Protein 2ZVI (pdb70)

Nearest PDB structures (foldseek):
  2zvi-assembly1_B  TM=1.003E+00  e=1.620E-88  Bacillus subtilis
  2zvi-assembly1_A  TM=9.827E-01  e=4.173E-78  Bacillus subtilis
  2zvi-assembly2_C  TM=9.860E-01  e=4.421E-76  Bacillus subtilis
  2zvi-assembly2_D  TM=9.846E-01  e=9.899E-75  Bacillus subtilis
  4nas-assembly1_A  TM=9.418E-01  e=3.383E-48  Alicyclobacillus acidocaldarius subsp. acidocaldarius DSM 446

Secondary structure (P-SEA, 3-state):
cbbbbbbbbccccaaaaaaaaaccccccccccccaaaaaaacccbbbbccccccccccbbbbbbbbcccccccccaaaaaaacccccccccccccccccccaaaaaacccccccaaaaaaaaccccbbbbbbbbcccccccaaaaaaaaaaaaaacccbbbccccccccccccaaaaaaaaaaaaaaaaaaccbbbbbbbbbbccccaaaaaaaaaaaacccbbbbccccccaaaaaaaaacccccbbbbbbccccccccccccccccccccccaaaaaacccccccccccccccccaaaaaaaaaaacccccccbbbbbbbccccccaaaaaaaccccccccccccccccccccaaaaaaaaaaaaaaaaacccaaaaaaacaaaaaaaaaccc/cbbbbbbbbccccccaaaaaaaaaccccccccccccccccccccccccccccccccccbbbbbbbbbccccccccaaaaaaacccccccccccccccccccaaaaaacccccccaaaaaaaaccccbbbbbbbbcccccccaaaaaaaaaaaaaaccccccccccccccccccaaaaaaaaaaaaaaaaaaccbbbbbbbbbbccccaaaaaaaaaaaacccccccccccccaaaaaaaaacccccbbbbbbccccccccccccccccccccccaaaaaacccccccccccccccccaaaaaaaaaaacccccccccbbbbbccccccaaaaaaaacccccccccccccccccccaaaaaaaaaaaaaaaaacccaaaaaaacaaaaaaaaccccc/cbbbbbbbbcccccaaaaaaaaaaaaaccccccccccccccccccccccbbbbbbbbbccccccccaaaaaaacccccccccccccccccccaaaaaacccccccaaaaaaaaccccbbbbbbbbcccccccaaaaaaaaaaaaaacccbbbccccccccccccaaaaaaaaaaaaaaaaaaccbbbbbbbbbbccccaaaaaaaaaaaacccccccccccccaaaaaaaaacccccccccccccccccccccccccccccccccaaaaaacccbbbcccccccccccaaaaaaaaaaaccccccccccccccccccccaaaaaaaacccccccccaaaaaaccccaaaaaaaaaaaaaaaaacccaaaaaaacaaaaaaaaccc/cbbbbbbbbccccccaaaaaaaaacccaaaaaaaccccccccccccccccbbbbbbbccccccccaaaaaaacccccccccccccccccccaaaaaacccccccaaaaaaaaccccbbbbbbcccccccccaaaaaaaaaaaaaaccccccccccccccccccaaaaaaaaaaaaaaaaaaccbbbbbbbbbbccccaaaaaaaaaaaacccccccccccccaaaaaaaaacccccbbbbbbbcccccccccccccccccccccaaaaaacccbbbcccccccccccaaaaaaaaaaacccccccbbbbbbbccccccaaaaaaaacccccccccccccccccccaaaaaaaaaaaaaaaaacccaaaaaaacaaaaaaaaacccccc

B-factor: mean 26.54, std 12.84, range [1.28, 80.48]

Sequence (1564 aa):
SELLATYLLTEPDTEKKAEQIATGLTVGSWTDLPLVKQEQMQKHKGRVIKVEERAASEKQAVITIAYPEINFSQDIPALLTTVFGKLSLDGKIKLIDLHFSEAFKRALPGPKFGVYGIRKLLGEFERPLLMSIFKGVIGRDLSDIKEQLRQQALGGVDLIKDDEIFFETGLAPFETRIAEGKQILKETYEQTGHKTLYAVNLTGRTADLKDKARRAAELGADALLFNVFAYGLDVMQGLAEDPEIPVPIMAHPAVSGAFTSSPFYGFSHALLLGKLNRYCGADFSLFPSPYGSVALPRADALAIHEECVREDAFNQTFAVPSAGIHPGMVPLLMRDFGIDHIINAGGGVHGHPNGAQGGGRAFRAIIDAVLEAQPIDEKAEQCKDLKLALDKWGKSELLATYLLTEPGADTEKKAEQIATGLTVGSWTDLPLVKQEQMQKHKGRVIKVEERSEKQAVITIAYPEINFSQDIPALLTTVFGKLSLDGKIKLIDLHFSEAFKRALPGPKFGVYGIRKLLGEFERPLLMSIFKGVIGRDLSDIKEQLRQQALGGVDLIKDDEIFFETGLAPFETRIAEGKQILKETYEQTGHKTLYAVNLTGRTADLKDKARRAAELGADALLFNVFAYGLDVMQGLAEDPEIPVPIMAHPAVSGAFTSSPFYGFSHALLLGKLNRYCGADFSLFPSPYGSVALPRADALAIHEECVREDAFNQTFAVPSAGIHPGMVPLLMRDFGIDHIINAGGGVHGHPNGAQGGGRAFRAIIDAVLEAQPIDEKAEQCKDLKLALDKWGKASELLATYLLTEPGADTEKKAEQIATGLTVVKQEQMQKHKGRVIKVEEREKQAVITIAYPEINFSQDIPALLTTVFGKLSLDGKIKLIDLHFSEAFKRALPGPKFGVYGIRKLLGEFERPLLMSIFKGVIGRDLSDIKEQLRQQALGGVDLIKDDEIFFETGLAPFETRIAEGKQILKETYEQTGHKTLYAVNLTGRTADLKDKARRAAELGADALLFNVFAYGLDVMQGLAEDPEIPVPIMAHPAVSGAFTSSPFYGFSHALLLGKLNRYCGADFSLFPSPYGSVALPRADALAIHEECVREDAFNQTFAVPSAGIHPGMVPLLMRDFGIDHIINAGGGVHGHPNGAQGGGRAFRAIIDAVLEAQPIDEKAEQCKDLKLALDKWGSELLATYLLTEPGADTEKKAEQIATGPLVKQEQMQKHKGRVIKVEEREKQAVITIAYPEINFSQDIPALLTTVFGKLSLDGKIKLIDLHFSEAFKRALPGPKFGVYGIRKLLGEFERPLLMSIFKGVIGRDLSDIKEQLRQQALGGVDLIKDDEIFFETGLAPFETRIAEGKQILKETYEQTGHKTLYAVNLTGRTADLKDKARRAAELGADALLFNVFAYGLDVMQGLAEDPEIPVPIMAHPAVSGAFTSSPFYGFSHALLLGKLNRYCGADFSLFPSPYGSVALPRADALAIHEECVREDAFNQTFAVPSAGIHPGMVPLLMRDFGIDHIINAGGGVHGHPNGAQGGGRAFRAIIDAVLEAQPIDEKAEQCKDLKLALDKWGKAEA

Structure (mmCIF, N/CA/C/O backbone):
data_2ZVI
#
_entry.id   2ZVI
#
_cell.length_a   79.334
_cell.length_b   91.466
_cell.length_c   106.967
_cell.angle_alpha   90.00
_cell.angle_beta   90.82
_cell.angle_gamma   90.00
#
_symmetry.space_group_name_H-M   'P 1 21 1'
#
loop_
_entity.id
_entity.type
_entity.pdbx_description
1 polymer '2,3-diketo-5-methylthiopentyl-1-phosphate enolase'
2 water water
#
loop_
_atom_site.group_PDB
_atom_site.id
_atom_site.type_symbol
_atom_site.label_atom_id
_atom_site.label_alt_id
_atom_site.label_comp_id
_atom_site.label_asym_id
_atom_site.label_entity_id
_atom_site.label_seq_id
_atom_site.pdbx_PDB_ins_code
_atom_site.Cartn_x
_atom_site.Cartn_y
_atom_site.Cartn_z
_atom_site.occupancy
_atom_site.B_iso_or_equiv
_atom_site.auth_seq_id
_atom_site.auth_comp_id
_atom_site.auth_asym_id
_atom_site.auth_atom_id
_atom_site.pdbx_PDB_model_num
ATOM 1 N N . SER A 1 22 ? 51.501 -6.947 68.325 1.00 32.00 11 SER A N 1
ATOM 2 C CA . SER A 1 22 ? 50.273 -6.891 69.170 1.00 32.55 11 SER A CA 1
ATOM 3 C C . SER A 1 22 ? 49.106 -7.565 68.466 1.00 32.64 11 SER A C 1
ATOM 4 O O . SER A 1 22 ? 48.991 -7.504 67.246 1.00 32.98 11 SER A O 1
ATOM 7 N N . GLU A 1 23 ? 48.241 -8.212 69.235 1.00 32.60 12 GLU A N 1
ATOM 8 C CA . GLU A 1 23 ? 47.079 -8.858 68.652 1.00 34.53 12 GLU A CA 1
ATOM 9 C C . GLU A 1 23 ? 45.888 -8.833 69.596 1.00 33.90 12 GLU A C 1
ATOM 10 O O . GLU A 1 23 ? 46.042 -8.876 70.818 1.00 35.36 12 GLU A O 1
ATOM 16 N N . LEU A 1 24 ? 44.699 -8.737 69.009 1.00 31.75 13 LEU A N 1
ATOM 17 C CA . LEU A 1 24 ? 43.446 -8.701 69.750 1.00 28.16 13 LEU A CA 1
ATOM 18 C C . LEU A 1 24 ? 42.743 -10.043 69.547 1.00 26.80 13 LEU A C 1
ATOM 19 O O . LEU A 1 24 ? 42.536 -10.472 68.408 1.00 25.94 13 LEU A O 1
ATOM 24 N N . LEU A 1 25 ? 42.385 -10.713 70.640 1.00 23.63 14 LEU A N 1
ATOM 25 C CA . LEU A 1 25 ? 41.699 -11.997 70.529 1.00 21.78 14 LEU A CA 1
ATOM 26 C C . LEU A 1 25 ? 40.191 -11.804 70.613 1.00 20.74 14 LEU A C 1
ATOM 27 O O . LEU A 1 25 ? 39.696 -11.073 71.468 1.00 20.81 14 LEU A O 1
ATOM 32 N N . ALA A 1 26 ? 39.463 -12.447 69.708 1.00 19.30 15 ALA A N 1
ATOM 33 C CA . ALA A 1 26 ? 38.011 -12.346 69.694 1.00 18.73 15 ALA A CA 1
ATOM 34 C C . ALA A 1 26 ? 37.422 -13.734 69.824 1.00 18.83 15 ALA A C 1
ATOM 35 O O . ALA A 1 26 ? 37.785 -14.641 69.079 1.00 19.71 15 ALA A O 1
ATOM 37 N N . THR A 1 27 ? 36.517 -13.902 70.778 1.00 17.93 16 THR A N 1
ATOM 38 C CA . THR A 1 27 ? 35.888 -15.192 70.982 1.00 17.40 16 THR A CA 1
ATOM 39 C C . THR A 1 27 ? 34.436 -15.095 70.550 1.00 17.13 16 THR A C 1
ATOM 40 O O . THR A 1 27 ? 33.744 -14.139 70.892 1.00 16.09 16 THR A O 1
ATOM 44 N N . TYR A 1 28 ? 33.986 -16.087 69.786 1.00 16.55 17 TYR A N 1
ATOM 45 C CA . TYR A 1 28 ? 32.625 -16.103 69.282 1.00 15.39 17 TYR A CA 1
ATOM 46 C C . TYR A 1 28 ? 31.913 -17.409 69.574 1.00 16.65 17 TYR A C 1
ATOM 47 O O . TYR A 1 28 ? 32.549 -18.448 69.743 1.00 15.43 17 TYR A O 1
ATOM 56 N N . LEU A 1 29 ? 30.584 -17.343 69.615 1.00 16.03 18 LEU A N 1
ATOM 57 C CA . LEU A 1 29 ? 29.767 -18.527 69.810 1.00 17.59 18 LEU A CA 1
ATOM 58 C C . LEU A 1 29 ? 28.994 -18.693 68.497 1.00 18.64 18 LEU A C 1
ATOM 59 O O . LEU A 1 29 ? 28.248 -17.794 68.095 1.00 18.59 18 LEU A O 1
ATOM 64 N N . LEU A 1 30 ? 29.196 -19.811 67.811 1.00 20.65 19 LEU A N 1
ATOM 65 C CA . LEU A 1 30 ? 28.469 -20.069 66.564 1.00 23.97 19 LEU A CA 1
ATOM 66 C C . LEU A 1 30 ? 27.491 -21.148 66.969 1.00 25.82 19 LEU A C 1
ATOM 67 O O . LEU A 1 30 ? 27.896 -22.226 67.395 1.00 25.55 19 LEU A O 1
ATOM 72 N N . THR A 1 31 ? 26.205 -20.859 66.835 1.00 29.25 20 THR A N 1
ATOM 73 C CA . THR A 1 31 ? 25.190 -21.792 67.271 1.00 35.23 20 THR A CA 1
ATOM 74 C C . THR A 1 31 ? 24.867 -23.014 66.429 1.00 41.13 20 THR A C 1
ATOM 75 O O . THR A 1 31 ? 24.377 -24.008 66.969 1.00 43.08 20 THR A O 1
ATOM 79 N N . GLU A 1 32 ? 25.115 -22.986 65.127 1.00 46.27 21 GLU A N 1
ATOM 80 C CA . GLU A 1 32 ? 24.808 -24.192 64.373 1.00 51.47 21 GLU A CA 1
ATOM 81 C C . GLU A 1 32 ? 25.780 -24.568 63.249 1.00 53.85 21 GLU A C 1
ATOM 82 O O . GLU A 1 32 ? 26.609 -25.462 63.430 1.00 55.47 21 GLU A O 1
ATOM 88 N N . PRO A 1 33 ? 25.726 -23.874 62.100 1.00 55.80 22 PRO A N 1
ATOM 89 C CA . PRO A 1 33 ? 26.607 -24.162 60.958 1.00 56.74 22 PRO A CA 1
ATOM 90 C C . PRO A 1 33 ? 27.958 -24.781 61.314 1.00 56.96 22 PRO A C 1
ATOM 94 N N . ASP A 1 36 ? 31.555 -28.417 60.297 1.00 50.30 25 ASP A N 1
ATOM 95 C CA . ASP A 1 36 ? 32.585 -27.656 59.531 1.00 50.12 25 ASP A CA 1
ATOM 96 C C . ASP A 1 36 ? 32.887 -26.301 60.173 1.00 49.50 25 ASP A C 1
ATOM 97 O O . ASP A 1 36 ? 33.260 -25.347 59.485 1.00 50.16 25 ASP A O 1
ATOM 102 N N . THR A 1 37 ? 32.717 -26.215 61.488 1.00 47.54 26 THR A N 1
ATOM 103 C CA . THR A 1 37 ? 32.981 -24.975 62.206 1.00 45.27 26 THR A CA 1
ATOM 104 C C . THR A 1 37 ? 34.432 -24.543 62.015 1.00 43.05 26 THR A C 1
ATOM 105 O O . THR A 1 37 ? 34.737 -23.350 62.017 1.00 43.07 26 THR A O 1
ATOM 109 N N . GLU A 1 38 ? 35.321 -25.517 61.852 1.00 40.47 27 GLU A N 1
ATOM 110 C CA . GLU A 1 38 ? 36.734 -25.231 61.637 1.00 40.15 27 GLU A CA 1
ATOM 111 C C . GLU A 1 38 ? 36.881 -24.420 60.359 1.00 39.02 27 GLU A C 1
ATOM 112 O O . GLU A 1 38 ? 37.756 -23.559 60.251 1.00 37.98 27 GLU A O 1
ATOM 118 N N . LYS A 1 39 ? 36.020 -24.719 59.390 1.00 38.39 28 LYS A N 1
ATOM 119 C CA . LYS A 1 39 ? 36.011 -24.031 58.102 1.00 37.30 28 LYS A CA 1
ATOM 120 C C . LYS A 1 39 ? 35.640 -22.572 58.361 1.00 35.31 28 LYS A C 1
ATOM 121 O O . LYS A 1 39 ? 36.335 -21.655 57.930 1.00 33.65 28 LYS A O 1
ATOM 127 N N . LYS A 1 40 ? 34.541 -22.369 59.080 1.00 34.65 29 LYS A N 1
ATOM 128 C CA . LYS A 1 40 ? 34.091 -21.026 59.415 1.00 34.95 29 LYS A CA 1
ATOM 129 C C . LYS A 1 40 ? 35.164 -20.253 60.173 1.00 32.90 29 LYS A C 1
ATOM 130 O O . LYS A 1 40 ? 35.415 -19.083 59.883 1.00 31.59 29 LYS A O 1
ATOM 136 N N . ALA A 1 41 ? 35.792 -20.911 61.143 1.00 31.28 30 ALA A N 1
ATOM 137 C CA . ALA A 1 41 ? 36.839 -20.278 61.933 1.00 31.87 30 ALA A CA 1
ATOM 138 C C . ALA A 1 41 ? 37.910 -19.691 61.019 1.00 32.91 30 ALA A C 1
ATOM 139 O O . ALA A 1 41 ? 38.276 -18.521 61.153 1.00 31.31 30 ALA A O 1
ATOM 141 N N . GLU A 1 42 ? 38.406 -20.506 60.088 1.00 33.67 31 GLU A N 1
ATOM 142 C CA . GLU A 1 42 ? 39.430 -20.062 59.148 1.00 35.90 31 GLU A CA 1
ATOM 143 C C . GLU A 1 42 ? 38.942 -18.900 58.283 1.00 35.25 31 GLU A C 1
ATOM 144 O O . GLU A 1 42 ? 39.636 -17.893 58.134 1.00 32.53 31 GLU A O 1
ATOM 150 N N . GLN A 1 43 ? 37.751 -19.048 57.710 1.00 35.99 32 GLN A N 1
ATOM 151 C CA . GLN A 1 43 ? 37.193 -18.009 56.855 1.00 37.80 32 GLN A CA 1
ATOM 152 C C . GLN A 1 43 ? 37.086 -16.683 57.594 1.00 36.78 32 GLN A C 1
ATOM 153 O O . GLN A 1 43 ? 37.394 -15.636 57.036 1.00 38.07 32 GLN A O 1
ATOM 159 N N . ILE A 1 44 ? 36.656 -16.724 58.850 1.00 35.40 33 ILE A N 1
ATOM 160 C CA . ILE A 1 44 ? 36.544 -15.506 59.640 1.00 33.72 33 ILE A CA 1
ATOM 161 C C . ILE A 1 44 ? 37.943 -14.986 59.939 1.00 33.96 33 ILE A C 1
ATOM 162 O O . ILE A 1 44 ? 38.186 -13.781 59.943 1.00 32.82 33 ILE A O 1
ATOM 167 N N . ALA A 1 45 ? 38.871 -15.900 60.191 1.00 33.99 34 ALA A N 1
ATOM 168 C CA . ALA A 1 45 ? 40.236 -15.494 60.484 1.00 36.10 34 ALA A CA 1
ATOM 169 C C . ALA A 1 45 ? 40.878 -14.810 59.278 1.00 36.28 34 ALA A C 1
ATOM 170 O O . ALA A 1 45 ? 41.478 -13.752 59.411 1.00 35.85 34 ALA A O 1
ATOM 172 N N . THR A 1 46 ? 40.737 -15.410 58.101 1.00 38.83 35 THR A N 1
ATOM 173 C CA . THR A 1 46 ? 41.327 -14.846 56.895 1.00 41.86 35 THR A CA 1
ATOM 174 C C . THR A 1 46 ? 40.368 -13.919 56.152 1.00 44.38 35 THR A C 1
ATOM 175 O O . THR A 1 46 ? 40.660 -12.742 55.962 1.00 45.37 35 THR A O 1
ATOM 179 N N . GLY A 1 47 ? 39.222 -14.447 55.741 1.00 46.47 36 GLY A N 1
ATOM 180 C CA . GLY A 1 47 ? 38.261 -13.639 55.014 1.00 49.66 36 GLY A CA 1
ATOM 181 C C . GLY A 1 47 ? 37.821 -12.371 55.722 1.00 52.65 36 GLY A C 1
ATOM 182 O O . GLY A 1 47 ? 37.537 -11.358 55.076 1.00 53.34 36 GLY A O 1
ATOM 183 N N . LEU A 1 48 ? 37.773 -12.417 57.050 1.00 54.16 37 LEU A N 1
ATOM 184 C CA . LEU A 1 48 ? 37.338 -11.272 57.841 1.00 56.53 37 LEU A CA 1
ATOM 185 C C . LEU A 1 48 ? 38.512 -10.402 58.300 1.00 58.37 37 LEU A C 1
ATOM 186 O O . LEU A 1 48 ? 38.350 -9.498 59.123 1.00 58.70 37 LEU A O 1
ATOM 191 N N . THR A 1 49 ? 39.694 -10.675 57.757 1.00 59.53 38 THR A N 1
ATOM 192 C CA . THR A 1 49 ? 40.884 -9.911 58.105 1.00 60.95 38 THR A CA 1
ATOM 193 C C . THR A 1 49 ? 41.630 -9.538 56.820 1.00 61.64 38 THR A C 1
ATOM 194 O O . THR A 1 49 ? 42.212 -8.456 56.717 1.00 61.39 38 THR A O 1
ATOM 198 N N . VAL A 1 50 ? 41.582 -10.443 55.843 1.00 62.44 39 VAL A N 1
ATOM 199 C CA . VAL A 1 50 ? 42.246 -10.270 54.550 1.00 63.00 39 VAL A CA 1
ATOM 200 C C . VAL A 1 50 ? 41.314 -10.597 53.369 1.00 63.23 39 VAL A C 1
ATOM 201 O O . VAL A 1 50 ? 41.630 -10.299 52.215 1.00 62.13 39 VAL A O 1
ATOM 205 N N . GLY A 1 51 ? 40.164 -11.202 53.661 1.00 63.91 40 GLY A N 1
ATOM 206 C CA . GLY A 1 51 ? 39.235 -11.565 52.603 1.00 64.44 40 GLY A CA 1
ATOM 207 C C . GLY A 1 51 ? 39.683 -12.862 51.953 1.00 64.83 40 GLY A C 1
ATOM 208 O O . GLY A 1 51 ? 40.522 -13.567 52.513 1.00 64.89 40 GLY A O 1
ATOM 209 N N . SER A 1 52 ? 39.135 -13.193 50.785 1.00 65.45 41 SER A N 1
ATOM 210 C CA . SER A 1 52 ? 39.533 -14.421 50.099 1.00 65.86 41 SER A CA 1
ATOM 211 C C . SER A 1 52 ? 41.030 -14.327 49.815 1.00 65.94 41 SER A C 1
ATOM 212 O O . SER A 1 52 ? 41.464 -13.575 48.941 1.00 66.54 41 SER A O 1
ATOM 215 N N . TRP A 1 53 ? 41.805 -15.104 50.567 1.00 65.52 42 TRP A N 1
ATOM 216 C CA . TRP A 1 53 ? 43.262 -15.117 50.477 1.00 64.65 42 TRP A CA 1
ATOM 217 C C . TRP A 1 53 ? 43.880 -15.986 49.381 1.00 63.81 42 TRP A C 1
ATOM 218 O O . TRP A 1 53 ? 44.998 -15.723 48.938 1.00 62.62 42 TRP A O 1
ATOM 229 N N . THR A 1 54 ? 43.159 -17.014 48.947 1.00 63.39 43 THR A N 1
ATOM 230 C CA . THR A 1 54 ? 43.653 -17.907 47.903 1.00 62.66 43 THR A CA 1
ATOM 231 C C . THR A 1 54 ? 43.607 -17.246 46.520 1.00 62.04 43 THR A C 1
ATOM 232 O O . THR A 1 54 ? 44.153 -17.769 45.548 1.00 62.27 43 THR A O 1
ATOM 236 N N . ASP A 1 55 ? 42.974 -16.081 46.439 1.00 60.98 44 ASP A N 1
ATOM 237 C CA . ASP A 1 55 ? 42.875 -15.366 45.173 1.00 59.68 44 ASP A CA 1
ATOM 238 C C . ASP A 1 55 ? 43.862 -14.202 45.107 1.00 58.36 44 ASP A C 1
ATOM 239 O O . ASP A 1 55 ? 43.973 -13.530 44.083 1.00 59.18 44 ASP A O 1
ATOM 241 N N . LEU A 1 56 ? 44.579 -13.970 46.201 1.00 56.31 45 LEU A N 1
ATOM 242 C CA . LEU A 1 56 ? 45.560 -12.891 46.263 1.00 55.39 45 LEU A CA 1
ATOM 243 C C . LEU A 1 56 ? 46.836 -13.230 45.499 1.00 54.77 45 LEU A C 1
ATOM 244 O O . LEU A 1 56 ? 47.341 -14.352 45.590 1.00 54.71 45 LEU A O 1
ATOM 249 N N . PRO A 1 57 ? 47.375 -12.264 44.731 1.00 53.83 46 PRO A N 1
ATOM 250 C CA . PRO A 1 57 ? 48.607 -12.505 43.971 1.00 52.74 46 PRO A CA 1
ATOM 251 C C . PRO A 1 57 ? 49.740 -12.781 44.957 1.00 51.70 46 PRO A C 1
ATOM 252 O O . PRO A 1 57 ? 49.842 -12.106 45.981 1.00 51.78 46 PRO A O 1
ATOM 256 N N . LEU A 1 58 ? 50.575 -13.770 44.654 1.00 50.95 47 LEU A N 1
ATOM 257 C CA . LEU A 1 58 ? 51.696 -14.134 45.523 1.00 50.45 47 LEU A CA 1
ATOM 258 C C . LEU A 1 58 ? 52.354 -12.945 46.220 1.00 49.77 47 LEU A C 1
ATOM 259 O O . LEU A 1 58 ? 52.604 -12.987 47.424 1.00 49.05 47 LEU A O 1
ATOM 264 N N . VAL A 1 59 ? 52.632 -11.889 45.462 1.00 49.10 48 VAL A N 1
ATOM 265 C CA . VAL A 1 59 ? 53.267 -10.697 46.017 1.00 48.54 48 VAL A CA 1
ATOM 266 C C . VAL A 1 59 ? 52.400 -10.073 47.100 1.00 48.06 48 VAL A C 1
ATOM 267 O O . VAL A 1 59 ? 52.872 -9.767 48.192 1.00 46.41 48 VAL A O 1
ATOM 271 N N . LYS A 1 60 ? 51.126 -9.874 46.777 1.00 48.67 49 LYS A N 1
ATOM 272 C CA . LYS A 1 60 ? 50.179 -9.271 47.705 1.00 48.31 49 LYS A CA 1
ATOM 273 C C . LYS A 1 60 ? 49.966 -10.215 48.875 1.00 47.82 49 LYS A C 1
ATOM 274 O O . LYS A 1 60 ? 49.763 -9.796 50.013 1.00 48.15 49 LYS A O 1
ATOM 280 N N . GLN A 1 61 ? 50.037 -11.500 48.573 1.00 46.56 50 GLN A N 1
ATOM 281 C CA . GLN A 1 61 ? 49.850 -12.545 49.558 1.00 46.83 50 GLN A CA 1
ATOM 282 C C . GLN A 1 61 ? 51.034 -12.586 50.527 1.00 47.06 50 GLN A C 1
ATOM 283 O O . GLN A 1 61 ? 50.877 -12.905 51.705 1.00 46.59 50 GLN A O 1
ATOM 289 N N . GLU A 1 62 ? 52.212 -12.226 50.025 1.00 47.25 51 GLU A N 1
ATOM 290 C CA . GLU A 1 62 ? 53.439 -12.246 50.816 1.00 47.76 51 GLU A CA 1
ATOM 291 C C . GLU A 1 62 ? 53.710 -10.986 51.630 1.00 48.46 51 GLU A C 1
ATOM 292 O O . GLU A 1 62 ? 54.742 -10.885 52.285 1.00 50.01 51 GLU A O 1
ATOM 298 N N . GLN A 1 63 ? 52.802 -10.019 51.586 1.00 49.12 52 GLN A N 1
ATOM 299 C CA . GLN A 1 63 ? 52.994 -8.795 52.354 1.00 49.51 52 GLN A CA 1
ATOM 300 C C . GLN A 1 63 ? 51.763 -8.555 53.209 1.00 49.07 52 GLN A C 1
ATOM 301 O O . GLN A 1 63 ? 51.796 -7.815 54.190 1.00 48.46 52 GLN A O 1
ATOM 307 N N . MET A 1 64 ? 50.675 -9.210 52.829 1.00 49.02 53 MET A N 1
ATOM 308 C CA . MET A 1 64 ? 49.420 -9.096 53.547 1.00 49.59 53 MET A CA 1
ATOM 309 C C . MET A 1 64 ? 49.397 -10.167 54.635 1.00 48.89 53 MET A C 1
ATOM 310 O O . MET A 1 64 ? 48.393 -10.354 55.320 1.00 48.73 53 MET A O 1
ATOM 315 N N . GLN A 1 65 ? 50.524 -10.858 54.791 1.00 47.10 54 GLN A N 1
ATOM 316 C CA . GLN A 1 65 ? 50.658 -11.913 55.790 1.00 45.41 54 GLN A CA 1
ATOM 317 C C . GLN A 1 65 ? 50.597 -11.380 57.218 1.00 43.96 54 GLN A C 1
ATOM 318 O O . GLN A 1 65 ? 50.043 -12.032 58.108 1.00 42.86 54 GLN A O 1
ATOM 324 N N . LYS A 1 66 ? 51.167 -10.198 57.434 1.00 41.92 55 LYS A N 1
ATOM 325 C CA . LYS A 1 66 ? 51.178 -9.591 58.759 1.00 40.60 55 LYS A CA 1
ATOM 326 C C . LYS A 1 66 ? 49.781 -9.122 59.167 1.00 39.65 55 LYS A C 1
ATOM 327 O O . LYS A 1 66 ? 49.532 -8.832 60.336 1.00 38.50 55 LYS A O 1
ATOM 333 N N . HIS A 1 67 ? 48.877 -9.052 58.197 1.00 37.68 56 HIS A N 1
ATOM 334 C CA . HIS A 1 67 ? 47.507 -8.623 58.454 1.00 37.57 56 HIS A CA 1
ATOM 335 C C . HIS A 1 67 ? 46.576 -9.824 58.577 1.00 37.09 56 HIS A C 1
ATOM 336 O O . HIS A 1 67 ? 45.416 -9.690 58.957 1.00 36.83 56 HIS A O 1
ATOM 343 N N . LYS A 1 68 ? 47.105 -10.999 58.257 1.00 36.69 57 LYS A N 1
ATOM 344 C CA . LYS A 1 68 ? 46.345 -12.237 58.300 1.00 37.06 57 LYS A CA 1
ATOM 345 C C . LYS A 1 68 ? 46.023 -12.660 59.736 1.00 36.44 57 LYS A C 1
ATOM 346 O O . LYS A 1 68 ? 46.908 -12.734 60.592 1.00 36.28 57 LYS A O 1
ATOM 352 N N . GLY A 1 69 ? 44.751 -12.930 60.001 1.00 35.06 58 GLY A N 1
ATOM 353 C CA . GLY A 1 69 ? 44.370 -13.362 61.330 1.00 33.92 58 GLY A CA 1
ATOM 354 C C . GLY A 1 69 ? 44.641 -14.848 61.449 1.00 32.45 58 GLY A C 1
ATOM 355 O O . GLY A 1 69 ? 45.057 -15.482 60.484 1.00 32.73 58 GLY A O 1
ATOM 356 N N . ARG A 1 70 ? 44.419 -15.415 62.627 1.00 30.97 59 ARG A N 1
ATOM 357 C CA . ARG A 1 70 ? 44.634 -16.839 62.801 1.00 29.30 59 ARG A CA 1
ATOM 358 C C . ARG A 1 70 ? 43.695 -17.430 63.848 1.00 28.31 59 ARG A C 1
ATOM 359 O O . ARG A 1 70 ? 43.353 -16.779 64.837 1.00 26.75 59 ARG A O 1
ATOM 367 N N . VAL A 1 71 ? 43.262 -18.662 63.603 1.00 26.44 60 VAL A N 1
ATOM 368 C CA . VAL A 1 71 ? 42.375 -19.366 64.515 1.00 25.34 60 VAL A CA 1
ATOM 369 C C . VAL A 1 71 ? 43.196 -19.836 65.707 1.00 25.12 60 VAL A C 1
ATOM 370 O O . VAL A 1 71 ? 44.208 -20.505 65.543 1.00 24.92 60 VAL A O 1
ATOM 374 N N . ILE A 1 72 ? 42.755 -19.485 66.908 1.00 26.58 61 ILE A N 1
ATOM 375 C CA . ILE A 1 72 ? 43.468 -19.876 68.113 1.00 28.00 61 ILE A CA 1
ATOM 376 C C . ILE A 1 72 ? 42.864 -21.124 68.721 1.00 29.00 61 ILE A C 1
ATOM 377 O O . ILE A 1 72 ? 43.576 -21.972 69.251 1.00 30.36 61 ILE A O 1
ATOM 382 N N . LYS A 1 73 ? 41.547 -21.249 68.641 1.00 30.31 62 LYS A N 1
ATOM 383 C CA . LYS A 1 73 ? 40.904 -22.410 69.227 1.00 32.55 62 LYS A CA 1
ATOM 384 C C . LYS A 1 73 ? 39.493 -22.583 68.716 1.00 32.78 62 LYS A C 1
ATOM 385 O O . LYS A 1 73 ? 38.819 -21.611 68.372 1.00 31.69 62 LYS A O 1
ATOM 391 N N . VAL A 1 74 ? 39.058 -23.835 68.662 1.00 33.93 63 VAL A N 1
ATOM 392 C CA . VAL A 1 74 ? 37.714 -24.165 68.220 1.00 37.44 63 VAL A CA 1
ATOM 393 C C . VAL A 1 74 ? 37.171 -25.288 69.099 1.00 40.13 63 VAL A C 1
ATOM 394 O O . VAL A 1 74 ? 37.376 -26.470 68.820 1.00 41.78 63 VAL A O 1
ATOM 398 N N . GLU A 1 75 ? 36.503 -24.899 70.179 1.00 42.86 64 GLU A N 1
ATOM 399 C CA . GLU A 1 75 ? 35.914 -25.838 71.126 1.00 47.08 64 GLU A CA 1
ATOM 400 C C . GLU A 1 75 ? 34.443 -25.938 70.776 1.00 49.32 64 GLU A C 1
ATOM 401 O O . GLU A 1 75 ? 33.911 -25.076 70.078 1.00 50.25 64 GLU A O 1
ATOM 407 N N . GLU A 1 76 ? 33.777 -26.977 71.260 1.00 51.68 65 GLU A N 1
ATOM 408 C CA . GLU A 1 76 ? 32.361 -27.113 70.980 1.00 54.92 65 GLU A CA 1
ATOM 409 C C . GLU A 1 76 ? 31.549 -27.253 72.254 1.00 56.07 65 GLU A C 1
ATOM 410 O O . GLU A 1 76 ? 31.664 -28.240 72.984 1.00 56.42 65 GLU A O 1
ATOM 416 N N . ARG A 1 77 ? 30.741 -26.228 72.517 1.00 56.73 66 ARG A N 1
ATOM 417 C CA . ARG A 1 77 ? 29.890 -26.173 73.696 1.00 57.21 66 ARG A CA 1
ATOM 418 C C . ARG A 1 77 ? 28.547 -26.842 73.423 1.00 57.44 66 ARG A C 1
ATOM 420 N N . ALA A 1 81 ? 25.947 -26.651 75.913 1.00 58.15 70 ALA A N 1
ATOM 421 C CA . ALA A 1 81 ? 25.146 -27.533 76.813 1.00 58.15 70 ALA A CA 1
ATOM 422 C C . ALA A 1 81 ? 23.646 -27.454 76.498 1.00 57.59 70 ALA A C 1
ATOM 423 O O . ALA A 1 81 ? 22.812 -27.923 77.279 1.00 58.01 70 ALA A O 1
ATOM 425 N N . ALA A 1 82 ? 23.314 -26.868 75.350 1.00 56.06 71 ALA A N 1
ATOM 426 C CA . ALA A 1 82 ? 21.923 -26.712 74.923 1.00 53.54 71 ALA A CA 1
ATOM 427 C C . ALA A 1 82 ? 21.493 -27.773 73.906 1.00 51.81 71 ALA A C 1
ATOM 428 O O . ALA A 1 82 ? 22.177 -28.777 73.711 1.00 50.97 71 ALA A O 1
ATOM 430 N N . SER A 1 83 ? 20.355 -27.535 73.258 1.00 49.62 72 SER A N 1
ATOM 431 C CA . SER A 1 83 ? 19.819 -28.459 72.263 1.00 47.96 72 SER A CA 1
ATOM 432 C C . SER A 1 83 ? 20.476 -28.299 70.894 1.00 45.53 72 SER A C 1
ATOM 433 O O . SER A 1 83 ? 20.523 -29.246 70.105 1.00 43.84 72 SER A O 1
ATOM 436 N N . GLU A 1 84 ? 20.980 -27.099 70.616 1.00 42.06 73 GLU A N 1
ATOM 437 C CA . GLU A 1 84 ? 21.630 -26.828 69.341 1.00 39.55 73 GLU A CA 1
ATOM 438 C C . GLU A 1 84 ? 23.128 -27.071 69.418 1.00 36.28 73 GLU A C 1
ATOM 439 O O . GLU A 1 84 ? 23.734 -26.939 70.481 1.00 34.19 73 GLU A O 1
ATOM 445 N N . LYS A 1 85 ? 23.717 -27.434 68.282 1.00 34.05 74 LYS A N 1
ATOM 446 C CA . LYS A 1 85 ? 25.155 -27.683 68.200 1.00 32.79 74 LYS A CA 1
ATOM 447 C C . LYS A 1 85 ? 25.891 -26.348 68.151 1.00 31.22 74 LYS A C 1
ATOM 448 O O . LYS A 1 85 ? 25.861 -25.658 67.137 1.00 32.01 74 LYS A O 1
ATOM 454 N N . GLN A 1 86 ? 26.555 -25.988 69.243 1.00 29.73 75 GLN A N 1
ATOM 455 C CA . GLN A 1 86 ? 27.280 -24.724 69.302 1.00 29.17 75 GLN A CA 1
ATOM 456 C C . GLN A 1 86 ? 28.774 -24.940 69.450 1.00 28.38 75 GLN A C 1
ATOM 457 O O . GLN A 1 86 ? 29.218 -25.931 70.035 1.00 30.47 75 GLN A O 1
ATOM 463 N N . ALA A 1 87 ? 29.548 -23.999 68.926 1.00 25.40 76 ALA A N 1
ATOM 464 C CA . ALA A 1 87 ? 30.997 -24.069 69.009 1.00 22.97 76 ALA A CA 1
ATOM 465 C C . ALA A 1 87 ? 31.564 -22.718 69.423 1.00 21.80 76 ALA A C 1
ATOM 466 O O . ALA A 1 87 ? 31.056 -21.669 69.029 1.00 21.48 76 ALA A O 1
ATOM 468 N N . VAL A 1 88 ? 32.609 -22.750 70.237 1.00 21.54 77 VAL A N 1
ATOM 469 C CA . VAL A 1 88 ? 33.262 -21.533 70.687 1.00 21.03 77 VAL A CA 1
ATOM 470 C C . VAL A 1 88 ? 34.556 -21.407 69.897 1.00 22.57 77 VAL A C 1
ATOM 471 O O . VAL A 1 88 ? 35.343 -22.359 69.827 1.00 23.08 77 VAL A O 1
ATOM 475 N N . ILE A 1 89 ? 34.761 -20.239 69.295 1.00 20.30 78 ILE A N 1
ATOM 476 C CA . ILE A 1 89 ? 35.934 -19.987 68.475 1.00 21.33 78 ILE A CA 1
ATOM 477 C C . ILE A 1 89 ? 36.667 -18.715 68.879 1.00 21.19 78 ILE A C 1
ATOM 478 O O . ILE A 1 89 ? 36.050 -17.669 69.099 1.00 22.09 78 ILE A O 1
ATOM 483 N N . THR A 1 90 ? 37.989 -18.806 68.964 1.00 19.72 79 THR A N 1
ATOM 484 C CA . THR A 1 90 ? 38.801 -17.651 69.314 1.00 19.30 79 THR A CA 1
ATOM 485 C C . THR A 1 90 ? 39.747 -17.364 68.157 1.00 19.35 79 THR A C 1
ATOM 486 O O . THR A 1 90 ? 40.466 -18.249 67.689 1.00 18.35 79 THR A O 1
ATOM 490 N N . ILE A 1 91 ? 39.739 -16.116 67.706 1.00 19.31 80 ILE A N 1
ATOM 491 C CA . ILE A 1 91 ? 40.556 -15.689 66.582 1.00 19.22 80 ILE A CA 1
ATOM 492 C C . ILE A 1 91 ? 41.450 -14.505 66.956 1.00 19.27 80 ILE A C 1
ATOM 493 O O . ILE A 1 91 ? 41.015 -13.581 67.644 1.00 18.02 80 ILE A O 1
ATOM 498 N N . ALA A 1 92 ? 42.704 -14.545 66.516 1.00 19.43 81 ALA A N 1
ATOM 499 C CA . ALA A 1 92 ? 43.628 -13.457 66.802 1.00 20.60 81 ALA A CA 1
ATOM 500 C C . ALA A 1 92 ? 43.656 -12.509 65.616 1.00 20.65 81 ALA A C 1
ATOM 501 O O . ALA A 1 92 ? 43.808 -12.948 64.478 1.00 23.01 81 ALA A O 1
ATOM 503 N N . TYR A 1 93 ? 43.487 -11.216 65.876 1.00 20.45 82 TYR A N 1
ATOM 504 C CA . TYR A 1 93 ? 43.512 -10.209 64.815 1.00 20.75 82 TYR A CA 1
ATOM 505 C C . TYR A 1 93 ? 44.731 -9.314 64.982 1.00 22.42 82 TYR A C 1
ATOM 506 O O . TYR A 1 93 ? 44.920 -8.714 66.037 1.00 23.00 82 TYR A O 1
ATOM 515 N N . PRO A 1 94 ? 45.587 -9.221 63.950 1.00 24.11 83 PRO A N 1
ATOM 516 C CA . PRO A 1 94 ? 46.764 -8.356 64.087 1.00 25.31 83 PRO A CA 1
ATOM 517 C C . PRO A 1 94 ? 46.276 -6.946 64.401 1.00 25.71 83 PRO A C 1
ATOM 518 O O . PRO A 1 94 ? 45.421 -6.407 63.697 1.00 26.38 83 PRO A O 1
ATOM 522 N N . GLU A 1 95 ? 46.811 -6.346 65.455 1.00 26.28 84 GLU A N 1
ATOM 523 C CA . GLU A 1 95 ? 46.364 -5.017 65.830 1.00 28.44 84 GLU A CA 1
ATOM 524 C C . GLU A 1 95 ? 46.615 -3.951 64.777 1.00 28.06 84 GLU A C 1
ATOM 525 O O . GLU A 1 95 ? 45.882 -2.963 64.705 1.00 27.10 84 GLU A O 1
ATOM 531 N N . ILE A 1 96 ? 47.626 -4.160 63.941 1.00 29.40 85 ILE A N 1
ATOM 532 C CA . ILE A 1 96 ? 47.936 -3.207 62.876 1.00 30.98 85 ILE A CA 1
ATOM 533 C C . ILE A 1 96 ? 46.792 -3.118 61.859 1.00 30.37 85 ILE A C 1
ATOM 534 O O . ILE A 1 96 ? 46.784 -2.232 60.999 1.00 28.81 85 ILE A O 1
ATOM 539 N N . ASN A 1 97 ? 45.832 -4.036 61.973 1.00 30.21 86 ASN A N 1
ATOM 540 C CA . ASN A 1 97 ? 44.674 -4.088 61.079 1.00 31.98 86 ASN A CA 1
ATOM 541 C C . ASN A 1 97 ? 43.615 -3.010 61.318 1.00 32.37 86 ASN A C 1
ATOM 542 O O . ASN A 1 97 ? 42.767 -2.770 60.459 1.00 34.58 86 ASN A O 1
ATOM 547 N N . PHE A 1 98 ? 43.648 -2.368 62.478 1.00 31.56 87 PHE A N 1
ATOM 548 C CA . PHE A 1 98 ? 42.664 -1.337 62.780 1.00 30.26 87 PHE A CA 1
ATOM 549 C C . PHE A 1 98 ? 43.209 -0.313 63.759 1.00 29.04 87 PHE A C 1
ATOM 550 O O . PHE A 1 98 ? 44.133 -0.599 64.518 1.00 29.35 87 PHE A O 1
ATOM 558 N N . SER A 1 99 ? 42.648 0.891 63.726 1.00 27.44 88 SER A N 1
ATOM 559 C CA . SER A 1 99 ? 43.087 1.940 64.632 1.00 26.90 88 SER A CA 1
ATOM 560 C C . SER A 1 99 ? 42.669 1.580 66.056 1.00 26.17 88 SER A C 1
ATOM 561 O O . SER A 1 99 ? 41.779 0.751 66.267 1.00 26.33 88 SER A O 1
ATOM 564 N N . GLN A 1 100 ? 43.319 2.203 67.029 1.00 25.91 89 GLN A N 1
ATOM 565 C CA . GLN A 1 100 ? 43.041 1.938 68.433 1.00 26.81 89 GLN A CA 1
ATOM 566 C C . GLN A 1 100 ? 41.821 2.671 68.991 1.00 26.70 89 GLN A C 1
ATOM 567 O O . GLN A 1 100 ? 41.953 3.662 69.709 1.00 27.75 89 GLN A O 1
ATOM 573 N N . ASP A 1 101 ? 40.637 2.178 68.643 1.00 25.06 90 ASP A N 1
ATOM 574 C CA . ASP A 1 101 ? 39.376 2.734 69.125 1.00 22.30 90 ASP A CA 1
ATOM 575 C C . ASP A 1 101 ? 38.315 1.655 68.993 1.00 20.65 90 ASP A C 1
ATOM 576 O O . ASP A 1 101 ? 38.441 0.748 68.175 1.00 20.48 90 ASP A O 1
ATOM 581 N N . ILE A 1 102 ? 37.275 1.741 69.809 1.00 18.67 91 ILE A N 1
ATOM 582 C CA . ILE A 1 102 ? 36.225 0.741 69.788 1.00 16.76 91 ILE A CA 1
ATOM 583 C C . ILE A 1 102 ? 35.466 0.624 68.464 1.00 16.45 91 ILE A C 1
ATOM 584 O O . ILE A 1 102 ? 35.178 -0.482 68.013 1.00 15.68 91 ILE A O 1
ATOM 589 N N . PRO A 1 103 ? 35.133 1.757 67.819 1.00 17.37 92 PRO A N 1
ATOM 590 C CA . PRO A 1 103 ? 34.405 1.662 66.543 1.00 16.28 92 PRO A CA 1
ATOM 591 C C . PRO A 1 103 ? 35.174 0.836 65.503 1.00 16.13 92 PRO A C 1
ATOM 592 O O . PRO A 1 103 ? 34.606 -0.011 64.808 1.00 15.75 92 PRO A O 1
ATOM 596 N N . ALA A 1 104 ? 36.472 1.085 65.400 1.00 14.45 93 ALA A N 1
ATOM 597 C CA . ALA A 1 104 ? 37.293 0.358 64.446 1.00 14.90 93 ALA A CA 1
ATOM 598 C C . ALA A 1 104 ? 37.346 -1.126 64.810 1.00 15.71 93 ALA A C 1
ATOM 599 O O . ALA A 1 104 ? 37.229 -1.996 63.950 1.00 15.02 93 ALA A O 1
ATOM 601 N N . LEU A 1 105 ? 37.506 -1.394 66.101 1.00 16.69 94 LEU A N 1
ATOM 602 C CA . LEU A 1 105 ? 37.594 -2.745 66.628 1.00 17.13 94 LEU A CA 1
ATOM 603 C C . LEU A 1 105 ? 36.365 -3.598 66.332 1.00 16.98 94 LEU A C 1
ATOM 604 O O . LEU A 1 105 ? 36.477 -4.675 65.745 1.00 17.14 94 LEU A O 1
ATOM 609 N N . LEU A 1 106 ? 35.198 -3.113 66.741 1.00 17.61 95 LEU A N 1
ATOM 610 C CA . LEU A 1 106 ? 33.945 -3.837 66.550 1.00 18.45 95 LEU A CA 1
ATOM 611 C C . LEU A 1 106 ? 33.613 -4.021 65.080 1.00 18.58 95 LEU A C 1
ATOM 612 O O . LEU A 1 106 ? 33.054 -5.049 64.677 1.00 18.13 95 LEU A O 1
ATOM 617 N N . THR A 1 107 ? 33.954 -3.015 64.285 1.00 17.06 96 THR A N 1
ATOM 618 C CA . THR A 1 107 ? 33.725 -3.066 62.859 1.00 18.27 96 THR A CA 1
ATOM 619 C C . THR A 1 107 ? 34.630 -4.130 62.248 1.00 18.43 96 THR A C 1
ATOM 620 O O . THR A 1 107 ? 34.263 -4.788 61.272 1.00 17.85 96 THR A O 1
ATOM 624 N N . THR A 1 108 ? 35.815 -4.303 62.825 1.00 17.82 97 THR A N 1
ATOM 625 C CA . THR A 1 108 ? 36.748 -5.294 62.310 1.00 17.34 97 THR A CA 1
ATOM 626 C C . THR A 1 108 ? 36.400 -6.713 62.739 1.00 16.30 97 THR A C 1
ATOM 627 O O . THR A 1 108 ? 36.349 -7.607 61.908 1.00 17.07 97 THR A O 1
ATOM 631 N N . VAL A 1 109 ? 36.151 -6.915 64.029 1.00 15.95 98 VAL A N 1
ATOM 632 C CA . VAL A 1 109 ? 35.845 -8.248 64.541 1.00 13.90 98 VAL A CA 1
ATOM 633 C C . VAL A 1 109 ? 34.377 -8.646 64.566 1.00 13.86 98 VAL A C 1
ATOM 634 O O . VAL A 1 109 ? 34.063 -9.836 64.717 1.00 14.75 98 VAL A O 1
ATOM 638 N N . PHE A 1 110 ? 33.476 -7.679 64.423 1.00 13.21 99 PHE A N 1
ATOM 639 C CA . PHE A 1 110 ? 32.049 -7.994 64.469 1.00 14.62 99 PHE A CA 1
ATOM 640 C C . PHE A 1 110 ? 31.208 -7.006 63.655 1.00 15.47 99 PHE A C 1
ATOM 641 O O . PHE A 1 110 ? 30.155 -6.553 64.100 1.00 17.43 99 PHE A O 1
ATOM 649 N N . GLY A 1 111 ? 31.678 -6.667 62.460 1.00 15.80 100 GLY A N 1
ATOM 650 C CA . GLY A 1 111 ? 30.927 -5.748 61.626 1.00 16.73 100 GLY A CA 1
ATOM 651 C C . GLY A 1 111 ? 30.100 -6.555 60.654 1.00 17.50 100 GLY A C 1
ATOM 652 O O . GLY A 1 111 ? 28.953 -6.902 60.916 1.00 18.41 100 GLY A O 1
ATOM 653 N N . LYS A 1 112 ? 30.704 -6.854 59.518 1.00 19.41 101 LYS A N 1
ATOM 654 C CA . LYS A 1 112 ? 30.068 -7.649 58.485 1.00 22.14 101 LYS A CA 1
ATOM 655 C C . LYS A 1 112 ? 29.689 -8.991 59.127 1.00 20.72 101 LYS A C 1
ATOM 656 O O . LYS A 1 112 ? 28.600 -9.515 58.910 1.00 19.47 101 LYS A O 1
ATOM 662 N N . LEU A 1 113 ? 30.590 -9.524 59.947 1.00 19.53 102 LEU A N 1
ATOM 663 C CA . LEU A 1 113 ? 30.367 -10.810 60.604 1.00 17.32 102 LEU A CA 1
ATOM 664 C C . LEU A 1 113 ? 29.091 -10.893 61.445 1.00 15.45 102 LEU A C 1
ATOM 665 O O . LEU A 1 113 ? 28.470 -11.948 61.519 1.00 12.83 102 LEU A O 1
ATOM 670 N N . SER A 1 114 ? 28.693 -9.785 62.064 1.00 12.91 103 SER A N 1
ATOM 671 C CA . SER A 1 114 ? 27.495 -9.778 62.908 1.00 13.82 103 SER A CA 1
ATOM 672 C C . SER A 1 114 ? 26.211 -10.153 62.153 1.00 14.08 103 SER A C 1
ATOM 673 O O . SER A 1 114 ? 25.189 -10.460 62.773 1.00 13.33 103 SER A O 1
ATOM 676 N N . LEU A 1 115 ? 26.264 -10.117 60.823 1.00 15.15 104 LEU A N 1
ATOM 677 C CA . LEU A 1 115 ? 25.113 -10.465 59.997 1.00 18.05 104 LEU A CA 1
ATOM 678 C C . LEU A 1 115 ? 25.240 -11.872 59.413 1.00 19.81 104 LEU A C 1
ATOM 679 O O . LEU A 1 115 ? 24.379 -12.323 58.659 1.00 20.18 104 LEU A O 1
ATOM 684 N N . ASP A 1 116 ? 26.309 -12.566 59.771 1.00 20.32 105 ASP A N 1
ATOM 685 C CA . ASP A 1 116 ? 26.548 -13.892 59.233 1.00 23.31 105 ASP A CA 1
ATOM 686 C C . ASP A 1 116 ? 25.934 -15.002 60.075 1.00 22.83 105 ASP A C 1
ATOM 687 O O . ASP A 1 116 ? 26.618 -15.632 60.875 1.00 24.05 105 ASP A O 1
ATOM 692 N N . GLY A 1 117 ? 24.643 -15.241 59.891 1.00 22.82 106 GLY A N 1
ATOM 693 C CA . GLY A 1 117 ? 23.981 -16.294 60.637 1.00 21.44 106 GLY A CA 1
ATOM 694 C C . GLY A 1 117 ? 24.064 -16.150 62.144 1.00 21.61 106 GLY A C 1
ATOM 695 O O . GLY A 1 117 ? 24.217 -15.050 62.671 1.00 20.20 106 GLY A O 1
ATOM 696 N N . LYS A 1 118 ? 23.972 -17.276 62.841 1.00 21.72 107 LYS A N 1
ATOM 697 C CA . LYS A 1 118 ? 24.008 -17.271 64.289 1.00 21.90 107 LYS A CA 1
ATOM 698 C C . LYS A 1 118 ? 25.414 -17.211 64.866 1.00 22.50 107 LYS A C 1
ATOM 699 O O . LYS A 1 118 ? 26.028 -18.235 65.178 1.00 20.79 107 LYS A O 1
ATOM 705 N N . ILE A 1 119 ? 25.912 -15.985 65.005 1.00 22.08 108 ILE A N 1
ATOM 706 C CA . ILE A 1 119 ? 27.238 -15.736 65.551 1.00 22.46 108 ILE A CA 1
ATOM 707 C C . ILE A 1 119 ? 27.134 -14.631 66.587 1.00 21.12 108 ILE A C 1
ATOM 708 O O . ILE A 1 119 ? 26.580 -13.565 66.320 1.00 21.17 108 ILE A O 1
ATOM 713 N N . LYS A 1 120 ? 27.667 -14.898 67.772 1.00 20.46 109 LYS A N 1
ATOM 714 C CA . LYS A 1 120 ? 27.627 -13.945 68.870 1.00 19.31 109 LYS A CA 1
ATOM 715 C C . LYS A 1 120 ? 29.038 -13.665 69.378 1.00 18.56 109 LYS A C 1
ATOM 716 O O . LYS A 1 120 ? 29.822 -14.591 69.581 1.00 17.83 109 LYS A O 1
ATOM 722 N N . LEU A 1 121 ? 29.365 -12.386 69.562 1.00 17.26 110 LEU A N 1
ATOM 723 C CA . LEU A 1 121 ? 30.676 -11.998 70.078 1.00 15.54 110 LEU A CA 1
ATOM 724 C C . LEU A 1 121 ? 30.627 -12.143 71.600 1.00 15.62 110 LEU A C 1
ATOM 725 O O . LEU A 1 121 ? 29.958 -11.373 72.284 1.00 16.04 110 LEU A O 1
ATOM 730 N N . ILE A 1 122 ? 31.344 -13.133 72.120 1.00 16.51 111 ILE A N 1
ATOM 731 C CA . ILE A 1 122 ? 31.365 -13.441 73.548 1.00 16.85 111 ILE A CA 1
ATOM 732 C C . ILE A 1 122 ? 32.457 -12.767 74.381 1.00 15.85 111 ILE A C 1
ATOM 733 O O . ILE A 1 122 ? 32.264 -12.487 75.565 1.00 15.25 111 ILE A O 1
ATOM 738 N N . ASP A 1 123 ? 33.609 -12.504 73.789 1.00 15.02 112 ASP A N 1
ATOM 739 C CA . ASP A 1 123 ? 34.653 -11.876 74.576 1.00 14.08 112 ASP A CA 1
ATOM 740 C C . ASP A 1 123 ? 35.773 -11.295 73.724 1.00 13.00 112 ASP A C 1
ATOM 741 O O . ASP A 1 123 ? 35.914 -11.616 72.544 1.00 10.53 112 ASP A O 1
ATOM 746 N N . LEU A 1 124 ? 36.570 -10.433 74.339 1.00 12.29 113 LEU A N 1
ATOM 747 C CA . LEU A 1 124 ? 37.690 -9.805 73.656 1.00 13.65 113 LEU A CA 1
ATOM 748 C C . LEU A 1 124 ? 38.822 -9.658 74.649 1.00 13.64 113 LEU A C 1
ATOM 749 O O . LEU A 1 124 ? 38.608 -9.248 75.787 1.00 14.83 113 LEU A O 1
ATOM 754 N N . HIS A 1 125 ? 40.026 -10.012 74.226 1.00 14.42 114 HIS A N 1
ATOM 755 C CA . HIS A 1 125 ? 41.193 -9.860 75.077 1.00 14.20 114 HIS A CA 1
ATOM 756 C C . HIS A 1 125 ? 42.126 -8.903 74.354 1.00 14.39 114 HIS A C 1
ATOM 757 O O . HIS A 1 125 ? 42.646 -9.217 73.283 1.00 13.88 114 HIS A O 1
ATOM 764 N N . PHE A 1 126 ? 42.303 -7.722 74.943 1.00 15.17 115 PHE A N 1
ATOM 765 C CA . PHE A 1 126 ? 43.124 -6.665 74.361 1.00 16.91 115 PHE A CA 1
ATOM 766 C C . PHE A 1 126 ? 44.601 -6.785 74.690 1.00 19.01 115 PHE A C 1
ATOM 767 O O . PHE A 1 126 ? 44.983 -7.346 75.714 1.00 19.10 115 PHE A O 1
ATOM 775 N N . SER A 1 127 ? 45.425 -6.233 73.808 1.00 21.62 116 SER A N 1
ATOM 776 C CA . SER A 1 127 ? 46.868 -6.235 73.988 1.00 23.24 116 SER A CA 1
ATOM 777 C C . SER A 1 127 ? 47.188 -5.087 74.937 1.00 25.03 116 SER A C 1
ATOM 778 O O . SER A 1 127 ? 46.395 -4.153 75.093 1.00 26.71 116 SER A O 1
ATOM 781 N N . GLU A 1 128 ? 48.360 -5.142 75.550 1.00 24.36 117 GLU A N 1
ATOM 782 C CA . GLU A 1 128 ? 48.757 -4.098 76.468 1.00 23.94 117 GLU A CA 1
ATOM 783 C C . GLU A 1 128 ? 48.736 -2.731 75.798 1.00 21.24 117 GLU A C 1
ATOM 784 O O . GLU A 1 128 ? 48.399 -1.726 76.427 1.00 18.75 117 GLU A O 1
ATOM 790 N N . ALA A 1 129 ? 49.084 -2.707 74.516 1.00 18.63 118 ALA A N 1
ATOM 791 C CA . ALA A 1 129 ? 49.116 -1.471 73.743 1.00 17.32 118 ALA A CA 1
ATOM 792 C C . ALA A 1 129 ? 47.719 -0.887 73.542 1.00 17.26 118 ALA A C 1
ATOM 793 O O . ALA A 1 129 ? 47.508 0.319 73.690 1.00 17.51 118 ALA A O 1
ATOM 795 N N . PHE A 1 130 ? 46.761 -1.739 73.194 1.00 16.74 119 PHE A N 1
ATOM 796 C CA . PHE A 1 130 ? 45.403 -1.266 72.980 1.00 15.76 119 PHE A CA 1
ATOM 797 C C . PHE A 1 130 ? 44.861 -0.748 74.307 1.00 17.11 119 PHE A C 1
ATOM 798 O O . PHE A 1 130 ? 44.230 0.310 74.357 1.00 17.53 119 PHE A O 1
ATOM 806 N N . LYS A 1 131 ? 45.116 -1.489 75.385 1.00 16.82 120 LYS A N 1
ATOM 807 C CA . LYS A 1 131 ? 44.640 -1.072 76.696 1.00 17.33 120 LYS A CA 1
ATOM 808 C C . LYS A 1 131 ? 45.214 0.288 77.059 1.00 17.07 120 LYS A C 1
ATOM 809 O O . LYS A 1 131 ? 44.610 1.049 77.817 1.00 16.28 120 LYS A O 1
ATOM 815 N N . ARG A 1 132 ? 46.382 0.591 76.514 1.00 14.29 121 ARG A N 1
ATOM 816 C CA . ARG A 1 132 ? 47.002 1.871 76.793 1.00 16.11 121 ARG A CA 1
ATOM 817 C C . ARG A 1 132 ? 46.206 3.004 76.155 1.00 14.82 121 ARG A C 1
ATOM 818 O O . ARG A 1 132 ? 46.333 4.152 76.567 1.00 15.52 121 ARG A O 1
ATOM 826 N N . ALA A 1 133 ? 45.388 2.679 75.153 1.00 13.55 122 ALA A N 1
ATOM 827 C CA . ALA A 1 133 ? 44.567 3.684 74.473 1.00 14.92 122 ALA A CA 1
ATOM 828 C C . ALA A 1 133 ? 43.153 3.782 75.055 1.00 15.30 122 ALA A C 1
ATOM 829 O O . ALA A 1 133 ? 42.341 4.565 74.584 1.00 15.67 122 ALA A O 1
ATOM 831 N N . LEU A 1 134 ? 42.861 2.976 76.070 1.00 17.07 123 LEU A N 1
ATOM 832 C CA . LEU A 1 134 ? 41.552 2.995 76.719 1.00 17.20 123 LEU A CA 1
ATOM 833 C C . LEU A 1 134 ? 41.735 3.640 78.095 1.00 16.67 123 LEU A C 1
ATOM 834 O O . LEU A 1 134 ? 42.740 3.421 78.764 1.00 15.90 123 LEU A O 1
ATOM 839 N N . PRO A 1 135 ? 40.759 4.445 78.532 1.00 16.27 124 PRO A N 1
ATOM 840 C CA . PRO A 1 135 ? 40.847 5.129 79.826 1.00 16.04 124 PRO A CA 1
ATOM 841 C C . PRO A 1 135 ? 40.520 4.324 81.075 1.00 17.04 124 PRO A C 1
ATOM 842 O O . PRO A 1 135 ? 41.275 4.353 82.058 1.00 17.08 124 PRO A O 1
ATOM 846 N N . GLY A 1 136 ? 39.412 3.593 81.029 1.00 15.45 125 GLY A N 1
ATOM 847 C CA . GLY A 1 136 ? 38.987 2.839 82.187 1.00 14.82 125 GLY A CA 1
ATOM 848 C C . GLY A 1 136 ? 38.214 3.853 83.008 1.00 15.88 125 GLY A C 1
ATOM 849 O O . GLY A 1 136 ? 38.189 5.030 82.642 1.00 15.89 125 GLY A O 1
ATOM 850 N N . PRO A 1 137 ? 37.570 3.452 84.110 1.00 16.83 126 PRO A N 1
ATOM 851 C CA . PRO A 1 137 ? 36.809 4.407 84.931 1.00 16.12 126 PRO A CA 1
ATOM 852 C C . PRO A 1 137 ? 37.721 5.423 85.619 1.00 15.84 126 PRO A C 1
ATOM 853 O O . PRO A 1 137 ? 38.812 5.077 86.080 1.00 14.36 126 PRO A O 1
ATOM 857 N N . LYS A 1 138 ? 37.289 6.675 85.689 1.00 16.11 127 LYS A N 1
ATOM 858 C CA . LYS A 1 138 ? 38.099 7.691 86.361 1.00 16.49 127 LYS A CA 1
ATOM 859 C C . LYS A 1 138 ? 38.204 7.376 87.854 1.00 15.85 127 LYS A C 1
ATOM 860 O O . LYS A 1 138 ? 39.267 7.513 88.451 1.00 15.50 127 LYS A O 1
ATOM 866 N N . PHE A 1 139 ? 37.087 6.957 88.449 1.00 16.23 128 PHE A N 1
ATOM 867 C CA . PHE A 1 139 ? 37.037 6.654 89.878 1.00 14.78 128 PHE A CA 1
ATOM 868 C C . PHE A 1 139 ? 37.004 5.161 90.214 1.00 15.75 128 PHE A C 1
ATOM 869 O O . PHE A 1 139 ? 37.721 4.705 91.108 1.00 14.16 128 PHE A O 1
ATOM 877 N N . GLY A 1 140 ? 36.167 4.403 89.509 1.00 13.66 129 GLY A N 1
ATOM 878 C CA . GLY A 1 140 ? 36.072 2.986 89.791 1.00 14.72 129 GLY A CA 1
ATOM 879 C C . GLY A 1 140 ? 35.622 2.727 91.220 1.00 15.05 129 GLY A C 1
ATOM 880 O O . GLY A 1 140 ? 35.300 3.661 91.958 1.00 16.55 129 GLY A O 1
ATOM 881 N N . VAL A 1 141 ? 35.592 1.459 91.614 1.00 13.49 130 VAL A N 1
ATOM 882 C CA . VAL A 1 141 ? 35.183 1.084 92.961 1.00 13.68 130 VAL A CA 1
ATOM 883 C C . VAL A 1 141 ? 35.916 1.893 94.034 1.00 14.88 130 VAL A C 1
ATOM 884 O O . VAL A 1 141 ? 35.288 2.499 94.906 1.00 15.57 130 VAL A O 1
ATOM 888 N N . TYR A 1 142 ? 37.244 1.891 93.965 1.00 14.43 131 TYR A N 1
ATOM 889 C CA . TYR A 1 142 ? 38.054 2.600 94.936 1.00 15.60 131 TYR A CA 1
ATOM 890 C C . TYR A 1 142 ? 37.652 4.060 95.073 1.00 16.22 131 TYR A C 1
ATOM 891 O O . TYR A 1 142 ? 37.471 4.557 96.186 1.00 16.34 131 TYR A O 1
ATOM 900 N N . GLY A 1 143 ? 37.506 4.739 93.938 1.00 16.43 132 GLY A N 1
ATOM 901 C CA . GLY A 1 143 ? 37.135 6.144 93.949 1.00 16.21 132 GLY A CA 1
ATOM 902 C C . GLY A 1 143 ? 35.765 6.445 94.527 1.00 16.69 132 GLY A C 1
ATOM 903 O O . GLY A 1 143 ? 35.609 7.405 95.279 1.00 19.06 132 GLY A O 1
ATOM 904 N N . ILE A 1 144 ? 34.762 5.644 94.186 1.00 16.26 133 ILE A N 1
ATOM 905 C CA . ILE A 1 144 ? 33.427 5.890 94.706 1.00 16.65 133 ILE A CA 1
ATOM 906 C C . ILE A 1 144 ? 33.388 5.622 96.200 1.00 17.98 133 ILE A C 1
ATOM 907 O O . ILE A 1 144 ? 32.811 6.404 96.953 1.00 18.06 133 ILE A O 1
ATOM 912 N N . ARG A 1 145 ? 34.004 4.521 96.630 1.00 18.21 134 ARG A N 1
ATOM 913 C CA . ARG A 1 145 ? 34.034 4.179 98.050 1.00 19.26 134 ARG A CA 1
ATOM 914 C C . ARG A 1 145 ? 34.771 5.264 98.838 1.00 20.66 134 ARG A C 1
ATOM 915 O O . ARG A 1 145 ? 34.373 5.617 99.944 1.00 21.21 134 ARG A O 1
ATOM 923 N N . LYS A 1 146 ? 35.838 5.796 98.256 1.00 21.97 135 LYS A N 1
ATOM 924 C CA . LYS A 1 146 ? 36.627 6.841 98.902 1.00 24.44 135 LYS A CA 1
ATOM 925 C C . LYS A 1 146 ? 35.757 8.077 99.110 1.00 24.64 135 LYS A C 1
ATOM 926 O O . LYS A 1 146 ? 35.825 8.733 100.145 1.00 25.60 135 LYS A O 1
ATOM 932 N N . LEU A 1 147 ? 34.926 8.365 98.114 1.00 25.94 136 LEU A N 1
ATOM 933 C CA . LEU A 1 147 ? 34.019 9.505 98.130 1.00 24.14 136 LEU A CA 1
ATOM 934 C C . LEU A 1 147 ? 32.931 9.346 99.197 1.00 23.31 136 LEU A C 1
ATOM 935 O O . LEU A 1 147 ? 32.463 10.326 99.774 1.00 23.07 136 LEU A O 1
ATOM 940 N N . LEU A 1 148 ? 32.536 8.105 99.457 1.00 21.91 137 LEU A N 1
ATOM 941 C CA . LEU A 1 148 ? 31.499 7.809 100.437 1.00 21.85 137 LEU A CA 1
ATOM 942 C C . LEU A 1 148 ? 32.044 7.410 101.813 1.00 22.12 137 LEU A C 1
ATOM 943 O O . LEU A 1 148 ? 31.280 7.245 102.767 1.00 21.39 137 LEU A O 1
ATOM 948 N N . GLY A 1 149 ? 33.358 7.245 101.916 1.00 21.74 138 GLY A N 1
ATOM 949 C CA . GLY A 1 149 ? 33.932 6.824 103.182 1.00 23.14 138 GLY A CA 1
ATOM 950 C C . GLY A 1 149 ? 33.372 5.475 103.627 1.00 24.79 138 GLY A C 1
ATOM 951 O O . GLY A 1 149 ? 33.275 5.194 104.825 1.00 25.23 138 GLY A O 1
ATOM 952 N N . GLU A 1 150 ? 32.993 4.638 102.663 1.00 24.37 139 GLU A N 1
ATOM 953 C CA . GLU A 1 150 ? 32.444 3.321 102.969 1.00 24.87 139 GLU A CA 1
ATOM 954 C C . GLU A 1 150 ? 33.203 2.223 102.224 1.00 25.55 139 GLU A C 1
ATOM 955 O O . GLU A 1 150 ? 33.085 2.100 101.004 1.00 25.80 139 GLU A O 1
ATOM 961 N N . PHE A 1 151 ? 33.975 1.423 102.957 1.00 25.15 140 PHE A N 1
ATOM 962 C CA . PHE A 1 151 ? 34.752 0.352 102.338 1.00 25.15 140 PHE A CA 1
ATOM 963 C C . PHE A 1 151 ? 34.446 -1.042 102.860 1.00 25.40 140 PHE A C 1
ATOM 964 O O . PHE A 1 151 ? 35.005 -2.015 102.371 1.00 25.98 140 PHE A O 1
ATOM 972 N N . GLU A 1 152 ? 33.555 -1.139 103.837 1.00 27.42 141 GLU A N 1
ATOM 973 C CA . GLU A 1 152 ? 33.227 -2.422 104.452 1.00 28.26 141 GLU A CA 1
ATOM 974 C C . GLU A 1 152 ? 31.810 -2.883 104.171 1.00 27.55 141 GLU A C 1
ATOM 975 O O . GLU A 1 152 ? 31.204 -3.550 105.007 1.00 29.35 141 GLU A O 1
ATOM 981 N N . ARG A 1 153 ? 31.285 -2.577 102.993 1.00 25.56 142 ARG A N 1
ATOM 982 C CA . ARG A 1 153 ? 29.905 -2.938 102.737 1.00 24.45 142 ARG A CA 1
ATOM 983 C C . ARG A 1 153 ? 29.471 -2.684 101.294 1.00 23.92 142 ARG A C 1
ATOM 984 O O . ARG A 1 153 ? 29.924 -1.733 100.660 1.00 22.93 142 ARG A O 1
ATOM 992 N N . PRO A 1 154 ? 28.608 -3.550 100.744 1.00 22.41 143 PRO A N 1
ATOM 993 C CA . PRO A 1 154 ? 28.181 -3.288 99.371 1.00 21.35 143 PRO A CA 1
ATOM 994 C C . PRO A 1 154 ? 27.264 -2.063 99.456 1.00 19.74 143 PRO A C 1
ATOM 995 O O . PRO A 1 154 ? 26.588 -1.875 100.467 1.00 20.15 143 PRO A O 1
ATOM 999 N N . LEU A 1 155 ? 27.246 -1.235 98.415 1.00 16.69 144 LEU A N 1
ATOM 1000 C CA . LEU A 1 155 ? 26.433 -0.023 98.416 1.00 14.85 144 LEU A CA 1
ATOM 1001 C C . LEU A 1 155 ? 24.964 -0.205 98.048 1.00 15.38 144 LEU A C 1
ATOM 1002 O O . LEU A 1 155 ? 24.579 -1.187 97.424 1.00 17.06 144 LEU A O 1
ATOM 1007 N N . LEU A 1 156 ? 24.152 0.771 98.436 1.00 15.24 145 LEU A N 1
ATOM 1008 C CA . LEU A 1 156 ? 22.716 0.754 98.196 1.00 14.54 145 LEU A CA 1
ATOM 1009 C C . LEU A 1 156 ? 22.335 1.899 97.258 1.00 15.42 145 LEU A C 1
ATOM 1010 O O . LEU A 1 156 ? 22.661 3.062 97.515 1.00 13.72 145 LEU A O 1
ATOM 1015 N N . MET A 1 157 ? 21.638 1.573 96.178 1.00 14.04 146 MET A N 1
ATOM 1016 C CA . MET A 1 157 ? 21.227 2.589 95.224 1.00 17.07 146 MET A CA 1
ATOM 1017 C C . MET A 1 157 ? 19.719 2.588 95.136 1.00 16.37 146 MET A C 1
ATOM 1018 O O . MET A 1 157 ? 19.074 1.550 95.273 1.00 16.42 146 MET A O 1
ATOM 1023 N N . SER A 1 158 ? 19.168 3.764 94.884 1.00 15.75 147 SER A N 1
ATOM 1024 C CA . SER A 1 158 ? 17.730 3.950 94.794 1.00 16.63 147 SER A CA 1
ATOM 1025 C C . SER A 1 158 ? 17.388 4.780 93.563 1.00 16.09 147 SER A C 1
ATOM 1026 O O . SER A 1 158 ? 18.242 5.485 93.026 1.00 16.28 147 SER A O 1
ATOM 1029 N N . ILE A 1 159 ? 16.140 4.701 93.115 1.00 16.79 148 ILE A N 1
ATOM 1030 C CA . ILE A 1 159 ? 15.709 5.461 91.941 1.00 16.44 148 ILE A CA 1
ATOM 1031 C C . ILE A 1 159 ? 14.401 6.181 92.226 1.00 16.79 148 ILE A C 1
ATOM 1032 O O . ILE A 1 159 ? 13.625 5.744 93.077 1.00 16.83 148 ILE A O 1
ATOM 1037 N N . PHE A 1 160 ? 14.163 7.282 91.514 1.00 15.36 149 PHE A N 1
ATOM 1038 C CA . PHE A 1 160 ? 12.917 8.015 91.659 1.00 15.22 149 PHE A CA 1
ATOM 1039 C C . PHE A 1 160 ? 11.790 7.089 91.221 1.00 16.63 149 PHE A C 1
ATOM 1040 O O . PHE A 1 160 ? 11.927 6.332 90.267 1.00 15.52 149 PHE A O 1
ATOM 1048 N N . LYS A 1 161 ? 10.683 7.160 91.942 1.00 17.39 150 LYS A N 1
ATOM 1049 C CA . LYS A 1 161 ? 9.499 6.372 91.666 1.00 19.07 150 LYS A CA 1
ATOM 1050 C C . LYS A 1 161 ? 9.037 6.644 90.231 1.00 19.97 150 LYS A C 1
ATOM 1051 O O . LYS A 1 161 ? 8.631 5.737 89.501 1.00 17.81 150 LYS A O 1
ATOM 1057 N N . GLY A 1 162 ? 9.096 7.909 89.844 1.00 19.37 151 GLY A N 1
ATOM 1058 C CA . GLY A 1 162 ? 8.678 8.301 88.515 1.00 21.19 151 GLY A CA 1
ATOM 1059 C C . GLY A 1 162 ? 9.019 9.763 88.342 1.00 23.84 151 GLY A C 1
ATOM 1060 O O . GLY A 1 162 ? 9.054 10.513 89.324 1.00 22.75 151 GLY A O 1
ATOM 1061 N N . VAL A 1 163 ? 9.268 10.172 87.105 1.00 24.07 152 VAL A N 1
ATOM 1062 C CA . VAL A 1 163 ? 9.624 11.554 86.821 1.00 26.96 152 VAL A CA 1
ATOM 1063 C C . VAL A 1 163 ? 8.652 12.228 85.855 1.00 28.24 152 VAL A C 1
ATOM 1064 O O . VAL A 1 163 ? 8.244 13.369 86.073 1.00 29.88 152 VAL A O 1
ATOM 1068 N N . ILE A 1 164 ? 8.278 11.512 84.799 1.00 26.90 153 ILE A N 1
ATOM 1069 C CA . ILE A 1 164 ? 7.373 12.028 83.780 1.00 26.60 153 ILE A CA 1
ATOM 1070 C C . ILE A 1 164 ? 6.146 12.792 84.295 1.00 27.54 153 ILE A C 1
ATOM 1071 O O . ILE A 1 164 ? 5.363 12.285 85.101 1.00 26.25 153 ILE A O 1
ATOM 1076 N N . GLY A 1 165 ? 5.991 14.023 83.815 1.00 28.59 154 GLY A N 1
ATOM 1077 C CA . GLY A 1 165 ? 4.860 14.844 84.207 1.00 29.93 154 GLY A CA 1
ATOM 1078 C C . GLY A 1 165 ? 4.824 15.280 85.661 1.00 32.03 154 GLY A C 1
ATOM 1079 O O . GLY A 1 165 ? 3.771 15.683 86.151 1.00 33.06 154 GLY A O 1
ATOM 1080 N N . ARG A 1 166 ? 5.957 15.199 86.356 1.00 32.86 155 ARG A N 1
ATOM 1081 C CA . ARG A 1 166 ? 6.020 15.601 87.761 1.00 32.75 155 ARG A CA 1
ATOM 1082 C C . ARG A 1 166 ? 6.834 16.891 87.931 1.00 33.19 155 ARG A C 1
ATOM 1083 O O . ARG A 1 166 ? 7.898 17.048 87.332 1.00 33.01 155 ARG A O 1
ATOM 1091 N N . ASP A 1 167 ? 6.325 17.811 88.745 1.00 33.34 156 ASP A N 1
ATOM 1092 C CA . ASP A 1 167 ? 7.000 19.091 88.979 1.00 36.52 156 ASP A CA 1
ATOM 1093 C C . ASP A 1 167 ? 8.223 18.982 89.893 1.00 35.39 156 ASP A C 1
ATOM 1094 O O . ASP A 1 167 ? 8.367 18.014 90.634 1.00 35.64 156 ASP A O 1
ATOM 1099 N N . LEU A 1 168 ? 9.102 19.981 89.821 1.00 34.86 157 LEU A N 1
ATOM 1100 C CA . LEU A 1 168 ? 10.326 20.005 90.616 1.00 34.24 157 LEU A CA 1
ATOM 1101 C C . LEU A 1 168 ? 10.059 19.639 92.071 1.00 33.57 157 LEU A C 1
ATOM 1102 O O . LEU A 1 168 ? 10.812 18.875 92.678 1.00 32.03 157 LEU A O 1
ATOM 1107 N N . SER A 1 169 ? 8.987 20.197 92.621 1.00 32.88 158 SER A N 1
ATOM 1108 C CA . SER A 1 169 ? 8.597 19.942 94.001 1.00 31.85 158 SER A CA 1
ATOM 1109 C C . SER A 1 169 ? 8.497 18.447 94.306 1.00 31.64 158 SER A C 1
ATOM 1110 O O . SER A 1 169 ? 8.993 17.977 95.334 1.00 32.31 158 SER A O 1
ATOM 1113 N N . ASP A 1 170 ? 7.839 17.717 93.410 1.00 30.25 159 ASP A N 1
ATOM 1114 C CA . ASP A 1 170 ? 7.634 16.272 93.533 1.00 29.38 159 ASP A CA 1
ATOM 1115 C C . ASP A 1 170 ? 8.987 15.548 93.525 1.00 28.62 159 ASP A C 1
ATOM 1116 O O . ASP A 1 170 ? 9.315 14.774 94.429 1.00 28.84 159 ASP A O 1
ATOM 1121 N N . ILE A 1 171 ? 9.764 15.806 92.481 1.00 26.54 160 ILE A N 1
ATOM 1122 C CA . ILE A 1 171 ? 11.076 15.213 92.330 1.00 25.57 160 ILE A CA 1
ATOM 1123 C C . ILE A 1 171 ? 11.938 15.443 93.570 1.00 25.43 160 ILE A C 1
ATOM 1124 O O . ILE A 1 171 ? 12.575 14.515 94.062 1.00 24.47 160 ILE A O 1
ATOM 1129 N N . LYS A 1 172 ? 11.944 16.676 94.074 1.00 24.14 161 LYS A N 1
ATOM 1130 C CA . LYS A 1 172 ? 12.738 17.029 95.245 1.00 23.97 161 LYS A CA 1
ATOM 1131 C C . LYS A 1 172 ? 12.400 16.199 96.481 1.00 22.19 161 LYS A C 1
ATOM 1132 O O . LYS A 1 172 ? 13.301 15.712 97.164 1.00 20.67 161 LYS A O 1
ATOM 1138 N N . GLU A 1 173 ? 11.113 16.035 96.768 1.00 21.14 162 GLU A N 1
ATOM 1139 C CA . GLU A 1 173 ? 10.709 15.260 97.938 1.00 21.84 162 GLU A CA 1
ATOM 1140 C C . GLU A 1 173 ? 11.100 13.797 97.792 1.00 21.74 162 GLU A C 1
ATOM 1141 O O . GLU A 1 173 ? 11.522 13.168 98.764 1.00 22.03 162 GLU A O 1
ATOM 1147 N N . GLN A 1 174 ? 10.953 13.260 96.582 1.00 21.43 163 GLN A N 1
ATOM 1148 C CA . GLN A 1 174 ? 11.323 11.879 96.309 1.00 20.66 163 GLN A CA 1
ATOM 1149 C C . GLN A 1 174 ? 12.799 11.705 96.636 1.00 20.53 163 GLN A C 1
ATOM 1150 O O . GLN A 1 174 ? 13.212 10.691 97.206 1.00 18.24 163 GLN A O 1
ATOM 1156 N N . LEU A 1 175 ? 13.588 12.709 96.270 1.00 21.26 164 LEU A N 1
ATOM 1157 C CA . LEU A 1 175 ? 15.023 12.676 96.512 1.00 22.31 164 LEU A CA 1
ATOM 1158 C C . LEU A 1 175 ? 15.293 12.671 98.015 1.00 21.80 164 LEU A C 1
ATOM 1159 O O . LEU A 1 175 ? 16.053 11.836 98.507 1.00 20.31 164 LEU A O 1
ATOM 1164 N N . ARG A 1 176 ? 14.657 13.584 98.744 1.00 20.37 165 ARG A N 1
ATOM 1165 C CA . ARG A 1 176 ? 14.841 13.645 100.191 1.00 20.23 165 ARG A CA 1
ATOM 1166 C C . ARG A 1 176 ? 14.546 12.301 100.834 1.00 19.54 165 ARG A C 1
ATOM 1167 O O . ARG A 1 176 ? 15.361 11.773 101.590 1.00 19.11 165 ARG A O 1
ATOM 1175 N N . GLN A 1 177 ? 13.370 11.757 100.525 1.00 19.93 166 GLN A N 1
ATOM 1176 C CA . GLN A 1 177 ? 12.928 10.489 101.093 1.00 19.20 166 GLN A CA 1
ATOM 1177 C C . GLN A 1 177 ? 13.847 9.329 100.798 1.00 18.12 166 GLN A C 1
ATOM 1178 O O . GLN A 1 177 ? 14.006 8.442 101.624 1.00 19.81 166 GLN A O 1
ATOM 1184 N N . GLN A 1 178 ? 14.451 9.327 99.619 1.00 18.90 167 GLN A N 1
ATOM 1185 C CA . GLN A 1 178 ? 15.372 8.259 99.261 1.00 16.63 167 GLN A CA 1
ATOM 1186 C C . GLN A 1 178 ? 16.632 8.407 100.101 1.00 16.40 167 GLN A C 1
ATOM 1187 O O . GLN A 1 178 ? 17.143 7.440 100.660 1.00 15.74 167 GLN A O 1
ATOM 1193 N N . ALA A 1 179 ? 17.122 9.635 100.187 1.00 15.51 168 ALA A N 1
ATOM 1194 C CA . ALA A 1 179 ? 18.319 9.922 100.954 1.00 15.10 168 ALA A CA 1
ATOM 1195 C C . ALA A 1 179 ? 18.112 9.546 102.425 1.00 14.56 168 ALA A C 1
ATOM 1196 O O . ALA A 1 179 ? 18.856 8.736 102.971 1.00 14.85 168 ALA A O 1
ATOM 1198 N N . LEU A 1 180 ? 17.097 10.122 103.061 1.00 14.57 169 LEU A N 1
ATOM 1199 C CA . LEU A 1 180 ? 16.817 9.831 104.467 1.00 13.68 169 LEU A CA 1
ATOM 1200 C C . LEU A 1 180 ? 16.649 8.328 104.707 1.00 15.33 169 LEU A C 1
ATOM 1201 O O . LEU A 1 180 ? 16.780 7.847 105.836 1.00 13.31 169 LEU A O 1
ATOM 1206 N N . GLY A 1 181 ? 16.354 7.593 103.639 1.00 13.74 170 GLY A N 1
ATOM 1207 C CA . GLY A 1 181 ? 16.194 6.161 103.758 1.00 14.93 170 GLY A CA 1
ATOM 1208 C C . GLY A 1 181 ? 17.532 5.484 103.985 1.00 14.26 170 GLY A C 1
ATOM 1209 O O . GLY A 1 181 ? 17.584 4.360 104.466 1.00 13.92 170 GLY A O 1
ATOM 1210 N N . GLY A 1 182 ? 18.614 6.169 103.627 1.00 14.45 171 GLY A N 1
ATOM 1211 C CA . GLY A 1 182 ? 19.943 5.614 103.822 1.00 13.22 171 GLY A CA 1
ATOM 1212 C C . GLY A 1 182 ? 20.636 5.113 102.565 1.00 16.07 171 GLY A C 1
ATOM 1213 O O . GLY A 1 182 ? 21.699 4.488 102.657 1.00 15.04 171 GLY A O 1
ATOM 1214 N N . VAL A 1 183 ? 20.055 5.356 101.390 1.00 13.36 172 VAL A N 1
ATOM 1215 C CA . VAL A 1 183 ? 20.710 4.899 100.168 1.00 13.09 172 VAL A CA 1
ATOM 1216 C C . VAL A 1 183 ? 22.011 5.674 99.964 1.00 14.04 172 VAL A C 1
ATOM 1217 O O . VAL A 1 183 ? 22.144 6.822 100.397 1.00 12.73 172 VAL A O 1
ATOM 1221 N N . ASP A 1 184 ? 22.983 5.032 99.329 1.00 14.92 173 ASP A N 1
ATOM 1222 C CA . ASP A 1 184 ? 24.265 5.676 99.091 1.00 16.15 173 ASP A CA 1
ATOM 1223 C C . ASP A 1 184 ? 24.194 6.464 97.795 1.00 16.94 173 ASP A C 1
ATOM 1224 O O . ASP A 1 184 ? 24.899 7.472 97.624 1.00 16.18 173 ASP A O 1
ATOM 1229 N N . LEU A 1 185 ? 23.339 6.001 96.885 1.00 15.18 174 LEU A N 1
ATOM 1230 C CA . LEU A 1 185 ? 23.176 6.674 95.610 1.00 16.01 174 LEU A CA 1
ATOM 1231 C C . LEU A 1 185 ? 21.740 6.764 95.140 1.00 14.90 174 LEU A C 1
ATOM 1232 O O . LEU A 1 185 ? 20.952 5.833 95.304 1.00 13.09 174 LEU A O 1
ATOM 1237 N N . ILE A 1 186 ? 21.415 7.916 94.564 1.00 14.04 175 ILE A N 1
ATOM 1238 C CA . ILE A 1 186 ? 20.108 8.169 94.001 1.00 13.83 175 ILE A CA 1
ATOM 1239 C C . ILE A 1 186 ? 20.370 8.510 92.544 1.00 15.75 175 ILE A C 1
ATOM 1240 O O . ILE A 1 186 ? 21.144 9.423 92.240 1.00 16.73 175 ILE A O 1
ATOM 1245 N N . LYS A 1 187 ? 19.752 7.766 91.637 1.00 16.58 176 LYS A N 1
ATOM 1246 C CA . LYS A 1 187 ? 19.950 8.039 90.224 1.00 15.86 176 LYS A CA 1
ATOM 1247 C C . LYS A 1 187 ? 18.660 8.493 89.567 1.00 13.57 176 LYS A C 1
ATOM 1248 O O . LYS A 1 187 ? 17.579 8.086 89.974 1.00 11.26 176 LYS A O 1
ATOM 1254 N N . ASP A 1 188 ? 18.781 9.359 88.565 1.00 14.79 177 ASP A N 1
ATOM 1255 C CA . ASP A 1 188 ? 17.621 9.835 87.817 1.00 16.26 177 ASP A CA 1
ATOM 1256 C C . ASP A 1 188 ? 17.031 8.657 87.056 1.00 17.71 177 ASP A C 1
ATOM 1257 O O . ASP A 1 188 ? 17.651 7.598 86.935 1.00 18.05 177 ASP A O 1
ATOM 1262 N N . ASP A 1 189 ? 15.829 8.858 86.535 1.00 20.95 178 ASP A N 1
ATOM 1263 C CA . ASP A 1 189 ? 15.172 7.849 85.720 1.00 23.13 178 ASP A CA 1
ATOM 1264 C C . ASP A 1 189 ? 15.868 8.054 84.367 1.00 23.35 178 ASP A C 1
ATOM 1265 O O . ASP A 1 189 ? 16.128 9.195 83.983 1.00 21.33 178 ASP A O 1
ATOM 1270 N N . GLU A 1 190 ? 16.197 6.975 83.661 1.00 23.39 179 GLU A N 1
ATOM 1271 C CA . GLU A 1 190 ? 16.874 7.120 82.371 1.00 24.28 179 GLU A CA 1
ATOM 1272 C C . GLU A 1 190 ? 16.058 7.913 81.352 1.00 23.02 179 GLU A C 1
ATOM 1273 O O . GLU A 1 190 ? 16.604 8.358 80.337 1.00 22.49 179 GLU A O 1
ATOM 1279 N N . ILE A 1 191 ? 14.760 8.090 81.609 1.00 18.19 180 ILE A N 1
ATOM 1280 C CA . ILE A 1 191 ? 13.924 8.855 80.689 1.00 18.75 180 ILE A CA 1
ATOM 1281 C C . ILE A 1 191 ? 13.677 10.285 81.168 1.00 18.82 180 ILE A C 1
ATOM 1282 O O . ILE A 1 191 ? 12.719 10.931 80.761 1.00 19.14 180 ILE A O 1
ATOM 1287 N N . PHE A 1 192 ? 14.553 10.774 82.037 1.00 19.74 181 PHE A N 1
ATOM 1288 C CA . PHE A 1 192 ? 14.445 12.136 82.537 1.00 20.62 181 PHE A CA 1
ATOM 1289 C C . PHE A 1 192 ? 15.190 13.024 81.530 1.00 19.78 181 PHE A C 1
ATOM 1290 O O . PHE A 1 192 ? 16.417 13.125 81.555 1.00 19.88 181 PHE A O 1
ATOM 1298 N N . PHE A 1 193 ? 14.450 13.652 80.629 1.00 17.96 182 PHE A N 1
ATOM 1299 C CA . PHE A 1 193 ? 15.074 14.503 79.627 1.00 16.07 182 PHE A CA 1
ATOM 1300 C C . PHE A 1 193 ? 14.801 15.982 79.874 1.00 16.19 182 PHE A C 1
ATOM 1301 O O . PHE A 1 193 ? 14.058 16.342 80.782 1.00 15.26 182 PHE A O 1
ATOM 1309 N N . GLU A 1 194 ? 15.417 16.835 79.064 1.00 17.84 183 GLU A N 1
ATOM 1310 C CA . GLU A 1 194 ? 15.250 18.274 79.197 1.00 20.00 183 GLU A CA 1
ATOM 1311 C C . GLU A 1 194 ? 13.907 18.732 78.633 1.00 19.92 183 GLU A C 1
ATOM 1312 O O . GLU A 1 194 ? 13.809 19.207 77.510 1.00 19.87 183 GLU A O 1
ATOM 1318 N N . THR A 1 195 ? 12.878 18.588 79.451 1.00 21.14 184 THR A N 1
ATOM 1319 C CA . THR A 1 195 ? 11.524 18.937 79.066 1.00 23.65 184 THR A CA 1
ATOM 1320 C C . THR A 1 195 ? 11.019 20.231 79.701 1.00 23.89 184 THR A C 1
ATOM 1321 O O . THR A 1 195 ? 9.876 20.625 79.477 1.00 24.17 184 THR A O 1
ATOM 1325 N N . GLY A 1 196 ? 11.861 20.874 80.502 1.00 24.23 185 GLY A N 1
ATOM 1326 C CA . GLY A 1 196 ? 11.459 22.115 81.137 1.00 25.70 185 GLY A CA 1
ATOM 1327 C C . GLY A 1 196 ? 10.784 21.979 82.493 1.00 27.34 185 GLY A C 1
ATOM 1328 O O . GLY A 1 196 ? 10.496 22.988 83.138 1.00 28.30 185 GLY A O 1
ATOM 1329 N N . LEU A 1 197 ? 10.516 20.752 82.934 1.00 28.29 186 LEU A N 1
ATOM 1330 C CA . LEU A 1 197 ? 9.884 20.548 84.238 1.00 28.83 186 LEU A CA 1
ATOM 1331 C C . LEU A 1 197 ? 10.923 20.619 85.359 1.00 27.65 186 LEU A C 1
ATOM 1332 O O . LEU A 1 197 ? 10.663 21.173 86.424 1.00 27.33 186 LEU A O 1
ATOM 1337 N N . ALA A 1 198 ? 12.101 20.061 85.106 1.00 26.23 187 ALA A N 1
ATOM 1338 C CA . ALA A 1 198 ? 13.193 20.067 86.079 1.00 25.37 187 ALA A CA 1
ATOM 1339 C C . ALA A 1 198 ? 14.496 19.965 85.299 1.00 24.46 187 ALA A C 1
ATOM 1340 O O . ALA A 1 198 ? 15.056 18.880 85.150 1.00 26.31 187 ALA A O 1
ATOM 1342 N N . PRO A 1 199 ? 14.998 21.102 84.792 1.00 23.92 188 PRO A N 1
ATOM 1343 C CA . PRO A 1 199 ? 16.238 21.156 84.012 1.00 23.91 188 PRO A CA 1
ATOM 1344 C C . PRO A 1 199 ? 17.442 20.464 84.647 1.00 24.66 188 PRO A C 1
ATOM 1345 O O . PRO A 1 199 ? 17.547 20.350 85.875 1.00 25.03 188 PRO A O 1
ATOM 1349 N N . PHE A 1 200 ? 18.344 20.013 83.779 1.00 24.48 189 PHE A N 1
ATOM 1350 C CA . PHE A 1 200 ? 19.574 19.317 84.158 1.00 23.69 189 PHE A CA 1
ATOM 1351 C C . PHE A 1 200 ? 20.366 20.056 85.242 1.00 23.18 189 PHE A C 1
ATOM 1352 O O . PHE A 1 200 ? 20.622 19.513 86.321 1.00 23.37 189 PHE A O 1
ATOM 1360 N N . GLU A 1 201 ? 20.742 21.296 84.955 1.00 22.86 190 GLU A N 1
ATOM 1361 C CA . GLU A 1 201 ? 21.528 22.085 85.892 1.00 23.96 190 GLU A CA 1
ATOM 1362 C C . GLU A 1 201 ? 20.796 22.418 87.187 1.00 23.38 190 GLU A C 1
ATOM 1363 O O . GLU A 1 201 ? 21.420 22.553 88.241 1.00 21.60 190 GLU A O 1
ATOM 1369 N N . THR A 1 202 ? 19.475 22.534 87.113 1.00 24.00 191 THR A N 1
ATOM 1370 C CA . THR A 1 202 ? 18.681 22.843 88.296 1.00 23.26 191 THR A CA 1
ATOM 1371 C C . THR A 1 202 ? 18.588 21.617 89.204 1.00 22.81 191 THR A C 1
ATOM 1372 O O . THR A 1 202 ? 18.594 21.751 90.427 1.00 22.90 191 THR A O 1
ATOM 1376 N N . ARG A 1 203 ? 18.508 20.426 88.611 1.00 22.25 192 ARG A N 1
ATOM 1377 C CA . ARG A 1 203 ? 18.437 19.194 89.403 1.00 21.51 192 ARG A CA 1
ATOM 1378 C C . ARG A 1 203 ? 19.729 19.026 90.172 1.00 19.52 192 ARG A C 1
ATOM 1379 O O . ARG A 1 203 ? 19.724 18.690 91.353 1.00 21.00 192 ARG A O 1
ATOM 1387 N N . ILE A 1 204 ? 20.841 19.246 89.485 1.00 19.19 193 ILE A N 1
ATOM 1388 C CA . ILE A 1 204 ? 22.151 19.121 90.100 1.00 18.57 193 ILE A CA 1
ATOM 1389 C C . ILE A 1 204 ? 22.271 20.079 91.276 1.00 18.65 193 ILE A C 1
ATOM 1390 O O . ILE A 1 204 ? 22.766 19.706 92.331 1.00 19.94 193 ILE A O 1
ATOM 1395 N N . ALA A 1 205 ? 21.801 21.308 91.100 1.00 19.36 194 ALA A N 1
ATOM 1396 C CA . ALA A 1 205 ? 21.873 22.301 92.167 1.00 21.85 194 ALA A CA 1
ATOM 1397 C C . ALA A 1 205 ? 20.996 21.930 93.360 1.00 21.17 194 ALA A C 1
ATOM 1398 O O . ALA A 1 205 ? 21.487 21.809 94.478 1.00 21.26 194 ALA A O 1
ATOM 1400 N N . GLU A 1 206 ? 19.702 21.756 93.118 1.00 20.88 195 GLU A N 1
ATOM 1401 C CA . GLU A 1 206 ? 18.762 21.409 94.181 1.00 21.96 195 GLU A CA 1
ATOM 1402 C C . GLU A 1 206 ? 19.094 20.062 94.816 1.00 22.40 195 GLU A C 1
ATOM 1403 O O . GLU A 1 206 ? 18.987 19.894 96.026 1.00 20.82 195 GLU A O 1
ATOM 1409 N N . GLY A 1 207 ? 19.491 19.100 93.985 1.00 23.60 196 GLY A N 1
ATOM 1410 C CA . GLY A 1 207 ? 19.842 17.789 94.489 1.00 21.44 196 GLY A CA 1
ATOM 1411 C C . GLY A 1 207 ? 21.020 17.893 95.435 1.00 21.33 196 GLY A C 1
ATOM 1412 O O . GLY A 1 207 ? 21.035 17.260 96.492 1.00 23.23 196 GLY A O 1
ATOM 1413 N N . LYS A 1 208 ? 22.009 18.701 95.066 1.00 21.12 197 LYS A N 1
ATOM 1414 C CA . LYS A 1 208 ? 23.187 18.869 95.903 1.00 22.07 197 LYS A CA 1
ATOM 1415 C C . LYS A 1 208 ? 22.793 19.442 97.259 1.00 21.83 197 LYS A C 1
ATOM 1416 O O . LYS A 1 208 ? 23.243 18.961 98.296 1.00 21.98 197 LYS A O 1
ATOM 1422 N N . GLN A 1 209 ? 21.951 20.470 97.242 1.00 20.82 198 GLN A N 1
ATOM 1423 C CA . GLN A 1 209 ? 21.497 21.103 98.468 1.00 21.02 198 GLN A CA 1
ATOM 1424 C C . GLN A 1 209 ? 20.726 20.121 99.349 1.00 19.13 198 GLN A C 1
ATOM 1425 O O . GLN A 1 209 ? 21.004 19.982 100.544 1.00 19.03 198 GLN A O 1
ATOM 1431 N N . ILE A 1 210 ? 19.746 19.450 98.756 1.00 16.11 199 ILE A N 1
ATOM 1432 C CA . ILE A 1 210 ? 18.948 18.474 99.484 1.00 14.54 199 ILE A CA 1
ATOM 1433 C C . ILE A 1 210 ? 19.813 17.405 100.140 1.00 13.91 199 ILE A C 1
ATOM 1434 O O . ILE A 1 210 ? 19.572 17.028 101.282 1.00 14.48 199 ILE A O 1
ATOM 1439 N N . LEU A 1 211 ? 20.822 16.920 99.423 1.00 13.83 200 LEU A N 1
ATOM 1440 C CA . LEU A 1 211 ? 21.684 15.887 99.980 1.00 14.21 200 LEU A CA 1
ATOM 1441 C C . LEU A 1 211 ? 22.569 16.417 101.092 1.00 15.96 200 LEU A C 1
ATOM 1442 O O . LEU A 1 211 ? 22.993 15.658 101.975 1.00 17.56 200 LEU A O 1
ATOM 1447 N N . LYS A 1 212 ? 22.855 17.716 101.069 1.00 14.58 201 LYS A N 1
ATOM 1448 C CA . LYS A 1 212 ? 23.657 18.278 102.139 1.00 15.06 201 LYS A CA 1
ATOM 1449 C C . LYS A 1 212 ? 22.759 18.374 103.362 1.00 15.33 201 LYS A C 1
ATOM 1450 O O . LYS A 1 212 ? 23.188 18.105 104.485 1.00 16.52 201 LYS A O 1
ATOM 1456 N N . GLU A 1 213 ? 21.497 18.728 103.135 1.00 15.93 202 GLU A N 1
ATOM 1457 C CA . GLU A 1 213 ? 20.534 18.838 104.228 1.00 17.43 202 GLU A CA 1
ATOM 1458 C C . GLU A 1 213 ? 20.280 17.461 104.858 1.00 18.19 202 GLU A C 1
ATOM 1459 O O . GLU A 1 213 ? 20.311 17.332 106.078 1.00 17.81 202 GLU A O 1
ATOM 1465 N N . THR A 1 214 ? 20.047 16.433 104.037 1.00 17.77 203 THR A N 1
ATOM 1466 C CA . THR A 1 214 ? 19.813 15.089 104.577 1.00 17.87 203 THR A CA 1
ATOM 1467 C C . THR A 1 214 ? 21.049 14.596 105.323 1.00 18.68 203 THR A C 1
ATOM 1468 O O . THR A 1 214 ? 20.937 13.913 106.336 1.00 17.63 203 THR A O 1
ATOM 1472 N N . TYR A 1 215 ? 22.229 14.961 104.828 1.00 21.25 204 TYR A N 1
ATOM 1473 C CA . TYR A 1 215 ? 23.475 14.561 105.472 1.00 21.93 204 TYR A CA 1
ATOM 1474 C C . TYR A 1 215 ? 23.603 15.220 106.844 1.00 23.53 204 TYR A C 1
ATOM 1475 O O . TYR A 1 215 ? 24.016 14.582 107.814 1.00 22.48 204 TYR A O 1
ATOM 1484 N N . GLU A 1 216 ? 23.254 16.502 106.920 1.00 25.05 205 GLU A N 1
ATOM 1485 C CA . GLU A 1 216 ? 23.324 17.236 108.178 1.00 24.86 205 GLU A CA 1
ATOM 1486 C C . GLU A 1 216 ? 22.381 16.613 109.196 1.00 25.02 205 GLU A C 1
ATOM 1487 O O . GLU A 1 216 ? 22.634 16.642 110.404 1.00 24.68 205 GLU A O 1
ATOM 1493 N N . GLN A 1 217 ? 21.291 16.046 108.697 1.00 24.04 206 GLN A N 1
ATOM 1494 C CA . GLN A 1 217 ? 20.300 15.431 109.560 1.00 25.01 206 GLN A CA 1
ATOM 1495 C C . GLN A 1 217 ? 20.638 13.996 109.963 1.00 24.49 206 GLN A C 1
ATOM 1496 O O . GLN A 1 217 ? 20.357 13.588 111.089 1.00 26.11 206 GLN A O 1
ATOM 1502 N N . THR A 1 218 ? 21.254 13.238 109.059 1.00 22.12 207 THR A N 1
ATOM 1503 C CA . THR A 1 218 ? 21.558 11.835 109.329 1.00 21.46 207 THR A CA 1
ATOM 1504 C C . THR A 1 218 ? 23.020 11.427 109.502 1.00 20.96 207 THR A C 1
ATOM 1505 O O . THR A 1 218 ? 23.299 10.360 110.052 1.00 21.39 207 THR A O 1
ATOM 1509 N N . GLY A 1 219 ? 23.943 12.246 109.008 1.00 20.70 208 GLY A N 1
ATOM 1510 C CA . GLY A 1 219 ? 25.351 11.906 109.095 1.00 19.38 208 GLY A CA 1
ATOM 1511 C C . GLY A 1 219 ? 25.694 10.930 107.976 1.00 21.32 208 GLY A C 1
ATOM 1512 O O . GLY A 1 219 ? 26.819 10.441 107.873 1.00 21.29 208 GLY A O 1
ATOM 1513 N N . HIS A 1 220 ? 24.715 10.653 107.124 1.00 20.19 209 HIS A N 1
ATOM 1514 C CA . HIS A 1 220 ? 24.903 9.720 106.015 1.00 21.03 209 HIS A CA 1
ATOM 1515 C C . HIS A 1 220 ? 25.027 10.439 104.662 1.00 20.26 209 HIS A C 1
ATOM 1516 O O . HIS A 1 220 ? 24.167 11.244 104.284 1.00 17.42 209 HIS A O 1
ATOM 1523 N N . LYS A 1 221 ? 26.108 10.135 103.948 1.00 20.99 210 LYS A N 1
ATOM 1524 C CA . LYS A 1 221 ? 26.387 10.731 102.645 1.00 21.66 210 LYS A CA 1
ATOM 1525 C C . LYS A 1 221 ? 25.679 9.987 101.505 1.00 20.77 210 LYS A C 1
ATOM 1526 O O . LYS A 1 221 ? 25.697 8.761 101.448 1.00 21.24 210 LYS A O 1
ATOM 1532 N N . THR A 1 222 ? 25.059 10.744 100.606 1.00 19.77 211 THR A N 1
ATOM 1533 C CA . THR A 1 222 ? 24.360 10.194 99.446 1.00 18.19 211 THR A CA 1
ATOM 1534 C C . THR A 1 222 ? 24.856 10.901 98.179 1.00 19.14 211 THR A C 1
ATOM 1535 O O . THR A 1 222 ? 25.171 12.092 98.210 1.00 19.77 211 THR A O 1
ATOM 1539 N N . LEU A 1 223 ? 24.939 10.170 97.071 1.00 18.40 212 LEU A N 1
ATOM 1540 C CA . LEU A 1 223 ? 25.374 10.761 95.806 1.00 18.26 212 LEU A CA 1
ATOM 1541 C C . LEU A 1 223 ? 24.201 10.750 94.820 1.00 18.03 212 LEU A C 1
ATOM 1542 O O . LEU A 1 223 ? 23.400 9.813 94.807 1.00 18.28 212 LEU A O 1
ATOM 1547 N N . TYR A 1 224 ? 24.097 11.792 94.002 1.00 16.10 213 TYR A N 1
ATOM 1548 C CA . TYR A 1 224 ? 23.006 11.890 93.029 1.00 16.65 213 TYR A CA 1
ATOM 1549 C C . TYR A 1 224 ? 23.531 11.749 91.599 1.00 14.87 213 TYR A C 1
ATOM 1550 O O . TYR A 1 224 ? 24.311 12.577 91.141 1.00 15.69 213 TYR A O 1
ATOM 1559 N N . ALA A 1 225 ? 23.131 10.679 90.910 1.00 15.48 214 ALA A N 1
ATOM 1560 C CA . ALA A 1 225 ? 23.557 10.454 89.524 1.00 14.90 214 ALA A CA 1
ATOM 1561 C C . ALA A 1 225 ? 22.555 11.128 88.583 1.00 15.70 214 ALA A C 1
ATOM 1562 O O . ALA A 1 225 ? 21.433 10.644 88.400 1.00 12.98 214 ALA A O 1
ATOM 1564 N N . VAL A 1 226 ? 22.976 12.237 87.983 1.00 15.00 215 VAL A N 1
ATOM 1565 C CA . VAL A 1 226 ? 22.124 12.996 87.078 1.00 17.60 215 VAL A CA 1
ATOM 1566 C C . VAL A 1 226 ? 22.241 12.527 85.625 1.00 17.01 215 VAL A C 1
ATOM 1567 O O . VAL A 1 226 ? 23.346 12.350 85.107 1.00 15.95 215 VAL A O 1
ATOM 1571 N N . ASN A 1 227 ? 21.084 12.338 84.984 1.00 16.83 216 ASN A N 1
ATOM 1572 C CA . ASN A 1 227 ? 20.987 11.871 83.600 1.00 16.53 216 ASN A CA 1
ATOM 1573 C C . ASN A 1 227 ? 21.591 12.866 82.609 1.00 16.15 216 ASN A C 1
ATOM 1574 O O . ASN A 1 227 ? 21.233 14.047 82.602 1.00 18.40 216 ASN A O 1
ATOM 1579 N N . LEU A 1 228 ? 22.514 12.378 81.784 1.00 16.80 217 LEU A N 1
ATOM 1580 C CA . LEU A 1 228 ? 23.211 13.190 80.775 1.00 18.10 217 LEU A CA 1
ATOM 1581 C C . LEU A 1 228 ? 22.573 12.837 79.443 1.00 18.72 217 LEU A C 1
ATOM 1582 O O . LEU A 1 228 ? 22.782 11.734 78.935 1.00 19.88 217 LEU A O 1
ATOM 1587 N N . THR A 1 229 ? 21.823 13.772 78.865 1.00 17.32 218 THR A N 1
ATOM 1588 C CA . THR A 1 229 ? 21.119 13.507 77.617 1.00 16.35 218 THR A CA 1
ATOM 1589 C C . THR A 1 229 ? 21.300 14.593 76.562 1.00 15.96 218 THR A C 1
ATOM 1590 O O . THR A 1 229 ? 22.049 15.539 76.762 1.00 17.76 218 THR A O 1
ATOM 1594 N N . GLY A 1 230 ? 20.609 14.443 75.436 1.00 16.53 219 GLY A N 1
ATOM 1595 C CA . GLY A 1 230 ? 20.700 15.417 74.358 1.00 16.00 219 GLY A CA 1
ATOM 1596 C C . GLY A 1 230 ? 21.568 14.960 73.196 1.00 14.49 219 GLY A C 1
ATOM 1597 O O . GLY A 1 230 ? 22.007 13.818 73.160 1.00 15.67 219 GLY A O 1
ATOM 1598 N N . ARG A 1 231 ? 21.821 15.851 72.245 1.00 14.50 220 ARG A N 1
ATOM 1599 C CA . ARG A 1 231 ? 22.650 15.521 71.085 1.00 14.61 220 ARG A CA 1
ATOM 1600 C C . ARG A 1 231 ? 24.074 15.164 71.503 1.00 16.81 220 ARG A C 1
ATOM 1601 O O . ARG A 1 231 ? 24.650 15.806 72.389 1.00 18.64 220 ARG A O 1
ATOM 1609 N N . THR A 1 232 ? 24.638 14.142 70.862 1.00 15.40 221 THR A N 1
ATOM 1610 C CA . THR A 1 232 ? 25.985 13.689 71.170 1.00 15.92 221 THR A CA 1
ATOM 1611 C C . THR A 1 232 ? 26.996 14.832 71.192 1.00 16.65 221 THR A C 1
ATOM 1612 O O . THR A 1 232 ? 27.855 14.888 72.072 1.00 17.03 221 THR A O 1
ATOM 1616 N N . ALA A 1 233 ? 26.887 15.740 70.230 1.00 14.89 222 ALA A N 1
ATOM 1617 C CA . ALA A 1 233 ? 27.812 16.862 70.133 1.00 14.72 222 ALA A CA 1
ATOM 1618 C C . ALA A 1 233 ? 27.757 17.825 71.313 1.00 13.85 222 ALA A C 1
ATOM 1619 O O . ALA A 1 233 ? 28.678 18.609 71.512 1.00 13.12 222 ALA A O 1
ATOM 1621 N N . ASP A 1 234 ? 26.687 17.778 72.096 1.00 15.35 223 ASP A N 1
ATOM 1622 C CA . ASP A 1 234 ? 26.579 18.684 73.237 1.00 15.51 223 ASP A CA 1
ATOM 1623 C C . ASP A 1 234 ? 26.966 18.049 74.581 1.00 15.93 223 ASP A C 1
ATOM 1624 O O . ASP A 1 234 ? 27.015 18.745 75.600 1.00 18.14 223 ASP A O 1
ATOM 1629 N N . LEU A 1 235 ? 27.243 16.744 74.584 1.00 12.81 224 LEU A N 1
ATOM 1630 C CA . LEU A 1 235 ? 27.592 16.029 75.811 1.00 13.16 224 LEU A CA 1
ATOM 1631 C C . LEU A 1 235 ? 28.784 16.587 76.580 1.00 15.50 224 LEU A C 1
ATOM 1632 O O . LEU A 1 235 ? 28.726 16.777 77.805 1.00 15.51 224 LEU A O 1
ATOM 1637 N N . LYS A 1 236 ? 29.867 16.827 75.855 1.00 14.96 225 LYS A N 1
ATOM 1638 C CA . LYS A 1 236 ? 31.090 17.352 76.433 1.00 16.79 225 LYS A CA 1
ATOM 1639 C C . LYS A 1 236 ? 30.817 18.586 77.282 1.00 15.10 225 LYS A C 1
ATOM 1640 O O . LYS A 1 236 ? 31.134 18.613 78.464 1.00 15.89 225 LYS A O 1
ATOM 1646 N N . ASP A 1 237 ? 30.222 19.609 76.680 1.00 15.79 226 ASP A N 1
ATOM 1647 C CA . ASP A 1 237 ? 29.958 20.839 77.412 1.00 18.01 226 ASP A CA 1
ATOM 1648 C C . ASP A 1 237 ? 28.953 20.680 78.530 1.00 16.95 226 ASP A C 1
ATOM 1649 O O . ASP A 1 237 ? 29.029 21.378 79.541 1.00 16.43 226 ASP A O 1
ATOM 1654 N N . LYS A 1 238 ? 28.013 19.762 78.353 1.00 15.19 227 LYS A N 1
ATOM 1655 C CA . LYS A 1 238 ? 27.013 19.525 79.371 1.00 15.91 227 LYS A CA 1
ATOM 1656 C C . LYS A 1 238 ? 27.671 18.798 80.556 1.00 14.54 227 LYS A C 1
ATOM 1657 O O . LYS A 1 238 ? 27.392 19.109 81.709 1.00 13.38 227 LYS A O 1
ATOM 1663 N N . ALA A 1 239 ? 28.560 17.846 80.267 1.00 13.05 228 ALA A N 1
ATOM 1664 C CA . ALA A 1 239 ? 29.234 17.090 81.320 1.00 11.94 228 ALA A CA 1
ATOM 1665 C C . ALA A 1 239 ? 30.228 17.973 82.085 1.00 12.20 228 ALA A C 1
ATOM 1666 O O . ALA A 1 239 ? 30.402 17.825 83.295 1.00 11.42 228 ALA A O 1
ATOM 1668 N N . ARG A 1 240 ? 30.886 18.885 81.376 1.00 11.91 229 ARG A N 1
ATOM 1669 C CA . ARG A 1 240 ? 31.821 19.794 82.025 1.00 11.73 229 ARG A CA 1
ATOM 1670 C C . ARG A 1 240 ? 31.034 20.719 82.933 1.00 10.64 229 ARG A C 1
ATOM 1671 O O . ARG A 1 240 ? 31.435 20.979 84.075 1.00 11.32 229 ARG A O 1
ATOM 1679 N N . ARG A 1 241 ? 29.900 21.197 82.430 1.00 9.93 230 ARG A N 1
ATOM 1680 C CA . ARG A 1 241 ? 29.042 22.080 83.210 1.00 12.03 230 ARG A CA 1
ATOM 1681 C C . ARG A 1 241 ? 28.622 21.350 84.489 1.00 12.66 230 ARG A C 1
ATOM 1682 O O . ARG A 1 241 ? 28.675 21.907 85.590 1.00 13.38 230 ARG A O 1
ATOM 1690 N N . ALA A 1 242 ? 28.219 20.091 84.340 1.00 14.04 231 ALA A N 1
ATOM 1691 C CA . ALA A 1 242 ? 27.819 19.283 85.487 1.00 13.30 231 ALA A CA 1
ATOM 1692 C C . ALA A 1 242 ? 28.968 19.242 86.487 1.00 11.49 231 ALA A C 1
ATOM 1693 O O . ALA A 1 242 ? 28.767 19.363 87.687 1.00 14.82 231 ALA A O 1
ATOM 1695 N N . ALA A 1 243 ? 30.180 19.077 85.981 1.00 12.37 232 ALA A N 1
ATOM 1696 C CA . ALA A 1 243 ? 31.361 19.019 86.830 1.00 13.82 232 ALA A CA 1
ATOM 1697 C C . ALA A 1 243 ? 31.568 20.315 87.607 1.00 16.13 232 ALA A C 1
ATOM 1698 O O . ALA A 1 243 ? 31.744 20.287 88.823 1.00 17.17 232 ALA A O 1
ATOM 1700 N N . GLU A 1 244 ? 31.551 21.453 86.919 1.00 18.43 233 GLU A N 1
ATOM 1701 C CA . GLU A 1 244 ? 31.752 22.709 87.628 1.00 19.99 233 GLU A CA 1
ATOM 1702 C C . GLU A 1 244 ? 30.600 23.014 88.576 1.00 19.98 233 GLU A C 1
ATOM 1703 O O . GLU A 1 244 ? 30.750 23.808 89.500 1.00 22.19 233 GLU A O 1
ATOM 1709 N N . LEU A 1 245 ? 29.454 22.375 88.362 1.00 20.22 234 LEU A N 1
ATOM 1710 C CA . LEU A 1 245 ? 28.302 22.574 89.243 1.00 18.25 234 LEU A CA 1
ATOM 1711 C C . LEU A 1 245 ? 28.409 21.633 90.446 1.00 18.08 234 LEU A C 1
ATOM 1712 O O . LEU A 1 245 ? 27.624 21.714 91.389 1.00 18.15 234 LEU A O 1
ATOM 1717 N N . GLY A 1 246 ? 29.385 20.731 90.402 1.00 17.74 235 GLY A N 1
ATOM 1718 C CA . GLY A 1 246 ? 29.583 19.798 91.495 1.00 17.14 235 GLY A CA 1
ATOM 1719 C C . GLY A 1 246 ? 28.715 18.550 91.469 1.00 16.88 235 GLY A C 1
ATOM 1720 O O . GLY A 1 246 ? 28.489 17.944 92.513 1.00 17.73 235 GLY A O 1
ATOM 1721 N N . ALA A 1 247 ? 28.217 18.164 90.297 1.00 15.13 236 ALA A N 1
ATOM 1722 C CA . ALA A 1 247 ? 27.392 16.962 90.185 1.00 16.65 236 ALA A CA 1
ATOM 1723 C C . ALA A 1 247 ? 28.154 15.760 90.767 1.00 16.20 236 ALA A C 1
ATOM 1724 O O . ALA A 1 247 ? 29.375 15.692 90.674 1.00 18.46 236 ALA A O 1
ATOM 1726 N N . ASP A 1 248 ? 27.445 14.810 91.365 1.00 16.23 237 ASP A N 1
ATOM 1727 C CA . ASP A 1 248 ? 28.119 13.650 91.949 1.00 16.32 237 ASP A CA 1
ATOM 1728 C C . ASP A 1 248 ? 28.451 12.554 90.950 1.00 15.30 237 ASP A C 1
ATOM 1729 O O . ASP A 1 248 ? 29.510 11.941 91.015 1.00 14.84 237 ASP A O 1
ATOM 1734 N N . ALA A 1 249 ? 27.529 12.286 90.041 1.00 14.45 238 ALA A N 1
ATOM 1735 C CA . ALA A 1 249 ? 27.750 11.247 89.054 1.00 15.54 238 ALA A CA 1
ATOM 1736 C C . ALA A 1 249 ? 26.891 11.535 87.840 1.00 14.07 238 ALA A C 1
ATOM 1737 O O . ALA A 1 249 ? 25.875 12.214 87.944 1.00 13.96 238 ALA A O 1
ATOM 1739 N N . LEU A 1 250 ? 27.303 11.022 86.688 1.00 15.04 239 LEU A N 1
ATOM 1740 C CA . LEU A 1 250 ? 26.555 11.241 85.464 1.00 14.50 239 LEU A CA 1
ATOM 1741 C C . LEU A 1 250 ? 25.963 9.938 84.925 1.00 16.01 239 LEU A C 1
ATOM 1742 O O . LEU A 1 250 ? 26.699 9.002 84.587 1.00 15.69 239 LEU A O 1
ATOM 1747 N N . LEU A 1 251 ? 24.632 9.882 84.867 1.00 16.24 240 LEU A N 1
ATOM 1748 C CA . LEU A 1 251 ? 23.916 8.707 84.356 1.00 17.92 240 LEU A CA 1
ATOM 1749 C C . LEU A 1 251 ? 23.989 8.787 82.841 1.00 18.22 240 LEU A C 1
ATOM 1750 O O . LEU A 1 251 ? 23.546 9.769 82.239 1.00 18.48 240 LEU A O 1
ATOM 1755 N N . PHE A 1 252 ? 24.548 7.755 82.223 1.00 17.91 241 PHE A N 1
ATOM 1756 C CA . PHE A 1 252 ? 24.720 7.767 80.780 1.00 19.33 241 PHE A CA 1
ATOM 1757 C C . PHE A 1 252 ? 24.294 6.480 80.083 1.00 20.45 241 PHE A C 1
ATOM 1758 O O . PHE A 1 252 ? 24.746 5.380 80.418 1.00 16.95 241 PHE A O 1
ATOM 1766 N N . ASN A 1 253 ? 23.409 6.630 79.108 1.00 21.88 242 ASN A N 1
ATOM 1767 C CA . ASN A 1 253 ? 22.930 5.486 78.353 1.00 25.49 242 ASN A CA 1
ATOM 1768 C C . ASN A 1 253 ? 23.847 5.298 77.153 1.00 24.89 242 ASN A C 1
ATOM 1769 O O . ASN A 1 253 ? 23.593 5.799 76.058 1.00 26.10 242 ASN A O 1
ATOM 1774 N N . VAL A 1 254 ? 24.934 4.577 77.394 1.00 23.06 243 VAL A N 1
ATOM 1775 C CA . VAL A 1 254 ? 25.945 4.312 76.383 1.00 23.14 243 VAL A CA 1
ATOM 1776 C C . VAL A 1 254 ? 25.402 3.777 75.082 1.00 21.73 243 VAL A C 1
ATOM 1777 O O . VAL A 1 254 ? 25.718 4.273 74.011 1.00 22.73 243 VAL A O 1
ATOM 1781 N N . PHE A 1 255 ? 24.594 2.739 75.185 1.00 21.66 244 PHE A N 1
ATOM 1782 C CA . PHE A 1 255 ? 24.072 2.084 74.008 1.00 24.78 244 PHE A CA 1
ATOM 1783 C C . PHE A 1 255 ? 23.034 2.872 73.244 1.00 25.33 244 PHE A C 1
ATOM 1784 O O . PHE A 1 255 ? 22.284 2.333 72.439 1.00 28.74 244 PHE A O 1
ATOM 1792 N N . ALA A 1 256 ? 23.018 4.170 73.497 1.00 26.07 245 ALA A N 1
ATOM 1793 C CA . ALA A 1 256 ? 22.118 5.077 72.815 1.00 25.77 245 ALA A CA 1
ATOM 1794 C C . ALA A 1 256 ? 23.020 6.138 72.193 1.00 25.31 245 ALA A C 1
ATOM 1795 O O . ALA A 1 256 ? 22.589 6.913 71.346 1.00 26.48 245 ALA A O 1
ATOM 1797 N N . TYR A 1 257 ? 24.281 6.151 72.623 1.00 23.97 246 TYR A N 1
ATOM 1798 C CA . TYR A 1 257 ? 25.276 7.106 72.124 1.00 24.03 246 TYR A CA 1
ATOM 1799 C C . TYR A 1 257 ? 26.536 6.436 71.566 1.00 24.68 246 TYR A C 1
ATOM 1800 O O . TYR A 1 257 ? 27.178 6.967 70.657 1.00 25.43 246 TYR A O 1
ATOM 1809 N N . GLY A 1 258 ? 26.896 5.284 72.125 1.00 23.87 247 GLY A N 1
ATOM 1810 C CA . GLY A 1 258 ? 28.083 4.581 71.677 1.00 21.37 247 GLY A CA 1
ATOM 1811 C C . GLY A 1 258 ? 29.186 4.580 72.725 1.00 21.81 247 GLY A C 1
ATOM 1812 O O . GLY A 1 258 ? 29.438 5.590 73.387 1.00 23.75 247 GLY A O 1
ATOM 1813 N N . LEU A 1 259 ? 29.841 3.434 72.876 1.00 18.42 248 LEU A N 1
ATOM 1814 C CA . LEU A 1 259 ? 30.931 3.279 73.822 1.00 17.26 248 LEU A CA 1
ATOM 1815 C C . LEU A 1 259 ? 32.033 4.315 73.610 1.00 16.60 248 LEU A C 1
ATOM 1816 O O . LEU A 1 259 ? 32.671 4.754 74.568 1.00 15.62 248 LEU A O 1
ATOM 1821 N N . ASP A 1 260 ? 32.261 4.706 72.359 1.00 15.72 249 ASP A N 1
ATOM 1822 C CA . ASP A 1 260 ? 33.304 5.682 72.070 1.00 15.80 249 ASP A CA 1
ATOM 1823 C C . ASP A 1 260 ? 32.970 7.043 72.662 1.00 15.08 249 ASP A C 1
ATOM 1824 O O . ASP A 1 260 ? 33.836 7.751 73.156 1.00 14.13 249 ASP A O 1
ATOM 1829 N N . VAL A 1 261 ? 31.702 7.413 72.597 1.00 16.47 250 VAL A N 1
ATOM 1830 C CA . VAL A 1 261 ? 31.293 8.687 73.141 1.00 17.03 250 VAL A CA 1
ATOM 1831 C C . VAL A 1 261 ? 31.529 8.675 74.644 1.00 16.71 250 VAL A C 1
ATOM 1832 O O . VAL A 1 261 ? 32.000 9.658 75.208 1.00 17.85 250 VAL A O 1
ATOM 1836 N N . MET A 1 262 ? 31.216 7.556 75.290 1.00 17.04 251 MET A N 1
ATOM 1837 C CA . MET A 1 262 ? 31.416 7.452 76.732 1.00 15.35 251 MET A CA 1
ATOM 1838 C C . MET A 1 262 ? 32.906 7.554 77.036 1.00 15.06 251 MET A C 1
ATOM 1839 O O . MET A 1 262 ? 33.316 8.226 77.982 1.00 14.16 251 MET A O 1
ATOM 1844 N N . GLN A 1 263 ? 33.711 6.887 76.2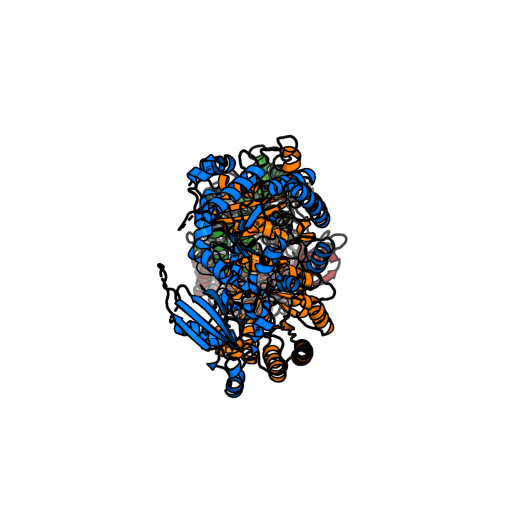19 1.00 14.28 252 GLN A N 1
ATOM 1845 C CA . GLN A 1 263 ? 35.153 6.887 76.384 1.00 14.16 252 GLN A CA 1
ATOM 1846 C C . GLN A 1 263 ? 35.686 8.323 76.326 1.00 15.27 252 GLN A C 1
ATOM 1847 O O . GLN A 1 263 ? 36.561 8.703 77.111 1.00 15.06 252 GLN A O 1
ATOM 1853 N N . GLY A 1 264 ? 35.148 9.110 75.395 1.00 15.91 253 GLY A N 1
ATOM 1854 C CA . GLY A 1 264 ? 35.564 10.497 75.245 1.00 16.04 253 GLY A CA 1
ATOM 1855 C C . GLY A 1 264 ? 35.278 11.269 76.513 1.00 16.11 253 GLY A C 1
ATOM 1856 O O . GLY A 1 264 ? 36.052 12.136 76.923 1.00 16.88 253 GLY A O 1
ATOM 1857 N N . LEU A 1 265 ? 34.152 10.947 77.140 1.00 16.17 254 LEU A N 1
ATOM 1858 C CA . LEU A 1 265 ? 33.768 11.582 78.391 1.00 14.79 254 LEU A CA 1
ATOM 1859 C C . LEU A 1 265 ? 34.743 11.172 79.501 1.00 14.30 254 LEU A C 1
ATOM 1860 O O . LEU A 1 265 ? 35.282 12.027 80.217 1.00 12.43 254 LEU A O 1
ATOM 1865 N N . ALA A 1 266 ? 34.976 9.867 79.633 1.00 12.77 255 ALA A N 1
ATOM 1866 C CA . ALA A 1 266 ? 35.879 9.354 80.665 1.00 14.96 255 ALA A CA 1
ATOM 1867 C C . ALA A 1 266 ? 37.326 9.843 80.517 1.00 15.74 255 ALA A C 1
ATOM 1868 O O . ALA A 1 266 ? 38.052 9.931 81.500 1.00 17.38 255 ALA A O 1
ATOM 1870 N N . GLU A 1 267 ? 37.745 10.159 79.296 1.00 16.52 256 GLU A N 1
ATOM 1871 C CA . GLU A 1 267 ? 39.112 10.627 79.073 1.00 18.20 256 GLU A CA 1
ATOM 1872 C C . GLU A 1 267 ? 39.273 12.131 79.326 1.00 18.29 256 GLU A C 1
ATOM 1873 O O . GLU A 1 267 ? 40.390 12.632 79.404 1.00 18.03 256 GLU A O 1
ATOM 1879 N N . ASP A 1 268 ? 38.158 12.838 79.461 1.00 17.27 257 ASP A N 1
ATOM 1880 C CA . ASP A 1 268 ? 38.180 14.280 79.671 1.00 18.16 257 ASP A CA 1
ATOM 1881 C C . ASP A 1 268 ? 38.531 14.699 81.103 1.00 20.21 257 ASP A C 1
ATOM 1882 O O . ASP A 1 268 ? 37.746 14.499 82.034 1.00 21.01 257 ASP A O 1
ATOM 1887 N N . PRO A 1 269 ? 39.716 15.289 81.300 1.00 19.85 258 PRO A N 1
ATOM 1888 C CA . PRO A 1 269 ? 40.056 15.698 82.668 1.00 20.26 258 PRO A CA 1
ATOM 1889 C C . PRO A 1 269 ? 39.164 16.833 83.175 1.00 21.06 258 PRO A C 1
ATOM 1890 O O . PRO A 1 269 ? 39.124 17.114 84.368 1.00 21.79 258 PRO A O 1
ATOM 1894 N N . GLU A 1 270 ? 38.441 17.481 82.268 1.00 22.09 259 GLU A N 1
ATOM 1895 C CA . GLU A 1 270 ? 37.543 18.561 82.667 1.00 22.58 259 GLU A CA 1
ATOM 1896 C C . GLU A 1 270 ? 36.213 17.995 83.144 1.00 21.04 259 GLU A C 1
ATOM 1897 O O . GLU A 1 270 ? 35.296 18.738 83.492 1.00 19.95 259 GLU A O 1
ATOM 1903 N N . ILE A 1 271 ? 36.109 16.670 83.147 1.00 20.38 260 ILE A N 1
ATOM 1904 C CA . ILE A 1 271 ? 34.904 16.009 83.631 1.00 20.45 260 ILE A CA 1
ATOM 1905 C C . ILE A 1 271 ? 35.319 15.043 84.743 1.00 21.40 260 ILE A C 1
ATOM 1906 O O . ILE A 1 271 ? 35.279 13.818 84.565 1.00 20.91 260 ILE A O 1
ATOM 1911 N N . PRO A 1 272 ? 35.736 15.589 85.902 1.00 20.12 261 PRO A N 1
ATOM 1912 C CA . PRO A 1 272 ? 36.167 14.801 87.063 1.00 19.49 261 PRO A CA 1
ATOM 1913 C C . PRO A 1 272 ? 34.958 14.276 87.814 1.00 19.82 261 PRO A C 1
ATOM 1914 O O . PRO A 1 272 ? 34.839 14.444 89.026 1.00 20.99 261 PRO A O 1
ATOM 1918 N N . VAL A 1 273 ? 34.057 13.644 87.072 1.00 18.72 262 VAL A N 1
ATOM 1919 C CA . VAL A 1 273 ? 32.838 13.092 87.634 1.00 17.38 262 VAL A CA 1
ATOM 1920 C C . VAL A 1 273 ? 32.682 11.646 87.170 1.00 16.86 262 VAL A C 1
ATOM 1921 O O . VAL A 1 273 ? 33.010 11.309 86.027 1.00 17.12 262 VAL A O 1
ATOM 1925 N N . PRO A 1 274 ? 32.193 10.771 88.059 1.00 15.20 263 PRO A N 1
ATOM 1926 C CA . PRO A 1 274 ? 31.985 9.349 87.760 1.00 15.30 263 PRO A CA 1
ATOM 1927 C C . PRO A 1 274 ? 30.879 9.180 86.724 1.00 16.62 263 PRO A C 1
ATOM 1928 O O . PRO A 1 274 ? 29.966 10.009 86.627 1.00 15.19 263 PRO A O 1
ATOM 1932 N N . ILE A 1 275 ? 30.960 8.099 85.962 1.00 16.32 264 ILE A N 1
ATOM 1933 C CA . ILE A 1 275 ? 29.966 7.817 84.943 1.00 14.85 264 ILE A CA 1
ATOM 1934 C C . ILE A 1 275 ? 29.242 6.524 85.279 1.00 13.24 264 ILE A C 1
ATOM 1935 O O . ILE A 1 275 ? 29.861 5.506 85.566 1.00 13.69 264 ILE A O 1
ATOM 1940 N N . MET A 1 276 ? 27.920 6.585 85.256 1.00 13.28 265 MET A N 1
ATOM 1941 C CA . MET A 1 276 ? 27.094 5.432 85.541 1.00 11.03 265 MET A CA 1
ATOM 1942 C C . MET A 1 276 ? 26.472 4.980 84.222 1.00 11.19 265 MET A C 1
ATOM 1943 O O . MET A 1 276 ? 25.603 5.661 83.670 1.00 10.71 265 MET A O 1
ATOM 1948 N N . ALA A 1 277 ? 26.926 3.843 83.710 1.00 10.73 266 ALA A N 1
ATOM 1949 C CA . ALA A 1 277 ? 26.395 3.320 82.452 1.00 11.84 266 ALA A CA 1
ATOM 1950 C C . ALA A 1 277 ? 25.109 2.540 82.675 1.00 13.33 266 ALA A C 1
ATOM 1951 O O . ALA A 1 277 ? 25.080 1.575 83.443 1.00 14.11 266 ALA A O 1
ATOM 1953 N N . HIS A 1 278 ? 24.045 2.963 82.002 1.00 13.06 267 HIS A N 1
ATOM 1954 C CA . HIS A 1 278 ? 22.769 2.275 82.117 1.00 16.22 267 HIS A CA 1
ATOM 1955 C C . HIS A 1 278 ? 22.656 1.346 80.902 1.00 15.04 267 HIS A C 1
ATOM 1956 O O . HIS A 1 278 ? 23.170 1.648 79.826 1.00 15.02 267 HIS A O 1
ATOM 1963 N N . PRO A 1 279 ? 21.992 0.199 81.067 1.00 15.16 268 PRO A N 1
ATOM 1964 C CA . PRO A 1 279 ? 21.842 -0.755 79.968 1.00 13.85 268 PRO A CA 1
ATOM 1965 C C . PRO A 1 279 ? 20.705 -0.475 78.987 1.00 15.55 268 PRO A C 1
ATOM 1966 O O . PRO A 1 279 ? 20.396 -1.323 78.146 1.00 12.72 268 PRO A O 1
ATOM 1970 N N . ALA A 1 280 ? 20.093 0.707 79.088 1.00 13.43 269 ALA A N 1
ATOM 1971 C CA . ALA A 1 280 ? 19.003 1.076 78.194 1.00 12.71 269 ALA A CA 1
ATOM 1972 C C . ALA A 1 280 ? 19.362 0.699 76.768 1.00 14.18 269 ALA A C 1
ATOM 1973 O O . ALA A 1 280 ? 20.452 1.024 76.283 1.00 15.14 269 ALA A O 1
ATOM 1975 N N . VAL A 1 281 ? 18.442 -0.003 76.113 1.00 13.59 270 VAL A N 1
ATOM 1976 C CA . VAL A 1 281 ? 18.603 -0.468 74.733 1.00 14.71 270 VAL A CA 1
ATOM 1977 C C . VAL A 1 281 ? 19.565 -1.646 74.539 1.00 15.53 270 VAL A C 1
ATOM 1978 O O . VAL A 1 281 ? 19.467 -2.370 73.548 1.00 15.86 270 VAL A O 1
ATOM 1982 N N . SER A 1 282 ? 20.486 -1.851 75.473 1.00 17.55 271 SER A N 1
ATOM 1983 C CA . SER A 1 282 ? 21.460 -2.936 75.331 1.00 19.63 271 SER A CA 1
ATOM 1984 C C . SER A 1 282 ? 20.807 -4.302 75.131 1.00 18.81 271 SER A C 1
ATOM 1985 O O . SER A 1 282 ? 21.409 -5.201 74.548 1.00 21.41 271 SER A O 1
ATOM 1988 N N . GLY A 1 283 ? 19.582 -4.461 75.614 1.00 19.01 272 GLY A N 1
ATOM 1989 C CA . GLY A 1 283 ? 18.892 -5.730 75.447 1.00 19.16 272 GLY A CA 1
ATOM 1990 C C . GLY A 1 283 ? 18.734 -6.070 73.974 1.00 20.48 272 GLY A C 1
ATOM 1991 O O . GLY A 1 283 ? 18.671 -7.238 73.597 1.00 21.16 272 GLY A O 1
ATOM 1992 N N . ALA A 1 284 ? 18.678 -5.038 73.140 1.00 20.64 273 ALA A N 1
ATOM 1993 C CA . ALA A 1 284 ? 18.536 -5.208 71.704 1.00 23.02 273 ALA A CA 1
ATOM 1994 C C . ALA A 1 284 ? 19.637 -6.093 71.113 1.00 25.19 273 ALA A C 1
ATOM 1995 O O . ALA A 1 284 ? 19.409 -6.814 70.139 1.00 27.61 273 ALA A O 1
ATOM 1997 N N . PHE A 1 285 ? 20.832 -6.043 71.690 1.00 24.48 274 PHE A N 1
ATOM 1998 C CA . PHE A 1 285 ? 21.906 -6.854 71.159 1.00 24.82 274 PHE A CA 1
ATOM 1999 C C . PHE A 1 285 ? 22.618 -7.789 72.127 1.00 22.86 274 PHE A C 1
ATOM 2000 O O . PHE A 1 285 ? 23.765 -8.142 71.906 1.00 23.78 274 PHE A O 1
ATOM 2008 N N . THR A 1 286 ? 21.925 -8.219 73.175 1.00 21.08 275 THR A N 1
ATOM 2009 C CA . THR A 1 286 ? 22.512 -9.127 74.155 1.00 21.18 275 THR A CA 1
ATOM 2010 C C . THR A 1 286 ? 21.541 -10.221 74.594 1.00 21.05 275 THR A C 1
ATOM 2011 O O . THR A 1 286 ? 21.951 -11.322 74.972 1.00 21.57 275 THR A O 1
ATOM 2015 N N . SER A 1 287 ? 20.254 -9.897 74.557 1.00 19.82 276 SER A N 1
ATOM 2016 C CA . SER A 1 287 ? 19.209 -10.817 74.979 1.00 20.18 276 SER A CA 1
ATOM 2017 C C . SER A 1 287 ? 19.201 -12.148 74.246 1.00 19.46 276 SER A C 1
ATOM 2018 O O . SER A 1 287 ? 18.993 -13.196 74.858 1.00 20.58 276 SER A O 1
ATOM 2021 N N . SER A 1 288 ? 19.418 -12.100 72.937 1.00 17.76 277 SER A N 1
ATOM 2022 C CA . SER A 1 288 ? 19.428 -13.304 72.124 1.00 17.10 277 SER A CA 1
ATOM 2023 C C . SER A 1 288 ? 20.538 -14.248 72.531 1.00 16.14 277 SER A C 1
ATOM 2024 O O . SER A 1 288 ? 21.655 -13.834 72.782 1.00 15.65 277 SER A O 1
ATOM 2027 N N . PRO A 1 289 ? 20.238 -15.543 72.610 1.00 18.07 278 PRO A N 1
ATOM 2028 C CA . PRO A 1 289 ? 21.313 -16.464 72.997 1.00 18.82 278 PRO A CA 1
ATOM 2029 C C . PRO A 1 289 ? 22.155 -16.859 71.786 1.00 18.25 278 PRO A C 1
ATOM 2030 O O . PRO A 1 289 ? 23.166 -17.541 71.923 1.00 18.89 278 PRO A O 1
ATOM 2034 N N . PHE A 1 290 ? 21.748 -16.394 70.607 1.00 17.91 279 PHE A N 1
ATOM 2035 C CA . PHE A 1 290 ? 22.427 -16.737 69.361 1.00 17.85 279 PHE A CA 1
ATOM 2036 C C . PHE A 1 290 ? 23.092 -15.600 68.590 1.00 17.72 279 PHE A C 1
ATOM 2037 O O . PHE A 1 290 ? 23.979 -15.838 67.761 1.00 15.37 279 PHE A O 1
ATOM 2045 N N . TYR A 1 291 ? 22.665 -14.370 68.845 1.00 17.27 280 TYR A N 1
ATOM 2046 C CA . TYR A 1 291 ? 23.230 -13.234 68.129 1.00 15.94 280 TYR A CA 1
ATOM 2047 C C . TYR A 1 291 ? 23.739 -12.147 69.054 1.00 15.79 280 TYR A C 1
ATOM 2048 O O . TYR A 1 291 ? 23.619 -12.238 70.272 1.00 16.92 280 TYR A O 1
ATOM 2057 N N . GLY A 1 292 ? 24.310 -11.109 68.460 1.00 15.79 281 GLY A N 1
ATOM 2058 C CA . GLY A 1 292 ? 24.794 -9.998 69.249 1.00 15.86 281 GLY A CA 1
ATOM 2059 C C . GLY A 1 292 ? 25.990 -10.248 70.141 1.00 16.16 281 GLY A C 1
ATOM 2060 O O . GLY A 1 292 ? 26.938 -10.929 69.753 1.00 17.76 281 GLY A O 1
ATOM 2061 N N . PHE A 1 293 ? 25.931 -9.689 71.347 1.00 14.89 282 PHE A N 1
ATOM 2062 C CA . PHE A 1 293 ? 27.018 -9.781 72.312 1.00 15.59 282 PHE A CA 1
ATOM 2063 C C . PHE A 1 293 ? 26.628 -10.492 73.596 1.00 15.14 282 PHE A C 1
ATOM 2064 O O . PHE A 1 293 ? 25.454 -10.578 73.940 1.00 16.62 282 PHE A O 1
ATOM 2072 N N . SER A 1 294 ? 27.632 -10.975 74.316 1.00 14.04 283 SER A N 1
ATOM 2073 C CA . SER A 1 294 ? 27.394 -11.603 75.603 1.00 14.39 283 SER A CA 1
ATOM 2074 C C . SER A 1 294 ? 27.234 -10.412 76.542 1.00 14.72 283 SER A C 1
ATOM 2075 O O . SER A 1 294 ? 27.774 -9.337 76.271 1.00 14.34 283 SER A O 1
ATOM 2078 N N . HIS A 1 295 ? 26.493 -10.591 77.630 1.00 14.68 284 HIS A N 1
ATOM 2079 C CA . HIS A 1 295 ? 26.298 -9.514 78.584 1.00 14.38 284 HIS A CA 1
ATOM 2080 C C . HIS A 1 295 ? 27.629 -9.124 79.222 1.00 13.65 284 HIS A C 1
ATOM 2081 O O . HIS A 1 295 ? 27.919 -7.940 79.378 1.00 11.84 284 HIS A O 1
ATOM 2088 N N . ALA A 1 296 ? 28.437 -10.121 79.584 1.00 12.25 285 ALA A N 1
ATOM 2089 C CA . ALA A 1 296 ? 29.731 -9.866 80.220 1.00 13.33 285 ALA A CA 1
ATOM 2090 C C . ALA A 1 296 ? 30.651 -8.945 79.413 1.00 13.99 285 ALA A C 1
ATOM 2091 O O . ALA A 1 296 ? 31.316 -8.075 79.971 1.00 14.77 285 ALA A O 1
ATOM 2093 N N . LEU A 1 297 ? 30.689 -9.140 78.100 1.00 12.90 286 LEU A N 1
ATOM 2094 C CA . LEU A 1 297 ? 31.544 -8.341 77.234 1.00 13.22 286 LEU A CA 1
ATOM 2095 C C . LEU A 1 297 ? 31.062 -6.902 77.135 1.00 13.87 286 LEU A C 1
ATOM 2096 O O . LEU A 1 297 ? 31.815 -5.946 77.338 1.00 13.72 286 LEU A O 1
ATOM 2101 N N . LEU A 1 298 ? 29.785 -6.767 76.812 1.00 15.54 287 LEU A N 1
ATOM 2102 C CA . LEU A 1 298 ? 29.165 -5.471 76.614 1.00 18.34 287 LEU A CA 1
ATOM 2103 C C . LEU A 1 298 ? 29.005 -4.672 77.908 1.00 17.22 287 LEU A C 1
ATOM 2104 O O . LEU A 1 298 ? 29.608 -3.617 78.067 1.00 18.46 287 LEU A O 1
ATOM 2109 N N . LEU A 1 299 ? 28.204 -5.188 78.829 1.00 17.11 288 LEU A N 1
ATOM 2110 C CA . LEU A 1 299 ? 27.943 -4.526 80.104 1.00 18.40 288 LEU A CA 1
ATOM 2111 C C . LEU A 1 299 ? 29.107 -4.604 81.085 1.00 18.70 288 LEU A C 1
ATOM 2112 O O . LEU A 1 299 ? 29.214 -3.784 82.003 1.00 18.71 288 LEU A O 1
ATOM 2117 N N . GLY A 1 300 ? 29.979 -5.586 80.890 1.00 16.75 289 GLY A N 1
ATOM 2118 C CA . GLY A 1 300 ? 31.104 -5.740 81.789 1.00 16.76 289 GLY A CA 1
ATOM 2119 C C . GLY A 1 300 ? 32.423 -5.170 81.305 1.00 17.21 289 GLY A C 1
ATOM 2120 O O . GLY A 1 300 ? 32.828 -4.073 81.705 1.00 18.43 289 GLY A O 1
ATOM 2121 N N . LYS A 1 301 ? 33.097 -5.904 80.429 1.00 14.53 290 LYS A N 1
ATOM 2122 C CA . LYS A 1 301 ? 34.390 -5.465 79.936 1.00 14.88 290 LYS A CA 1
ATOM 2123 C C . LYS A 1 301 ? 34.424 -4.134 79.180 1.00 14.87 290 LYS A C 1
ATOM 2124 O O . LYS A 1 301 ? 35.180 -3.237 79.551 1.00 15.52 290 LYS A O 1
ATOM 2130 N N . LEU A 1 302 ? 33.618 -4.003 78.129 1.00 14.00 291 LEU A N 1
ATOM 2131 C CA . LEU A 1 302 ? 33.631 -2.785 77.317 1.00 13.93 291 LEU A CA 1
ATOM 2132 C C . LEU A 1 302 ? 33.191 -1.541 78.075 1.00 14.73 291 LEU A C 1
ATOM 2133 O O . LEU A 1 302 ? 33.780 -0.468 77.915 1.00 14.28 291 LEU A O 1
ATOM 2138 N N . ASN A 1 303 ? 32.159 -1.687 78.898 1.00 14.92 292 ASN A N 1
ATOM 2139 C CA . ASN A 1 303 ? 31.682 -0.577 79.703 1.00 15.33 292 ASN A CA 1
ATOM 2140 C C . ASN A 1 303 ? 32.818 -0.114 80.604 1.00 14.39 292 ASN A C 1
ATOM 2141 O O . ASN A 1 303 ? 33.077 1.088 80.731 1.00 12.79 292 ASN A O 1
ATOM 2146 N N . ARG A 1 304 ? 33.492 -1.077 81.232 1.00 13.04 293 ARG A N 1
ATOM 2147 C CA . ARG A 1 304 ? 34.609 -0.762 82.115 1.00 12.24 293 ARG A CA 1
ATOM 2148 C C . ARG A 1 304 ? 35.758 -0.079 81.371 1.00 13.25 293 ARG A C 1
ATOM 2149 O O . ARG A 1 304 ? 36.189 1.015 81.742 1.00 12.24 293 ARG A O 1
ATOM 2157 N N . TYR A 1 305 ? 36.254 -0.728 80.324 1.00 12.62 294 TYR A N 1
ATOM 2158 C CA . TYR A 1 305 ? 37.364 -0.174 79.551 1.00 12.85 294 TYR A CA 1
ATOM 2159 C C . TYR A 1 305 ? 37.052 1.215 79.012 1.00 13.40 294 TYR A C 1
ATOM 2160 O O . TYR A 1 305 ? 37.929 2.070 78.932 1.00 12.10 294 TYR A O 1
ATOM 2169 N N . CYS A 1 306 ? 35.797 1.450 78.663 1.00 12.97 295 CYS A N 1
ATOM 2170 C CA . CYS A 1 306 ? 35.437 2.732 78.091 1.00 15.62 295 CYS A CA 1
ATOM 2171 C C . CYS A 1 306 ? 35.081 3.843 79.061 1.00 15.97 295 CYS A C 1
ATOM 2172 O O . CYS A 1 306 ? 34.630 4.911 78.641 1.00 16.68 295 CYS A O 1
ATOM 2175 N N . GLY A 1 307 ? 35.289 3.594 80.353 1.00 15.01 296 GLY A N 1
ATOM 2176 C CA . GLY A 1 307 ? 35.030 4.619 81.344 1.00 14.15 296 GLY A CA 1
ATOM 2177 C C . GLY A 1 307 ? 33.849 4.502 82.282 1.00 13.18 296 GLY A C 1
ATOM 2178 O O . GLY A 1 307 ? 33.570 5.439 83.026 1.00 13.33 296 GLY A O 1
ATOM 2179 N N . ALA A 1 308 ? 33.149 3.379 82.275 1.00 14.35 297 ALA A N 1
ATOM 2180 C CA . ALA A 1 308 ? 32.016 3.247 83.176 1.00 14.69 297 ALA A CA 1
ATOM 2181 C C . ALA A 1 308 ? 32.483 2.980 84.601 1.00 14.55 297 ALA A C 1
ATOM 2182 O O . ALA A 1 308 ? 33.178 1.998 84.867 1.00 14.34 297 ALA A O 1
ATOM 2184 N N . ASP A 1 309 ? 32.104 3.868 85.510 1.00 13.67 298 ASP A N 1
ATOM 2185 C CA . ASP A 1 309 ? 32.445 3.724 86.921 1.00 14.92 298 ASP A CA 1
ATOM 2186 C C . ASP A 1 309 ? 31.417 2.783 87.533 1.00 15.68 298 ASP A C 1
ATOM 2187 O O . ASP A 1 309 ? 31.694 2.090 88.513 1.00 17.46 298 ASP A O 1
ATOM 2192 N N . PHE A 1 310 ? 30.219 2.788 86.949 1.00 14.84 299 PHE A N 1
ATOM 2193 C CA . PHE A 1 310 ? 29.128 1.929 87.389 1.00 13.19 299 PHE A CA 1
ATOM 2194 C C . PHE A 1 310 ? 28.555 1.277 86.148 1.00 14.89 299 PHE A C 1
ATOM 2195 O O . PHE A 1 310 ? 28.546 1.863 85.065 1.00 14.78 299 PHE A O 1
ATOM 2203 N N . SER A 1 311 ? 28.076 0.056 86.298 1.00 15.52 300 SER A N 1
ATOM 2204 C CA . SER A 1 311 ? 27.472 -0.615 85.177 1.00 15.44 300 SER A CA 1
ATOM 2205 C C . SER A 1 311 ? 26.274 -1.375 85.693 1.00 15.67 300 SER A C 1
ATOM 2206 O O . SER A 1 311 ? 26.397 -2.353 86.438 1.00 13.81 300 SER A O 1
ATOM 2209 N N . LEU A 1 312 ? 25.105 -0.896 85.301 1.00 14.87 301 LEU A N 1
ATOM 2210 C CA . LEU A 1 312 ? 23.856 -1.501 85.710 1.00 14.02 301 LEU A CA 1
ATOM 2211 C C . LEU A 1 312 ? 23.468 -2.663 84.817 1.00 14.31 301 LEU A C 1
ATOM 2212 O O . LEU A 1 312 ? 23.758 -2.661 83.620 1.00 14.81 301 LEU A O 1
ATOM 2217 N N . PHE A 1 313 ? 22.819 -3.658 85.417 1.00 14.36 302 PHE A N 1
ATOM 2218 C CA . PHE A 1 313 ? 22.341 -4.822 84.689 1.00 14.64 302 PHE A CA 1
ATOM 2219 C C . PHE A 1 313 ? 21.268 -5.521 85.518 1.00 15.02 302 PHE A C 1
ATOM 2220 O O . PHE A 1 313 ? 21.208 -5.369 86.733 1.00 13.48 302 PHE A O 1
ATOM 2228 N N . PRO A 1 314 ? 20.395 -6.293 84.865 1.00 15.42 303 PRO A N 1
ATOM 2229 C CA . PRO A 1 314 ? 19.339 -6.991 85.597 1.00 16.73 303 PRO A CA 1
ATOM 2230 C C . PRO A 1 314 ? 19.927 -8.063 86.509 1.00 17.09 303 PRO A C 1
ATOM 2231 O O . PRO A 1 314 ? 20.738 -8.876 86.068 1.00 20.22 303 PRO A O 1
ATOM 2235 N N . SER A 1 315 ? 19.527 -8.070 87.776 1.00 18.35 304 SER A N 1
ATOM 2236 C CA . SER A 1 315 ? 20.035 -9.074 88.702 1.00 19.06 304 SER A CA 1
ATOM 2237 C C . SER A 1 315 ? 19.473 -10.417 88.249 1.00 18.85 304 SER A C 1
ATOM 2238 O O . SER A 1 315 ? 18.641 -10.477 87.354 1.00 17.78 304 SER A O 1
ATOM 2241 N N . PRO A 1 316 ? 19.922 -11.511 88.866 1.00 19.60 305 PRO A N 1
ATOM 2242 C CA . PRO A 1 316 ? 19.406 -12.822 88.466 1.00 21.89 305 PRO A CA 1
ATOM 2243 C C . PRO A 1 316 ? 18.043 -13.143 89.084 1.00 23.27 305 PRO A C 1
ATOM 2244 O O . PRO A 1 316 ? 17.435 -14.161 88.750 1.00 22.31 305 PRO A O 1
ATOM 2248 N N . TYR A 1 317 ? 17.549 -12.269 89.956 1.00 23.57 306 TYR A N 1
ATOM 2249 C CA . TYR A 1 317 ? 16.301 -12.556 90.647 1.00 24.95 306 TYR A CA 1
ATOM 2250 C C . TYR A 1 317 ? 15.098 -11.638 90.481 1.00 27.65 306 TYR A C 1
ATOM 2251 O O . TYR A 1 317 ? 14.030 -11.940 91.001 1.00 29.41 306 TYR A O 1
ATOM 2260 N N . GLY A 1 318 ? 15.242 -10.529 89.770 1.00 30.18 307 GLY A N 1
ATOM 2261 C CA . GLY A 1 318 ? 14.114 -9.627 89.637 1.00 30.97 307 GLY A CA 1
ATOM 2262 C C . GLY A 1 318 ? 13.096 -9.902 88.545 1.00 32.96 307 GLY A C 1
ATOM 2263 O O . GLY A 1 318 ? 13.115 -10.944 87.888 1.00 33.38 307 GLY A O 1
ATOM 2264 N N . SER A 1 319 ? 12.191 -8.937 88.385 1.00 34.21 308 SER A N 1
ATOM 2265 C CA . SER A 1 319 ? 11.124 -8.950 87.385 1.00 35.53 308 SER A CA 1
ATOM 2266 C C . SER A 1 319 ? 11.717 -9.347 86.039 1.00 34.40 308 SER A C 1
ATOM 2267 O O . SER A 1 319 ? 11.270 -10.300 85.397 1.00 33.92 308 SER A O 1
ATOM 2270 N N . VAL A 1 320 ? 12.706 -8.572 85.610 1.00 32.27 309 VAL A N 1
ATOM 2271 C CA . VAL A 1 320 ? 13.422 -8.844 84.381 1.00 29.87 309 VAL A CA 1
ATOM 2272 C C . VAL A 1 320 ? 14.731 -9.321 84.985 1.00 30.06 309 VAL A C 1
ATOM 2273 O O . VAL A 1 320 ? 15.233 -8.725 85.940 1.00 28.55 309 VAL A O 1
ATOM 2277 N N . ALA A 1 321 ? 15.273 -10.413 84.467 1.00 30.64 310 ALA A N 1
ATOM 2278 C CA . ALA A 1 321 ? 16.491 -10.942 85.041 1.00 29.31 310 ALA A CA 1
ATOM 2279 C C . ALA A 1 321 ? 17.460 -11.490 84.021 1.00 29.32 310 ALA A C 1
ATOM 2280 O O . ALA A 1 321 ? 17.142 -11.629 82.842 1.00 29.91 310 ALA A O 1
ATOM 2282 N N . LEU A 1 322 ? 18.654 -11.799 84.508 1.00 27.56 311 LEU A N 1
ATOM 2283 C CA . LEU A 1 322 ? 19.715 -12.361 83.698 1.00 26.97 311 LEU A CA 1
ATOM 2284 C C . LEU A 1 322 ? 20.041 -13.696 84.357 1.00 26.72 311 LEU A C 1
ATOM 2285 O O . LEU A 1 322 ? 19.873 -13.849 85.574 1.00 26.96 311 LEU A O 1
ATOM 2290 N N . PRO A 1 323 ? 20.470 -14.693 83.567 1.00 24.61 312 PRO A N 1
ATOM 2291 C CA . PRO A 1 323 ? 20.805 -15.988 84.171 1.00 23.93 312 PRO A CA 1
ATOM 2292 C C . PRO A 1 323 ? 21.996 -15.732 85.086 1.00 22.63 312 PRO A C 1
ATOM 2293 O O . PRO A 1 323 ? 22.904 -14.996 84.706 1.00 23.94 312 PRO A O 1
ATOM 2297 N N . ARG A 1 324 ? 21.998 -16.313 86.282 1.00 22.00 313 ARG A N 1
ATOM 2298 C CA . ARG A 1 324 ? 23.104 -16.089 87.211 1.00 23.11 313 ARG A CA 1
ATOM 2299 C C . ARG A 1 324 ? 24.456 -16.063 86.511 1.00 22.50 313 ARG A C 1
ATOM 2300 O O . ARG A 1 324 ? 25.227 -15.115 86.681 1.00 22.33 313 ARG A O 1
ATOM 2308 N N . ALA A 1 325 ? 24.737 -17.105 85.729 1.00 21.06 314 ALA A N 1
ATOM 2309 C CA . ALA A 1 325 ? 26.001 -17.206 85.000 1.00 21.50 314 ALA A CA 1
ATOM 2310 C C . ALA A 1 325 ? 26.385 -15.870 84.353 1.00 20.57 314 ALA A C 1
ATOM 2311 O O . ALA A 1 325 ? 27.515 -15.413 84.495 1.00 22.09 314 ALA A O 1
ATOM 2313 N N . ASP A 1 326 ? 25.441 -15.244 83.656 1.00 19.66 315 ASP A N 1
ATOM 2314 C CA . ASP A 1 326 ? 25.710 -13.972 82.998 1.00 21.37 315 ASP A CA 1
ATOM 2315 C C . ASP A 1 326 ? 25.929 -12.841 83.996 1.00 19.77 315 ASP A C 1
ATOM 2316 O O . ASP A 1 326 ? 26.819 -12.011 83.813 1.00 20.34 315 ASP A O 1
ATOM 2321 N N . ALA A 1 327 ? 25.125 -12.811 85.053 1.00 18.91 316 ALA A N 1
ATOM 2322 C CA . ALA A 1 327 ? 25.267 -11.783 86.074 1.00 18.41 316 ALA A CA 1
ATOM 2323 C C . ALA A 1 327 ? 26.650 -11.892 86.707 1.00 17.20 316 ALA A C 1
ATOM 2324 O O . ALA A 1 327 ? 27.372 -10.905 86.806 1.00 17.25 316 ALA A O 1
ATOM 2326 N N . LEU A 1 328 ? 27.014 -13.098 87.126 1.00 16.74 317 LEU A N 1
ATOM 2327 C CA . LEU A 1 328 ? 28.311 -13.338 87.754 1.00 16.94 317 LEU A CA 1
ATOM 2328 C C . LEU A 1 328 ? 29.472 -12.942 86.841 1.00 16.70 317 LEU A C 1
ATOM 2329 O O . LEU A 1 328 ? 30.486 -12.389 87.296 1.00 16.56 317 LEU A O 1
ATOM 2334 N N . ALA A 1 329 ? 29.322 -13.230 85.552 1.00 13.66 318 ALA A N 1
ATOM 2335 C CA . ALA A 1 329 ? 30.359 -12.905 84.582 1.00 12.13 318 ALA A CA 1
ATOM 2336 C C . ALA A 1 329 ? 30.547 -11.398 84.472 1.00 10.92 318 ALA A C 1
ATOM 2337 O O . ALA A 1 329 ? 31.675 -10.920 84.385 1.00 12.18 318 ALA A O 1
ATOM 2339 N N . ILE A 1 330 ? 29.454 -10.642 84.483 1.00 11.40 319 ILE A N 1
ATOM 2340 C CA . ILE A 1 330 ? 29.577 -9.188 84.377 1.00 13.74 319 ILE A CA 1
ATOM 2341 C C . ILE A 1 330 ? 30.343 -8.677 85.583 1.00 14.40 319 ILE A C 1
ATOM 2342 O O . ILE A 1 330 ? 31.249 -7.859 85.454 1.00 14.21 319 ILE A O 1
ATOM 2347 N N . HIS A 1 331 ? 29.972 -9.170 86.759 1.00 15.33 320 HIS A N 1
ATOM 2348 C CA . HIS A 1 331 ? 30.643 -8.763 87.973 1.00 15.49 320 HIS A CA 1
ATOM 2349 C C . HIS A 1 331 ? 32.139 -9.062 87.869 1.00 15.90 320 HIS A C 1
ATOM 2350 O O . HIS A 1 331 ? 32.978 -8.197 88.133 1.00 15.12 320 HIS A O 1
ATOM 2357 N N . GLU A 1 332 ? 32.471 -10.287 87.478 1.00 17.68 321 GLU A N 1
ATOM 2358 C CA . GLU A 1 332 ? 33.871 -10.676 87.340 1.00 19.89 321 GLU A CA 1
ATOM 2359 C C . GLU A 1 332 ? 34.621 -9.734 86.396 1.00 17.67 321 GLU A C 1
ATOM 2360 O O . GLU A 1 332 ? 35.764 -9.375 86.663 1.00 17.13 321 GLU A O 1
ATOM 2366 N N . GLU A 1 333 ? 33.979 -9.325 85.303 1.00 15.88 322 GLU A N 1
ATOM 2367 C CA . GLU A 1 333 ? 34.623 -8.418 84.352 1.00 16.19 322 GLU A CA 1
ATOM 2368 C C . GLU A 1 333 ? 34.853 -7.030 84.949 1.00 15.66 322 GLU A C 1
ATOM 2369 O O . GLU A 1 333 ? 35.838 -6.366 84.627 1.00 14.28 322 GLU A O 1
ATOM 2375 N N . CYS A 1 334 ? 33.939 -6.605 85.818 1.00 14.52 323 CYS A N 1
ATOM 2376 C CA . CYS A 1 334 ? 34.004 -5.294 86.467 1.00 16.13 323 CYS A CA 1
ATOM 2377 C C . CYS A 1 334 ? 35.071 -5.186 87.548 1.00 16.85 323 CYS A C 1
ATOM 2378 O O . CYS A 1 334 ? 35.626 -4.111 87.780 1.00 14.87 323 CYS A O 1
ATOM 2381 N N . VAL A 1 335 ? 35.333 -6.307 88.211 1.00 19.39 324 VAL A N 1
ATOM 2382 C CA . VAL A 1 335 ? 36.265 -6.360 89.331 1.00 21.13 324 VAL A CA 1
ATOM 2383 C C . VAL A 1 335 ? 37.644 -6.971 89.086 1.00 22.35 324 VAL A C 1
ATOM 2384 O O . VAL A 1 335 ? 38.591 -6.673 89.818 1.00 22.98 324 VAL A O 1
ATOM 2388 N N . ARG A 1 336 ? 37.771 -7.823 88.076 1.00 21.34 325 ARG A N 1
ATOM 2389 C CA . ARG A 1 336 ? 39.058 -8.456 87.817 1.00 21.40 325 ARG A CA 1
ATOM 2390 C C . ARG A 1 336 ? 40.221 -7.478 87.720 1.00 21.56 325 ARG A C 1
ATOM 2391 O O . ARG A 1 336 ? 40.090 -6.374 87.180 1.00 21.54 325 ARG A O 1
ATOM 2399 N N . GLU A 1 337 ? 41.366 -7.886 88.256 1.00 20.11 326 GLU A N 1
ATOM 2400 C CA . GLU A 1 337 ? 42.552 -7.051 88.183 1.00 19.87 326 GLU A CA 1
ATOM 2401 C C . GLU A 1 337 ? 42.836 -6.854 86.702 1.00 16.88 326 GLU A C 1
ATOM 2402 O O . GLU A 1 337 ? 42.780 -7.801 85.921 1.00 15.83 326 GLU A O 1
ATOM 2408 N N . ASP A 1 338 ? 43.111 -5.612 86.319 1.00 15.11 327 ASP A N 1
ATOM 2409 C CA . ASP A 1 338 ? 43.390 -5.279 84.931 1.00 13.60 327 ASP A CA 1
ATOM 2410 C C . ASP A 1 338 ? 44.002 -3.881 84.902 1.00 14.11 327 ASP A C 1
ATOM 2411 O O . ASP A 1 338 ? 44.030 -3.186 85.916 1.00 13.83 327 ASP A O 1
ATOM 2416 N N . ALA A 1 339 ? 44.484 -3.471 83.738 1.00 12.30 328 ALA A N 1
ATOM 2417 C CA . ALA A 1 339 ? 45.097 -2.164 83.596 1.00 12.84 328 ALA A CA 1
ATOM 2418 C C . ALA A 1 339 ? 44.038 -1.069 83.570 1.00 12.16 328 ALA A C 1
ATOM 2419 O O . ALA A 1 339 ? 44.088 -0.164 82.749 1.00 13.69 328 ALA A O 1
ATOM 2421 N N . PHE A 1 340 ? 43.073 -1.164 84.476 1.00 13.72 329 PHE A N 1
ATOM 2422 C CA . PHE A 1 340 ? 41.994 -0.186 84.569 1.00 13.54 329 PHE A CA 1
ATOM 2423 C C . PHE A 1 340 ? 41.434 -0.218 85.985 1.00 14.25 329 PHE A C 1
ATOM 2424 O O . PHE A 1 340 ? 41.541 -1.239 86.676 1.00 14.31 329 PHE A O 1
ATOM 2432 N N . ASN A 1 341 ? 40.827 0.883 86.421 1.00 12.39 330 ASN A N 1
ATOM 2433 C CA . ASN A 1 341 ? 40.208 0.873 87.735 1.00 13.23 330 ASN A CA 1
ATOM 2434 C C . ASN A 1 341 ? 39.051 -0.123 87.623 1.00 14.84 330 ASN A C 1
ATOM 2435 O O . ASN A 1 341 ? 38.514 -0.359 86.527 1.00 14.25 330 ASN A O 1
ATOM 2440 N N . GLN A 1 342 ? 38.674 -0.717 88.748 1.00 16.07 331 GLN A N 1
ATOM 2441 C CA . GLN A 1 342 ? 37.581 -1.674 88.757 1.00 17.96 331 GLN A CA 1
ATOM 2442 C C . GLN A 1 342 ? 36.253 -0.929 88.644 1.00 17.83 331 GLN A C 1
ATOM 2443 O O . GLN A 1 342 ? 36.116 0.190 89.140 1.00 19.41 331 GLN A O 1
ATOM 2449 N N . THR A 1 343 ? 35.278 -1.553 87.992 1.00 15.53 332 THR A N 1
ATOM 2450 C CA . THR A 1 343 ? 33.956 -0.955 87.849 1.00 14.12 332 THR A CA 1
ATOM 2451 C C . THR A 1 343 ? 32.999 -1.528 88.901 1.00 12.67 332 THR A C 1
ATOM 2452 O O . THR A 1 343 ? 33.078 -2.701 89.267 1.00 10.72 332 THR A O 1
ATOM 2456 N N . PHE A 1 344 ? 32.105 -0.683 89.396 1.00 12.11 333 PHE A N 1
ATOM 2457 C CA . PHE A 1 344 ? 31.114 -1.106 90.374 1.00 11.09 333 PHE A CA 1
ATOM 2458 C C . PHE A 1 344 ? 29.962 -1.756 89.617 1.00 11.06 333 PHE A C 1
ATOM 2459 O O . PHE A 1 344 ? 29.276 -1.092 88.836 1.00 11.12 333 PHE A O 1
ATOM 2467 N N . ALA A 1 345 ? 29.768 -3.055 89.829 1.00 10.67 334 ALA A N 1
ATOM 2468 C CA . ALA A 1 345 ? 28.685 -3.791 89.192 1.00 9.48 334 ALA A CA 1
ATOM 2469 C C . ALA A 1 345 ? 27.422 -3.447 89.970 1.00 11.35 334 ALA A C 1
ATOM 2470 O O . ALA A 1 345 ? 27.433 -3.403 91.198 1.00 10.49 334 ALA A O 1
ATOM 2472 N N . VAL A 1 346 ? 26.327 -3.205 89.256 1.00 13.53 335 VAL A N 1
ATOM 2473 C CA . VAL A 1 346 ? 25.080 -2.830 89.911 1.00 10.91 335 VAL A CA 1
ATOM 2474 C C . VAL A 1 346 ? 23.845 -3.628 89.479 1.00 12.20 335 VAL A C 1
ATOM 2475 O O . VAL A 1 346 ? 23.111 -3.198 88.582 1.00 10.46 335 VAL A O 1
ATOM 2479 N N . PRO A 1 347 ? 23.603 -4.803 90.105 1.00 13.16 336 PRO A N 1
ATOM 2480 C CA . PRO A 1 347 ? 22.426 -5.621 89.753 1.00 14.48 336 PRO A CA 1
ATOM 2481 C C . PRO A 1 347 ? 21.211 -4.746 90.040 1.00 15.85 336 PRO A C 1
ATOM 2482 O O . PRO A 1 347 ? 21.188 -4.070 91.076 1.00 13.98 336 PRO A O 1
ATOM 2486 N N . SER A 1 348 ? 20.220 -4.760 89.144 1.00 15.46 337 SER A N 1
ATOM 2487 C CA . SER A 1 348 ? 19.038 -3.893 89.270 1.00 17.99 337 SER A CA 1
ATOM 2488 C C . SER A 1 348 ? 17.635 -4.536 89.152 1.00 20.04 337 SER A C 1
ATOM 2489 O O . SER A 1 348 ? 17.305 -5.481 89.855 1.00 27.25 337 SER A O 1
ATOM 2492 N N . ALA A 1 349 ? 16.811 -3.968 88.278 1.00 20.03 338 ALA A N 1
ATOM 2493 C CA . ALA A 1 349 ? 15.440 -4.416 87.995 1.00 17.89 338 ALA A CA 1
ATOM 2494 C C . ALA A 1 349 ? 14.655 -5.190 89.052 1.00 16.44 338 ALA A C 1
ATOM 2495 O O . ALA A 1 349 ? 14.873 -6.382 89.266 1.00 16.81 338 ALA A O 1
ATOM 2497 N N . GLY A 1 350 ? 13.707 -4.506 89.683 1.00 17.82 339 GLY A N 1
ATOM 2498 C CA . GLY A 1 350 ? 12.849 -5.129 90.680 1.00 15.88 339 GLY A CA 1
ATOM 2499 C C . GLY A 1 350 ? 13.462 -5.976 91.785 1.00 17.52 339 GLY A C 1
ATOM 2500 O O . GLY A 1 350 ? 13.006 -7.091 92.058 1.00 19.55 339 GLY A O 1
ATOM 2501 N N . ILE A 1 351 ? 14.495 -5.463 92.433 1.00 16.83 340 ILE A N 1
ATOM 2502 C CA . ILE A 1 351 ? 15.108 -6.195 93.529 1.00 17.03 340 ILE A CA 1
ATOM 2503 C C . ILE A 1 351 ? 14.336 -5.832 94.783 1.00 15.44 340 ILE A C 1
ATOM 2504 O O . ILE A 1 351 ? 13.867 -4.707 94.916 1.00 15.51 340 ILE A O 1
ATOM 2509 N N . HIS A 1 352 ? 14.205 -6.793 95.692 1.00 14.72 341 HIS A N 1
ATOM 2510 C CA . HIS A 1 352 ? 13.513 -6.585 96.953 1.00 13.21 341 HIS A CA 1
ATOM 2511 C C . HIS A 1 352 ? 14.457 -7.053 98.055 1.00 14.62 341 HIS A C 1
ATOM 2512 O O . HIS A 1 352 ? 15.387 -7.831 97.793 1.00 12.34 341 HIS A O 1
ATOM 2519 N N . PRO A 1 353 ? 14.246 -6.577 99.298 1.00 13.43 342 PRO A N 1
ATOM 2520 C CA . PRO A 1 353 ? 15.101 -6.943 100.430 1.00 14.09 342 PRO A CA 1
ATOM 2521 C C . PRO A 1 353 ? 15.422 -8.424 100.615 1.00 15.89 342 PRO A C 1
ATOM 2522 O O . PRO A 1 353 ? 16.571 -8.781 100.885 1.00 15.86 342 PRO A O 1
ATOM 2526 N N . GLY A 1 354 ? 14.422 -9.284 100.455 1.00 18.78 343 GLY A N 1
ATOM 2527 C CA . GLY A 1 354 ? 14.645 -10.710 100.622 1.00 18.35 343 GLY A CA 1
ATOM 2528 C C . GLY A 1 354 ? 15.700 -11.280 99.693 1.00 19.57 343 GLY A C 1
ATOM 2529 O O . GLY A 1 354 ? 16.201 -12.383 99.904 1.00 18.78 343 GLY A O 1
ATOM 2530 N N . MET A 1 355 ? 16.045 -10.523 98.661 1.00 21.19 344 MET A N 1
ATOM 2531 C CA . MET A 1 355 ? 17.039 -10.967 97.687 1.00 21.47 344 MET A CA 1
ATOM 2532 C C . MET A 1 355 ? 18.477 -10.603 98.040 1.00 19.81 344 MET A C 1
ATOM 2533 O O . MET A 1 355 ? 19.416 -11.183 97.492 1.00 21.26 344 MET A O 1
ATOM 2538 N N . VAL A 1 356 ? 18.657 -9.655 98.956 1.00 17.96 345 VAL A N 1
ATOM 2539 C CA . VAL A 1 356 ? 20.001 -9.230 99.341 1.00 16.69 345 VAL A CA 1
ATOM 2540 C C . VAL A 1 356 ? 20.942 -10.384 99.712 1.00 15.77 345 VAL A C 1
ATOM 2541 O O . VAL A 1 356 ? 22.076 -10.428 99.245 1.00 16.85 345 VAL A O 1
ATOM 2545 N N . PRO A 1 357 ? 20.487 -11.341 100.541 1.00 15.56 346 PRO A N 1
ATOM 2546 C CA . PRO A 1 357 ? 21.402 -12.439 100.880 1.00 16.14 346 PRO A CA 1
ATOM 2547 C C . PRO A 1 357 ? 21.901 -13.144 99.618 1.00 16.05 346 PRO A C 1
ATOM 2548 O O . PRO A 1 357 ? 23.066 -13.532 99.519 1.00 14.84 346 PRO A O 1
ATOM 2552 N N . LEU A 1 358 ? 21.009 -13.301 98.648 1.00 17.84 347 LEU A N 1
ATOM 2553 C CA . LEU A 1 358 ? 21.364 -13.948 97.396 1.00 18.68 347 LEU A CA 1
ATOM 2554 C C . LEU A 1 358 ? 22.367 -13.073 96.656 1.00 20.45 347 LEU A C 1
ATOM 2555 O O . LEU A 1 358 ? 23.432 -13.543 96.246 1.00 21.19 347 LEU A O 1
ATOM 2560 N N . LEU A 1 359 ? 22.023 -11.796 96.498 1.00 19.43 348 LEU A N 1
ATOM 2561 C CA . LEU A 1 359 ? 22.885 -10.843 95.817 1.00 16.86 348 LEU A CA 1
ATOM 2562 C C . LEU A 1 359 ? 24.256 -10.780 96.461 1.00 17.80 348 LEU A C 1
ATOM 2563 O O . LEU A 1 359 ? 25.270 -10.712 95.769 1.00 16.62 348 LEU A O 1
ATOM 2568 N N . MET A 1 360 ? 24.291 -10.799 97.789 1.00 17.09 349 MET A N 1
ATOM 2569 C CA . MET A 1 360 ? 25.564 -10.716 98.483 1.00 18.27 349 MET A CA 1
ATOM 2570 C C . MET A 1 360 ? 26.368 -12.009 98.413 1.00 17.96 349 MET A C 1
ATOM 2571 O O . MET A 1 360 ? 27.590 -11.981 98.466 1.00 16.73 349 MET A O 1
ATOM 2576 N N . ARG A 1 361 ? 25.686 -13.136 98.274 1.00 19.22 350 ARG A N 1
ATOM 2577 C CA . ARG A 1 361 ? 26.376 -14.412 98.172 1.00 21.37 350 ARG A CA 1
ATOM 2578 C C . ARG A 1 361 ? 27.142 -14.473 96.860 1.00 23.35 350 ARG A C 1
ATOM 2579 O O . ARG A 1 361 ? 28.294 -14.912 96.818 1.00 24.09 350 ARG A O 1
ATOM 2587 N N . ASP A 1 362 ? 26.486 -14.030 95.791 1.00 25.05 351 ASP A N 1
ATOM 2588 C CA . ASP A 1 362 ? 27.067 -14.047 94.452 1.00 25.78 351 ASP A CA 1
ATOM 2589 C C . ASP A 1 362 ? 28.118 -12.985 94.163 1.00 26.17 351 ASP A C 1
ATOM 2590 O O . ASP A 1 362 ? 29.190 -13.291 93.642 1.00 26.80 351 ASP A O 1
ATOM 2595 N N . PHE A 1 363 ? 27.800 -11.739 94.497 1.00 24.30 352 PHE A N 1
ATOM 2596 C CA . PHE A 1 363 ? 28.679 -10.618 94.198 1.00 22.34 352 PHE A CA 1
ATOM 2597 C C . PHE A 1 363 ? 29.664 -10.150 95.254 1.00 21.98 352 PHE A C 1
ATOM 2598 O O . PHE A 1 363 ? 30.524 -9.311 94.969 1.00 22.21 352 PHE A O 1
ATOM 2606 N N . GLY A 1 364 ? 29.551 -10.673 96.467 1.00 20.69 353 GLY A N 1
ATOM 2607 C CA . GLY A 1 364 ? 30.469 -10.257 97.508 1.00 20.40 353 GLY A CA 1
ATOM 2608 C C . GLY A 1 364 ? 30.142 -8.854 97.969 1.00 21.21 353 GLY A C 1
ATOM 2609 O O . GLY A 1 364 ? 28.996 -8.419 97.852 1.00 22.27 353 GLY A O 1
ATOM 2610 N N . ILE A 1 365 ? 31.132 -8.127 98.474 1.00 20.15 354 ILE A N 1
ATOM 2611 C CA . ILE A 1 365 ? 30.858 -6.786 98.953 1.00 20.15 354 ILE A CA 1
ATOM 2612 C C . ILE A 1 365 ? 31.104 -5.686 97.923 1.00 19.25 354 ILE A C 1
ATOM 2613 O O . ILE A 1 365 ? 30.635 -4.565 98.103 1.00 18.40 354 ILE A O 1
ATOM 2618 N N . ASP A 1 366 ? 31.829 -5.992 96.849 1.00 18.75 355 ASP A N 1
ATOM 2619 C CA . ASP A 1 366 ? 32.090 -4.981 95.827 1.00 19.58 355 ASP A CA 1
ATOM 2620 C C . ASP A 1 366 ? 31.063 -4.954 94.700 1.00 18.59 355 ASP A C 1
ATOM 2621 O O . ASP A 1 366 ? 31.345 -5.329 93.561 1.00 20.15 355 ASP A O 1
ATOM 2626 N N . HIS A 1 367 ? 29.857 -4.522 95.044 1.00 17.59 356 HIS A N 1
ATOM 2627 C CA . HIS A 1 367 ? 28.774 -4.376 94.086 1.00 17.46 356 HIS A CA 1
ATOM 2628 C C . HIS A 1 367 ? 27.784 -3.427 94.735 1.00 15.89 356 HIS A C 1
ATOM 2629 O O . HIS A 1 367 ? 27.896 -3.133 95.921 1.00 15.92 356 HIS A O 1
ATOM 2636 N N . ILE A 1 368 ? 26.833 -2.928 93.959 1.00 15.70 357 ILE A N 1
ATOM 2637 C CA . ILE A 1 368 ? 25.835 -2.010 94.496 1.00 15.07 357 ILE A CA 1
ATOM 2638 C C . ILE A 1 368 ? 24.455 -2.587 94.251 1.00 14.85 357 ILE A C 1
ATOM 2639 O O . ILE A 1 368 ? 24.118 -2.957 93.131 1.00 15.33 357 ILE A O 1
ATOM 2644 N N . ILE A 1 369 ? 23.661 -2.661 95.310 1.00 14.97 358 ILE A N 1
ATOM 2645 C CA . ILE A 1 369 ? 22.313 -3.189 95.214 1.00 14.95 358 ILE A CA 1
ATOM 2646 C C . ILE A 1 369 ? 21.366 -2.072 94.810 1.00 16.26 358 ILE A C 1
ATOM 2647 O O . ILE A 1 369 ? 21.085 -1.164 95.593 1.00 16.74 358 ILE A O 1
ATOM 2652 N N . ASN A 1 370 ? 20.890 -2.145 93.573 1.00 15.15 359 ASN A N 1
ATOM 2653 C CA . ASN A 1 370 ? 19.970 -1.157 93.034 1.00 15.18 359 ASN A CA 1
ATOM 2654 C C . ASN A 1 370 ? 18.522 -1.493 93.415 1.00 16.11 359 ASN A C 1
ATOM 2655 O O . ASN A 1 370 ? 17.862 -2.280 92.747 1.00 15.88 359 ASN A O 1
ATOM 2660 N N . ALA A 1 371 ? 18.039 -0.883 94.492 1.00 16.05 360 ALA A N 1
ATOM 2661 C CA . ALA A 1 371 ? 16.679 -1.101 94.955 1.00 15.58 360 ALA A CA 1
ATOM 2662 C C . ALA A 1 371 ? 15.664 -0.448 94.011 1.00 16.59 360 ALA A C 1
ATOM 2663 O O . ALA A 1 371 ? 14.462 -0.534 94.236 1.00 16.56 360 ALA A O 1
ATOM 2665 N N . GLY A 1 372 ? 16.151 0.203 92.956 1.00 16.88 361 GLY A N 1
ATOM 2666 C CA . GLY A 1 372 ? 15.259 0.842 92.002 1.00 17.81 361 GLY A CA 1
ATOM 2667 C C . GLY A 1 372 ? 14.204 1.760 92.607 1.00 18.27 361 GLY A C 1
ATOM 2668 O O . GLY A 1 372 ? 14.376 2.283 93.702 1.00 16.09 361 GLY A O 1
ATOM 2669 N N . GLY A 1 373 ? 13.104 1.953 91.887 1.00 18.60 362 GLY A N 1
ATOM 2670 C CA . GLY A 1 373 ? 12.038 2.807 92.374 1.00 19.22 362 GLY A CA 1
ATOM 2671 C C . GLY A 1 373 ? 11.089 2.102 93.322 1.00 20.31 362 GLY A C 1
ATOM 2672 O O . GLY A 1 373 ? 10.251 2.753 93.948 1.00 20.50 362 GLY A O 1
ATOM 2673 N N . GLY A 1 374 ? 11.230 0.778 93.442 1.00 21.05 363 GLY A N 1
ATOM 2674 C CA . GLY A 1 374 ? 10.369 -0.009 94.319 1.00 18.16 363 GLY A CA 1
ATOM 2675 C C . GLY A 1 374 ? 10.385 0.485 95.752 1.00 19.35 363 GLY A C 1
ATOM 2676 O O . GLY A 1 374 ? 9.442 0.280 96.527 1.00 20.68 363 GLY A O 1
ATOM 2677 N N . VAL A 1 375 ? 11.475 1.144 96.106 1.00 17.35 364 VAL A N 1
ATOM 2678 C CA . VAL A 1 375 ? 11.643 1.691 97.440 1.00 18.93 364 VAL A CA 1
ATOM 2679 C C . VAL A 1 375 ? 10.457 2.594 97.841 1.00 18.76 364 VAL A C 1
ATOM 2680 O O . VAL A 1 375 ? 10.044 2.612 99.001 1.00 18.43 364 VAL A O 1
ATOM 2684 N N . HIS A 1 376 ? 9.899 3.323 96.878 1.00 18.14 365 HIS A N 1
ATOM 2685 C CA . HIS A 1 376 ? 8.772 4.212 97.157 1.00 18.89 365 HIS A CA 1
ATOM 2686 C C . HIS A 1 376 ? 7.465 3.480 97.434 1.00 17.78 365 HIS A C 1
ATOM 2687 O O . HIS A 1 376 ? 6.534 4.064 97.991 1.00 16.40 365 HIS A O 1
ATOM 2694 N N . GLY A 1 377 ? 7.391 2.211 97.036 1.00 17.20 366 GLY A N 1
ATOM 2695 C CA . GLY A 1 377 ? 6.178 1.443 97.263 1.00 17.70 366 GLY A CA 1
ATOM 2696 C C . GLY A 1 377 ? 6.103 0.848 98.660 1.00 18.50 366 GLY A C 1
ATOM 2697 O O . GLY A 1 377 ? 5.122 0.200 99.018 1.00 18.63 366 GLY A O 1
ATOM 2698 N N . HIS A 1 378 ? 7.140 1.073 99.455 1.00 19.17 367 HIS A N 1
ATOM 2699 C CA . HIS A 1 378 ? 7.183 0.545 100.813 1.00 21.13 367 HIS A CA 1
ATOM 2700 C C . HIS A 1 378 ? 6.115 1.250 101.631 1.00 21.40 367 HIS A C 1
ATOM 2701 O O . HIS A 1 378 ? 5.868 2.438 101.439 1.00 23.00 367 HIS A O 1
ATOM 2708 N N . PRO A 1 379 ? 5.453 0.522 102.544 1.00 21.79 368 PRO A N 1
ATOM 2709 C CA . PRO A 1 379 ? 4.406 1.115 103.379 1.00 21.49 368 PRO A CA 1
ATOM 2710 C C . PRO A 1 379 ? 4.885 2.372 104.100 1.00 21.81 368 PRO A C 1
ATOM 2711 O O . PRO A 1 379 ? 4.128 3.324 104.289 1.00 21.54 368 PRO A O 1
ATOM 2715 N N . ASN A 1 380 ? 6.151 2.370 104.500 1.00 22.07 369 ASN A N 1
ATOM 2716 C CA . ASN A 1 380 ? 6.708 3.506 105.219 1.00 21.84 369 ASN A CA 1
ATOM 2717 C C . ASN A 1 380 ? 7.426 4.483 104.292 1.00 21.61 369 ASN A C 1
ATOM 2718 O O . ASN A 1 380 ? 8.249 5.284 104.737 1.00 22.19 369 ASN A O 1
ATOM 2723 N N . GLY A 1 381 ? 7.111 4.410 103.003 1.00 21.22 370 GLY A N 1
ATOM 2724 C CA . GLY A 1 381 ? 7.719 5.302 102.033 1.00 21.35 370 GLY A CA 1
ATOM 2725 C C . GLY A 1 381 ? 9.136 4.941 101.644 1.00 21.10 370 GLY A C 1
ATOM 2726 O O . GLY A 1 381 ? 9.652 3.900 102.047 1.00 22.67 370 GLY A O 1
ATOM 2727 N N . ALA A 1 382 ? 9.769 5.797 100.849 1.00 19.96 371 ALA A N 1
ATOM 2728 C CA . ALA A 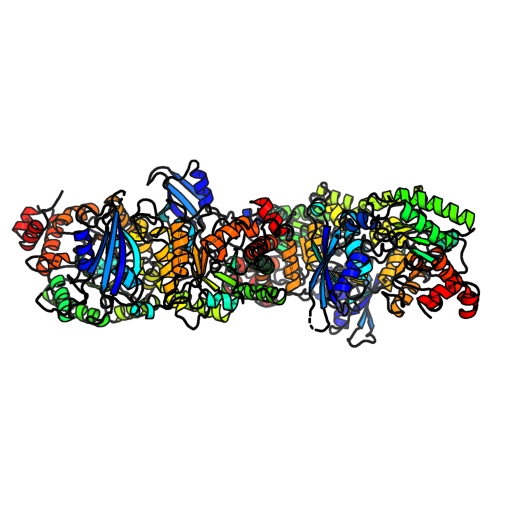1 382 ? 11.135 5.547 100.418 1.00 19.89 371 ALA A CA 1
ATOM 2729 C C . ALA A 1 382 ? 12.047 5.371 101.626 1.00 19.62 371 ALA A C 1
ATOM 2730 O O . ALA A 1 382 ? 12.998 4.594 101.570 1.00 20.89 371 ALA A O 1
ATOM 2732 N N . GLN A 1 383 ? 11.768 6.079 102.718 1.00 17.68 372 GLN A N 1
ATOM 2733 C CA . GLN A 1 383 ? 12.605 5.935 103.910 1.00 18.21 372 GLN A CA 1
ATOM 2734 C C . GLN A 1 383 ? 12.586 4.491 104.410 1.00 17.17 372 GLN A C 1
ATOM 2735 O O . GLN A 1 383 ? 13.626 3.908 104.703 1.00 17.84 372 GLN A O 1
ATOM 2741 N N . GLY A 1 384 ? 11.394 3.919 104.505 1.00 15.16 373 GLY A N 1
ATOM 2742 C CA . GLY A 1 384 ? 11.277 2.553 104.967 1.00 15.94 373 GLY A CA 1
ATOM 2743 C C . GLY A 1 384 ? 11.885 1.550 104.004 1.00 14.01 373 GLY A C 1
ATOM 2744 O O . GLY A 1 384 ? 12.464 0.550 104.432 1.00 13.28 373 GLY A O 1
ATOM 2745 N N . GLY A 1 385 ? 11.751 1.813 102.707 1.00 13.33 374 GLY A N 1
ATOM 2746 C CA . GLY A 1 385 ? 12.302 0.914 101.706 1.00 12.90 374 GLY A CA 1
ATOM 2747 C C . GLY A 1 385 ? 13.816 0.888 101.812 1.00 12.91 374 GLY A C 1
ATOM 2748 O O . GLY A 1 385 ? 14.433 -0.182 101.788 1.00 12.68 374 GLY A O 1
ATOM 2749 N N . GLY A 1 386 ? 14.406 2.076 101.923 1.00 11.20 375 GLY A N 1
ATOM 2750 C CA . GLY A 1 386 ? 15.848 2.193 102.058 1.00 13.26 375 GLY A CA 1
ATOM 2751 C C . GLY A 1 386 ? 16.347 1.518 103.326 1.00 14.93 375 GLY A C 1
ATOM 2752 O O . GLY A 1 386 ? 17.301 0.746 103.290 1.00 16.53 375 GLY A O 1
ATOM 2753 N N . ARG A 1 387 ? 15.700 1.803 104.453 1.00 15.82 376 ARG A N 1
ATOM 2754 C CA . ARG A 1 387 ? 16.092 1.195 105.721 1.00 16.97 376 ARG A CA 1
ATOM 2755 C C . ARG A 1 387 ? 15.871 -0.319 105.707 1.00 16.16 376 ARG A C 1
ATOM 2756 O O . ARG A 1 387 ? 16.579 -1.063 106.380 1.00 17.32 376 ARG A O 1
ATOM 2764 N N . ALA A 1 388 ? 14.883 -0.777 104.952 1.00 15.13 377 ALA A N 1
ATOM 2765 C CA . ALA A 1 388 ? 14.642 -2.207 104.866 1.00 15.33 377 ALA A CA 1
ATOM 2766 C C . ALA A 1 388 ? 15.880 -2.817 104.215 1.00 15.25 377 ALA A C 1
ATOM 2767 O O . ALA A 1 388 ? 16.420 -3.813 104.700 1.00 15.75 377 ALA A O 1
ATOM 2769 N N . PHE A 1 389 ? 16.345 -2.199 103.132 1.00 13.60 378 PHE A N 1
ATOM 2770 C CA . PHE A 1 389 ? 17.527 -2.701 102.436 1.00 13.91 378 PHE A CA 1
ATOM 2771 C C . PHE A 1 389 ? 18.795 -2.588 103.273 1.00 14.65 378 PHE A C 1
ATOM 2772 O O . PHE A 1 389 ? 19.560 -3.548 103.361 1.00 14.80 378 PHE A O 1
ATOM 2780 N N . ARG A 1 390 ? 19.018 -1.431 103.898 1.00 13.49 379 ARG A N 1
ATOM 2781 C CA . ARG A 1 390 ? 20.223 -1.243 104.707 1.00 12.89 379 ARG A CA 1
ATOM 2782 C C . ARG A 1 390 ? 20.287 -2.233 105.869 1.00 14.76 379 ARG A C 1
ATOM 2783 O O . ARG A 1 390 ? 21.362 -2.723 106.232 1.00 14.08 379 ARG A O 1
ATOM 2791 N N . ALA A 1 391 ? 19.127 -2.529 106.443 1.00 14.92 380 ALA A N 1
ATOM 2792 C CA . ALA A 1 391 ? 19.053 -3.440 107.572 1.00 15.08 380 ALA A CA 1
ATOM 2793 C C . ALA A 1 391 ? 19.428 -4.870 107.206 1.00 16.52 380 ALA A C 1
ATOM 2794 O O . ALA A 1 391 ? 20.176 -5.523 107.934 1.00 18.49 380 ALA A O 1
ATOM 2796 N N . ILE A 1 392 ? 18.928 -5.371 106.087 1.00 15.64 381 ILE A N 1
ATOM 2797 C CA . ILE A 1 392 ? 19.260 -6.743 105.751 1.00 17.06 381 ILE A CA 1
ATOM 2798 C C . ILE A 1 392 ? 20.699 -6.931 105.261 1.00 17.87 381 ILE A C 1
ATOM 2799 O O . ILE A 1 392 ? 21.317 -7.964 105.534 1.00 17.04 381 ILE A O 1
ATOM 2804 N N . ILE A 1 393 ? 21.252 -5.945 104.560 1.00 18.60 382 ILE A N 1
ATOM 2805 C CA . ILE A 1 393 ? 22.634 -6.085 104.114 1.00 21.29 382 ILE A CA 1
ATOM 2806 C C . ILE A 1 393 ? 23.525 -6.129 105.363 1.00 21.41 382 ILE A C 1
ATOM 2807 O O . ILE A 1 393 ? 24.540 -6.825 105.387 1.00 21.40 382 ILE A O 1
ATOM 2812 N N . ASP A 1 394 ? 23.133 -5.393 106.401 1.00 20.72 383 ASP A N 1
ATOM 2813 C CA . ASP A 1 394 ? 23.879 -5.393 107.656 1.00 22.11 383 ASP A CA 1
ATOM 2814 C C . ASP A 1 394 ? 23.739 -6.742 108.344 1.00 21.60 383 ASP A C 1
ATOM 2815 O O . ASP A 1 394 ? 24.708 -7.293 108.855 1.00 23.19 383 ASP A O 1
ATOM 2820 N N . ALA A 1 395 ? 22.520 -7.264 108.354 1.00 20.57 384 ALA A N 1
ATOM 2821 C CA . ALA A 1 395 ? 22.247 -8.544 108.972 1.00 21.10 384 ALA A CA 1
ATOM 2822 C C . ALA A 1 395 ? 23.138 -9.603 108.331 1.00 21.37 384 ALA A C 1
ATOM 2823 O O . ALA A 1 395 ? 23.751 -10.413 109.023 1.00 20.54 384 ALA A O 1
ATOM 2825 N N . VAL A 1 396 ? 23.214 -9.583 107.006 1.00 21.95 385 VAL A N 1
ATOM 2826 C CA . VAL A 1 396 ? 24.036 -10.532 106.270 1.00 21.21 385 VAL A CA 1
ATOM 2827 C C . VAL A 1 396 ? 25.511 -10.382 106.632 1.00 23.43 385 VAL A C 1
ATOM 2828 O O . VAL A 1 396 ? 26.210 -11.373 106.851 1.00 23.94 385 VAL A O 1
ATOM 2832 N N . LEU A 1 397 ? 25.992 -9.147 106.696 1.00 23.47 386 LEU A N 1
ATOM 2833 C CA . LEU A 1 397 ? 27.390 -8.926 107.034 1.00 23.86 386 LEU A CA 1
ATOM 2834 C C . LEU A 1 397 ? 27.703 -9.355 108.460 1.00 25.38 386 LEU A C 1
ATOM 2835 O O . LEU A 1 397 ? 28.780 -9.896 108.728 1.00 25.07 386 LEU A O 1
ATOM 2840 N N . GLU A 1 398 ? 26.760 -9.119 109.369 1.00 27.52 387 GLU A N 1
ATOM 2841 C CA . GLU A 1 398 ? 26.933 -9.459 110.783 1.00 29.67 387 GLU A CA 1
ATOM 2842 C C . GLU A 1 398 ? 26.532 -10.905 111.099 1.00 29.78 387 GLU A C 1
ATOM 2843 O O . GLU A 1 398 ? 26.596 -11.341 112.246 1.00 29.73 387 GLU A O 1
ATOM 2849 N N . ALA A 1 399 ? 26.134 -11.649 110.072 1.00 29.78 388 ALA A N 1
ATOM 2850 C CA . ALA A 1 399 ? 25.725 -13.036 110.244 1.00 30.10 388 ALA A CA 1
ATOM 2851 C C . ALA A 1 399 ? 24.594 -13.147 111.259 1.00 30.55 388 ALA A C 1
ATOM 2852 O O . ALA A 1 399 ? 24.503 -14.127 112.000 1.00 31.25 388 ALA A O 1
ATOM 2854 N N . GLN A 1 400 ? 23.740 -12.129 111.290 1.00 29.52 389 GLN A N 1
ATOM 2855 C CA . GLN A 1 400 ? 22.593 -12.110 112.186 1.00 27.94 389 GLN A CA 1
ATOM 2856 C C . GLN A 1 400 ? 21.387 -12.701 111.472 1.00 26.49 389 GLN A C 1
ATOM 2857 O O . GLN A 1 400 ? 21.118 -12.370 110.318 1.00 26.12 389 GLN A O 1
ATOM 2863 N N . PRO A 1 401 ? 20.648 -13.595 112.149 1.00 25.85 390 PRO A N 1
ATOM 2864 C CA . PRO A 1 401 ? 19.459 -14.223 111.564 1.00 25.82 390 PRO A CA 1
ATOM 2865 C C . PRO A 1 401 ? 18.491 -13.138 111.083 1.00 25.92 390 PRO A C 1
ATOM 2866 O O . PRO A 1 401 ? 18.092 -12.266 111.852 1.00 25.15 390 PRO A O 1
ATOM 2870 N N . ILE A 1 402 ? 18.115 -13.197 109.813 1.00 27.12 391 ILE A N 1
ATOM 2871 C CA . ILE A 1 402 ? 17.231 -12.191 109.246 1.00 29.54 391 ILE A CA 1
ATOM 2872 C C . ILE A 1 402 ? 15.942 -12.006 110.028 1.00 29.47 391 ILE A C 1
ATOM 2873 O O . ILE A 1 402 ? 15.449 -10.887 110.147 1.00 29.04 391 ILE A O 1
ATOM 2878 N N . ASP A 1 403 ? 15.401 -13.101 110.553 1.00 30.58 392 ASP A N 1
ATOM 2879 C CA . ASP A 1 403 ? 14.172 -13.054 111.344 1.00 32.57 392 ASP A CA 1
ATOM 2880 C C . ASP A 1 403 ? 14.396 -12.123 112.527 1.00 30.81 392 ASP A C 1
ATOM 2881 O O . ASP A 1 403 ? 13.543 -11.307 112.866 1.00 29.35 392 ASP A O 1
ATOM 2886 N N . GLU A 1 404 ? 15.558 -12.275 113.153 1.00 29.50 393 GLU A N 1
ATOM 2887 C CA . GLU A 1 404 ? 15.940 -11.483 114.315 1.00 29.48 393 GLU A CA 1
ATOM 2888 C C . GLU A 1 404 ? 16.059 -10.009 113.937 1.00 27.77 393 GLU A C 1
ATOM 2889 O O . GLU A 1 404 ? 15.632 -9.134 114.687 1.00 28.60 393 GLU A O 1
ATOM 2895 N N . LYS A 1 405 ? 16.649 -9.741 112.775 1.00 24.38 394 LYS A N 1
ATOM 2896 C CA . LYS A 1 405 ? 16.798 -8.375 112.306 1.00 22.70 394 LYS A CA 1
ATOM 2897 C C . LYS A 1 405 ? 15.418 -7.803 111.987 1.00 21.00 394 LYS A C 1
ATOM 2898 O O . LYS A 1 405 ? 15.126 -6.645 112.277 1.00 19.47 394 LYS A O 1
ATOM 2904 N N . ALA A 1 406 ? 14.573 -8.638 111.394 1.00 21.32 395 ALA A N 1
ATOM 2905 C CA . ALA A 1 406 ? 13.223 -8.246 111.029 1.00 22.37 395 ALA A CA 1
ATOM 2906 C C . ALA A 1 406 ? 12.422 -7.811 112.259 1.00 24.18 395 ALA A C 1
ATOM 2907 O O . ALA A 1 406 ? 11.507 -6.997 112.153 1.00 23.16 395 ALA A O 1
ATOM 2909 N N . GLU A 1 407 ? 12.771 -8.354 113.423 1.00 25.24 396 GLU A N 1
ATOM 2910 C CA . GLU A 1 407 ? 12.077 -8.012 114.661 1.00 26.72 396 GLU A CA 1
ATOM 2911 C C . GLU A 1 407 ? 12.560 -6.694 115.258 1.00 25.84 396 GLU A C 1
ATOM 2912 O O . GLU A 1 407 ? 11.838 -6.046 116.014 1.00 25.22 396 GLU A O 1
ATOM 2918 N N . GLN A 1 408 ? 13.784 -6.300 114.926 1.00 25.81 397 GLN A N 1
ATOM 2919 C CA . GLN A 1 408 ? 14.343 -5.063 115.471 1.00 26.85 397 GLN A CA 1
ATOM 2920 C C . GLN A 1 408 ? 14.098 -3.868 114.557 1.00 25.81 397 GLN A C 1
ATOM 2921 O O . GLN A 1 408 ? 14.113 -2.724 115.006 1.00 25.73 397 GLN A O 1
ATOM 2927 N N . CYS A 1 409 ? 13.881 -4.150 113.275 1.00 25.00 398 CYS A N 1
ATOM 2928 C CA . CYS A 1 409 ? 13.625 -3.125 112.270 1.00 23.88 398 CYS A CA 1
ATOM 2929 C C . CYS A 1 409 ? 12.299 -3.490 111.615 1.00 22.34 398 CYS A C 1
ATOM 2930 O O . CYS A 1 409 ? 12.230 -4.423 110.816 1.00 23.40 398 CYS A O 1
ATOM 2933 N N . LYS A 1 410 ? 11.244 -2.761 111.957 1.00 20.61 399 LYS A N 1
ATOM 2934 C CA . LYS A 1 410 ? 9.932 -3.059 111.406 1.00 20.19 399 LYS A CA 1
ATOM 2935 C C . LYS A 1 410 ? 9.913 -2.861 109.894 1.00 20.26 399 LYS A C 1
ATOM 2936 O O . LYS A 1 410 ? 9.244 -3.607 109.173 1.00 19.13 399 LYS A O 1
ATOM 2942 N N . ASP A 1 411 ? 10.655 -1.862 109.420 1.00 18.26 400 ASP A N 1
ATOM 2943 C CA . ASP A 1 411 ? 10.717 -1.592 107.990 1.00 17.83 400 ASP A CA 1
ATOM 2944 C C . ASP A 1 411 ? 11.170 -2.817 107.214 1.00 15.25 400 ASP A C 1
ATOM 2945 O O . ASP A 1 411 ? 10.625 -3.110 106.148 1.00 17.22 400 ASP A O 1
ATOM 2950 N N . LEU A 1 412 ? 12.161 -3.530 107.738 1.00 13.80 401 LEU A N 1
ATOM 2951 C CA . LEU A 1 412 ? 12.623 -4.735 107.068 1.00 15.63 401 LEU A CA 1
ATOM 2952 C C . LEU A 1 412 ? 11.512 -5.778 107.079 1.00 16.05 401 LEU A C 1
ATOM 2953 O O . LEU A 1 412 ? 11.194 -6.356 106.039 1.00 18.08 401 LEU A O 1
ATOM 2958 N N . LYS A 1 413 ? 10.914 -6.013 108.244 1.00 16.30 402 LYS A N 1
ATOM 2959 C CA . LYS A 1 413 ? 9.843 -7.003 108.352 1.00 17.67 402 LYS A CA 1
ATOM 2960 C C . LYS A 1 413 ? 8.698 -6.718 107.384 1.00 17.00 402 LYS A C 1
ATOM 2961 O O . LYS A 1 413 ? 8.161 -7.634 106.755 1.00 15.80 402 LYS A O 1
ATOM 2967 N N . LEU A 1 414 ? 8.321 -5.447 107.267 1.00 17.18 403 LEU A N 1
ATOM 2968 C CA . LEU A 1 414 ? 7.243 -5.064 106.359 1.00 15.35 403 LEU A CA 1
ATOM 2969 C C . LEU A 1 414 ? 7.624 -5.425 104.931 1.00 15.08 403 LEU A C 1
ATOM 2970 O O . LEU A 1 414 ? 6.826 -6.002 104.190 1.00 15.91 403 LEU A O 1
ATOM 2975 N N . ALA A 1 415 ? 8.849 -5.085 104.550 1.00 14.07 404 ALA A N 1
ATOM 2976 C CA . ALA A 1 415 ? 9.326 -5.366 103.203 1.00 14.38 404 ALA A CA 1
ATOM 2977 C C . ALA A 1 415 ? 9.369 -6.873 102.924 1.00 15.67 404 ALA A C 1
ATOM 2978 O O . ALA A 1 415 ? 9.015 -7.320 101.827 1.00 15.20 404 ALA A O 1
ATOM 2980 N N . LEU A 1 416 ? 9.794 -7.653 103.917 1.00 15.60 405 LEU A N 1
ATOM 2981 C CA . LEU A 1 416 ? 9.871 -9.101 103.754 1.00 15.64 405 LEU A CA 1
ATOM 2982 C C . LEU A 1 416 ? 8.490 -9.736 103.682 1.00 15.89 405 LEU A C 1
ATOM 2983 O O . LEU A 1 416 ? 8.274 -10.667 102.918 1.00 14.61 405 LEU A O 1
ATOM 2988 N N . ASP A 1 417 ? 7.547 -9.227 104.467 1.00 17.46 406 ASP A N 1
ATOM 2989 C CA . ASP A 1 417 ? 6.197 -9.765 104.433 1.00 17.95 406 ASP A CA 1
ATOM 2990 C C . ASP A 1 417 ? 5.546 -9.455 103.088 1.00 18.96 406 ASP A C 1
ATOM 2991 O O . ASP A 1 417 ? 4.819 -10.284 102.549 1.00 18.35 406 ASP A O 1
ATOM 2996 N N . LYS A 1 418 ? 5.824 -8.274 102.537 1.00 19.55 407 LYS A N 1
ATOM 2997 C CA . LYS A 1 418 ? 5.237 -7.890 101.255 1.00 22.23 407 LYS A CA 1
ATOM 2998 C C . LYS A 1 418 ? 5.838 -8.585 100.044 1.00 22.28 407 LYS A C 1
ATOM 2999 O O . LYS A 1 418 ? 5.114 -9.066 99.172 1.00 21.55 407 LYS A O 1
ATOM 3005 N N . TRP A 1 419 ? 7.165 -8.626 99.989 1.00 24.19 408 TRP A N 1
ATOM 3006 C CA . TRP A 1 419 ? 7.850 -9.224 98.857 1.00 25.67 408 TRP A CA 1
ATOM 3007 C C . TRP A 1 419 ? 8.339 -10.650 99.050 1.00 28.82 408 TRP A C 1
ATOM 3008 O O . TRP A 1 419 ? 8.733 -11.309 98.091 1.00 30.23 408 TRP A O 1
ATOM 3019 N N . GLY A 1 420 ? 8.322 -11.120 100.290 1.00 33.07 409 GLY A N 1
ATOM 3020 C CA . GLY A 1 420 ? 8.715 -12.488 100.568 1.00 37.35 409 GLY A CA 1
ATOM 3021 C C . GLY A 1 420 ? 10.145 -12.790 100.951 1.00 41.62 409 GLY A C 1
ATOM 3022 O O . GLY A 1 420 ? 10.993 -11.903 101.049 1.00 40.53 409 GLY A O 1
ATOM 3023 N N . LYS A 1 421 ? 10.373 -14.081 101.190 1.00 45.93 410 LYS A N 1
ATOM 3024 C CA . LYS A 1 421 ? 11.665 -14.660 101.543 1.00 49.48 410 LYS A CA 1
ATOM 3025 C C . LYS A 1 421 ? 12.544 -13.840 102.481 1.00 51.05 410 LYS A C 1
ATOM 3026 O O . LYS A 1 421 ? 12.822 -14.336 103.592 1.00 52.09 410 LYS A O 1
ATOM 3032 N N . SER B 1 22 ? 1.657 16.475 69.673 1.00 25.20 11 SER B N 1
ATOM 3033 C CA . SER B 1 22 ? 2.087 15.389 68.746 1.00 25.58 11 SER B CA 1
ATOM 3034 C C . SER B 1 22 ? 2.726 14.231 69.511 1.00 24.96 11 SER B C 1
ATOM 3035 O O . SER B 1 22 ? 3.342 14.418 70.558 1.00 25.12 11 SER B O 1
ATOM 3038 N N . GLU B 1 23 ? 2.571 13.029 68.982 1.00 24.41 12 GLU B N 1
ATOM 3039 C CA . GLU B 1 23 ? 3.108 11.846 69.626 1.00 25.63 12 GLU B CA 1
ATOM 3040 C C . GLU B 1 23 ? 3.767 10.975 68.573 1.00 25.47 12 GLU B C 1
ATOM 3041 O O . GLU B 1 23 ? 3.644 11.244 67.382 1.00 25.52 12 GLU B O 1
ATOM 3047 N N . LEU B 1 24 ? 4.486 9.944 69.000 1.00 24.88 13 LEU B N 1
ATOM 3048 C CA . LEU B 1 24 ? 5.097 9.060 68.026 1.00 25.39 13 LEU B CA 1
ATOM 3049 C C . LEU B 1 24 ? 4.651 7.634 68.296 1.00 23.57 13 LEU B C 1
ATOM 3050 O O . LEU B 1 24 ? 4.578 7.199 69.443 1.00 25.07 13 LEU B O 1
ATOM 3055 N N . LEU B 1 25 ? 4.328 6.918 67.230 1.00 20.70 14 LEU B N 1
ATOM 3056 C CA . LEU B 1 25 ? 3.854 5.556 67.363 1.00 20.19 14 LEU B CA 1
ATOM 3057 C C . LEU B 1 25 ? 4.989 4.556 67.281 1.00 18.88 14 LEU B C 1
ATOM 3058 O O . LEU B 1 25 ? 5.836 4.627 66.387 1.00 20.09 14 LEU B O 1
ATOM 3063 N N . ALA B 1 26 ? 5.000 3.631 68.231 1.00 15.63 15 ALA B N 1
ATOM 3064 C CA . ALA B 1 26 ? 6.002 2.581 68.269 1.00 13.42 15 ALA B CA 1
ATOM 3065 C C . ALA B 1 26 ? 5.255 1.264 68.161 1.00 12.77 15 ALA B C 1
ATOM 3066 O O . ALA B 1 26 ? 4.268 1.038 68.873 1.00 13.16 15 ALA B O 1
ATOM 3068 N N . THR B 1 27 ? 5.711 0.411 67.253 1.00 11.99 16 THR B N 1
ATOM 3069 C CA . THR B 1 27 ? 5.104 -0.894 67.056 1.00 11.00 16 THR B CA 1
ATOM 3070 C C . THR B 1 27 ? 6.097 -1.962 67.486 1.00 12.34 16 THR B C 1
ATOM 3071 O O . THR B 1 27 ? 7.228 -1.977 67.020 1.00 13.88 16 THR B O 1
ATOM 3075 N N . TYR B 1 28 ? 5.668 -2.851 68.376 1.00 13.86 17 TYR B N 1
ATOM 3076 C CA . TYR B 1 28 ? 6.512 -3.929 68.862 1.00 14.63 17 TYR B CA 1
ATOM 3077 C C . TYR B 1 28 ? 5.946 -5.290 68.477 1.00 16.83 17 TYR B C 1
ATOM 3078 O O . TYR B 1 28 ? 4.742 -5.446 68.264 1.00 18.23 17 TYR B O 1
ATOM 3087 N N . LEU B 1 29 ? 6.831 -6.273 68.402 1.00 17.43 18 LEU B N 1
ATOM 3088 C CA . LEU B 1 29 ? 6.447 -7.644 68.108 1.00 16.95 18 LEU B CA 1
ATOM 3089 C C . LEU B 1 29 ? 6.737 -8.323 69.434 1.00 16.37 18 LEU B C 1
ATOM 3090 O O . LEU B 1 29 ? 7.892 -8.388 69.849 1.00 16.24 18 LEU B O 1
ATOM 3095 N N . LEU B 1 30 ? 5.699 -8.790 70.117 1.00 17.26 19 LEU B N 1
ATOM 3096 C CA . LEU B 1 30 ? 5.893 -9.465 71.393 1.00 19.79 19 LEU B CA 1
ATOM 3097 C C . LEU B 1 30 ? 5.742 -10.972 71.222 1.00 21.60 19 LEU B C 1
ATOM 3098 O O . LEU B 1 30 ? 4.798 -11.451 70.584 1.00 23.64 19 LEU B O 1
ATOM 3103 N N . THR B 1 31 ? 6.684 -11.717 71.784 1.00 21.16 20 THR B N 1
ATOM 3104 C CA . THR B 1 31 ? 6.647 -13.169 71.713 1.00 23.31 20 THR B CA 1
ATOM 3105 C C . THR B 1 31 ? 6.428 -13.695 73.129 1.00 25.23 20 THR B C 1
ATOM 3106 O O . THR B 1 31 ? 7.257 -13.479 74.015 1.00 23.00 20 THR B O 1
ATOM 3110 N N . GLU B 1 32 ? 5.297 -14.372 73.332 1.00 28.55 21 GLU B N 1
ATOM 3111 C CA . GLU B 1 32 ? 4.933 -14.909 74.641 1.00 31.81 21 GLU B CA 1
ATOM 3112 C C . GLU B 1 32 ? 4.765 -13.750 75.618 1.00 31.85 21 GLU B C 1
ATOM 3113 O O . GLU B 1 32 ? 5.400 -13.720 76.667 1.00 31.74 21 GLU B O 1
ATOM 3119 N N . PRO B 1 33 ? 3.891 -12.785 75.282 1.00 32.89 22 PRO B N 1
ATOM 3120 C CA . PRO B 1 33 ? 3.608 -11.595 76.095 1.00 33.65 22 PRO B CA 1
ATOM 3121 C C . PRO B 1 33 ? 2.697 -11.784 77.310 1.00 34.49 22 PRO B C 1
ATOM 3122 O O . PRO B 1 33 ? 2.451 -10.831 78.052 1.00 35.47 22 PRO B O 1
ATOM 3126 N N . GLY B 1 34 ? 2.201 -12.999 77.516 1.00 33.67 23 GLY B N 1
ATOM 3127 C CA . GLY B 1 34 ? 1.302 -13.245 78.631 1.00 33.47 23 GLY B CA 1
ATOM 3128 C C . GLY B 1 34 ? -0.073 -13.611 78.095 1.00 33.02 23 GLY B C 1
ATOM 3129 O O . GLY B 1 34 ? -0.267 -13.653 76.883 1.00 33.17 23 GLY B O 1
ATOM 3130 N N . ALA B 1 35 ? -1.032 -13.864 78.978 1.00 33.75 24 ALA B N 1
ATOM 3131 C CA . ALA B 1 35 ? -2.374 -14.242 78.539 1.00 34.98 24 ALA B CA 1
ATOM 3132 C C . ALA B 1 35 ? -3.227 -13.064 78.071 1.00 35.39 24 ALA B C 1
ATOM 3133 O O . ALA B 1 35 ? -4.014 -13.192 77.128 1.00 35.85 24 ALA B O 1
ATOM 3135 N N . ASP B 1 36 ? -3.088 -11.919 78.730 1.00 34.19 25 ASP B N 1
ATOM 3136 C CA . ASP B 1 36 ? -3.865 -10.756 78.335 1.00 33.93 25 ASP B CA 1
ATOM 3137 C C . ASP B 1 36 ? -2.921 -9.754 77.695 1.00 33.86 25 ASP B C 1
ATOM 3138 O O . ASP B 1 36 ? -2.244 -8.995 78.385 1.00 33.00 25 ASP B O 1
ATOM 3143 N N . THR B 1 37 ? -2.878 -9.763 76.370 1.00 33.94 26 THR B N 1
ATOM 3144 C CA . THR B 1 37 ? -2.010 -8.865 75.631 1.00 34.87 26 THR B CA 1
ATOM 3145 C C . THR B 1 37 ? -2.399 -7.402 75.824 1.00 34.95 26 THR B C 1
ATOM 3146 O O . THR B 1 37 ? -1.533 -6.537 75.927 1.00 32.10 26 THR B O 1
ATOM 3150 N N . GLU B 1 38 ? -3.699 -7.123 75.871 1.00 35.90 27 GLU B N 1
ATOM 3151 C CA . GLU B 1 38 ? -4.159 -5.753 76.061 1.00 36.58 27 GLU B CA 1
ATOM 3152 C C . GLU B 1 38 ? -3.630 -5.217 77.397 1.00 37.05 27 GLU B C 1
ATOM 3153 O O . GLU B 1 38 ? -3.141 -4.085 77.479 1.00 35.97 27 GLU B O 1
ATOM 3159 N N . LYS B 1 39 ? -3.720 -6.041 78.438 1.00 36.45 28 LYS B N 1
ATOM 3160 C CA . LYS B 1 39 ? -3.240 -5.662 79.764 1.00 35.77 28 LYS B CA 1
ATOM 3161 C C . LYS B 1 39 ? -1.733 -5.390 79.695 1.00 34.46 28 LYS B C 1
ATOM 3162 O O . LYS B 1 39 ? -1.231 -4.426 80.273 1.00 33.94 28 LYS B O 1
ATOM 3168 N N . LYS B 1 40 ? -1.025 -6.257 78.981 1.00 32.57 29 LYS B N 1
ATOM 3169 C CA . LYS B 1 40 ? 0.414 -6.140 78.795 1.00 32.24 29 LYS B CA 1
ATOM 3170 C C . LYS B 1 40 ? 0.732 -4.835 78.068 1.00 31.17 29 LYS B C 1
ATOM 3171 O O . LYS B 1 40 ? 1.642 -4.100 78.447 1.00 31.70 29 LYS B O 1
ATOM 3177 N N . ALA B 1 41 ? -0.029 -4.567 77.012 1.00 31.14 30 ALA B N 1
ATOM 3178 C CA . ALA B 1 41 ? 0.133 -3.368 76.207 1.00 29.33 30 ALA B CA 1
ATOM 3179 C C . ALA B 1 41 ? -0.096 -2.145 77.080 1.00 30.03 30 ALA B C 1
ATOM 3180 O O . ALA B 1 41 ? 0.617 -1.145 76.977 1.00 29.46 30 ALA B O 1
ATOM 3182 N N . GLU B 1 42 ? -1.096 -2.230 77.948 1.00 30.13 31 GLU B N 1
ATOM 3183 C CA . GLU B 1 42 ? -1.402 -1.119 78.827 1.00 30.48 31 GLU B CA 1
ATOM 3184 C C . GLU B 1 42 ? -0.323 -0.933 79.894 1.00 28.74 31 GLU B C 1
ATOM 3185 O O . GLU B 1 42 ? -0.038 0.197 80.299 1.00 26.96 31 GLU B O 1
ATOM 3191 N N . GLN B 1 43 ? 0.283 -2.030 80.344 1.00 25.33 32 GLN B N 1
ATOM 3192 C CA . GLN B 1 43 ? 1.339 -1.928 81.347 1.00 24.68 32 GLN B CA 1
ATOM 3193 C C . GLN B 1 43 ? 2.556 -1.258 80.721 1.00 22.44 32 GLN B C 1
ATOM 3194 O O . GLN B 1 43 ? 3.250 -0.479 81.366 1.00 24.09 32 GLN B O 1
ATOM 3200 N N . ILE B 1 44 ? 2.814 -1.562 79.457 1.00 20.57 33 ILE B N 1
ATOM 3201 C CA . ILE B 1 44 ? 3.939 -0.964 78.756 1.00 18.45 33 ILE B CA 1
ATOM 3202 C C . ILE B 1 44 ? 3.663 0.516 78.530 1.00 17.33 33 ILE B C 1
ATOM 3203 O O . ILE B 1 44 ? 4.516 1.356 78.799 1.00 15.42 33 ILE B O 1
ATOM 3208 N N . ALA B 1 45 ? 2.458 0.819 78.051 1.00 18.12 34 ALA B N 1
ATOM 3209 C CA . ALA B 1 45 ? 2.041 2.186 77.755 1.00 18.72 34 ALA B CA 1
ATOM 3210 C C . ALA B 1 45 ? 2.143 3.139 78.938 1.00 19.83 34 ALA B C 1
ATOM 3211 O O . ALA B 1 45 ? 2.688 4.241 78.808 1.00 19.02 34 ALA B O 1
ATOM 3213 N N . THR B 1 46 ? 1.605 2.729 80.084 1.00 19.68 35 THR B N 1
ATOM 3214 C CA . THR B 1 46 ? 1.655 3.572 81.270 1.00 20.95 35 THR B CA 1
ATOM 3215 C C . THR B 1 46 ? 3.008 3.430 81.945 1.00 20.47 35 THR B C 1
ATOM 3216 O O . THR B 1 46 ? 3.555 4.408 82.454 1.00 20.23 35 THR B O 1
ATOM 3220 N N . GLY B 1 47 ? 3.545 2.209 81.933 1.00 19.51 36 GLY B N 1
ATOM 3221 C CA . GLY B 1 47 ? 4.831 1.935 82.554 1.00 16.80 36 GLY B CA 1
ATOM 3222 C C . GLY B 1 47 ? 6.025 2.664 81.964 1.00 16.88 36 GLY B C 1
ATOM 3223 O O . GLY B 1 47 ? 6.980 2.967 82.675 1.00 17.97 36 GLY B O 1
ATOM 3224 N N . LEU B 1 48 ? 5.991 2.950 80.669 1.00 15.56 37 LEU B N 1
ATOM 3225 C CA . LEU B 1 48 ? 7.103 3.652 80.049 1.00 15.73 37 LEU B CA 1
ATOM 3226 C C . LEU B 1 48 ? 6.822 5.140 79.944 1.00 16.50 37 LEU B C 1
ATOM 3227 O O . LEU B 1 48 ? 7.556 5.875 79.279 1.00 12.68 37 LEU B O 1
ATOM 3232 N N . THR B 1 49 ? 5.752 5.588 80.591 1.00 16.01 38 THR B N 1
ATOM 3233 C CA . THR B 1 49 ? 5.433 7.001 80.548 1.00 19.17 38 THR B CA 1
ATOM 3234 C C . THR B 1 49 ? 5.200 7.606 81.921 1.00 20.45 38 THR B C 1
ATOM 3235 O O . THR B 1 49 ? 6.147 7.960 82.617 1.00 22.08 38 THR B O 1
ATOM 3239 N N . VAL B 1 50 ? 3.939 7.701 82.315 1.00 22.36 39 VAL B N 1
ATOM 3240 C CA . VAL B 1 50 ? 3.589 8.318 83.577 1.00 24.61 39 VAL B CA 1
ATOM 3241 C C . VAL B 1 50 ? 3.603 7.384 84.789 1.00 25.52 39 VAL B C 1
ATOM 3242 O O . VAL B 1 50 ? 3.699 7.845 85.925 1.00 26.06 39 VAL B O 1
ATOM 3246 N N . GLY B 1 51 ? 3.516 6.078 84.547 1.00 26.09 40 GLY B N 1
ATOM 3247 C CA . GLY B 1 51 ? 3.532 5.115 85.636 1.00 26.83 40 GLY B CA 1
ATOM 3248 C C . GLY B 1 51 ? 2.307 5.204 86.526 1.00 29.33 40 GLY B C 1
ATOM 3249 O O . GLY B 1 51 ? 1.246 5.637 86.089 1.00 29.56 40 GLY B O 1
ATOM 3250 N N . SER B 1 52 ? 2.447 4.792 87.780 1.00 32.00 41 SER B N 1
ATOM 3251 C CA . SER B 1 52 ? 1.333 4.840 88.721 1.00 35.93 41 SER B CA 1
ATOM 3252 C C . SER B 1 52 ? 1.258 6.202 89.408 1.00 38.30 41 SER B C 1
ATOM 3253 O O . SER B 1 52 ? 2.127 6.553 90.204 1.00 36.62 41 SER B O 1
ATOM 3256 N N . TRP B 1 53 ? 0.227 6.974 89.082 1.00 43.03 42 TRP B N 1
ATOM 3257 C CA . TRP B 1 53 ? 0.038 8.285 89.692 1.00 47.65 42 TRP B CA 1
ATOM 3258 C C . TRP B 1 53 ? -1.097 8.186 90.709 1.00 49.66 42 TRP B C 1
ATOM 3259 O O . TRP B 1 53 ? -1.687 9.188 91.116 1.00 49.79 42 TRP B O 1
ATOM 3270 N N . THR B 1 54 ? -1.390 6.953 91.105 1.00 52.43 43 THR B N 1
ATOM 3271 C CA . THR B 1 54 ? -2.439 6.647 92.068 1.00 55.74 43 THR B CA 1
ATOM 3272 C C . THR B 1 54 ? -2.140 7.286 93.423 1.00 57.76 43 THR B C 1
ATOM 3273 O O . THR B 1 54 ? -2.789 6.993 94.426 1.00 57.97 43 THR B O 1
ATOM 3277 N N . ASP B 1 55 ? -1.173 8.198 93.433 1.00 60.66 44 ASP B N 1
ATOM 3278 C CA . ASP B 1 55 ? -0.766 8.864 94.660 1.00 62.66 44 ASP B CA 1
ATOM 3279 C C . ASP B 1 55 ? -0.658 10.384 94.544 1.00 64.27 44 ASP B C 1
ATOM 3280 O O . ASP B 1 55 ? 0.120 10.997 95.274 1.00 65.18 44 ASP B O 1
ATOM 3285 N N . LEU B 1 56 ? -1.429 11.010 93.659 1.00 65.94 45 LEU B N 1
ATOM 3286 C CA . LEU B 1 56 ? -1.305 12.460 93.532 1.00 67.75 45 LEU B CA 1
ATOM 3287 C C . LEU B 1 56 ? -2.370 13.385 94.132 1.00 68.28 45 LEU B C 1
ATOM 3288 O O . LEU B 1 56 ? -2.022 14.367 94.785 1.00 68.83 45 LEU B O 1
ATOM 3293 N N . PRO B 1 57 ? -3.672 13.102 93.931 1.00 68.87 46 PRO B N 1
ATOM 3294 C CA . PRO B 1 57 ? -4.298 12.013 93.178 1.00 68.82 46 PRO B CA 1
ATOM 3295 C C . PRO B 1 57 ? -4.956 12.488 91.873 1.00 68.14 46 PRO B C 1
ATOM 3296 O O . PRO B 1 57 ? -4.272 12.671 90.871 1.00 67.64 46 PRO B O 1
ATOM 3300 N N . LEU B 1 58 ? -6.273 12.708 91.893 1.00 67.65 47 LEU B N 1
ATOM 3301 C CA . LEU B 1 58 ? -7.005 13.122 90.691 1.00 67.14 47 LEU B CA 1
ATOM 3302 C C . LEU B 1 58 ? -7.089 14.624 90.392 1.00 66.51 47 LEU B C 1
ATOM 3303 O O . LEU B 1 58 ? -7.971 15.062 89.655 1.00 65.62 47 LEU B O 1
ATOM 3308 N N . VAL B 1 59 ? -6.183 15.413 90.959 1.00 66.16 48 VAL B N 1
ATOM 3309 C CA . VAL B 1 59 ? -6.164 16.849 90.692 1.00 65.64 48 VAL B CA 1
ATOM 3310 C C . VAL B 1 59 ? -5.062 17.109 89.675 1.00 65.14 48 VAL B C 1
ATOM 3311 O O . VAL B 1 59 ? -5.198 17.955 88.788 1.00 64.62 48 VAL B O 1
ATOM 3315 N N . LYS B 1 60 ? -3.963 16.377 89.825 1.00 64.05 49 LYS B N 1
ATOM 3316 C CA . LYS B 1 60 ? -2.831 16.494 88.918 1.00 62.05 49 LYS B CA 1
ATOM 3317 C C . LYS B 1 60 ? -2.962 15.422 87.856 1.00 60.90 49 LYS B C 1
ATOM 3318 O O . LYS B 1 60 ? -2.506 15.594 86.726 1.00 60.89 49 LYS B O 1
ATOM 3324 N N . GLN B 1 61 ? -3.584 14.309 88.230 1.00 59.44 50 GLN B N 1
ATOM 3325 C CA . GLN B 1 61 ? -3.793 13.210 87.300 1.00 58.29 50 GLN B CA 1
ATOM 3326 C C . GLN B 1 61 ? -4.353 13.780 86.003 1.00 56.75 50 GLN B C 1
ATOM 3327 O O . GLN B 1 61 ? -4.183 13.199 84.933 1.00 56.63 50 GLN B O 1
ATOM 3333 N N . GLU B 1 62 ? -5.011 14.931 86.111 1.00 55.35 51 GLU B N 1
ATOM 3334 C CA . GLU B 1 62 ? -5.589 15.607 84.957 1.00 54.70 51 GLU B CA 1
ATOM 3335 C C . GLU B 1 62 ? -4.471 16.170 84.085 1.00 53.20 51 GLU B C 1
ATOM 3336 O O . GLU B 1 62 ? -4.405 15.896 82.888 1.00 53.39 51 GLU B O 1
ATOM 3338 N N . GLN B 1 63 ? -3.593 16.956 84.701 1.00 51.96 52 GLN B N 1
ATOM 3339 C CA . GLN B 1 63 ? -2.466 17.569 84.004 1.00 50.85 52 GLN B CA 1
ATOM 3340 C C . GLN B 1 63 ? -1.453 16.555 83.483 1.00 49.10 52 GLN B C 1
ATOM 3341 O O . GLN B 1 63 ? -0.626 16.884 82.633 1.00 49.37 52 GLN B O 1
ATOM 3347 N N . MET B 1 64 ? -1.506 15.331 83.994 1.00 46.14 53 MET B N 1
ATOM 3348 C CA . MET B 1 64 ? -0.572 14.300 83.565 1.00 44.00 53 MET B CA 1
ATOM 3349 C C . MET B 1 64 ? -1.132 13.399 82.474 1.00 41.14 53 MET B C 1
ATOM 3350 O O . MET B 1 64 ? -0.387 12.672 81.821 1.00 40.76 53 MET B O 1
ATOM 3355 N N . GLN B 1 65 ? -2.444 13.442 82.285 1.00 37.81 54 GLN B N 1
ATOM 3356 C CA . GLN B 1 65 ? -3.094 12.616 81.280 1.00 35.02 54 GLN B CA 1
ATOM 3357 C C . GLN B 1 65 ? -2.457 12.834 79.908 1.00 32.90 54 GLN B C 1
ATOM 3358 O O . GLN B 1 65 ? -2.505 11.963 79.037 1.00 32.22 54 GLN B O 1
ATOM 3364 N N . LYS B 1 66 ? -1.858 14.003 79.722 1.00 29.97 55 LYS B N 1
ATOM 3365 C CA . LYS B 1 66 ? -1.225 14.328 78.455 1.00 29.09 55 LYS B CA 1
ATOM 3366 C C . LYS B 1 66 ? 0.182 13.728 78.333 1.00 27.03 55 LYS B C 1
ATOM 3367 O O . LYS B 1 66 ? 0.823 13.845 77.288 1.00 25.96 55 LYS B O 1
ATOM 3373 N N . HIS B 1 67 ? 0.659 13.095 79.401 1.00 24.67 56 HIS B N 1
ATOM 3374 C CA . HIS B 1 67 ? 1.977 12.460 79.390 1.00 24.53 56 HIS B CA 1
ATOM 3375 C C . HIS B 1 67 ? 1.786 10.953 79.350 1.00 23.51 56 HIS B C 1
ATOM 3376 O O . HIS B 1 67 ? 2.752 10.189 79.331 1.00 23.09 56 HIS B O 1
ATOM 3383 N N . LYS B 1 68 ? 0.530 10.531 79.332 1.00 22.31 57 LYS B N 1
ATOM 3384 C CA . LYS B 1 68 ? 0.223 9.115 79.337 1.00 23.20 57 LYS B CA 1
ATOM 3385 C C . LYS B 1 68 ? 0.344 8.424 77.982 1.00 21.59 57 LYS B C 1
ATOM 3386 O O . LYS B 1 68 ? -0.181 8.898 76.975 1.00 22.25 57 LYS B O 1
ATOM 3392 N N . GLY B 1 69 ? 1.047 7.299 77.967 1.00 21.76 58 GLY B N 1
ATOM 3393 C CA . GLY B 1 69 ? 1.186 6.539 76.739 1.00 21.30 58 GLY B CA 1
ATOM 3394 C C . GLY B 1 69 ? -0.165 5.926 76.422 1.00 19.47 58 GLY B C 1
ATOM 3395 O O . GLY B 1 69 ? -0.904 5.559 77.327 1.00 20.27 58 GLY B O 1
ATOM 3396 N N . ARG B 1 70 ? -0.495 5.814 75.144 1.00 19.02 59 ARG B N 1
ATOM 3397 C CA . ARG B 1 70 ? -1.775 5.254 74.739 1.00 20.81 59 ARG B CA 1
ATOM 3398 C C . ARG B 1 70 ? -1.646 4.044 73.831 1.00 20.53 59 ARG B C 1
ATOM 3399 O O . ARG B 1 70 ? -0.917 4.074 72.838 1.00 22.39 59 ARG B O 1
ATOM 3407 N N . VAL B 1 71 ? -2.360 2.977 74.163 1.00 20.28 60 VAL B N 1
ATOM 3408 C CA . VAL B 1 71 ? -2.335 1.788 73.325 1.00 20.18 60 VAL B CA 1
ATOM 3409 C C . VAL B 1 71 ? -3.221 2.059 72.111 1.00 20.49 60 VAL B C 1
ATOM 3410 O O . VAL B 1 71 ? -4.408 2.346 72.234 1.00 18.74 60 VAL B O 1
ATOM 3414 N N . ILE B 1 72 ? -2.627 1.967 70.933 1.00 24.00 61 ILE B N 1
ATOM 3415 C CA . ILE B 1 72 ? -3.334 2.214 69.695 1.00 25.06 61 ILE B CA 1
ATOM 3416 C C . ILE B 1 72 ? -3.923 0.936 69.104 1.00 27.64 61 ILE B C 1
ATOM 3417 O O . ILE B 1 72 ? -5.053 0.933 68.615 1.00 28.61 61 ILE B O 1
ATOM 3422 N N . LYS B 1 73 ? -3.167 -0.154 69.157 1.00 28.17 62 LYS B N 1
ATOM 3423 C CA . LYS B 1 73 ? -3.658 -1.406 68.611 1.00 29.75 62 LYS B CA 1
ATOM 3424 C C . LYS B 1 73 ? -2.950 -2.619 69.191 1.00 28.85 62 LYS B C 1
ATOM 3425 O O . LYS B 1 73 ? -1.796 -2.543 69.605 1.00 26.94 62 LYS B O 1
ATOM 3431 N N . VAL B 1 74 ? -3.668 -3.736 69.210 1.00 30.46 63 VAL B N 1
ATOM 3432 C CA . VAL B 1 74 ? -3.165 -4.997 69.730 1.00 32.44 63 VAL B CA 1
ATOM 3433 C C . VAL B 1 74 ? -3.673 -6.158 68.871 1.00 34.36 63 VAL B C 1
ATOM 3434 O O . VAL B 1 74 ? -4.876 -6.412 68.808 1.00 34.41 63 VAL B O 1
ATOM 3438 N N . GLU B 1 75 ? -2.751 -6.851 68.210 1.00 37.19 64 GLU B N 1
ATOM 3439 C CA . GLU B 1 75 ? -3.087 -7.991 67.364 1.00 40.92 64 GLU B CA 1
ATOM 3440 C C . GLU B 1 75 ? -2.325 -9.222 67.838 1.00 42.26 64 GLU B C 1
ATOM 3441 O O . GLU B 1 75 ? -1.102 -9.178 67.991 1.00 42.47 64 GLU B O 1
ATOM 3447 N N . GLU B 1 76 ? -3.043 -10.319 68.056 1.00 43.90 65 GLU B N 1
ATOM 3448 C CA . GLU B 1 76 ? -2.426 -11.558 68.528 1.00 47.04 65 GLU B CA 1
ATOM 3449 C C . GLU B 1 76 ? -2.334 -12.651 67.467 1.00 48.32 65 GLU B C 1
ATOM 3450 O O . GLU B 1 76 ? -3.092 -12.658 66.497 1.00 48.12 65 GLU B O 1
ATOM 3456 N N . ARG B 1 77 ? -1.398 -13.575 67.672 1.00 50.42 66 ARG B N 1
ATOM 3457 C CA . ARG B 1 77 ? -1.173 -14.690 66.756 1.00 52.31 66 ARG B CA 1
ATOM 3458 C C . ARG B 1 77 ? -0.083 -15.620 67.280 1.00 52.65 66 ARG B C 1
ATOM 3466 N N . SER B 1 83 ? 4.862 -20.914 65.881 1.00 51.42 72 SER B N 1
ATOM 3467 C CA . SER B 1 83 ? 5.423 -21.702 67.015 1.00 51.87 72 SER B CA 1
ATOM 3468 C C . SER B 1 83 ? 4.825 -21.229 68.341 1.00 51.17 72 SER B C 1
ATOM 3469 O O . SER B 1 83 ? 3.869 -21.821 68.845 1.00 52.02 72 SER B O 1
ATOM 3471 N N . GLU B 1 84 ? 5.388 -20.166 68.907 1.00 49.15 73 GLU B N 1
ATOM 3472 C CA . GLU B 1 84 ? 4.880 -19.632 70.166 1.00 46.64 73 GLU B CA 1
ATOM 3473 C C . GLU B 1 84 ? 3.913 -18.476 69.913 1.00 44.13 73 GLU B C 1
ATOM 3474 O O . GLU B 1 84 ? 3.841 -17.935 68.809 1.00 43.91 73 GLU B O 1
ATOM 3480 N N . LYS B 1 85 ? 3.165 -18.109 70.945 1.00 41.63 74 LYS B N 1
ATOM 3481 C CA . LYS B 1 85 ? 2.185 -17.036 70.847 1.00 39.24 74 LYS B CA 1
ATOM 3482 C C . LYS B 1 85 ? 2.870 -15.685 70.655 1.00 36.46 74 LYS B C 1
ATOM 3483 O O . LYS B 1 85 ? 3.775 -15.325 71.401 1.00 36.56 74 LYS B O 1
ATOM 3489 N N . GLN B 1 86 ? 2.441 -14.947 69.639 1.00 33.41 75 GLN B N 1
ATOM 3490 C CA . GLN B 1 86 ? 3.017 -13.643 69.360 1.00 31.41 75 GLN B CA 1
ATOM 3491 C C . GLN B 1 86 ? 1.959 -12.563 69.245 1.00 29.24 75 GLN B C 1
ATOM 3492 O O . GLN B 1 86 ? 0.808 -12.838 68.919 1.00 28.37 75 GLN B O 1
ATOM 3498 N N . ALA B 1 87 ? 2.362 -11.328 69.514 1.00 27.11 76 ALA B N 1
ATOM 3499 C CA . ALA B 1 87 ? 1.450 -10.202 69.421 1.00 26.49 76 ALA B CA 1
ATOM 3500 C C . ALA B 1 87 ? 2.167 -8.986 68.860 1.00 25.29 76 ALA B C 1
ATOM 3501 O O . ALA B 1 87 ? 3.364 -8.801 69.075 1.00 23.24 76 ALA B O 1
ATOM 3503 N N . VAL B 1 88 ? 1.433 -8.174 68.113 1.00 25.35 77 VAL B N 1
ATOM 3504 C CA . VAL B 1 88 ? 1.985 -6.951 67.557 1.00 24.03 77 VAL B CA 1
ATOM 3505 C C . VAL B 1 88 ? 1.239 -5.833 68.261 1.00 24.24 77 VAL B C 1
ATOM 3506 O O . VAL B 1 88 ? 0.011 -5.762 68.223 1.00 23.66 77 VAL B O 1
ATOM 3510 N N . ILE B 1 89 ? 1.989 -4.964 68.921 1.00 24.56 78 ILE B N 1
ATOM 3511 C CA . ILE B 1 89 ? 1.392 -3.870 69.665 1.00 24.07 78 ILE B CA 1
ATOM 3512 C C . ILE B 1 89 ? 1.919 -2.512 69.235 1.00 22.27 78 ILE B C 1
ATOM 3513 O O . ILE B 1 89 ? 3.109 -2.349 69.028 1.00 22.90 78 ILE B O 1
ATOM 3518 N N . THR B 1 90 ? 1.024 -1.543 69.093 1.00 21.67 79 THR B N 1
ATOM 3519 C CA . THR B 1 90 ? 1.425 -0.193 68.720 1.00 18.86 79 THR B CA 1
ATOM 3520 C C . THR B 1 90 ? 1.049 0.744 69.853 1.00 18.35 79 THR B C 1
ATOM 3521 O O . THR B 1 90 ? -0.106 0.773 70.291 1.00 16.44 79 THR B O 1
ATOM 3525 N N . ILE B 1 91 ? 2.026 1.505 70.332 1.00 16.12 80 ILE B N 1
ATOM 3526 C CA . ILE B 1 91 ? 1.783 2.446 71.418 1.00 16.04 80 ILE B CA 1
ATOM 3527 C C . ILE B 1 91 ? 2.117 3.885 71.017 1.00 15.83 80 ILE B C 1
ATOM 3528 O O . ILE B 1 91 ? 3.041 4.125 70.240 1.00 14.84 80 ILE B O 1
ATOM 3533 N N . ALA B 1 92 ? 1.348 4.836 71.544 1.00 16.44 81 ALA B N 1
ATOM 3534 C CA . ALA B 1 92 ? 1.549 6.252 71.247 1.00 14.86 81 ALA B CA 1
ATOM 3535 C C . ALA B 1 92 ? 2.169 6.949 72.451 1.00 15.69 81 ALA B C 1
ATOM 3536 O O . ALA B 1 92 ? 1.608 6.938 73.546 1.00 15.71 81 ALA B O 1
ATOM 3538 N N . TYR B 1 93 ? 3.333 7.551 72.251 1.00 16.46 82 TYR B N 1
ATOM 3539 C CA . TYR B 1 93 ? 4.007 8.244 73.336 1.00 17.37 82 TYR B CA 1
ATOM 3540 C C . TYR B 1 93 ? 4.000 9.744 73.090 1.00 17.52 82 TYR B C 1
ATOM 3541 O O . TYR B 1 93 ? 4.409 10.203 72.032 1.00 19.76 82 TYR B O 1
ATOM 3550 N N . PRO B 1 94 ? 3.524 10.524 74.065 1.00 18.86 83 PRO B N 1
ATOM 3551 C CA . PRO B 1 94 ? 3.501 11.978 73.886 1.00 19.66 83 PRO B CA 1
ATOM 3552 C C . PRO B 1 94 ? 4.936 12.480 73.713 1.00 20.65 83 PRO B C 1
ATOM 3553 O O . PRO B 1 94 ? 5.815 12.131 74.496 1.00 22.00 83 PRO B O 1
ATOM 3557 N N . GLU B 1 95 ? 5.175 13.282 72.682 1.00 21.57 84 GLU B N 1
ATOM 3558 C CA . GLU B 1 95 ? 6.511 13.806 72.430 1.00 23.75 84 GLU B CA 1
ATOM 3559 C C . GLU B 1 95 ? 7.041 14.715 73.530 1.00 21.35 84 GLU B C 1
ATOM 3560 O O . GLU B 1 95 ? 8.246 14.928 73.629 1.00 22.36 84 GLU B O 1
ATOM 3566 N N . ILE B 1 96 ? 6.148 15.239 74.363 1.00 19.27 85 ILE B N 1
ATOM 3567 C CA . ILE B 1 96 ? 6.558 16.109 75.456 1.00 19.10 85 ILE B CA 1
ATOM 3568 C C . ILE B 1 96 ? 7.355 15.335 76.503 1.00 18.11 85 ILE B C 1
ATOM 3569 O O . ILE B 1 96 ? 8.064 15.923 77.321 1.00 18.15 85 ILE B O 1
ATOM 3574 N N . ASN B 1 97 ? 7.255 14.011 76.468 1.00 17.65 86 ASN B N 1
ATOM 3575 C CA . ASN B 1 97 ? 7.964 13.180 77.435 1.00 16.92 86 ASN B CA 1
ATOM 3576 C C . ASN B 1 97 ? 9.467 13.094 77.219 1.00 15.92 86 ASN B C 1
ATOM 3577 O O . ASN B 1 97 ? 10.199 12.711 78.131 1.00 16.12 86 ASN B O 1
ATOM 3582 N N . PHE B 1 98 ? 9.935 13.455 76.028 1.00 15.52 87 PHE B N 1
ATOM 3583 C CA . PHE B 1 98 ? 11.362 13.381 75.743 1.00 14.77 87 PHE B CA 1
ATOM 3584 C C . PHE B 1 98 ? 11.816 14.436 74.748 1.00 15.06 87 PHE B C 1
ATOM 3585 O O . PHE B 1 98 ? 11.004 15.042 74.067 1.00 14.79 87 PHE B O 1
ATOM 3593 N N . SER B 1 99 ? 13.124 14.653 74.681 1.00 17.33 88 SER B N 1
ATOM 3594 C CA . SER B 1 99 ? 13.703 15.630 73.773 1.00 18.38 88 SER B CA 1
ATOM 3595 C C . SER B 1 99 ? 13.678 15.097 72.349 1.00 20.08 88 SER B C 1
ATOM 3596 O O . SER B 1 99 ? 13.603 13.884 72.142 1.00 19.44 88 SER B O 1
ATOM 3599 N N . GLN B 1 100 ? 13.746 16.010 71.381 1.00 21.97 89 GLN B N 1
ATOM 3600 C CA . GLN B 1 100 ? 13.694 15.657 69.960 1.00 24.42 89 GLN B CA 1
ATOM 3601 C C . GLN B 1 100 ? 14.975 15.071 69.390 1.00 23.75 89 GLN B C 1
ATOM 3602 O O . GLN B 1 100 ? 15.531 15.612 68.435 1.00 25.69 89 GLN B O 1
ATOM 3608 N N . ASP B 1 101 ? 15.450 13.979 69.966 1.00 20.75 90 ASP B N 1
ATOM 3609 C CA . ASP B 1 101 ? 16.650 13.349 69.453 1.00 20.78 90 ASP B CA 1
ATOM 3610 C C . ASP B 1 101 ? 16.470 11.842 69.527 1.00 19.36 90 ASP B C 1
ATOM 3611 O O . ASP B 1 101 ? 15.655 11.343 70.304 1.00 17.88 90 ASP B O 1
ATOM 3616 N N . ILE B 1 102 ? 17.213 11.131 68.689 1.00 19.30 91 ILE B N 1
ATOM 3617 C CA . ILE B 1 102 ? 17.136 9.679 68.615 1.00 19.04 91 ILE B CA 1
ATOM 3618 C C . ILE B 1 102 ? 17.515 8.977 69.914 1.00 18.96 91 ILE B C 1
ATOM 3619 O O . ILE B 1 102 ? 16.830 8.049 70.344 1.00 20.40 91 ILE B O 1
ATOM 3624 N N . PRO B 1 103 ? 18.611 9.404 70.560 1.00 18.17 92 PRO B N 1
ATOM 3625 C CA . PRO B 1 103 ? 18.985 8.740 71.811 1.00 16.68 92 PRO B CA 1
ATOM 3626 C C . PRO B 1 103 ? 17.841 8.771 72.818 1.00 15.55 92 PRO B C 1
ATOM 3627 O O . PRO B 1 103 ? 17.539 7.763 73.458 1.00 15.20 92 PRO B O 1
ATOM 3631 N N . ALA B 1 104 ? 17.201 9.929 72.944 1.00 14.23 93 ALA B N 1
ATOM 3632 C CA . ALA B 1 104 ? 16.089 10.101 73.881 1.00 16.57 93 ALA B CA 1
ATOM 3633 C C . ALA B 1 104 ? 14.885 9.286 73.438 1.00 17.02 93 ALA B C 1
ATOM 3634 O O . ALA B 1 104 ? 14.196 8.674 74.251 1.00 17.49 93 ALA B O 1
ATOM 3636 N N . LEU B 1 105 ? 14.639 9.285 72.135 1.00 18.44 94 LEU B N 1
ATOM 3637 C CA . LEU B 1 105 ? 13.530 8.542 71.565 1.00 19.04 94 LEU B CA 1
ATOM 3638 C C . LEU B 1 105 ? 13.659 7.035 71.801 1.00 18.28 94 LEU B C 1
ATOM 3639 O O . LEU B 1 105 ? 12.727 6.397 72.293 1.00 18.26 94 LEU B O 1
ATOM 3644 N N . LEU B 1 106 ? 14.810 6.465 71.465 1.00 17.78 95 LEU B N 1
ATOM 3645 C CA . LEU B 1 106 ? 14.989 5.030 71.632 1.00 18.28 95 LEU B CA 1
ATOM 3646 C C . LEU B 1 106 ? 14.990 4.589 73.087 1.00 16.91 95 LEU B C 1
ATOM 3647 O O . LEU B 1 106 ? 14.533 3.496 73.403 1.00 15.61 95 LEU B O 1
ATOM 3652 N N . THR B 1 107 ? 15.485 5.441 73.976 1.00 16.81 96 THR B N 1
ATOM 3653 C CA . THR B 1 107 ? 15.501 5.098 75.391 1.00 16.82 96 THR B CA 1
ATOM 3654 C C . THR B 1 107 ? 14.076 5.079 75.926 1.00 16.84 96 THR B C 1
ATOM 3655 O O . THR B 1 107 ? 13.736 4.268 76.785 1.00 18.47 96 THR B O 1
ATOM 3659 N N . THR B 1 108 ? 13.245 5.982 75.412 1.00 15.69 97 THR B N 1
ATOM 3660 C CA . THR B 1 108 ? 11.855 6.076 75.843 1.00 14.61 97 THR B CA 1
ATOM 3661 C C . THR B 1 108 ? 11.027 4.873 75.416 1.00 14.54 97 THR B C 1
ATOM 3662 O O . THR B 1 108 ? 10.360 4.245 76.233 1.00 15.34 97 THR B O 1
ATOM 3666 N N . VAL B 1 109 ? 11.092 4.537 74.136 1.00 15.25 98 VAL B N 1
ATOM 3667 C CA . VAL B 1 109 ? 10.293 3.439 73.615 1.00 15.49 98 VAL B CA 1
ATOM 3668 C C . VAL B 1 109 ? 10.899 2.043 73.686 1.00 14.76 98 VAL B C 1
ATOM 3669 O O . VAL B 1 109 ? 10.171 1.066 73.719 1.00 13.90 98 VAL B O 1
ATOM 3673 N N . PHE B 1 110 ? 12.221 1.947 73.709 1.00 16.97 99 PHE B N 1
ATOM 3674 C CA . PHE B 1 110 ? 12.868 0.640 73.731 1.00 16.31 99 PHE B CA 1
ATOM 3675 C C . PHE B 1 110 ? 14.094 0.599 74.648 1.00 17.51 99 PHE B C 1
ATOM 3676 O O . PHE B 1 110 ? 15.028 -0.176 74.419 1.00 20.36 99 PHE B O 1
ATOM 3684 N N . GLY B 1 111 ? 14.095 1.437 75.680 1.00 16.00 100 GLY B N 1
ATOM 3685 C CA . GLY B 1 111 ? 15.216 1.458 76.604 1.00 18.38 100 GLY B CA 1
ATOM 3686 C C . GLY B 1 111 ? 15.202 0.225 77.487 1.00 19.64 100 GLY B C 1
ATOM 3687 O O . GLY B 1 111 ? 15.868 -0.776 77.201 1.00 19.79 100 GLY B O 1
ATOM 3688 N N . LYS B 1 112 ? 14.430 0.295 78.565 1.00 20.85 101 LYS B N 1
ATOM 3689 C CA . LYS B 1 112 ? 14.309 -0.823 79.487 1.00 21.65 101 LYS B CA 1
ATOM 3690 C C . LYS B 1 112 ? 13.528 -1.977 78.845 1.00 19.65 101 LYS B C 1
ATOM 3691 O O . LYS B 1 112 ? 13.835 -3.141 79.091 1.00 18.76 101 LYS B O 1
ATOM 3697 N N . LEU B 1 113 ? 12.536 -1.660 78.013 1.00 16.93 102 LEU B N 1
ATOM 3698 C CA . LEU B 1 113 ? 11.753 -2.712 77.348 1.00 18.41 102 LEU B CA 1
ATOM 3699 C C . LEU B 1 113 ? 12.613 -3.728 76.581 1.00 17.16 102 LEU B C 1
ATOM 3700 O O . LEU B 1 113 ? 12.256 -4.898 76.489 1.00 16.88 102 LEU B O 1
ATOM 3705 N N . SER B 1 114 ? 13.727 -3.272 76.018 1.00 17.24 103 SER B N 1
ATOM 3706 C CA . SER B 1 114 ? 14.603 -4.142 75.240 1.00 16.90 103 SER B CA 1
ATOM 3707 C C . SER B 1 114 ? 15.208 -5.248 76.088 1.00 18.44 103 SER B C 1
ATOM 3708 O O . SER B 1 114 ? 15.744 -6.218 75.555 1.00 19.71 103 SER B O 1
ATOM 3711 N N . LEU B 1 115 ? 15.124 -5.095 77.405 1.00 18.76 104 LEU B N 1
ATOM 3712 C CA . LEU B 1 115 ? 15.660 -6.092 78.323 1.00 20.75 104 LEU B CA 1
ATOM 3713 C C . LEU B 1 115 ? 14.556 -6.957 78.913 1.00 20.90 104 LEU B C 1
ATOM 3714 O O . LEU B 1 115 ? 14.830 -7.964 79.562 1.00 20.80 104 LEU B O 1
ATOM 3719 N N . ASP B 1 116 ? 13.309 -6.554 78.679 1.00 20.53 105 ASP B N 1
ATOM 3720 C CA . ASP B 1 116 ? 12.152 -7.262 79.204 1.00 20.08 105 ASP B CA 1
ATOM 3721 C C . ASP B 1 116 ? 11.661 -8.386 78.301 1.00 18.28 105 ASP B C 1
ATOM 3722 O O . ASP B 1 116 ? 10.698 -8.218 77.562 1.00 17.84 105 ASP B O 1
ATOM 3727 N N . GLY B 1 117 ? 12.323 -9.533 78.362 1.00 18.05 106 GLY B N 1
ATOM 3728 C CA . GLY B 1 11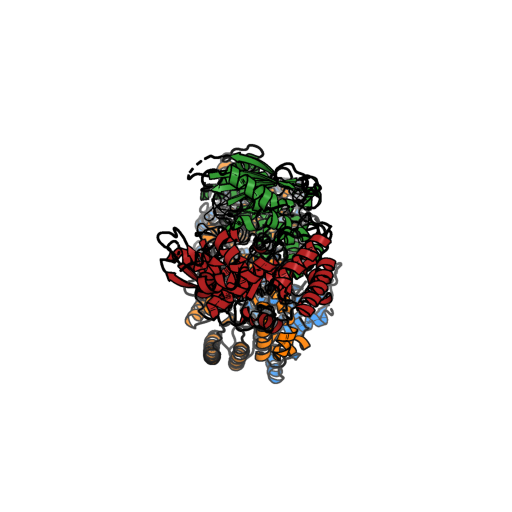7 ? 11.900 -10.660 77.552 1.00 18.75 106 GLY B CA 1
ATOM 3729 C C . GLY B 1 117 ? 12.016 -10.484 76.047 1.00 19.61 106 GLY B C 1
ATOM 3730 O O . GLY B 1 117 ? 12.801 -9.680 75.547 1.00 19.87 106 GLY B O 1
ATOM 3731 N N . LYS B 1 118 ? 11.214 -11.246 75.319 1.00 19.27 107 LYS B N 1
ATOM 3732 C CA . LYS B 1 118 ? 11.245 -11.204 73.870 1.00 20.98 107 LYS B CA 1
ATOM 3733 C C . LYS B 1 118 ? 10.363 -10.111 73.277 1.00 21.38 107 LYS B C 1
ATOM 3734 O O . LYS B 1 118 ? 9.211 -10.335 72.911 1.00 22.25 107 LYS B O 1
ATOM 3740 N N . ILE B 1 119 ? 10.918 -8.909 73.209 1.00 21.13 108 ILE B N 1
ATOM 3741 C CA . ILE B 1 119 ? 10.215 -7.776 72.635 1.00 20.53 108 ILE B CA 1
ATOM 3742 C C . ILE B 1 119 ? 11.112 -7.222 71.544 1.00 18.71 108 ILE B C 1
ATOM 3743 O O . ILE B 1 119 ? 12.315 -7.048 71.733 1.00 17.48 108 ILE B O 1
ATOM 3748 N N . LYS B 1 120 ? 10.520 -6.960 70.393 1.00 17.97 109 LYS B N 1
ATOM 3749 C CA . LYS B 1 120 ? 11.269 -6.448 69.266 1.00 17.06 109 LYS B CA 1
ATOM 3750 C C . LYS B 1 120 ? 10.554 -5.203 68.764 1.00 16.49 109 LYS B C 1
ATOM 3751 O O . LYS B 1 120 ? 9.325 -5.186 68.648 1.00 15.27 109 LYS B O 1
ATOM 3757 N N . LEU B 1 121 ? 11.324 -4.154 68.501 1.00 14.96 110 LEU B N 1
ATOM 3758 C CA . LEU B 1 121 ? 10.767 -2.906 67.992 1.00 14.25 110 LEU B CA 1
ATOM 3759 C C . LEU B 1 121 ? 10.822 -3.036 66.467 1.00 14.56 110 LEU B C 1
ATOM 3760 O O . LEU B 1 121 ? 11.904 -3.040 65.881 1.00 13.75 110 LEU B O 1
ATOM 3765 N N . ILE B 1 122 ? 9.660 -3.156 65.824 1.00 13.40 111 ILE B N 1
ATOM 3766 C CA . ILE B 1 122 ? 9.635 -3.333 64.380 1.00 13.75 111 ILE B CA 1
ATOM 3767 C C . ILE B 1 122 ? 9.327 -2.085 63.568 1.00 15.04 111 ILE B C 1
ATOM 3768 O O . ILE B 1 122 ? 9.623 -2.036 62.374 1.00 16.08 111 ILE B O 1
ATOM 3773 N N . ASP B 1 123 ? 8.746 -1.073 64.200 1.00 13.56 112 ASP B N 1
ATOM 3774 C CA . ASP B 1 123 ? 8.474 0.157 63.479 1.00 14.39 112 ASP B CA 1
ATOM 3775 C C . ASP B 1 123 ? 8.270 1.362 64.374 1.00 14.22 112 ASP B C 1
ATOM 3776 O O . ASP B 1 123 ? 7.942 1.245 65.558 1.00 10.22 112 ASP B O 1
ATOM 3781 N N . LEU B 1 124 ? 8.485 2.527 63.783 1.00 15.42 113 LEU B N 1
ATOM 3782 C CA . LEU B 1 124 ? 8.319 3.793 64.473 1.00 17.01 113 LEU B CA 1
ATOM 3783 C C . LEU B 1 124 ? 7.699 4.784 63.502 1.00 17.83 113 LEU B C 1
ATOM 3784 O O . LEU B 1 124 ? 8.176 4.930 62.377 1.00 18.30 113 LEU B O 1
ATOM 3789 N N . HIS B 1 125 ? 6.633 5.452 63.933 1.00 17.17 114 HIS B N 1
ATOM 3790 C CA . HIS B 1 125 ? 5.983 6.454 63.102 1.00 17.55 114 HIS B CA 1
ATOM 3791 C C . HIS B 1 125 ? 6.090 7.821 63.792 1.00 18.27 114 HIS B C 1
ATOM 3792 O O . HIS B 1 125 ? 5.438 8.091 64.799 1.00 17.60 114 HIS B O 1
ATOM 3799 N N . PHE B 1 126 ? 6.946 8.666 63.235 1.00 17.72 115 PHE B N 1
ATOM 3800 C CA . PHE B 1 126 ? 7.210 9.987 63.772 1.00 19.02 115 PHE B CA 1
ATOM 3801 C C . PHE B 1 126 ? 6.155 11.007 63.388 1.00 19.03 115 PHE B C 1
ATOM 3802 O O . PHE B 1 126 ? 5.453 10.860 62.388 1.00 22.20 115 PHE B O 1
ATOM 3810 N N . SER B 1 127 ? 6.048 12.053 64.190 1.00 20.39 116 SER B N 1
ATOM 3811 C CA . SER B 1 127 ? 5.092 13.107 63.899 1.00 21.88 116 SER B CA 1
ATOM 3812 C C . SER B 1 127 ? 5.791 14.003 62.898 1.00 21.85 116 SER B C 1
ATOM 3813 O O . SER B 1 127 ? 7.006 13.910 62.718 1.00 21.63 116 SER B O 1
ATOM 3816 N N . GLU B 1 128 ? 5.038 14.871 62.241 1.00 23.43 117 GLU B N 1
ATOM 3817 C CA . GLU B 1 128 ? 5.662 15.782 61.302 1.00 25.63 117 GLU B CA 1
ATOM 3818 C C . GLU B 1 128 ? 6.551 16.736 62.103 1.00 23.63 117 GLU B C 1
ATOM 3819 O O . GLU B 1 128 ? 7.558 17.219 61.601 1.00 23.24 117 GLU B O 1
ATOM 3825 N N . ALA B 1 129 ? 6.193 16.986 63.358 1.00 23.69 118 ALA B N 1
ATOM 3826 C CA . ALA B 1 129 ? 6.995 17.877 64.195 1.00 24.05 118 ALA B CA 1
ATOM 3827 C C . ALA B 1 129 ? 8.382 17.288 64.422 1.00 23.41 118 ALA B C 1
ATOM 3828 O O . ALA B 1 129 ? 9.375 18.002 64.391 1.00 24.56 118 ALA B O 1
ATOM 3830 N N . PHE B 1 130 ? 8.450 15.981 64.645 1.00 24.46 119 PHE B N 1
ATOM 3831 C CA . PHE B 1 130 ? 9.729 15.324 64.874 1.00 23.94 119 PHE B CA 1
ATOM 3832 C C . PHE B 1 130 ? 10.545 15.288 63.577 1.00 23.06 119 PHE B C 1
ATOM 3833 O O . PHE B 1 130 ? 11.745 15.550 63.573 1.00 22.71 119 PHE B O 1
ATOM 3841 N N . LYS B 1 131 ? 9.884 14.963 62.476 1.00 22.69 120 LYS B N 1
ATOM 3842 C CA . LYS B 1 131 ? 10.552 14.895 61.190 1.00 21.07 120 LYS B CA 1
ATOM 3843 C C . LYS B 1 131 ? 11.201 16.228 60.843 1.00 22.10 120 LYS B C 1
ATOM 3844 O O . LYS B 1 131 ? 12.281 16.255 60.245 1.00 20.96 120 LYS B O 1
ATOM 3850 N N . ARG B 1 132 ? 10.549 17.331 61.215 1.00 22.71 121 ARG B N 1
ATOM 3851 C CA . ARG B 1 132 ? 11.110 18.656 60.949 1.00 22.90 121 ARG B CA 1
ATOM 3852 C C . ARG B 1 132 ? 12.440 18.744 61.688 1.00 21.41 121 ARG B C 1
ATOM 3853 O O . ARG B 1 132 ? 13.359 19.409 61.240 1.00 22.76 121 ARG B O 1
ATOM 3861 N N . ALA B 1 133 ? 12.541 18.048 62.815 1.00 20.39 122 ALA B N 1
ATOM 3862 C CA . ALA B 1 133 ? 13.764 18.062 63.610 1.00 20.27 122 ALA B CA 1
ATOM 3863 C C . ALA B 1 133 ? 14.848 17.102 63.109 1.00 19.65 122 ALA B C 1
ATOM 3864 O O . ALA B 1 133 ? 15.935 17.044 63.676 1.00 20.12 122 ALA B O 1
ATOM 3866 N N . LEU B 1 134 ? 14.559 16.350 62.054 1.00 18.80 123 LEU B N 1
ATOM 3867 C CA . LEU B 1 134 ? 15.538 15.415 61.504 1.00 17.14 123 LEU B CA 1
ATOM 3868 C C . LEU B 1 134 ? 15.996 15.935 60.146 1.00 17.58 123 LEU B C 1
ATOM 3869 O O . LEU B 1 134 ? 15.258 16.652 59.469 1.00 19.21 123 LEU B O 1
ATOM 3874 N N . PRO B 1 135 ? 17.220 15.583 59.727 1.00 17.40 124 PRO B N 1
ATOM 3875 C CA . PRO B 1 135 ? 17.721 16.060 58.437 1.00 16.66 124 PRO B CA 1
ATOM 3876 C C . PRO B 1 135 ? 17.313 15.260 57.210 1.00 17.15 124 PRO B C 1
ATOM 3877 O O . PRO B 1 135 ? 17.062 15.833 56.147 1.00 18.17 124 PRO B O 1
ATOM 3881 N N . GLY B 1 136 ? 17.245 13.939 57.353 1.00 15.92 125 GLY B N 1
ATOM 3882 C CA . GLY B 1 136 ? 16.934 13.101 56.209 1.00 12.95 125 GLY B CA 1
ATOM 3883 C C . GLY B 1 136 ? 18.199 13.097 55.356 1.00 12.68 125 GLY B C 1
ATOM 3884 O O . GLY B 1 136 ? 19.220 13.650 55.771 1.00 11.83 125 GLY B O 1
ATOM 3885 N N . PRO B 1 137 ? 18.187 12.478 54.174 1.00 13.37 126 PRO B N 1
ATOM 3886 C CA . PRO B 1 137 ? 19.418 12.490 53.366 1.00 14.88 126 PRO B CA 1
ATOM 3887 C C . PRO B 1 137 ? 19.677 13.851 52.694 1.00 16.14 126 PRO B C 1
ATOM 3888 O O . PRO B 1 137 ? 18.745 14.502 52.206 1.00 16.74 126 PRO B O 1
ATOM 3892 N N . LYS B 1 138 ? 20.936 14.278 52.665 1.00 16.55 127 LYS B N 1
ATOM 3893 C CA . LYS B 1 138 ? 21.282 15.556 52.043 1.00 18.07 127 LYS B CA 1
ATOM 3894 C C . LYS B 1 138 ? 21.113 15.444 50.534 1.00 18.71 127 LYS B C 1
ATOM 3895 O O . LYS B 1 138 ? 20.612 16.359 49.892 1.00 19.40 127 LYS B O 1
ATOM 3901 N N . PHE B 1 139 ? 21.523 14.308 49.977 1.00 19.14 128 PHE B N 1
ATOM 3902 C CA . PHE B 1 139 ? 21.424 14.073 48.540 1.00 17.86 128 PHE B CA 1
ATOM 3903 C C . PHE B 1 139 ? 20.331 13.078 48.151 1.00 17.02 128 PHE B C 1
ATOM 3904 O O . PHE B 1 139 ? 19.458 13.389 47.337 1.00 14.22 128 PHE B O 1
ATOM 3912 N N . GLY B 1 140 ? 20.393 11.883 48.724 1.00 15.78 129 GLY B N 1
ATOM 3913 C CA . GLY B 1 140 ? 19.401 10.874 48.427 1.00 16.32 129 GLY B CA 1
ATOM 3914 C C . GLY B 1 140 ? 19.508 10.355 47.011 1.00 17.30 129 GLY B C 1
ATOM 3915 O O . GLY B 1 140 ? 20.419 10.745 46.269 1.00 17.40 129 GLY B O 1
ATOM 3916 N N . VAL B 1 141 ? 18.575 9.483 46.630 1.00 16.76 130 VAL B N 1
ATOM 3917 C CA . VAL B 1 141 ? 18.576 8.896 45.293 1.00 17.37 130 VAL B CA 1
ATOM 3918 C C . VAL B 1 141 ? 18.745 9.942 44.211 1.00 17.64 130 VAL B C 1
ATOM 3919 O O . VAL B 1 141 ? 19.633 9.829 43.365 1.00 16.88 130 VAL B O 1
ATOM 3923 N N . TYR B 1 142 ? 17.895 10.963 44.242 1.00 19.98 131 TYR B N 1
ATOM 3924 C CA . TYR B 1 142 ? 17.967 12.022 43.243 1.00 21.13 131 TYR B CA 1
ATOM 3925 C C . TYR B 1 142 ? 19.348 12.652 43.204 1.00 20.10 131 TYR B C 1
ATOM 3926 O O . TYR B 1 142 ? 19.970 12.733 42.149 1.00 21.27 131 TYR B O 1
ATOM 3935 N N . GLY B 1 143 ? 19.825 13.087 44.364 1.00 19.01 132 GLY B N 1
ATOM 3936 C CA . GLY B 1 143 ? 21.129 13.716 44.443 1.00 16.58 132 GLY B CA 1
ATOM 3937 C C . GLY B 1 143 ? 22.279 12.900 43.881 1.00 17.89 132 GLY B C 1
ATOM 3938 O O . GLY B 1 143 ? 23.067 13.407 43.083 1.00 16.26 132 GLY B O 1
ATOM 3939 N N . ILE B 1 144 ? 22.404 11.642 44.291 1.00 17.32 133 ILE B N 1
ATOM 3940 C CA . ILE B 1 144 ? 23.505 10.836 43.779 1.00 18.32 133 ILE B CA 1
ATOM 3941 C C . ILE B 1 144 ? 23.321 10.536 42.289 1.00 19.24 133 ILE B C 1
ATOM 3942 O O . ILE B 1 144 ? 24.290 10.539 41.531 1.00 18.30 133 ILE B O 1
ATOM 3947 N N . ARG B 1 145 ? 22.086 10.292 41.859 1.00 19.83 134 ARG B N 1
ATOM 3948 C CA . ARG B 1 145 ? 21.844 10.039 40.443 1.00 20.57 134 ARG B CA 1
ATOM 3949 C C . ARG B 1 145 ? 22.203 11.298 39.643 1.00 22.86 134 ARG B C 1
ATOM 3950 O O . ARG B 1 145 ? 22.808 11.218 38.570 1.00 21.84 134 ARG B O 1
ATOM 3958 N N . LYS B 1 146 ? 21.826 12.462 40.165 1.00 23.89 135 LYS B N 1
ATOM 3959 C CA . LYS B 1 146 ? 22.133 13.721 39.495 1.00 26.72 135 LYS B CA 1
ATOM 3960 C C . LYS B 1 146 ? 23.653 13.860 39.405 1.00 26.73 135 LYS B C 1
ATOM 3961 O O . LYS B 1 146 ? 24.202 14.340 38.408 1.00 27.29 135 LYS B O 1
ATOM 3967 N N . LEU B 1 147 ? 24.318 13.409 40.460 1.00 25.75 136 LEU B N 1
ATOM 3968 C CA . LEU B 1 147 ? 25.770 13.460 40.567 1.00 27.09 136 LEU B CA 1
ATOM 3969 C C . LEU B 1 147 ? 26.438 12.577 39.512 1.00 26.14 136 LEU B C 1
ATOM 3970 O O . LEU B 1 147 ? 27.544 12.860 39.063 1.00 27.28 136 LEU B O 1
ATOM 3975 N N . LEU B 1 148 ? 25.762 11.507 39.115 1.00 24.79 137 LEU B N 1
ATOM 3976 C CA . LEU B 1 148 ? 26.308 10.600 38.116 1.00 25.59 137 LEU B CA 1
ATOM 3977 C C . LEU B 1 148 ? 25.701 10.839 36.737 1.00 25.65 137 LEU B C 1
ATOM 3978 O O . LEU B 1 148 ? 26.273 10.440 35.719 1.00 24.14 137 LEU B O 1
ATOM 3983 N N . GLY B 1 149 ? 24.545 11.496 36.715 1.00 25.20 138 GLY B N 1
ATOM 3984 C CA . GLY B 1 149 ? 23.865 11.761 35.463 1.00 25.73 138 GLY B CA 1
ATOM 3985 C C . GLY B 1 149 ? 23.213 10.499 34.932 1.00 26.52 138 GLY B C 1
ATOM 3986 O O . GLY B 1 149 ? 23.039 10.345 33.723 1.00 29.99 138 GLY B O 1
ATOM 3987 N N . GLU B 1 150 ? 22.858 9.587 35.832 1.00 26.14 139 GLU B N 1
ATOM 3988 C CA . GLU B 1 150 ? 22.225 8.330 35.444 1.00 26.03 139 GLU B CA 1
ATOM 3989 C C . GLU B 1 150 ? 20.881 8.160 36.149 1.00 25.95 139 GLU B C 1
ATOM 3990 O O . GLU B 1 150 ? 20.828 7.992 37.371 1.00 25.04 139 GLU B O 1
ATOM 3996 N N . PHE B 1 151 ? 19.795 8.189 35.377 1.00 26.22 140 PHE B N 1
ATOM 3997 C CA . PHE B 1 151 ? 18.461 8.072 35.956 1.00 26.16 140 PHE B CA 1
ATOM 3998 C C . PHE B 1 151 ? 17.593 6.906 35.523 1.00 26.70 140 PHE B C 1
ATOM 3999 O O . PHE B 1 151 ? 16.550 6.677 36.122 1.00 26.65 140 PHE B O 1
ATOM 4007 N N . GLU B 1 152 ? 17.990 6.174 34.492 1.00 28.95 141 GLU B N 1
ATOM 4008 C CA . GLU B 1 152 ? 17.163 5.056 34.039 1.00 30.50 141 GLU B CA 1
ATOM 4009 C C . GLU B 1 152 ? 17.933 3.760 34.104 1.00 29.22 141 GLU B C 1
ATOM 4010 O O . GLU B 1 152 ? 18.062 3.053 33.105 1.00 31.63 141 GLU B O 1
ATOM 4016 N N . ARG B 1 153 ? 18.427 3.433 35.289 1.00 26.87 142 ARG B N 1
ATOM 4017 C CA . ARG B 1 153 ? 19.235 2.238 35.430 1.00 25.29 142 ARG B CA 1
ATOM 4018 C C . ARG B 1 153 ? 19.648 2.092 36.886 1.00 23.42 142 ARG B C 1
ATOM 4019 O O . ARG B 1 153 ? 19.998 3.075 37.530 1.00 22.73 142 ARG B O 1
ATOM 4027 N N . PRO B 1 154 ? 19.577 0.876 37.439 1.00 21.79 143 PRO B N 1
ATOM 4028 C CA . PRO B 1 154 ? 20.015 0.786 38.832 1.00 20.30 143 PRO B CA 1
ATOM 4029 C C . PRO B 1 154 ? 21.534 0.976 38.758 1.00 19.65 143 PRO B C 1
ATOM 4030 O O . PRO B 1 154 ? 22.125 0.714 37.716 1.00 19.43 143 PRO B O 1
ATOM 4034 N N . LEU B 1 155 ? 22.165 1.432 39.835 1.00 19.45 144 LEU B N 1
ATOM 4035 C CA . LEU B 1 155 ? 23.609 1.658 39.817 1.00 17.89 144 LEU B CA 1
ATOM 4036 C C . LEU B 1 155 ? 24.451 0.444 40.178 1.00 19.93 144 LEU B C 1
ATOM 4037 O O . LEU B 1 155 ? 23.973 -0.501 40.813 1.00 20.80 144 LEU B O 1
ATOM 4042 N N . LEU B 1 156 ? 25.713 0.482 39.755 1.00 19.81 145 LEU B N 1
ATOM 4043 C CA . LEU B 1 156 ? 26.661 -0.596 40.003 1.00 19.81 145 LEU B CA 1
ATOM 4044 C C . LEU B 1 156 ? 27.720 -0.104 40.985 1.00 20.82 145 LEU B C 1
ATOM 4045 O O . LEU B 1 156 ? 28.301 0.969 40.795 1.00 20.00 145 LEU B O 1
ATOM 4050 N N . MET B 1 157 ? 27.965 -0.893 42.026 1.00 20.64 146 MET B N 1
ATOM 4051 C CA . MET B 1 157 ? 28.968 -0.561 43.031 1.00 22.36 146 MET B CA 1
ATOM 4052 C C . MET B 1 157 ? 29.934 -1.722 43.193 1.00 23.51 146 MET B C 1
ATOM 4053 O O . MET B 1 157 ? 29.551 -2.896 43.078 1.00 22.12 146 MET B O 1
ATOM 4058 N N . SER B 1 158 ? 31.184 -1.385 43.481 1.00 22.62 147 SER B N 1
ATOM 4059 C CA . SER B 1 158 ? 32.210 -2.389 43.657 1.00 24.47 147 SER B CA 1
ATOM 4060 C C . SER B 1 158 ? 33.114 -1.976 44.815 1.00 25.06 147 SER B C 1
ATOM 4061 O O . SER B 1 158 ? 33.006 -0.860 45.326 1.00 22.74 147 SER B O 1
ATOM 4064 N N . ILE B 1 159 ? 33.994 -2.883 45.230 1.00 26.81 148 ILE B N 1
ATOM 4065 C CA . ILE B 1 159 ? 34.920 -2.623 46.333 1.00 29.67 148 ILE B CA 1
ATOM 4066 C C . ILE B 1 159 ? 36.320 -3.115 45.949 1.00 28.81 148 ILE B C 1
ATOM 4067 O O . ILE B 1 159 ? 36.466 -3.859 44.983 1.00 28.32 148 ILE B O 1
ATOM 4072 N N . PHE B 1 160 ? 37.345 -2.676 46.678 1.00 29.58 149 PHE B N 1
ATOM 4073 C CA . PHE B 1 160 ? 38.722 -3.084 46.395 1.00 32.04 149 PHE B CA 1
ATOM 4074 C C . PHE B 1 160 ? 38.959 -4.563 46.703 1.00 34.14 149 PHE B C 1
ATOM 4075 O O . PHE B 1 160 ? 38.269 -5.145 47.534 1.00 35.28 149 PHE B O 1
ATOM 4083 N N . LYS B 1 161 ? 39.938 -5.159 46.027 1.00 37.63 150 LYS B N 1
ATOM 4084 C CA . LYS B 1 161 ? 40.257 -6.578 46.190 1.00 42.52 150 LYS B CA 1
ATOM 4085 C C . LYS B 1 161 ? 41.108 -6.916 47.409 1.00 45.91 150 LYS B C 1
ATOM 4086 O O . LYS B 1 161 ? 40.636 -7.541 48.359 1.00 49.24 150 LYS B O 1
ATOM 4088 N N . GLY B 1 162 ? 42.373 -6.523 47.375 1.00 49.16 151 GLY B N 1
ATOM 4089 C CA . GLY B 1 162 ? 43.253 -6.821 48.489 1.00 51.93 151 GLY B CA 1
ATOM 4090 C C . GLY B 1 162 ? 43.986 -5.589 48.968 1.00 54.59 151 GLY B C 1
ATOM 4091 O O . GLY B 1 162 ? 45.188 -5.444 48.746 1.00 54.75 151 GLY B O 1
ATOM 4092 N N . VAL B 1 163 ? 43.252 -4.690 49.615 1.00 57.00 152 VAL B N 1
ATOM 4093 C CA . VAL B 1 163 ? 43.838 -3.466 50.136 1.00 58.85 152 VAL B CA 1
ATOM 4094 C C . VAL B 1 163 ? 43.991 -3.606 51.660 1.00 59.36 152 VAL B C 1
ATOM 4095 O O . VAL B 1 163 ? 44.426 -4.658 52.122 1.00 60.42 152 VAL B O 1
ATOM 4099 N N . ILE B 1 164 ? 43.626 -2.590 52.440 1.00 60.09 153 ILE B N 1
ATOM 4100 C CA . ILE B 1 164 ? 43.785 -2.653 53.900 1.00 60.93 153 ILE B CA 1
ATOM 4101 C C . ILE B 1 164 ? 45.194 -3.170 54.183 1.00 60.84 153 ILE B C 1
ATOM 4102 O O . ILE B 1 164 ? 45.393 -4.167 54.879 1.00 61.41 153 ILE B O 1
ATOM 4107 N N . GLY B 1 165 ? 46.167 -2.467 53.617 1.00 60.27 154 GLY B N 1
ATOM 4108 C CA . GLY B 1 165 ? 47.559 -2.836 53.760 1.00 58.63 154 GLY B CA 1
ATOM 4109 C C . GLY B 1 165 ? 48.189 -2.590 52.407 1.00 57.96 154 GLY B C 1
ATOM 4110 O O . GLY B 1 165 ? 49.348 -2.929 52.166 1.00 58.55 154 GLY B O 1
ATOM 4111 N N . ARG B 1 166 ? 47.396 -1.991 51.521 1.00 56.27 155 ARG B N 1
ATOM 4112 C CA . ARG B 1 166 ? 47.827 -1.673 50.166 1.00 54.44 155 ARG B CA 1
ATOM 4113 C C . ARG B 1 166 ? 48.267 -0.217 50.056 1.00 52.61 155 ARG B C 1
ATOM 4114 O O . ARG B 1 166 ? 47.966 0.605 50.928 1.00 52.73 155 ARG B O 1
ATOM 4116 N N . ASP B 1 167 ? 48.979 0.092 48.975 1.00 49.55 156 ASP B N 1
ATOM 4117 C CA . ASP B 1 167 ? 49.475 1.441 48.729 1.00 47.05 156 ASP B CA 1
ATOM 4118 C C . ASP B 1 167 ? 48.556 2.197 47.774 1.00 44.36 156 ASP B C 1
ATOM 4119 O O . ASP B 1 167 ? 47.629 1.621 47.202 1.00 43.51 156 ASP B O 1
ATOM 4124 N N . LEU B 1 168 ? 48.828 3.487 47.598 1.00 41.44 157 LEU B N 1
ATOM 4125 C CA . LEU B 1 168 ? 48.032 4.331 46.720 1.00 38.53 157 LEU B CA 1
ATOM 4126 C C . LEU B 1 168 ? 47.960 3.853 45.280 1.00 38.38 157 LEU B C 1
ATOM 4127 O O . LEU B 1 168 ? 46.930 4.021 44.627 1.00 39.39 157 LEU B O 1
ATOM 4132 N N . SER B 1 169 ? 49.047 3.270 44.779 1.00 36.93 158 SER B N 1
ATOM 4133 C CA . SER B 1 169 ? 49.084 2.794 43.397 1.00 35.20 158 SER B CA 1
ATOM 4134 C C . SER B 1 169 ? 48.081 1.680 43.133 1.00 34.71 158 SER B C 1
ATOM 4135 O O . SER B 1 169 ? 47.414 1.676 42.101 1.00 33.80 158 SER B O 1
ATOM 4138 N N . ASP B 1 170 ? 47.982 0.736 44.065 1.00 35.18 159 ASP B N 1
ATOM 4139 C CA . ASP B 1 170 ? 47.045 -0.372 43.929 1.00 36.71 159 ASP B CA 1
ATOM 4140 C C . ASP B 1 170 ? 45.617 0.187 43.946 1.00 36.99 159 ASP B C 1
ATOM 4141 O O . ASP B 1 170 ? 44.719 -0.335 43.283 1.00 37.33 159 ASP B O 1
ATOM 4146 N N . ILE B 1 171 ? 45.419 1.261 44.703 1.00 36.48 160 ILE B N 1
ATOM 4147 C CA . ILE B 1 171 ? 44.114 1.911 44.799 1.00 36.07 160 ILE B CA 1
ATOM 4148 C C . ILE B 1 171 ? 43.802 2.652 43.495 1.00 34.34 160 ILE B C 1
ATOM 4149 O O . ILE B 1 171 ? 42.705 2.533 42.946 1.00 33.80 160 ILE B O 1
ATOM 4154 N N . LYS B 1 172 ? 44.776 3.408 42.999 1.00 32.80 161 LYS B N 1
ATOM 4155 C CA . LYS B 1 172 ? 44.598 4.164 41.765 1.00 32.68 161 LYS B CA 1
ATOM 4156 C C . LYS B 1 172 ? 44.365 3.239 40.573 1.00 31.18 161 LYS B C 1
ATOM 4157 O O . LYS B 1 172 ? 43.641 3.585 39.640 1.00 30.30 161 LYS B O 1
ATOM 4163 N N . GLU B 1 173 ? 44.972 2.057 40.614 1.00 29.43 162 GLU B N 1
ATOM 4164 C CA . GLU B 1 173 ? 44.817 1.090 39.535 1.00 26.68 162 GLU B CA 1
ATOM 4165 C C . GLU B 1 173 ? 43.474 0.367 39.651 1.00 25.37 162 GLU B C 1
ATOM 4166 O O . GLU B 1 173 ? 42.822 0.097 38.643 1.00 24.81 162 GLU B O 1
ATOM 4172 N N . GLN B 1 174 ? 43.058 0.054 40.876 1.00 23.79 163 GLN B N 1
ATOM 4173 C CA . GLN B 1 174 ? 41.786 -0.630 41.065 1.00 23.41 163 GLN B CA 1
ATOM 4174 C C . GLN B 1 174 ? 40.636 0.306 40.722 1.00 22.40 163 GLN B C 1
ATOM 4175 O O . GLN B 1 174 ? 39.611 -0.127 40.208 1.00 22.21 163 GLN B O 1
ATOM 4181 N N . LEU B 1 175 ? 40.810 1.594 41.000 1.00 21.51 164 LEU B N 1
ATOM 4182 C CA . LEU B 1 175 ? 39.776 2.565 40.676 1.00 20.57 164 LEU B CA 1
ATOM 4183 C C . LEU B 1 175 ? 39.643 2.633 39.163 1.00 20.78 164 LEU B C 1
ATOM 4184 O O . LEU B 1 175 ? 38.539 2.604 38.618 1.00 20.77 164 LEU B O 1
ATOM 4189 N N . ARG B 1 176 ? 40.791 2.709 38.498 1.00 21.43 165 ARG B N 1
ATOM 4190 C CA . ARG B 1 176 ? 40.872 2.788 37.046 1.00 22.45 165 ARG B CA 1
ATOM 4191 C C . ARG B 1 176 ? 40.194 1.588 36.381 1.00 22.16 165 ARG B C 1
ATOM 4192 O O . ARG B 1 176 ? 39.365 1.761 35.485 1.00 23.46 165 ARG B O 1
ATOM 4200 N N . GLN B 1 177 ? 40.525 0.379 36.826 1.00 22.70 166 GLN B N 1
ATOM 4201 C CA . GLN B 1 177 ? 39.927 -0.827 36.255 1.00 24.13 166 GLN B CA 1
ATOM 4202 C C . GLN B 1 177 ? 38.415 -0.925 36.464 1.00 25.01 166 GLN B C 1
ATOM 4203 O O . GLN B 1 177 ? 37.670 -1.258 35.541 1.00 26.09 166 GLN B O 1
ATOM 4209 N N . GLN B 1 178 ? 37.961 -0.645 37.679 1.00 25.10 167 GLN B N 1
ATOM 4210 C CA . GLN B 1 178 ? 36.538 -0.717 37.975 1.00 24.32 167 GLN B CA 1
ATOM 4211 C C . GLN B 1 178 ? 35.765 0.403 37.285 1.00 23.80 167 GLN B C 1
ATOM 4212 O O . GLN B 1 178 ? 34.635 0.196 36.833 1.00 24.00 167 GLN B O 1
ATOM 4218 N N . ALA B 1 179 ? 36.378 1.580 37.191 1.00 21.39 168 ALA B N 1
ATOM 4219 C CA . ALA B 1 179 ? 35.728 2.713 36.551 1.00 21.31 168 ALA B CA 1
ATOM 4220 C C . ALA B 1 179 ? 35.515 2.397 35.089 1.00 21.63 168 ALA B C 1
ATOM 4221 O O . ALA B 1 179 ? 34.410 2.530 34.574 1.00 22.17 168 ALA B O 1
ATOM 4223 N N . LEU B 1 180 ? 36.585 1.971 34.424 1.00 23.25 169 LEU B N 1
ATOM 4224 C CA . LEU B 1 180 ? 36.528 1.634 33.010 1.00 22.95 169 LEU B CA 1
ATOM 4225 C C . LEU B 1 180 ? 35.570 0.474 32.746 1.00 23.40 169 LEU B C 1
ATOM 4226 O O . LEU B 1 180 ? 35.087 0.307 31.628 1.00 23.33 169 LEU B O 1
ATOM 4231 N N . GLY B 1 181 ? 35.302 -0.319 33.782 1.00 21.88 170 GLY B N 1
ATOM 4232 C CA . GLY B 1 181 ? 34.393 -1.442 33.650 1.00 22.07 170 GLY B CA 1
ATOM 4233 C C . GLY B 1 181 ? 32.942 -1.000 33.737 1.00 20.94 170 GLY B C 1
ATOM 4234 O O . GLY B 1 181 ? 32.026 -1.812 33.603 1.00 21.30 170 GLY B O 1
ATOM 4235 N N . GLY B 1 182 ? 32.738 0.293 33.969 1.00 19.69 171 GLY B N 1
ATOM 4236 C CA . GLY B 1 182 ? 31.394 0.834 34.055 1.00 18.47 171 GLY B CA 1
ATOM 4237 C C . GLY B 1 182 ? 30.806 0.876 35.454 1.00 19.17 171 GLY B C 1
ATOM 4238 O O . GLY B 1 182 ? 29.599 1.074 35.615 1.00 17.33 171 GLY B O 1
ATOM 4239 N N . VAL B 1 183 ? 31.644 0.686 36.470 1.00 20.13 172 VAL B N 1
ATOM 4240 C CA . VAL B 1 183 ? 31.162 0.722 37.845 1.00 20.73 172 VAL B CA 1
ATOM 4241 C C . VAL B 1 183 ? 30.817 2.168 38.171 1.00 22.37 172 VAL B C 1
ATOM 4242 O O . VAL B 1 183 ? 31.588 3.084 37.853 1.00 20.36 172 VAL B O 1
ATOM 4246 N N . ASP B 1 184 ? 29.657 2.377 38.793 1.00 22.03 173 ASP B N 1
ATOM 4247 C CA . ASP B 1 184 ? 29.214 3.728 39.130 1.00 22.87 173 ASP B CA 1
ATOM 4248 C C . ASP B 1 184 ? 29.844 4.264 40.406 1.00 23.85 173 ASP B C 1
ATOM 4249 O O . ASP B 1 184 ? 30.004 5.474 40.571 1.00 22.53 173 ASP B O 1
ATOM 4254 N N . LEU B 1 185 ? 30.192 3.372 41.323 1.00 23.84 174 LEU B N 1
ATOM 4255 C CA . LEU B 1 185 ? 30.828 3.831 42.542 1.00 24.89 174 LEU B CA 1
ATOM 4256 C C . LEU B 1 185 ? 31.605 2.733 43.245 1.00 22.90 174 LEU B C 1
ATOM 4257 O O . LEU B 1 185 ? 31.190 1.568 43.294 1.00 21.18 174 LEU B O 1
ATOM 4262 N N . ILE B 1 186 ? 32.762 3.132 43.760 1.00 21.19 175 ILE B N 1
ATOM 4263 C CA . ILE B 1 186 ? 33.680 2.241 44.447 1.00 18.67 175 ILE B CA 1
ATOM 4264 C C . ILE B 1 186 ? 33.803 2.706 45.881 1.00 16.84 175 ILE B C 1
ATOM 4265 O O . ILE B 1 186 ? 33.877 3.903 46.143 1.00 17.62 175 ILE B O 1
ATOM 4270 N N . LYS B 1 187 ? 33.849 1.761 46.808 1.00 16.95 176 LYS B N 1
ATOM 4271 C CA . LYS B 1 187 ? 33.964 2.098 48.223 1.00 19.12 176 LYS B CA 1
ATOM 4272 C C . LYS B 1 187 ? 35.139 1.383 48.856 1.00 18.67 176 LYS B C 1
ATOM 4273 O O . LYS B 1 187 ? 35.518 0.303 48.407 1.00 16.53 176 LYS B O 1
ATOM 4279 N N . ASP B 1 188 ? 35.719 1.987 49.891 1.00 20.16 177 ASP B N 1
ATOM 4280 C CA . ASP B 1 188 ? 36.816 1.345 50.613 1.00 22.75 177 ASP B CA 1
ATOM 4281 C C . ASP B 1 188 ? 36.182 0.172 51.365 1.00 24.25 177 ASP B C 1
ATOM 4282 O O . ASP B 1 188 ? 34.960 0.003 51.353 1.00 23.38 177 ASP B O 1
ATOM 4287 N N . ASP B 1 189 ? 37.002 -0.650 52.008 1.00 27.87 178 ASP B N 1
ATOM 4288 C CA . ASP B 1 189 ? 36.435 -1.713 52.820 1.00 31.32 178 ASP B CA 1
ATOM 4289 C C . ASP B 1 189 ? 36.073 -0.924 54.071 1.00 32.19 178 ASP B C 1
ATOM 4290 O O . ASP B 1 189 ? 36.708 0.093 54.358 1.00 32.83 178 ASP B O 1
ATOM 4295 N N . GLU B 1 190 ? 35.050 -1.349 54.802 1.00 33.55 179 GLU B N 1
ATOM 4296 C CA . GLU B 1 190 ? 34.677 -0.623 56.007 1.00 35.10 179 GLU B CA 1
ATOM 4297 C C . GLU B 1 190 ? 35.730 -0.899 57.078 1.00 36.19 179 GLU B C 1
ATOM 4298 O O . GLU B 1 190 ? 35.687 -0.329 58.171 1.00 36.37 179 GLU B O 1
ATOM 4304 N N . ILE B 1 191 ? 36.679 -1.774 56.748 1.00 36.16 180 ILE B N 1
ATOM 4305 C CA . ILE B 1 191 ? 37.753 -2.129 57.666 1.00 37.83 180 ILE B CA 1
ATOM 4306 C C . ILE B 1 191 ? 39.073 -1.454 57.288 1.00 38.63 180 ILE B C 1
ATOM 4307 O O . ILE B 1 191 ? 40.139 -1.828 57.778 1.00 37.78 180 ILE B O 1
ATOM 4312 N N . PHE B 1 192 ? 38.997 -0.459 56.413 1.00 40.13 181 PHE B N 1
ATOM 4313 C CA . PHE B 1 192 ? 40.185 0.264 55.986 1.00 41.67 181 PHE B CA 1
ATOM 4314 C C . PHE B 1 192 ? 40.353 1.529 56.835 1.00 41.42 181 PHE B C 1
ATOM 4315 O O . PHE B 1 192 ? 39.691 2.543 56.605 1.00 39.85 181 PHE B O 1
ATOM 4323 N N . PHE B 1 193 ? 41.249 1.463 57.813 1.00 41.78 182 PHE B N 1
ATOM 4324 C CA . PHE B 1 193 ? 41.484 2.594 58.702 1.00 42.91 182 PHE B CA 1
ATOM 4325 C C . PHE B 1 193 ? 42.788 3.334 58.409 1.00 44.18 182 PHE B C 1
ATOM 4326 O O . PHE B 1 193 ? 43.478 3.026 57.438 1.00 44.56 182 PHE B O 1
ATOM 4334 N N . GLU B 1 194 ? 43.111 4.316 59.246 1.00 46.48 183 GLU B N 1
ATOM 4335 C CA . GLU B 1 194 ? 44.325 5.113 59.080 1.00 49.63 183 GLU B CA 1
ATOM 4336 C C . GLU B 1 194 ? 45.577 4.268 58.806 1.00 51.10 183 GLU B C 1
ATOM 4337 O O . GLU B 1 194 ? 46.008 3.484 59.653 1.00 51.17 183 GLU B O 1
ATOM 4339 N N . THR B 1 195 ? 46.150 4.442 57.616 1.00 52.87 184 THR B N 1
ATOM 4340 C CA . THR B 1 195 ? 47.352 3.717 57.204 1.00 54.18 184 THR B CA 1
ATOM 4341 C C . THR B 1 195 ? 48.385 4.693 56.635 1.00 54.62 184 THR B C 1
ATOM 4342 O O . THR B 1 195 ? 48.043 5.598 55.871 1.00 54.93 184 THR B O 1
ATOM 4344 N N . GLY B 1 196 ? 49.648 4.498 57.007 1.00 54.73 185 GLY B N 1
ATOM 4345 C CA . GLY B 1 196 ? 50.712 5.372 56.541 1.00 53.50 185 GLY B CA 1
ATOM 4346 C C . GLY B 1 196 ? 50.906 5.415 55.035 1.00 53.65 185 GLY B C 1
ATOM 4347 O O . GLY B 1 196 ? 51.306 6.444 54.482 1.00 53.85 185 GLY B O 1
ATOM 4348 N N . LEU B 1 197 ? 50.628 4.300 54.367 1.00 52.33 186 LEU B N 1
ATOM 4349 C CA . LEU B 1 197 ? 50.779 4.226 52.919 1.00 51.08 186 LEU B CA 1
ATOM 4350 C C . LEU B 1 197 ? 49.707 5.030 52.187 1.00 49.87 186 LEU B C 1
ATOM 4351 O O . LEU B 1 197 ? 50.024 5.894 51.363 1.00 50.02 186 LEU B O 1
ATOM 4356 N N . ALA B 1 198 ? 48.441 4.746 52.494 1.00 46.50 187 ALA B N 1
ATOM 4357 C CA . ALA B 1 198 ? 47.322 5.426 51.851 1.00 43.00 187 ALA B CA 1
ATOM 4358 C C . ALA B 1 198 ? 46.431 6.175 52.839 1.00 40.59 187 ALA B C 1
ATOM 4359 O O . ALA B 1 198 ? 45.353 5.703 53.203 1.00 39.58 187 ALA B O 1
ATOM 4361 N N . PRO B 1 199 ? 46.872 7.360 53.282 1.00 38.07 188 PRO B N 1
ATOM 4362 C CA . PRO B 1 199 ? 46.098 8.170 54.232 1.00 35.47 188 PRO B CA 1
ATOM 4363 C C . PRO B 1 199 ? 44.807 8.770 53.660 1.00 31.85 188 PRO B C 1
ATOM 4364 O O . PRO B 1 199 ? 44.751 9.181 52.500 1.00 29.78 188 PRO B O 1
ATOM 4368 N N . PHE B 1 200 ? 43.779 8.799 54.501 1.00 27.95 189 PHE B N 1
ATOM 4369 C CA . PHE B 1 200 ? 42.453 9.320 54.172 1.00 26.32 189 PHE B CA 1
ATOM 4370 C C . PHE B 1 200 ? 42.411 10.444 53.118 1.00 26.16 189 PHE B C 1
ATOM 4371 O O . PHE B 1 200 ? 41.824 10.272 52.048 1.00 23.13 189 PHE B O 1
ATOM 4379 N N . GLU B 1 201 ? 43.033 11.581 53.421 1.00 26.32 190 GLU B N 1
ATOM 4380 C CA . GLU B 1 201 ? 43.038 12.721 52.507 1.00 28.21 190 GLU B CA 1
ATOM 4381 C C . GLU B 1 201 ? 43.716 12.441 51.178 1.00 27.71 190 GLU B C 1
ATOM 4382 O O . GLU B 1 201 ? 43.226 12.855 50.127 1.00 27.89 190 GLU B O 1
ATOM 4388 N N . THR B 1 202 ? 44.849 11.752 51.215 1.00 28.43 191 THR B N 1
ATOM 4389 C CA . THR B 1 202 ? 45.554 11.443 49.978 1.00 30.06 191 THR B CA 1
ATOM 4390 C C . THR B 1 202 ? 44.693 10.529 49.099 1.00 29.63 191 THR B C 1
ATOM 4391 O O . THR B 1 202 ? 44.587 10.754 47.889 1.00 30.07 191 THR B O 1
ATOM 4395 N N . ARG B 1 203 ? 44.066 9.514 49.701 1.00 27.83 192 ARG B N 1
ATOM 4396 C CA . ARG B 1 203 ? 43.206 8.606 48.939 1.00 26.64 192 ARG B CA 1
ATOM 4397 C C . ARG B 1 203 ? 42.177 9.439 48.192 1.00 25.43 192 ARG B C 1
ATOM 4398 O O . ARG B 1 203 ? 42.043 9.338 46.975 1.00 25.79 192 ARG B O 1
ATOM 4406 N N . ILE B 1 204 ? 41.454 10.267 48.937 1.00 25.46 193 ILE B N 1
ATOM 4407 C CA . ILE B 1 204 ? 40.430 11.130 48.358 1.00 24.20 193 ILE B CA 1
ATOM 4408 C C . ILE B 1 204 ? 40.978 11.924 47.180 1.00 25.27 193 ILE B C 1
ATOM 4409 O O . ILE B 1 204 ? 40.354 11.979 46.112 1.00 25.91 193 ILE B O 1
ATOM 4414 N N . ALA B 1 205 ? 42.146 12.527 47.378 1.00 22.65 194 ALA B N 1
ATOM 4415 C CA . ALA B 1 205 ? 42.763 13.337 46.338 1.00 25.47 194 ALA B CA 1
ATOM 4416 C C . ALA B 1 205 ? 43.195 12.523 45.126 1.00 26.13 194 ALA B C 1
ATOM 4417 O O . ALA B 1 205 ? 42.952 12.923 43.992 1.00 24.51 194 ALA B O 1
ATOM 4419 N N . GLU B 1 206 ? 43.831 11.381 45.364 1.00 29.11 195 GLU B N 1
ATOM 4420 C CA . GLU B 1 206 ? 44.294 10.540 44.264 1.00 31.18 195 GLU B CA 1
ATOM 4421 C C . GLU B 1 206 ? 43.113 9.894 43.556 1.00 29.72 195 GLU B C 1
ATOM 4422 O O . GLU B 1 206 ? 43.011 9.925 42.331 1.00 28.62 195 GLU B O 1
ATOM 4428 N N . GLY B 1 207 ? 42.212 9.313 44.337 1.00 29.37 196 GLY B N 1
ATOM 4429 C CA . GLY B 1 207 ? 41.054 8.675 43.749 1.00 28.43 196 GLY B CA 1
ATOM 4430 C C . GLY B 1 207 ? 40.233 9.635 42.912 1.00 28.92 196 GLY B C 1
ATOM 4431 O O . GLY B 1 207 ? 39.628 9.245 41.919 1.00 29.86 196 GLY B O 1
ATOM 4432 N N . LYS B 1 208 ? 40.215 10.902 43.305 1.00 30.04 197 LYS B N 1
ATOM 4433 C CA . LYS B 1 208 ? 39.438 11.894 42.581 1.00 29.90 197 LYS B CA 1
ATOM 4434 C C . LYS B 1 208 ? 40.027 12.156 41.207 1.00 30.45 197 LYS B C 1
ATOM 4435 O O . LYS B 1 208 ? 39.298 12.265 40.225 1.00 31.07 197 LYS B O 1
ATOM 4441 N N . GLN B 1 209 ? 41.350 12.248 41.140 1.00 30.50 198 GLN B N 1
ATOM 4442 C CA . GLN B 1 209 ? 42.029 12.507 39.876 1.00 30.54 198 GLN B CA 1
ATOM 4443 C C . GLN B 1 209 ? 41.855 11.380 38.864 1.00 29.72 198 GLN B C 1
ATOM 4444 O O . GLN B 1 209 ? 41.497 11.621 37.715 1.00 31.22 198 GLN B O 1
ATOM 4450 N N . ILE B 1 210 ? 42.112 10.152 39.297 1.00 29.78 199 ILE B N 1
ATOM 4451 C CA . ILE B 1 210 ? 41.998 8.987 38.429 1.00 29.73 199 ILE B CA 1
ATOM 4452 C C . ILE B 1 210 ? 40.579 8.849 37.871 1.00 29.21 199 ILE B C 1
ATOM 4453 O O . ILE B 1 210 ? 40.386 8.444 36.720 1.00 29.28 199 ILE B O 1
ATOM 4458 N N . LEU B 1 211 ? 39.590 9.207 38.683 1.00 27.57 200 LEU B N 1
ATOM 4459 C CA . LEU B 1 211 ? 38.195 9.133 38.272 1.00 25.44 200 LEU B CA 1
ATOM 4460 C C . LEU B 1 211 ? 37.846 10.248 37.289 1.00 26.17 200 LEU B C 1
ATOM 4461 O O . LEU B 1 211 ? 36.964 10.087 36.439 1.00 25.02 200 LEU B O 1
ATOM 4466 N N . LYS B 1 212 ? 38.531 11.381 37.402 1.00 26.44 201 LYS B N 1
ATOM 4467 C CA . LYS B 1 212 ? 38.293 12.475 36.469 1.00 27.95 201 LYS B CA 1
ATOM 4468 C C . LYS B 1 212 ? 38.827 12.004 35.116 1.00 28.82 201 LYS B C 1
ATOM 4469 O O . LYS B 1 212 ? 38.233 12.265 34.070 1.00 28.82 201 LYS B O 1
ATOM 4475 N N . GLU B 1 213 ? 39.948 11.288 35.162 1.00 29.61 202 GLU B N 1
ATOM 4476 C CA . GLU B 1 213 ? 40.598 10.753 33.969 1.00 32.99 202 GLU B CA 1
ATOM 4477 C C . GLU B 1 213 ? 39.770 9.686 33.254 1.00 32.53 202 GLU B C 1
ATOM 4478 O O . GLU B 1 213 ? 39.635 9.719 32.034 1.00 33.04 202 GLU B O 1
ATOM 4484 N N . THR B 1 214 ? 39.225 8.733 34.001 1.00 31.55 203 THR B N 1
ATOM 4485 C CA . THR B 1 214 ? 38.438 7.685 33.366 1.00 30.22 203 THR B CA 1
ATOM 4486 C C . THR B 1 214 ? 37.188 8.282 32.750 1.00 30.32 203 THR B C 1
ATOM 4487 O O . THR B 1 214 ? 36.701 7.807 31.727 1.00 29.85 203 THR B O 1
ATOM 4491 N N . TYR B 1 215 ? 36.675 9.335 33.373 1.00 31.80 204 TYR B N 1
ATOM 4492 C CA . TYR B 1 215 ? 35.486 9.997 32.866 1.00 32.87 204 TYR B CA 1
ATOM 4493 C C . TYR B 1 215 ? 35.813 10.682 31.553 1.00 34.38 204 TYR B C 1
ATOM 4494 O O . TYR B 1 215 ? 35.053 10.589 30.589 1.00 33.27 204 TYR B O 1
ATOM 4503 N N . GLU B 1 216 ? 36.951 11.369 31.521 1.00 37.23 205 GLU B N 1
ATOM 4504 C CA . GLU B 1 216 ? 37.369 12.070 30.316 1.00 40.57 205 GLU B CA 1
ATOM 4505 C C . GLU B 1 216 ? 37.469 11.119 29.133 1.00 40.10 205 GLU B C 1
ATOM 4506 O O . GLU B 1 216 ? 37.118 11.480 28.011 1.00 39.45 205 GLU B O 1
ATOM 4512 N N . GLN B 1 217 ? 37.921 9.895 29.387 1.00 39.54 206 GLN B N 1
ATOM 4513 C CA . GLN B 1 217 ? 38.086 8.931 28.308 1.00 39.62 206 GLN B CA 1
ATOM 4514 C C . GLN B 1 217 ? 36.899 8.009 28.023 1.00 38.91 206 GLN B C 1
ATOM 4515 O O . GLN B 1 217 ? 36.928 7.266 27.042 1.00 40.12 206 GLN B O 1
ATOM 4521 N N . THR B 1 218 ? 35.860 8.043 28.854 1.00 36.81 207 THR B N 1
ATOM 4522 C CA . THR B 1 218 ? 34.712 7.171 28.612 1.00 34.91 207 THR B CA 1
ATOM 4523 C C . THR B 1 218 ? 33.348 7.853 28.673 1.00 33.47 207 THR B C 1
ATOM 4524 O O . THR B 1 218 ? 32.351 7.284 28.224 1.00 33.80 207 THR B O 1
ATOM 4528 N N . GLY B 1 219 ? 33.292 9.063 29.218 1.00 30.62 208 GLY B N 1
ATOM 4529 C CA . GLY B 1 219 ? 32.014 9.744 29.315 1.00 29.08 208 GLY B CA 1
ATOM 4530 C C . GLY B 1 219 ? 31.169 9.115 30.409 1.00 28.06 208 GLY B C 1
ATOM 4531 O O . GLY B 1 219 ? 29.993 9.442 30.585 1.00 27.14 208 GLY B O 1
ATOM 4532 N N . HIS B 1 220 ? 31.780 8.193 31.145 1.00 26.82 209 HIS B N 1
ATOM 4533 C CA . HIS B 1 220 ? 31.110 7.505 32.234 1.00 25.74 209 HIS B CA 1
ATOM 4534 C C . HIS B 1 220 ? 31.624 8.059 33.551 1.00 25.67 209 HIS B C 1
ATOM 4535 O O . HIS B 1 220 ? 32.829 8.066 33.802 1.00 26.55 209 HIS B O 1
ATOM 4542 N N . LYS B 1 221 ? 30.714 8.529 34.394 1.00 26.65 210 LYS B N 1
ATOM 4543 C CA . LYS B 1 221 ? 31.109 9.082 35.682 1.00 26.17 210 LYS B CA 1
ATOM 4544 C C . LYS B 1 221 ? 31.120 7.983 36.737 1.00 24.95 210 LYS B C 1
ATOM 4545 O O . LYS B 1 221 ? 30.363 7.020 36.650 1.00 23.82 210 LYS B O 1
ATOM 4551 N N . THR B 1 222 ? 31.989 8.128 37.730 1.00 23.61 211 THR B N 1
ATOM 4552 C CA . THR B 1 222 ? 32.073 7.148 38.799 1.00 22.35 211 THR B CA 1
ATOM 4553 C C . THR B 1 222 ? 32.541 7.830 40.092 1.00 21.14 211 THR B C 1
ATOM 4554 O O . THR B 1 222 ? 33.439 8.673 40.079 1.00 23.71 211 THR B O 1
ATOM 4558 N N . LEU B 1 223 ? 31.898 7.483 41.202 1.00 19.23 212 LEU B N 1
ATOM 4559 C CA . LEU B 1 223 ? 32.209 8.077 42.495 1.00 18.02 212 LEU B CA 1
ATOM 4560 C C . LEU B 1 223 ? 32.977 7.142 43.413 1.00 17.62 212 LEU B C 1
ATOM 4561 O O . LEU B 1 223 ? 32.866 5.919 43.308 1.00 15.43 212 LEU B O 1
ATOM 4566 N N . TYR B 1 224 ? 33.751 7.736 44.319 1.00 16.89 213 TYR B N 1
ATOM 4567 C CA . TYR B 1 224 ? 34.565 6.989 45.268 1.00 18.62 213 TYR B CA 1
ATOM 4568 C C . TYR B 1 224 ? 34.157 7.262 46.724 1.00 18.45 213 TYR B C 1
ATOM 4569 O O . TYR B 1 224 ? 34.295 8.379 47.222 1.00 19.61 213 TYR B O 1
ATOM 4578 N N . ALA B 1 225 ? 33.641 6.229 47.386 1.00 17.81 214 ALA B N 1
ATOM 4579 C CA . ALA B 1 225 ? 33.198 6.314 48.779 1.00 17.62 214 ALA B CA 1
ATOM 4580 C C . ALA B 1 225 ? 34.353 5.935 49.697 1.00 17.93 214 ALA B C 1
ATOM 4581 O O . ALA B 1 225 ? 34.783 4.784 49.730 1.00 18.72 214 ALA B O 1
ATOM 4583 N N . VAL B 1 226 ? 34.844 6.909 50.449 1.00 18.41 215 VAL B N 1
ATOM 4584 C CA . VAL B 1 226 ? 35.968 6.680 51.338 1.00 19.42 215 VAL B CA 1
ATOM 4585 C C . VAL B 1 226 ? 35.521 6.490 52.784 1.00 19.77 215 VAL B C 1
ATOM 4586 O O . VAL B 1 226 ? 34.609 7.171 53.266 1.00 16.76 215 VAL B O 1
ATOM 4590 N N . ASN B 1 227 ? 36.171 5.553 53.468 1.00 18.82 216 ASN B N 1
ATOM 4591 C CA . ASN B 1 227 ? 35.824 5.238 54.846 1.00 19.93 216 ASN B CA 1
ATOM 4592 C C . ASN B 1 227 ? 36.165 6.374 55.816 1.00 19.32 216 ASN B C 1
ATOM 4593 O O . ASN B 1 227 ? 37.305 6.832 55.878 1.00 19.49 216 ASN B O 1
ATOM 4598 N N . LEU B 1 228 ? 35.154 6.827 56.559 1.00 18.82 217 LEU B N 1
ATOM 4599 C CA . LEU B 1 228 ? 35.298 7.908 57.541 1.00 17.95 217 LEU B CA 1
ATOM 4600 C C . LEU B 1 228 ? 35.389 7.245 58.914 1.00 16.43 217 LEU B C 1
ATOM 4601 O O . LEU B 1 228 ? 34.392 6.747 59.432 1.00 16.33 217 LEU B O 1
ATOM 4606 N N . THR B 1 229 ? 36.574 7.249 59.506 1.00 16.19 218 THR B N 1
ATOM 4607 C CA . THR B 1 229 ? 36.767 6.598 60.800 1.00 16.44 218 THR B CA 1
ATOM 4608 C C . THR B 1 229 ? 37.408 7.507 61.845 1.00 16.26 218 THR B C 1
ATOM 4609 O O . THR B 1 229 ? 37.573 8.708 61.630 1.00 16.81 218 THR B O 1
ATOM 4613 N N . GLY B 1 230 ? 37.767 6.908 62.978 1.00 15.35 219 GLY B N 1
ATOM 4614 C CA . GLY B 1 230 ? 38.403 7.645 64.050 1.00 13.69 219 GLY B CA 1
ATOM 4615 C C . GLY B 1 230 ? 37.491 7.832 65.239 1.00 15.00 219 GLY B C 1
ATOM 4616 O O . GLY B 1 230 ? 36.408 7.260 65.300 1.00 17.30 219 GLY B O 1
ATOM 4617 N N . ARG B 1 231 ? 37.929 8.633 66.198 1.00 13.91 220 ARG B N 1
ATOM 4618 C CA . ARG B 1 231 ? 37.121 8.884 67.374 1.00 13.60 220 ARG B CA 1
ATOM 4619 C C . ARG B 1 231 ? 35.916 9.738 66.949 1.00 14.64 220 ARG B C 1
ATOM 4620 O O . ARG B 1 231 ? 36.019 10.546 66.021 1.00 13.43 220 ARG B O 1
ATOM 4628 N N . THR B 1 232 ? 34.783 9.541 67.620 1.00 12.84 221 THR B N 1
ATOM 4629 C CA . THR B 1 232 ? 33.553 10.276 67.332 1.00 14.15 221 THR B CA 1
ATOM 4630 C C . THR B 1 232 ? 33.807 11.784 67.344 1.00 15.15 221 THR B C 1
ATOM 4631 O O . THR B 1 232 ? 33.381 12.519 66.447 1.00 14.60 221 THR B O 1
ATOM 4635 N N . ALA B 1 233 ? 34.514 12.232 68.369 1.00 13.17 222 ALA B N 1
ATOM 4636 C CA . ALA B 1 233 ? 34.828 13.636 68.533 1.00 15.71 222 ALA B CA 1
ATOM 4637 C C . ALA B 1 233 ? 35.622 14.226 67.370 1.00 15.56 222 ALA B C 1
ATOM 4638 O O . ALA B 1 233 ? 35.673 15.448 67.218 1.00 13.67 222 ALA B O 1
ATOM 4640 N N . ASP B 1 234 ? 36.238 13.376 66.552 1.00 15.48 223 ASP B N 1
ATOM 4641 C CA . ASP B 1 234 ? 37.031 13.869 65.421 1.00 18.08 223 ASP B CA 1
ATOM 4642 C C . ASP B 1 234 ? 36.328 13.755 64.064 1.00 18.32 223 ASP B C 1
ATOM 4643 O O . ASP B 1 234 ? 36.826 14.263 63.054 1.00 16.08 223 ASP B O 1
ATOM 4648 N N . LEU B 1 235 ? 35.180 13.089 64.039 1.00 17.56 224 LEU B N 1
ATOM 4649 C CA . LEU B 1 235 ? 34.450 12.890 62.793 1.00 18.37 224 LEU B CA 1
ATOM 4650 C C . LEU B 1 235 ? 34.064 14.161 62.056 1.00 19.55 224 LEU B C 1
ATOM 4651 O O . LEU B 1 235 ? 34.271 14.261 60.843 1.00 21.62 224 LEU B O 1
ATOM 4656 N N . LYS B 1 236 ? 33.507 15.131 62.773 1.00 20.82 225 LYS B N 1
ATOM 4657 C CA . LYS B 1 236 ? 33.069 16.365 62.127 1.00 21.93 225 LYS B CA 1
ATOM 4658 C C . LYS B 1 236 ? 34.170 17.075 61.359 1.00 20.94 225 LYS B C 1
ATOM 4659 O O . LYS B 1 236 ? 34.032 17.321 60.166 1.00 20.46 225 LYS B O 1
ATOM 4665 N N . ASP B 1 237 ? 35.268 17.394 62.027 1.00 22.05 226 ASP B N 1
ATOM 4666 C CA . ASP B 1 237 ? 36.351 18.092 61.350 1.00 23.28 226 ASP B CA 1
ATOM 4667 C C . ASP B 1 237 ? 36.929 17.246 60.231 1.00 21.40 226 ASP B C 1
ATOM 4668 O O . ASP B 1 237 ? 37.296 17.770 59.175 1.00 20.90 226 ASP B O 1
ATOM 4673 N N . LYS B 1 238 ? 36.998 15.938 60.458 1.00 18.97 227 LYS B N 1
ATOM 4674 C CA . LYS B 1 238 ? 37.531 15.026 59.461 1.00 19.23 227 LYS B CA 1
ATOM 4675 C C . LYS B 1 238 ? 36.628 15.002 58.226 1.00 18.25 227 LYS B C 1
ATOM 4676 O O . LYS B 1 238 ? 37.110 14.986 57.100 1.00 19.53 227 LYS B O 1
ATOM 4682 N N . ALA B 1 239 ? 35.316 15.012 58.438 1.00 16.90 228 ALA B N 1
ATOM 4683 C CA . ALA B 1 239 ? 34.378 14.997 57.322 1.00 15.02 228 ALA B CA 1
ATOM 4684 C C . ALA B 1 239 ? 34.357 16.367 56.636 1.00 15.19 228 ALA B C 1
ATOM 4685 O O . ALA B 1 239 ? 34.242 16.452 55.413 1.00 14.11 228 ALA B O 1
ATOM 4687 N N . ARG B 1 240 ? 34.460 17.440 57.418 1.00 14.68 229 ARG B N 1
ATOM 4688 C CA . ARG B 1 240 ? 34.476 18.771 56.823 1.00 15.52 229 ARG B CA 1
ATOM 4689 C C . ARG B 1 240 ? 35.724 18.867 55.944 1.00 18.14 229 ARG B C 1
ATOM 4690 O O . ARG B 1 240 ? 35.726 19.561 54.922 1.00 13.17 229 ARG B O 1
ATOM 4698 N N . ARG B 1 241 ? 36.780 18.149 56.335 1.00 20.97 230 ARG B N 1
ATOM 4699 C CA . ARG B 1 241 ? 38.021 18.137 55.564 1.00 23.47 230 ARG B CA 1
ATOM 4700 C C . ARG B 1 241 ? 37.860 17.328 54.271 1.00 22.33 230 ARG B C 1
ATOM 4701 O O . ARG B 1 241 ? 38.469 17.648 53.255 1.00 22.49 230 ARG B O 1
ATOM 4709 N N . ALA B 1 242 ? 37.036 16.287 54.308 1.00 21.46 231 ALA B N 1
ATOM 4710 C CA . ALA B 1 242 ? 36.803 15.467 53.116 1.00 21.61 231 ALA B CA 1
ATOM 4711 C C . ALA B 1 242 ? 36.043 16.308 52.092 1.00 21.48 231 ALA B C 1
ATOM 4712 O O . ALA B 1 242 ? 36.339 16.285 50.897 1.00 21.34 231 ALA B O 1
ATOM 4714 N N . ALA B 1 243 ? 35.062 17.053 52.581 1.00 22.34 232 ALA B N 1
ATOM 4715 C CA . ALA B 1 243 ? 34.251 17.917 51.736 1.00 24.82 232 ALA B CA 1
ATOM 4716 C C . ALA B 1 243 ? 35.115 18.895 50.948 1.00 24.71 232 ALA B C 1
ATOM 4717 O O . ALA B 1 243 ? 34.953 19.036 49.741 1.00 24.52 232 ALA B O 1
ATOM 4719 N N . GLU B 1 244 ? 36.028 19.575 51.634 1.00 26.21 233 GLU B N 1
ATOM 4720 C CA . GLU B 1 244 ? 36.906 20.534 50.972 1.00 29.14 233 GLU B CA 1
ATOM 4721 C C . GLU B 1 244 ? 37.774 19.836 49.915 1.00 27.94 233 GLU B C 1
ATOM 4722 O O . GLU B 1 244 ? 38.122 20.431 48.901 1.00 28.54 233 GLU B O 1
ATOM 4728 N N . LEU B 1 245 ? 38.109 18.571 50.153 1.00 27.13 234 LEU B N 1
ATOM 4729 C CA . LEU B 1 245 ? 38.945 17.806 49.231 1.00 27.08 234 LEU B CA 1
ATOM 4730 C C . LEU B 1 245 ? 38.200 17.246 48.019 1.00 27.39 234 LEU B C 1
ATOM 4731 O O . LEU B 1 245 ? 38.818 16.733 47.084 1.00 27.02 234 LEU B O 1
ATOM 4736 N N . GLY B 1 246 ? 36.875 17.338 48.036 1.00 27.84 235 GLY B N 1
ATOM 4737 C CA . GLY B 1 246 ? 36.097 16.834 46.921 1.00 26.96 235 GLY B CA 1
ATOM 4738 C C . GLY B 1 246 ? 35.621 15.396 47.078 1.00 26.37 235 GLY B C 1
ATOM 4739 O O . GLY B 1 246 ? 35.191 14.777 46.105 1.00 26.47 235 GLY B O 1
ATOM 4740 N N . ALA B 1 247 ? 35.686 14.861 48.294 1.00 24.15 236 ALA B N 1
ATOM 4741 C CA . ALA B 1 247 ? 35.238 13.492 48.538 1.00 22.96 236 ALA B CA 1
ATOM 4742 C C . ALA B 1 247 ? 33.869 13.286 47.893 1.00 21.93 236 ALA B C 1
ATOM 4743 O O . ALA B 1 247 ? 32.990 14.148 48.001 1.00 22.07 236 ALA B O 1
ATOM 4745 N N . ASP B 1 248 ? 33.687 12.150 47.223 1.00 19.68 237 ASP B N 1
ATOM 4746 C CA . ASP B 1 248 ? 32.417 11.868 46.561 1.00 18.60 237 ASP B CA 1
ATOM 4747 C C . ASP B 1 248 ? 31.366 11.367 47.529 1.00 18.56 237 ASP B C 1
ATOM 4748 O O . ASP B 1 248 ? 30.175 11.585 47.335 1.00 19.16 237 ASP B O 1
ATOM 4753 N N . ALA B 1 249 ? 31.814 10.681 48.568 1.00 16.91 238 ALA B N 1
ATOM 4754 C CA . ALA B 1 249 ? 30.900 10.133 49.542 1.00 15.72 238 ALA B CA 1
ATOM 4755 C C . ALA B 1 249 ? 31.705 9.607 50.706 1.00 16.25 238 ALA B C 1
ATOM 4756 O O . ALA B 1 249 ? 32.860 9.202 50.548 1.00 15.97 238 ALA B O 1
ATOM 4758 N N . LEU B 1 250 ? 31.080 9.603 51.874 1.00 13.92 239 LEU B N 1
ATOM 4759 C CA . LEU B 1 250 ? 31.730 9.122 53.071 1.00 13.99 239 LEU B CA 1
ATOM 4760 C C . LEU B 1 250 ? 31.101 7.810 53.531 1.00 14.18 239 LEU B C 1
ATOM 4761 O O . LEU B 1 250 ? 29.926 7.762 53.888 1.00 14.21 239 LEU B O 1
ATOM 4766 N N . LEU B 1 251 ? 31.884 6.740 53.499 1.00 15.89 240 LEU B N 1
ATOM 4767 C CA . LEU B 1 251 ? 31.408 5.449 53.973 1.00 15.71 240 LEU B CA 1
ATOM 4768 C C . LEU B 1 251 ? 31.472 5.577 55.489 1.00 15.13 240 LEU B C 1
ATOM 4769 O O . LEU B 1 251 ? 32.537 5.846 56.049 1.00 16.07 240 LEU B O 1
ATOM 4774 N N . PHE B 1 252 ? 30.337 5.391 56.153 1.00 15.80 241 PHE B N 1
ATOM 4775 C CA . PHE B 1 252 ? 30.276 5.533 57.606 1.00 14.41 241 PHE B CA 1
ATOM 4776 C C . PHE B 1 252 ? 29.636 4.336 58.314 1.00 15.45 241 PHE B C 1
ATOM 4777 O O . PHE B 1 252 ? 28.498 3.967 58.024 1.00 15.68 241 PHE B O 1
ATOM 4785 N N . ASN B 1 253 ? 30.376 3.724 59.232 1.00 16.40 242 ASN B N 1
ATOM 4786 C CA . ASN B 1 253 ? 29.864 2.584 59.988 1.00 18.63 242 ASN B CA 1
ATOM 4787 C C . ASN B 1 253 ? 29.023 3.129 61.145 1.00 18.96 242 ASN B C 1
ATOM 4788 O O . ASN B 1 253 ? 29.449 3.101 62.301 1.00 18.50 242 ASN B O 1
ATOM 4793 N N . VAL B 1 254 ? 27.827 3.614 60.820 1.00 18.16 243 VAL B N 1
ATOM 4794 C CA . VAL B 1 254 ? 26.918 4.211 61.794 1.00 19.43 243 VAL B CA 1
ATOM 4795 C C . VAL B 1 254 ? 26.633 3.427 63.070 1.00 19.80 243 VAL B C 1
ATOM 4796 O O . VAL B 1 254 ? 26.464 4.020 64.134 1.00 20.72 243 VAL B O 1
ATOM 4800 N N . PHE B 1 255 ? 26.555 2.106 62.975 1.00 18.86 244 PHE B N 1
ATOM 4801 C CA . PHE B 1 255 ? 26.245 1.318 64.156 1.00 19.71 244 PHE B CA 1
ATOM 4802 C C . PHE B 1 255 ? 27.434 1.043 65.045 1.00 19.55 244 PHE B C 1
ATOM 4803 O O . PHE B 1 255 ? 27.339 0.292 66.010 1.00 21.16 244 PHE B O 1
ATOM 4811 N N . ALA B 1 256 ? 28.550 1.682 64.719 1.00 18.91 245 ALA B N 1
ATOM 4812 C CA . ALA B 1 256 ? 29.767 1.561 65.505 1.00 19.51 245 ALA B CA 1
ATOM 4813 C C . ALA B 1 256 ? 29.936 2.887 66.241 1.00 18.96 245 ALA B C 1
ATOM 4814 O O . ALA B 1 256 ? 30.768 3.011 67.133 1.00 19.37 245 ALA B O 1
ATOM 4816 N N . TYR B 1 257 ? 29.138 3.877 65.850 1.00 18.93 246 TYR B N 1
ATOM 4817 C CA . TYR B 1 257 ? 29.186 5.203 66.464 1.00 18.58 246 TYR B CA 1
ATOM 4818 C C . TYR B 1 257 ? 27.840 5.631 67.039 1.00 20.75 246 TYR B C 1
ATOM 4819 O O . TYR B 1 257 ? 27.780 6.210 68.120 1.00 25.41 246 TYR B O 1
ATOM 4828 N N . GLY B 1 258 ? 26.764 5.357 66.307 1.00 20.33 247 GLY B N 1
ATOM 4829 C CA . GLY B 1 258 ? 25.439 5.738 66.757 1.00 17.60 247 GLY B CA 1
ATOM 4830 C C . GLY B 1 258 ? 24.713 6.583 65.723 1.00 18.54 247 GLY B C 1
ATOM 4831 O O . GLY B 1 258 ? 25.317 7.426 65.051 1.00 19.61 247 GLY B O 1
ATOM 4832 N N . LEU B 1 259 ? 23.413 6.352 65.594 1.00 15.79 248 LEU B N 1
ATOM 4833 C CA . LEU B 1 259 ? 22.584 7.082 64.653 1.00 16.12 248 LEU B CA 1
ATOM 4834 C C . LEU B 1 259 ? 22.672 8.580 64.888 1.00 16.22 248 LEU B C 1
ATOM 4835 O O . LEU B 1 259 ? 22.645 9.378 63.945 1.00 16.71 248 LEU B O 1
ATOM 4840 N N . ASP B 1 260 ? 22.781 8.963 66.151 1.00 16.30 249 ASP B N 1
ATOM 4841 C CA . ASP B 1 260 ? 22.840 10.369 66.490 1.00 16.98 249 ASP B CA 1
ATOM 4842 C C . ASP B 1 260 ? 24.078 11.033 65.943 1.00 17.25 249 ASP B C 1
ATOM 4843 O O . ASP B 1 260 ? 24.054 12.215 65.610 1.00 17.75 249 ASP B O 1
ATOM 4848 N N . VAL B 1 261 ? 25.167 10.281 65.862 1.00 17.25 250 VAL B N 1
ATOM 4849 C CA . VAL B 1 261 ? 26.402 10.834 65.333 1.00 17.05 250 VAL B CA 1
ATOM 4850 C C . VAL B 1 261 ? 26.245 11.079 63.838 1.00 17.68 250 VAL B C 1
ATOM 4851 O O . VAL B 1 261 ? 26.599 12.146 63.345 1.00 18.62 250 VAL B O 1
ATOM 4855 N N . MET B 1 262 ? 25.709 10.096 63.115 1.00 17.29 251 MET B N 1
ATOM 4856 C CA . MET B 1 262 ? 25.521 10.266 61.678 1.00 16.88 251 MET B CA 1
ATOM 4857 C C . MET B 1 262 ? 24.602 11.452 61.445 1.00 15.78 251 MET B C 1
ATOM 4858 O O . MET B 1 262 ? 24.819 12.249 60.537 1.00 16.61 251 MET B O 1
ATOM 4863 N N . GLN B 1 263 ? 23.573 11.564 62.275 1.00 14.31 252 GLN B N 1
ATOM 4864 C CA . GLN B 1 263 ? 22.638 12.665 62.153 1.00 15.42 252 GLN B CA 1
ATOM 4865 C C . GLN B 1 263 ? 23.385 13.994 62.240 1.00 15.95 252 GLN B C 1
ATOM 4866 O O . GLN B 1 263 ? 23.119 14.905 61.457 1.00 15.98 252 GLN B O 1
ATOM 4872 N N . GLY B 1 264 ? 24.317 14.089 63.190 1.00 16.02 253 GLY B N 1
ATOM 4873 C CA . GLY B 1 264 ? 25.101 15.304 63.373 1.00 17.67 253 GLY B CA 1
ATOM 4874 C C . GLY B 1 264 ? 25.893 15.651 62.128 1.00 18.89 253 GLY B C 1
ATOM 4875 O O . GLY B 1 264 ? 26.068 16.823 61.791 1.00 20.85 253 GLY B O 1
ATOM 4876 N N . LEU B 1 265 ? 26.371 14.620 61.438 1.00 18.80 254 LEU B N 1
ATOM 4877 C CA . LEU B 1 265 ? 27.127 14.793 60.210 1.00 17.28 254 LEU B CA 1
ATOM 4878 C C . LEU B 1 265 ? 26.188 15.289 59.104 1.00 18.48 254 LEU B C 1
ATOM 4879 O O . LEU B 1 265 ? 26.426 16.330 58.480 1.00 15.99 254 LEU B O 1
ATOM 4884 N N . ALA B 1 266 ? 25.108 14.543 58.884 1.00 18.87 255 ALA B N 1
ATOM 4885 C CA . ALA B 1 266 ? 24.123 14.883 57.856 1.00 18.46 255 ALA B CA 1
ATOM 4886 C C . ALA B 1 266 ? 23.531 16.275 58.019 1.00 17.56 255 ALA B C 1
ATOM 4887 O O . ALA B 1 266 ? 23.135 16.895 57.041 1.00 15.40 255 ALA B O 1
ATOM 4889 N N . GLU B 1 267 ? 23.465 16.761 59.255 1.00 19.28 256 GLU B N 1
ATOM 4890 C CA . GLU B 1 267 ? 22.904 18.083 59.524 1.00 19.65 256 GLU B CA 1
ATOM 4891 C C . GLU B 1 267 ? 23.887 19.212 59.239 1.00 19.35 256 GLU B C 1
ATOM 4892 O O . GLU B 1 267 ? 23.484 20.348 59.025 1.00 19.22 256 GLU B O 1
ATOM 4898 N N . ASP B 1 268 ? 25.177 18.892 59.242 1.00 20.65 257 ASP B N 1
ATOM 4899 C CA . ASP B 1 268 ? 26.218 19.883 59.015 1.00 20.28 257 ASP B CA 1
ATOM 4900 C C . ASP B 1 268 ? 26.319 20.319 57.552 1.00 21.57 257 ASP B C 1
ATOM 4901 O O . ASP B 1 268 ? 26.689 19.533 56.676 1.00 18.72 257 ASP B O 1
ATOM 4906 N N . PRO B 1 269 ? 25.993 21.588 57.267 1.00 21.82 258 PRO B N 1
ATOM 4907 C CA . PRO B 1 269 ? 26.075 22.067 55.884 1.00 22.53 258 PRO B CA 1
ATOM 4908 C C . PRO B 1 269 ? 27.509 22.175 55.370 1.00 23.01 258 PRO B C 1
ATOM 4909 O O . PRO B 1 269 ? 27.730 22.363 54.175 1.00 25.31 258 PRO B O 1
ATOM 4913 N N . GLU B 1 270 ? 28.481 22.057 56.269 1.00 22.55 259 GLU B N 1
ATOM 4914 C CA . GLU B 1 270 ? 29.882 22.145 55.875 1.00 24.50 259 GLU B CA 1
ATOM 4915 C C . GLU B 1 270 ? 30.415 20.779 55.458 1.00 22.37 259 GLU B C 1
ATOM 4916 O O . GLU B 1 270 ? 31.613 20.604 55.215 1.00 19.98 259 GLU B O 1
ATOM 4922 N N . ILE B 1 271 ? 29.499 19.818 55.391 1.00 20.40 260 ILE B N 1
ATOM 4923 C CA . ILE B 1 271 ? 29.806 18.467 54.943 1.00 20.71 260 ILE B CA 1
ATOM 4924 C C . ILE B 1 271 ? 28.808 18.204 53.816 1.00 20.51 260 ILE B C 1
ATOM 4925 O O . ILE B 1 271 ? 27.939 17.341 53.933 1.00 20.89 260 ILE B O 1
ATOM 4930 N N . PRO B 1 272 ? 28.898 18.973 52.719 1.00 20.36 261 PRO B N 1
ATOM 4931 C CA . PRO B 1 272 ? 27.965 18.758 51.609 1.00 20.88 261 PRO B CA 1
ATOM 4932 C C . PRO B 1 272 ? 28.406 17.511 50.855 1.00 20.98 261 PRO B C 1
ATOM 4933 O O . PRO B 1 272 ? 28.694 17.556 49.660 1.00 21.61 261 PRO B O 1
ATOM 4937 N N . VAL B 1 273 ? 28.455 16.397 51.577 1.00 20.56 262 VAL B N 1
ATOM 4938 C CA . VAL B 1 273 ? 28.892 15.134 51.012 1.00 19.33 262 VAL B CA 1
ATOM 4939 C C . VAL B 1 273 ? 27.936 14.000 51.374 1.00 18.64 262 VAL B C 1
ATOM 4940 O O . VAL B 1 273 ? 27.535 13.863 52.530 1.00 20.15 262 VAL B O 1
ATOM 4944 N N . PRO B 1 274 ? 27.546 13.180 50.386 1.00 16.35 263 PRO B N 1
ATOM 4945 C CA . PRO B 1 274 ? 26.635 12.073 50.677 1.00 15.82 263 PRO B CA 1
ATOM 4946 C C . PRO B 1 274 ? 27.239 11.079 51.664 1.00 14.19 263 PRO B C 1
ATOM 4947 O O . PRO B 1 274 ? 28.449 10.849 51.677 1.00 13.36 263 PRO B O 1
ATOM 4951 N N . ILE B 1 275 ? 26.388 10.511 52.511 1.00 13.24 264 ILE B N 1
ATOM 4952 C CA . ILE B 1 275 ? 26.841 9.550 53.500 1.00 12.39 264 ILE B CA 1
ATOM 4953 C C . ILE B 1 275 ? 26.346 8.152 53.147 1.00 11.04 264 ILE B C 1
ATOM 4954 O O . ILE B 1 275 ? 25.166 7.956 52.860 1.00 9.67 264 ILE B O 1
ATOM 4959 N N . MET B 1 276 ? 27.263 7.192 53.165 1.00 10.60 265 MET B N 1
ATOM 4960 C CA . MET B 1 276 ? 26.953 5.800 52.856 1.00 11.15 265 MET B CA 1
ATOM 4961 C C . MET B 1 276 ? 27.036 4.972 54.130 1.00 12.39 265 MET B C 1
ATOM 4962 O O . MET B 1 276 ? 28.130 4.702 54.634 1.00 12.76 265 MET B O 1
ATOM 4967 N N . ALA B 1 277 ? 25.875 4.571 54.640 1.00 12.12 266 ALA B N 1
ATOM 4968 C CA . ALA B 1 277 ? 25.791 3.791 55.863 1.00 12.52 266 ALA B CA 1
ATOM 4969 C C . ALA B 1 277 ? 26.059 2.306 55.651 1.00 13.46 266 ALA B C 1
ATOM 4970 O O . ALA B 1 277 ? 25.357 1.635 54.891 1.00 15.08 266 ALA B O 1
ATOM 4972 N N . HIS B 1 278 ? 27.077 1.795 56.330 1.00 12.51 267 HIS B N 1
ATOM 4973 C CA . HIS B 1 278 ? 27.410 0.384 56.242 1.00 12.25 267 HIS B CA 1
ATOM 4974 C C . HIS B 1 278 ? 26.709 -0.260 57.433 1.00 12.02 267 HIS B C 1
ATOM 4975 O O . HIS B 1 278 ? 26.663 0.314 58.513 1.00 13.47 267 HIS B O 1
ATOM 4982 N N . PRO B 1 279 ? 26.142 -1.457 57.246 1.00 12.15 268 PRO B N 1
ATOM 4983 C CA . PRO B 1 279 ? 25.427 -2.176 58.305 1.00 12.85 268 PRO B CA 1
ATOM 4984 C C . PRO B 1 279 ? 26.290 -2.887 59.341 1.00 14.28 268 PRO B C 1
ATOM 4985 O O . PRO B 1 279 ? 25.765 -3.659 60.144 1.00 17.01 268 PRO B O 1
ATOM 4989 N N . ALA B 1 280 ? 27.598 -2.639 59.333 1.00 14.49 269 ALA B N 1
ATOM 4990 C CA . ALA B 1 280 ? 28.493 -3.302 60.279 1.00 14.03 269 ALA B CA 1
ATOM 4991 C C . ALA B 1 280 ? 27.970 -3.221 61.700 1.00 15.59 269 ALA B C 1
ATOM 4992 O O . ALA B 1 280 ? 27.494 -2.169 62.136 1.00 16.91 269 ALA B O 1
ATOM 4994 N N . VAL B 1 281 ? 28.047 -4.352 62.401 1.00 16.04 270 VAL B N 1
ATOM 4995 C CA . VAL B 1 281 ? 27.616 -4.483 63.792 1.00 16.08 270 VAL B CA 1
ATOM 4996 C C . VAL B 1 281 ? 26.094 -4.551 63.968 1.00 16.93 270 VAL B C 1
ATOM 4997 O O . VAL B 1 281 ? 25.611 -4.992 65.010 1.00 16.95 270 VAL B O 1
ATOM 5001 N N . SER B 1 282 ? 25.343 -4.138 62.949 1.00 16.96 271 SER B N 1
ATOM 5002 C CA . SER B 1 282 ? 23.880 -4.122 63.038 1.00 17.88 271 SER B CA 1
ATOM 5003 C C . SER B 1 282 ? 23.223 -5.501 63.160 1.00 16.60 271 SER B C 1
ATOM 5004 O O . SER B 1 282 ? 22.117 -5.616 63.684 1.00 16.66 271 SER B O 1
ATOM 5007 N N . GLY B 1 283 ? 23.891 -6.538 62.669 1.00 15.54 272 GLY B N 1
ATOM 5008 C CA . GLY B 1 283 ? 23.332 -7.874 62.771 1.00 17.51 272 GLY B CA 1
ATOM 5009 C C . GLY B 1 283 ? 23.074 -8.209 64.232 1.00 17.96 272 GLY B C 1
ATOM 5010 O O . GLY B 1 283 ? 22.157 -8.961 64.576 1.00 19.55 272 GLY B O 1
ATOM 5011 N N . ALA B 1 284 ? 23.886 -7.627 65.102 1.00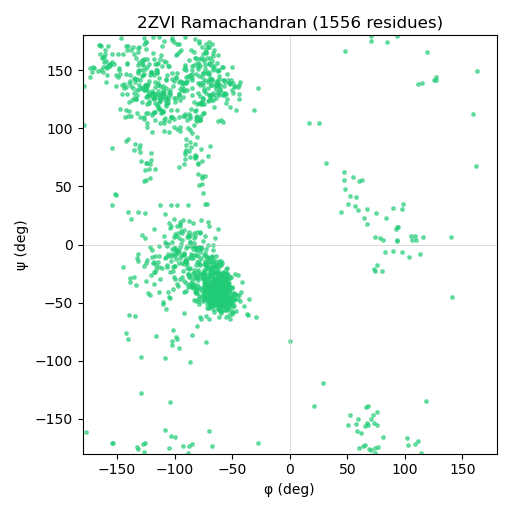 16.79 273 ALA B N 1
ATOM 5012 C CA . ALA B 1 284 ? 23.743 -7.846 66.529 1.00 18.35 273 ALA B CA 1
ATOM 5013 C C . ALA B 1 284 ? 22.437 -7.254 67.078 1.00 18.64 273 ALA B C 1
ATOM 5014 O O . ALA B 1 284 ? 21.998 -7.640 68.155 1.00 19.23 273 ALA B O 1
ATOM 5016 N N . PHE B 1 285 ? 21.817 -6.331 66.342 1.00 18.90 274 PHE B N 1
ATOM 5017 C CA . PHE B 1 285 ? 20.573 -5.699 66.797 1.00 22.42 274 PHE B CA 1
ATOM 5018 C C . PHE B 1 285 ? 19.348 -6.177 66.033 1.00 21.59 274 PHE B C 1
ATOM 5019 O O . PHE B 1 285 ? 18.224 -5.991 66.486 1.00 21.74 274 PHE B O 1
ATOM 5027 N N . THR B 1 286 ? 19.563 -6.774 64.867 1.00 21.85 275 THR B N 1
ATOM 5028 C CA . THR B 1 286 ? 18.450 -7.158 64.020 1.00 21.51 275 THR B CA 1
ATOM 5029 C C . THR B 1 286 ? 18.263 -8.620 63.636 1.00 22.58 275 THR B C 1
ATOM 5030 O O . THR B 1 286 ? 17.148 -9.049 63.340 1.00 23.24 275 THR B O 1
ATOM 5034 N N . SER B 1 287 ? 19.341 -9.384 63.626 1.00 22.19 276 SER B N 1
ATOM 5035 C CA . SER B 1 287 ? 19.245 -10.771 63.205 1.00 22.90 276 SER B CA 1
ATOM 5036 C C . SER B 1 287 ? 18.247 -11.635 63.956 1.00 22.45 276 SER B C 1
ATOM 5037 O O . SER B 1 287 ? 17.592 -12.477 63.355 1.00 22.93 276 SER B O 1
ATOM 5040 N N . SER B 1 288 ? 18.111 -11.434 65.260 1.00 23.08 277 SER B N 1
ATOM 5041 C CA . SER B 1 288 ? 17.167 -12.235 66.024 1.00 22.89 277 SER B CA 1
ATOM 5042 C C . SER B 1 288 ? 15.717 -11.932 65.664 1.00 23.90 277 SER B C 1
ATOM 5043 O O . SER B 1 288 ? 15.329 -10.773 65.482 1.00 23.18 277 SER B O 1
ATOM 5046 N N . PRO B 1 289 ? 14.895 -12.982 65.538 1.00 23.44 278 PRO B N 1
ATOM 5047 C CA . PRO B 1 289 ? 13.482 -12.780 65.200 1.00 21.53 278 PRO B CA 1
ATOM 5048 C C . PRO B 1 289 ? 12.627 -12.407 66.420 1.00 20.93 278 PRO B C 1
ATOM 5049 O O . PRO B 1 289 ? 11.465 -12.027 66.275 1.00 22.48 278 PRO B O 1
ATOM 5053 N N . PHE B 1 290 ? 13.201 -12.498 67.617 1.00 19.73 279 PHE B N 1
ATOM 5054 C CA . PHE B 1 290 ? 12.458 -12.178 68.837 1.00 18.73 279 PHE B CA 1
ATOM 5055 C C . PHE B 1 290 ? 12.945 -10.942 69.594 1.00 18.71 279 PHE B C 1
ATOM 5056 O O . PHE B 1 290 ? 12.208 -10.376 70.400 1.00 18.24 279 PHE B O 1
ATOM 5064 N N . TYR B 1 291 ? 14.177 -10.517 69.330 1.00 19.13 280 TYR B N 1
ATOM 5065 C CA . TYR B 1 291 ? 14.760 -9.365 70.021 1.00 15.40 280 TYR B CA 1
ATOM 5066 C C . TYR B 1 291 ? 15.258 -8.274 69.081 1.00 15.03 280 TYR B C 1
ATOM 5067 O O . TYR B 1 291 ? 15.263 -8.438 67.867 1.00 13.75 280 TYR B O 1
ATOM 5076 N N . GLY B 1 292 ? 15.684 -7.160 69.669 1.00 15.37 281 GLY B N 1
ATOM 5077 C CA . GLY B 1 292 ? 16.232 -6.062 68.897 1.00 14.27 281 GLY B CA 1
ATOM 5078 C C . GLY B 1 292 ? 15.276 -5.240 68.061 1.00 14.55 281 GLY B C 1
ATOM 5079 O O . GLY B 1 292 ? 14.119 -5.014 68.437 1.00 14.62 281 GLY B O 1
ATOM 5080 N N . PHE B 1 293 ? 15.786 -4.777 66.924 1.00 14.40 282 PHE B N 1
ATOM 5081 C CA . PHE B 1 293 ? 15.013 -3.968 65.986 1.00 15.67 282 PHE B CA 1
ATOM 5082 C C . PHE B 1 293 ? 14.785 -4.764 64.708 1.00 14.71 282 PHE B C 1
ATOM 5083 O O . PHE B 1 293 ? 15.471 -5.748 64.455 1.00 15.55 282 PHE B O 1
ATOM 5091 N N . SER B 1 294 ? 13.824 -4.329 63.902 1.00 15.29 283 SER B N 1
ATOM 5092 C CA . SER B 1 294 ? 13.559 -4.990 62.634 1.00 15.32 283 SER B CA 1
ATOM 5093 C C . SER B 1 294 ? 14.566 -4.395 61.649 1.00 16.70 283 SER B C 1
ATOM 5094 O O . SER B 1 294 ? 15.050 -3.268 61.843 1.00 14.92 283 SER B O 1
ATOM 5097 N N . HIS B 1 295 ? 14.894 -5.149 60.604 1.00 16.46 284 HIS B N 1
ATOM 5098 C CA . HIS B 1 295 ? 15.839 -4.661 59.619 1.00 14.89 284 HIS B CA 1
ATOM 5099 C C . HIS B 1 295 ? 15.320 -3.388 58.966 1.00 15.12 284 HIS B C 1
ATOM 5100 O O . HIS B 1 295 ? 16.043 -2.402 58.866 1.00 16.43 284 HIS B O 1
ATOM 5107 N N . ALA B 1 296 ? 14.058 -3.406 58.549 1.00 13.48 285 ALA B N 1
ATOM 5108 C CA . ALA B 1 296 ? 13.442 -2.254 57.898 1.00 14.13 285 ALA B CA 1
ATOM 5109 C C . ALA B 1 296 ? 13.523 -0.969 58.720 1.00 14.69 285 ALA B C 1
ATOM 5110 O O . ALA B 1 296 ? 13.758 0.108 58.176 1.00 16.52 285 ALA B O 1
ATOM 5112 N N . LEU B 1 297 ? 13.322 -1.075 60.028 1.00 15.55 286 LEU B N 1
ATOM 5113 C CA . LEU B 1 297 ? 13.358 0.107 60.884 1.00 16.50 286 LEU B CA 1
ATOM 5114 C C . LEU B 1 297 ? 14.774 0.673 61.095 1.00 16.41 286 LEU B C 1
ATOM 5115 O O . LEU B 1 297 ? 14.980 1.884 61.028 1.00 14.04 286 LEU B O 1
ATOM 5120 N N . LEU B 1 298 ? 15.741 -0.205 61.350 1.00 16.27 287 LEU B N 1
ATOM 5121 C CA . LEU B 1 298 ? 17.119 0.226 61.600 1.00 17.12 287 LEU B CA 1
ATOM 5122 C C . LEU B 1 298 ? 17.844 0.608 60.319 1.00 16.89 287 LEU B C 1
ATOM 5123 O O . LEU B 1 298 ? 18.218 1.764 60.129 1.00 17.24 287 LEU B O 1
ATOM 5128 N N . LEU B 1 299 ? 18.037 -0.367 59.438 1.00 15.99 288 LEU B N 1
ATOM 5129 C CA . LEU B 1 299 ? 18.737 -0.119 58.185 1.00 16.44 288 LEU B CA 1
ATOM 5130 C C . LEU B 1 299 ? 17.899 0.673 57.193 1.00 16.30 288 LEU B C 1
ATOM 5131 O O . LEU B 1 299 ? 18.415 1.185 56.200 1.00 14.39 288 LEU B O 1
ATOM 5136 N N . GLY B 1 300 ? 16.602 0.763 57.456 1.00 15.78 289 GLY B N 1
ATOM 5137 C CA . GLY B 1 300 ? 15.739 1.486 56.546 1.00 16.27 289 GLY B CA 1
ATOM 5138 C C . GLY B 1 300 ? 15.345 2.879 56.999 1.00 15.89 289 GLY B C 1
ATOM 5139 O O . GLY B 1 300 ? 15.998 3.862 56.656 1.00 16.04 289 GLY B O 1
ATOM 5140 N N . LYS B 1 301 ? 14.283 2.959 57.790 1.00 15.71 290 LYS B N 1
ATOM 5141 C CA . LYS B 1 301 ? 13.770 4.243 58.251 1.00 14.09 290 LYS B CA 1
ATOM 5142 C C . LYS B 1 301 ? 14.712 5.100 59.084 1.00 14.31 290 LYS B C 1
ATOM 5143 O O . LYS B 1 301 ? 14.878 6.288 58.797 1.00 15.90 290 LYS B O 1
ATOM 5149 N N . LEU B 1 302 ? 15.323 4.517 60.113 1.00 13.20 291 LEU B N 1
ATOM 5150 C CA . LEU B 1 302 ? 16.224 5.272 60.982 1.00 12.41 291 LEU B CA 1
ATOM 5151 C C . LEU B 1 302 ? 17.464 5.780 60.249 1.00 11.19 291 LEU B C 1
ATOM 5152 O O . LEU B 1 302 ? 17.860 6.931 60.431 1.00 11.55 291 LEU B O 1
ATOM 5157 N N . ASN B 1 303 ? 18.073 4.939 59.420 1.00 11.14 292 ASN B N 1
ATOM 5158 C CA . ASN B 1 303 ? 19.243 5.373 58.648 1.00 12.18 292 ASN B CA 1
ATOM 5159 C C . ASN B 1 303 ? 18.862 6.568 57.787 1.00 12.88 292 ASN B C 1
ATOM 5160 O O . ASN B 1 303 ? 19.519 7.616 57.808 1.00 13.49 292 ASN B O 1
ATOM 5165 N N . ARG B 1 304 ? 17.796 6.387 57.015 1.00 11.28 293 ARG B N 1
ATOM 5166 C CA . ARG B 1 304 ? 17.321 7.426 56.129 1.00 10.94 293 ARG B CA 1
ATOM 5167 C C . ARG B 1 304 ? 16.975 8.694 56.894 1.00 10.98 293 ARG B C 1
ATOM 5168 O O . ARG B 1 304 ? 17.436 9.770 56.550 1.00 11.76 293 ARG B O 1
ATOM 5176 N N . TYR B 1 305 ? 16.159 8.564 57.934 1.00 12.96 294 TYR B N 1
ATOM 5177 C CA . TYR B 1 305 ? 15.749 9.716 58.733 1.00 13.43 294 TYR B CA 1
ATOM 5178 C C . TYR B 1 305 ? 16.937 10.460 59.334 1.00 15.23 294 TYR B C 1
ATOM 5179 O O . TYR B 1 305 ? 16.874 11.675 59.547 1.00 16.31 294 TYR B O 1
ATOM 5188 N N . CYS B 1 306 ? 18.015 9.731 59.614 1.00 14.23 295 CYS B N 1
ATOM 5189 C CA . CYS B 1 306 ? 19.192 10.342 60.210 1.00 16.38 295 CYS B CA 1
ATOM 5190 C C . CYS B 1 306 ? 20.283 10.786 59.245 1.00 16.86 295 CYS B C 1
ATOM 5191 O O . CYS B 1 306 ? 21.390 11.100 59.678 1.00 19.11 295 CYS B O 1
ATOM 5194 N N . GLY B 1 307 ? 19.994 10.804 57.945 1.00 16.96 296 GLY B N 1
ATOM 5195 C CA . GLY B 1 307 ? 20.988 11.282 57.001 1.00 14.66 296 GLY B CA 1
ATOM 5196 C C . GLY B 1 307 ? 21.631 10.355 55.994 1.00 16.73 296 GLY B C 1
ATOM 5197 O O . GLY B 1 307 ? 22.346 10.828 55.115 1.00 18.59 296 GLY B O 1
ATOM 5198 N N . ALA B 1 308 ? 21.390 9.052 56.086 1.00 15.76 297 ALA B N 1
ATOM 5199 C CA . ALA B 1 308 ? 22.008 8.133 55.141 1.00 15.97 297 ALA B CA 1
ATOM 5200 C C . ALA B 1 308 ? 21.514 8.309 53.702 1.00 15.88 297 ALA B C 1
ATOM 5201 O O . ALA B 1 308 ? 20.313 8.245 53.432 1.00 17.25 297 ALA B O 1
ATOM 5203 N N . ASP B 1 309 ? 22.453 8.538 52.786 1.00 15.54 298 ASP B N 1
ATOM 5204 C CA . ASP B 1 309 ? 22.150 8.685 51.361 1.00 15.48 298 ASP B CA 1
ATOM 5205 C C . ASP B 1 309 ? 22.089 7.283 50.740 1.00 15.75 298 ASP B C 1
ATOM 5206 O O . ASP B 1 309 ? 21.347 7.035 49.786 1.00 14.31 298 ASP B O 1
ATOM 5211 N N . PHE B 1 310 ? 22.892 6.375 51.287 1.00 15.42 299 PHE B N 1
ATOM 5212 C CA . PHE B 1 310 ? 22.922 4.988 50.828 1.00 16.25 299 PHE B CA 1
ATOM 5213 C C . PHE B 1 310 ? 22.808 4.148 52.078 1.00 15.74 299 PHE B C 1
ATOM 5214 O O . PHE B 1 310 ? 23.260 4.547 53.147 1.00 14.60 299 PHE B O 1
ATOM 5222 N N . SER B 1 311 ? 22.224 2.971 51.939 1.00 17.16 300 SER B N 1
ATOM 5223 C CA . SER B 1 311 ? 22.112 2.074 53.064 1.00 16.68 300 SER B CA 1
ATOM 5224 C C . SER B 1 311 ? 22.400 0.683 52.542 1.00 16.75 300 SER B C 1
ATOM 5225 O O . SER B 1 311 ? 21.658 0.156 51.714 1.00 16.95 300 SER B O 1
ATOM 5228 N N . LEU B 1 312 ? 23.490 0.095 53.018 1.00 16.29 301 LEU B N 1
ATOM 5229 C CA . LEU B 1 312 ? 23.867 -1.237 52.584 1.00 14.64 301 LEU B CA 1
ATOM 5230 C C . LEU B 1 312 ? 23.277 -2.307 53.463 1.00 14.73 301 LEU B C 1
ATOM 5231 O O . LEU B 1 312 ? 23.006 -2.080 54.636 1.00 16.02 301 LEU B O 1
ATOM 5236 N N . PHE B 1 313 ? 23.085 -3.481 52.881 1.00 13.34 302 PHE B N 1
ATOM 5237 C CA . PHE B 1 313 ? 22.534 -4.608 53.605 1.00 15.17 302 PHE B CA 1
ATOM 5238 C C . PHE B 1 313 ? 22.681 -5.853 52.733 1.00 16.34 302 PHE B C 1
ATOM 5239 O O . PHE B 1 313 ? 22.710 -5.763 51.500 1.00 16.58 302 PHE B O 1
ATOM 5247 N N . PRO B 1 314 ? 22.795 -7.033 53.359 1.00 16.57 303 PRO B N 1
ATOM 5248 C CA . PRO B 1 314 ? 22.944 -8.269 52.586 1.00 15.53 303 PRO B CA 1
ATOM 5249 C C . PRO B 1 314 ? 21.757 -8.532 51.670 1.00 13.28 303 PRO B C 1
ATOM 5250 O O . PRO B 1 314 ? 20.610 -8.407 52.078 1.00 12.23 303 PRO B O 1
ATOM 5254 N N . SER B 1 315 ? 22.024 -8.871 50.420 1.00 16.60 304 SER B N 1
ATOM 5255 C CA . SER B 1 315 ? 20.918 -9.163 49.511 1.00 19.51 304 SER B CA 1
ATOM 5256 C C . SER B 1 315 ? 20.311 -10.487 49.976 1.00 20.47 304 SER B C 1
ATOM 5257 O O . SER B 1 315 ? 20.879 -11.184 50.821 1.00 18.91 304 SER B O 1
ATOM 5260 N N . PRO B 1 316 ? 19.152 -10.855 49.425 1.00 22.26 305 PRO B N 1
ATOM 5261 C CA . PRO B 1 316 ? 18.504 -12.112 49.814 1.00 22.26 305 PRO B CA 1
ATOM 5262 C C . PRO B 1 316 ? 19.176 -13.326 49.170 1.00 23.71 305 PRO B C 1
ATOM 5263 O O . PRO B 1 316 ? 18.919 -14.467 49.559 1.00 24.48 305 PRO B O 1
ATOM 5267 N N . TYR B 1 317 ? 20.054 -13.072 48.203 1.00 24.47 306 TYR B N 1
ATOM 5268 C CA . TYR B 1 317 ? 20.668 -14.152 47.443 1.00 27.54 306 TYR B CA 1
ATOM 5269 C C . TYR B 1 317 ? 22.097 -14.626 47.676 1.00 27.74 306 TYR B C 1
ATOM 5270 O O . TYR B 1 317 ? 22.459 -15.699 47.202 1.00 27.88 306 TYR B O 1
ATOM 5279 N N . GLY B 1 318 ? 22.905 -13.865 48.402 1.00 28.55 307 GLY B N 1
ATOM 5280 C CA . GLY B 1 318 ? 24.278 -14.291 48.619 1.00 30.98 307 GLY B CA 1
ATOM 5281 C C . GLY B 1 318 ? 24.519 -15.177 49.830 1.00 32.66 307 GLY B C 1
ATOM 5282 O O . GLY B 1 318 ? 23.593 -15.518 50.566 1.00 31.74 307 GLY B O 1
ATOM 5283 N N . SER B 1 319 ? 25.779 -15.554 50.030 1.00 34.63 308 SER B N 1
ATOM 5284 C CA . SER B 1 319 ? 26.167 -16.389 51.162 1.00 37.56 308 SER B CA 1
ATOM 5285 C C . SER B 1 319 ? 25.575 -15.754 52.420 1.00 37.71 308 SER B C 1
ATOM 5286 O O . SER B 1 319 ? 24.782 -16.373 53.137 1.00 37.37 308 SER B O 1
ATOM 5289 N N . VAL B 1 320 ? 25.972 -14.511 52.676 1.00 37.44 309 VAL B N 1
ATOM 5290 C CA . VAL B 1 320 ? 25.460 -13.763 53.808 1.00 35.70 309 VAL B CA 1
ATOM 5291 C C . VAL B 1 320 ? 24.145 -13.203 53.291 1.00 36.85 309 VAL B C 1
ATOM 5292 O O . VAL B 1 320 ? 24.125 -12.247 52.517 1.00 37.10 309 VAL B O 1
ATOM 5296 N N . ALA B 1 321 ? 23.043 -13.813 53.708 1.00 37.30 310 ALA B N 1
ATOM 5297 C CA . ALA B 1 321 ? 21.738 -13.382 53.246 1.00 35.07 310 ALA B CA 1
ATOM 5298 C C . ALA B 1 321 ? 20.877 -12.717 54.299 1.00 34.70 310 ALA B C 1
ATOM 5299 O O . ALA B 1 321 ? 21.178 -12.710 55.494 1.00 34.60 310 ALA B O 1
ATOM 5301 N N . LEU B 1 322 ? 19.781 -12.163 53.814 1.00 32.44 311 LEU B N 1
ATOM 5302 C CA . LEU B 1 322 ? 18.818 -11.471 54.630 1.00 29.82 311 LEU B CA 1
ATOM 5303 C C . LEU B 1 322 ? 17.482 -11.963 54.074 1.00 28.33 311 LEU B C 1
ATOM 5304 O O . LEU B 1 322 ? 17.330 -12.099 52.863 1.00 27.54 311 LEU B O 1
ATOM 5309 N N . PRO B 1 323 ? 16.518 -12.291 54.947 1.00 27.13 312 PRO B N 1
ATOM 5310 C CA . PRO B 1 323 ? 15.230 -12.763 54.429 1.00 26.69 312 PRO B CA 1
ATOM 5311 C C . PRO B 1 323 ? 14.698 -11.814 53.359 1.00 28.30 312 PRO B C 1
ATOM 5312 O O . PRO B 1 323 ? 14.711 -10.590 53.542 1.00 28.81 312 PRO B O 1
ATOM 5316 N N . ARG B 1 324 ? 14.249 -12.375 52.239 1.00 27.33 313 ARG B N 1
ATOM 5317 C CA . ARG B 1 324 ? 13.734 -11.568 51.140 1.00 28.53 313 ARG B CA 1
ATOM 5318 C C . ARG B 1 324 ? 12.796 -10.475 51.640 1.00 27.68 313 ARG B C 1
ATOM 5319 O O . ARG B 1 324 ? 12.925 -9.310 51.257 1.00 26.46 313 ARG B O 1
ATOM 5327 N N . ALA B 1 325 ? 11.867 -10.856 52.512 1.00 26.78 314 ALA B N 1
ATOM 5328 C CA . ALA B 1 325 ? 10.888 -9.920 53.057 1.00 25.47 314 ALA B CA 1
ATOM 5329 C C . ALA B 1 325 ? 11.508 -8.697 53.725 1.00 24.59 314 ALA B C 1
ATOM 5330 O O . ALA B 1 325 ? 11.018 -7.583 53.547 1.00 22.23 314 ALA B O 1
ATOM 5332 N N . ASP B 1 326 ? 12.572 -8.906 54.501 1.00 24.70 315 ASP B N 1
ATOM 5333 C CA . ASP B 1 326 ? 13.245 -7.803 55.194 1.00 23.35 315 ASP B CA 1
ATOM 5334 C C . ASP B 1 326 ? 14.057 -6.958 54.216 1.00 20.75 315 ASP B C 1
ATOM 5335 O O . ASP B 1 326 ? 14.079 -5.728 54.307 1.00 18.76 315 ASP B O 1
ATOM 5340 N N . ALA B 1 327 ? 14.730 -7.618 53.282 1.00 18.91 316 ALA B N 1
ATOM 5341 C CA . ALA B 1 327 ? 15.505 -6.897 52.286 1.00 18.71 316 ALA B CA 1
ATOM 5342 C C . ALA B 1 327 ? 14.561 -5.922 51.581 1.00 18.35 316 ALA B C 1
ATOM 5343 O O . ALA B 1 327 ? 14.850 -4.738 51.479 1.00 17.94 316 ALA B O 1
ATOM 5345 N N . LEU B 1 328 ? 13.420 -6.431 51.127 1.00 19.68 317 LEU B N 1
ATOM 5346 C CA . LEU B 1 328 ? 12.421 -5.623 50.434 1.00 20.77 317 LEU B CA 1
ATOM 5347 C C . LEU B 1 328 ? 11.882 -4.505 51.317 1.00 20.73 317 LEU B C 1
ATOM 5348 O O . LEU B 1 328 ? 11.689 -3.374 50.858 1.00 20.92 317 LEU B O 1
ATOM 5353 N N . ALA B 1 329 ? 11.616 -4.839 52.576 1.00 18.95 318 ALA B N 1
ATOM 5354 C CA . ALA B 1 329 ? 11.095 -3.868 53.530 1.00 17.94 318 ALA B CA 1
ATOM 5355 C C . ALA B 1 329 ? 12.070 -2.697 53.685 1.00 15.93 318 ALA B C 1
ATOM 5356 O O . ALA B 1 329 ? 11.655 -1.545 53.797 1.00 14.07 318 ALA B O 1
ATOM 5358 N N . ILE B 1 330 ? 13.365 -2.994 53.674 1.00 15.06 319 ILE B N 1
ATOM 5359 C CA . ILE B 1 330 ? 14.368 -1.951 53.814 1.00 14.66 319 ILE B CA 1
ATOM 5360 C C . ILE B 1 330 ? 14.265 -1.010 52.620 1.00 16.89 319 ILE B C 1
ATOM 5361 O O . ILE B 1 330 ? 14.257 0.217 52.776 1.00 13.80 319 ILE B O 1
ATOM 5366 N N . HIS B 1 331 ? 14.167 -1.590 51.427 1.00 17.99 320 HIS B N 1
ATOM 5367 C CA . HIS B 1 331 ? 14.052 -0.796 50.212 1.00 18.22 320 HIS B CA 1
ATOM 5368 C C . HIS B 1 331 ? 12.798 0.074 50.299 1.00 18.60 320 HIS B C 1
ATOM 5369 O O . HIS B 1 331 ? 12.818 1.258 49.946 1.00 18.10 320 HIS B O 1
ATOM 5376 N N . GLU B 1 332 ? 11.705 -0.519 50.772 1.00 19.03 321 GLU B N 1
ATOM 5377 C CA . GLU B 1 332 ? 10.441 0.207 50.903 1.00 19.26 321 GLU B CA 1
ATOM 5378 C C . GLU B 1 332 ? 10.605 1.428 51.814 1.00 18.33 321 GLU B C 1
ATOM 5379 O O . GLU B 1 332 ? 10.158 2.529 51.479 1.00 18.76 321 GLU B O 1
ATOM 5385 N N . GLU B 1 333 ? 11.257 1.238 52.956 1.00 16.21 322 GLU B N 1
ATOM 5386 C CA . GLU B 1 333 ? 11.489 2.336 53.886 1.00 15.61 322 GLU B CA 1
ATOM 5387 C C . GLU B 1 333 ? 12.380 3.409 53.256 1.00 13.93 322 GLU B C 1
ATOM 5388 O O . GLU B 1 333 ? 12.161 4.603 53.445 1.00 13.22 322 GLU B O 1
ATOM 5394 N N . CYS B 1 334 ? 13.381 2.966 52.502 1.00 14.79 323 CYS B N 1
ATOM 5395 C CA . CYS B 1 334 ? 14.330 3.859 51.845 1.00 17.04 323 CYS B CA 1
ATOM 5396 C C . CYS B 1 334 ? 13.710 4.752 50.801 1.00 18.82 323 CYS B C 1
ATOM 5397 O O . CYS B 1 334 ? 14.086 5.918 50.632 1.00 19.12 323 CYS B O 1
ATOM 5400 N N . VAL B 1 335 ? 12.752 4.178 50.099 1.00 20.23 324 VAL B N 1
ATOM 5401 C CA . VAL B 1 335 ? 12.124 4.838 48.983 1.00 23.15 324 VAL B CA 1
ATOM 5402 C C . VAL B 1 335 ? 10.748 5.481 49.166 1.00 22.83 324 VAL B C 1
ATOM 5403 O O . VAL B 1 335 ? 10.394 6.383 48.413 1.00 23.03 324 VAL B O 1
ATOM 5407 N N . ARG B 1 336 ? 9.978 5.047 50.156 1.00 23.92 325 ARG B N 1
ATOM 5408 C CA . ARG B 1 336 ? 8.643 5.617 50.342 1.00 24.45 325 ARG B CA 1
ATOM 5409 C C . ARG B 1 336 ? 8.606 7.139 50.423 1.00 24.22 325 ARG B C 1
ATOM 5410 O O . ARG B 1 336 ? 9.462 7.761 51.053 1.00 23.38 325 ARG B O 1
ATOM 5418 N N . GLU B 1 337 ? 7.605 7.733 49.779 1.00 26.04 326 GLU B N 1
ATOM 5419 C CA . GLU B 1 337 ? 7.449 9.183 49.791 1.00 27.42 326 GLU B CA 1
ATOM 5420 C C . GLU B 1 337 ? 7.375 9.609 51.245 1.00 25.77 326 GLU B C 1
ATOM 5421 O O . GLU B 1 337 ? 6.612 9.042 52.027 1.00 25.81 326 GLU B O 1
ATOM 5427 N N . ASP B 1 338 ? 8.174 10.605 51.607 1.00 24.12 327 ASP B N 1
ATOM 5428 C CA . ASP B 1 338 ? 8.212 11.080 52.982 1.00 23.07 327 ASP B CA 1
ATOM 5429 C C . ASP B 1 338 ? 8.646 12.541 52.981 1.00 22.56 327 ASP B C 1
ATOM 5430 O O . ASP B 1 338 ? 8.743 13.173 51.930 1.00 21.52 327 ASP B O 1
ATOM 5435 N N . ALA B 1 339 ? 8.914 13.069 54.166 1.00 22.37 328 ALA B N 1
ATOM 5436 C CA . ALA B 1 339 ? 9.351 14.447 54.307 1.00 22.70 328 ALA B CA 1
ATOM 5437 C C . ALA B 1 339 ? 10.823 14.568 53.935 1.00 21.98 328 ALA B C 1
ATOM 5438 O O . ALA B 1 339 ? 11.359 15.670 53.852 1.00 22.57 328 ALA B O 1
ATOM 5440 N N . PHE B 1 340 ? 11.468 13.432 53.694 1.00 20.72 329 PHE B N 1
ATOM 5441 C CA . PHE B 1 340 ? 12.893 13.421 53.366 1.00 20.71 329 PHE B CA 1
ATOM 5442 C C . PHE B 1 340 ? 13.204 12.849 51.983 1.00 20.68 329 PHE B C 1
ATOM 5443 O O . PHE B 1 340 ? 12.364 12.192 51.362 1.00 20.59 329 PHE B O 1
ATOM 5451 N N . ASN B 1 341 ? 14.421 13.094 51.509 1.00 19.70 330 ASN B N 1
ATOM 5452 C CA . ASN B 1 341 ? 14.837 12.547 50.226 1.00 20.09 330 ASN B CA 1
ATOM 5453 C C . ASN B 1 341 ? 14.901 11.033 50.403 1.00 20.42 330 ASN B C 1
ATOM 5454 O O . ASN B 1 341 ? 14.900 10.536 51.528 1.00 19.22 330 ASN B O 1
ATOM 5459 N N . GLN B 1 342 ? 14.951 10.303 49.296 1.00 19.89 331 GLN B N 1
ATOM 5460 C CA . GLN B 1 342 ? 15.012 8.853 49.362 1.00 19.46 331 GLN B CA 1
ATOM 5461 C C . GLN B 1 342 ? 16.436 8.363 49.528 1.00 18.82 331 GLN B C 1
ATOM 5462 O O . GLN B 1 342 ? 17.365 8.926 48.963 1.00 18.63 331 GLN B O 1
ATOM 5468 N N . THR B 1 343 ? 16.586 7.296 50.300 1.00 18.36 332 THR B N 1
ATOM 5469 C CA . THR B 1 343 ? 17.874 6.665 50.532 1.00 17.23 332 THR B CA 1
ATOM 5470 C C . THR B 1 343 ? 18.074 5.601 49.455 1.00 16.63 332 THR B C 1
ATOM 5471 O O . THR B 1 343 ? 17.134 4.878 49.100 1.00 14.89 332 THR B O 1
ATOM 5475 N N . PHE B 1 344 ? 19.294 5.510 48.938 1.00 14.92 333 PHE B N 1
ATOM 5476 C CA . PHE B 1 344 ? 19.620 4.523 47.918 1.00 15.19 333 PHE B CA 1
ATOM 5477 C C . PHE B 1 344 ? 19.865 3.170 48.595 1.00 13.91 333 PHE B C 1
ATOM 5478 O O . PHE B 1 344 ? 20.855 2.991 49.288 1.00 14.54 333 PHE B O 1
ATOM 5486 N N . ALA B 1 345 ? 18.946 2.230 48.411 1.00 13.91 334 ALA B N 1
ATOM 5487 C CA . ALA B 1 345 ? 19.093 0.897 48.990 1.00 12.80 334 ALA B CA 1
ATOM 5488 C C . ALA B 1 345 ? 20.246 0.217 48.265 1.00 11.50 334 ALA B C 1
ATOM 5489 O O . ALA B 1 345 ? 20.354 0.303 47.042 1.00 9.05 334 ALA B O 1
ATOM 5491 N N . VAL B 1 346 ? 21.100 -0.467 49.014 1.00 11.86 335 VAL B N 1
ATOM 5492 C CA . VAL B 1 346 ? 22.241 -1.127 48.413 1.00 11.50 335 VAL B CA 1
ATOM 5493 C C . VAL B 1 346 ? 22.452 -2.591 48.810 1.00 13.07 335 VAL B C 1
ATOM 5494 O O . VAL B 1 346 ? 23.233 -2.890 49.711 1.00 12.93 335 VAL B O 1
ATOM 5498 N N . PRO B 1 347 ? 21.744 -3.524 48.148 1.00 13.66 336 PRO B N 1
ATOM 5499 C CA . PRO B 1 347 ? 21.901 -4.956 48.463 1.00 14.23 336 PRO B CA 1
ATOM 5500 C C . PRO B 1 347 ? 23.346 -5.344 48.113 1.00 15.75 336 PRO B C 1
ATOM 5501 O O . PRO B 1 347 ? 23.852 -4.925 47.075 1.00 15.50 336 PRO B O 1
ATOM 5505 N N . SER B 1 348 ? 24.006 -6.136 48.962 1.00 19.23 337 SER B N 1
ATOM 5506 C CA . SER B 1 348 ? 25.427 -6.433 48.747 1.00 24.65 337 SER B CA 1
ATOM 5507 C C . SER B 1 348 ? 26.065 -7.833 48.855 1.00 28.23 337 SER B C 1
ATOM 5508 O O . SER B 1 348 ? 26.663 -8.336 47.903 1.00 33.29 337 SER B O 1
ATOM 5511 N N . ALA B 1 349 ? 25.999 -8.429 50.034 1.00 32.03 338 ALA B N 1
ATOM 5512 C CA . ALA B 1 349 ? 26.630 -9.727 50.288 1.00 31.87 338 ALA B CA 1
ATOM 5513 C C . ALA B 1 349 ? 26.743 -10.713 49.116 1.00 31.34 338 ALA B C 1
ATOM 5514 O O . ALA B 1 349 ? 25.737 -11.192 48.592 1.00 31.74 338 ALA B O 1
ATOM 5516 N N . GLY B 1 350 ? 27.987 -11.010 48.735 1.00 31.16 339 GLY B N 1
ATOM 5517 C CA . GLY B 1 350 ? 28.296 -11.945 47.656 1.00 29.96 339 GLY B CA 1
ATOM 5518 C C . GLY B 1 350 ? 27.330 -12.080 46.491 1.00 30.56 339 GLY B C 1
ATOM 5519 O O . GLY B 1 350 ? 26.687 -13.114 46.332 1.00 31.63 339 GLY B O 1
ATOM 5520 N N . ILE B 1 351 ? 27.253 -11.044 45.663 1.00 30.19 340 ILE B N 1
ATOM 5521 C CA . ILE B 1 351 ? 26.365 -11.011 44.504 1.00 29.11 340 ILE B CA 1
ATOM 5522 C C . ILE B 1 351 ? 27.134 -11.276 43.209 1.00 28.39 340 ILE B C 1
ATOM 5523 O O . ILE B 1 351 ? 28.302 -10.907 43.083 1.00 29.41 340 ILE B O 1
ATOM 5528 N N . HIS B 1 352 ? 26.474 -11.914 42.251 1.00 27.55 341 HIS B N 1
ATOM 5529 C CA . HIS B 1 352 ? 27.081 -12.215 40.960 1.00 29.55 341 HIS B CA 1
ATOM 5530 C C . HIS B 1 352 ? 26.097 -11.798 39.867 1.00 29.25 341 HIS B C 1
ATOM 5531 O O . HIS B 1 352 ? 24.929 -11.546 40.153 1.00 30.95 341 HIS B O 1
ATOM 5538 N N . PRO B 1 353 ? 26.553 -11.703 38.605 1.00 29.33 342 PRO B N 1
ATOM 5539 C CA . PRO B 1 353 ? 25.692 -11.299 37.483 1.00 29.44 342 PRO B CA 1
ATOM 5540 C C . PRO B 1 353 ? 24.389 -12.082 37.304 1.00 29.64 342 PRO B C 1
ATOM 5541 O O . PRO B 1 353 ? 23.361 -11.511 36.945 1.00 29.85 342 PRO B O 1
ATOM 5545 N N . GLY B 1 354 ? 24.437 -13.388 37.547 1.00 29.74 343 GLY B N 1
ATOM 5546 C CA . GLY B 1 354 ? 23.250 -14.208 37.387 1.00 28.64 343 GLY B CA 1
ATOM 5547 C C . GLY B 1 354 ? 22.107 -13.789 38.286 1.00 27.87 343 GLY B C 1
ATOM 5548 O O . GLY B 1 354 ? 20.942 -14.043 37.979 1.00 27.17 343 GLY B O 1
ATOM 5549 N N . MET B 1 355 ? 22.444 -13.146 39.400 1.00 27.34 344 MET B N 1
ATOM 5550 C CA . MET B 1 355 ? 21.451 -12.688 40.367 1.00 27.08 344 MET B CA 1
ATOM 5551 C C . MET B 1 355 ? 20.779 -11.368 39.975 1.00 25.00 344 MET B C 1
ATOM 5552 O O . MET B 1 355 ? 19.746 -11.007 40.531 1.00 23.64 344 MET B O 1
ATOM 5557 N N . VAL B 1 356 ? 21.359 -10.654 39.019 1.00 24.95 345 VAL B N 1
ATOM 5558 C CA . VAL B 1 356 ? 20.813 -9.364 38.606 1.00 25.33 345 VAL B CA 1
ATOM 5559 C C . VAL B 1 356 ? 19.313 -9.370 38.314 1.00 24.98 345 VAL B C 1
ATOM 5560 O O . VAL B 1 356 ? 18.575 -8.527 38.838 1.00 24.84 345 VAL B O 1
ATOM 5564 N N . PRO B 1 357 ? 18.839 -10.315 37.481 1.00 23.17 346 PRO B N 1
ATOM 5565 C CA . PRO B 1 357 ? 17.408 -10.376 37.159 1.00 21.54 346 PRO B CA 1
ATOM 5566 C C . PRO B 1 357 ? 16.558 -10.457 38.421 1.00 20.14 346 PRO B C 1
ATOM 5567 O O . PRO B 1 357 ? 15.546 -9.770 38.547 1.00 20.18 346 PRO B O 1
ATOM 5571 N N . LEU B 1 358 ? 16.974 -11.296 39.361 1.00 19.15 347 LEU B N 1
ATOM 5572 C CA . LEU B 1 358 ? 16.243 -11.424 40.610 1.00 18.54 347 LEU B CA 1
ATOM 5573 C C . LEU B 1 358 ? 16.284 -10.079 41.336 1.00 20.33 347 LEU B C 1
ATOM 5574 O O . LEU B 1 358 ? 15.267 -9.605 41.838 1.00 19.17 347 LEU B O 1
ATOM 5579 N N . LEU B 1 359 ? 17.468 -9.464 41.370 1.00 20.67 348 LEU B N 1
ATOM 5580 C CA . LEU B 1 359 ? 17.663 -8.183 42.041 1.00 20.62 348 LEU B CA 1
ATOM 5581 C C . LEU B 1 359 ? 16.811 -7.069 41.446 1.00 20.93 348 LEU B C 1
ATOM 5582 O O . LEU B 1 359 ? 16.207 -6.283 42.175 1.00 19.00 348 LEU B O 1
ATOM 5587 N N . MET B 1 360 ? 16.761 -7.007 40.121 1.00 20.84 349 MET B N 1
ATOM 5588 C CA . MET B 1 360 ? 15.975 -5.988 39.456 1.00 21.89 349 MET B CA 1
ATOM 5589 C C . MET B 1 360 ? 14.485 -6.247 39.634 1.00 23.30 349 MET B C 1
ATOM 5590 O O . MET B 1 360 ? 13.683 -5.316 39.660 1.00 23.15 349 MET B O 1
ATOM 5595 N N . ARG B 1 361 ? 14.118 -7.512 39.788 1.00 24.50 350 ARG B N 1
ATOM 5596 C CA . ARG B 1 361 ? 12.725 -7.864 40.011 1.00 24.73 350 ARG B CA 1
ATOM 5597 C C . ARG B 1 361 ? 12.344 -7.372 41.406 1.00 24.31 350 ARG B C 1
ATOM 5598 O O . ARG B 1 361 ? 11.287 -6.765 41.597 1.00 23.88 350 ARG B O 1
ATOM 5606 N N . ASP B 1 362 ? 13.219 -7.628 42.376 1.00 23.06 351 ASP B N 1
ATOM 5607 C CA . ASP B 1 362 ? 12.977 -7.218 43.756 1.00 22.20 351 ASP B CA 1
ATOM 5608 C C . ASP B 1 362 ? 13.121 -5.720 44.034 1.00 20.76 351 ASP B C 1
ATOM 5609 O O . ASP B 1 362 ? 12.275 -5.128 44.691 1.00 21.71 351 ASP B O 1
ATOM 5614 N N . PHE B 1 363 ? 14.181 -5.101 43.535 1.00 20.56 352 PHE B N 1
ATOM 5615 C CA . PHE B 1 363 ? 14.407 -3.697 43.847 1.00 21.88 352 PHE B CA 1
ATOM 5616 C C . PHE B 1 363 ? 14.188 -2.666 42.761 1.00 21.90 352 PHE B C 1
ATOM 5617 O O . PHE B 1 363 ? 14.406 -1.486 42.992 1.00 22.37 352 PHE B O 1
ATOM 5625 N N . GLY B 1 364 ? 13.756 -3.105 41.584 1.00 22.55 353 GLY B N 1
ATOM 5626 C CA . GLY B 1 364 ? 13.497 -2.176 40.505 1.00 21.50 353 GLY B CA 1
ATOM 5627 C C . GLY B 1 364 ? 14.688 -1.346 40.073 1.00 22.80 353 GLY B C 1
ATOM 5628 O O . GLY B 1 364 ? 15.834 -1.775 40.181 1.00 22.66 353 GLY B O 1
ATOM 5629 N N . ILE B 1 365 ? 14.414 -0.141 39.590 1.00 22.36 354 ILE B N 1
ATOM 5630 C CA . ILE B 1 365 ? 15.468 0.737 39.110 1.00 23.09 354 ILE B CA 1
ATOM 5631 C C . ILE B 1 365 ? 16.230 1.499 40.185 1.00 21.49 354 ILE B C 1
ATOM 5632 O O . ILE B 1 365 ? 17.427 1.713 40.049 1.00 19.67 354 ILE B O 1
ATOM 5637 N N . ASP B 1 366 ? 15.556 1.891 41.261 1.00 22.32 355 ASP B N 1
ATOM 5638 C CA . ASP B 1 366 ? 16.232 2.669 42.295 1.00 23.27 355 ASP B CA 1
ATOM 5639 C C . ASP B 1 366 ? 16.893 1.909 43.443 1.00 22.54 355 ASP B C 1
ATOM 5640 O O . ASP B 1 366 ? 16.401 1.883 44.572 1.00 22.06 355 ASP B O 1
ATOM 5645 N N . HIS B 1 367 ? 18.021 1.284 43.128 1.00 19.78 356 HIS B N 1
ATOM 5646 C CA . HIS B 1 367 ? 18.817 0.560 44.106 1.00 19.00 356 HIS B CA 1
ATOM 5647 C C . HIS B 1 367 ? 20.180 0.389 43.484 1.00 18.66 356 HIS B C 1
ATOM 5648 O O . HIS B 1 367 ? 20.340 0.543 42.276 1.00 19.04 356 HIS B O 1
ATOM 5655 N N . ILE B 1 368 ? 21.172 0.099 44.309 1.00 18.63 357 ILE B N 1
ATOM 5656 C CA . ILE B 1 368 ? 22.511 -0.085 43.793 1.00 16.93 357 ILE B CA 1
ATOM 5657 C C . ILE B 1 368 ? 22.891 -1.536 44.012 1.00 17.63 357 ILE B C 1
ATOM 5658 O O . ILE B 1 368 ? 22.598 -2.113 45.058 1.00 16.65 357 ILE B O 1
ATOM 5663 N N . ILE B 1 369 ? 23.516 -2.130 43.006 1.00 19.12 358 ILE B N 1
ATOM 5664 C CA . ILE B 1 369 ? 23.937 -3.512 43.086 1.00 20.24 358 ILE B CA 1
ATOM 5665 C C . ILE B 1 369 ? 25.396 -3.508 43.500 1.00 22.40 358 ILE B C 1
ATOM 5666 O O . ILE B 1 369 ? 26.267 -3.111 42.733 1.00 23.55 358 ILE B O 1
ATOM 5671 N N . ASN B 1 370 ? 25.648 -3.932 44.731 1.00 23.11 359 ASN B N 1
ATOM 5672 C CA . ASN B 1 370 ? 26.997 -3.973 45.274 1.00 25.63 359 ASN B CA 1
ATOM 5673 C C . ASN B 1 370 ? 27.632 -5.300 44.885 1.00 27.51 359 ASN B C 1
ATOM 5674 O O . ASN B 1 370 ? 27.561 -6.276 45.625 1.00 27.66 359 ASN B O 1
ATOM 5679 N N . ALA B 1 371 ? 28.253 -5.316 43.715 1.00 32.65 360 ALA B N 1
ATOM 5680 C CA . ALA B 1 371 ? 28.886 -6.512 43.186 1.00 37.73 360 ALA B CA 1
ATOM 5681 C C . ALA B 1 371 ? 30.138 -6.916 43.944 1.00 41.62 360 ALA B C 1
ATOM 5682 O O . ALA B 1 371 ? 30.930 -7.707 43.440 1.00 43.19 360 ALA B O 1
ATOM 5684 N N . GLY B 1 372 ? 30.316 -6.373 45.145 1.00 45.62 361 GLY B N 1
ATOM 5685 C CA . GLY B 1 372 ? 31.485 -6.698 45.947 1.00 50.56 361 GLY B CA 1
ATOM 5686 C C . GLY B 1 372 ? 32.705 -7.076 45.120 1.00 53.49 361 GLY B C 1
ATOM 5687 O O . GLY B 1 372 ? 33.202 -6.269 44.328 1.00 54.49 361 GLY B O 1
ATOM 5688 N N . GLY B 1 373 ? 33.185 -8.305 45.306 1.00 54.43 362 GLY B N 1
ATOM 5689 C CA . GLY B 1 373 ? 34.335 -8.788 44.562 1.00 55.28 362 GLY B CA 1
ATOM 5690 C C . GLY B 1 373 ? 33.865 -9.643 43.402 1.00 56.39 362 GLY B C 1
ATOM 5691 O O . GLY B 1 373 ? 34.662 -10.278 42.710 1.00 57.63 362 GLY B O 1
ATOM 5692 N N . GLY B 1 374 ? 32.551 -9.664 43.198 1.00 56.66 363 GLY B N 1
ATOM 5693 C CA . GLY B 1 374 ? 31.977 -10.431 42.110 1.00 55.45 363 GLY B CA 1
ATOM 5694 C C . GLY B 1 374 ? 32.423 -9.868 40.773 1.00 54.91 363 GLY B C 1
ATOM 5695 O O . GLY B 1 374 ? 31.963 -10.308 39.715 1.00 55.07 363 GLY B O 1
ATOM 5696 N N . VAL B 1 375 ? 33.318 -8.885 40.823 1.00 52.71 364 VAL B N 1
ATOM 5697 C CA . VAL B 1 375 ? 33.838 -8.267 39.612 1.00 51.24 364 VAL B CA 1
ATOM 5698 C C . VAL B 1 375 ? 35.350 -8.496 39.538 1.00 49.84 364 VAL B C 1
ATOM 5699 O O . VAL B 1 375 ? 35.912 -8.655 38.454 1.00 49.59 364 VAL B O 1
ATOM 5703 N N . HIS B 1 376 ? 36.001 -8.518 40.696 1.00 47.98 365 HIS B N 1
ATOM 5704 C CA . HIS B 1 376 ? 37.441 -8.734 40.756 1.00 47.86 365 HIS B CA 1
ATOM 5705 C C . HIS B 1 376 ? 37.775 -10.189 40.452 1.00 47.98 365 HIS B C 1
ATOM 5706 O O . HIS B 1 376 ? 38.814 -10.487 39.858 1.00 47.55 365 HIS B O 1
ATOM 5713 N N . GLY B 1 377 ? 36.886 -11.088 40.865 1.00 47.33 366 GLY B N 1
ATOM 5714 C CA . GLY B 1 377 ? 37.090 -12.505 40.632 1.00 46.96 366 GLY B CA 1
ATOM 5715 C C . GLY B 1 377 ? 36.625 -12.933 39.251 1.00 47.23 366 GLY B C 1
ATOM 5716 O O . GLY B 1 377 ? 36.395 -14.117 39.001 1.00 47.52 366 GLY B O 1
ATOM 5717 N N . HIS B 1 378 ? 36.482 -11.964 38.352 1.00 45.84 367 HIS B N 1
ATOM 5718 C CA . HIS B 1 378 ? 36.049 -12.240 36.989 1.00 43.64 367 HIS B CA 1
ATOM 5719 C C . HIS B 1 378 ? 37.270 -12.579 36.137 1.00 43.06 367 HIS B C 1
ATOM 5720 O O . HIS B 1 378 ? 38.347 -12.025 36.341 1.00 41.98 367 HIS B O 1
ATOM 5727 N N . PRO B 1 379 ? 37.118 -13.505 35.177 1.00 43.70 368 PRO B N 1
ATOM 5728 C CA . PRO B 1 379 ? 38.223 -13.913 34.300 1.00 44.27 368 PRO B CA 1
ATOM 5729 C C . PRO B 1 379 ? 39.014 -12.763 33.670 1.00 44.47 368 PRO B C 1
ATOM 5730 O O . PRO B 1 379 ? 40.239 -12.827 33.602 1.00 46.03 368 PRO B O 1
ATOM 5734 N N . ASN B 1 380 ? 38.324 -11.721 33.212 1.00 43.39 369 ASN B N 1
ATOM 5735 C CA . ASN B 1 380 ? 39.004 -10.581 32.599 1.00 42.47 369 ASN B CA 1
ATOM 5736 C C . ASN B 1 380 ? 39.212 -9.414 33.556 1.00 41.09 369 ASN B C 1
ATOM 5737 O O . ASN B 1 380 ? 39.180 -8.249 33.150 1.00 40.16 369 ASN B O 1
ATOM 5742 N N . GLY B 1 381 ? 39.431 -9.734 34.825 1.00 39.02 370 GLY B N 1
ATOM 5743 C CA . GLY B 1 381 ? 39.656 -8.698 35.813 1.00 37.74 370 GLY B CA 1
ATOM 5744 C C . GLY B 1 381 ? 38.419 -7.885 36.131 1.00 37.09 370 GLY B C 1
ATOM 5745 O O . GLY B 1 381 ? 37.348 -8.112 35.560 1.00 37.32 370 GLY B O 1
ATOM 5746 N N . ALA B 1 382 ? 38.576 -6.931 37.045 1.00 34.99 371 ALA B N 1
ATOM 5747 C CA . ALA B 1 382 ? 37.486 -6.064 37.472 1.00 33.25 371 ALA B CA 1
ATOM 5748 C C . ALA B 1 382 ? 36.799 -5.360 36.306 1.00 32.34 371 ALA B C 1
ATOM 5749 O O . ALA B 1 382 ? 35.603 -5.075 36.373 1.00 33.35 371 ALA B O 1
ATOM 5751 N N . GLN B 1 383 ? 37.535 -5.079 35.237 1.00 29.98 372 GLN B N 1
ATOM 5752 C CA . GLN B 1 383 ? 36.909 -4.416 34.105 1.00 30.69 372 GLN B CA 1
ATOM 5753 C C . GLN B 1 383 ? 35.918 -5.370 33.452 1.00 30.09 372 GLN B C 1
ATOM 5754 O O . GLN B 1 383 ? 34.816 -4.973 33.078 1.00 29.72 372 GLN B O 1
ATOM 5760 N N . GLY B 1 384 ? 36.319 -6.631 33.314 1.00 29.03 373 GLY B N 1
ATOM 5761 C CA . GLY B 1 384 ? 35.436 -7.618 32.725 1.00 28.65 373 GLY B CA 1
ATOM 5762 C C . GLY B 1 384 ? 34.231 -7.833 33.622 1.00 29.22 373 GLY B C 1
ATOM 5763 O O . GLY B 1 384 ? 33.099 -7.866 33.146 1.00 30.68 373 GLY B O 1
ATOM 5764 N N . GLY B 1 385 ? 34.476 -7.976 34.923 1.00 28.43 374 GLY B N 1
ATOM 5765 C CA . GLY B 1 385 ? 33.393 -8.174 35.872 1.00 28.11 374 GLY B CA 1
ATOM 5766 C C . GLY B 1 385 ? 32.376 -7.043 35.848 1.00 28.47 374 GLY B C 1
ATOM 5767 O O . GLY B 1 385 ? 31.171 -7.286 35.860 1.00 26.26 374 GLY B O 1
ATOM 5768 N N . GLY B 1 386 ? 32.859 -5.803 35.818 1.00 28.43 375 GLY B N 1
ATOM 5769 C CA . GLY B 1 386 ? 31.958 -4.667 35.778 1.00 27.80 375 GLY B CA 1
ATOM 5770 C C . GLY B 1 386 ? 31.177 -4.682 34.479 1.00 29.28 375 GLY B C 1
ATOM 5771 O O . GLY B 1 386 ? 29.989 -4.351 34.444 1.00 29.92 375 GLY B O 1
ATOM 5772 N N . ARG B 1 387 ? 31.852 -5.081 33.407 1.00 29.63 376 ARG B N 1
ATOM 5773 C CA . ARG B 1 387 ? 31.246 -5.162 32.082 1.00 29.57 376 ARG B CA 1
ATOM 5774 C C . ARG B 1 387 ? 30.119 -6.193 32.119 1.00 27.34 376 ARG B C 1
ATOM 5775 O O . ARG B 1 387 ? 29.024 -5.970 31.588 1.00 27.55 376 ARG B O 1
ATOM 5783 N N . ALA B 1 388 ? 30.406 -7.328 32.743 1.00 24.76 377 ALA B N 1
ATOM 5784 C CA . ALA B 1 388 ? 29.437 -8.411 32.862 1.00 23.38 377 ALA B CA 1
ATOM 5785 C C . ALA B 1 388 ? 28.173 -7.901 33.542 1.00 23.64 377 ALA B C 1
ATOM 5786 O O . ALA B 1 388 ? 27.061 -8.239 33.131 1.00 24.04 377 ALA B O 1
ATOM 5788 N N . PHE B 1 389 ? 28.343 -7.086 34.582 1.00 22.22 378 PHE B N 1
ATOM 5789 C CA . PHE B 1 389 ? 27.197 -6.542 35.294 1.00 20.41 378 PHE B CA 1
ATOM 5790 C C . PHE B 1 389 ? 26.441 -5.535 34.461 1.00 20.34 378 PHE B C 1
ATOM 5791 O O . PHE B 1 389 ? 25.220 -5.608 34.369 1.00 19.58 378 PHE B O 1
ATOM 5799 N N . ARG B 1 390 ? 27.150 -4.593 33.850 1.00 21.38 379 ARG B N 1
ATOM 5800 C CA . ARG B 1 390 ? 26.476 -3.596 33.030 1.00 20.99 379 ARG B CA 1
ATOM 5801 C C . ARG B 1 390 ? 25.714 -4.267 31.886 1.00 20.90 379 ARG B C 1
ATOM 5802 O O . ARG B 1 390 ? 24.607 -3.860 31.536 1.00 21.93 379 ARG B O 1
ATOM 5810 N N . ALA B 1 391 ? 26.304 -5.308 31.316 1.00 23.04 380 ALA B N 1
ATOM 5811 C CA . ALA B 1 391 ? 25.670 -6.024 30.212 1.00 23.25 380 ALA B CA 1
ATOM 5812 C C . ALA B 1 391 ? 24.335 -6.642 30.613 1.00 22.79 380 ALA B C 1
ATOM 5813 O O . ALA B 1 391 ? 23.331 -6.453 29.922 1.00 22.56 380 ALA B O 1
ATOM 5815 N N . ILE B 1 392 ? 24.303 -7.367 31.728 1.00 21.33 381 ILE B N 1
ATOM 5816 C CA . ILE B 1 392 ? 23.049 -7.991 32.109 1.00 22.14 381 ILE B CA 1
ATOM 5817 C C . ILE B 1 392 ? 21.982 -7.040 32.660 1.00 22.50 381 ILE B C 1
ATOM 5818 O O . ILE B 1 392 ? 20.789 -7.253 32.414 1.00 22.74 381 ILE B O 1
ATOM 5823 N N . ILE B 1 393 ? 22.364 -5.985 33.378 1.00 21.72 382 ILE B N 1
ATOM 5824 C CA . ILE B 1 393 ? 21.321 -5.096 33.861 1.00 23.92 382 ILE B CA 1
ATOM 5825 C C . ILE B 1 393 ? 20.678 -4.421 32.636 1.00 24.88 382 ILE B C 1
ATOM 5826 O O . ILE B 1 393 ? 19.491 -4.084 32.652 1.00 23.49 382 ILE B O 1
ATOM 5831 N N . ASP B 1 394 ? 21.459 -4.249 31.570 1.00 25.77 383 ASP B N 1
ATOM 5832 C CA . ASP B 1 394 ? 20.947 -3.662 30.335 1.00 26.61 383 ASP B CA 1
ATOM 5833 C C . ASP B 1 394 ? 20.028 -4.661 29.634 1.00 27.33 383 ASP B C 1
ATOM 5834 O O . ASP B 1 394 ? 18.980 -4.284 29.113 1.00 25.18 383 ASP B O 1
ATOM 5839 N N . ALA B 1 395 ? 20.420 -5.936 29.629 1.00 28.22 384 ALA B N 1
ATOM 5840 C CA . ALA B 1 395 ? 19.613 -6.980 28.999 1.00 29.35 384 ALA B CA 1
ATOM 5841 C C . ALA B 1 395 ? 18.223 -7.037 29.643 1.00 29.71 384 ALA B C 1
ATOM 5842 O O . ALA B 1 395 ? 17.218 -7.213 28.956 1.00 28.87 384 ALA B O 1
ATOM 5844 N N . VAL B 1 396 ? 18.181 -6.876 30.963 1.00 29.94 385 VAL B N 1
ATOM 5845 C CA . VAL B 1 396 ? 16.934 -6.903 31.717 1.00 29.36 385 VAL B CA 1
ATOM 5846 C C . VAL B 1 396 ? 16.057 -5.703 31.374 1.00 31.01 385 VAL B C 1
ATOM 5847 O O . VAL B 1 396 ? 14.870 -5.855 31.079 1.00 32.33 385 VAL B O 1
ATOM 5851 N N . LEU B 1 397 ? 16.645 -4.511 31.413 1.00 31.54 386 LEU B N 1
ATOM 5852 C CA . LEU B 1 397 ? 15.922 -3.283 31.103 1.00 32.61 386 LEU B CA 1
ATOM 5853 C C . LEU B 1 397 ? 15.287 -3.277 29.711 1.00 33.93 386 LEU B C 1
ATOM 5854 O O . LEU B 1 397 ? 14.158 -2.829 29.549 1.00 33.08 386 LEU B O 1
ATOM 5859 N N . GLU B 1 398 ? 16.010 -3.779 28.715 1.00 36.45 387 GLU B N 1
ATOM 5860 C CA . GLU B 1 398 ? 15.517 -3.797 27.339 1.00 40.91 387 GLU B CA 1
ATOM 5861 C C . GLU B 1 398 ? 14.854 -5.122 26.953 1.00 42.67 387 GLU B C 1
ATOM 5862 O O . GLU B 1 398 ? 14.689 -5.424 25.774 1.00 43.08 387 GLU B O 1
ATOM 5868 N N . ALA B 1 399 ? 14.478 -5.908 27.955 1.00 44.80 388 ALA B N 1
ATOM 5869 C CA . ALA B 1 399 ? 13.827 -7.190 27.734 1.00 46.42 388 ALA B CA 1
ATOM 5870 C C . ALA B 1 399 ? 14.563 -8.085 26.739 1.00 47.83 388 ALA B C 1
ATOM 5871 O O . ALA B 1 399 ? 13.934 -8.822 25.977 1.00 47.86 388 ALA B O 1
ATOM 5873 N N . GLN B 1 400 ? 15.890 -8.023 26.745 1.00 48.79 389 GLN B N 1
ATOM 5874 C CA . GLN B 1 400 ? 16.692 -8.852 25.850 1.00 50.37 389 GLN B CA 1
ATOM 5875 C C . GLN B 1 400 ? 17.138 -10.102 26.597 1.00 50.41 389 GLN B C 1
ATOM 5876 O O . GLN B 1 400 ? 17.694 -10.014 27.689 1.00 50.84 389 GLN B O 1
ATOM 5882 N N . PRO B 1 401 ? 16.894 -11.286 26.019 1.00 51.02 390 PRO B N 1
ATOM 5883 C CA . PRO B 1 401 ? 17.278 -12.554 26.649 1.00 51.04 390 PRO B CA 1
ATOM 5884 C C . PRO B 1 401 ? 18.746 -12.591 27.075 1.00 51.09 390 PRO B C 1
ATOM 5885 O O . PRO B 1 401 ? 19.627 -12.122 26.354 1.00 49.65 390 PRO B O 1
ATOM 5889 N N . ILE B 1 402 ? 19.001 -13.153 28.251 1.00 51.76 391 ILE B N 1
ATOM 5890 C CA . ILE B 1 402 ? 20.358 -13.239 28.772 1.00 53.26 391 ILE B CA 1
ATOM 5891 C C . ILE B 1 402 ? 21.257 -14.111 27.897 1.00 54.06 391 ILE B C 1
ATOM 5892 O O . ILE B 1 402 ? 22.479 -13.958 27.912 1.00 54.68 391 ILE B O 1
ATOM 5897 N N . ASP B 1 403 ? 20.658 -15.020 27.133 1.00 54.07 392 ASP B N 1
ATOM 5898 C CA . ASP B 1 403 ? 21.435 -15.877 26.247 1.00 53.82 392 ASP B CA 1
ATOM 5899 C C . ASP B 1 403 ? 21.904 -15.074 25.035 1.00 53.65 392 ASP B C 1
ATOM 5900 O O . ASP B 1 403 ? 23.028 -15.243 24.568 1.00 53.39 392 ASP B O 1
ATOM 5905 N N . GLU B 1 404 ? 21.044 -14.193 24.531 1.00 53.67 393 GLU B N 1
ATOM 5906 C CA . GLU B 1 404 ? 21.395 -13.361 23.385 1.00 53.39 393 GLU B CA 1
ATOM 5907 C C . GLU B 1 404 ? 22.401 -12.287 23.774 1.00 52.73 393 GLU B C 1
ATOM 5908 O O . GLU B 1 404 ? 23.372 -12.051 23.058 1.00 52.85 393 GLU B O 1
ATOM 5914 N N . LYS B 1 405 ? 22.156 -11.630 24.904 1.00 51.81 394 LYS B N 1
ATOM 5915 C CA . LYS B 1 405 ? 23.051 -10.584 25.376 1.00 50.40 394 LYS B CA 1
ATOM 5916 C C . LYS B 1 405 ? 24.419 -11.195 25.641 1.00 50.26 394 LYS B C 1
ATOM 5917 O O . LYS B 1 405 ? 25.445 -10.612 25.296 1.00 48.84 394 LYS B O 1
ATOM 5923 N N . ALA B 1 406 ? 24.424 -12.376 26.254 1.00 51.09 395 ALA B N 1
ATOM 5924 C CA . ALA B 1 406 ? 25.669 -13.066 26.559 1.00 52.27 395 ALA B CA 1
ATOM 5925 C C . ALA B 1 406 ? 26.515 -13.155 25.294 1.00 53.86 395 ALA B C 1
ATOM 5926 O O . ALA B 1 406 ? 27.589 -12.563 25.225 1.00 54.70 395 ALA B O 1
ATOM 5928 N N . GLU B 1 407 ? 26.019 -13.879 24.293 1.00 55.30 396 GLU B N 1
ATOM 5929 C CA . GLU B 1 407 ? 26.729 -14.040 23.025 1.00 57.03 396 GLU B CA 1
ATOM 5930 C C . GLU B 1 407 ? 27.298 -12.728 22.484 1.00 56.50 396 GLU B C 1
ATOM 5931 O O . GLU B 1 407 ? 28.279 -12.736 21.741 1.00 57.55 396 GLU B O 1
ATOM 5937 N N . GLN B 1 408 ? 26.683 -11.608 22.852 1.00 55.58 397 GLN B N 1
ATOM 5938 C CA . GLN B 1 408 ? 27.139 -10.297 22.399 1.00 55.02 397 GLN B CA 1
ATOM 5939 C C . GLN B 1 408 ? 28.214 -9.719 23.312 1.00 54.53 397 GLN B C 1
ATOM 5940 O O . GLN B 1 408 ? 29.055 -8.929 22.878 1.00 54.37 397 GLN B O 1
ATOM 5946 N N . CYS B 1 409 ? 28.178 -10.112 24.580 1.00 53.92 398 CYS B N 1
ATOM 5947 C CA . CYS B 1 409 ? 29.136 -9.623 25.561 1.00 52.69 398 CYS B CA 1
ATOM 5948 C C . CYS B 1 409 ? 29.948 -10.758 26.169 1.00 51.69 398 CYS B C 1
ATOM 5949 O O . CYS B 1 409 ? 29.515 -11.411 27.118 1.00 51.02 398 CYS B O 1
ATOM 5952 N N . LYS B 1 410 ? 31.139 -10.972 25.622 1.00 51.22 399 LYS B N 1
ATOM 5953 C CA . LYS B 1 410 ? 32.025 -12.033 26.080 1.00 51.05 399 LYS B CA 1
ATOM 5954 C C . LYS B 1 410 ? 32.249 -12.025 27.585 1.00 49.81 399 LYS B C 1
ATOM 5955 O O . LYS B 1 410 ? 32.506 -13.071 28.185 1.00 50.83 399 LYS B O 1
ATOM 5961 N N . ASP B 1 411 ? 32.153 -10.850 28.197 1.00 47.45 400 ASP B N 1
ATOM 5962 C CA . ASP B 1 411 ? 32.349 -10.742 29.636 1.00 45.11 400 ASP B CA 1
ATOM 5963 C C . ASP B 1 411 ? 31.179 -11.341 30.407 1.00 44.01 400 ASP B C 1
ATOM 5964 O O . ASP B 1 411 ? 31.365 -11.958 31.457 1.00 43.55 400 ASP B O 1
ATOM 5969 N N . LEU B 1 412 ? 29.973 -11.158 29.885 1.00 43.08 401 LEU B N 1
ATOM 5970 C CA . LEU B 1 412 ? 28.791 -11.705 30.532 1.00 42.01 401 LEU B CA 1
ATOM 5971 C C . LEU B 1 412 ? 28.836 -13.228 30.441 1.00 41.26 401 LEU B C 1
ATOM 5972 O O . LEU B 1 412 ? 28.580 -13.920 31.425 1.00 40.34 401 LEU B O 1
ATOM 5977 N N . LYS B 1 413 ? 29.165 -13.744 29.259 1.00 41.50 402 LYS B N 1
ATOM 5978 C CA . LYS B 1 413 ? 29.260 -15.191 29.057 1.00 42.99 402 LYS B CA 1
ATOM 5979 C C . LYS B 1 413 ? 30.143 -15.834 30.117 1.00 41.99 402 LYS B C 1
ATOM 5980 O O . LYS B 1 413 ? 29.801 -16.873 30.679 1.00 41.74 402 LYS B O 1
ATOM 5986 N N . LEU B 1 414 ? 31.284 -15.202 30.375 1.00 41.00 403 LEU B N 1
ATOM 5987 C CA . LEU B 1 414 ? 32.259 -15.697 31.341 1.00 40.13 403 LEU B CA 1
ATOM 5988 C C . LEU B 1 414 ? 31.805 -15.683 32.796 1.00 39.66 403 LEU B C 1
ATOM 5989 O O . LEU B 1 414 ? 32.066 -16.631 33.543 1.00 37.27 403 LEU B O 1
ATOM 5994 N N . ALA B 1 415 ? 31.144 -14.604 33.205 1.00 40.07 404 ALA B N 1
ATOM 5995 C CA . ALA B 1 415 ? 30.669 -14.499 34.578 1.00 41.25 404 ALA B CA 1
ATOM 5996 C C . ALA B 1 415 ? 29.583 -15.547 34.814 1.00 42.39 404 ALA B C 1
ATOM 5997 O O . ALA B 1 415 ? 29.526 -16.172 35.877 1.00 41.92 404 ALA B O 1
ATOM 5999 N N . LEU B 1 416 ? 28.731 -15.744 33.812 1.00 43.56 405 LEU B N 1
ATOM 6000 C CA . LEU B 1 416 ? 27.652 -16.719 33.909 1.00 45.44 405 LEU B CA 1
ATOM 6001 C C . LEU B 1 416 ? 28.201 -18.146 33.999 1.00 47.53 405 LEU B C 1
ATOM 6002 O O . LEU B 1 416 ? 27.811 -18.913 34.885 1.00 47.20 405 LEU B O 1
ATOM 6007 N N . ASP B 1 417 ? 29.114 -18.491 33.093 1.00 49.03 406 ASP B N 1
ATOM 6008 C CA . ASP B 1 417 ? 29.723 -19.820 33.074 1.00 50.08 406 ASP B CA 1
ATOM 6009 C C . ASP B 1 417 ? 30.590 -20.068 34.304 1.00 50.40 406 ASP B C 1
ATOM 6010 O O . ASP B 1 417 ? 31.105 -21.166 34.489 1.00 50.94 406 ASP B O 1
ATOM 6015 N N . LYS B 1 418 ? 30.758 -19.051 35.141 1.00 50.93 407 LYS B N 1
ATOM 6016 C CA . LYS B 1 418 ? 31.577 -19.205 36.334 1.00 52.05 407 LYS B CA 1
ATOM 6017 C C . LYS B 1 418 ? 30.790 -19.305 37.636 1.00 53.42 407 LYS B C 1
ATOM 6018 O O . LYS B 1 418 ? 31.136 -20.106 38.509 1.00 54.31 407 LYS B O 1
ATOM 6024 N N . TRP B 1 419 ? 29.737 -18.500 37.772 1.00 54.39 408 TRP B N 1
ATOM 6025 C CA . TRP B 1 419 ? 28.934 -18.507 38.994 1.00 54.46 408 TRP B CA 1
ATOM 6026 C C . TRP B 1 419 ? 27.503 -19.023 38.822 1.00 55.36 408 TRP B C 1
ATOM 6027 O O . TRP B 1 419 ? 26.748 -19.100 39.792 1.00 55.31 408 TRP B O 1
ATOM 6038 N N . GLY B 1 420 ? 27.127 -19.375 37.597 1.00 56.55 409 GLY B N 1
ATOM 6039 C CA . GLY B 1 420 ? 25.783 -19.869 37.360 1.00 57.07 409 GLY B CA 1
ATOM 6040 C C . GLY B 1 420 ? 24.994 -18.926 36.475 1.00 58.25 409 GLY B C 1
ATOM 6041 O O . GLY B 1 420 ? 25.069 -17.708 36.629 1.00 57.94 409 GLY B O 1
ATOM 6042 N N . LYS B 1 421 ? 24.228 -19.485 35.547 1.00 59.69 410 LYS B N 1
ATOM 6043 C CA . LYS B 1 421 ? 23.440 -18.675 34.630 1.00 61.02 410 LYS B CA 1
ATOM 6044 C C . LYS B 1 421 ? 22.231 -18.004 35.281 1.00 60.88 410 LYS B C 1
ATOM 6045 O O . LYS B 1 421 ? 21.868 -18.316 36.414 1.00 59.62 410 LYS B O 1
ATOM 6051 N N . ALA B 1 422 ? 21.631 -17.069 34.547 1.00 61.50 411 ALA B N 1
ATOM 6052 C CA . ALA B 1 422 ? 20.467 -16.300 34.993 1.00 62.19 411 ALA B CA 1
ATOM 6053 C C . ALA B 1 422 ? 19.499 -17.043 35.915 1.00 62.09 411 ALA B C 1
ATOM 6054 O O . ALA B 1 422 ? 18.459 -17.521 35.412 1.00 61.76 411 ALA B O 1
ATOM 6056 N N . SER C 1 22 ? -38.389 -13.637 16.621 1.00 29.41 11 SER C N 1
ATOM 6057 C CA . SER C 1 22 ? -37.311 -13.055 17.473 1.00 30.12 11 SER C CA 1
ATOM 6058 C C . SER C 1 22 ? -36.642 -11.865 16.787 1.00 29.60 11 SER C C 1
ATOM 6059 O O . SER C 1 22 ? -36.153 -11.971 15.662 1.00 30.50 11 SER C O 1
ATOM 6062 N N . GLU C 1 23 ? -36.619 -10.731 17.473 1.00 27.97 12 GLU C N 1
ATOM 6063 C CA . GLU C 1 23 ? -36.032 -9.527 16.911 1.00 29.70 12 GLU C CA 1
ATOM 6064 C C . GLU C 1 23 ? -35.346 -8.677 17.977 1.00 28.18 12 GLU C C 1
ATOM 6065 O O . GLU C 1 23 ? -35.560 -8.866 19.173 1.00 27.97 12 GLU C O 1
ATOM 6071 N N . LEU C 1 24 ? -34.502 -7.751 17.538 1.00 27.74 13 LEU C N 1
ATOM 6072 C CA . LEU C 1 24 ? -33.839 -6.859 18.474 1.00 28.08 13 LEU C CA 1
ATOM 6073 C C . LEU C 1 24 ? -34.110 -5.432 18.025 1.00 26.06 13 LEU C C 1
ATOM 6074 O O . LEU C 1 24 ? -34.078 -5.112 16.839 1.00 24.90 13 LEU C O 1
ATOM 6079 N N . LEU C 1 25 ? -34.414 -4.579 18.986 1.00 25.20 14 LEU C N 1
ATOM 6080 C CA . LEU C 1 25 ? -34.738 -3.205 18.669 1.00 23.30 14 LEU C CA 1
ATOM 6081 C C . LEU C 1 25 ? -33.532 -2.300 18.745 1.00 21.90 14 LEU C C 1
ATOM 6082 O O . LEU C 1 25 ? -32.712 -2.391 19.663 1.00 20.52 14 LEU C O 1
ATOM 6087 N N . ALA C 1 26 ? -33.418 -1.431 17.757 1.00 19.99 15 ALA C N 1
ATOM 6088 C CA . ALA C 1 26 ? -32.334 -0.479 17.741 1.00 19.00 15 ALA C CA 1
ATOM 6089 C C . ALA C 1 26 ? -33.007 0.887 17.822 1.00 17.97 15 ALA C C 1
ATOM 6090 O O . ALA C 1 26 ? -33.954 1.159 17.081 1.00 17.32 15 ALA C O 1
ATOM 6092 N N . THR C 1 27 ? -32.555 1.718 18.754 1.00 17.32 16 THR C N 1
ATOM 6093 C CA . THR C 1 27 ? -33.100 3.062 18.902 1.00 16.87 16 THR C CA 1
ATOM 6094 C C . THR C 1 27 ? -32.040 4.056 18.456 1.00 18.93 16 THR C C 1
ATOM 6095 O O . THR C 1 27 ? -30.889 3.989 18.890 1.00 19.24 16 THR C O 1
ATOM 6099 N N . TYR C 1 28 ? -32.432 4.981 17.588 1.00 22.14 17 TYR C N 1
ATOM 6100 C CA . TYR C 1 28 ? -31.506 5.976 17.066 1.00 23.66 17 TYR C CA 1
ATOM 6101 C C . TYR C 1 28 ? -31.950 7.407 17.330 1.00 24.77 17 TYR C C 1
ATOM 6102 O O . TYR C 1 28 ? -33.144 7.691 17.475 1.00 23.33 17 TYR C O 1
ATOM 6111 N N . LEU C 1 29 ? -30.970 8.305 17.359 1.00 25.56 18 LEU C N 1
ATOM 6112 C CA . LEU C 1 29 ? -31.224 9.727 17.532 1.00 25.81 18 LEU C CA 1
ATOM 6113 C C . LEU C 1 29 ? -30.813 10.334 16.193 1.00 26.07 18 LEU C C 1
ATOM 6114 O O . LEU C 1 29 ? -29.648 10.248 15.795 1.00 25.98 18 LEU C O 1
ATOM 6119 N N . LEU C 1 30 ? -31.769 10.922 15.487 1.00 26.29 19 LEU C N 1
ATOM 6120 C CA . LEU C 1 30 ? -31.472 11.532 14.205 1.00 27.96 19 LEU C CA 1
ATOM 6121 C C . LEU C 1 30 ? -31.509 13.047 14.325 1.00 29.61 19 LEU C C 1
ATOM 6122 O O . LEU C 1 30 ? -32.527 13.629 14.703 1.00 28.46 19 LEU C O 1
ATOM 6127 N N . THR C 1 31 ? -30.389 13.683 14.014 1.00 31.69 20 THR C N 1
ATOM 6128 C CA . THR C 1 31 ? -30.311 15.133 14.079 1.00 34.68 20 THR C CA 1
ATOM 6129 C C . THR C 1 31 ? -30.503 15.688 12.669 1.00 36.77 20 THR C C 1
ATOM 6130 O O . THR C 1 31 ? -29.806 15.283 11.737 1.00 36.84 20 THR C O 1
ATOM 6134 N N . GLU C 1 32 ? -31.455 16.608 12.518 1.00 39.54 21 GLU C N 1
ATOM 6135 C CA . GLU C 1 32 ? -31.758 17.197 11.215 1.00 42.16 21 GLU C CA 1
ATOM 6136 C C . GLU C 1 32 ? -32.183 16.066 10.279 1.00 43.90 21 GLU C C 1
ATOM 6137 O O . GLU C 1 32 ? -31.631 15.903 9.193 1.00 43.24 21 GLU C O 1
ATOM 6139 N N . PRO C 1 33 ? -33.188 15.276 10.692 1.00 46.75 22 PRO C N 1
ATOM 6140 C CA . PRO C 1 33 ? -33.715 14.141 9.924 1.00 49.18 22 PRO C CA 1
ATOM 6141 C C . PRO C 1 33 ? -34.240 14.555 8.559 1.00 51.69 22 PRO C C 1
ATOM 6142 O O . PRO C 1 33 ? -34.248 13.765 7.614 1.00 51.09 22 PRO C O 1
ATOM 6146 N N . GLY C 1 34 ? -34.686 15.803 8.472 1.00 53.99 23 GLY C N 1
ATOM 6147 C CA . GLY C 1 34 ? -35.235 16.311 7.233 1.00 56.59 23 GLY C CA 1
ATOM 6148 C C . GLY C 1 34 ? -36.680 16.694 7.478 1.00 58.26 23 GLY C C 1
ATOM 6149 O O . GLY C 1 34 ? -36.991 17.321 8.489 1.00 59.75 23 GLY C O 1
ATOM 6150 N N . ALA C 1 35 ? -37.569 16.314 6.569 1.00 58.84 24 ALA C N 1
ATOM 6151 C CA . ALA C 1 35 ? -38.983 16.634 6.721 1.00 58.84 24 ALA C CA 1
ATOM 6152 C C . ALA C 1 35 ? -39.774 15.429 7.220 1.00 58.53 24 ALA C C 1
ATOM 6153 O O . ALA C 1 35 ? -40.183 15.381 8.381 1.00 58.84 24 ALA C O 1
ATOM 6155 N N . ASP C 1 36 ? -39.984 14.456 6.340 1.00 57.38 25 ASP C N 1
ATOM 6156 C CA . ASP C 1 36 ? -40.737 13.260 6.699 1.00 57.02 25 ASP C CA 1
ATOM 6157 C C . ASP C 1 36 ? -39.808 12.173 7.234 1.00 55.33 25 ASP C C 1
ATOM 6158 O O . ASP C 1 36 ? -39.452 11.237 6.519 1.00 54.36 25 ASP C O 1
ATOM 6163 N N . THR C 1 37 ? -39.422 12.302 8.499 1.00 54.20 26 THR C N 1
ATOM 6164 C CA . THR C 1 37 ? -38.534 11.328 9.121 1.00 53.03 26 THR C CA 1
ATOM 6165 C C . THR C 1 37 ? -39.185 9.952 9.079 1.00 51.58 26 THR C C 1
ATOM 6166 O O . THR C 1 37 ? -38.507 8.938 8.921 1.00 50.25 26 THR C O 1
ATOM 6170 N N . GLU C 1 38 ? -40.508 9.932 9.211 1.00 50.89 27 GLU C N 1
ATOM 6171 C CA . GLU C 1 38 ? -41.265 8.687 9.206 1.00 50.50 27 GLU C CA 1
ATOM 6172 C C . GLU C 1 38 ? -41.013 7.898 7.928 1.00 48.87 27 GLU C C 1
ATOM 6173 O O . GLU C 1 38 ? -41.162 6.674 7.905 1.00 48.46 27 GLU C O 1
ATOM 6179 N N . LYS C 1 39 ? -40.633 8.598 6.863 1.00 47.32 28 LYS C N 1
ATOM 6180 C CA . LYS C 1 39 ? -40.330 7.936 5.603 1.00 45.54 28 LYS C CA 1
ATOM 6181 C C . LYS C 1 39 ? -38.902 7.413 5.735 1.00 43.71 28 LYS C C 1
ATOM 6182 O O . LYS C 1 39 ? -38.582 6.316 5.281 1.00 42.78 28 LYS C O 1
ATOM 6188 N N . LYS C 1 40 ? -38.050 8.213 6.367 1.00 41.79 29 LYS C N 1
ATOM 6189 C CA . LYS C 1 40 ? -36.656 7.843 6.579 1.00 41.25 29 LYS C CA 1
ATOM 6190 C C . LYS C 1 40 ? -36.597 6.570 7.416 1.00 40.75 29 LYS C C 1
ATOM 6191 O O . LYS C 1 40 ? -35.777 5.688 7.161 1.00 39.63 29 LYS C O 1
ATOM 6197 N N . ALA C 1 41 ? -37.472 6.488 8.416 1.00 40.43 30 ALA C N 1
ATOM 6198 C CA . ALA C 1 41 ? -37.537 5.324 9.291 1.00 41.55 30 ALA C CA 1
ATOM 6199 C C . ALA C 1 41 ? -37.923 4.091 8.484 1.00 42.11 30 ALA C C 1
ATOM 6200 O O . ALA C 1 41 ? -37.403 3.001 8.714 1.00 41.88 30 ALA C O 1
ATOM 6202 N N . GLU C 1 42 ? -38.837 4.270 7.535 1.00 42.72 31 GLU C N 1
ATOM 6203 C CA . GLU C 1 42 ? -39.278 3.161 6.696 1.00 43.62 31 GLU C CA 1
ATOM 6204 C C . GLU C 1 42 ? -38.153 2.685 5.797 1.00 42.08 31 GLU C C 1
ATOM 6205 O O . GLU C 1 42 ? -38.004 1.487 5.552 1.00 41.78 31 GLU C O 1
ATOM 6211 N N . GLN C 1 43 ? -37.365 3.630 5.300 1.00 41.15 32 GLN C N 1
ATOM 6212 C CA . GLN C 1 43 ? -36.241 3.297 4.440 1.00 41.18 32 GLN C CA 1
ATOM 6213 C C . GLN C 1 43 ? -35.231 2.465 5.214 1.00 39.64 32 GLN C C 1
ATOM 6214 O O . GLN C 1 43 ? -34.798 1.411 4.753 1.00 39.44 32 GLN C O 1
ATOM 6220 N N . ILE C 1 44 ? -34.865 2.954 6.394 1.00 37.60 33 ILE C N 1
ATOM 6221 C CA . ILE C 1 44 ? -33.912 2.269 7.257 1.00 35.82 33 ILE C CA 1
ATOM 6222 C C . ILE C 1 44 ? -34.380 0.843 7.537 1.00 35.48 33 ILE C C 1
ATOM 6223 O O . ILE C 1 44 ? -33.601 -0.106 7.434 1.00 34.83 33 ILE C O 1
ATOM 6228 N N . ALA C 1 45 ? -35.657 0.703 7.880 1.00 33.97 34 ALA C N 1
ATOM 6229 C CA . ALA C 1 45 ? -36.240 -0.596 8.190 1.00 34.84 34 ALA C CA 1
ATOM 6230 C C . ALA C 1 45 ? -36.159 -1.593 7.029 1.00 35.35 34 ALA C C 1
ATOM 6231 O O . ALA C 1 45 ? -35.768 -2.747 7.217 1.00 33.94 34 ALA C O 1
ATOM 6233 N N . THR C 1 46 ? -36.522 -1.150 5.830 1.00 36.13 35 THR C N 1
ATOM 6234 C CA . THR C 1 46 ? -36.492 -2.030 4.664 1.00 38.59 35 THR C CA 1
ATOM 6235 C C . THR C 1 46 ? -35.118 -2.086 3.987 1.00 38.49 35 THR C C 1
ATOM 6236 O O . THR C 1 46 ? -34.712 -3.137 3.482 1.00 39.76 35 THR C O 1
ATOM 6240 N N . GLY C 1 47 ? -34.410 -0.958 3.986 1.00 37.26 36 GLY C N 1
ATOM 6241 C CA . GLY C 1 47 ? -33.102 -0.889 3.356 1.00 37.69 36 GLY C CA 1
ATOM 6242 C C . GLY C 1 47 ? -31.991 -1.685 4.018 1.00 38.35 36 GLY C C 1
ATOM 6243 O O . GLY C 1 47 ? -30.995 -2.024 3.377 1.00 38.14 36 GLY C O 1
ATOM 6244 N N . LEU C 1 48 ? -32.151 -1.990 5.300 1.00 38.90 37 LEU C N 1
ATOM 6245 C CA . LEU C 1 48 ? -31.135 -2.743 6.022 1.00 38.47 37 LEU C CA 1
ATOM 6246 C C . LEU C 1 48 ? -31.497 -4.209 6.232 1.00 37.68 37 LEU C C 1
ATOM 6247 O O . LEU C 1 48 ? -30.898 -4.887 7.070 1.00 37.67 37 LEU C O 1
ATOM 6252 N N . THR C 1 49 ? -32.478 -4.696 5.479 1.00 36.27 38 THR C N 1
ATOM 6253 C CA . THR C 1 49 ? -32.874 -6.096 5.584 1.00 35.69 38 THR C CA 1
ATOM 6254 C C . THR C 1 49 ? -33.185 -6.668 4.203 1.00 35.07 38 THR C C 1
ATOM 6255 O O . THR C 1 49 ? -32.344 -7.320 3.594 1.00 33.59 38 THR C O 1
ATOM 6259 N N . VAL C 1 50 ? -34.388 -6.405 3.706 1.00 36.57 39 VAL C N 1
ATOM 6260 C CA . VAL C 1 50 ? -34.806 -6.904 2.402 1.00 37.01 39 VAL C CA 1
ATOM 6261 C C . VAL C 1 50 ? -34.883 -5.777 1.370 1.00 37.36 39 VAL C C 1
ATOM 6265 N N . VAL C 1 59 ? -41.873 -10.887 -6.224 1.00 77.87 48 VAL C N 1
ATOM 6266 C CA . VAL C 1 59 ? -41.979 -12.102 -7.081 1.00 78.02 48 VAL C CA 1
ATOM 6267 C C . VAL C 1 59 ? -42.943 -13.146 -6.503 1.00 78.55 48 VAL C C 1
ATOM 6268 O O . VAL C 1 59 ? -43.302 -14.107 -7.183 1.00 78.74 48 VAL C O 1
ATOM 6272 N N . LYS C 1 60 ? -43.359 -12.936 -5.253 1.00 78.72 49 LYS C N 1
ATOM 6273 C CA . LYS C 1 60 ? -44.298 -13.813 -4.541 1.00 78.83 49 LYS C CA 1
ATOM 6274 C C . LYS C 1 60 ? -43.658 -14.838 -3.606 1.00 78.66 49 LYS C C 1
ATOM 6275 O O . LYS C 1 60 ? -44.366 -15.546 -2.884 1.00 78.34 49 LYS C O 1
ATOM 6281 N N . GLN C 1 61 ? -42.331 -14.933 -3.617 1.00 78.22 50 GLN C N 1
ATOM 6282 C CA . GLN C 1 61 ? -41.655 -15.859 -2.713 1.00 77.72 50 GLN C CA 1
ATOM 6283 C C . GLN C 1 61 ? -41.840 -15.196 -1.351 1.00 77.26 50 GLN C C 1
ATOM 6284 O O . GLN C 1 61 ? -40.918 -14.585 -0.809 1.00 77.23 50 GLN C O 1
ATOM 6290 N N . GLU C 1 62 ? -43.051 -15.323 -0.816 1.00 76.87 51 GLU C N 1
ATOM 6291 C CA . GLU C 1 62 ? -43.430 -14.704 0.448 1.00 75.92 51 GLU C CA 1
ATOM 6292 C C . GLU C 1 62 ? -42.885 -15.305 1.742 1.00 74.58 51 GLU C C 1
ATOM 6293 O O . GLU C 1 62 ? -43.565 -15.304 2.770 1.00 74.35 51 GLU C O 1
ATOM 6299 N N . GLN C 1 63 ? -41.663 -15.817 1.704 1.00 72.72 52 GLN C N 1
ATOM 6300 C CA . GLN C 1 63 ? -41.067 -16.359 2.914 1.00 70.84 52 GLN C CA 1
ATOM 6301 C C . GLN C 1 63 ? -40.123 -15.278 3.424 1.00 68.98 52 GLN C C 1
ATOM 6302 O O . GLN C 1 63 ? -39.378 -15.486 4.380 1.00 69.05 52 GLN C O 1
ATOM 6308 N N . MET C 1 64 ? -40.170 -14.116 2.776 1.00 66.08 53 MET C N 1
ATOM 6309 C CA . MET C 1 64 ? -39.309 -13.002 3.147 1.00 63.45 53 MET C CA 1
ATOM 6310 C C . MET C 1 64 ? -39.941 -11.924 4.014 1.00 60.55 53 MET C C 1
ATOM 6311 O O . MET C 1 64 ? -39.342 -10.872 4.228 1.00 60.45 53 MET C O 1
ATOM 6316 N N . GLN C 1 65 ? -41.146 -12.175 4.511 1.00 57.15 54 GLN C N 1
ATOM 6317 C CA . GLN C 1 65 ? -41.804 -11.207 5.379 1.00 53.67 54 GLN C CA 1
ATOM 6318 C C . GLN C 1 65 ? -41.114 -11.303 6.738 1.00 50.85 54 GLN C C 1
ATOM 6319 O O . GLN C 1 65 ? -41.036 -10.329 7.485 1.00 49.72 54 GLN C O 1
ATOM 6321 N N . LYS C 1 66 ? -40.605 -12.495 7.036 1.00 47.64 55 LYS C N 1
ATOM 6322 C CA . LYS C 1 66 ? -39.910 -12.765 8.288 1.00 44.40 55 LYS C CA 1
ATOM 6323 C C . LYS C 1 66 ? -38.516 -12.141 8.308 1.00 41.95 55 LYS C C 1
ATOM 6324 O O . LYS C 1 66 ? -37.844 -12.159 9.339 1.00 41.45 55 LYS C O 1
ATOM 6330 N N . HIS C 1 67 ? -38.089 -11.593 7.170 1.00 38.23 56 HIS C N 1
ATOM 6331 C CA . HIS C 1 67 ? -36.776 -10.959 7.056 1.00 35.76 56 HIS C CA 1
ATOM 6332 C C . HIS C 1 67 ? -36.895 -9.445 6.925 1.00 34.97 56 HIS C C 1
ATOM 6333 O O . HIS C 1 67 ? -35.898 -8.759 6.680 1.00 34.94 56 HIS C O 1
ATOM 6340 N N . LYS C 1 68 ? -38.106 -8.922 7.083 1.00 34.04 57 LYS C N 1
ATOM 6341 C CA . LYS C 1 68 ? -38.329 -7.486 6.937 1.00 32.27 57 LYS C CA 1
ATOM 6342 C C . LYS C 1 68 ? -38.257 -6.698 8.242 1.00 31.30 57 LYS C C 1
ATOM 6343 O O . LYS C 1 68 ? -38.850 -7.083 9.246 1.00 29.71 57 LYS C O 1
ATOM 6349 N N . GLY C 1 69 ? -37.521 -5.592 8.217 1.00 30.18 58 GLY C N 1
ATOM 6350 C CA . GLY C 1 69 ? -37.415 -4.754 9.395 1.00 30.30 58 GLY C CA 1
ATOM 6351 C C . GLY C 1 69 ? -38.734 -4.029 9.587 1.00 30.75 58 GLY C C 1
ATOM 6352 O O . GLY C 1 69 ? -39.555 -3.987 8.673 1.00 30.58 58 GLY C O 1
ATOM 6353 N N . ARG C 1 70 ? -38.944 -3.454 10.766 1.00 30.92 59 ARG C N 1
ATOM 6354 C CA . ARG C 1 70 ? -40.190 -2.749 11.050 1.00 32.07 59 ARG C CA 1
ATOM 6355 C C . ARG C 1 70 ? -39.962 -1.496 11.889 1.00 30.90 59 ARG C C 1
ATOM 6356 O O . ARG C 1 70 ? -39.209 -1.533 12.858 1.00 28.37 59 ARG C O 1
ATOM 6364 N N . VAL C 1 71 ? -40.614 -0.395 11.517 1.00 31.23 60 VAL C N 1
ATOM 6365 C CA . VAL C 1 71 ? -40.511 0.847 12.285 1.00 30.88 60 VAL C CA 1
ATOM 6366 C C . VAL C 1 71 ? -41.392 0.631 13.509 1.00 31.87 60 VAL C C 1
ATOM 6367 O O . VAL C 1 71 ? -42.583 0.332 13.384 1.00 31.67 60 VAL C O 1
ATOM 6371 N N . ILE C 1 72 ? -40.809 0.770 14.691 1.00 32.87 61 ILE C N 1
ATOM 6372 C CA . ILE C 1 72 ? -41.559 0.570 15.919 1.00 35.63 61 ILE C CA 1
ATOM 6373 C C . ILE C 1 72 ? -42.039 1.884 16.528 1.00 37.56 61 ILE C C 1
ATOM 6374 O O . ILE C 1 72 ? -43.122 1.941 17.114 1.00 39.05 61 ILE C O 1
ATOM 6379 N N . LYS C 1 73 ? -41.247 2.940 16.381 1.00 38.34 62 LYS C N 1
ATOM 6380 C CA . LYS C 1 73 ? -41.611 4.228 16.951 1.00 39.70 62 LYS C CA 1
ATOM 6381 C C . LYS C 1 73 ? -40.862 5.363 16.269 1.00 40.94 62 LYS C C 1
ATOM 6382 O O . LYS C 1 73 ? -39.770 5.167 15.742 1.00 39.60 62 LYS C O 1
ATOM 6388 N N . VAL C 1 74 ? -41.465 6.547 16.275 1.00 43.03 63 VAL C N 1
ATOM 6389 C CA . VAL C 1 74 ? -40.877 7.725 15.652 1.00 45.65 63 VAL C CA 1
ATOM 6390 C C . VAL C 1 74 ? -41.277 8.980 16.416 1.00 48.75 63 VAL C C 1
ATOM 6391 O O . VAL C 1 74 ? -42.456 9.324 16.483 1.00 49.80 63 VAL C O 1
ATOM 6395 N N . GLU C 1 75 ? -40.291 9.664 16.983 1.00 51.68 64 GLU C N 1
ATOM 6396 C CA . GLU C 1 75 ? -40.535 10.880 17.748 1.00 54.90 64 GLU C CA 1
ATOM 6397 C C . GLU C 1 75 ? -39.875 12.041 17.007 1.00 57.40 64 GLU C C 1
ATOM 6398 O O . GLU C 1 75 ? -38.662 12.046 16.806 1.00 57.34 64 GLU C O 1
ATOM 6404 N N . GLU C 1 76 ? -40.689 13.021 16.615 1.00 60.45 65 GLU C N 1
ATOM 6405 C CA . GLU C 1 76 ? -40.245 14.179 15.832 1.00 63.63 65 GLU C CA 1
ATOM 6406 C C . GLU C 1 76 ? -39.432 15.300 16.495 1.00 64.72 65 GLU C C 1
ATOM 6407 O O . GLU C 1 76 ? -38.591 15.907 15.835 1.00 66.16 65 GLU C O 1
ATOM 6413 N N . ARG C 1 77 ? -39.683 15.590 17.769 1.00 65.19 66 ARG C N 1
ATOM 6414 C CA . ARG C 1 77 ? -38.966 16.662 18.473 1.00 66.29 66 ARG C CA 1
ATOM 6415 C C . ARG C 1 77 ? -38.325 17.706 17.559 1.00 65.54 66 ARG C C 1
ATOM 6423 N N . GLU C 1 84 ? -31.033 21.789 17.541 1.00 53.43 73 GLU C N 1
ATOM 6424 C CA . GLU C 1 84 ? -32.044 21.860 16.448 1.00 53.17 73 GLU C CA 1
ATOM 6425 C C . GLU C 1 84 ? -32.883 20.589 16.372 1.00 52.17 73 GLU C C 1
ATOM 6426 O O . GLU C 1 84 ? -32.799 19.722 17.243 1.00 52.59 73 GLU C O 1
ATOM 6432 N N . LYS C 1 85 ? -33.683 20.489 15.313 1.00 50.58 74 LYS C N 1
ATOM 6433 C CA . LYS C 1 85 ? -34.568 19.351 15.100 1.00 48.59 74 LYS C CA 1
ATOM 6434 C C . LYS C 1 85 ? -33.910 17.981 15.190 1.00 46.68 74 LYS C C 1
ATOM 6435 O O . LYS C 1 85 ? -33.015 17.651 14.410 1.00 47.00 74 LYS C O 1
ATOM 6441 N N . GLN C 1 86 ? -34.378 17.186 16.146 1.00 43.86 75 GLN C N 1
ATOM 6442 C CA . GLN C 1 86 ? -33.879 15.834 16.353 1.00 40.78 75 GLN C CA 1
ATOM 6443 C C . GLN C 1 86 ? -35.062 14.872 16.289 1.00 38.95 75 GLN C C 1
ATOM 6444 O O . GLN C 1 86 ? -36.212 15.277 16.451 1.00 38.75 75 GLN C O 1
ATOM 6450 N N . ALA C 1 87 ? -34.781 13.599 16.044 1.00 36.22 76 ALA C N 1
ATOM 6451 C CA . ALA C 1 87 ? -35.832 12.595 15.987 1.00 32.98 76 ALA C CA 1
ATOM 6452 C C . ALA C 1 87 ? -35.310 11.276 16.531 1.00 32.16 76 ALA C C 1
ATOM 6453 O O . ALA C 1 87 ? -34.181 10.879 16.234 1.00 30.32 76 ALA C O 1
ATOM 6455 N N . VAL C 1 88 ? -36.131 10.612 17.340 1.00 30.81 77 VAL C N 1
ATOM 6456 C CA . VAL C 1 88 ? -35.769 9.326 17.911 1.00 28.82 77 VAL C CA 1
ATOM 6457 C C . VAL C 1 88 ? -36.562 8.255 17.192 1.00 29.01 77 VAL C C 1
ATOM 6458 O O . VAL C 1 88 ? -37.790 8.278 17.185 1.00 30.49 77 VAL C O 1
ATOM 6462 N N . ILE C 1 89 ? -35.855 7.313 16.584 1.00 27.82 78 ILE C N 1
ATOM 6463 C CA . ILE C 1 89 ? -36.501 6.241 15.849 1.00 25.57 78 ILE C CA 1
ATOM 6464 C C . ILE C 1 89 ? -36.099 4.883 16.404 1.00 24.79 78 ILE C C 1
ATOM 6465 O O . ILE C 1 89 ? -34.950 4.680 16.782 1.00 24.78 78 ILE C O 1
ATOM 6470 N N . THR C 1 90 ? -37.049 3.960 16.471 1.00 23.39 79 THR C N 1
ATOM 6471 C CA . THR C 1 90 ? -36.752 2.621 16.952 1.00 23.50 79 THR C CA 1
ATOM 6472 C C . THR C 1 90 ? -37.166 1.615 15.886 1.00 24.18 79 THR C C 1
ATOM 6473 O O . THR C 1 90 ? -38.327 1.568 15.484 1.00 24.74 79 THR C O 1
ATOM 6477 N N . ILE C 1 91 ? -36.203 0.828 15.418 1.00 23.70 80 ILE C N 1
ATOM 6478 C CA . ILE C 1 91 ? -36.460 -0.166 14.388 1.00 23.63 80 ILE C CA 1
ATOM 6479 C C . ILE C 1 91 ? -36.259 -1.576 14.927 1.00 23.95 80 ILE C C 1
ATOM 6480 O O . ILE C 1 91 ? -35.317 -1.840 15.677 1.00 24.03 80 ILE C O 1
ATOM 6485 N N . ALA C 1 92 ? -37.154 -2.477 14.539 1.00 22.78 81 ALA C N 1
ATOM 6486 C CA . ALA C 1 92 ? -37.080 -3.865 14.966 1.00 21.61 81 ALA C CA 1
ATOM 6487 C C . ALA C 1 92 ? -36.447 -4.675 13.840 1.00 20.07 81 ALA C C 1
ATOM 6488 O O . ALA C 1 92 ? -36.946 -4.671 12.721 1.00 19.84 81 ALA C O 1
ATOM 6490 N N . TYR C 1 93 ? -35.341 -5.352 14.136 1.00 19.89 82 TYR C N 1
ATOM 6491 C CA . TYR C 1 93 ? -34.648 -6.158 13.138 1.00 18.91 82 TYR C CA 1
ATOM 6492 C C . TYR C 1 93 ? -34.789 -7.639 13.438 1.00 21.68 82 TYR C C 1
ATOM 6493 O O . TYR C 1 93 ? -34.522 -8.083 14.554 1.00 22.06 82 TYR C O 1
ATOM 6502 N N . PRO C 1 94 ? -35.204 -8.432 12.443 1.00 23.32 83 PRO C N 1
ATOM 6503 C CA . PRO C 1 94 ? -35.344 -9.868 12.694 1.00 24.26 83 PRO C CA 1
ATOM 6504 C C . PRO C 1 94 ? -33.964 -10.498 12.872 1.00 24.80 83 PRO C C 1
ATOM 6505 O O . PRO C 1 94 ? -33.086 -10.346 12.030 1.00 25.44 83 PRO C O 1
ATOM 6509 N N . GLU C 1 95 ? -33.780 -11.204 13.978 1.00 26.48 84 GLU C N 1
ATOM 6510 C CA . GLU C 1 95 ? -32.501 -11.823 14.274 1.00 27.89 84 GLU C CA 1
ATOM 6511 C C . GLU C 1 95 ? -32.040 -12.940 13.343 1.00 28.10 84 GLU C C 1
ATOM 6512 O O . GLU C 1 95 ? -30.871 -13.324 13.370 1.00 28.34 84 GLU C O 1
ATOM 6518 N N . ILE C 1 96 ? -32.938 -13.457 12.513 1.00 27.67 85 ILE C N 1
ATOM 6519 C CA . ILE C 1 96 ? -32.548 -14.496 11.570 1.00 28.22 85 ILE C CA 1
ATOM 6520 C C . ILE C 1 96 ? -31.706 -13.866 10.459 1.00 28.81 85 ILE C C 1
ATOM 6521 O O . ILE C 1 96 ? -31.024 -14.569 9.716 1.00 30.57 85 ILE C O 1
ATOM 6526 N N . ASN C 1 97 ? -31.750 -12.539 10.353 1.00 27.28 86 ASN C N 1
ATOM 6527 C CA . ASN C 1 97 ? -30.996 -11.830 9.323 1.00 25.84 86 ASN C CA 1
ATOM 6528 C C . ASN C 1 97 ? -29.485 -11.809 9.541 1.00 24.69 86 ASN C C 1
ATOM 6529 O O . ASN C 1 97 ? -28.735 -11.412 8.650 1.00 25.60 86 ASN C O 1
ATOM 6534 N N . PHE C 1 98 ? -29.024 -12.230 10.710 1.00 23.23 87 PHE C N 1
ATOM 6535 C CA . PHE C 1 98 ? -27.590 -12.219 10.964 1.00 22.68 87 PHE C CA 1
ATOM 6536 C C . PHE C 1 98 ? -27.149 -13.239 11.999 1.00 21.80 87 PHE C C 1
ATOM 6537 O O . PHE C 1 98 ? -27.966 -13.798 12.731 1.00 21.07 87 PHE C O 1
ATOM 6545 N N . SER C 1 99 ? -25.849 -13.506 12.035 1.00 21.89 88 SER C N 1
ATOM 6546 C CA . SER C 1 99 ? -25.327 -14.459 12.998 1.00 22.54 88 SER C CA 1
ATOM 6547 C C . SER C 1 99 ? -25.410 -13.789 14.359 1.00 22.75 88 SER C C 1
ATOM 6548 O O . SER C 1 99 ? -25.525 -12.559 14.448 1.00 23.09 88 SER C O 1
ATOM 6551 N N . GLN C 1 100 ? -25.369 -14.594 15.414 1.00 23.07 89 GLN C N 1
ATOM 6552 C CA . GLN C 1 100 ? -25.475 -14.067 16.768 1.00 23.97 89 GLN C CA 1
ATOM 6553 C C . GLN C 1 100 ? -24.149 -13.723 17.402 1.00 21.85 89 GLN C C 1
ATOM 6554 O O . GLN C 1 100 ? -23.621 -14.462 18.222 1.00 22.71 89 GLN C O 1
ATOM 6560 N N . ASP C 1 101 ? -23.612 -12.585 16.995 1.00 21.32 90 ASP C N 1
ATOM 6561 C CA . ASP C 1 101 ? -22.358 -12.090 17.521 1.00 19.71 90 ASP C CA 1
ATOM 6562 C C . ASP C 1 101 ? -22.402 -10.589 17.304 1.00 19.69 90 ASP C C 1
ATOM 6563 O O . ASP C 1 101 ? -23.108 -10.107 16.417 1.00 20.32 90 ASP C O 1
ATOM 6568 N N . ILE C 1 102 ? -21.674 -9.856 18.132 1.00 18.22 91 ILE C N 1
ATOM 6569 C CA . ILE C 1 102 ? -21.661 -8.404 18.071 1.00 18.34 91 ILE C CA 1
ATOM 6570 C C . ILE C 1 102 ? -21.244 -7.783 16.730 1.00 17.74 91 ILE C C 1
ATOM 6571 O O . ILE C 1 102 ? -21.861 -6.831 16.273 1.00 16.64 91 ILE C O 1
ATOM 6576 N N . PRO C 1 103 ? -20.195 -8.313 16.084 1.00 17.24 92 PRO C N 1
ATOM 6577 C CA . PRO C 1 103 ? -19.778 -7.736 14.801 1.00 17.22 92 PRO C CA 1
ATOM 6578 C C . PRO C 1 103 ? -20.907 -7.753 13.767 1.00 17.05 92 PRO C C 1
ATOM 6579 O O . PRO C 1 103 ? -21.140 -6.765 13.063 1.00 15.95 92 PRO C O 1
ATOM 6583 N N . ALA C 1 104 ? -21.607 -8.882 13.683 1.00 16.59 93 ALA C N 1
ATOM 6584 C CA . ALA C 1 104 ? -22.707 -9.026 12.736 1.00 15.81 93 ALA C CA 1
ATOM 6585 C C . ALA C 1 104 ? -23.858 -8.115 13.139 1.00 16.27 93 ALA C C 1
ATOM 6586 O O . ALA C 1 104 ? -24.483 -7.468 12.292 1.00 14.47 93 ALA C O 1
ATOM 6588 N N . LEU C 1 105 ? -24.130 -8.076 14.438 1.00 15.82 94 LEU C N 1
ATOM 6589 C CA . LEU C 1 105 ? -25.197 -7.256 14.979 1.00 17.46 94 LEU C CA 1
ATOM 6590 C C . LEU C 1 105 ? -24.982 -5.775 14.684 1.00 18.25 94 LEU C C 1
ATOM 6591 O O . LEU C 1 105 ? -25.901 -5.095 14.215 1.00 19.29 94 LEU C O 1
ATOM 6596 N N . LEU C 1 106 ? -23.770 -5.282 14.936 1.00 17.25 95 LEU C N 1
ATOM 6597 C CA . LEU C 1 106 ? -23.458 -3.866 14.724 1.00 17.65 95 LEU C CA 1
ATOM 6598 C C . LEU C 1 106 ? -23.367 -3.481 13.261 1.00 17.78 95 LEU C C 1
ATOM 6599 O O . LEU C 1 106 ? -23.839 -2.412 12.860 1.00 17.00 95 LEU C O 1
ATOM 6604 N N . THR C 1 107 ? -22.761 -4.353 12.465 1.00 17.65 96 THR C N 1
ATOM 6605 C CA . THR C 1 107 ? -22.646 -4.116 11.036 1.00 17.68 96 THR C CA 1
ATOM 6606 C C . THR C 1 107 ? -24.054 -3.979 10.451 1.00 17.63 96 THR C C 1
ATOM 6607 O O . THR C 1 107 ? -24.291 -3.157 9.562 1.00 18.89 96 THR C O 1
ATOM 6611 N N . THR C 1 108 ? -24.980 -4.784 10.968 1.00 16.06 97 THR C N 1
ATOM 6612 C CA . THR C 1 108 ? -26.369 -4.792 10.498 1.00 17.13 97 THR C CA 1
ATOM 6613 C C . THR C 1 108 ? -27.192 -3.572 10.896 1.00 16.24 97 THR C C 1
ATOM 6614 O O . THR C 1 108 ? -27.804 -2.937 10.051 1.00 17.63 97 THR C O 1
ATOM 6618 N N . VAL C 1 109 ? -27.201 -3.227 12.173 1.00 18.64 98 VAL C N 1
ATOM 6619 C CA . VAL C 1 109 ? -28.008 -2.097 12.616 1.00 19.98 98 VAL C CA 1
ATOM 6620 C C . VAL C 1 109 ? -27.307 -0.748 12.639 1.00 19.82 98 VAL C C 1
ATOM 6621 O O . VAL C 1 109 ? -27.946 0.275 12.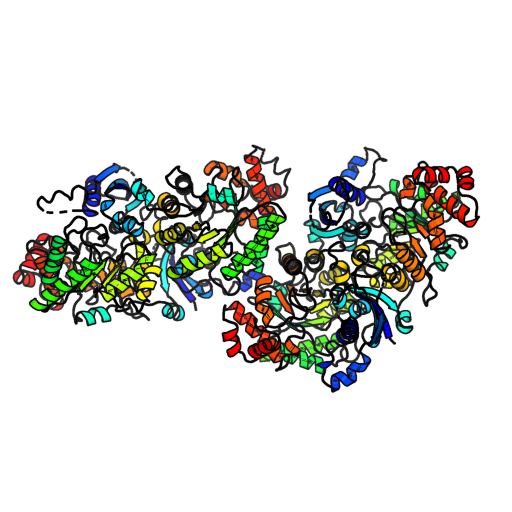854 1.00 21.42 98 VAL C O 1
ATOM 6625 N N . PHE C 1 110 ? -26.000 -0.739 12.425 1.00 20.64 99 PHE C N 1
ATOM 6626 C CA . PHE C 1 110 ? -25.276 0.519 12.449 1.00 19.57 99 PHE C CA 1
ATOM 6627 C C . PHE C 1 110 ? -23.997 0.471 11.617 1.00 20.24 99 PHE C C 1
ATOM 6628 O O . PHE C 1 110 ? -22.991 1.098 11.968 1.00 21.89 99 PHE C O 1
ATOM 6636 N N . GLY C 1 111 ? -24.038 -0.282 10.521 1.00 19.15 100 GLY C N 1
ATOM 6637 C CA . GLY C 1 111 ? -22.884 -0.381 9.643 1.00 20.76 100 GLY C CA 1
ATOM 6638 C C . GLY C 1 111 ? -22.927 0.784 8.674 1.00 22.12 100 GLY C C 1
ATOM 6639 O O . GLY C 1 111 ? -22.213 1.775 8.845 1.00 22.87 100 GLY C O 1
ATOM 6640 N N . LYS C 1 112 ? -23.776 0.663 7.658 1.00 22.73 101 LYS C N 1
ATOM 6641 C CA . LYS C 1 112 ? -23.956 1.715 6.664 1.00 25.10 101 LYS C CA 1
ATOM 6642 C C . LYS C 1 112 ? -24.503 2.953 7.359 1.00 23.74 101 LYS C C 1
ATOM 6643 O O . LYS C 1 112 ? -23.984 4.058 7.193 1.00 23.38 101 LYS C O 1
ATOM 6649 N N . LEU C 1 113 ? -25.559 2.749 8.140 1.00 23.07 102 LEU C N 1
ATOM 6650 C CA . LEU C 1 113 ? -26.209 3.829 8.866 1.00 24.03 102 LEU C CA 1
ATOM 6651 C C . LEU C 1 113 ? -25.265 4.793 9.558 1.00 23.98 102 LEU C C 1
ATOM 6652 O O . LEU C 1 113 ? -25.479 6.002 9.513 1.00 23.52 102 LEU C O 1
ATOM 6657 N N . SER C 1 114 ? -24.234 4.255 10.208 1.00 24.26 103 SER C N 1
ATOM 6658 C CA . SER C 1 114 ? -23.269 5.079 10.937 1.00 23.93 103 SER C CA 1
ATOM 6659 C C . SER C 1 114 ? -22.647 6.148 10.052 1.00 24.06 103 SER C C 1
ATOM 6660 O O . SER C 1 114 ? -22.121 7.143 10.555 1.00 25.15 103 SER C O 1
ATOM 6663 N N . LEU C 1 115 ? -22.709 5.933 8.740 1.00 23.52 104 LEU C N 1
ATOM 6664 C CA . LEU C 1 115 ? -22.137 6.864 7.765 1.00 24.57 104 LEU C CA 1
ATOM 6665 C C . LEU C 1 115 ? -23.194 7.784 7.166 1.00 24.21 104 LEU C C 1
ATOM 6666 O O . LEU C 1 115 ? -22.872 8.731 6.450 1.00 24.03 104 LEU C O 1
ATOM 6671 N N . ASP C 1 116 ? -24.452 7.507 7.473 1.00 23.76 105 ASP C N 1
ATOM 6672 C CA . ASP C 1 116 ? -25.554 8.282 6.927 1.00 25.53 105 ASP C CA 1
ATOM 6673 C C . ASP C 1 116 ? -25.837 9.623 7.616 1.00 24.81 105 ASP C C 1
ATOM 6674 O O . ASP C 1 116 ? -26.929 9.836 8.124 1.00 24.10 105 ASP C O 1
ATOM 6679 N N . GLY C 1 117 ? -24.868 10.529 7.621 1.00 24.67 106 GLY C N 1
ATOM 6680 C CA . GLY C 1 117 ? -25.089 11.817 8.254 1.00 26.04 106 GLY C CA 1
ATOM 6681 C C . GLY C 1 117 ? -25.165 11.776 9.771 1.00 27.25 106 GLY C C 1
ATOM 6682 O O . GLY C 1 117 ? -24.552 10.916 10.413 1.00 28.57 106 GLY C O 1
ATOM 6683 N N . LYS C 1 118 ? -25.933 12.699 10.345 1.00 26.20 107 LYS C N 1
ATOM 6684 C CA . LYS C 1 118 ? -26.073 12.794 11.796 1.00 25.98 107 LYS C CA 1
ATOM 6685 C C . LYS C 1 118 ? -27.061 11.812 12.400 1.00 25.15 107 LYS C C 1
ATOM 6686 O O . LYS C 1 118 ? -28.261 12.097 12.506 1.00 24.09 107 LYS C O 1
ATOM 6692 N N . ILE C 1 119 ? -26.538 10.662 12.812 1.00 22.51 108 ILE C N 1
ATOM 6693 C CA . ILE C 1 119 ? -27.343 9.616 13.427 1.00 23.01 108 ILE C CA 1
ATOM 6694 C C . ILE C 1 119 ? -26.504 8.937 14.514 1.00 22.55 108 ILE C C 1
ATOM 6695 O O . ILE C 1 119 ? -25.314 8.680 14.331 1.00 22.23 108 ILE C O 1
ATOM 6700 N N . LYS C 1 120 ? -27.130 8.652 15.648 1.00 21.08 109 LYS C N 1
ATOM 6701 C CA . LYS C 1 120 ? -26.419 8.053 16.767 1.00 19.03 109 LYS C CA 1
ATOM 6702 C C . LYS C 1 120 ? -27.184 6.855 17.310 1.00 18.46 109 LYS C C 1
ATOM 6703 O O . LYS C 1 120 ? -28.400 6.922 17.504 1.00 18.24 109 LYS C O 1
ATOM 6709 N N . LEU C 1 121 ? -26.472 5.758 17.543 1.00 16.63 110 LEU C N 1
ATOM 6710 C CA . LEU C 1 121 ? -27.096 4.562 18.074 1.00 17.03 110 LEU C CA 1
ATOM 6711 C C . LEU C 1 121 ? -27.210 4.755 19.580 1.00 19.26 110 LEU C C 1
ATOM 6712 O O . LEU C 1 121 ? -26.216 4.688 20.313 1.00 18.69 110 LEU C O 1
ATOM 6717 N N . ILE C 1 122 ? -28.440 4.994 20.024 1.00 19.76 111 ILE C N 1
ATOM 6718 C CA . ILE C 1 122 ? -28.754 5.247 21.421 1.00 22.40 111 ILE C CA 1
ATOM 6719 C C . ILE C 1 122 ? -28.967 4.011 22.278 1.00 22.37 111 ILE C C 1
ATOM 6720 O O . ILE C 1 122 ? -28.604 4.002 23.455 1.00 23.07 111 ILE C O 1
ATOM 6725 N N . ASP C 1 123 ? -29.557 2.969 21.704 1.00 20.91 112 ASP C N 1
ATOM 6726 C CA . ASP C 1 123 ? -29.814 1.775 22.486 1.00 21.93 112 ASP C CA 1
ATOM 6727 C C . ASP C 1 123 ? -30.110 0.542 21.650 1.00 19.64 112 ASP C C 1
ATOM 6728 O O . ASP C 1 123 ? -30.485 0.631 20.483 1.00 20.60 112 ASP C O 1
ATOM 6733 N N . LEU C 1 124 ? -29.944 -0.611 22.280 1.00 18.47 113 LEU C N 1
ATOM 6734 C CA . LEU C 1 124 ? -30.196 -1.893 21.649 1.00 18.04 113 LEU C CA 1
ATOM 6735 C C . LEU C 1 124 ? -30.970 -2.751 22.631 1.00 17.79 113 LEU C C 1
ATOM 6736 O O . LEU C 1 124 ? -30.557 -2.919 23.777 1.00 17.76 113 LEU C O 1
ATOM 6741 N N . HIS C 1 125 ? -32.110 -3.273 22.202 1.00 18.19 114 HIS C N 1
ATOM 6742 C CA . HIS C 1 125 ? -32.869 -4.143 23.075 1.00 19.36 114 HIS C CA 1
ATOM 6743 C C . HIS C 1 125 ? -32.804 -5.510 22.460 1.00 19.58 114 HIS C C 1
ATOM 6744 O O . HIS C 1 125 ? -33.441 -5.782 21.437 1.00 20.13 114 HIS C O 1
ATOM 6751 N N . PHE C 1 126 ? -31.980 -6.348 23.077 1.00 19.40 115 PHE C N 1
ATOM 6752 C CA . PHE C 1 126 ? -31.768 -7.707 22.615 1.00 20.89 115 PHE C CA 1
ATOM 6753 C C . PHE C 1 126 ? -32.944 -8.599 22.950 1.00 20.01 115 PHE C C 1
ATOM 6754 O O . PHE C 1 126 ? -33.619 -8.403 23.958 1.00 20.00 115 PHE C O 1
ATOM 6762 N N . SER C 1 127 ? -33.193 -9.577 22.089 1.00 20.70 116 SER C N 1
ATOM 6763 C CA . SER C 1 127 ? -34.268 -10.524 22.339 1.00 22.86 116 SER C CA 1
ATOM 6764 C C . SER C 1 127 ? -33.691 -11.454 23.400 1.00 22.36 116 SER C C 1
ATOM 6765 O O . SER C 1 127 ? -32.494 -11.391 23.704 1.00 21.89 116 SER C O 1
ATOM 6768 N N . GLU C 1 128 ? -34.521 -12.307 23.980 1.00 22.50 117 GLU C N 1
ATOM 6769 C CA . GLU C 1 128 ? -34.001 -13.220 24.986 1.00 23.54 117 GLU C CA 1
ATOM 6770 C C . GLU C 1 128 ? -33.121 -14.278 24.337 1.00 22.98 117 GLU C C 1
ATOM 6771 O O . GLU C 1 128 ? -32.113 -14.678 24.909 1.00 24.21 117 GLU C O 1
ATOM 6777 N N . ALA C 1 129 ? -33.489 -14.718 23.136 1.00 21.16 118 ALA C N 1
ATOM 6778 C CA . ALA C 1 129 ? -32.702 -15.733 22.443 1.00 21.88 118 ALA C CA 1
ATOM 6779 C C . ALA C 1 129 ? -31.307 -15.212 22.115 1.00 21.68 118 ALA C C 1
ATOM 6780 O O . ALA C 1 129 ? -30.328 -15.963 22.160 1.00 20.73 118 ALA C O 1
ATOM 6782 N N . PHE C 1 130 ? -31.205 -13.927 21.785 1.00 21.87 119 PHE C N 1
ATOM 6783 C CA . PHE C 1 130 ? -29.899 -13.378 21.470 1.00 20.30 119 PHE C CA 1
ATOM 6784 C C . PHE C 1 130 ? -29.056 -13.314 22.736 1.00 19.66 119 PHE C C 1
ATOM 6785 O O . PHE C 1 130 ? -27.850 -13.556 22.699 1.00 21.04 119 PHE C O 1
ATOM 6793 N N . LYS C 1 131 ? -29.691 -13.002 23.860 1.00 19.93 120 LYS C N 1
ATOM 6794 C CA . LYS C 1 131 ? -28.967 -12.918 25.127 1.00 20.27 120 LYS C CA 1
ATOM 6795 C C . LYS C 1 131 ? -28.365 -14.266 25.509 1.00 20.67 120 LYS C C 1
ATOM 6796 O O . LYS C 1 131 ? -27.402 -14.322 26.269 1.00 23.81 120 LYS C O 1
ATOM 6802 N N . ARG C 1 132 ? -28.929 -15.352 24.985 1.00 19.91 121 ARG C N 1
ATOM 6803 C CA . ARG C 1 132 ? -28.410 -16.686 25.288 1.00 19.31 121 ARG C CA 1
ATOM 6804 C C . ARG C 1 132 ? -27.105 -16.956 24.562 1.00 18.32 121 ARG C C 1
ATOM 6805 O O . ARG C 1 132 ? -26.379 -17.878 24.910 1.00 21.51 121 ARG C O 1
ATOM 6813 N N . ALA C 1 133 ? -26.808 -16.153 23.547 1.00 17.42 122 ALA C N 1
ATOM 6814 C CA . ALA C 1 133 ? -25.583 -16.317 22.778 1.00 15.91 122 ALA C CA 1
ATOM 6815 C C . ALA C 1 133 ? -24.478 -15.423 23.330 1.00 16.66 122 ALA C C 1
ATOM 6816 O O . ALA C 1 133 ? -23.391 -15.344 22.762 1.00 16.10 122 ALA C O 1
ATOM 6818 N N . LEU C 1 134 ? -24.772 -14.735 24.428 1.00 15.81 123 LEU C N 1
ATOM 6819 C CA . LEU C 1 134 ? -23.805 -13.844 25.049 1.00 16.78 123 LEU C CA 1
ATOM 6820 C C . LEU C 1 134 ? -23.461 -14.404 26.423 1.00 17.68 123 LEU C C 1
ATOM 6821 O O . LEU C 1 134 ? -24.290 -15.035 27.072 1.00 18.77 123 LEU C O 1
ATOM 6826 N N . PRO C 1 135 ? -22.226 -14.179 26.884 1.00 17.48 124 PRO C N 1
ATOM 6827 C CA . PRO C 1 135 ? -21.783 -14.682 28.187 1.00 17.04 124 PRO C CA 1
ATOM 6828 C C . PRO C 1 135 ? -22.133 -13.848 29.407 1.00 16.96 124 PRO C C 1
ATOM 6829 O O . PRO C 1 135 ? -22.383 -14.391 30.484 1.00 18.52 124 PRO C O 1
ATOM 6833 N N . GLY C 1 136 ? -22.158 -12.531 29.242 1.00 16.94 125 GLY C N 1
ATOM 6834 C CA . GLY C 1 136 ? -22.415 -11.673 30.378 1.00 13.52 125 GLY C CA 1
ATOM 6835 C C . GLY C 1 136 ? -21.157 -11.785 31.218 1.00 14.51 125 GLY C C 1
ATOM 6836 O O . GLY C 1 136 ? -20.204 -12.446 30.799 1.00 13.85 125 GLY C O 1
ATOM 6837 N N . PRO C 1 137 ? -21.100 -11.150 32.394 1.00 15.26 126 PRO C N 1
ATOM 6838 C CA . PRO C 1 137 ? -19.910 -11.226 33.249 1.00 16.01 126 PRO C CA 1
ATOM 6839 C C . PRO C 1 137 ? -19.724 -12.603 33.900 1.00 18.03 126 PRO C C 1
ATOM 6840 O O . PRO C 1 137 ? -20.691 -13.219 34.337 1.00 19.07 126 PRO C O 1
ATOM 6844 N N . LYS C 1 138 ? -18.487 -13.084 33.978 1.00 19.37 127 LYS C N 1
ATOM 6845 C CA . LYS C 1 138 ? -18.230 -14.384 34.605 1.00 21.04 127 LYS C CA 1
ATOM 6846 C C . LYS C 1 138 ? -18.489 -14.320 36.104 1.00 21.47 127 LYS C C 1
ATOM 6847 O O . LYS C 1 138 ? -19.021 -15.261 36.701 1.00 19.89 127 LYS C O 1
ATOM 6853 N N . PHE C 1 139 ? -18.086 -13.202 36.704 1.00 20.89 128 PHE C N 1
ATOM 6854 C CA . PHE C 1 139 ? -18.249 -12.989 38.133 1.00 17.77 128 PHE C CA 1
ATOM 6855 C C . PHE C 1 139 ? -19.296 -11.921 38.432 1.00 17.63 128 PHE C C 1
ATOM 6856 O O . PHE C 1 139 ? -20.206 -12.145 39.222 1.00 17.93 128 PHE C O 1
ATOM 6864 N N . GLY C 1 140 ? -19.164 -10.758 37.807 1.00 17.95 129 GLY C N 1
ATOM 6865 C CA . GLY C 1 140 ? -20.123 -9.700 38.053 1.00 18.97 129 GLY C CA 1
ATOM 6866 C C . GLY C 1 140 ? -20.047 -9.216 39.488 1.00 20.51 129 GLY C C 1
ATOM 6867 O O . GLY C 1 140 ? -19.157 -9.626 40.238 1.00 20.97 129 GLY C O 1
ATOM 6868 N N . VAL C 1 141 ? -20.981 -8.351 39.877 1.00 21.09 130 VAL C N 1
ATOM 6869 C CA . VAL C 1 141 ? -20.989 -7.799 41.229 1.00 22.02 130 VAL C CA 1
ATOM 6870 C C . VAL C 1 141 ? -20.980 -8.900 42.279 1.00 22.47 130 VAL C C 1
ATOM 6871 O O . VAL C 1 141 ? -20.235 -8.828 43.256 1.00 22.41 130 VAL C O 1
ATOM 6875 N N . TYR C 1 142 ? -21.797 -9.928 42.079 1.00 23.85 131 TYR C N 1
ATOM 6876 C CA . TYR C 1 142 ? -21.837 -11.018 43.040 1.00 23.75 131 TYR C CA 1
ATOM 6877 C C . TYR C 1 142 ? -20.509 -11.758 43.115 1.00 23.27 131 TYR C C 1
ATOM 6878 O O . TYR C 1 142 ? -19.973 -11.984 44.203 1.00 24.20 131 TYR C O 1
ATOM 6887 N N . GLY C 1 143 ? -19.999 -12.152 41.952 1.00 22.16 132 GLY C N 1
ATOM 6888 C CA . GLY C 1 143 ? -18.746 -12.881 41.893 1.00 20.49 132 GLY C CA 1
ATOM 6889 C C . GLY C 1 143 ? -17.607 -12.118 42.531 1.00 20.28 132 GLY C C 1
ATOM 6890 O O . GLY C 1 143 ? -16.813 -12.692 43.274 1.00 19.90 132 GLY C O 1
ATOM 6891 N N . ILE C 1 144 ? -17.517 -10.823 42.239 1.00 19.94 133 ILE C N 1
ATOM 6892 C CA . ILE C 1 144 ? -16.458 -9.997 42.808 1.00 19.49 133 ILE C CA 1
ATOM 6893 C C . ILE C 1 144 ? -16.632 -9.907 44.317 1.00 21.04 133 ILE C C 1
ATOM 6894 O O . ILE C 1 144 ? -15.672 -10.102 45.068 1.00 22.30 133 ILE C O 1
ATOM 6899 N N . ARG C 1 145 ? -17.852 -9.608 44.762 1.00 21.03 134 ARG C N 1
ATOM 6900 C CA . ARG C 1 145 ? -18.114 -9.506 46.193 1.00 22.48 134 ARG C CA 1
ATOM 6901 C C . ARG C 1 145 ? -17.807 -10.833 46.891 1.00 24.03 134 ARG C C 1
ATOM 6902 O O . ARG C 1 145 ? -17.367 -10.851 48.043 1.00 22.22 134 ARG C O 1
ATOM 6910 N N . LYS C 1 146 ? -18.029 -11.938 46.188 1.00 26.00 135 LYS C N 1
ATOM 6911 C CA . LYS C 1 146 ? -17.739 -13.251 46.746 1.00 27.99 135 LYS C CA 1
ATOM 6912 C C . LYS C 1 146 ? -16.231 -13.412 46.934 1.00 28.43 135 LYS C C 1
ATOM 6913 O O . LYS C 1 146 ? -15.789 -13.964 47.938 1.00 29.42 135 LYS C O 1
ATOM 6919 N N . LEU C 1 147 ? -15.437 -12.934 45.977 1.00 28.06 136 LEU C N 1
ATOM 6920 C CA . LEU C 1 147 ? -13.983 -13.047 46.100 1.00 28.81 136 LEU C CA 1
ATOM 6921 C C . LEU C 1 147 ? -13.440 -12.205 47.254 1.00 28.23 136 LEU C C 1
ATOM 6922 O O . LEU C 1 147 ? -12.478 -12.592 47.913 1.00 27.98 136 LEU C O 1
ATOM 6927 N N . LEU C 1 148 ? -14.058 -11.052 47.485 1.00 27.41 137 LEU C N 1
ATOM 6928 C CA . LEU C 1 148 ? -13.631 -10.142 48.541 1.00 27.50 137 LEU C CA 1
ATOM 6929 C C . LEU C 1 148 ? -14.304 -10.387 49.891 1.00 28.31 137 LEU C C 1
ATOM 6930 O O . LEU C 1 148 ? -13.841 -9.889 50.915 1.00 27.29 137 LEU C O 1
ATOM 6935 N N . GLY C 1 149 ? -15.392 -11.150 49.893 1.00 28.61 138 GLY C N 1
ATOM 6936 C CA . GLY C 1 149 ? -16.093 -11.399 51.134 1.00 28.65 138 GLY C CA 1
ATOM 6937 C C . GLY C 1 149 ? -16.718 -10.104 51.620 1.00 29.73 138 GLY C C 1
ATOM 6938 O O . GLY C 1 149 ? -16.863 -9.879 52.824 1.00 28.44 138 GLY C O 1
ATOM 6939 N N . GLU C 1 150 ? -17.083 -9.239 50.677 1.00 29.19 139 GLU C N 1
ATOM 6940 C CA . GLU C 1 150 ? -17.696 -7.967 51.025 1.00 30.54 139 GLU C CA 1
ATOM 6941 C C . GLU C 1 150 ? -18.985 -7.717 50.239 1.00 30.94 139 GLU C C 1
ATOM 6942 O O . GLU C 1 150 ? -18.954 -7.461 49.031 1.00 29.79 139 GLU C O 1
ATOM 6948 N N . PHE C 1 151 ? -20.118 -7.774 50.935 1.00 31.26 140 PHE C N 1
ATOM 6949 C CA . PHE C 1 151 ? -21.408 -7.576 50.287 1.00 31.98 140 PHE C CA 1
ATOM 6950 C C . PHE C 1 151 ? -22.205 -6.379 50.782 1.00 33.73 140 PHE C C 1
ATOM 6951 O O . PHE C 1 151 ? -23.155 -5.945 50.126 1.00 34.52 140 PHE C O 1
ATOM 6959 N N . GLU C 1 152 ? -21.820 -5.836 51.928 1.00 34.99 141 GLU C N 1
ATOM 6960 C CA . GLU C 1 152 ? -22.557 -4.721 52.508 1.00 36.41 141 GLU C CA 1
ATOM 6961 C C . GLU C 1 152 ? -21.905 -3.364 52.330 1.00 35.02 141 GLU C C 1
ATOM 6962 O O . GLU C 1 152 ? -22.050 -2.506 53.194 1.00 36.92 141 GLU C O 1
ATOM 6968 N N . ARG C 1 153 ? -21.223 -3.138 51.215 1.00 33.30 142 ARG C N 1
ATOM 6969 C CA . ARG C 1 153 ? -20.539 -1.862 51.054 1.00 31.83 142 ARG C CA 1
ATOM 6970 C C . ARG C 1 153 ? -19.966 -1.644 49.646 1.00 30.70 142 ARG C C 1
ATOM 6971 O O . ARG C 1 153 ? -19.592 -2.596 48.959 1.00 31.34 142 ARG C O 1
ATOM 6979 N N . PRO C 1 154 ? -19.921 -0.387 49.183 1.00 28.47 143 PRO C N 1
ATOM 6980 C CA . PRO C 1 154 ? -19.356 -0.180 47.850 1.00 27.58 143 PRO C CA 1
ATOM 6981 C C . PRO C 1 154 ? -17.857 -0.448 47.994 1.00 27.61 143 PRO C C 1
ATOM 6982 O O . PRO C 1 154 ? -17.317 -0.342 49.099 1.00 26.52 143 PRO C O 1
ATOM 6986 N N . LEU C 1 155 ? -17.191 -0.800 46.898 1.00 25.53 144 LEU C N 1
ATOM 6987 C CA . LEU C 1 155 ? -15.763 -1.098 46.950 1.00 25.67 144 LEU C CA 1
ATOM 6988 C C . LEU C 1 155 ? -14.852 0.096 46.688 1.00 25.04 144 LEU C C 1
ATOM 6989 O O . LEU C 1 155 ? -15.234 1.070 46.030 1.00 24.36 144 LEU C O 1
ATOM 6994 N N . LEU C 1 156 ? -13.639 0.006 47.223 1.00 25.31 145 LEU C N 1
ATOM 6995 C CA . LEU C 1 156 ? -12.644 1.058 47.072 1.00 24.58 145 LEU C CA 1
ATOM 6996 C C . LEU C 1 156 ? -11.570 0.579 46.101 1.00 23.60 145 LEU C C 1
ATOM 6997 O O . LEU C 1 156 ? -11.003 -0.506 46.267 1.00 23.79 145 LEU C O 1
ATOM 7002 N N . MET C 1 157 ? -11.296 1.387 45.087 1.00 23.65 146 MET C N 1
ATOM 7003 C CA . MET C 1 157 ? -10.278 1.056 44.101 1.00 24.68 146 MET C CA 1
ATOM 7004 C C . MET C 1 157 ? -9.315 2.220 43.966 1.00 25.62 146 MET C C 1
ATOM 7005 O O . MET C 1 157 ? -9.692 3.374 44.164 1.00 26.43 146 MET C O 1
ATOM 7010 N N . SER C 1 158 ? -8.069 1.909 43.625 1.00 25.59 147 SER C N 1
ATOM 7011 C CA . SER C 1 158 ? -7.060 2.935 43.439 1.00 25.20 147 SER C CA 1
ATOM 7012 C C . SER C 1 158 ? -6.089 2.504 42.351 1.00 25.11 147 SER C C 1
ATOM 7013 O O . SER C 1 158 ? -6.198 1.400 41.813 1.00 24.97 147 SER C O 1
ATOM 7016 N N . ILE C 1 159 ? -5.134 3.373 42.039 1.00 24.94 148 ILE C N 1
ATOM 7017 C CA . ILE C 1 159 ? -4.155 3.098 40.989 1.00 24.57 148 ILE C CA 1
ATOM 7018 C C . ILE C 1 159 ? -2.744 3.268 41.515 1.00 23.77 148 ILE C C 1
ATOM 7019 O O . ILE C 1 159 ? -2.554 3.561 42.682 1.00 25.20 148 ILE C O 1
ATOM 7024 N N . PHE C 1 160 ? -1.760 3.077 40.646 1.00 23.82 149 PHE C N 1
ATOM 7025 C CA . PHE C 1 160 ? -0.368 3.253 41.036 1.00 26.48 149 PHE C CA 1
ATOM 7026 C C . PHE C 1 160 ? -0.035 4.713 40.769 1.00 28.89 149 PHE C C 1
ATOM 7027 O O . PHE C 1 160 ? -0.486 5.283 39.777 1.00 29.28 149 PHE C O 1
ATOM 7035 N N . LYS C 1 161 ? 0.730 5.325 41.661 1.00 31.92 150 LYS C N 1
ATOM 7036 C CA . LYS C 1 161 ? 1.086 6.728 41.502 1.00 36.82 150 LYS C CA 1
ATOM 7037 C C . LYS C 1 161 ? 2.426 6.935 40.815 1.00 40.41 150 LYS C C 1
ATOM 7038 O O . LYS C 1 161 ? 3.217 6.005 40.645 1.00 41.28 150 LYS C O 1
ATOM 7040 N N . GLY C 1 162 ? 2.669 8.175 40.416 1.00 44.22 151 GLY C N 1
ATOM 7041 C CA . GLY C 1 162 ? 3.926 8.509 39.783 1.00 48.46 151 GLY C CA 1
ATOM 7042 C C . GLY C 1 162 ? 4.119 8.091 38.340 1.00 51.14 151 GLY C C 1
ATOM 7043 O O . GLY C 1 162 ? 3.164 7.897 37.577 1.00 52.26 151 GLY C O 1
ATOM 7044 N N . VAL C 1 163 ? 5.392 7.943 37.988 1.00 52.36 152 VAL C N 1
ATOM 7045 C CA . VAL C 1 163 ? 5.822 7.589 36.646 1.00 53.03 152 VAL C CA 1
ATOM 7046 C C . VAL C 1 163 ? 5.378 6.238 36.097 1.00 53.90 152 VAL C C 1
ATOM 7047 O O . VAL C 1 163 ? 5.506 5.197 36.752 1.00 53.96 152 VAL C O 1
ATOM 7049 N N . ILE C 1 164 ? 4.843 6.282 34.880 1.00 53.46 153 ILE C N 1
ATOM 7050 C CA . ILE C 1 164 ? 4.427 5.090 34.161 1.00 52.82 153 ILE C CA 1
ATOM 7051 C C . ILE C 1 164 ? 5.766 4.572 33.651 1.00 50.92 153 ILE C C 1
ATOM 7052 O O . ILE C 1 164 ? 6.645 5.363 33.309 1.00 51.47 153 ILE C O 1
ATOM 7057 N N . GLY C 1 165 ? 5.930 3.259 33.586 1.00 48.59 154 GLY C N 1
ATOM 7058 C CA . GLY C 1 165 ? 7.213 2.726 33.164 1.00 45.22 154 GLY C CA 1
ATOM 7059 C C . GLY C 1 165 ? 7.881 2.398 34.481 1.00 42.75 154 GLY C C 1
ATOM 7060 O O . GLY C 1 165 ? 9.089 2.536 34.674 1.00 41.64 154 GLY C O 1
ATOM 7061 N N . ARG C 1 166 ? 7.031 1.972 35.405 1.00 40.04 155 ARG C N 1
ATOM 7062 C CA . ARG C 1 166 ? 7.432 1.608 36.745 1.00 37.39 155 ARG C CA 1
ATOM 7063 C C . ARG C 1 166 ? 8.041 0.210 36.766 1.00 33.66 155 ARG C C 1
ATOM 7064 O O . ARG C 1 166 ? 8.029 -0.506 35.764 1.00 32.94 155 ARG C O 1
ATOM 7072 N N . ASP C 1 167 ? 8.574 -0.167 37.921 1.00 29.82 156 ASP C N 1
ATOM 7073 C CA . ASP C 1 167 ? 9.177 -1.479 38.104 1.00 26.01 156 ASP C CA 1
ATOM 7074 C C . ASP C 1 167 ? 8.356 -2.299 39.092 1.00 24.83 156 ASP C C 1
ATOM 7075 O O . ASP C 1 167 ? 7.350 -1.823 39.636 1.00 23.39 156 ASP C O 1
ATOM 7080 N N . LEU C 1 168 ? 8.792 -3.532 39.317 1.00 24.01 157 LEU C N 1
ATOM 7081 C CA . LEU C 1 168 ? 8.105 -4.436 40.219 1.00 23.41 157 LEU C CA 1
ATOM 7082 C C . LEU C 1 168 ? 8.236 -4.019 41.663 1.00 22.76 157 LEU C C 1
ATOM 7083 O O . LEU C 1 168 ? 7.361 -4.311 42.478 1.00 21.98 157 LEU C O 1
ATOM 7088 N N . SER C 1 169 ? 9.320 -3.328 41.994 1.00 22.41 158 SER C N 1
ATOM 7089 C CA . SER C 1 169 ? 9.487 -2.899 43.373 1.00 21.81 158 SER C CA 1
ATOM 7090 C C . SER C 1 169 ? 8.421 -1.837 43.636 1.00 20.30 158 SER C C 1
ATOM 7091 O O . SER C 1 169 ? 7.761 -1.843 44.676 1.00 18.63 158 SER C O 1
ATOM 7094 N N . ASP C 1 170 ? 8.232 -0.943 42.673 1.00 19.77 159 ASP C N 1
ATOM 7095 C CA . ASP C 1 170 ? 7.244 0.111 42.827 1.00 21.49 159 ASP C CA 1
ATOM 7096 C C . ASP C 1 170 ? 5.828 -0.457 42.922 1.00 20.28 159 ASP C C 1
ATOM 7097 O O . ASP C 1 170 ? 5.009 0.022 43.703 1.00 18.74 159 ASP C O 1
ATOM 7102 N N . ILE C 1 171 ? 5.539 -1.482 42.128 1.00 21.38 160 ILE C N 1
ATOM 7103 C CA . ILE C 1 171 ? 4.220 -2.100 42.158 1.00 20.88 160 ILE C CA 1
ATOM 7104 C C . ILE C 1 171 ? 4.009 -2.804 43.494 1.00 20.53 160 ILE C C 1
ATOM 7105 O O . ILE C 1 171 ? 2.984 -2.606 44.145 1.00 20.42 160 ILE C O 1
ATOM 7110 N N . LYS C 1 172 ? 4.986 -3.610 43.906 1.00 21.35 161 LYS C N 1
ATOM 7111 C CA . LYS C 1 172 ? 4.901 -4.340 45.173 1.00 22.04 161 LYS C CA 1
ATOM 7112 C C . LYS C 1 172 ? 4.650 -3.413 46.359 1.00 22.35 161 LYS C C 1
ATOM 7113 O O . LYS C 1 172 ? 3.753 -3.650 47.166 1.00 23.52 161 LYS C O 1
ATOM 7119 N N . GLU C 1 173 ? 5.439 -2.351 46.452 1.00 22.80 162 GLU C N 1
ATOM 7120 C CA . GLU C 1 173 ? 5.321 -1.404 47.546 1.00 24.79 162 GLU C CA 1
ATOM 7121 C C . GLU C 1 173 ? 3.985 -0.673 47.548 1.00 24.10 162 GLU C C 1
ATOM 7122 O O . GLU C 1 173 ? 3.368 -0.507 48.598 1.00 24.14 162 GLU C O 1
ATOM 7128 N N . GLN C 1 174 ? 3.530 -0.234 46.381 1.00 22.88 163 GLN C N 1
ATOM 7129 C CA . GLN C 1 174 ? 2.262 0.480 46.322 1.00 22.06 163 GLN C CA 1
ATOM 7130 C C . GLN C 1 174 ? 1.062 -0.434 46.557 1.00 21.15 163 GLN C C 1
ATOM 7131 O O . GLN C 1 174 ? 0.031 0.011 47.052 1.00 20.10 163 GLN C O 1
ATOM 7137 N N . LEU C 1 175 ? 1.194 -1.713 46.216 1.00 21.23 164 LEU C N 1
ATOM 7138 C CA . LEU C 1 175 ? 0.100 -2.653 46.437 1.00 20.67 164 LEU C CA 1
ATOM 7139 C C . LEU C 1 175 ? -0.061 -2.861 47.934 1.00 21.63 164 LEU C C 1
ATOM 7140 O O . LEU C 1 175 ? -1.173 -2.861 48.459 1.00 21.16 164 LEU C O 1
ATOM 7145 N N . ARG C 1 176 ? 1.065 -3.027 48.619 1.00 22.26 165 ARG C N 1
ATOM 7146 C CA . ARG C 1 176 ? 1.061 -3.248 50.054 1.00 24.48 165 ARG C CA 1
ATOM 7147 C C . ARG C 1 176 ? 0.476 -2.050 50.814 1.00 24.49 165 ARG C C 1
ATOM 7148 O O . ARG C 1 176 ? -0.435 -2.212 51.626 1.00 24.92 165 ARG C O 1
ATOM 7156 N N . GLN C 1 177 ? 0.989 -0.856 50.536 1.00 23.61 166 GLN C N 1
ATOM 7157 C CA . GLN C 1 177 ? 0.516 0.371 51.184 1.00 25.63 166 GLN C CA 1
ATOM 7158 C C . GLN C 1 177 ? -0.995 0.557 51.041 1.00 25.93 166 GLN C C 1
ATOM 7159 O O . GLN C 1 177 ? -1.683 0.915 51.997 1.00 24.36 166 GLN C O 1
ATOM 7165 N N . GLN C 1 178 ? -1.502 0.333 49.832 1.00 25.07 167 GLN C N 1
ATOM 7166 C CA . GLN C 1 178 ? -2.922 0.490 49.573 1.00 23.31 167 GLN C CA 1
ATOM 7167 C C . GLN C 1 178 ? -3.745 -0.652 50.147 1.00 22.82 167 GLN C C 1
ATOM 7168 O O . GLN C 1 178 ? -4.836 -0.428 50.656 1.00 21.93 167 GLN C O 1
ATOM 7174 N N . ALA C 1 179 ? -3.216 -1.872 50.081 1.00 23.70 168 ALA C N 1
ATOM 7175 C CA . ALA C 1 179 ? -3.922 -3.023 50.628 1.00 24.59 168 ALA C CA 1
ATOM 7176 C C . ALA C 1 179 ? -4.094 -2.811 52.129 1.00 25.74 168 ALA C C 1
ATOM 7177 O O . ALA C 1 179 ? -5.187 -2.997 52.673 1.00 25.68 168 ALA C O 1
ATOM 7179 N N . LEU C 1 180 ? -3.013 -2.413 52.794 1.00 25.66 169 LEU C N 1
ATOM 7180 C CA . LEU C 1 180 ? -3.062 -2.173 54.233 1.00 28.36 169 LEU C CA 1
ATOM 7181 C C . LEU C 1 180 ? -3.966 -0.990 54.560 1.00 27.51 169 LEU C C 1
ATOM 7182 O O . LEU C 1 180 ? -4.445 -0.864 55.684 1.00 28.32 169 LEU C O 1
ATOM 7187 N N . GLY C 1 181 ? -4.187 -0.124 53.575 1.00 27.08 170 GLY C N 1
ATOM 7188 C CA . GLY C 1 181 ? -5.047 1.031 53.773 1.00 26.21 170 GLY C CA 1
ATOM 7189 C C . GLY C 1 181 ? -6.509 0.664 53.574 1.00 25.41 170 GLY C C 1
ATOM 7190 O O . GLY C 1 181 ? -7.402 1.502 53.702 1.00 24.34 170 GLY C O 1
ATOM 7191 N N . GLY C 1 182 ? -6.755 -0.598 53.242 1.00 25.37 171 GLY C N 1
ATOM 7192 C CA . GLY C 1 182 ? -8.120 -1.049 53.045 1.00 26.14 171 GLY C CA 1
ATOM 7193 C C . GLY C 1 182 ? -8.651 -0.994 51.623 1.00 25.55 171 GLY C C 1
ATOM 7194 O O . GLY C 1 182 ? -9.820 -1.294 51.400 1.00 27.16 171 GLY C O 1
ATOM 7195 N N . VAL C 1 183 ? -7.818 -0.604 50.662 1.00 24.62 172 VAL C N 1
ATOM 7196 C CA . VAL C 1 183 ? -8.256 -0.544 49.271 1.00 23.23 172 VAL C CA 1
ATOM 7197 C C . VAL C 1 183 ? -8.621 -1.966 48.841 1.00 23.74 172 VAL C C 1
ATOM 7198 O O . VAL C 1 183 ? -7.923 -2.919 49.187 1.00 23.75 172 VAL C O 1
ATOM 7202 N N . ASP C 1 184 ? -9.720 -2.114 48.105 1.00 22.91 173 ASP C N 1
ATOM 7203 C CA . ASP C 1 184 ? -10.169 -3.438 47.679 1.00 23.37 173 ASP C CA 1
ATOM 7204 C C . ASP C 1 184 ? -9.556 -3.887 46.362 1.00 23.73 173 ASP C C 1
ATOM 7205 O O . ASP C 1 184 ? -9.269 -5.069 46.176 1.00 23.99 173 ASP C O 1
ATOM 7210 N N . LEU C 1 185 ? -9.369 -2.947 45.444 1.00 23.69 174 LEU C N 1
ATOM 7211 C CA . LEU C 1 185 ? -8.803 -3.282 44.148 1.00 24.64 174 LEU C CA 1
ATOM 7212 C C . LEU C 1 185 ? -7.805 -2.246 43.654 1.00 23.11 174 LEU C C 1
ATOM 7213 O O . LEU C 1 185 ? -8.014 -1.036 43.785 1.00 21.33 174 LEU C O 1
ATOM 7218 N N . ILE C 1 186 ? -6.721 -2.735 43.067 1.00 22.28 175 ILE C N 1
ATOM 7219 C CA . ILE C 1 186 ? -5.695 -1.865 42.513 1.00 21.17 175 ILE C CA 1
ATOM 7220 C C . ILE C 1 186 ? -5.464 -2.285 41.060 1.00 21.35 175 ILE C C 1
ATOM 7221 O O . ILE C 1 186 ? -5.339 -3.479 40.746 1.00 20.27 175 ILE C O 1
ATOM 7226 N N . LYS C 1 187 ? -5.423 -1.297 40.174 1.00 18.75 176 LYS C N 1
ATOM 7227 C CA . LYS C 1 187 ? -5.256 -1.562 38.756 1.00 19.13 176 LYS C CA 1
ATOM 7228 C C . LYS C 1 187 ? -3.970 -1.018 38.157 1.00 18.12 176 LYS C C 1
ATOM 7229 O O . LYS C 1 187 ? -3.444 0.003 38.601 1.00 17.26 176 LYS C O 1
ATOM 7235 N N . ASP C 1 188 ? -3.483 -1.709 37.130 1.00 18.12 177 ASP C N 1
ATOM 7236 C CA . ASP C 1 188 ? -2.302 -1.273 36.394 1.00 18.10 177 ASP C CA 1
ATOM 7237 C C . ASP C 1 188 ? -2.769 -0.073 35.580 1.00 18.43 177 ASP C C 1
ATOM 7238 O O . ASP C 1 188 ? -3.964 0.234 35.544 1.00 19.21 177 ASP C O 1
ATOM 7243 N N . ASP C 1 189 ? -1.835 0.607 34.929 1.00 18.82 178 ASP C N 1
ATOM 7244 C CA . ASP C 1 189 ? -2.200 1.717 34.061 1.00 21.45 178 ASP C CA 1
ATOM 7245 C C . ASP C 1 189 ? -2.611 1.007 32.767 1.00 20.88 178 ASP C C 1
ATOM 7246 O O . ASP C 1 189 ? -2.056 -0.039 32.439 1.00 21.05 178 ASP C O 1
ATOM 7251 N N . GLU C 1 190 ? -3.578 1.549 32.036 1.00 22.55 179 GLU C N 1
ATOM 7252 C CA . GLU C 1 190 ? -4.013 0.900 30.802 1.00 21.61 179 GLU C CA 1
ATOM 7253 C C . GLU C 1 190 ? -2.936 0.993 29.724 1.00 22.51 179 GLU C C 1
ATOM 7254 O O . GLU C 1 190 ? -2.948 0.232 28.754 1.00 22.62 179 GLU C O 1
ATOM 7260 N N . ILE C 1 191 ? -2.006 1.926 29.896 1.00 23.17 180 ILE C N 1
ATOM 7261 C CA . ILE C 1 191 ? -0.918 2.091 28.937 1.00 25.25 180 ILE C CA 1
ATOM 7262 C C . ILE C 1 191 ? 0.332 1.377 29.420 1.00 25.78 180 ILE C C 1
ATOM 7263 O O . ILE C 1 191 ? 1.423 1.625 28.922 1.00 27.06 180 ILE C O 1
ATOM 7268 N N . PHE C 1 192 ? 0.174 0.492 30.399 1.00 27.65 181 PHE C N 1
ATOM 7269 C CA . PHE C 1 192 ? 1.315 -0.258 30.903 1.00 27.52 181 PHE C CA 1
ATOM 7270 C C . PHE C 1 192 ? 1.457 -1.516 30.067 1.00 26.92 181 PHE C C 1
ATOM 7271 O O . PHE C 1 192 ? 0.739 -2.491 30.275 1.00 27.49 181 PHE C O 1
ATOM 7279 N N . PHE C 1 193 ? 2.380 -1.486 29.111 1.00 26.84 182 PHE C N 1
ATOM 7280 C CA . PHE C 1 193 ? 2.603 -2.628 28.239 1.00 26.63 182 PHE C CA 1
ATOM 7281 C C . PHE C 1 193 ? 3.809 -3.433 28.669 1.00 28.50 182 PHE C C 1
ATOM 7282 O O . PHE C 1 193 ? 4.539 -3.037 29.578 1.00 28.09 182 PHE C O 1
ATOM 7290 N N . GLU C 1 194 ? 4.012 -4.564 28.004 1.00 30.45 183 GLU C N 1
ATOM 7291 C CA . GLU C 1 194 ? 5.115 -5.453 28.326 1.00 33.06 183 GLU C CA 1
ATOM 7292 C C . GLU C 1 194 ? 6.496 -4.818 28.311 1.00 34.49 183 GLU C C 1
ATOM 7293 O O . GLU C 1 194 ? 6.953 -4.277 27.297 1.00 32.92 183 GLU C O 1
ATOM 7299 N N . THR C 1 195 ? 7.154 -4.907 29.464 1.00 35.48 184 THR C N 1
ATOM 7300 C CA . THR C 1 195 ? 8.490 -4.365 29.664 1.00 36.11 184 THR C CA 1
ATOM 7301 C C . THR C 1 195 ? 9.385 -5.404 30.331 1.00 34.96 184 THR C C 1
ATOM 7302 O O . THR C 1 195 ? 8.911 -6.441 30.801 1.00 34.90 184 THR C O 1
ATOM 7306 N N . GLY C 1 196 ? 10.682 -5.119 30.363 1.00 34.94 185 GLY C N 1
ATOM 7307 C CA . GLY C 1 196 ? 11.626 -6.032 30.973 1.00 35.86 185 GLY C CA 1
ATOM 7308 C C . GLY C 1 196 ? 11.647 -5.871 32.479 1.00 36.42 185 GLY C C 1
ATOM 7309 O O . GLY C 1 196 ? 12.118 -6.755 33.196 1.00 36.86 185 GLY C O 1
ATOM 7310 N N . LEU C 1 197 ? 11.129 -4.742 32.960 1.00 35.43 186 LEU C N 1
ATOM 7311 C CA . LEU C 1 197 ? 11.095 -4.467 34.392 1.00 34.57 186 LEU C CA 1
ATOM 7312 C C . LEU C 1 197 ? 9.912 -5.099 35.104 1.00 33.13 186 LEU C C 1
ATOM 7313 O O . LEU C 1 197 ? 10.081 -5.729 36.152 1.00 34.70 186 LEU C O 1
ATOM 7318 N N . ALA C 1 198 ? 8.720 -4.937 34.538 1.00 28.89 187 ALA C N 1
ATOM 7319 C CA . ALA C 1 198 ? 7.524 -5.479 35.161 1.00 25.47 187 ALA C CA 1
ATOM 7320 C C . ALA C 1 198 ? 6.708 -6.364 34.232 1.00 24.88 187 ALA C C 1
ATOM 7321 O O . ALA C 1 198 ? 5.511 -6.146 34.041 1.00 23.25 187 ALA C O 1
ATOM 7323 N N . PRO C 1 199 ? 7.343 -7.390 33.650 1.00 24.07 188 PRO C N 1
ATOM 7324 C CA . PRO C 1 199 ? 6.600 -8.275 32.749 1.00 23.16 188 PRO C CA 1
ATOM 7325 C C . PRO C 1 199 ? 5.324 -8.853 33.369 1.00 21.60 188 PRO C C 1
ATOM 7326 O O . PRO C 1 199 ? 5.271 -9.185 34.556 1.00 19.87 188 PRO C O 1
ATOM 7330 N N . PHE C 1 200 ? 4.300 -8.940 32.528 1.00 19.81 189 PHE C N 1
ATOM 7331 C CA . PHE C 1 200 ? 2.980 -9.455 32.860 1.00 19.73 189 PHE C CA 1
ATOM 7332 C C . PHE C 1 200 ? 2.972 -10.616 33.841 1.00 20.97 189 PHE C C 1
ATOM 7333 O O . PHE C 1 200 ? 2.395 -10.513 34.921 1.00 22.43 189 PHE C O 1
ATOM 7341 N N . GLU C 1 201 ? 3.607 -11.720 33.469 1.00 20.96 190 GLU C N 1
ATOM 7342 C CA . GLU C 1 201 ? 3.634 -12.896 34.326 1.00 22.96 190 GLU C CA 1
ATOM 7343 C C . GLU C 1 201 ? 4.333 -12.690 35.660 1.00 22.97 190 GLU C C 1
ATOM 7344 O O . GLU C 1 201 ? 3.877 -13.197 36.689 1.00 21.73 190 GLU C O 1
ATOM 7350 N N . THR C 1 202 ? 5.435 -11.953 35.664 1.00 21.88 191 THR C N 1
ATOM 7351 C CA . THR C 1 202 ? 6.120 -11.748 36.924 1.00 21.65 191 THR C CA 1
ATOM 7352 C C . THR C 1 202 ? 5.374 -10.761 37.819 1.00 20.22 191 THR C C 1
ATOM 7353 O O . THR C 1 202 ? 5.440 -10.876 39.044 1.00 19.29 191 THR C O 1
ATOM 7357 N N . ARG C 1 203 ? 4.641 -9.805 37.250 1.00 18.42 192 ARG C N 1
ATOM 7358 C CA . ARG C 1 203 ? 3.938 -8.898 38.148 1.00 18.73 192 ARG C CA 1
ATOM 7359 C C . ARG C 1 203 ? 2.660 -9.514 38.713 1.00 19.43 192 ARG C C 1
ATOM 7360 O O . ARG C 1 203 ? 2.121 -9.055 39.726 1.00 17.76 192 ARG C O 1
ATOM 7368 N N . ILE C 1 204 ? 2.192 -10.583 38.081 1.00 19.11 193 ILE C N 1
ATOM 7369 C CA . ILE C 1 204 ? 1.022 -11.275 38.585 1.00 18.70 193 ILE C CA 1
ATOM 7370 C C . ILE C 1 204 ? 1.498 -12.051 39.807 1.00 19.07 193 ILE C C 1
ATOM 7371 O O . ILE C 1 204 ? 0.882 -12.001 40.871 1.00 18.88 193 ILE C O 1
ATOM 7376 N N . ALA C 1 205 ? 2.610 -12.761 39.644 1.00 19.94 194 ALA C N 1
ATOM 7377 C CA . ALA C 1 205 ? 3.187 -13.557 40.730 1.00 21.03 194 ALA C CA 1
ATOM 7378 C C . ALA C 1 205 ? 3.587 -12.687 41.926 1.00 22.10 194 ALA C C 1
ATOM 7379 O O . ALA C 1 205 ? 3.197 -12.957 43.058 1.00 23.52 194 ALA C O 1
ATOM 7381 N N . GLU C 1 206 ? 4.369 -11.642 41.670 1.00 23.00 195 GLU C N 1
ATOM 7382 C CA . GLU C 1 206 ? 4.817 -10.745 42.735 1.00 24.13 195 GLU C CA 1
ATOM 7383 C C . GLU C 1 206 ? 3.652 -10.101 43.479 1.00 24.10 195 GLU C C 1
ATOM 7384 O O . GLU C 1 206 ? 3.607 -10.108 44.709 1.00 24.36 195 GLU C O 1
ATOM 7390 N N . GLY C 1 207 ? 2.712 -9.541 42.727 1.00 23.76 196 GLY C N 1
ATOM 7391 C CA . GLY C 1 207 ? 1.572 -8.905 43.347 1.00 22.19 196 GLY C CA 1
ATOM 7392 C C . GLY C 1 207 ? 0.739 -9.883 44.155 1.00 22.77 196 GLY C C 1
ATOM 7393 O O . GLY C 1 207 ? 0.251 -9.548 45.234 1.00 22.62 196 GLY C O 1
ATOM 7394 N N . LYS C 1 208 ? 0.568 -11.098 43.647 1.00 22.27 197 LYS C N 1
ATOM 7395 C CA . LYS C 1 208 ? -0.232 -12.071 44.369 1.00 23.85 197 LYS C CA 1
ATOM 7396 C C . LYS C 1 208 ? 0.417 -12.373 45.716 1.00 23.09 197 LYS C C 1
ATOM 7397 O O . LYS C 1 208 ? -0.274 -12.596 46.699 1.00 22.90 197 LYS C O 1
ATOM 7403 N N . GLN C 1 209 ? 1.745 -12.358 45.756 1.00 24.87 198 GLN C N 1
ATOM 7404 C CA . GLN C 1 209 ? 2.486 -12.630 46.986 1.00 26.06 198 GLN C CA 1
ATOM 7405 C C . GLN C 1 209 ? 2.266 -11.525 48.008 1.00 24.75 198 GLN C C 1
ATOM 7406 O O . GLN C 1 209 ? 1.973 -11.788 49.171 1.00 23.87 198 GLN C O 1
ATOM 7412 N N . ILE C 1 210 ? 2.421 -10.284 47.563 1.00 24.42 199 ILE C N 1
ATOM 7413 C CA . ILE C 1 210 ? 2.242 -9.126 48.430 1.00 24.90 199 ILE C CA 1
ATOM 7414 C C . ILE C 1 210 ? 0.854 -9.100 49.061 1.00 25.51 199 ILE C C 1
ATOM 7415 O O . ILE C 1 210 ? 0.706 -8.892 50.266 1.00 25.96 199 ILE C O 1
ATOM 7420 N N . LEU C 1 211 ? -0.164 -9.312 48.238 1.00 26.32 200 LEU C N 1
ATOM 7421 C CA . LEU C 1 211 ? -1.532 -9.293 48.715 1.00 27.12 200 LEU C CA 1
ATOM 7422 C C . LEU C 1 211 ? -1.870 -10.550 49.507 1.00 27.41 200 LEU C C 1
ATOM 7423 O O . LEU C 1 211 ? -2.767 -10.533 50.350 1.00 26.73 200 LEU C O 1
ATOM 7428 N N . LYS C 1 212 ? -1.159 -11.640 49.242 1.00 27.40 201 LYS C N 1
ATOM 7429 C CA . LYS C 1 212 ? -1.409 -12.859 49.992 1.00 30.48 201 LYS C CA 1
ATOM 7430 C C . LYS C 1 212 ? -0.957 -12.549 51.422 1.00 32.04 201 LYS C C 1
ATOM 7431 O O . LYS C 1 212 ? -1.621 -12.918 52.394 1.00 32.47 201 LYS C O 1
ATOM 7437 N N . GLU C 1 213 ? 0.169 -11.843 51.527 1.00 31.86 202 GLU C N 1
ATOM 7438 C CA . GLU C 1 213 ? 0.738 -11.445 52.810 1.00 33.38 202 GLU C CA 1
ATOM 7439 C C . GLU C 1 213 ? -0.098 -10.394 53.539 1.00 32.85 202 GLU C C 1
ATOM 7440 O O . GLU C 1 213 ? -0.350 -10.527 54.737 1.00 32.17 202 GLU C O 1
ATOM 7446 N N . THR C 1 214 ? -0.527 -9.351 52.830 1.00 32.03 203 THR C N 1
ATOM 7447 C CA . THR C 1 214 ? -1.324 -8.313 53.474 1.00 32.60 203 THR C CA 1
ATOM 7448 C C . THR C 1 214 ? -2.647 -8.866 53.964 1.00 32.29 203 THR C C 1
ATOM 7449 O O . THR C 1 214 ? -3.185 -8.391 54.953 1.00 34.04 203 THR C O 1
ATOM 7453 N N . TYR C 1 215 ? -3.170 -9.873 53.276 1.00 32.99 204 TYR C N 1
ATOM 7454 C CA . TYR C 1 215 ? -4.433 -10.479 53.685 1.00 34.00 204 TYR C CA 1
ATOM 7455 C C . TYR C 1 215 ? -4.251 -11.287 54.968 1.00 35.18 204 TYR C C 1
ATOM 7456 O O . TYR C 1 215 ? -5.061 -11.202 55.884 1.00 34.23 204 TYR C O 1
ATOM 7465 N N . GLU C 1 216 ? -3.180 -12.071 55.021 1.00 37.11 205 GLU C N 1
ATOM 7466 C CA . GLU C 1 216 ? -2.881 -12.900 56.181 1.00 38.72 205 GLU C CA 1
ATOM 7467 C C . GLU C 1 216 ? -2.522 -12.041 57.383 1.00 38.69 205 GLU C C 1
ATOM 7468 O O . GLU C 1 216 ? -2.638 -12.476 58.527 1.00 37.69 205 GLU C O 1
ATOM 7474 N N . GLN C 1 217 ? -2.096 -10.814 57.109 1.00 38.96 206 GLN C N 1
ATOM 7475 C CA . GLN C 1 217 ? -1.684 -9.879 58.148 1.00 39.46 206 GLN C CA 1
ATOM 7476 C C . GLN C 1 217 ? -2.777 -8.887 58.536 1.00 39.04 206 GLN C C 1
ATOM 7477 O O . GLN C 1 217 ? -2.601 -8.096 59.466 1.00 40.59 206 GLN C O 1
ATOM 7483 N N . THR C 1 218 ? -3.908 -8.924 57.838 1.00 37.64 207 THR C N 1
ATOM 7484 C CA . THR C 1 218 ? -4.978 -7.979 58.129 1.00 35.48 207 THR C CA 1
ATOM 7485 C C . THR C 1 218 ? -6.389 -8.549 57.963 1.00 33.99 207 THR C C 1
ATOM 7486 O O . THR C 1 218 ? -7.351 -8.001 58.502 1.00 34.09 207 THR C O 1
ATOM 7490 N N . GLY C 1 219 ? -6.513 -9.642 57.218 1.00 32.33 208 GLY C N 1
ATOM 7491 C CA . GLY C 1 219 ? -7.818 -10.240 57.002 1.00 30.14 208 GLY C CA 1
ATOM 7492 C C . GLY C 1 219 ? -8.578 -9.544 55.889 1.00 28.71 208 GLY C C 1
ATOM 7493 O O . GLY C 1 219 ? -9.657 -9.978 55.486 1.00 28.80 208 GLY C O 1
ATOM 7494 N N . HIS C 1 220 ? -8.018 -8.447 55.397 1.00 27.45 209 HIS C N 1
ATOM 7495 C CA . HIS C 1 220 ? -8.638 -7.692 54.316 1.00 26.87 209 HIS C CA 1
ATOM 7496 C C . HIS C 1 220 ? -8.071 -8.192 52.991 1.00 27.12 209 HIS C C 1
ATOM 7497 O O . HIS C 1 220 ? -6.854 -8.259 52.809 1.00 27.47 209 HIS C O 1
ATOM 7504 N N . LYS C 1 221 ? -8.956 -8.556 52.072 1.00 26.27 210 LYS C N 1
ATOM 7505 C CA . LYS C 1 221 ? -8.536 -9.050 50.774 1.00 25.57 210 LYS C CA 1
ATOM 7506 C C . LYS C 1 221 ? -8.555 -7.917 49.761 1.00 24.93 210 LYS C C 1
ATOM 7507 O O . LYS C 1 221 ? -9.449 -7.070 49.776 1.00 23.78 210 LYS C O 1
ATOM 7513 N N . THR C 1 222 ? -7.553 -7.891 48.890 1.00 25.50 211 THR C N 1
ATOM 7514 C CA . THR C 1 222 ? -7.476 -6.866 47.857 1.00 24.26 211 THR C CA 1
ATOM 7515 C C . THR C 1 222 ? -7.109 -7.550 46.544 1.00 23.01 211 THR C C 1
ATOM 7516 O O . THR C 1 222 ? -6.334 -8.509 46.525 1.00 21.18 211 THR C O 1
ATOM 7520 N N . LEU C 1 223 ? -7.671 -7.062 45.444 1.00 22.27 212 LEU C N 1
ATOM 7521 C CA . LEU C 1 223 ? -7.391 -7.649 44.144 1.00 20.54 212 LEU C CA 1
ATOM 7522 C C . LEU C 1 223 ? -6.484 -6.768 43.311 1.00 20.11 212 LEU C C 1
ATOM 7523 O O . LEU C 1 223 ? -6.558 -5.536 43.379 1.00 21.55 212 LEU C O 1
ATOM 7528 N N . TYR C 1 224 ? -5.631 -7.410 42.522 1.00 17.79 213 TYR C N 1
ATOM 7529 C CA . TYR C 1 224 ? -4.719 -6.704 41.636 1.00 17.41 213 TYR C CA 1
ATOM 7530 C C . TYR C 1 224 ? -5.150 -6.931 40.185 1.00 16.92 213 TYR C C 1
ATOM 7531 O O . TYR C 1 224 ? -5.106 -8.056 39.680 1.00 18.31 213 TYR C O 1
ATOM 7540 N N . ALA C 1 225 ? -5.588 -5.865 39.522 1.00 16.74 214 ALA C N 1
ATOM 7541 C CA . ALA C 1 225 ? -6.025 -5.974 38.132 1.00 16.40 214 ALA C CA 1
ATOM 7542 C C . ALA C 1 225 ? -4.857 -5.672 37.198 1.00 16.19 214 ALA C C 1
ATOM 7543 O O . ALA C 1 225 ? -4.395 -4.530 37.098 1.00 15.25 214 ALA C O 1
ATOM 7545 N N . VAL C 1 226 ? -4.389 -6.702 36.506 1.00 15.50 215 VAL C N 1
ATOM 7546 C CA . VAL C 1 226 ? -3.255 -6.559 35.602 1.00 16.83 215 VAL C CA 1
ATOM 7547 C C . VAL C 1 226 ? -3.663 -6.267 34.158 1.00 15.85 215 VAL C C 1
ATOM 7548 O O . VAL C 1 226 ? -4.619 -6.853 33.644 1.00 14.96 215 VAL C O 1
ATOM 7552 N N . ASN C 1 227 ? -2.931 -5.358 33.510 1.00 15.76 216 ASN C N 1
ATOM 7553 C CA . ASN C 1 227 ? -3.221 -4.977 32.124 1.00 14.93 216 ASN C CA 1
ATOM 7554 C C . ASN C 1 227 ? -2.867 -6.127 31.184 1.00 14.77 216 ASN C C 1
ATOM 7555 O O . ASN C 1 227 ? -1.745 -6.615 31.190 1.00 17.12 216 ASN C O 1
ATOM 7560 N N . LEU C 1 228 ? -3.842 -6.559 30.392 1.00 13.99 217 LEU C N 1
ATOM 7561 C CA . LEU C 1 228 ? -3.680 -7.673 29.455 1.00 16.70 217 LEU C CA 1
ATOM 7562 C C . LEU C 1 228 ? -3.579 -7.100 28.048 1.00 15.81 217 LEU C C 1
ATOM 7563 O O . LEU C 1 228 ? -4.573 -6.669 27.476 1.00 16.97 217 LEU C O 1
ATOM 7568 N N . THR C 1 229 ? -2.371 -7.108 27.494 1.00 16.10 218 THR C N 1
ATOM 7569 C CA . THR C 1 229 ? -2.124 -6.531 26.178 1.00 16.54 218 THR C CA 1
ATOM 7570 C C . THR C 1 229 ? -1.469 -7.493 25.193 1.00 17.55 218 THR C C 1
ATOM 7571 O O . THR C 1 229 ? -1.341 -8.688 25.464 1.00 18.57 218 THR C O 1
ATOM 7575 N N . GLY C 1 230 ? -1.049 -6.955 24.049 1.00 16.05 219 GLY C N 1
ATOM 7576 C CA . GLY C 1 230 ? -0.403 -7.770 23.036 1.00 15.35 219 GLY C CA 1
ATOM 7577 C C . GLY C 1 230 ? -1.275 -7.908 21.805 1.00 14.78 219 GLY C C 1
ATOM 7578 O O . GLY C 1 230 ? -2.275 -7.209 21.673 1.00 16.12 219 GLY C O 1
ATOM 7579 N N . ARG C 1 231 ? -0.898 -8.803 20.900 1.00 13.89 220 ARG C N 1
ATOM 7580 C CA . ARG C 1 231 ? -1.683 -9.024 19.688 1.00 16.19 220 ARG C CA 1
ATOM 7581 C C . ARG C 1 231 ? -2.969 -9.770 20.064 1.00 16.59 220 ARG C C 1
ATOM 7582 O O . ARG C 1 231 ? -2.978 -10.585 20.991 1.00 17.60 220 ARG C O 1
ATOM 7590 N N . THR C 1 232 ? -4.046 -9.498 19.339 1.00 15.53 221 THR C N 1
ATOM 7591 C CA . THR C 1 232 ? -5.329 -10.138 19.601 1.00 15.72 221 THR C CA 1
ATOM 7592 C C . THR C 1 232 ? -5.252 -11.668 19.657 1.00 17.57 221 THR C C 1
ATOM 7593 O O . THR C 1 232 ? -5.938 -12.305 20.459 1.00 17.24 221 THR C O 1
ATOM 7597 N N . ALA C 1 233 ? -4.422 -12.244 18.794 1.00 16.98 222 ALA C N 1
ATOM 7598 C CA . ALA C 1 233 ? -4.266 -13.686 18.707 1.00 17.99 222 ALA C CA 1
ATOM 7599 C C . ALA C 1 233 ? -3.560 -14.315 19.903 1.00 17.93 222 ALA C C 1
ATOM 7600 O O . ALA C 1 233 ? -3.703 -15.506 20.146 1.00 18.37 222 ALA C O 1
ATOM 7602 N N . ASP C 1 234 ? -2.803 -13.520 20.649 1.00 18.65 223 ASP C N 1
ATOM 7603 C CA . ASP C 1 234 ? -2.075 -14.036 21.802 1.00 17.38 223 ASP C CA 1
ATOM 7604 C C . ASP C 1 234 ? -2.829 -13.828 23.120 1.00 16.90 223 ASP C C 1
ATOM 7605 O O . ASP C 1 234 ? -2.395 -14.313 24.167 1.00 17.27 223 ASP C O 1
ATOM 7610 N N . LEU C 1 235 ? -3.959 -13.127 23.074 1.00 15.95 224 LEU C N 1
ATOM 7611 C CA . LEU C 1 235 ? -4.716 -12.845 24.297 1.00 15.32 224 LEU C CA 1
ATOM 7612 C C . LEU C 1 235 ? -5.231 -14.068 25.052 1.00 14.63 224 LEU C C 1
ATOM 7613 O O . LEU C 1 235 ? -5.052 -14.184 26.269 1.00 13.95 224 LEU C O 1
ATOM 7618 N N . LYS C 1 236 ? -5.875 -14.975 24.334 1.00 14.05 225 LYS C N 1
ATOM 7619 C CA . LYS C 1 236 ? -6.423 -16.174 24.951 1.00 16.27 225 LYS C CA 1
ATOM 7620 C C . LYS C 1 236 ? -5.361 -16.919 25.770 1.00 16.05 225 LYS C C 1
ATOM 7621 O O . LYS C 1 236 ? -5.638 -17.408 26.866 1.00 15.79 225 LYS C O 1
ATOM 7627 N N . ASP C 1 237 ? -4.142 -16.990 25.246 1.00 19.24 226 ASP C N 1
ATOM 7628 C CA . ASP C 1 237 ? -3.062 -17.688 25.939 1.00 22.01 226 ASP C CA 1
ATOM 7629 C C . ASP C 1 237 ? -2.524 -16.961 27.164 1.00 21.09 226 ASP C C 1
ATOM 7630 O O . ASP C 1 237 ? -2.311 -17.581 28.208 1.00 20.56 226 ASP C O 1
ATOM 7635 N N . LYS C 1 238 ? -2.292 -15.658 27.041 1.00 18.54 227 LYS C N 1
ATOM 7636 C CA . LYS C 1 238 ? -1.781 -14.895 28.171 1.00 18.27 227 LYS C CA 1
ATOM 7637 C C . LYS C 1 238 ? -2.811 -14.952 29.292 1.00 17.20 227 LYS C C 1
ATOM 7638 O O . LYS C 1 238 ? -2.474 -15.152 30.458 1.00 17.41 227 LYS C O 1
ATOM 7644 N N . ALA C 1 239 ? -4.075 -14.781 28.927 1.00 16.76 228 ALA C N 1
ATOM 7645 C CA . ALA C 1 239 ? -5.148 -14.806 29.903 1.00 14.82 228 ALA C CA 1
ATOM 7646 C C . ALA C 1 239 ? -5.201 -16.159 30.602 1.00 15.39 228 ALA C C 1
ATOM 7647 O O . ALA C 1 239 ? -5.271 -16.220 31.830 1.00 15.16 228 ALA C O 1
ATOM 7649 N N . ARG C 1 240 ? -5.170 -17.242 29.825 1.00 16.85 229 ARG C N 1
ATOM 7650 C CA . ARG C 1 240 ? -5.214 -18.585 30.405 1.00 17.98 229 ARG C CA 1
ATOM 7651 C C . ARG C 1 240 ? -4.018 -18.792 31.308 1.00 17.50 229 ARG C C 1
ATOM 7652 O O . ARG C 1 240 ? -4.122 -19.411 32.364 1.00 19.94 229 ARG C O 1
ATOM 7660 N N . ARG C 1 241 ? -2.877 -18.263 30.890 1.00 19.60 230 ARG C N 1
ATOM 7661 C CA . ARG C 1 241 ? -1.658 -18.375 31.669 1.00 20.90 230 ARG C CA 1
ATOM 7662 C C . ARG C 1 241 ? -1.784 -17.504 32.922 1.00 21.18 230 ARG C C 1
ATOM 7663 O O . ARG C 1 241 ? -1.321 -17.888 33.998 1.00 22.91 230 ARG C O 1
ATOM 7671 N N . ALA C 1 242 ? -2.408 -16.336 32.786 1.00 19.44 231 ALA C N 1
ATOM 7672 C CA . ALA C 1 242 ? -2.590 -15.443 33.930 1.00 20.31 231 ALA C CA 1
ATOM 7673 C C . ALA C 1 242 ? -3.465 -16.161 34.951 1.00 20.41 231 ALA C C 1
ATOM 7674 O O . ALA C 1 242 ? -3.201 -16.125 36.154 1.00 18.88 231 ALA C O 1
ATOM 7676 N N . ALA C 1 243 ? -4.509 -16.819 34.456 1.00 19.69 232 ALA C N 1
ATOM 7677 C CA . ALA C 1 243 ? -5.406 -17.562 35.325 1.00 20.09 232 ALA C CA 1
ATOM 7678 C C . ALA C 1 243 ? -4.625 -18.578 36.152 1.00 21.16 232 ALA C C 1
ATOM 7679 O O . ALA C 1 243 ? -4.712 -18.579 37.379 1.00 22.93 232 ALA C O 1
ATOM 7681 N N . GLU C 1 244 ? -3.847 -19.435 35.498 1.00 22.51 233 GLU C N 1
ATOM 7682 C CA . GLU C 1 244 ? -3.101 -20.440 36.246 1.00 24.34 233 GLU C CA 1
ATOM 7683 C C . GLU C 1 244 ? -2.000 -19.869 37.136 1.00 23.86 233 GLU C C 1
ATOM 7684 O O . GLU C 1 244 ? -1.430 -20.583 37.952 1.00 23.65 233 GLU C O 1
ATOM 7690 N N . LEU C 1 245 ? -1.712 -18.581 36.992 1.00 23.79 234 LEU C N 1
ATOM 7691 C CA . LEU C 1 245 ? -0.702 -17.936 37.823 1.00 23.23 234 LEU C CA 1
ATOM 7692 C C . LEU C 1 245 ? -1.361 -17.252 39.022 1.00 23.24 234 LEU C C 1
ATOM 7693 O O . LEU C 1 245 ? -0.681 -16.670 39.860 1.00 23.49 234 LEU C O 1
ATOM 7698 N N . GLY C 1 246 ? -2.690 -17.306 39.092 1.00 22.89 235 GLY C N 1
ATOM 7699 C CA . GLY C 1 246 ? -3.388 -16.694 40.210 1.00 21.68 235 GLY C CA 1
ATOM 7700 C C . GLY C 1 246 ? -3.879 -15.262 40.034 1.00 21.12 235 GLY C C 1
ATOM 7701 O O . GLY C 1 246 ? -4.418 -14.682 40.977 1.00 20.97 235 GLY C O 1
ATOM 7702 N N . ALA C 1 247 ? -3.708 -14.684 38.849 1.00 19.88 236 ALA C N 1
ATOM 7703 C CA . ALA C 1 247 ? -4.159 -13.311 38.612 1.00 20.49 236 ALA C CA 1
ATOM 7704 C C . ALA C 1 247 ? -5.553 -13.078 39.206 1.00 20.48 236 ALA C C 1
ATOM 7705 O O . ALA C 1 247 ? -6.420 -13.937 39.126 1.00 20.81 236 ALA C O 1
ATOM 7707 N N . ASP C 1 248 ? -5.762 -11.909 39.799 1.00 20.80 237 ASP C N 1
ATOM 7708 C CA . ASP C 1 248 ? -7.043 -11.592 40.414 1.00 20.89 237 ASP C CA 1
ATOM 7709 C C . ASP C 1 248 ? -8.050 -11.017 39.432 1.00 20.88 237 ASP C C 1
ATOM 7710 O O . ASP C 1 248 ? -9.251 -11.234 39.560 1.00 20.37 237 ASP C O 1
ATOM 7715 N N . ALA C 1 249 ? -7.554 -10.271 38.456 1.00 20.07 238 ALA C N 1
ATOM 7716 C CA . ALA C 1 249 ? -8.423 -9.635 37.481 1.00 18.14 238 ALA C CA 1
ATOM 7717 C C . ALA C 1 249 ? -7.586 -9.131 36.319 1.00 17.13 238 ALA C C 1
ATOM 7718 O O . ALA C 1 249 ? -6.428 -8.767 36.488 1.00 15.65 238 ALA C O 1
ATOM 7720 N N . LEU C 1 250 ? -8.181 -9.109 35.134 1.00 17.43 239 LEU C N 1
ATOM 7721 C CA . LEU C 1 250 ? -7.466 -8.657 33.957 1.00 16.13 239 LEU C CA 1
ATOM 7722 C C . LEU C 1 250 ? -8.009 -7.331 33.436 1.00 15.82 239 LEU C C 1
ATOM 7723 O O . LEU C 1 250 ? -9.160 -7.241 33.009 1.00 15.18 239 LEU C O 1
ATOM 7728 N N . LEU C 1 251 ? -7.184 -6.294 33.504 1.00 14.96 240 LEU C N 1
ATOM 7729 C CA . LEU C 1 251 ? -7.575 -4.987 32.992 1.00 13.52 240 LEU C CA 1
ATOM 7730 C C . LEU C 1 251 ? -7.494 -5.147 31.464 1.00 12.36 240 LEU C C 1
ATOM 7731 O O . LEU C 1 251 ? -6.510 -5.669 30.945 1.00 12.86 240 LEU C O 1
ATOM 7736 N N . PHE C 1 252 ? -8.522 -4.711 30.745 1.00 13.87 241 PHE C N 1
ATOM 7737 C CA . PHE C 1 252 ? -8.549 -4.878 29.289 1.00 14.66 241 PHE C CA 1
ATOM 7738 C C . PHE C 1 252 ? -9.102 -3.654 28.554 1.00 16.52 241 PHE C C 1
ATOM 7739 O O . PHE C 1 252 ? -10.224 -3.205 28.820 1.00 14.45 241 PHE C O 1
ATOM 7747 N N . ASN C 1 253 ? -8.301 -3.102 27.644 1.00 16.54 242 ASN C N 1
ATOM 7748 C CA . ASN C 1 253 ? -8.737 -1.955 26.861 1.00 18.52 242 ASN C CA 1
ATOM 7749 C C . ASN C 1 253 ? -9.562 -2.529 25.721 1.00 18.18 242 ASN C C 1
ATOM 7750 O O . ASN C 1 253 ? -9.104 -2.619 24.586 1.00 20.32 242 ASN C O 1
ATOM 7755 N N . VAL C 1 254 ? -10.789 -2.915 26.050 1.00 18.68 243 VAL C N 1
ATOM 7756 C CA . VAL C 1 254 ? -11.704 -3.538 25.106 1.00 18.24 243 VAL C CA 1
ATOM 7757 C C . VAL C 1 254 ? -11.944 -2.793 23.802 1.00 18.73 243 VAL C C 1
ATOM 7758 O O . VAL C 1 254 ? -12.015 -3.414 22.749 1.00 18.47 243 VAL C O 1
ATOM 7762 N N . PHE C 1 255 ? -12.053 -1.471 23.856 1.00 18.75 244 PHE C N 1
ATOM 7763 C CA . PHE C 1 255 ? -12.316 -0.712 22.641 1.00 19.52 244 PHE C CA 1
ATOM 7764 C C . PHE C 1 255 ? -11.089 -0.457 21.787 1.00 20.42 244 PHE C C 1
ATOM 7765 O O . PHE C 1 255 ? -11.123 0.330 20.841 1.00 21.50 244 PHE C O 1
ATOM 7773 N N . ALA C 1 256 ? -10.003 -1.141 22.125 1.00 21.35 245 ALA C N 1
ATOM 7774 C CA . ALA C 1 256 ? -8.763 -1.044 21.370 1.00 21.41 245 ALA C CA 1
ATOM 7775 C C . ALA C 1 256 ? -8.635 -2.361 20.601 1.00 21.09 245 ALA C C 1
ATOM 7776 O O . ALA C 1 256 ? -7.911 -2.448 19.608 1.00 21.30 245 ALA C O 1
ATOM 7778 N N . TYR C 1 257 ? -9.359 -3.378 21.069 1.00 21.74 246 TYR C N 1
ATOM 7779 C CA . TYR C 1 257 ? -9.357 -4.706 20.450 1.00 21.49 246 TYR C CA 1
ATOM 7780 C C . TYR C 1 257 ? -10.700 -5.087 19.829 1.00 22.33 246 TYR C C 1
ATOM 7781 O O . TYR C 1 257 ? -10.749 -5.700 18.765 1.00 23.71 246 TYR C O 1
ATOM 7790 N N . GLY C 1 258 ? -11.789 -4.758 20.519 1.00 22.39 247 GLY C N 1
ATOM 7791 C CA . GLY C 1 258 ? -13.113 -5.088 20.017 1.00 19.55 247 GLY C CA 1
ATOM 7792 C C . GLY C 1 258 ? -13.924 -5.846 21.051 1.00 19.34 247 GLY C C 1
ATOM 7793 O O . GLY C 1 258 ? -13.373 -6.655 21.804 1.00 17.61 247 GLY C O 1
ATOM 7794 N N . LEU C 1 259 ? -15.231 -5.583 21.090 1.00 17.78 248 LEU C N 1
ATOM 7795 C CA . LEU C 1 259 ? -16.123 -6.236 22.040 1.00 16.70 248 LEU C CA 1
ATOM 7796 C C . LEU C 1 259 ? -16.126 -7.751 21.875 1.00 17.61 248 LEU C C 1
ATOM 7797 O O . LEU C 1 259 ? -16.162 -8.489 22.859 1.00 17.32 248 LEU C O 1
ATOM 7802 N N . ASP C 1 260 ? -16.089 -8.209 20.629 1.00 17.49 249 ASP C N 1
ATOM 7803 C CA . ASP C 1 260 ? -16.115 -9.634 20.366 1.00 16.09 249 ASP C CA 1
ATOM 7804 C C . ASP C 1 260 ? -14.924 -10.320 20.997 1.00 14.62 249 ASP C C 1
ATOM 7805 O O . ASP C 1 260 ? -15.030 -11.445 21.475 1.00 14.99 249 ASP C O 1
ATOM 7810 N N . VAL C 1 261 ? -13.788 -9.630 20.990 1.00 15.79 250 VAL C N 1
ATOM 7811 C CA . VAL C 1 261 ? -12.559 -10.166 21.563 1.00 14.41 250 VAL C CA 1
ATOM 7812 C C . VAL C 1 261 ? -12.710 -10.377 23.061 1.00 13.04 250 VAL C C 1
ATOM 7813 O O . VAL C 1 261 ? -12.313 -11.413 23.587 1.00 13.88 250 VAL C O 1
ATOM 7817 N N . MET C 1 262 ? -13.281 -9.394 23.747 1.00 14.03 251 MET C N 1
ATOM 7818 C CA . MET C 1 262 ? -13.475 -9.506 25.188 1.00 12.60 251 MET C CA 1
ATOM 7819 C C . MET C 1 262 ? -14.466 -10.622 25.466 1.00 13.35 251 MET C C 1
ATOM 7820 O O . MET C 1 262 ? -14.340 -11.364 26.442 1.00 12.29 251 MET C O 1
ATOM 7825 N N . GLN C 1 263 ? -15.453 -10.737 24.590 1.00 12.33 252 GLN C N 1
ATOM 7826 C CA . GLN C 1 263 ? -16.463 -11.762 24.731 1.00 13.92 252 GLN C CA 1
ATOM 7827 C C . GLN C 1 263 ? -15.837 -13.152 24.680 1.00 12.90 252 GLN C C 1
ATOM 7828 O O . GLN C 1 263 ? -16.168 -14.004 25.497 1.00 15.59 252 GLN C O 1
ATOM 7834 N N . GLY C 1 264 ? -14.938 -13.379 23.725 1.00 14.41 253 GLY C N 1
ATOM 7835 C CA . GLY C 1 264 ? -14.286 -14.675 23.612 1.00 13.73 253 GLY C CA 1
ATOM 7836 C C . GLY C 1 264 ? -13.514 -14.998 24.877 1.00 14.11 253 GLY C C 1
ATOM 7837 O O . GLY C 1 264 ? -13.382 -16.159 25.270 1.00 12.76 253 GLY C O 1
ATOM 7838 N N . LEU C 1 265 ? -13.006 -13.954 25.522 1.00 14.15 254 LEU C N 1
ATOM 7839 C CA . LEU C 1 265 ? -12.252 -14.097 26.761 1.00 14.23 254 LEU C CA 1
ATOM 7840 C C . LEU C 1 265 ? -13.204 -14.456 27.903 1.00 12.65 254 LEU C C 1
ATOM 7841 O O . LEU C 1 265 ? -12.938 -15.359 28.685 1.00 12.50 254 LEU C O 1
ATOM 7846 N N . ALA C 1 266 ? -14.320 -13.743 27.983 1.00 13.02 255 ALA C N 1
ATOM 7847 C CA . ALA C 1 266 ? -15.300 -13.979 29.030 1.00 13.52 255 ALA C CA 1
ATOM 7848 C C . ALA C 1 266 ? -16.003 -15.331 28.902 1.00 15.26 255 ALA C C 1
ATOM 7849 O O . ALA C 1 266 ? -16.485 -15.864 29.897 1.00 15.00 255 ALA C O 1
ATOM 7851 N N . GLU C 1 267 ? -16.061 -15.879 27.690 1.00 14.37 256 GLU C N 1
ATOM 7852 C CA . GLU C 1 267 ? -16.727 -17.161 27.474 1.00 19.46 256 GLU C CA 1
ATOM 7853 C C . GLU C 1 267 ? -15.806 -18.349 27.733 1.00 19.40 256 GLU C C 1
ATOM 7854 O O . GLU C 1 267 ? -16.262 -19.489 27.790 1.00 20.95 256 GLU C O 1
ATOM 7860 N N . ASP C 1 268 ? -14.514 -18.069 27.880 1.00 19.87 257 ASP C N 1
ATOM 7861 C CA . ASP C 1 268 ? -13.504 -19.102 28.089 1.00 18.63 257 ASP C CA 1
ATOM 7862 C C . ASP C 1 268 ? -13.445 -19.645 29.511 1.00 17.95 257 ASP C C 1
ATOM 7863 O O . ASP C 1 268 ? -12.956 -18.979 30.416 1.00 16.85 257 ASP C O 1
ATOM 7868 N N . PRO C 1 269 ? -13.931 -20.880 29.717 1.00 17.97 258 PRO C N 1
ATOM 7869 C CA . PRO C 1 269 ? -13.935 -21.520 31.039 1.00 18.31 258 PRO C CA 1
ATOM 7870 C C . PRO C 1 269 ? -12.545 -21.641 31.659 1.00 18.54 258 PRO C C 1
ATOM 7871 O O . PRO C 1 269 ? -12.402 -21.733 32.877 1.00 19.73 258 PRO C O 1
ATOM 7875 N N . GLU C 1 270 ? -11.520 -21.634 30.819 1.00 17.32 259 GLU C N 1
ATOM 7876 C CA . GLU C 1 270 ? -10.163 -21.732 31.311 1.00 17.97 259 GLU C CA 1
ATOM 7877 C C . GLU C 1 270 ? -9.614 -20.374 31.749 1.00 17.36 259 GLU C C 1
ATOM 7878 O O . GLU C 1 270 ? -8.440 -20.256 32.095 1.00 16.52 259 GLU C O 1
ATOM 7884 N N . ILE C 1 271 ? -10.460 -19.348 31.725 1.00 15.45 260 ILE C N 1
ATOM 7885 C CA . ILE C 1 271 ? -10.041 -18.029 32.180 1.00 15.31 260 ILE C CA 1
ATOM 7886 C C . ILE C 1 271 ? -10.973 -17.581 33.317 1.00 15.69 260 ILE C C 1
ATOM 7887 O O . ILE C 1 271 ? -11.736 -16.617 33.183 1.00 14.57 260 ILE C O 1
ATOM 7892 N N . PRO C 1 272 ? -10.932 -18.300 34.450 1.00 15.21 261 PRO C N 1
ATOM 7893 C CA . PRO C 1 272 ? -11.769 -17.959 35.599 1.00 16.33 261 PRO C CA 1
ATOM 7894 C C . PRO C 1 272 ? -11.212 -16.702 36.272 1.00 19.07 261 PRO C C 1
ATOM 7895 O O . PRO C 1 272 ? -10.856 -16.703 37.451 1.00 19.57 261 PRO C O 1
ATOM 7899 N N . VAL C 1 273 ? -11.135 -15.628 35.497 1.00 19.72 262 VAL C N 1
ATOM 7900 C CA . VAL C 1 273 ? -10.622 -14.362 35.987 1.00 20.65 262 VAL C CA 1
ATOM 7901 C C . VAL C 1 273 ? -11.525 -13.220 35.531 1.00 19.95 262 VAL C C 1
ATOM 7902 O O . VAL C 1 273 ? -11.878 -13.124 34.357 1.00 19.91 262 VAL C O 1
ATOM 7906 N N . PRO C 1 274 ? -11.917 -12.345 36.462 1.00 19.17 263 PRO C N 1
ATOM 7907 C CA . PRO C 1 274 ? -12.779 -11.201 36.153 1.00 18.62 263 PRO C CA 1
ATOM 7908 C C . PRO C 1 274 ? -12.089 -10.283 35.144 1.00 18.10 263 PRO C C 1
ATOM 7909 O O . PRO C 1 274 ? -10.860 -10.184 35.112 1.00 18.84 263 PRO C O 1
ATOM 7913 N N . ILE C 1 275 ? -12.881 -9.607 34.328 1.00 16.48 264 ILE C N 1
ATOM 7914 C CA . ILE C 1 275 ? -12.339 -8.704 33.331 1.00 16.27 264 ILE C CA 1
ATOM 7915 C C . ILE C 1 275 ? -12.703 -7.258 33.658 1.00 15.57 264 ILE C C 1
ATOM 7916 O O . ILE C 1 275 ? -13.875 -6.913 33.834 1.00 15.98 264 ILE C O 1
ATOM 7921 N N . MET C 1 276 ? -11.686 -6.416 33.764 1.00 14.46 265 MET C N 1
ATOM 7922 C CA . MET C 1 276 ? -11.906 -5.013 34.054 1.00 14.88 265 MET C CA 1
ATOM 7923 C C . MET C 1 276 ? -11.797 -4.245 32.743 1.00 14.66 265 MET C C 1
ATOM 7924 O O . MET C 1 276 ? -10.699 -3.985 32.257 1.00 15.40 265 MET C O 1
ATOM 7929 N N . ALA C 1 277 ? -12.945 -3.901 32.166 1.00 13.28 266 ALA C N 1
ATOM 7930 C CA . ALA C 1 277 ? -12.980 -3.178 30.903 1.00 12.81 266 ALA C CA 1
ATOM 7931 C C . ALA C 1 277 ? -12.632 -1.702 31.071 1.00 14.18 266 ALA C C 1
ATOM 7932 O O . ALA C 1 277 ? -13.258 -0.989 31.865 1.00 14.19 266 ALA C O 1
ATOM 7934 N N . HIS C 1 278 ? -11.633 -1.251 30.318 1.00 13.49 267 HIS C N 1
ATOM 7935 C CA . HIS C 1 278 ? -11.200 0.138 30.365 1.00 13.54 267 HIS C CA 1
ATOM 7936 C C . HIS C 1 278 ? -11.774 0.863 29.148 1.00 14.82 267 HIS C C 1
ATOM 7937 O O . HIS C 1 278 ? -11.757 0.339 28.032 1.00 14.68 267 HIS C O 1
ATOM 7944 N N . PRO C 1 279 ? -12.290 2.083 29.349 1.00 16.72 268 PRO C N 1
ATOM 7945 C CA . PRO C 1 279 ? -12.891 2.904 28.287 1.00 18.35 268 PRO C CA 1
ATOM 7946 C C . PRO C 1 279 ? -11.942 3.557 27.283 1.00 19.06 268 PRO C C 1
ATOM 7947 O O . PRO C 1 279 ? -12.376 4.356 26.452 1.00 20.02 268 PRO C O 1
ATOM 7951 N N . ALA C 1 280 ? -10.656 3.217 27.351 1.00 18.60 269 ALA C N 1
ATOM 7952 C CA . ALA C 1 280 ? -9.674 3.795 26.432 1.00 17.23 269 ALA C CA 1
ATOM 7953 C C . ALA C 1 280 ? -10.134 3.717 24.977 1.00 16.73 269 ALA C C 1
ATOM 7954 O O . ALA C 1 280 ? -10.536 2.660 24.500 1.00 13.93 269 ALA C O 1
ATOM 7956 N N . VAL C 1 281 ? -10.061 4.852 24.287 1.00 17.07 270 VAL C N 1
ATOM 7957 C CA . VAL C 1 281 ? -10.441 4.973 22.882 1.00 17.29 270 VAL C CA 1
ATOM 7958 C C . VAL C 1 281 ? -11.939 5.108 22.643 1.00 18.34 270 VAL C C 1
ATOM 7959 O O . VAL C 1 281 ? -12.354 5.624 21.607 1.00 20.93 270 VAL C O 1
ATOM 7963 N N . SER C 1 282 ? -12.754 4.650 23.585 1.00 20.04 271 SER C N 1
ATOM 7964 C CA . SER C 1 282 ? -14.205 4.724 23.415 1.00 20.12 271 SER C CA 1
ATOM 7965 C C . SER C 1 282 ? -14.689 6.147 23.139 1.00 19.52 271 SER C C 1
ATOM 7966 O O . SER C 1 282 ? -15.725 6.343 22.507 1.00 20.86 271 SER C O 1
ATOM 7969 N N . GLY C 1 283 ? -13.934 7.135 23.603 1.00 19.60 272 GLY C N 1
ATOM 7970 C CA . GLY C 1 283 ? -14.317 8.515 23.382 1.00 19.62 272 GLY C CA 1
ATOM 7971 C C . GLY C 1 283 ? -14.441 8.844 21.908 1.00 20.21 272 GLY C C 1
ATOM 7972 O O . GLY C 1 283 ? -15.199 9.733 21.525 1.00 21.02 272 GLY C O 1
ATOM 7973 N N . ALA C 1 284 ? -13.708 8.112 21.079 1.00 19.79 273 ALA C N 1
ATOM 7974 C CA . ALA C 1 284 ? -13.714 8.329 19.638 1.00 22.05 273 ALA C CA 1
ATOM 7975 C C . ALA C 1 284 ? -15.059 8.073 18.951 1.00 23.79 273 ALA C C 1
ATOM 7976 O O . ALA C 1 284 ? -15.284 8.535 17.829 1.00 23.99 273 ALA C O 1
ATOM 7978 N N . PHE C 1 285 ? -15.948 7.336 19.605 1.00 22.76 274 PHE C N 1
ATOM 7979 C CA . PHE C 1 285 ? -17.236 7.057 19.001 1.00 23.91 274 PHE C CA 1
ATOM 7980 C C . PHE C 1 285 ? -18.431 7.155 19.944 1.00 22.46 274 PHE C C 1
ATOM 7981 O O . PHE C 1 285 ? -19.492 6.608 19.666 1.00 24.05 274 PHE C O 1
ATOM 7989 N N . THR C 1 286 ? -18.267 7.886 21.040 1.00 22.47 275 THR C N 1
ATOM 7990 C CA . THR C 1 286 ? -19.344 8.059 22.007 1.00 21.74 275 THR C CA 1
ATOM 7991 C C . THR C 1 286 ? -19.472 9.504 22.449 1.00 21.35 275 THR C C 1
ATOM 7992 O O . THR C 1 286 ? -20.551 9.956 22.825 1.00 21.34 275 THR C O 1
ATOM 7996 N N . SER C 1 287 ? -18.363 10.226 22.401 1.00 22.25 276 SER C N 1
ATOM 7997 C CA . SER C 1 287 ? -18.331 11.622 22.827 1.00 22.80 276 SER C CA 1
ATOM 7998 C C . SER C 1 287 ? -19.210 12.577 22.026 1.00 20.42 276 SER C C 1
ATOM 7999 O O . SER C 1 287 ? -19.684 13.570 22.559 1.00 19.44 276 SER C O 1
ATOM 8002 N N . SER C 1 288 ? -19.422 12.290 20.750 1.00 22.18 277 SER C N 1
ATOM 8003 C CA . SER C 1 288 ? -20.250 13.165 19.931 1.00 23.48 277 SER C CA 1
ATOM 8004 C C . SER C 1 288 ? -21.733 13.063 20.273 1.00 24.95 277 SER C C 1
ATOM 8005 O O . SER C 1 288 ? -22.293 11.972 20.347 1.00 26.43 277 SER C O 1
ATOM 8008 N N . PRO C 1 289 ? -22.393 14.209 20.481 1.00 24.99 278 PRO C N 1
ATOM 8009 C CA . PRO C 1 289 ? -23.819 14.198 20.813 1.00 24.79 278 PRO C CA 1
ATOM 8010 C C . PRO C 1 289 ? -24.699 13.821 19.632 1.00 24.90 278 PRO C C 1
ATOM 8011 O O . PRO C 1 289 ? -25.863 13.475 19.806 1.00 24.73 278 PRO C O 1
ATOM 8015 N N . PHE C 1 290 ? -24.135 13.869 18.429 1.00 24.82 279 PHE C N 1
ATOM 8016 C CA . PHE C 1 290 ? -24.909 13.557 17.241 1.00 24.36 279 PHE C CA 1
ATOM 8017 C C . PHE C 1 290 ? -24.494 12.304 16.478 1.00 23.78 279 PHE C C 1
ATOM 8018 O O . PHE C 1 290 ? -25.254 11.807 15.642 1.00 23.69 279 PHE C O 1
ATOM 8026 N N . TYR C 1 291 ? -23.303 11.785 16.756 1.00 22.36 280 TYR C N 1
ATOM 8027 C CA . TYR C 1 291 ? -22.833 10.594 16.052 1.00 19.96 280 TYR C CA 1
ATOM 8028 C C . TYR C 1 291 ? -22.441 9.465 16.987 1.00 18.86 280 TYR C C 1
ATOM 8029 O O . TYR C 1 291 ? -22.428 9.621 18.208 1.00 20.15 280 TYR C O 1
ATOM 8038 N N . GLY C 1 292 ? -22.117 8.324 16.390 1.00 18.53 281 GLY C N 1
ATOM 8039 C CA . GLY C 1 292 ? -21.670 7.177 17.153 1.00 17.00 281 GLY C CA 1
ATOM 8040 C C . GLY C 1 292 ? -22.654 6.517 18.088 1.00 17.90 281 GLY C C 1
ATOM 8041 O O . GLY C 1 292 ? -23.834 6.371 17.771 1.00 18.94 281 GLY C O 1
ATOM 8042 N N . PHE C 1 293 ? -22.145 6.125 19.253 1.00 17.83 282 PHE C N 1
ATOM 8043 C CA . PHE C 1 293 ? -22.918 5.434 20.274 1.00 17.55 282 PHE C CA 1
ATOM 8044 C C . PHE C 1 293 ? -23.075 6.255 21.550 1.00 17.91 282 PHE C C 1
ATOM 8045 O O . PHE C 1 293 ? -22.268 7.134 21.844 1.00 17.34 282 PHE C O 1
ATOM 8053 N N . SER C 1 294 ? -24.119 5.957 22.316 1.00 17.83 283 SER C N 1
ATOM 8054 C CA . SER C 1 294 ? -24.317 6.632 23.588 1.00 19.52 283 SER C CA 1
ATOM 8055 C C . SER C 1 294 ? -23.343 5.928 24.532 1.00 18.91 283 SER C C 1
ATOM 8056 O O . SER C 1 294 ? -22.906 4.809 24.243 1.00 19.91 283 SER C O 1
ATOM 8059 N N . HIS C 1 295 ? -22.988 6.573 25.640 1.00 17.04 284 HIS C N 1
ATOM 8060 C CA . HIS C 1 295 ? -22.056 5.965 26.582 1.00 15.70 284 HIS C CA 1
ATOM 8061 C C . HIS C 1 295 ? -22.657 4.754 27.274 1.00 14.50 284 HIS C C 1
ATOM 8062 O O . HIS C 1 295 ? -21.971 3.756 27.486 1.00 14.50 284 HIS C O 1
ATOM 8069 N N . ALA C 1 296 ? -23.938 4.856 27.620 1.00 12.55 285 ALA C N 1
ATOM 8070 C CA . ALA C 1 296 ? -24.655 3.797 28.328 1.00 14.58 285 ALA C CA 1
ATOM 8071 C C . ALA C 1 296 ? -24.728 2.487 27.560 1.00 14.81 285 ALA C C 1
ATOM 8072 O O . ALA C 1 296 ? -24.601 1.408 28.138 1.00 14.38 285 ALA C O 1
ATOM 8074 N N . LEU C 1 297 ? -24.949 2.597 26.258 1.00 13.62 286 LEU C N 1
ATOM 8075 C CA . LEU C 1 297 ? -25.067 1.436 25.399 1.00 16.02 286 LEU C CA 1
ATOM 8076 C C . LEU C 1 297 ? -23.720 0.723 25.257 1.00 15.91 286 LEU C C 1
ATOM 8077 O O . LEU C 1 297 ? -23.634 -0.497 25.351 1.00 14.42 286 LEU C O 1
ATOM 8082 N N . LEU C 1 298 ? -22.675 1.513 25.042 1.00 17.01 287 LEU C N 1
ATOM 8083 C CA . LEU C 1 298 ? -21.330 0.996 24.835 1.00 18.38 287 LEU C CA 1
ATOM 8084 C C . LEU C 1 298 ? -20.630 0.570 26.120 1.00 18.14 287 LEU C C 1
ATOM 8085 O O . LEU C 1 298 ? -20.304 -0.605 26.303 1.00 16.67 287 LEU C O 1
ATOM 8090 N N . LEU C 1 299 ? -20.417 1.533 27.009 1.00 18.58 288 LEU C N 1
ATOM 8091 C CA . LEU C 1 299 ? -19.739 1.296 28.277 1.00 18.96 288 LEU C CA 1
ATOM 8092 C C . LEU C 1 299 ? -20.601 0.546 29.276 1.00 20.24 288 LEU C C 1
ATOM 8093 O O . LEU C 1 299 ? -20.093 -0.085 30.205 1.00 19.76 288 LEU C O 1
ATOM 8098 N N . GLY C 1 300 ? -21.912 0.627 29.091 1.00 18.65 289 GLY C N 1
ATOM 8099 C CA . GLY C 1 300 ? -22.810 -0.051 29.994 1.00 17.07 289 GLY C CA 1
ATOM 8100 C C . GLY C 1 300 ? -23.303 -1.395 29.498 1.00 16.45 289 GLY C C 1
ATOM 8101 O O . GLY C 1 300 ? -22.765 -2.435 29.868 1.00 18.49 289 GLY C O 1
ATOM 8102 N N . LYS C 1 301 ? -24.318 -1.377 28.644 1.00 16.01 290 LYS C N 1
ATOM 8103 C CA . LYS C 1 301 ? -24.914 -2.611 28.155 1.00 16.44 290 LYS C CA 1
ATOM 8104 C C . LYS C 1 301 ? -23.989 -3.562 27.396 1.00 16.87 290 LYS C C 1
ATOM 8105 O O . LYS C 1 301 ? -23.814 -4.711 27.804 1.00 17.00 290 LYS C O 1
ATOM 8111 N N . LEU C 1 302 ? -23.399 -3.098 26.299 1.00 14.59 291 LEU C N 1
ATOM 8112 C CA . LEU C 1 302 ? -22.517 -3.958 25.523 1.00 13.91 291 LEU C CA 1
ATOM 8113 C C . LEU C 1 302 ? -21.335 -4.520 26.308 1.00 13.15 291 LEU C C 1
ATOM 8114 O O . LEU C 1 302 ? -21.033 -5.718 26.211 1.00 13.37 291 LEU C O 1
ATOM 8119 N N . ASN C 1 303 ? -20.660 -3.676 27.080 1.00 10.77 292 ASN C N 1
ATOM 8120 C CA . ASN C 1 303 ? -19.538 -4.153 27.884 1.00 11.66 292 ASN C CA 1
ATOM 8121 C C . ASN C 1 303 ? -19.976 -5.296 28.790 1.00 11.74 292 ASN C C 1
ATOM 8122 O O . ASN C 1 303 ? -19.261 -6.291 28.951 1.00 12.05 292 ASN C O 1
ATOM 8127 N N . ARG C 1 304 ? -21.157 -5.135 29.384 1.00 11.90 293 ARG C N 1
ATOM 8128 C CA . ARG C 1 304 ? -21.713 -6.118 30.299 1.00 12.25 293 ARG C CA 1
ATOM 8129 C C . ARG C 1 304 ? -22.066 -7.416 29.599 1.00 13.74 293 ARG C C 1
ATOM 8130 O O . ARG C 1 304 ? -21.602 -8.485 29.995 1.00 14.32 293 ARG C O 1
ATOM 8138 N N . TYR C 1 305 ? -22.894 -7.316 28.564 1.00 14.41 294 TYR C N 1
ATOM 8139 C CA . TYR C 1 305 ? -23.317 -8.484 27.803 1.00 14.90 294 TYR C CA 1
ATOM 8140 C C . TYR C 1 305 ? -22.095 -9.222 27.266 1.00 15.57 294 TYR C C 1
ATOM 8141 O O . TYR C 1 305 ? -22.089 -10.452 27.161 1.00 15.29 294 TYR C O 1
ATOM 8150 N N . CYS C 1 306 ? -21.051 -8.467 26.939 1.00 14.44 295 CYS C N 1
ATOM 8151 C CA . CYS C 1 306 ? -19.851 -9.076 26.397 1.00 14.93 295 CYS C CA 1
ATOM 8152 C C . CYS C 1 306 ? -18.821 -9.549 27.415 1.00 13.01 295 CYS C C 1
ATOM 8153 O O . CYS C 1 306 ? -17.704 -9.885 27.052 1.00 13.00 295 CYS C O 1
ATOM 8156 N N . GLY C 1 307 ? -19.193 -9.575 28.691 1.00 13.72 296 GLY C N 1
ATOM 8157 C CA . GLY C 1 307 ? -18.278 -10.090 29.691 1.00 12.36 296 GLY C CA 1
ATOM 8158 C C . GLY C 1 307 ? -17.544 -9.185 30.654 1.00 12.41 296 GLY C C 1
ATOM 8159 O O . GLY C 1 307 ? -16.733 -9.677 31.434 1.00 11.45 296 GLY C O 1
ATOM 8160 N N . ALA C 1 308 ? -17.806 -7.884 30.622 1.00 12.79 297 ALA C N 1
ATOM 8161 C CA . ALA C 1 308 ? -17.127 -6.979 31.540 1.00 13.33 297 ALA C CA 1
ATOM 8162 C C . ALA C 1 308 ? -17.626 -7.166 32.966 1.00 14.13 297 ALA C C 1
ATOM 8163 O O . ALA C 1 308 ? -18.822 -7.072 33.228 1.00 15.44 297 ALA C O 1
ATOM 8165 N N . ASP C 1 309 ? -16.710 -7.452 33.886 1.00 15.81 298 ASP C N 1
ATOM 8166 C CA . ASP C 1 309 ? -17.067 -7.610 35.295 1.00 15.95 298 ASP C CA 1
ATOM 8167 C C . ASP C 1 309 ? -16.992 -6.229 35.943 1.00 16.50 298 ASP C C 1
ATOM 8168 O O . ASP C 1 309 ? -17.657 -5.955 36.950 1.00 17.94 298 ASP C O 1
ATOM 8173 N N . PHE C 1 310 ? -16.180 -5.366 35.341 1.00 14.56 299 PHE C N 1
ATOM 8174 C CA . PHE C 1 310 ? -16.002 -3.998 35.807 1.00 16.04 299 PHE C CA 1
ATOM 8175 C C . PHE C 1 310 ? -16.073 -3.103 34.598 1.00 15.94 299 PHE C C 1
ATOM 8176 O O . PHE C 1 310 ? -15.543 -3.436 33.542 1.00 17.61 299 PHE C O 1
ATOM 8184 N N . SER C 1 311 ? -16.725 -1.963 34.738 1.00 16.99 300 SER C N 1
ATOM 8185 C CA . SER C 1 311 ? -16.770 -1.037 33.627 1.00 19.56 300 SER C CA 1
ATOM 8186 C C . SER C 1 311 ? -16.291 0.313 34.140 1.00 17.69 300 SER C C 1
ATOM 8187 O O . SER C 1 311 ? -16.968 0.966 34.928 1.00 17.47 300 SER C O 1
ATOM 8190 N N . LEU C 1 312 ? -15.091 0.693 33.714 1.00 18.05 301 LEU C N 1
ATOM 8191 C CA . LEU C 1 312 ? -14.475 1.952 34.113 1.00 19.57 301 LEU C CA 1
ATOM 8192 C C . LEU C 1 312 ? -14.943 3.101 33.225 1.00 20.24 301 LEU C C 1
ATOM 8193 O O . LEU C 1 312 ? -15.116 2.937 32.018 1.00 21.77 301 LEU C O 1
ATOM 8198 N N . PHE C 1 313 ? -15.155 4.265 33.821 1.00 19.87 302 PHE C N 1
ATOM 8199 C CA . PHE C 1 313 ? -15.561 5.426 33.043 1.00 21.37 302 PHE C CA 1
ATOM 8200 C C . PHE C 1 313 ? -15.313 6.692 33.839 1.00 21.15 302 PHE C C 1
ATOM 8201 O O . PHE C 1 313 ? -15.363 6.685 35.063 1.00 20.05 302 PHE C O 1
ATOM 8209 N N . PRO C 1 314 ? -15.008 7.796 33.146 1.00 22.81 303 PRO C N 1
ATOM 8210 C CA . PRO C 1 314 ? -14.753 9.066 33.832 1.00 23.64 303 PRO C CA 1
ATOM 8211 C C . PRO C 1 314 ? -15.937 9.428 34.726 1.00 24.76 303 PRO C C 1
ATOM 8212 O O . PRO C 1 314 ? -17.089 9.393 34.287 1.00 21.22 303 PRO C O 1
ATOM 8216 N N . SER C 1 315 ? -15.666 9.745 35.985 1.00 26.52 304 SER C N 1
ATOM 8217 C CA . SER C 1 315 ? -16.753 10.143 36.862 1.00 30.01 304 SER C CA 1
ATOM 8218 C C . SER C 1 315 ? -17.114 11.544 36.367 1.00 31.77 304 SER C C 1
ATOM 8219 O O . SER C 1 315 ? -16.368 12.146 35.592 1.00 30.49 304 SER C O 1
ATOM 8222 N N . PRO C 1 316 ? -18.269 12.073 36.785 1.00 34.49 305 PRO C N 1
ATOM 8223 C CA . PRO C 1 316 ? -18.621 13.416 36.319 1.00 37.62 305 PRO C CA 1
ATOM 8224 C C . PRO C 1 316 ? -18.038 14.464 37.265 1.00 39.82 305 PRO C C 1
ATOM 8225 O O . PRO C 1 316 ? -18.642 15.512 37.480 1.00 42.09 305 PRO C O 1
ATOM 8229 N N . TYR C 1 317 ? -16.860 14.176 37.818 1.00 42.15 306 TYR C N 1
ATOM 8230 C CA . TYR C 1 317 ? -16.217 15.078 38.771 1.00 44.42 306 TYR C CA 1
ATOM 8231 C C . TYR C 1 317 ? -14.789 15.526 38.437 1.00 45.88 306 TYR C C 1
ATOM 8232 O O . TYR C 1 317 ? -14.298 16.499 39.011 1.00 45.84 306 TYR C O 1
ATOM 8241 N N . GLY C 1 318 ? -14.124 14.832 37.519 1.00 47.59 307 GLY C N 1
ATOM 8242 C CA . GLY C 1 318 ? -12.757 15.197 37.177 1.00 49.76 307 GLY C CA 1
ATOM 8243 C C . GLY C 1 318 ? -12.567 16.148 36.004 1.00 50.52 307 GLY C C 1
ATOM 8244 O O . GLY C 1 318 ? -13.532 16.692 35.465 1.00 50.77 307 GLY C O 1
ATOM 8245 N N . SER C 1 319 ? -11.305 16.352 35.625 1.00 51.25 308 SER C N 1
ATOM 8246 C CA . SER C 1 319 ? -10.943 17.223 34.508 1.00 52.13 308 SER C CA 1
ATOM 8247 C C . SER C 1 319 ? -11.493 16.565 33.256 1.00 51.76 308 SER C C 1
ATOM 8248 O O . SER C 1 319 ? -12.147 17.206 32.431 1.00 52.74 308 SER C O 1
ATOM 8251 N N . VAL C 1 320 ? -11.199 15.277 33.117 1.00 51.23 309 VAL C N 1
ATOM 8252 C CA . VAL C 1 320 ? -11.704 14.483 32.008 1.00 49.68 309 VAL C CA 1
ATOM 8253 C C . VAL C 1 320 ? -12.936 13.861 32.644 1.00 48.06 309 VAL C C 1
ATOM 8254 O O . VAL C 1 320 ? -12.835 12.876 33.378 1.00 48.75 309 VAL C O 1
ATOM 8258 N N . ALA C 1 321 ? -14.096 14.456 32.392 1.00 45.27 310 ALA C N 1
ATOM 8259 C CA . ALA C 1 321 ? -15.323 13.959 32.989 1.00 43.21 310 ALA C CA 1
ATOM 8260 C C . ALA C 1 321 ? -16.350 13.490 31.976 1.00 41.60 310 ALA C C 1
ATOM 8261 O O . ALA C 1 321 ? -16.145 13.573 30.765 1.00 42.70 310 ALA C O 1
ATOM 8263 N N . LEU C 1 322 ? -17.462 12.999 32.501 1.00 38.57 311 LEU C N 1
ATOM 8264 C CA . LEU C 1 322 ? -18.556 12.490 31.694 1.00 35.84 311 LEU C CA 1
ATOM 8265 C C . LEU C 1 322 ? -19.811 13.205 32.180 1.00 34.50 311 LEU C C 1
ATOM 8266 O O . LEU C 1 322 ? -19.924 13.525 33.365 1.00 34.83 311 LEU C O 1
ATOM 8271 N N . PRO C 1 323 ? -20.763 13.485 31.278 1.00 33.06 312 PRO C N 1
ATOM 8272 C CA . PRO C 1 323 ? -21.972 14.167 31.747 1.00 32.35 312 PRO C CA 1
ATOM 8273 C C . PRO C 1 323 ? -22.616 13.318 32.843 1.00 32.37 312 PRO C C 1
ATOM 8274 O O . PRO C 1 323 ? -22.443 12.093 32.874 1.00 30.78 312 PRO C O 1
ATOM 8278 N N . ARG C 1 324 ? -23.350 13.961 33.744 1.00 31.10 313 ARG C N 1
ATOM 8279 C CA . ARG C 1 324 ? -23.989 13.235 34.830 1.00 30.73 313 ARG C CA 1
ATOM 8280 C C . ARG C 1 324 ? -24.936 12.144 34.316 1.00 29.27 313 ARG C C 1
ATOM 8281 O O . ARG C 1 324 ? -24.839 10.983 34.721 1.00 28.44 313 ARG C O 1
ATOM 8289 N N . ALA C 1 325 ? -25.838 12.518 33.416 1.00 27.43 314 ALA C N 1
ATOM 8290 C CA . ALA C 1 325 ? -26.798 11.572 32.855 1.00 26.99 314 ALA C CA 1
ATOM 8291 C C . ALA C 1 325 ? -26.127 10.309 32.297 1.00 26.03 314 ALA C C 1
ATOM 8292 O O . ALA C 1 325 ? -26.575 9.191 32.554 1.00 27.09 314 ALA C O 1
ATOM 8294 N N . ASP C 1 326 ? -25.058 10.482 31.529 1.00 24.57 315 ASP C N 1
ATOM 8295 C CA . ASP C 1 326 ? -24.367 9.332 30.965 1.00 23.60 315 ASP C CA 1
ATOM 8296 C C . ASP C 1 326 ? -23.784 8.473 32.075 1.00 22.70 315 ASP C C 1
ATOM 8297 O O . ASP C 1 326 ? -23.968 7.254 32.088 1.00 22.31 315 ASP C O 1
ATOM 8302 N N . ALA C 1 327 ? -23.088 9.113 33.010 1.00 20.72 316 ALA C N 1
ATOM 8303 C CA . ALA C 1 327 ? -22.490 8.397 34.124 1.00 20.15 316 ALA C CA 1
ATOM 8304 C C . ALA C 1 327 ? -23.563 7.588 34.847 1.00 21.21 316 ALA C C 1
ATOM 8305 O O . ALA C 1 327 ? -23.378 6.404 35.125 1.00 20.93 316 ALA C O 1
ATOM 8307 N N . LEU C 1 328 ? -24.691 8.226 35.137 1.00 19.86 317 LEU C N 1
ATOM 8308 C CA . LEU C 1 328 ? -25.787 7.547 35.819 1.00 21.34 317 LEU C CA 1
ATOM 8309 C C . LEU C 1 328 ? -26.371 6.429 34.956 1.00 19.03 317 LEU C C 1
ATOM 8310 O O . LEU C 1 328 ? -26.698 5.356 35.457 1.00 19.17 317 LEU C O 1
ATOM 8315 N N . ALA C 1 329 ? -26.492 6.684 33.657 1.00 18.11 318 ALA C N 1
ATOM 8316 C CA . ALA C 1 329 ? -27.042 5.694 32.734 1.00 17.25 318 ALA C CA 1
ATOM 8317 C C . ALA C 1 329 ? -26.137 4.470 32.575 1.00 16.78 318 ALA C C 1
ATOM 8318 O O . ALA C 1 329 ? -26.633 3.363 32.371 1.00 18.59 318 ALA C O 1
ATOM 8320 N N . ILE C 1 330 ? -24.821 4.660 32.664 1.00 16.04 319 ILE C N 1
ATOM 8321 C CA . ILE C 1 330 ? -23.891 3.538 32.540 1.00 15.71 319 ILE C CA 1
ATOM 8322 C C . ILE C 1 330 ? -24.080 2.615 33.739 1.00 17.81 319 ILE C C 1
ATOM 8323 O O . ILE C 1 330 ? -24.195 1.396 33.590 1.00 18.34 319 ILE C O 1
ATOM 8328 N N . HIS C 1 331 ? -24.106 3.205 34.930 1.00 17.29 320 HIS C N 1
ATOM 8329 C CA . HIS C 1 331 ? -24.304 2.444 36.154 1.00 19.99 320 HIS C CA 1
ATOM 8330 C C . HIS C 1 331 ? -25.634 1.707 36.048 1.00 22.22 320 HIS C C 1
ATOM 8331 O O . HIS C 1 331 ? -25.750 0.534 36.407 1.00 22.19 320 HIS C O 1
ATOM 8338 N N . GLU C 1 332 ? -26.633 2.419 35.540 1.00 22.67 321 GLU C N 1
ATOM 8339 C CA . GLU C 1 332 ? -27.972 1.875 35.358 1.00 23.33 321 GLU C CA 1
ATOM 8340 C C . GLU C 1 332 ? -27.911 0.566 34.565 1.00 21.46 321 GLU C C 1
ATOM 8341 O O . GLU C 1 332 ? -28.469 -0.454 34.978 1.00 18.39 321 GLU C O 1
ATOM 8347 N N . GLU C 1 333 ? -27.229 0.613 33.423 1.00 19.22 322 GLU C N 1
ATOM 8348 C CA . GLU C 1 333 ? -27.077 -0.551 32.555 1.00 18.04 322 GLU C CA 1
ATOM 8349 C C . GLU C 1 333 ? -26.300 -1.681 33.233 1.00 16.84 322 GLU C C 1
ATOM 8350 O O . GLU C 1 333 ? -26.629 -2.855 33.074 1.00 17.02 322 GLU C O 1
ATOM 8356 N N . CYS C 1 334 ? -25.271 -1.317 33.990 1.00 16.52 323 CYS C N 1
ATOM 8357 C CA . CYS C 1 334 ? -24.443 -2.294 34.686 1.00 18.56 323 CYS C CA 1
ATOM 8358 C C . CYS C 1 334 ? -25.216 -3.038 35.760 1.00 19.40 323 CYS C C 1
ATOM 8359 O O . CYS C 1 334 ? -24.936 -4.200 36.070 1.00 19.24 323 CYS C O 1
ATOM 8362 N N . VAL C 1 335 ? -26.206 -2.349 36.309 1.00 20.42 324 VAL C N 1
ATOM 8363 C CA . VAL C 1 335 ? -26.998 -2.852 37.423 1.00 21.54 324 VAL C CA 1
ATOM 8364 C C . VAL C 1 335 ? -28.372 -3.465 37.144 1.00 21.47 324 VAL C C 1
ATOM 8365 O O . VAL C 1 335 ? -28.821 -4.342 37.879 1.00 20.59 324 VAL C O 1
ATOM 8369 N N . ARG C 1 336 ? -29.031 -2.997 36.093 1.00 20.53 325 ARG C N 1
ATOM 8370 C CA . ARG C 1 336 ? -30.347 -3.484 35.735 1.00 21.72 325 ARG C CA 1
ATOM 8371 C C . ARG C 1 336 ? -30.481 -5.006 35.783 1.00 22.40 325 ARG C C 1
ATOM 8372 O O . ARG C 1 336 ? -29.597 -5.729 35.332 1.00 20.54 325 ARG C O 1
ATOM 8380 N N . GLU C 1 337 ? -31.586 -5.479 36.359 1.00 23.93 326 GLU C N 1
ATOM 8381 C CA . GLU C 1 337 ? -31.857 -6.910 36.441 1.00 24.64 326 GLU C CA 1
ATOM 8382 C C . GLU C 1 337 ? -31.921 -7.333 34.990 1.00 22.07 326 GLU C C 1
ATOM 8383 O O . GLU C 1 337 ? -32.636 -6.723 34.200 1.00 19.52 326 GLU C O 1
ATOM 8389 N N . ASP C 1 338 ? -31.176 -8.370 34.638 1.00 20.79 327 ASP C N 1
ATOM 8390 C CA . ASP C 1 338 ? -31.160 -8.835 33.263 1.00 19.89 327 ASP C CA 1
ATOM 8391 C C . ASP C 1 338 ? -30.781 -10.301 33.282 1.00 19.18 327 ASP C C 1
ATOM 8392 O O . ASP C 1 338 ? -30.687 -10.905 34.349 1.00 18.40 327 ASP C O 1
ATOM 8397 N N . ALA C 1 339 ? -30.535 -10.857 32.103 1.00 18.33 328 ALA C N 1
ATOM 8398 C CA . ALA C 1 339 ? -30.172 -12.260 31.975 1.00 20.08 328 ALA C CA 1
ATOM 8399 C C . ALA C 1 339 ? -28.723 -12.557 32.354 1.00 19.49 328 ALA C C 1
ATOM 8400 O O . ALA C 1 339 ? -28.303 -13.711 32.328 1.00 20.42 328 ALA C O 1
ATOM 8402 N N . PHE C 1 340 ? -27.957 -11.530 32.707 1.00 18.71 329 PHE C N 1
ATOM 8403 C CA . PHE C 1 340 ? -26.558 -11.747 33.068 1.00 17.46 329 PHE C CA 1
ATOM 8404 C C . PHE C 1 340 ? -26.249 -11.182 34.445 1.00 18.21 329 PHE C C 1
ATOM 8405 O O . PHE C 1 340 ? -27.045 -10.437 35.017 1.00 18.48 329 PHE C O 1
ATOM 8413 N N . ASN C 1 341 ? -25.084 -11.531 34.978 1.00 17.11 330 ASN C N 1
ATOM 8414 C CA . ASN C 1 341 ? -24.686 -10.983 36.262 1.00 18.33 330 ASN C CA 1
ATOM 8415 C C . ASN C 1 341 ? -24.587 -9.481 36.056 1.00 17.76 330 ASN C C 1
ATOM 8416 O O . ASN C 1 341 ? -24.528 -8.999 34.925 1.00 16.91 330 ASN C O 1
ATOM 8421 N N . GLN C 1 342 ? -24.577 -8.740 37.150 1.00 18.55 331 GLN C N 1
ATOM 8422 C CA . GLN C 1 342 ? -24.470 -7.299 37.070 1.00 18.60 331 GLN C CA 1
ATOM 8423 C C . GLN C 1 342 ? -23.003 -6.923 36.962 1.00 18.80 331 GLN C C 1
ATOM 8424 O O . GLN C 1 342 ? -22.131 -7.627 37.461 1.00 16.95 331 GLN C O 1
ATOM 8430 N N . THR C 1 343 ? -22.737 -5.806 36.302 1.00 18.49 332 THR C N 1
ATOM 8431 C CA . THR C 1 343 ? -21.375 -5.336 36.142 1.00 18.76 332 THR C CA 1
ATOM 8432 C C . THR C 1 343 ? -21.088 -4.264 37.173 1.00 17.95 332 THR C C 1
ATOM 8433 O O . THR C 1 343 ? -21.958 -3.463 37.492 1.00 18.05 332 THR C O 1
ATOM 8437 N N . PHE C 1 344 ? -19.869 -4.256 37.697 1.00 18.35 333 PHE C N 1
ATOM 8438 C CA . PHE C 1 344 ? -19.477 -3.250 38.677 1.00 16.22 333 PHE C CA 1
ATOM 8439 C C . PHE C 1 344 ? -19.120 -1.959 37.945 1.00 15.50 333 PHE C C 1
ATOM 8440 O O . PHE C 1 344 ? -18.116 -1.900 37.241 1.00 13.83 333 PHE C O 1
ATOM 8448 N N . ALA C 1 345 ? -19.957 -0.937 38.098 1.00 15.70 334 ALA C N 1
ATOM 8449 C CA . ALA C 1 345 ? -19.715 0.351 37.458 1.00 17.58 334 ALA C CA 1
ATOM 8450 C C . ALA C 1 345 ? -18.618 1.001 38.285 1.00 19.39 334 ALA C C 1
ATOM 8451 O O . ALA C 1 345 ? -18.580 0.849 39.510 1.00 20.29 334 ALA C O 1
ATOM 8453 N N . VAL C 1 346 ? -17.737 1.726 37.603 1.00 20.74 335 VAL C N 1
ATOM 8454 C CA . VAL C 1 346 ? -16.604 2.362 38.261 1.00 22.20 335 VAL C CA 1
ATOM 8455 C C . VAL C 1 346 ? -16.372 3.849 37.963 1.00 22.81 335 VAL C C 1
ATOM 8456 O O . VAL C 1 346 ? -15.513 4.180 37.150 1.00 22.20 335 VAL C O 1
ATOM 8460 N N . PRO C 1 347 ? -17.134 4.719 38.618 1.00 25.27 336 PRO C N 1
ATOM 8461 C CA . PRO C 1 347 ? -16.951 6.166 38.472 1.00 28.14 336 PRO C CA 1
ATOM 8462 C C . PRO C 1 347 ? -15.610 6.627 39.034 1.00 30.45 336 PRO C C 1
ATOM 8463 O O . PRO C 1 347 ? -15.357 6.474 40.229 1.00 33.05 336 PRO C O 1
ATOM 8467 N N . SER C 1 348 ? -14.763 7.186 38.176 1.00 32.89 337 SER C N 1
ATOM 8468 C CA . SER C 1 348 ? -13.336 6.890 38.204 1.00 38.01 337 SER C CA 1
ATOM 8469 C C . SER C 1 348 ? -12.518 8.145 38.487 1.00 41.74 337 SER C C 1
ATOM 8470 O O . SER C 1 348 ? -11.342 8.064 38.842 1.00 46.30 337 SER C O 1
ATOM 8473 N N . ALA C 1 349 ? -13.147 9.304 38.326 1.00 43.71 338 ALA C N 1
ATOM 8474 C CA . ALA C 1 349 ? -12.423 10.568 38.268 1.00 45.75 338 ALA C CA 1
ATOM 8475 C C . ALA C 1 349 ? -12.744 11.444 39.474 1.00 45.76 338 ALA C C 1
ATOM 8476 O O . ALA C 1 349 ? -13.910 11.673 39.794 1.00 45.62 338 ALA C O 1
ATOM 8478 N N . GLY C 1 350 ? -11.702 11.932 40.139 1.00 46.45 339 GLY C N 1
ATOM 8479 C CA . GLY C 1 350 ? -11.689 13.291 40.645 1.00 46.03 339 GLY C CA 1
ATOM 8480 C C . GLY C 1 350 ? -12.072 13.369 42.110 1.00 45.70 339 GLY C C 1
ATOM 8481 O O . GLY C 1 350 ? -12.643 14.362 42.561 1.00 47.13 339 GLY C O 1
ATOM 8482 N N . ILE C 1 351 ? -11.754 12.315 42.856 1.00 44.68 340 ILE C N 1
ATOM 8483 C CA . ILE C 1 351 ? -12.550 11.929 44.015 1.00 44.24 340 ILE C CA 1
ATOM 8484 C C . ILE C 1 351 ? -11.732 12.017 45.299 1.00 43.90 340 ILE C C 1
ATOM 8485 O O . ILE C 1 351 ? -10.583 11.579 45.346 1.00 45.53 340 ILE C O 1
ATOM 8490 N N . HIS C 1 352 ? -12.332 12.587 46.339 1.00 43.21 341 HIS C N 1
ATOM 8491 C CA . HIS C 1 352 ? -11.726 12.590 47.667 1.00 43.67 341 HIS C CA 1
ATOM 8492 C C . HIS C 1 352 ? -12.816 12.121 48.618 1.00 43.01 341 HIS C C 1
ATOM 8493 O O . HIS C 1 352 ? -14.005 12.206 48.306 1.00 42.93 341 HIS C O 1
ATOM 8500 N N . PRO C 1 353 ? -12.424 11.597 49.781 1.00 42.27 342 PRO C N 1
ATOM 8501 C CA . PRO C 1 353 ? -13.358 11.092 50.789 1.00 42.11 342 PRO C CA 1
ATOM 8502 C C . PRO C 1 353 ? -14.599 11.964 51.007 1.00 41.95 342 PRO C C 1
ATOM 8503 O O . PRO C 1 353 ? -15.679 11.452 51.312 1.00 41.36 342 PRO C O 1
ATOM 8507 N N . GLY C 1 354 ? -14.446 13.274 50.838 1.00 40.87 343 GLY C N 1
ATOM 8508 C CA . GLY C 1 354 ? -15.566 14.177 51.030 1.00 40.25 343 GLY C CA 1
ATOM 8509 C C . GLY C 1 354 ? -16.767 13.954 50.124 1.00 39.03 343 GLY C C 1
ATOM 8510 O O . GLY C 1 354 ? -17.889 14.297 50.489 1.00 37.66 343 GLY C O 1
ATOM 8511 N N . MET C 1 355 ? -16.544 13.373 48.948 1.00 39.16 344 MET C N 1
ATOM 8512 C CA . MET C 1 355 ? -17.630 13.131 47.998 1.00 38.81 344 MET C CA 1
ATOM 8513 C C . MET C 1 355 ? -18.287 11.756 48.103 1.00 36.87 344 MET C C 1
ATOM 8514 O O . MET C 1 355 ? -19.312 11.506 47.466 1.00 35.81 344 MET C O 1
ATOM 8519 N N . VAL C 1 356 ? -17.705 10.870 48.904 1.00 36.06 345 VAL C N 1
ATOM 8520 C CA . VAL C 1 356 ? -18.250 9.528 49.077 1.00 35.30 345 VAL C CA 1
ATOM 8521 C C . VAL C 1 356 ? -19.749 9.548 49.345 1.00 37.10 345 VAL C C 1
ATOM 8522 O O . VAL C 1 356 ? -20.505 8.793 48.730 1.00 37.36 345 VAL C O 1
ATOM 8526 N N . PRO C 1 357 ? -20.206 10.410 50.267 1.00 38.70 346 PRO C N 1
ATOM 8527 C CA . PRO C 1 357 ? -21.647 10.438 50.527 1.00 39.10 346 PRO C CA 1
ATOM 8528 C C . PRO C 1 357 ? -22.421 10.770 49.253 1.00 39.37 346 PRO C C 1
ATOM 8529 O O . PRO C 1 357 ? -23.513 10.251 49.023 1.00 38.60 346 PRO C O 1
ATOM 8533 N N . LEU C 1 358 ? -21.840 11.627 48.421 1.00 40.11 347 LEU C N 1
ATOM 8534 C CA . LEU C 1 358 ? -22.473 12.016 47.169 1.00 41.39 347 LEU C CA 1
ATOM 8535 C C . LEU C 1 358 ? -22.491 10.823 46.210 1.00 41.61 347 LEU C C 1
ATOM 8536 O O . LEU C 1 358 ? -23.516 10.521 45.597 1.00 41.61 347 LEU C O 1
ATOM 8541 N N . LEU C 1 359 ? -21.354 10.143 46.091 1.00 40.97 348 LEU C N 1
ATOM 8542 C CA . LEU C 1 359 ? -21.245 8.981 45.214 1.00 40.79 348 LEU C CA 1
ATOM 8543 C C . LEU C 1 359 ? -22.225 7.877 45.590 1.00 40.34 348 LEU C C 1
ATOM 8544 O O . LEU C 1 359 ? -22.866 7.282 44.725 1.00 40.14 348 LEU C O 1
ATOM 8549 N N . MET C 1 360 ? -22.338 7.599 46.882 1.00 39.86 349 MET C N 1
ATOM 8550 C CA . MET C 1 360 ? -23.235 6.549 47.339 1.00 40.16 349 MET C CA 1
ATOM 8551 C C . MET C 1 360 ? -24.699 6.885 47.070 1.00 41.06 349 MET C C 1
ATOM 8552 O O . MET C 1 360 ? -25.542 5.990 46.961 1.00 40.15 349 MET C O 1
ATOM 8557 N N . ARG C 1 361 ? -24.997 8.176 46.954 1.00 41.38 350 ARG C N 1
ATOM 8558 C CA . ARG C 1 361 ? -26.358 8.616 46.671 1.00 41.86 350 ARG C CA 1
ATOM 8559 C C . ARG C 1 361 ? -26.645 8.387 45.188 1.00 40.71 350 ARG C C 1
ATOM 8560 O O . ARG C 1 361 ? -27.698 7.864 44.825 1.00 41.18 350 ARG C O 1
ATOM 8568 N N . ASP C 1 362 ? -25.692 8.774 44.339 1.00 39.11 351 ASP C N 1
ATOM 8569 C CA . ASP C 1 362 ? -25.828 8.625 42.890 1.00 37.56 351 ASP C CA 1
ATOM 8570 C C . ASP C 1 362 ? -25.594 7.218 42.351 1.00 35.71 351 ASP C C 1
ATOM 8571 O O . ASP C 1 362 ? -26.107 6.880 41.284 1.00 37.15 351 ASP C O 1
ATOM 8576 N N . PHE C 1 363 ? -24.824 6.401 43.067 1.00 32.33 352 PHE C N 1
ATOM 8577 C CA . PHE C 1 363 ? -24.520 5.060 42.579 1.00 30.26 352 PHE C CA 1
ATOM 8578 C C . PHE C 1 363 ? -24.788 3.908 43.539 1.00 30.38 352 PHE C C 1
ATOM 8579 O O . PHE C 1 363 ? -24.409 2.772 43.258 1.00 32.10 352 PHE C O 1
ATOM 8587 N N . GLY C 1 364 ? -25.426 4.188 44.669 1.00 30.91 353 GLY C N 1
ATOM 8588 C CA . GLY C 1 364 ? -25.722 3.133 45.625 1.00 30.47 353 GLY C CA 1
ATOM 8589 C C . GLY C 1 364 ? -24.495 2.399 46.137 1.00 30.67 353 GLY C C 1
ATOM 8590 O O . GLY C 1 364 ? -23.375 2.905 46.045 1.00 30.98 353 GLY C O 1
ATOM 8591 N N . ILE C 1 365 ? -24.701 1.203 46.678 1.00 30.20 354 ILE C N 1
ATOM 8592 C CA . ILE C 1 365 ? -23.596 0.416 47.212 1.00 32.13 354 ILE C CA 1
ATOM 8593 C C . ILE C 1 365 ? -22.971 -0.503 46.167 1.00 31.04 354 ILE C C 1
ATOM 8594 O O . ILE C 1 365 ? -21.890 -1.045 46.382 1.00 30.37 354 ILE C O 1
ATOM 8599 N N . ASP C 1 366 ? -23.653 -0.692 45.043 1.00 30.61 355 ASP C N 1
ATOM 8600 C CA . ASP C 1 366 ? -23.111 -1.552 44.001 1.00 29.59 355 ASP C CA 1
ATOM 8601 C C . ASP C 1 366 ? -22.365 -0.811 42.897 1.00 27.77 355 ASP C C 1
ATOM 8602 O O . ASP C 1 366 ? -22.793 -0.767 41.742 1.00 28.55 355 ASP C O 1
ATOM 8607 N N . HIS C 1 367 ? -21.244 -0.219 43.281 1.00 25.35 356 HIS C N 1
ATOM 8608 C CA . HIS C 1 367 ? -20.373 0.486 42.356 1.00 23.57 356 HIS C CA 1
ATOM 8609 C C . HIS C 1 367 ? -19.012 0.507 43.036 1.00 21.92 356 HIS C C 1
ATOM 8610 O O . HIS C 1 367 ? -18.886 0.113 44.191 1.00 19.34 356 HIS C O 1
ATOM 8617 N N . ILE C 1 368 ? -17.989 0.940 42.315 1.00 22.22 357 ILE C N 1
ATOM 8618 C CA . ILE C 1 368 ? -16.665 1.005 42.896 1.00 23.00 357 ILE C CA 1
ATOM 8619 C C . ILE C 1 368 ? -16.128 2.419 42.777 1.00 23.58 357 ILE C C 1
ATOM 8620 O O . ILE C 1 368 ? -16.142 3.011 41.702 1.00 24.49 357 ILE C O 1
ATOM 8625 N N . ILE C 1 369 ? -15.680 2.966 43.900 1.00 24.11 358 ILE C N 1
ATOM 8626 C CA . ILE C 1 369 ? -15.123 4.310 43.920 1.00 24.29 358 ILE C CA 1
ATOM 8627 C C . ILE C 1 369 ? -13.643 4.186 43.600 1.00 25.34 358 ILE C C 1
ATOM 8628 O O . ILE C 1 369 ? -12.876 3.608 44.374 1.00 24.86 358 ILE C O 1
ATOM 8633 N N . ASN C 1 370 ? -13.257 4.695 42.435 1.00 26.35 359 ASN C N 1
ATOM 8634 C CA . ASN C 1 370 ? -11.869 4.658 41.999 1.00 28.72 359 ASN C CA 1
ATOM 8635 C C . ASN C 1 370 ? -11.278 6.054 42.145 1.00 30.96 359 ASN C C 1
ATOM 8636 O O . ASN C 1 370 ? -11.446 6.903 41.270 1.00 31.49 359 ASN C O 1
ATOM 8641 N N . ALA C 1 371 ? -10.586 6.290 43.255 1.00 32.36 360 ALA C N 1
ATOM 8642 C CA . ALA C 1 371 ? -9.994 7.598 43.504 1.00 34.65 360 ALA C CA 1
ATOM 8643 C C . ALA C 1 371 ? -8.498 7.558 43.779 1.00 35.05 360 ALA C C 1
ATOM 8644 O O . ALA C 1 371 ? -8.064 7.802 44.902 1.00 34.63 360 ALA C O 1
ATOM 8646 N N . GLY C 1 372 ? -7.710 7.264 42.751 1.00 36.38 361 GLY C N 1
ATOM 8647 C CA . GLY C 1 372 ? -6.268 7.217 42.923 1.00 38.52 361 GLY C CA 1
ATOM 8648 C C . GLY C 1 372 ? -5.700 8.523 43.457 1.00 40.31 361 GLY C C 1
ATOM 8649 O O . GLY C 1 372 ? -4.852 8.518 44.355 1.00 40.86 361 GLY C O 1
ATOM 8650 N N . GLY C 1 373 ? -6.163 9.642 42.907 1.00 40.76 362 GLY C N 1
ATOM 8651 C CA . GLY C 1 373 ? -5.686 10.941 43.350 1.00 42.13 362 GLY C CA 1
ATOM 8652 C C . GLY C 1 373 ? -5.943 11.188 44.826 1.00 43.40 362 GLY C C 1
ATOM 8653 O O . GLY C 1 373 ? -5.064 11.659 45.547 1.00 43.92 362 GLY C O 1
ATOM 8654 N N . GLY C 1 374 ? -7.152 10.872 45.279 1.00 44.06 363 GLY C N 1
ATOM 8655 C CA . GLY C 1 374 ? -7.486 11.070 46.676 1.00 44.21 363 GLY C CA 1
ATOM 8656 C C . GLY C 1 374 ? -6.746 10.120 47.603 1.00 44.37 363 GLY C C 1
ATOM 8657 O O . GLY C 1 374 ? -6.573 10.407 48.790 1.00 44.39 363 GLY C O 1
ATOM 8658 N N . VAL C 1 375 ? -6.308 8.985 47.066 1.00 43.33 364 VAL C N 1
ATOM 8659 C CA . VAL C 1 375 ? -5.591 7.998 47.860 1.00 43.43 364 VAL C CA 1
ATOM 8660 C C . VAL C 1 375 ? -4.139 8.405 48.066 1.00 44.12 364 VAL C C 1
ATOM 8661 O O . VAL C 1 375 ? -3.613 8.309 49.175 1.00 44.50 364 VAL C O 1
ATOM 8665 N N . HIS C 1 376 ? -3.496 8.865 46.997 1.00 44.43 365 HIS C N 1
ATOM 8666 C CA . HIS C 1 376 ? -2.096 9.268 47.064 1.00 44.51 365 HIS C CA 1
ATOM 8667 C C . HIS C 1 376 ? -1.869 10.713 47.479 1.00 45.38 365 HIS C C 1
ATOM 8668 O O . HIS C 1 376 ? -0.778 11.065 47.931 1.00 44.70 365 HIS C O 1
ATOM 8675 N N . GLY C 1 377 ? -2.893 11.546 47.322 1.00 46.56 366 GLY C N 1
ATOM 8676 C CA . GLY C 1 377 ? -2.769 12.942 47.698 1.00 47.74 366 GLY C CA 1
ATOM 8677 C C . GLY C 1 377 ? -2.808 13.107 49.204 1.00 48.51 366 GLY C C 1
ATOM 8678 O O . GLY C 1 377 ? -2.211 14.032 49.757 1.00 49.41 366 GLY C O 1
ATOM 8679 N N . HIS C 1 378 ? -3.510 12.197 49.870 1.00 48.91 367 HIS C N 1
ATOM 8680 C CA . HIS C 1 378 ? -3.641 12.224 51.322 1.00 49.58 367 HIS C CA 1
ATOM 8681 C C . HIS C 1 378 ? -2.297 12.512 51.988 1.00 49.71 367 HIS C C 1
ATOM 8682 O O . HIS C 1 378 ? -1.265 11.971 51.585 1.00 49.77 367 HIS C O 1
ATOM 8689 N N . PRO C 1 379 ? -2.295 13.383 53.013 1.00 49.43 368 PRO C N 1
ATOM 8690 C CA . PRO C 1 379 ? -1.075 13.749 53.739 1.00 48.94 368 PRO C CA 1
ATOM 8691 C C . PRO C 1 379 ? -0.316 12.510 54.187 1.00 48.86 368 PRO C C 1
ATOM 8692 O O . PRO C 1 379 ? 0.889 12.395 53.966 1.00 49.52 368 PRO C O 1
ATOM 8696 N N . ASN C 1 380 ? -1.028 11.584 54.819 1.00 48.82 369 ASN C N 1
ATOM 8697 C CA . ASN C 1 380 ? -0.420 10.337 55.265 1.00 49.28 369 ASN C CA 1
ATOM 8698 C C . ASN C 1 380 ? -0.049 9.552 54.011 1.00 49.15 369 ASN C C 1
ATOM 8699 O O . ASN C 1 380 ? -0.174 10.058 52.894 1.00 49.72 369 ASN C O 1
ATOM 8704 N N . GLY C 1 381 ? 0.403 8.317 54.187 1.00 48.18 370 GLY C N 1
ATOM 8705 C CA . GLY C 1 381 ? 0.772 7.522 53.032 1.00 46.67 370 GLY C CA 1
ATOM 8706 C C . GLY C 1 381 ? -0.441 7.119 52.219 1.00 45.67 370 GLY C C 1
ATOM 8707 O O . GLY C 1 381 ? -1.508 7.729 52.321 1.00 44.34 370 GLY C O 1
ATOM 8708 N N . ALA C 1 382 ? -0.280 6.089 51.397 1.00 44.53 371 ALA C N 1
ATOM 8709 C CA . ALA C 1 382 ? -1.391 5.609 50.593 1.00 42.91 371 ALA C CA 1
ATOM 8710 C C . ALA C 1 382 ? -2.378 4.976 51.560 1.00 41.35 371 ALA C C 1
ATOM 8711 O O . ALA C 1 382 ? -3.577 4.923 51.288 1.00 41.53 371 ALA C O 1
ATOM 8713 N N . GLN C 1 383 ? -1.858 4.501 52.689 1.00 38.89 372 GLN C N 1
ATOM 8714 C CA . GLN C 1 383 ? -2.675 3.887 53.723 1.00 38.45 372 GLN C CA 1
ATOM 8715 C C . GLN C 1 383 ? -3.668 4.907 54.236 1.00 37.50 372 GLN C C 1
ATOM 8716 O O . GLN C 1 383 ? -4.863 4.635 54.336 1.00 39.51 372 GLN C O 1
ATOM 8722 N N . GLY C 1 384 ? -3.157 6.083 54.576 1.00 35.54 373 GLY C N 1
ATOM 8723 C CA . GLY C 1 384 ? -4.012 7.135 55.081 1.00 33.56 373 GLY C CA 1
ATOM 8724 C C . GLY C 1 384 ? -5.174 7.398 54.148 1.00 32.31 373 GLY C C 1
ATOM 8725 O O . GLY C 1 384 ? -6.325 7.466 54.582 1.00 32.02 373 GLY C O 1
ATOM 8726 N N . GLY C 1 385 ? -4.867 7.545 52.863 1.00 30.53 374 GLY C N 1
ATOM 8727 C CA . GLY C 1 385 ? -5.897 7.804 51.877 1.00 30.77 374 GLY C CA 1
ATOM 8728 C C . GLY C 1 385 ? -6.892 6.666 51.797 1.00 30.93 374 GLY C C 1
ATOM 8729 O O . GLY C 1 385 ? -8.079 6.881 51.561 1.00 31.61 374 GLY C O 1
ATOM 8730 N N . GLY C 1 386 ? -6.404 5.447 51.992 1.00 30.69 375 GLY C N 1
ATOM 8731 C CA . GLY C 1 386 ? -7.280 4.295 51.951 1.00 31.32 375 GLY C CA 1
ATOM 8732 C C . GLY C 1 386 ? -8.270 4.312 53.104 1.00 31.85 375 GLY C C 1
ATOM 8733 O O . GLY C 1 386 ? -9.471 4.131 52.899 1.00 32.18 375 GLY C O 1
ATOM 8734 N N . ARG C 1 387 ? -7.773 4.534 54.317 1.00 31.60 376 ARG C N 1
ATOM 8735 C CA . ARG C 1 387 ? -8.636 4.571 55.495 1.00 32.88 376 ARG C CA 1
ATOM 8736 C C . ARG C 1 387 ? -9.598 5.746 55.458 1.00 30.83 376 ARG C C 1
ATOM 8737 O O . ARG C 1 387 ? -10.722 5.655 55.946 1.00 30.83 376 ARG C O 1
ATOM 8745 N N . ALA C 1 388 ? -9.156 6.853 54.879 1.00 29.53 377 ALA C N 1
ATOM 8746 C CA . ALA C 1 388 ? -10.009 8.021 54.787 1.00 27.87 377 ALA C CA 1
ATOM 8747 C C . ALA C 1 388 ? -11.291 7.610 54.060 1.00 27.98 377 ALA C C 1
ATOM 8748 O O . ALA C 1 388 ? -12.392 7.852 54.550 1.00 26.77 377 ALA C O 1
ATOM 8750 N N . PHE C 1 389 ? -11.143 6.971 52.899 1.00 27.37 378 PHE C N 1
ATOM 8751 C CA . PHE C 1 389 ? -12.301 6.525 52.125 1.00 26.48 378 PHE C CA 1
ATOM 8752 C C . PHE C 1 389 ? -13.096 5.455 52.862 1.00 26.98 378 PHE C C 1
ATOM 8753 O O . PHE C 1 389 ? -14.308 5.583 53.029 1.00 26.96 378 PHE C O 1
ATOM 8761 N N . ARG C 1 390 ? -12.407 4.405 53.304 1.00 26.66 379 ARG C N 1
ATOM 8762 C CA . ARG C 1 390 ? -13.052 3.309 54.017 1.00 28.21 379 ARG C CA 1
ATOM 8763 C C . ARG C 1 390 ? -13.802 3.754 55.272 1.00 29.91 379 ARG C C 1
ATOM 8764 O O . ARG C 1 390 ? -14.818 3.167 55.644 1.00 29.13 379 ARG C O 1
ATOM 8772 N N . ALA C 1 391 ? -13.303 4.796 55.922 1.00 31.03 380 ALA C N 1
ATOM 8773 C CA . ALA C 1 391 ? -13.940 5.293 57.128 1.00 32.99 380 ALA C CA 1
ATOM 8774 C C . ALA C 1 391 ? -15.224 6.054 56.801 1.00 33.84 380 ALA C C 1
ATOM 8775 O O . ALA C 1 391 ? -16.260 5.845 57.442 1.00 33.43 380 ALA C O 1
ATOM 8777 N N . ILE C 1 392 ? -15.166 6.933 55.804 1.00 33.43 381 ILE C N 1
ATOM 8778 C CA . ILE C 1 392 ? -16.347 7.701 55.451 1.00 34.99 381 ILE C CA 1
ATOM 8779 C C . ILE C 1 392 ? -17.425 6.822 54.817 1.00 35.15 381 ILE C C 1
ATOM 8780 O O . ILE C 1 392 ? -18.614 7.056 55.017 1.00 36.83 381 ILE C O 1
ATOM 8785 N N . ILE C 1 393 ? -17.018 5.803 54.065 1.00 34.52 382 ILE C N 1
ATOM 8786 C CA . ILE C 1 393 ? -17.991 4.906 53.455 1.00 33.40 382 ILE C CA 1
ATOM 8787 C C . ILE C 1 393 ? -18.793 4.259 54.576 1.00 34.70 382 ILE C C 1
ATOM 8788 O O . ILE C 1 393 ? -20.021 4.158 54.502 1.00 32.58 382 ILE C O 1
ATOM 8793 N N . ASP C 1 394 ? -18.083 3.825 55.613 1.00 36.80 383 ASP C N 1
ATOM 8794 C CA . ASP C 1 394 ? -18.702 3.194 56.772 1.00 39.33 383 ASP C CA 1
ATOM 8795 C C . ASP C 1 394 ? -19.622 4.158 57.515 1.00 41.10 383 ASP C C 1
ATOM 8796 O O . ASP C 1 394 ? -20.699 3.771 57.970 1.00 40.79 383 ASP C O 1
ATOM 8801 N N . ALA C 1 395 ? -19.197 5.412 57.631 1.00 42.85 384 ALA C N 1
ATOM 8802 C CA . ALA C 1 395 ? -19.990 6.419 58.322 1.00 44.92 384 ALA C CA 1
ATOM 8803 C C . ALA C 1 395 ? -21.411 6.464 57.772 1.00 46.94 384 ALA C C 1
ATOM 8804 O O . ALA C 1 395 ? -22.377 6.301 58.516 1.00 47.30 384 ALA C O 1
ATOM 8806 N N . VAL C 1 396 ? -21.541 6.675 56.467 1.00 49.04 385 VAL C N 1
ATOM 8807 C CA . VAL C 1 396 ? -22.861 6.747 55.853 1.00 51.06 385 VAL C CA 1
ATOM 8808 C C . VAL C 1 396 ? -23.632 5.432 55.961 1.00 52.51 385 VAL C C 1
ATOM 8809 O O . VAL C 1 396 ? -24.861 5.442 56.014 1.00 53.76 385 VAL C O 1
ATOM 8813 N N . LEU C 1 397 ? -22.925 4.305 55.997 1.00 53.78 386 LEU C N 1
ATOM 8814 C CA . LEU C 1 397 ? -23.598 3.011 56.099 1.00 56.69 386 LEU C CA 1
ATOM 8815 C C . LEU C 1 397 ? -24.297 2.814 57.445 1.00 59.11 386 LEU C C 1
ATOM 8816 O O . LEU C 1 397 ? -25.429 2.331 57.491 1.00 59.39 386 LEU C O 1
ATOM 8821 N N . GLU C 1 398 ? -23.626 3.175 58.537 1.00 61.58 387 GLU C N 1
ATOM 8822 C CA . GLU C 1 398 ? -24.229 3.053 59.863 1.00 63.40 387 GLU C CA 1
ATOM 8823 C C . GLU C 1 398 ? -24.841 4.397 60.248 1.00 64.67 387 GLU C C 1
ATOM 8824 O O . GLU C 1 398 ? -25.142 4.651 61.415 1.00 65.16 387 GLU C O 1
ATOM 8830 N N . ALA C 1 399 ? -25.016 5.250 59.241 1.00 65.74 388 ALA C N 1
ATOM 8831 C CA . ALA C 1 399 ? -25.609 6.576 59.401 1.00 66.44 388 ALA C CA 1
ATOM 8832 C C . ALA C 1 399 ? -24.954 7.431 60.481 1.00 66.78 388 ALA C C 1
ATOM 8833 O O . ALA C 1 399 ? -25.637 8.120 61.240 1.00 65.92 388 ALA C O 1
ATOM 8835 N N . GLN C 1 400 ? -23.627 7.396 60.539 1.00 67.53 389 GLN C N 1
ATOM 8836 C CA . GLN C 1 400 ? -22.887 8.170 61.526 1.00 67.78 389 GLN C CA 1
ATOM 8837 C C . GLN C 1 400 ? -22.540 9.547 60.965 1.00 67.37 389 GLN C C 1
ATOM 8838 O O . GLN C 1 400 ? -22.197 9.681 59.793 1.00 67.32 389 GLN C O 1
ATOM 8844 N N . PRO C 1 401 ? -22.645 10.594 61.796 1.00 67.42 390 PRO C N 1
ATOM 8845 C CA . PRO C 1 401 ? -22.333 11.955 61.348 1.00 67.45 390 PRO C CA 1
ATOM 8846 C C . PRO C 1 401 ? -20.904 12.071 60.811 1.00 67.11 390 PRO C C 1
ATOM 8847 O O . PRO C 1 401 ? -19.962 11.540 61.400 1.00 66.45 390 PRO C O 1
ATOM 8851 N N . ILE C 1 402 ? -20.755 12.774 59.692 1.00 66.93 391 ILE C N 1
ATOM 8852 C CA . ILE C 1 402 ? -19.454 12.953 59.055 1.00 66.43 391 ILE C CA 1
ATOM 8853 C C . ILE C 1 402 ? -18.421 13.525 60.022 1.00 65.96 391 ILE C C 1
ATOM 8854 O O . ILE C 1 402 ? -17.337 12.961 60.196 1.00 65.67 391 ILE C O 1
ATOM 8859 N N . ASP C 1 403 ? -18.763 14.646 60.647 1.00 64.89 392 ASP C N 1
ATOM 8860 C CA . ASP C 1 403 ? -17.869 15.303 61.592 1.00 63.87 392 ASP C CA 1
ATOM 8861 C C . ASP C 1 403 ? -17.468 14.377 62.739 1.00 62.81 392 ASP C C 1
ATOM 8862 O O . ASP C 1 403 ? -16.373 14.504 63.289 1.00 62.87 392 ASP C O 1
ATOM 8864 N N . GLU C 1 404 ? -18.349 13.447 63.096 1.00 61.64 393 GLU C N 1
ATOM 8865 C CA . GLU C 1 404 ? -18.066 12.511 64.182 1.00 61.64 393 GLU C CA 1
ATOM 8866 C C . GLU C 1 404 ? -17.051 11.429 63.815 1.00 60.94 393 GLU C C 1
ATOM 8867 O O . GLU C 1 404 ? -16.156 11.123 64.605 1.00 61.27 393 GLU C O 1
ATOM 8873 N N . LYS C 1 405 ? -17.189 10.844 62.627 1.00 59.47 394 LYS C N 1
ATOM 8874 C CA . LYS C 1 405 ? -16.256 9.810 62.182 1.00 57.29 394 LYS C CA 1
ATOM 8875 C C . LYS C 1 405 ? -14.867 10.428 62.140 1.00 56.64 394 LYS C C 1
ATOM 8881 N N . ALA C 1 406 ? -14.837 11.687 61.717 1.00 56.51 395 ALA C N 1
ATOM 8882 C CA . ALA C 1 406 ? -13.597 12.439 61.622 1.00 57.25 395 ALA C CA 1
ATOM 8883 C C . ALA C 1 406 ? -12.875 12.406 62.967 1.00 57.86 395 ALA C C 1
ATOM 8884 O O . ALA C 1 406 ? -11.709 12.015 63.046 1.00 58.61 395 ALA C O 1
ATOM 8886 N N . GLU C 1 407 ? -13.579 12.812 64.020 1.00 56.97 396 GLU C N 1
ATOM 8887 C CA . GLU C 1 407 ? -13.014 12.829 65.362 1.00 55.95 396 GLU C CA 1
ATOM 8888 C C . GLU C 1 407 ? -12.484 11.453 65.748 1.00 56.03 396 GLU C C 1
ATOM 8889 O O . GLU C 1 407 ? -11.556 11.344 66.548 1.00 56.54 396 GLU C O 1
ATOM 8891 N N . GLN C 1 408 ? -13.068 10.406 65.168 1.00 55.06 397 GLN C N 1
ATOM 8892 C CA . GLN C 1 408 ? -12.664 9.036 65.470 1.00 54.23 397 GLN C CA 1
ATOM 8893 C C . GLN C 1 408 ? -11.565 8.486 64.556 1.00 54.36 397 GLN C C 1
ATOM 8894 O O . GLN C 1 408 ? -10.966 7.450 64.855 1.00 53.90 397 GLN C O 1
ATOM 8896 N N . CYS C 1 409 ? -11.303 9.179 63.449 1.00 54.01 398 CYS C N 1
ATOM 8897 C CA . CYS C 1 409 ? -10.280 8.759 62.489 1.00 53.18 398 CYS C CA 1
ATOM 8898 C C . CYS C 1 409 ? -9.559 9.982 61.924 1.00 52.59 398 CYS C C 1
ATOM 8899 O O . CYS C 1 409 ? -10.138 10.747 61.152 1.00 52.65 398 CYS C O 1
ATOM 8902 N N . LYS C 1 410 ? -8.295 10.164 62.302 1.00 52.24 399 LYS C N 1
ATOM 8903 C CA . LYS C 1 410 ? -7.532 11.318 61.836 1.00 52.35 399 LYS C CA 1
ATOM 8904 C C . LYS C 1 410 ? -7.276 11.317 60.334 1.00 51.36 399 LYS C C 1
ATOM 8905 O O . LYS C 1 410 ? -7.198 12.382 59.717 1.00 51.78 399 LYS C O 1
ATOM 8911 N N . ASP C 1 411 ? -7.135 10.135 59.741 1.00 49.17 400 ASP C N 1
ATOM 8912 C CA . ASP C 1 411 ? -6.910 10.062 58.304 1.00 48.30 400 ASP C CA 1
ATOM 8913 C C . ASP C 1 411 ? -8.094 10.711 57.599 1.00 47.36 400 ASP C C 1
ATOM 8914 O O . ASP C 1 411 ? -7.920 11.482 56.655 1.00 47.19 400 ASP C O 1
ATOM 8919 N N . LEU C 1 412 ? -9.299 10.410 58.070 1.00 47.52 401 LEU C N 1
ATOM 8920 C CA . LEU C 1 412 ? -10.492 10.995 57.478 1.00 48.22 401 LEU C CA 1
ATOM 8921 C C . LEU C 1 412 ? -10.498 12.485 57.788 1.00 48.94 401 LEU C C 1
ATOM 8922 O O . LEU C 1 412 ? -10.838 13.300 56.930 1.00 47.68 401 LEU C O 1
ATOM 8927 N N . LYS C 1 413 ? -10.113 12.832 59.017 1.00 50.17 402 LYS C N 1
ATOM 8928 C CA . LYS C 1 413 ? -10.058 14.231 59.440 1.00 51.94 402 LYS C CA 1
ATOM 8929 C C . LYS C 1 413 ? -9.098 14.989 58.533 1.00 51.71 402 LYS C C 1
ATOM 8930 O O . LYS C 1 413 ? -9.426 16.059 58.026 1.00 51.81 402 LYS C O 1
ATOM 8936 N N . LEU C 1 414 ? -7.911 14.426 58.333 1.00 51.98 403 LEU C N 1
ATOM 8937 C CA . LEU C 1 414 ? -6.908 15.042 57.474 1.00 52.53 403 LEU C CA 1
ATOM 8938 C C . LEU C 1 414 ? -7.433 15.149 56.048 1.00 53.13 403 LEU C C 1
ATOM 8939 O O . LEU C 1 414 ? -7.244 16.169 55.384 1.00 53.31 403 LEU C O 1
ATOM 8944 N N . ALA C 1 415 ? -8.091 14.091 55.582 1.00 53.27 404 ALA C N 1
ATOM 8945 C CA . ALA C 1 415 ? -8.646 14.074 54.233 1.00 54.40 404 ALA C CA 1
ATOM 8946 C C . ALA C 1 415 ? -9.682 15.185 54.087 1.00 54.54 404 ALA C C 1
ATOM 8947 O O . ALA C 1 415 ? -9.514 16.100 53.282 1.00 52.54 404 ALA C O 1
ATOM 8949 N N . LEU C 1 416 ? -10.750 15.098 54.874 1.00 56.29 405 LEU C N 1
ATOM 8950 C CA . LEU C 1 416 ? -11.808 16.100 54.839 1.00 57.20 405 LEU C CA 1
ATOM 8951 C C . LEU C 1 416 ? -11.215 17.489 54.994 1.00 58.21 405 LEU C C 1
ATOM 8952 O O . LEU C 1 416 ? -11.508 18.392 54.209 1.00 57.97 405 LEU C O 1
ATOM 8957 N N . ASP C 1 417 ? -10.372 17.644 56.011 1.00 59.49 406 ASP C N 1
ATOM 8958 C CA . ASP C 1 417 ? -9.722 18.916 56.303 1.00 60.92 406 ASP C CA 1
ATOM 8959 C C . ASP C 1 417 ? -8.946 19.471 55.110 1.00 60.95 406 ASP C C 1
ATOM 8960 O O . ASP C 1 417 ? -8.759 20.682 54.993 1.00 60.80 406 ASP C O 1
ATOM 8965 N N . LYS C 1 418 ? -8.494 18.585 54.227 1.00 60.50 407 LYS C N 1
ATOM 8966 C CA . LYS C 1 418 ? -7.727 19.007 53.063 1.00 59.63 407 LYS C CA 1
ATOM 8967 C C . LYS C 1 418 ? -8.568 19.520 51.900 1.00 59.74 407 LYS C C 1
ATOM 8968 O O . LYS C 1 418 ? -8.282 20.585 51.354 1.00 60.12 407 LYS C O 1
ATOM 8974 N N . TRP C 1 419 ? -9.604 18.779 51.517 1.00 59.56 408 TRP C N 1
ATOM 8975 C CA . TRP C 1 419 ? -10.431 19.206 50.395 1.00 59.21 408 TRP C CA 1
ATOM 8976 C C . TRP C 1 419 ? -11.899 19.548 50.677 1.00 59.47 408 TRP C C 1
ATOM 8977 O O . TRP C 1 419 ? -12.537 20.202 49.853 1.00 59.96 408 TRP C O 1
ATOM 8988 N N . GLY C 1 420 ? -12.446 19.122 51.816 1.00 59.22 409 GLY C N 1
ATOM 8989 C CA . GLY C 1 420 ? -13.836 19.454 52.104 1.00 59.41 409 GLY C CA 1
ATOM 8990 C C . GLY C 1 420 ? -14.721 18.384 52.725 1.00 59.95 409 GLY C C 1
ATOM 8991 O O . GLY C 1 420 ? -15.466 18.703 53.681 1.00 59.44 409 GLY C O 1
ATOM 8992 N N . SER D 1 22 ? 13.291 5.655 18.196 1.00 28.01 11 SER D N 1
ATOM 8993 C CA . SER D 1 22 ? 12.118 5.782 17.278 1.00 28.83 11 SER D CA 1
ATOM 8994 C C . SER D 1 22 ? 10.953 6.535 17.917 1.00 27.88 11 SER D C 1
ATOM 8995 O O . SER D 1 22 ? 10.623 6.330 19.087 1.00 28.31 11 SER D O 1
ATOM 8998 N N . GLU D 1 23 ? 10.331 7.411 17.141 1.00 27.01 12 GLU D N 1
ATOM 8999 C CA . GLU D 1 23 ? 9.201 8.178 17.637 1.00 26.53 12 GLU D CA 1
ATOM 9000 C C . GLU D 1 23 ? 8.008 8.050 16.705 1.00 25.42 12 GLU D C 1
ATOM 9001 O O . GLU D 1 23 ? 8.142 7.748 15.522 1.00 23.06 12 GLU D O 1
ATOM 9007 N N . LEU D 1 24 ? 6.838 8.301 17.267 1.00 26.51 13 LEU D N 1
ATOM 9008 C CA . LEU D 1 24 ? 5.587 8.226 16.547 1.00 25.96 13 LEU D CA 1
ATOM 9009 C C . LEU D 1 24 ? 4.967 9.610 16.681 1.00 26.09 13 LEU D C 1
ATOM 9010 O O . LEU D 1 24 ? 4.758 10.081 17.796 1.00 25.09 13 LEU D O 1
ATOM 9015 N N . LEU D 1 25 ? 4.688 10.265 15.556 1.00 24.98 14 LEU D N 1
ATOM 9016 C CA . LEU D 1 25 ? 4.087 11.593 15.593 1.00 25.50 14 LEU D CA 1
ATOM 9017 C C . LEU D 1 25 ? 2.579 11.504 15.458 1.00 23.53 14 LEU D C 1
ATOM 9018 O O . LEU D 1 25 ? 2.068 10.931 14.495 1.00 23.91 14 LEU D O 1
ATOM 9023 N N . ALA D 1 26 ? 1.875 12.069 16.433 1.00 21.35 15 ALA D N 1
ATOM 9024 C CA . ALA D 1 26 ? 0.418 12.082 16.432 1.00 18.88 15 ALA D CA 1
ATOM 9025 C C . ALA D 1 26 ? -0.045 13.525 16.284 1.00 18.63 15 ALA D C 1
ATOM 9026 O O . ALA D 1 26 ? 0.406 14.408 17.015 1.00 19.01 15 ALA D O 1
ATOM 9028 N N . THR D 1 27 ? -0.934 13.768 15.330 1.00 17.44 16 THR D N 1
ATOM 9029 C CA . THR D 1 27 ? -1.442 15.112 15.118 1.00 17.17 16 THR D CA 1
ATOM 9030 C C . THR D 1 27 ? -2.905 15.155 15.539 1.00 16.53 16 THR D C 1
ATOM 9031 O O . THR D 1 27 ? -3.715 14.343 15.093 1.00 17.73 16 THR D O 1
ATOM 9035 N N . TYR D 1 28 ? -3.239 16.101 16.406 1.00 15.72 17 TYR D N 1
ATOM 9036 C CA . TYR D 1 28 ? -4.603 16.232 16.891 1.00 15.95 17 TYR D CA 1
ATOM 9037 C C . TYR D 1 28 ? -5.258 17.537 16.460 1.00 17.95 17 TYR D C 1
ATOM 9038 O O . TYR D 1 28 ? -4.578 18.532 16.180 1.00 18.22 17 TYR D O 1
ATOM 9047 N N . LEU D 1 29 ? -6.586 17.514 16.411 1.00 18.09 18 LEU D N 1
ATOM 9048 C CA . LEU D 1 29 ? -7.385 18.679 16.065 1.00 20.58 18 LEU D CA 1
ATOM 9049 C C . LEU D 1 29 ? -8.194 18.962 17.321 1.00 20.54 18 LEU D C 1
ATOM 9050 O O . LEU D 1 29 ? -9.042 18.163 17.706 1.00 20.61 18 LEU D O 1
ATOM 9055 N N . LEU D 1 30 ? -7.934 20.092 17.964 1.00 23.90 19 LEU D N 1
ATOM 9056 C CA . LEU D 1 30 ? -8.662 20.441 19.178 1.00 24.51 19 LEU D CA 1
ATOM 9057 C C . LEU D 1 30 ? -9.614 21.590 18.912 1.00 26.24 19 LEU D C 1
ATOM 9058 O O . LEU D 1 30 ? -9.233 22.603 18.324 1.00 26.15 19 LEU D O 1
ATOM 9063 N N . THR D 1 31 ? -10.858 21.423 19.339 1.00 27.51 20 THR D N 1
ATOM 9064 C CA . THR D 1 31 ? -11.862 22.459 19.182 1.00 29.07 20 THR D CA 1
ATOM 9065 C C . THR D 1 31 ? -12.062 23.083 20.558 1.00 29.75 20 THR D C 1
ATOM 9066 O O . THR D 1 31 ? -12.227 22.373 21.551 1.00 28.68 20 THR D O 1
ATOM 9070 N N . GLU D 1 32 ? -12.032 24.410 20.614 1.00 32.27 21 GLU D N 1
ATOM 9071 C CA . GLU D 1 32 ? -12.180 25.121 21.880 1.00 34.65 21 GLU D CA 1
ATOM 9072 C C . GLU D 1 32 ? -11.117 24.572 22.831 1.00 36.58 21 GLU D C 1
ATOM 9073 O O . GLU D 1 32 ? -11.434 24.063 23.906 1.00 35.64 21 GLU D O 1
ATOM 9075 N N . PRO D 1 33 ? -9.833 24.675 22.438 1.00 38.80 22 PRO D N 1
ATOM 9076 C CA . PRO D 1 33 ? -8.671 24.202 23.200 1.00 41.47 22 PRO D CA 1
ATOM 9077 C C . PRO D 1 33 ? -8.360 24.952 24.491 1.00 43.02 22 PRO D C 1
ATOM 9078 O O . PRO D 1 33 ? -7.855 24.361 25.449 1.00 44.55 22 PRO D O 1
ATOM 9082 N N . GLY D 1 34 ? -8.644 26.249 24.513 1.00 43.82 23 GLY D N 1
ATOM 9083 C CA . GLY D 1 34 ? -8.372 27.032 25.704 1.00 44.10 23 GLY D CA 1
ATOM 9084 C C . GLY D 1 34 ? -7.382 28.148 25.444 1.00 43.91 23 GLY D C 1
ATOM 9085 O O . GLY D 1 34 ? -6.707 28.164 24.416 1.00 43.01 23 GLY D O 1
ATOM 9086 N N . ALA D 1 35 ? -7.296 29.080 26.386 1.00 44.46 24 ALA D N 1
ATOM 9087 C CA . ALA D 1 35 ? -6.396 30.220 26.269 1.00 44.48 24 ALA D CA 1
ATOM 9088 C C . ALA D 1 35 ? -4.934 29.823 26.115 1.00 44.82 24 ALA D C 1
ATOM 9089 O O . ALA D 1 35 ? -4.161 30.533 25.474 1.00 46.02 24 ALA D O 1
ATOM 9091 N N . ASP D 1 36 ? -4.546 28.695 26.701 1.00 44.11 25 ASP D N 1
ATOM 9092 C CA . ASP D 1 36 ? -3.157 28.260 26.610 1.00 43.79 25 ASP D CA 1
ATOM 9093 C C . ASP D 1 36 ? -3.022 26.933 25.874 1.00 43.10 25 ASP D C 1
ATOM 9094 O O . ASP D 1 36 ? -2.607 25.931 26.454 1.00 42.69 25 ASP D O 1
ATOM 9099 N N . THR D 1 37 ? -3.365 26.932 24.592 1.00 42.62 26 THR D N 1
ATOM 9100 C CA . THR D 1 37 ? -3.283 25.720 23.793 1.00 43.04 26 THR D CA 1
ATOM 9101 C C . THR D 1 37 ? -1.882 25.110 23.852 1.00 42.84 26 THR D C 1
ATOM 9102 O O . THR D 1 37 ? -1.705 23.910 23.640 1.00 42.36 26 THR D O 1
ATOM 9106 N N . GLU D 1 38 ? -0.888 25.942 24.142 1.00 42.76 27 GLU D N 1
ATOM 9107 C CA . GLU D 1 38 ? 0.491 25.479 24.249 1.00 42.54 27 GLU D CA 1
ATOM 9108 C C . GLU D 1 38 ? 0.674 24.595 25.488 1.00 39.85 27 GLU D C 1
ATOM 9109 O O . GLU D 1 38 ? 1.457 23.647 25.472 1.00 38.44 27 GLU D O 1
ATOM 9115 N N . LYS D 1 39 ? -0.048 24.907 26.560 1.00 37.85 28 LYS D N 1
ATOM 9116 C CA . LYS D 1 39 ? 0.050 24.117 27.781 1.00 36.98 28 LYS D CA 1
ATOM 9117 C C . LYS D 1 39 ? -0.784 22.850 27.635 1.00 34.61 28 LYS D C 1
ATOM 9118 O O . LYS D 1 39 ? -0.492 21.828 28.256 1.00 33.44 28 LYS D O 1
ATOM 9124 N N . LYS D 1 40 ? -1.836 22.929 26.828 1.00 32.37 29 LYS D N 1
ATOM 9125 C CA . LYS D 1 40 ? -2.684 21.774 26.583 1.00 33.18 29 LYS D CA 1
ATOM 9126 C C . LYS D 1 40 ? -1.804 20.737 25.883 1.00 31.87 29 LYS D C 1
ATOM 9127 O O . LYS D 1 40 ? -1.869 19.543 26.164 1.00 30.88 29 LYS D O 1
ATOM 9133 N N . ALA D 1 41 ? -0.970 21.228 24.974 1.00 30.43 30 ALA D N 1
ATOM 9134 C CA . ALA D 1 41 ? -0.069 20.384 24.217 1.00 30.03 30 ALA D CA 1
ATOM 9135 C C . ALA D 1 41 ? 0.888 19.637 25.137 1.00 30.60 30 ALA D C 1
ATOM 9136 O O . ALA D 1 41 ? 1.035 18.420 25.023 1.00 30.21 30 ALA D O 1
ATOM 9138 N N . GLU D 1 42 ? 1.537 20.357 26.050 1.00 30.80 31 GLU D N 1
ATOM 9139 C CA . GLU D 1 42 ? 2.478 19.720 26.974 1.00 33.17 31 GLU D CA 1
ATOM 9140 C C . GLU D 1 42 ? 1.793 18.731 27.908 1.00 32.44 31 GLU D C 1
ATOM 9141 O O . GLU D 1 42 ? 2.344 17.672 28.213 1.00 30.60 31 GLU D O 1
ATOM 9147 N N . GLN D 1 43 ? 0.595 19.084 28.365 1.00 32.51 32 GLN D N 1
ATOM 9148 C CA . GLN D 1 43 ? -0.158 18.218 29.254 1.00 33.94 32 GLN D CA 1
ATOM 9149 C C . GLN D 1 43 ? -0.408 16.878 28.576 1.00 35.25 32 GLN D C 1
ATOM 9150 O O . GLN D 1 43 ? -0.121 15.822 29.143 1.00 36.52 32 GLN D O 1
ATOM 9156 N N . ILE D 1 44 ? -0.941 16.932 27.359 1.00 33.68 33 ILE D N 1
ATOM 9157 C CA . ILE D 1 44 ? -1.223 15.726 26.599 1.00 33.51 33 ILE D CA 1
ATOM 9158 C C . ILE D 1 44 ? 0.055 14.909 26.463 1.00 33.47 33 ILE D C 1
ATOM 9159 O O . ILE D 1 44 ? 0.069 13.701 26.701 1.00 33.21 33 ILE D O 1
ATOM 9164 N N . ALA D 1 45 ? 1.136 15.583 26.096 1.00 33.61 34 ALA D N 1
ATOM 9165 C CA . ALA D 1 45 ? 2.419 14.929 25.923 1.00 34.85 34 ALA D CA 1
ATOM 9166 C C . ALA D 1 45 ? 2.955 14.286 27.205 1.00 36.99 34 ALA D C 1
ATOM 9167 O O . ALA D 1 45 ? 3.626 13.260 27.144 1.00 36.03 34 ALA D O 1
ATOM 9169 N N . THR D 1 46 ? 2.651 14.877 28.359 1.00 39.43 35 THR D N 1
ATOM 9170 C CA . THR D 1 46 ? 3.141 14.349 29.632 1.00 43.41 35 THR D CA 1
ATOM 9171 C C . THR D 1 46 ? 2.120 13.576 30.471 1.00 45.68 35 THR D C 1
ATOM 9172 O O . THR D 1 46 ? 1.063 13.173 29.984 1.00 46.89 35 THR D O 1
ATOM 9176 N N . GLY D 1 47 ? 2.463 13.376 31.743 1.00 48.48 36 GLY D N 1
ATOM 9177 C CA . GLY D 1 47 ? 1.603 12.659 32.671 1.00 48.98 36 GLY D CA 1
ATOM 9178 C C . GLY D 1 47 ? 2.351 12.173 33.900 1.00 48.31 36 GLY D C 1
ATOM 9179 N N . PRO D 1 57 ? 6.827 13.570 41.600 1.00 75.99 46 PRO D N 1
ATOM 9180 C CA . PRO D 1 57 ? 8.205 13.316 42.091 1.00 75.50 46 PRO D CA 1
ATOM 9181 C C . PRO D 1 57 ? 9.220 13.813 41.060 1.00 74.88 46 PRO D C 1
ATOM 9182 O O . PRO D 1 57 ? 8.857 14.090 39.914 1.00 75.67 46 PRO D O 1
ATOM 9186 N N . LEU D 1 58 ? 10.486 13.919 41.462 1.00 72.86 47 LEU D N 1
ATOM 9187 C CA . LEU D 1 58 ? 11.534 14.384 40.554 1.00 70.34 47 LEU D CA 1
ATOM 9188 C C . LEU D 1 58 ? 12.557 13.310 40.191 1.00 67.99 47 LEU D C 1
ATOM 9189 O O . LEU D 1 58 ? 13.142 13.348 39.107 1.00 67.98 47 LEU D O 1
ATOM 9194 N N . VAL D 1 59 ? 12.782 12.361 41.094 1.00 64.90 48 VAL D N 1
ATOM 9195 C CA . VAL D 1 59 ? 13.709 11.276 40.808 1.00 61.42 48 VAL D CA 1
ATOM 9196 C C . VAL D 1 59 ? 13.094 10.580 39.604 1.00 59.57 48 VAL D C 1
ATOM 9197 O O . VAL D 1 59 ? 13.786 10.176 38.673 1.00 58.53 48 VAL D O 1
ATOM 9201 N N . LYS D 1 60 ? 11.771 10.462 39.643 1.00 57.57 49 LYS D N 1
ATOM 9202 C CA . LYS D 1 60 ? 11.006 9.835 38.581 1.00 56.36 49 LYS D CA 1
ATOM 9203 C C . LYS D 1 60 ? 10.789 10.822 37.441 1.00 55.65 49 LYS D C 1
ATOM 9204 O O . LYS D 1 60 ? 10.622 10.432 36.288 1.00 56.01 49 LYS D O 1
ATOM 9210 N N . GLN D 1 61 ? 10.791 12.104 37.775 1.00 54.77 50 GLN D N 1
ATOM 9211 C CA . GLN D 1 61 ? 10.599 13.157 36.790 1.00 54.85 50 GLN D CA 1
ATOM 9212 C C . GLN D 1 61 ? 11.727 13.105 35.762 1.00 54.43 50 GLN D C 1
ATOM 9213 O O . GLN D 1 61 ? 11.489 13.212 34.558 1.00 54.21 50 GLN D O 1
ATOM 9219 N N . GLU D 1 62 ? 12.956 12.928 36.244 1.00 53.47 51 GLU D N 1
ATOM 9220 C CA . GLU D 1 62 ? 14.115 12.856 35.363 1.00 52.13 51 GLU D CA 1
ATOM 9221 C C . GLU D 1 62 ? 14.125 11.542 34.582 1.00 52.07 51 GLU D C 1
ATOM 9222 O O . GLU D 1 62 ? 14.376 11.532 33.378 1.00 52.15 51 GLU D O 1
ATOM 9224 N N . GLN D 1 63 ? 13.844 10.435 35.264 1.00 51.84 52 GLN D N 1
ATOM 9225 C CA . GLN D 1 63 ? 13.839 9.135 34.601 1.00 53.17 52 GLN D CA 1
ATOM 9226 C C . GLN D 1 63 ? 12.586 8.895 33.765 1.00 53.04 52 GLN D C 1
ATOM 9227 O O . GLN D 1 63 ? 12.242 7.755 33.466 1.00 53.03 52 GLN D O 1
ATOM 9233 N N . MET D 1 64 ? 11.912 9.974 33.386 1.00 53.15 53 MET D N 1
ATOM 9234 C CA . MET D 1 64 ? 10.705 9.877 32.577 1.00 53.46 53 MET D CA 1
ATOM 9235 C C . MET D 1 64 ? 10.799 10.854 31.414 1.00 53.60 53 MET D C 1
ATOM 9236 O O . MET D 1 64 ? 9.959 10.847 30.513 1.00 53.78 53 MET D O 1
ATOM 9238 N N . GLN D 1 65 ? 11.826 11.701 31.445 1.00 52.94 54 GLN D N 1
ATOM 9239 C CA . GLN D 1 65 ? 12.038 12.680 30.388 1.00 51.80 54 GLN D CA 1
ATOM 9240 C C . GLN D 1 65 ? 12.174 11.976 29.042 1.00 50.82 54 GLN D C 1
ATOM 9241 O O . GLN D 1 65 ? 11.909 12.571 27.999 1.00 50.51 54 GLN D O 1
ATOM 9247 N N . LYS D 1 66 ? 12.589 10.710 29.063 1.00 49.76 55 LYS D N 1
ATOM 9248 C CA . LYS D 1 66 ? 12.734 9.956 27.824 1.00 48.98 55 LYS D CA 1
ATOM 9249 C C . LYS D 1 66 ? 11.478 9.123 27.565 1.00 47.89 55 LYS D C 1
ATOM 9250 O O . LYS D 1 66 ? 11.423 8.333 26.624 1.00 46.97 55 LYS D O 1
ATOM 9256 N N . HIS D 1 67 ? 10.473 9.314 28.414 1.00 46.56 56 HIS D N 1
ATOM 9257 C CA . HIS D 1 67 ? 9.192 8.622 28.290 1.00 44.77 56 HIS D CA 1
ATOM 9258 C C . HIS D 1 67 ? 8.121 9.652 27.960 1.00 43.57 56 HIS D C 1
ATOM 9259 O O . HIS D 1 67 ? 6.984 9.303 27.644 1.00 42.79 56 HIS D O 1
ATOM 9266 N N . LYS D 1 68 ? 8.482 10.927 28.045 1.00 40.55 57 LYS D N 1
ATOM 9267 C CA . LYS D 1 68 ? 7.516 11.970 27.759 1.00 39.20 57 LYS D CA 1
ATOM 9268 C C . LYS D 1 68 ? 7.529 12.359 26.288 1.00 37.43 57 LYS D C 1
ATOM 9269 O O . LYS D 1 68 ? 8.578 12.366 25.636 1.00 34.88 57 LYS D O 1
ATOM 9275 N N . GLY D 1 69 ? 6.348 12.672 25.769 1.00 35.34 58 GLY D N 1
ATOM 9276 C CA . GLY D 1 69 ? 6.258 13.087 24.389 1.00 35.35 58 GLY D CA 1
ATOM 9277 C C . GLY D 1 69 ? 6.818 14.490 24.295 1.00 34.39 58 GLY D C 1
ATOM 9278 O O . GLY D 1 69 ? 7.000 15.159 25.310 1.00 35.50 58 GLY D O 1
ATOM 9279 N N . ARG D 1 70 ? 7.103 14.935 23.080 1.00 34.09 59 ARG D N 1
ATOM 9280 C CA . ARG D 1 70 ? 7.630 16.270 22.859 1.00 32.89 59 ARG D CA 1
ATOM 9281 C C . ARG D 1 70 ? 6.634 17.015 21.990 1.00 31.81 59 ARG D C 1
ATOM 9282 O O . ARG D 1 70 ? 6.205 16.495 20.959 1.00 30.86 59 ARG D O 1
ATOM 9290 N N . VAL D 1 71 ? 6.259 18.223 22.393 1.00 30.88 60 VAL D N 1
ATOM 9291 C CA . VAL D 1 71 ? 5.345 19.008 21.582 1.00 30.05 60 VAL D CA 1
ATOM 9292 C C . VAL D 1 71 ? 6.170 19.530 20.414 1.00 31.48 60 VAL D C 1
ATOM 9293 O O . VAL D 1 71 ? 7.080 20.337 20.588 1.00 31.01 60 VAL D O 1
ATOM 9297 N N . ILE D 1 72 ? 5.851 19.052 19.218 1.00 34.03 61 ILE D N 1
ATOM 9298 C CA . ILE D 1 72 ? 6.586 19.426 18.015 1.00 34.97 61 ILE D CA 1
ATOM 9299 C C . ILE D 1 72 ? 6.065 20.649 17.286 1.00 35.37 61 ILE D C 1
ATOM 9300 O O . ILE D 1 72 ? 6.839 21.467 16.795 1.00 35.28 61 ILE D O 1
ATOM 9305 N N . LYS D 1 73 ? 4.750 20.772 17.209 1.00 36.95 62 LYS D N 1
ATOM 9306 C CA . LYS D 1 73 ? 4.158 21.894 16.508 1.00 38.42 62 LYS D CA 1
ATOM 9307 C C . LYS D 1 73 ? 2.810 22.204 17.130 1.00 37.97 62 LYS D C 1
ATOM 9308 O O . LYS D 1 73 ? 2.110 21.300 17.588 1.00 37.01 62 LYS D O 1
ATOM 9314 N N . VAL D 1 74 ? 2.459 23.484 17.155 1.00 38.94 63 VAL D N 1
ATOM 9315 C CA . VAL D 1 74 ? 1.182 23.922 17.701 1.00 41.38 63 VAL D CA 1
ATOM 9316 C C . VAL D 1 74 ? 0.648 25.068 16.849 1.00 44.30 63 VAL D C 1
ATOM 9317 O O . VAL D 1 74 ? 0.916 26.239 17.118 1.00 44.74 63 VAL D O 1
ATOM 9321 N N . GLU D 1 75 ? -0.109 24.705 15.817 1.00 47.73 64 GLU D N 1
ATOM 9322 C CA . GLU D 1 75 ? -0.698 25.652 14.871 1.00 51.09 64 GLU D CA 1
ATOM 9323 C C . GLU D 1 75 ? -2.141 25.974 15.261 1.00 52.45 64 GLU D C 1
ATOM 9324 O O . GLU D 1 75 ? -2.689 25.353 16.165 1.00 53.37 64 GLU D O 1
ATOM 9330 N N . GLU D 1 76 ? -2.759 26.936 14.581 1.00 54.64 65 GLU D N 1
ATOM 9331 C CA . GLU D 1 76 ? -4.133 27.310 14.901 1.00 56.51 65 GLU D CA 1
ATOM 9332 C C . GLU D 1 76 ? -5.060 27.487 13.701 1.00 57.95 65 GLU D C 1
ATOM 9333 O O . GLU D 1 76 ? -5.313 28.612 13.272 1.00 59.18 65 GLU D O 1
ATOM 9335 N N . ARG D 1 77 ? -5.575 26.370 13.186 1.00 59.57 66 ARG D N 1
ATOM 9336 C CA . ARG D 1 77 ? -6.502 26.347 12.048 1.00 60.99 66 ARG D CA 1
ATOM 9337 C C . ARG D 1 77 ? -6.492 24.966 11.391 1.00 61.92 66 ARG D C 1
ATOM 9338 O O . ARG D 1 77 ? -5.493 24.568 10.790 1.00 62.82 66 ARG D O 1
ATOM 9340 N N . GLU D 1 78 ? -7.610 24.251 11.514 1.00 62.37 67 GLU D N 1
ATOM 9341 C CA . GLU D 1 78 ? -7.781 22.905 10.956 1.00 62.58 67 GLU D CA 1
ATOM 9342 C C . GLU D 1 78 ? -6.475 22.217 10.569 1.00 62.98 67 GLU D C 1
ATOM 9344 N N . LYS D 1 85 ? -11.570 22.308 15.391 1.00 55.75 74 LYS D N 1
ATOM 9345 C CA . LYS D 1 85 ? -11.761 23.400 14.398 1.00 55.52 74 LYS D CA 1
ATOM 9346 C C . LYS D 1 85 ? -10.567 24.345 14.322 1.00 55.39 74 LYS D C 1
ATOM 9347 O O . LYS D 1 85 ? -10.030 24.587 13.238 1.00 56.95 74 LYS D O 1
ATOM 9353 N N . GLN D 1 86 ? -10.149 24.869 15.472 1.00 53.30 75 GLN D N 1
ATOM 9354 C CA . GLN D 1 86 ? -9.060 25.840 15.510 1.00 51.75 75 GLN D CA 1
ATOM 9355 C C . GLN D 1 86 ? -7.865 25.532 16.412 1.00 48.90 75 GLN D C 1
ATOM 9356 O O . GLN D 1 86 ? -7.499 26.343 17.257 1.00 50.23 75 GLN D O 1
ATOM 9362 N N . ALA D 1 87 ? -7.239 24.377 16.218 1.00 45.42 76 ALA D N 1
ATOM 9363 C CA . ALA D 1 87 ? -6.083 24.006 17.023 1.00 40.61 76 ALA D CA 1
ATOM 9364 C C . ALA D 1 87 ? -5.513 22.665 16.598 1.00 38.11 76 ALA D C 1
ATOM 9365 O O . ALA D 1 87 ? -6.061 21.612 16.924 1.00 37.01 76 ALA D O 1
ATOM 9367 N N . VAL D 1 88 ? -4.410 22.711 15.861 1.00 34.80 77 VAL D N 1
ATOM 9368 C CA . VAL D 1 88 ? -3.754 21.498 15.409 1.00 30.64 77 VAL D CA 1
ATOM 9369 C C . VAL D 1 88 ? -2.469 21.338 16.199 1.00 29.74 77 VAL D C 1
ATOM 9370 O O . VAL D 1 88 ? -1.621 22.228 16.218 1.00 28.66 77 VAL D O 1
ATOM 9374 N N . ILE D 1 89 ? -2.337 20.192 16.854 1.00 29.53 78 ILE D N 1
ATOM 9375 C CA . ILE D 1 89 ? -1.170 19.898 17.673 1.00 27.95 78 ILE D CA 1
ATOM 9376 C C . ILE D 1 89 ? -0.512 18.582 17.263 1.00 26.16 78 ILE D C 1
ATOM 9377 O O . ILE D 1 89 ? -1.191 17.587 17.019 1.00 26.29 78 ILE D O 1
ATOM 9382 N N . THR D 1 90 ? 0.813 18.589 17.180 1.00 24.51 79 THR D N 1
ATOM 9383 C CA . THR D 1 90 ? 1.566 17.394 16.832 1.00 23.45 79 THR D CA 1
ATOM 9384 C C . THR D 1 90 ? 2.499 17.037 17.983 1.00 23.54 79 THR D C 1
ATOM 9385 O O . THR D 1 90 ? 3.296 17.865 18.434 1.00 22.93 79 THR D O 1
ATOM 9389 N N . ILE D 1 91 ? 2.393 15.798 18.449 1.00 21.35 80 ILE D N 1
ATOM 9390 C CA . ILE D 1 91 ? 3.210 15.309 19.550 1.00 20.54 80 ILE D CA 1
ATOM 9391 C C . ILE D 1 91 ? 3.995 14.070 19.138 1.00 21.20 80 ILE D C 1
ATOM 9392 O O . ILE D 1 91 ? 3.477 13.189 18.460 1.00 20.44 80 ILE D O 1
ATOM 9397 N N . ALA D 1 92 ? 5.252 14.013 19.556 1.00 22.75 81 ALA D N 1
ATOM 9398 C CA . ALA D 1 92 ? 6.109 12.884 19.240 1.00 23.12 81 ALA D CA 1
ATOM 9399 C C . ALA D 1 92 ? 6.232 11.993 20.460 1.00 24.23 81 ALA D C 1
ATOM 9400 O O . ALA D 1 92 ? 6.762 12.417 21.487 1.00 25.76 81 ALA D O 1
ATOM 9402 N N . TYR D 1 93 ? 5.728 10.768 20.351 1.00 23.38 82 TYR D N 1
ATOM 9403 C CA . TYR D 1 93 ? 5.808 9.822 21.447 1.00 24.34 82 TYR D CA 1
ATOM 9404 C C . TYR D 1 93 ? 6.945 8.839 21.196 1.00 25.64 82 TYR D C 1
ATOM 9405 O O . TYR D 1 93 ? 7.023 8.223 20.130 1.00 25.20 82 TYR D O 1
ATOM 9414 N N . PRO D 1 94 ? 7.865 8.706 22.161 1.00 25.95 83 PRO D N 1
ATOM 9415 C CA . PRO D 1 94 ? 8.959 7.756 21.952 1.00 26.14 83 PRO D CA 1
ATOM 9416 C C . PRO D 1 94 ? 8.300 6.381 21.887 1.00 25.10 83 PRO D C 1
ATOM 9417 O O . PRO D 1 94 ? 7.412 6.083 22.681 1.00 23.08 83 PRO D O 1
ATOM 9421 N N . GLU D 1 95 ? 8.716 5.546 20.941 1.00 26.07 84 GLU D N 1
ATOM 9422 C CA . GLU D 1 95 ? 8.083 4.241 20.795 1.00 27.62 84 GLU D CA 1
ATOM 9423 C C . GLU D 1 95 ? 8.298 3.258 21.937 1.00 27.76 84 GLU D C 1
ATOM 9424 O O . GLU D 1 95 ? 7.783 2.140 21.906 1.00 26.54 84 GLU D O 1
ATOM 9430 N N . ILE D 1 96 ? 9.040 3.679 22.956 1.00 27.05 85 ILE D N 1
ATOM 9431 C CA . ILE D 1 96 ? 9.276 2.823 24.109 1.00 27.01 85 ILE D CA 1
ATOM 9432 C C . ILE D 1 96 ? 8.050 2.811 25.035 1.00 26.33 85 ILE D C 1
ATOM 9433 O O . ILE D 1 96 ? 7.903 1.919 25.871 1.00 24.97 85 ILE D O 1
ATOM 9438 N N . ASN D 1 97 ? 7.172 3.800 24.875 1.00 24.15 86 ASN D N 1
ATOM 9439 C CA . ASN D 1 97 ? 5.965 3.894 25.692 1.00 25.13 86 ASN D CA 1
ATOM 9440 C C . ASN D 1 97 ? 4.906 2.849 25.339 1.00 25.42 86 ASN D C 1
ATOM 9441 O O . ASN D 1 97 ? 3.921 2.702 26.065 1.00 26.20 86 ASN D O 1
ATOM 9446 N N . PHE D 1 98 ? 5.096 2.133 24.233 1.00 24.24 87 PHE D N 1
ATOM 9447 C CA . PHE D 1 98 ? 4.126 1.125 23.819 1.00 23.22 87 PHE D CA 1
ATOM 9448 C C . PHE D 1 98 ? 4.715 0.014 22.957 1.00 22.11 87 PHE D C 1
ATOM 9449 O O . PHE D 1 98 ? 5.754 0.184 22.325 1.00 22.06 87 PHE D O 1
ATOM 9457 N N . SER D 1 99 ? 4.047 -1.135 22.939 1.00 21.91 88 SER D N 1
ATOM 9458 C CA . SER D 1 99 ? 4.514 -2.251 22.129 1.00 20.81 88 SER D CA 1
ATOM 9459 C C . SER D 1 99 ? 4.126 -1.951 20.684 1.00 21.27 88 SER D C 1
ATOM 9460 O O . SER D 1 99 ? 3.244 -1.122 20.440 1.00 20.02 88 SER D O 1
ATOM 9463 N N . GLN D 1 100 ? 4.790 -2.609 19.736 1.00 21.50 89 GLN D N 1
ATOM 9464 C CA . GLN D 1 100 ? 4.532 -2.396 18.313 1.00 21.38 89 GLN D CA 1
ATOM 9465 C C . GLN D 1 100 ? 3.260 -3.036 17.775 1.00 20.63 89 GLN D C 1
ATOM 9466 O O . GLN D 1 100 ? 3.312 -4.011 17.033 1.00 21.27 89 GLN D O 1
ATOM 9472 N N . ASP D 1 101 ? 2.116 -2.481 18.148 1.00 20.82 90 ASP D N 1
ATOM 9473 C CA . ASP D 1 101 ? 0.837 -2.992 17.674 1.00 21.99 90 ASP D CA 1
ATOM 9474 C C . ASP D 1 101 ? -0.199 -1.892 17.810 1.00 20.09 90 ASP D C 1
ATOM 9475 O O . ASP D 1 101 ? -0.145 -1.088 18.736 1.00 22.59 90 ASP D O 1
ATOM 9480 N N . ILE D 1 102 ? -1.139 -1.851 16.877 1.00 18.65 91 ILE D N 1
ATOM 9481 C CA . ILE D 1 102 ? -2.159 -0.813 16.873 1.00 16.59 91 ILE D CA 1
ATOM 9482 C C . ILE D 1 102 ? -2.916 -0.639 18.192 1.00 16.12 91 ILE D C 1
ATOM 9483 O O . ILE D 1 102 ? -3.145 0.487 18.636 1.00 17.63 91 ILE D O 1
ATOM 9488 N N . PRO D 1 103 ? -3.315 -1.742 18.841 1.00 15.44 92 PRO D N 1
ATOM 9489 C CA . PRO D 1 103 ? -4.040 -1.592 20.110 1.00 15.39 92 PRO D CA 1
ATOM 9490 C C . PRO D 1 103 ? -3.263 -0.783 21.147 1.00 16.41 92 PRO D C 1
ATOM 9491 O O . PRO D 1 103 ? -3.823 0.093 21.811 1.00 15.76 92 PRO D O 1
ATOM 9495 N N . ALA D 1 104 ? -1.972 -1.083 21.286 1.00 16.70 93 ALA D N 1
ATOM 9496 C CA . ALA D 1 104 ? -1.130 -0.378 22.252 1.00 18.93 93 ALA D CA 1
ATOM 9497 C C . ALA D 1 104 ? -1.007 1.080 21.845 1.00 18.64 93 ALA D C 1
ATOM 9498 O O . ALA D 1 104 ? -1.161 1.979 22.668 1.00 17.89 93 ALA D O 1
ATOM 9500 N N . LEU D 1 105 ? -0.729 1.285 20.563 1.00 19.52 94 LEU D N 1
ATOM 9501 C CA . LEU D 1 105 ? -0.568 2.607 19.977 1.00 20.19 94 LEU D CA 1
ATOM 9502 C C . LEU D 1 105 ? -1.793 3.485 20.236 1.00 19.15 94 LEU D C 1
ATOM 9503 O O . LEU D 1 105 ? -1.689 4.533 20.871 1.00 19.75 94 LEU D O 1
ATOM 9508 N N . LEU D 1 106 ? -2.943 3.062 19.721 1.00 17.19 95 LEU D N 1
ATOM 9509 C CA . LEU D 1 106 ? -4.179 3.819 19.888 1.00 17.84 95 LEU D CA 1
ATOM 9510 C C . LEU D 1 106 ? -4.480 4.114 21.356 1.00 17.40 95 LEU D C 1
ATOM 9511 O O . LEU D 1 106 ? -4.898 5.223 21.709 1.00 15.70 95 LEU D O 1
ATOM 9516 N N . THR D 1 107 ? -4.269 3.119 22.207 1.00 16.52 96 THR D N 1
ATOM 9517 C CA . THR D 1 107 ? -4.497 3.286 23.631 1.00 17.78 96 THR D CA 1
ATOM 9518 C C . THR D 1 107 ? -3.559 4.354 24.192 1.00 17.96 96 THR D C 1
ATOM 9519 O O . THR D 1 107 ? -3.921 5.100 25.104 1.00 17.77 96 THR D O 1
ATOM 9523 N N . THR D 1 108 ? -2.359 4.435 23.631 1.00 17.98 97 THR D N 1
ATOM 9524 C CA . THR D 1 108 ? -1.371 5.397 24.099 1.00 18.30 97 THR D CA 1
ATOM 9525 C C . THR D 1 108 ? -1.567 6.835 23.627 1.00 18.80 97 THR D C 1
ATOM 9526 O O . THR D 1 108 ? -1.567 7.757 24.441 1.00 18.07 97 THR D O 1
ATOM 9530 N N . VAL D 1 109 ? -1.737 7.024 22.322 1.00 17.28 98 VAL D N 1
ATOM 9531 C CA . VAL D 1 109 ? -1.899 8.363 21.763 1.00 15.93 98 VAL D CA 1
ATOM 9532 C C . VAL D 1 109 ? -3.362 8.809 21.708 1.00 15.45 98 VAL D C 1
ATOM 9533 O O . VAL D 1 109 ? -3.655 9.983 21.492 1.00 13.99 98 VAL D O 1
ATOM 9537 N N . PHE D 1 110 ? -4.289 7.877 21.901 1.00 15.08 99 PHE D N 1
ATOM 9538 C CA . PHE D 1 110 ? -5.692 8.253 21.852 1.00 15.25 99 PHE D CA 1
ATOM 9539 C C . PHE D 1 110 ? -6.582 7.376 22.714 1.00 14.64 99 PHE D C 1
ATOM 9540 O O . PHE D 1 110 ? -7.669 6.993 22.298 1.00 16.48 99 PHE D O 1
ATOM 9548 N N . GLY D 1 111 ? -6.120 7.068 23.920 1.00 14.73 100 GLY D N 1
ATOM 9549 C CA . GLY D 1 111 ? -6.901 6.238 24.817 1.00 15.28 100 GLY D CA 1
ATOM 9550 C C . GLY D 1 111 ? -7.864 7.077 25.629 1.00 17.06 100 GLY D C 1
ATOM 9551 O O . GLY D 1 111 ? -8.920 7.488 25.137 1.00 17.23 100 GLY D O 1
ATOM 9552 N N . LYS D 1 112 ? -7.506 7.341 26.880 1.00 18.16 101 LYS D N 1
ATOM 9553 C CA . LYS D 1 112 ? -8.355 8.156 27.734 1.00 21.05 101 LYS D CA 1
ATOM 9554 C C . LYS D 1 112 ? -8.469 9.562 27.138 1.00 20.04 101 LYS D C 1
ATOM 9555 O O . LYS D 1 112 ? -9.443 10.270 27.374 1.00 21.75 101 LYS D O 1
ATOM 9561 N N . LEU D 1 113 ? -7.470 9.947 26.354 1.00 19.19 102 LEU D N 1
ATOM 9562 C CA . LEU D 1 113 ? -7.437 11.263 25.727 1.00 19.11 102 LEU D CA 1
ATOM 9563 C C . LEU D 1 113 ? -8.609 11.440 24.771 1.00 19.68 102 LEU D C 1
ATOM 9564 O O . LEU D 1 113 ? -9.026 12.566 24.495 1.00 19.59 102 LEU D O 1
ATOM 9569 N N . SER D 1 114 ? -9.138 10.326 24.268 1.00 16.89 103 SER D N 1
ATOM 9570 C CA . SER D 1 114 ? -10.261 10.375 23.336 1.00 16.41 103 SER D CA 1
ATOM 9571 C C . SER D 1 114 ? -11.534 10.839 24.034 1.00 15.77 103 SER D C 1
ATOM 9572 O O . SER D 1 114 ? -12.524 11.204 23.385 1.00 16.16 103 SER D O 1
ATOM 9575 N N . LEU D 1 115 ? -11.509 10.812 25.358 1.00 14.64 104 LEU D N 1
ATOM 9576 C CA . LEU D 1 115 ? -12.658 11.221 26.149 1.00 18.94 104 LEU D CA 1
ATOM 9577 C C . LEU D 1 115 ? -12.484 12.650 26.679 1.00 19.26 104 LEU D C 1
ATOM 9578 O O . LEU D 1 115 ? -13.383 13.197 27.306 1.00 19.53 104 LEU D O 1
ATOM 9583 N N . ASP D 1 116 ? -11.332 13.252 26.401 1.00 19.90 105 ASP D N 1
ATOM 9584 C CA . ASP D 1 116 ? -11.032 14.595 26.883 1.00 21.57 105 ASP D CA 1
ATOM 9585 C C . ASP D 1 116 ? -11.523 15.726 25.977 1.00 21.16 105 ASP D C 1
ATOM 9586 O O . ASP D 1 116 ? -10.732 16.351 25.266 1.00 20.31 105 ASP D O 1
ATOM 9591 N N . GLY D 1 117 ? -12.826 15.986 26.000 1.00 20.05 106 GLY D N 1
ATOM 9592 C CA . GLY D 1 117 ? -13.374 17.062 25.196 1.00 21.50 106 GLY D CA 1
ATOM 9593 C C . GLY D 1 117 ? -13.202 16.921 23.698 1.00 22.34 106 GLY D C 1
ATOM 9594 O O . GLY D 1 117 ? -12.946 15.831 23.194 1.00 23.10 106 GLY D O 1
ATOM 9595 N N . LYS D 1 118 ? -13.350 18.035 22.986 1.00 23.06 107 LYS D N 1
ATOM 9596 C CA . LYS D 1 118 ? -13.228 18.042 21.534 1.00 24.48 107 LYS D CA 1
ATOM 9597 C C . LYS D 1 118 ? -11.814 17.798 21.042 1.00 24.03 107 LYS D C 1
ATOM 9598 O O . LYS D 1 118 ? -11.078 18.741 20.741 1.00 23.53 107 LYS D O 1
ATOM 9604 N N . ILE D 1 119 ? -11.454 16.525 20.936 1.00 22.53 108 ILE D N 1
ATOM 9605 C CA . ILE D 1 119 ? -10.131 16.133 20.481 1.00 22.15 108 ILE D CA 1
ATOM 9606 C C . ILE D 1 119 ? -10.284 15.028 19.429 1.00 21.87 108 ILE D C 1
ATOM 9607 O O . ILE D 1 119 ? -10.921 13.999 19.668 1.00 19.70 108 ILE D O 1
ATOM 9612 N N . LYS D 1 120 ? -9.705 15.259 18.254 1.00 21.41 109 LYS D N 1
ATOM 9613 C CA . LYS D 1 120 ? -9.786 14.300 17.157 1.00 21.26 109 LYS D CA 1
ATOM 9614 C C . LYS D 1 120 ? -8.394 13.950 16.651 1.00 20.23 109 LYS D C 1
ATOM 9615 O O . LYS D 1 120 ? -7.560 14.837 16.433 1.00 21.52 109 LYS D O 1
ATOM 9621 N N . LEU D 1 121 ? -8.149 12.654 16.475 1.00 17.28 110 LEU D N 1
ATOM 9622 C CA . LEU D 1 121 ? -6.870 12.160 15.979 1.00 16.01 110 LEU D CA 1
ATOM 9623 C C . LEU D 1 121 ? -6.880 12.310 14.461 1.00 15.94 110 LEU D C 1
ATOM 9624 O O . LEU D 1 121 ? -7.543 11.556 13.752 1.00 13.80 110 LEU D O 1
ATOM 9629 N N . ILE D 1 122 ? -6.131 13.299 13.984 1.00 18.35 111 ILE D N 1
ATOM 9630 C CA . ILE D 1 122 ? -6.058 13.637 12.568 1.00 19.38 111 ILE D CA 1
ATOM 9631 C C . ILE D 1 122 ? -5.052 12.854 11.743 1.00 18.90 111 ILE D C 1
ATOM 9632 O O . ILE D 1 122 ? -5.317 12.537 10.584 1.00 21.49 111 ILE D O 1
ATOM 9637 N N . ASP D 1 123 ? -3.899 12.542 12.322 1.00 18.52 112 ASP D N 1
ATOM 9638 C CA . ASP D 1 123 ? -2.898 11.790 11.587 1.00 17.22 112 ASP D CA 1
ATOM 9639 C C . ASP D 1 123 ? -1.883 11.125 12.507 1.00 15.92 112 ASP D C 1
ATOM 9640 O O . ASP D 1 123 ? -1.776 11.464 13.683 1.00 16.99 112 ASP D O 1
ATOM 9645 N N . LEU D 1 124 ? -1.156 10.169 11.943 1.00 13.88 113 LEU D N 1
ATOM 9646 C CA . LEU D 1 124 ? -0.129 9.402 12.637 1.00 13.50 113 LEU D CA 1
ATOM 9647 C C . LEU D 1 124 ? 0.981 9.095 11.647 1.00 13.71 113 LEU D C 1
ATOM 9648 O O . LEU D 1 124 ? 0.710 8.617 10.549 1.00 14.64 113 LEU D O 1
ATOM 9653 N N . HIS D 1 125 ? 2.223 9.374 12.029 1.00 15.18 114 HIS D N 1
ATOM 9654 C CA . HIS D 1 125 ? 3.365 9.072 11.172 1.00 15.14 114 HIS D CA 1
ATOM 9655 C C . HIS D 1 125 ? 4.257 8.114 11.935 1.00 15.53 114 HIS D C 1
ATOM 9656 O O . HIS D 1 125 ? 4.863 8.487 12.933 1.00 15.02 114 HIS D O 1
ATOM 9663 N N . PHE D 1 126 ? 4.315 6.874 11.459 1.00 16.10 115 PHE D N 1
ATOM 9664 C CA . PHE D 1 126 ? 5.100 5.818 12.082 1.00 14.96 115 PHE D CA 1
ATOM 9665 C C . PHE D 1 126 ? 6.594 5.900 11.764 1.00 16.64 115 PHE D C 1
ATOM 9666 O O . PHE D 1 126 ? 6.991 6.445 10.742 1.00 18.72 115 PHE D O 1
ATOM 9674 N N . SER D 1 127 ? 7.420 5.336 12.641 1.00 17.06 116 SER D N 1
ATOM 9675 C CA . SER D 1 127 ? 8.857 5.311 12.407 1.00 16.69 116 SER D CA 1
ATOM 9676 C C . SER D 1 127 ? 9.093 4.185 11.412 1.00 17.34 116 SER D C 1
ATOM 9677 O O . SER D 1 127 ? 8.165 3.454 11.058 1.00 16.94 116 SER D O 1
ATOM 9680 N N . GLU D 1 128 ? 10.332 4.041 10.962 1.00 17.90 117 GLU D N 1
ATOM 9681 C CA . GLU D 1 128 ? 10.661 2.975 10.027 1.00 18.93 117 GLU D CA 1
ATOM 9682 C C . GLU D 1 128 ? 10.568 1.648 10.775 1.00 17.12 117 GLU D C 1
ATOM 9683 O O . GLU D 1 128 ? 10.071 0.659 10.238 1.00 16.77 117 GLU D O 1
ATOM 9689 N N . ALA D 1 129 ? 11.037 1.634 12.021 1.00 14.85 118 ALA D N 1
ATOM 9690 C CA . ALA D 1 129 ? 10.996 0.410 12.826 1.00 16.74 118 ALA D CA 1
ATOM 9691 C C . ALA D 1 129 ? 9.555 -0.069 13.031 1.00 16.37 118 ALA D C 1
ATOM 9692 O O . ALA D 1 129 ? 9.282 -1.269 13.029 1.00 16.73 118 ALA D O 1
ATOM 9694 N N . PHE D 1 130 ? 8.631 0.865 13.198 1.00 16.62 119 PHE D N 1
ATOM 9695 C CA . PHE D 1 130 ? 7.248 0.482 13.405 1.00 16.24 119 PHE D CA 1
ATOM 9696 C C . PHE D 1 130 ? 6.657 -0.006 12.082 1.00 16.78 119 PHE D C 1
ATOM 9697 O O . PHE D 1 130 ? 5.851 -0.940 12.060 1.00 16.17 119 PHE D O 1
ATOM 9705 N N . LYS D 1 131 ? 7.062 0.616 10.976 1.00 15.81 120 LYS D N 1
ATOM 9706 C CA . LYS D 1 131 ? 6.566 0.196 9.675 1.00 14.65 120 LYS D CA 1
ATOM 9707 C C . LYS D 1 131 ? 7.010 -1.235 9.392 1.00 14.28 120 LYS D C 1
ATOM 9708 O O . LYS D 1 131 ? 6.294 -1.990 8.741 1.00 13.98 120 LYS D O 1
ATOM 9714 N N . ARG D 1 132 ? 8.183 -1.616 9.893 1.00 14.10 121 ARG D N 1
ATOM 9715 C CA . ARG D 1 132 ? 8.664 -2.979 9.690 1.00 15.57 121 ARG D CA 1
ATOM 9716 C C . ARG D 1 132 ? 7.764 -3.961 10.428 1.00 14.80 121 ARG D C 1
ATOM 9717 O O . ARG D 1 132 ? 7.676 -5.126 10.062 1.00 15.03 121 ARG D O 1
ATOM 9725 N N . ALA D 1 133 ? 7.096 -3.481 11.470 1.00 15.83 122 ALA D N 1
ATOM 9726 C CA . ALA D 1 133 ? 6.220 -4.323 12.264 1.00 15.71 122 ALA D CA 1
ATOM 9727 C C . ALA D 1 133 ? 4.812 -4.402 11.686 1.00 16.25 122 ALA D C 1
ATOM 9728 O O . ALA D 1 133 ? 3.958 -5.092 12.232 1.00 16.98 122 ALA D O 1
ATOM 9730 N N . LEU D 1 134 ? 4.571 -3.693 10.585 1.00 16.79 123 LEU D N 1
ATOM 9731 C CA . LEU D 1 134 ? 3.259 -3.698 9.940 1.00 16.57 123 LEU D CA 1
ATOM 9732 C C . LEU D 1 134 ? 3.315 -4.371 8.563 1.00 18.66 123 LEU D C 1
ATOM 9733 O O . LEU D 1 134 ? 4.224 -4.127 7.768 1.00 20.54 123 LEU D O 1
ATOM 9738 N N . PRO D 1 135 ? 2.319 -5.218 8.263 1.00 18.55 124 PRO D N 1
ATOM 9739 C CA . PRO D 1 135 ? 2.192 -5.975 7.016 1.00 19.21 124 PRO D CA 1
ATOM 9740 C C . PRO D 1 135 ? 1.931 -5.215 5.724 1.00 19.84 124 PRO D C 1
ATOM 9741 O O . PRO D 1 135 ? 2.524 -5.532 4.695 1.00 19.86 124 PRO D O 1
ATOM 9745 N N . GLY D 1 136 ? 1.051 -4.215 5.771 1.00 19.62 125 GLY D N 1
ATOM 9746 C CA . GLY D 1 136 ? 0.716 -3.490 4.564 1.00 15.15 125 GLY D CA 1
ATOM 9747 C C . GLY D 1 136 ? -0.104 -4.461 3.730 1.00 16.01 125 GLY D C 1
ATOM 9748 O O . GLY D 1 136 ? -0.268 -5.615 4.121 1.00 16.36 125 GLY D O 1
ATOM 9749 N N . PRO D 1 137 ? -0.643 -4.041 2.584 1.00 14.13 126 PRO D N 1
ATOM 9750 C CA . PRO D 1 137 ? -1.432 -4.987 1.788 1.00 13.44 126 PRO D CA 1
ATOM 9751 C C . PRO D 1 137 ? -0.579 -6.108 1.183 1.00 14.71 126 PRO D C 1
ATOM 9752 O O . PRO D 1 137 ? 0.549 -5.870 0.763 1.00 15.20 126 PRO D O 1
ATOM 9756 N N . LYS D 1 138 ? -1.111 -7.323 1.126 1.00 13.32 127 LYS D N 1
ATOM 9757 C CA . LYS D 1 138 ? -0.356 -8.416 0.521 1.00 14.12 127 LYS D CA 1
ATOM 9758 C C . LYS D 1 138 ? -0.271 -8.218 -0.992 1.00 14.65 127 LYS D C 1
ATOM 9759 O O . LYS D 1 138 ? 0.752 -8.523 -1.614 1.00 12.49 127 LYS D O 1
ATOM 9765 N N . PHE D 1 139 ? -1.350 -7.703 -1.582 1.00 14.00 128 PHE D N 1
ATOM 9766 C CA . PHE D 1 139 ? -1.390 -7.484 -3.024 1.00 13.01 128 PHE D CA 1
ATOM 9767 C C . PHE D 1 139 ? -1.369 -6.002 -3.395 1.00 14.04 128 PHE D C 1
ATOM 9768 O O . PHE D 1 139 ? -0.586 -5.576 -4.242 1.00 13.31 128 PHE D O 1
ATOM 9776 N N . GLY D 1 140 ? -2.232 -5.218 -2.762 1.00 12.98 129 GLY D N 1
ATOM 9777 C CA . GLY D 1 140 ? -2.284 -3.808 -3.072 1.00 15.02 129 GLY D CA 1
ATOM 9778 C C . GLY D 1 140 ? -2.713 -3.546 -4.509 1.00 16.38 129 GLY D C 1
ATOM 9779 O O . GLY D 1 140 ? -3.089 -4.467 -5.246 1.00 15.74 129 GLY D O 1
ATOM 9780 N N . VAL D 1 141 ? -2.655 -2.280 -4.907 1.00 15.78 130 VAL D N 1
ATOM 9781 C CA . VAL D 1 141 ? -3.039 -1.879 -6.254 1.00 15.72 130 VAL D CA 1
ATOM 9782 C C . VAL D 1 141 ? -2.337 -2.712 -7.330 1.00 16.46 130 VAL D C 1
ATOM 9783 O O . VAL D 1 141 ? -2.983 -3.216 -8.246 1.00 16.30 130 VAL D O 1
ATOM 9787 N N . TYR D 1 142 ? -1.020 -2.857 -7.215 1.00 14.94 131 TYR D N 1
ATOM 9788 C CA . TYR D 1 142 ? -0.260 -3.611 -8.203 1.00 15.70 131 TYR D CA 1
ATOM 9789 C C . TYR D 1 142 ? -0.657 -5.079 -8.288 1.00 16.45 131 TYR D C 1
ATOM 9790 O O . TYR D 1 142 ? -0.904 -5.596 -9.380 1.00 16.89 131 TYR D O 1
ATOM 9799 N N . GLY D 1 143 ? -0.711 -5.749 -7.143 1.00 13.94 132 GLY D N 1
ATOM 9800 C CA . GLY D 1 143 ? -1.081 -7.151 -7.138 1.00 14.11 132 GLY D CA 1
ATOM 9801 C C . GLY D 1 143 ? -2.466 -7.408 -7.701 1.00 15.12 132 GLY D C 1
ATOM 9802 O O . GLY D 1 143 ? -2.691 -8.431 -8.353 1.00 16.92 132 GLY D O 1
ATOM 9803 N N . ILE D 1 144 ? -3.394 -6.482 -7.464 1.00 13.97 133 ILE D N 1
ATOM 9804 C CA . ILE D 1 144 ? -4.765 -6.634 -7.944 1.00 14.71 133 ILE D CA 1
ATOM 9805 C C . ILE D 1 144 ? -4.820 -6.472 -9.452 1.00 16.73 133 ILE D C 1
ATOM 9806 O O . ILE D 1 144 ? -5.466 -7.256 -10.156 1.00 17.10 133 ILE D O 1
ATOM 9811 N N . ARG D 1 145 ? -4.139 -5.444 -9.942 1.00 17.15 134 ARG D N 1
ATOM 9812 C CA . ARG D 1 145 ? -4.096 -5.166 -11.363 1.00 18.75 134 ARG D CA 1
ATOM 9813 C C . ARG D 1 145 ? -3.406 -6.304 -12.101 1.00 19.96 134 ARG D C 1
ATOM 9814 O O . ARG D 1 145 ? -3.807 -6.682 -13.200 1.00 19.85 134 ARG D O 1
ATOM 9822 N N . LYS D 1 146 ? -2.370 -6.853 -11.481 1.00 20.88 135 LYS D N 1
ATOM 9823 C CA . LYS D 1 146 ? -1.624 -7.963 -12.056 1.00 23.88 135 LYS D CA 1
ATOM 9824 C C . LYS D 1 146 ? -2.537 -9.193 -12.140 1.00 23.36 135 LYS D C 1
ATOM 9825 O O . LYS D 1 146 ? -2.455 -9.983 -13.079 1.00 22.32 135 LYS D O 1
ATOM 9831 N N . LEU D 1 147 ? -3.418 -9.339 -11.158 1.00 22.93 136 LEU D N 1
ATOM 9832 C CA . LEU D 1 147 ? -4.348 -10.457 -11.120 1.00 22.96 136 LEU D CA 1
ATOM 9833 C C . LEU D 1 147 ? -5.353 -10.385 -12.278 1.00 23.56 136 LEU D C 1
ATOM 9834 O O . LEU D 1 147 ? -5.726 -11.409 -12.857 1.00 21.37 136 LEU D O 1
ATOM 9839 N N . LEU D 1 148 ? -5.781 -9.169 -12.618 1.00 22.08 137 LEU D N 1
ATOM 9840 C CA . LEU D 1 148 ? -6.753 -8.971 -13.689 1.00 21.29 137 LEU D CA 1
ATOM 9841 C C . LEU D 1 148 ? -6.124 -8.552 -15.009 1.00 21.87 137 LEU D C 1
ATOM 9842 O O . LEU D 1 148 ? -6.827 -8.405 -16.011 1.00 21.85 137 LEU D O 1
ATOM 9847 N N . GLY D 1 149 ? -4.807 -8.355 -15.006 1.00 21.93 138 GLY D N 1
ATOM 9848 C CA . GLY D 1 149 ? -4.115 -7.938 -16.212 1.00 20.95 138 GLY D CA 1
ATOM 9849 C C . GLY D 1 149 ? -4.693 -6.639 -16.740 1.00 23.26 138 GLY D C 1
ATOM 9850 O O . GLY D 1 149 ? -4.855 -6.465 -17.948 1.00 25.29 138 GLY D O 1
ATOM 9851 N N . GLU D 1 150 ? -5.003 -5.722 -15.830 1.00 21.20 139 GLU D N 1
ATOM 9852 C CA . GLU D 1 150 ? -5.582 -4.440 -16.201 1.00 21.04 139 GLU D CA 1
ATOM 9853 C C . GLU D 1 150 ? -4.885 -3.281 -15.500 1.00 20.35 139 GLU D C 1
ATOM 9854 O O . GLU D 1 150 ? -4.989 -3.140 -14.283 1.00 19.50 139 GLU D O 1
ATOM 9860 N N . PHE D 1 151 ? -4.196 -2.442 -16.271 1.00 19.79 140 PHE D N 1
ATOM 9861 C CA . PHE D 1 151 ? -3.472 -1.306 -15.701 1.00 21.41 140 PHE D CA 1
ATOM 9862 C C . PHE D 1 151 ? -3.808 0.054 -16.304 1.00 22.49 140 PHE D C 1
ATOM 9863 O O . PHE D 1 151 ? -3.170 1.037 -15.943 1.00 24.06 140 PHE D O 1
ATOM 9871 N N . GLU D 1 152 ? -4.792 0.135 -17.197 1.00 22.97 141 GLU D N 1
ATOM 9872 C CA . GLU D 1 152 ? -5.096 1.417 -17.828 1.00 24.06 141 GLU D CA 1
ATOM 9873 C C . GLU D 1 152 ? -6.327 2.178 -17.389 1.00 23.46 141 GLU D C 1
ATOM 9874 O O . GLU D 1 152 ? -6.505 3.342 -17.765 1.00 24.92 141 GLU D O 1
ATOM 9880 N N . ARG D 1 153 ? -7.177 1.549 -16.596 1.00 21.48 142 ARG D N 1
ATOM 9881 C CA . ARG D 1 153 ? -8.389 2.222 -16.170 1.00 19.39 142 ARG D CA 1
ATOM 9882 C C . ARG D 1 153 ? -8.728 1.913 -14.733 1.00 19.97 142 ARG D C 1
ATOM 9883 O O . ARG D 1 153 ? -8.131 1.024 -14.115 1.00 20.25 142 ARG D O 1
ATOM 9891 N N . PRO D 1 154 ? -9.671 2.671 -14.162 1.00 19.21 143 PRO D N 1
ATOM 9892 C CA . PRO D 1 154 ? -10.045 2.385 -12.781 1.00 20.16 143 PRO D CA 1
ATOM 9893 C C . PRO D 1 154 ? -10.857 1.098 -12.880 1.00 20.42 143 PRO D C 1
ATOM 9894 O O . PRO D 1 154 ? -11.422 0.800 -13.938 1.00 22.59 143 PRO D O 1
ATOM 9898 N N . LEU D 1 155 ? -10.906 0.318 -11.813 1.00 18.39 144 LEU D N 1
ATOM 9899 C CA . LEU D 1 155 ? -11.662 -0.919 -11.873 1.00 18.17 144 LEU D CA 1
ATOM 9900 C C . LEU D 1 155 ? -13.124 -0.642 -11.540 1.00 18.11 144 LEU D C 1
ATOM 9901 O O . LEU D 1 155 ? -13.459 0.452 -11.079 1.00 17.17 144 LEU D O 1
ATOM 9906 N N . LEU D 1 156 ? -13.982 -1.627 -11.800 1.00 15.64 145 LEU D N 1
ATOM 9907 C CA . LEU D 1 156 ? -15.414 -1.521 -11.554 1.00 15.10 145 LEU D CA 1
ATOM 9908 C C . LEU D 1 156 ? -15.854 -2.680 -10.655 1.00 15.44 145 LEU D C 1
ATOM 9909 O O . LEU D 1 156 ? -15.464 -3.828 -10.868 1.00 13.27 145 LEU D O 1
ATOM 9914 N N . MET D 1 157 ? -16.669 -2.369 -9.654 1.00 15.42 146 MET D N 1
ATOM 9915 C CA . MET D 1 157 ? -17.158 -3.371 -8.721 1.00 17.91 146 MET D CA 1
ATOM 9916 C C . MET D 1 157 ? -18.668 -3.227 -8.553 1.00 17.84 146 MET D C 1
ATOM 9917 O O . MET D 1 157 ? -19.210 -2.121 -8.668 1.00 16.45 146 MET D O 1
ATOM 9922 N N . SER D 1 158 ? -19.345 -4.344 -8.293 1.00 15.35 147 SER D N 1
ATOM 9923 C CA . SER D 1 158 ? -20.779 -4.312 -8.057 1.00 15.77 147 SER D CA 1
ATOM 9924 C C . SER D 1 158 ? -21.110 -5.243 -6.895 1.00 16.73 147 SER D C 1
ATOM 9925 O O . SER D 1 158 ? -20.276 -6.048 -6.461 1.00 14.95 147 SER D O 1
ATOM 9928 N N . ILE D 1 159 ? -22.331 -5.125 -6.389 1.00 17.45 148 ILE D N 1
ATOM 9929 C CA . ILE D 1 159 ? -22.779 -5.936 -5.269 1.00 18.57 148 ILE D CA 1
ATOM 9930 C C . ILE D 1 159 ? -24.078 -6.638 -5.636 1.00 20.88 148 ILE D C 1
ATOM 9931 O O . ILE D 1 159 ? -24.769 -6.214 -6.559 1.00 21.83 148 ILE D O 1
ATOM 9936 N N . PHE D 1 160 ? -24.400 -7.719 -4.928 1.00 23.71 149 PHE D N 1
ATOM 9937 C CA . PHE D 1 160 ? -25.656 -8.421 -5.170 1.00 25.26 149 PHE D CA 1
ATOM 9938 C C . PHE D 1 160 ? -26.746 -7.396 -4.837 1.00 26.72 149 PHE D C 1
ATOM 9939 O O . PHE D 1 160 ? -26.540 -6.531 -3.985 1.00 25.89 149 PHE D O 1
ATOM 9947 N N . LYS D 1 161 ? -27.894 -7.482 -5.504 1.00 29.20 150 LYS D N 1
ATOM 9948 C CA . LYS D 1 161 ? -28.976 -6.540 -5.247 1.00 32.03 150 LYS D CA 1
ATOM 9949 C C . LYS D 1 161 ? -29.536 -6.771 -3.857 1.00 34.22 150 LYS D C 1
ATOM 9950 O O . LYS D 1 161 ? -29.709 -5.837 -3.069 1.00 33.55 150 LYS D O 1
ATOM 9956 N N . GLY D 1 162 ? -29.823 -8.034 -3.572 1.00 35.84 151 GLY D N 1
ATOM 9957 C CA . GLY D 1 162 ? -30.355 -8.411 -2.282 1.00 38.78 151 GLY D CA 1
ATOM 9958 C C . GLY D 1 162 ? -29.690 -9.720 -1.939 1.00 40.39 151 GLY D C 1
ATOM 9959 O O . GLY D 1 162 ? -29.264 -10.449 -2.835 1.00 41.05 151 GLY D O 1
ATOM 9960 N N . VAL D 1 163 ? -29.592 -10.031 -0.655 1.00 42.01 152 VAL D N 1
ATOM 9961 C CA . VAL D 1 163 ? -28.948 -11.268 -0.262 1.00 44.45 152 VAL D CA 1
ATOM 9962 C C . VAL D 1 163 ? -29.628 -12.011 0.872 1.00 44.94 152 VAL D C 1
ATOM 9963 O O . VAL D 1 163 ? -30.045 -13.156 0.701 1.00 45.19 152 VAL D O 1
ATOM 9967 N N . ILE D 1 164 ? -29.730 -11.366 2.029 1.00 46.25 153 ILE D N 1
ATOM 9968 C CA . ILE D 1 164 ? -30.333 -12.007 3.185 1.00 47.46 153 ILE D CA 1
ATOM 9969 C C . ILE D 1 164 ? -31.797 -12.364 2.966 1.00 47.61 153 ILE D C 1
ATOM 9970 O O . ILE D 1 164 ? -32.670 -11.501 2.948 1.00 49.16 153 ILE D O 1
ATOM 9975 N N . GLY D 1 165 ? -32.043 -13.658 2.782 1.00 47.14 154 GLY D N 1
ATOM 9976 C CA . GLY D 1 165 ? -33.389 -14.151 2.565 1.00 45.61 154 GLY D CA 1
ATOM 9977 C C . GLY D 1 165 ? -33.590 -14.766 1.191 1.00 44.74 154 GLY D C 1
ATOM 9978 O O . GLY D 1 165 ? -34.707 -15.135 0.833 1.00 43.89 154 GLY D O 1
ATOM 9979 N N . ARG D 1 166 ? -32.512 -14.893 0.423 1.00 43.51 155 ARG D N 1
ATOM 9980 C CA . ARG D 1 166 ? -32.602 -15.443 -0.922 1.00 43.24 155 ARG D CA 1
ATOM 9981 C C . ARG D 1 166 ? -32.001 -16.836 -1.101 1.00 42.82 155 ARG D C 1
ATOM 9982 O O . ARG D 1 166 ? -31.163 -17.275 -0.313 1.00 42.47 155 ARG D O 1
ATOM 9990 N N . ASP D 1 167 ? -32.454 -17.526 -2.145 1.00 42.61 156 ASP D N 1
ATOM 9991 C CA . ASP D 1 167 ? -31.999 -18.879 -2.453 1.00 42.27 156 ASP D CA 1
ATOM 9992 C C . ASP D 1 167 ? -30.603 -18.878 -3.063 1.00 40.67 156 ASP D C 1
ATOM 9993 O O . ASP D 1 167 ? -30.123 -17.844 -3.523 1.00 40.39 156 ASP D O 1
ATOM 9998 N N . LEU D 1 168 ? -29.959 -20.042 -3.071 1.00 38.42 157 LEU D N 1
ATOM 9999 C CA . LEU D 1 168 ? -28.623 -20.158 -3.636 1.00 36.70 157 LEU D CA 1
ATOM 10000 C C . LEU D 1 168 ? -28.727 -19.820 -5.115 1.00 35.42 157 LEU D C 1
ATOM 10001 O O . LEU D 1 168 ? -27.929 -19.048 -5.646 1.00 34.23 157 LEU D O 1
ATOM 10006 N N . SER D 1 169 ? -29.722 -20.411 -5.771 1.00 35.12 158 SER D N 1
ATOM 10007 C CA . SER D 1 169 ? -29.964 -20.177 -7.190 1.00 35.26 158 SER D CA 1
ATOM 10008 C C . SER D 1 169 ? -29.964 -18.680 -7.465 1.00 33.20 158 SER D C 1
ATOM 10009 O O . SER D 1 169 ? -29.318 -18.212 -8.400 1.00 32.59 158 SER D O 1
ATOM 10012 N N . ASP D 1 170 ? -30.700 -17.943 -6.640 1.00 32.28 159 ASP D N 1
ATOM 10013 C CA . ASP D 1 170 ? -30.806 -16.494 -6.764 1.00 32.80 159 ASP D CA 1
ATOM 10014 C C . ASP D 1 170 ? -29.408 -15.878 -6.795 1.00 31.74 159 ASP D C 1
ATOM 10015 O O . ASP D 1 170 ? -29.016 -15.228 -7.765 1.00 29.95 159 ASP D O 1
ATOM 10020 N N . ILE D 1 171 ? -28.665 -16.101 -5.716 1.00 30.59 160 ILE D N 1
ATOM 10021 C CA . ILE D 1 171 ? -27.315 -15.584 -5.568 1.00 30.33 160 ILE D CA 1
ATOM 10022 C C . ILE D 1 171 ? -26.389 -15.970 -6.720 1.00 29.92 160 ILE D C 1
ATOM 10023 O O . ILE D 1 171 ? -25.595 -15.154 -7.185 1.00 30.23 160 ILE D O 1
ATOM 10028 N N . LYS D 1 172 ? -26.495 -17.208 -7.187 1.00 29.14 161 LYS D N 1
ATOM 10029 C CA . LYS D 1 172 ? -25.649 -17.660 -8.277 1.00 29.22 161 LYS D CA 1
ATOM 10030 C C . LYS D 1 172 ? -25.942 -16.906 -9.564 1.00 28.07 161 LYS D C 1
ATOM 10031 O O . LYS D 1 172 ? -25.028 -16.606 -10.333 1.00 28.20 161 LYS D O 1
ATOM 10037 N N . GLU D 1 173 ? -27.212 -16.586 -9.793 1.00 26.57 162 GLU D N 1
ATOM 10038 C CA . GLU D 1 173 ? -27.592 -15.880 -11.006 1.00 26.43 162 GLU D CA 1
ATOM 10039 C C . GLU D 1 173 ? -27.208 -14.404 -10.937 1.00 25.66 162 GLU D C 1
ATOM 10040 O O . GLU D 1 173 ? -26.947 -13.784 -11.965 1.00 26.32 162 GLU D O 1
ATOM 10046 N N . GLN D 1 174 ? -27.165 -13.847 -9.729 1.00 26.01 163 GLN D N 1
ATOM 10047 C CA . GLN D 1 174 ? -26.766 -12.453 -9.545 1.00 26.16 163 GLN D CA 1
ATOM 10048 C C . GLN D 1 174 ? -25.272 -12.349 -9.836 1.00 26.14 163 GLN D C 1
ATOM 10049 O O . GLN D 1 174 ? -24.807 -11.354 -10.400 1.00 26.45 163 GLN D O 1
ATOM 10055 N N . LEU D 1 175 ? -24.526 -13.385 -9.450 1.00 25.98 164 LEU D N 1
ATOM 10056 C CA . LEU D 1 175 ? -23.087 -13.424 -9.703 1.00 25.16 164 LEU D CA 1
ATOM 10057 C C . LEU D 1 175 ? -22.851 -13.452 -11.204 1.00 23.78 164 LEU D C 1
ATOM 10058 O O . LEU D 1 175 ? -22.093 -12.644 -11.733 1.00 25.69 164 LEU D O 1
ATOM 10063 N N . ARG D 1 176 ? -23.507 -14.387 -11.886 1.00 22.72 165 ARG D N 1
ATOM 10064 C CA . ARG D 1 176 ? -23.360 -14.527 -13.331 1.00 21.12 165 ARG D CA 1
ATOM 10065 C C . ARG D 1 176 ? -23.699 -13.256 -14.096 1.00 20.24 165 ARG D C 1
ATOM 10066 O O . ARG D 1 176 ? -22.950 -12.835 -14.968 1.00 19.10 165 ARG D O 1
ATOM 10074 N N . GLN D 1 177 ? -24.834 -12.654 -13.768 1.00 21.28 166 GLN D N 1
ATOM 10075 C CA . GLN D 1 177 ? -25.272 -11.439 -14.445 1.00 23.02 166 GLN D CA 1
ATOM 10076 C C . GLN D 1 177 ? -24.316 -10.270 -14.236 1.00 22.62 166 GLN D C 1
ATOM 10077 O O . GLN D 1 177 ? -24.032 -9.523 -15.173 1.00 21.92 166 GLN D O 1
ATOM 10083 N N . GLN D 1 178 ? -23.824 -10.110 -13.010 1.00 22.25 167 GLN D N 1
ATOM 10084 C CA . GLN D 1 178 ? -22.889 -9.030 -12.717 1.00 21.59 167 GLN D CA 1
ATOM 10085 C C . GLN D 1 178 ? -21.622 -9.252 -13.523 1.00 21.43 167 GLN D C 1
ATOM 10086 O O . GLN D 1 178 ? -21.089 -8.326 -14.140 1.00 19.76 167 GLN D O 1
ATOM 10092 N N . ALA D 1 179 ? -21.153 -10.495 -13.524 1.00 20.42 168 ALA D N 1
ATOM 10093 C CA . ALA D 1 179 ? -19.936 -10.841 -14.236 1.00 20.28 168 ALA D CA 1
ATOM 10094 C C . ALA D 1 179 ? -20.077 -10.552 -15.727 1.00 20.01 168 ALA D C 1
ATOM 10095 O O . ALA D 1 179 ? -19.180 -9.977 -16.335 1.00 19.33 168 ALA D O 1
ATOM 10097 N N . LEU D 1 180 ? -21.212 -10.938 -16.303 1.00 19.46 169 LEU D N 1
ATOM 10098 C CA . LEU D 1 180 ? -21.474 -10.718 -17.722 1.00 20.48 169 LEU D CA 1
ATOM 10099 C C . LEU D 1 180 ? -21.623 -9.234 -18.070 1.00 19.54 169 LEU D C 1
ATOM 10100 O O . LEU D 1 180 ? -21.645 -8.863 -19.240 1.00 21.46 169 LEU D O 1
ATOM 10105 N N . GLY D 1 181 ? -21.719 -8.390 -17.051 1.00 18.96 170 GLY D N 1
ATOM 10106 C CA . GLY D 1 181 ? -21.836 -6.964 -17.291 1.00 18.66 170 GLY D CA 1
ATOM 10107 C C . GLY D 1 181 ? -20.462 -6.338 -17.452 1.00 19.10 170 GLY D C 1
ATOM 10108 O O . GLY D 1 181 ? -20.331 -5.175 -17.832 1.00 17.58 170 GLY D O 1
ATOM 10109 N N . GLY D 1 182 ? -19.427 -7.116 -17.152 1.00 17.86 171 GLY D N 1
ATOM 10110 C CA . GLY D 1 182 ? -18.074 -6.610 -17.280 1.00 18.46 171 GLY D CA 1
ATOM 10111 C C . GLY D 1 182 ? -17.453 -6.022 -16.025 1.00 17.53 171 GLY D C 1
ATOM 10112 O O . GLY D 1 182 ? -16.441 -5.332 -16.111 1.00 19.35 171 GLY D O 1
ATOM 10113 N N . VAL D 1 183 ? -18.044 -6.278 -14.863 1.00 17.04 172 VAL D N 1
ATOM 10114 C CA . VAL D 1 183 ? -17.488 -5.761 -13.615 1.00 18.15 172 VAL D CA 1
ATOM 10115 C C . VAL D 1 183 ? -16.183 -6.502 -13.306 1.00 17.54 172 VAL D C 1
ATOM 10116 O O . VAL D 1 183 ? -16.067 -7.703 -13.548 1.00 14.73 172 VAL D O 1
ATOM 10120 N N . ASP D 1 184 ? -15.189 -5.788 -12.789 1.00 18.41 173 ASP D N 1
ATOM 10121 C CA . ASP D 1 184 ? -13.914 -6.431 -12.478 1.00 19.10 173 ASP D CA 1
ATOM 10122 C C . ASP D 1 184 ? -14.041 -7.296 -11.232 1.00 19.90 173 ASP D C 1
ATOM 10123 O O . ASP D 1 184 ? -13.396 -8.341 -11.114 1.00 20.37 173 ASP D O 1
ATOM 10128 N N . LEU D 1 185 ? -14.877 -6.856 -10.299 1.00 18.19 174 LEU D N 1
ATOM 10129 C CA . LEU D 1 185 ? -15.112 -7.642 -9.112 1.00 17.82 174 LEU D CA 1
ATOM 10130 C C . LEU D 1 185 ? -16.498 -7.506 -8.522 1.00 16.40 174 LEU D C 1
ATOM 10131 O O . LEU D 1 185 ? -17.182 -6.491 -8.669 1.00 14.95 174 LEU D O 1
ATOM 10136 N N . ILE D 1 186 ? -16.904 -8.581 -7.870 1.00 15.76 175 ILE D N 1
ATOM 10137 C CA . ILE D 1 186 ? -18.198 -8.677 -7.242 1.00 16.24 175 ILE D CA 1
ATOM 10138 C C . ILE D 1 186 ? -17.968 -8.915 -5.763 1.00 16.02 175 ILE D C 1
ATOM 10139 O O . ILE D 1 186 ? -17.166 -9.770 -5.387 1.00 18.19 175 ILE D O 1
ATOM 10144 N N . LYS D 1 187 ? -18.666 -8.161 -4.925 1.00 16.07 176 LYS D N 1
ATOM 10145 C CA . LYS D 1 187 ? -18.518 -8.320 -3.487 1.00 16.10 176 LYS D CA 1
ATOM 10146 C C . LYS D 1 187 ? -19.827 -8.719 -2.822 1.00 15.97 176 LYS D C 1
ATOM 10147 O O . LYS D 1 187 ? -20.907 -8.347 -3.276 1.00 16.74 176 LYS D O 1
ATOM 10153 N N . ASP D 1 188 ? -19.724 -9.494 -1.752 1.00 14.73 177 ASP D N 1
ATOM 10154 C CA . ASP D 1 188 ? -20.899 -9.881 -0.999 1.00 15.36 177 ASP D CA 1
ATOM 10155 C C . ASP D 1 188 ? -21.462 -8.627 -0.367 1.00 17.90 177 ASP D C 1
ATOM 10156 O O . ASP D 1 188 ? -20.776 -7.605 -0.275 1.00 18.08 177 ASP D O 1
ATOM 10161 N N . ASP D 1 189 ? -22.717 -8.691 0.054 1.00 20.85 178 ASP D N 1
ATOM 10162 C CA . ASP D 1 189 ? -23.301 -7.560 0.745 1.00 23.29 178 ASP D CA 1
ATOM 10163 C C . ASP D 1 189 ? -22.576 -7.692 2.084 1.00 24.57 178 ASP D C 1
ATOM 10164 O O . ASP D 1 189 ? -22.350 -8.811 2.552 1.00 22.31 178 ASP D O 1
ATOM 10169 N N . GLU D 1 190 ? -22.187 -6.571 2.685 1.00 25.90 179 GLU D N 1
ATOM 10170 C CA . GLU D 1 190 ? -21.475 -6.613 3.957 1.00 27.09 179 GLU D CA 1
ATOM 10171 C C . GLU D 1 190 ? -22.294 -7.256 5.081 1.00 25.67 179 GLU D C 1
ATOM 10172 O O . GLU D 1 190 ? -21.740 -7.613 6.122 1.00 24.37 179 GLU D O 1
ATOM 10178 N N . ILE D 1 191 ? -23.601 -7.415 4.867 1.00 23.81 180 ILE D N 1
ATOM 10179 C CA . ILE D 1 191 ? -24.463 -8.026 5.875 1.00 23.46 180 ILE D CA 1
ATOM 10180 C C . ILE D 1 191 ? -24.913 -9.429 5.457 1.00 24.73 180 ILE D C 1
ATOM 10181 O O . ILE D 1 191 ? -25.962 -9.924 5.875 1.00 23.15 180 ILE D O 1
ATOM 10186 N N . PHE D 1 192 ? -24.091 -10.055 4.622 1.00 25.64 181 PHE D N 1
ATOM 10187 C CA . PHE D 1 192 ? -24.319 -11.406 4.126 1.00 25.74 181 PHE D CA 1
ATOM 10188 C C . PHE D 1 192 ? -23.633 -12.330 5.143 1.00 25.65 181 PHE D C 1
ATOM 10189 O O . PHE D 1 192 ? -22.448 -12.625 5.010 1.00 26.33 181 PHE D O 1
ATOM 10197 N N . PHE D 1 193 ? -24.356 -12.772 6.167 1.00 24.53 182 PHE D N 1
ATOM 10198 C CA . PHE D 1 193 ? -23.740 -13.642 7.166 1.00 26.15 182 PHE D CA 1
ATOM 10199 C C . PHE D 1 193 ? -24.101 -15.112 6.994 1.00 26.61 182 PHE D C 1
ATOM 10200 O O . PHE D 1 193 ? -24.901 -15.471 6.128 1.00 25.93 182 PHE D O 1
ATOM 10208 N N . GLU D 1 194 ? -23.495 -15.952 7.827 1.00 27.23 183 GLU D N 1
ATOM 10209 C CA . GLU D 1 194 ? -23.726 -17.391 7.785 1.00 29.80 183 GLU D CA 1
ATOM 10210 C C . GLU D 1 194 ? -25.026 -17.747 8.484 1.00 30.78 183 GLU D C 1
ATOM 10211 O O . GLU D 1 194 ? -25.030 -18.367 9.549 1.00 31.82 183 GLU D O 1
ATOM 10217 N N . THR D 1 195 ? -26.132 -17.365 7.865 1.00 32.25 184 THR D N 1
ATOM 10218 C CA . THR D 1 195 ? -27.431 -17.611 8.447 1.00 35.52 184 THR D CA 1
ATOM 10219 C C . THR D 1 195 ? -28.104 -18.884 7.936 1.00 37.38 184 THR D C 1
ATOM 10220 O O . THR D 1 195 ? -29.113 -19.315 8.496 1.00 37.31 184 THR D O 1
ATOM 10224 N N . GLY D 1 196 ? -27.571 -19.483 6.872 1.00 39.05 185 GLY D N 1
ATOM 10225 C CA . GLY D 1 196 ? -28.168 -20.724 6.406 1.00 38.75 185 GLY D CA 1
ATOM 10226 C C . GLY D 1 196 ? -28.346 -21.100 4.944 1.00 38.16 185 GLY D C 1
ATOM 10227 O O . GLY D 1 196 ? -28.044 -22.237 4.572 1.00 38.39 185 GLY D O 1
ATOM 10228 N N . LEU D 1 197 ? -28.828 -20.185 4.109 1.00 36.80 186 LEU D N 1
ATOM 10229 C CA . LEU D 1 197 ? -29.071 -20.530 2.714 1.00 36.10 186 LEU D CA 1
ATOM 10230 C C . LEU D 1 197 ? -27.888 -20.541 1.755 1.00 34.38 186 LEU D C 1
ATOM 10231 O O . LEU D 1 197 ? -27.781 -21.435 0.914 1.00 34.67 186 LEU D O 1
ATOM 10236 N N . ALA D 1 198 ? -27.005 -19.559 1.853 1.00 32.41 187 ALA D N 1
ATOM 10237 C CA . ALA D 1 198 ? -25.857 -19.526 0.949 1.00 30.59 187 ALA D CA 1
ATOM 10238 C C . ALA D 1 198 ? -24.562 -19.570 1.747 1.00 28.43 187 ALA D C 1
ATOM 10239 O O . ALA D 1 198 ? -23.847 -18.574 1.846 1.00 28.80 187 ALA D O 1
ATOM 10241 N N . PRO D 1 199 ? -24.240 -20.744 2.309 1.00 26.40 188 PRO D N 1
ATOM 10242 C CA . PRO D 1 199 ? -23.042 -20.979 3.118 1.00 25.11 188 PRO D CA 1
ATOM 10243 C C . PRO D 1 199 ? -21.738 -20.494 2.500 1.00 23.08 188 PRO D C 1
ATOM 10244 O O . PRO D 1 199 ? -21.492 -20.644 1.300 1.00 22.70 188 PRO D O 1
ATOM 10248 N N . PHE D 1 200 ? -20.915 -19.909 3.361 1.00 19.82 189 PHE D N 1
ATOM 10249 C CA . PHE D 1 200 ? -19.610 -19.371 3.023 1.00 17.07 189 PHE D CA 1
ATOM 10250 C C . PHE D 1 200 ? -18.817 -20.178 1.988 1.00 16.77 189 PHE D C 1
ATOM 10251 O O . PHE D 1 200 ? -18.477 -19.661 0.929 1.00 18.16 189 PHE D O 1
ATOM 10259 N N . GLU D 1 201 ? -18.525 -21.440 2.292 1.00 17.32 190 GLU D N 1
ATOM 10260 C CA . GLU D 1 201 ? -17.729 -22.270 1.394 1.00 17.15 190 GLU D CA 1
ATOM 10261 C C . GLU D 1 201 ? -18.392 -22.623 0.069 1.00 18.70 190 GLU D C 1
ATOM 10262 O O . GLU D 1 201 ? -17.716 -22.762 -0.958 1.00 17.06 190 GLU D O 1
ATOM 10268 N N . THR D 1 202 ? -19.709 -22.765 0.061 1.00 19.05 191 THR D N 1
ATOM 10269 C CA . THR D 1 202 ? -20.340 -23.089 -1.196 1.00 20.84 191 THR D CA 1
ATOM 10270 C C . THR D 1 202 ? -20.445 -21.817 -2.059 1.00 20.27 191 THR D C 1
ATOM 10271 O O . THR D 1 202 ? -20.422 -21.895 -3.284 1.00 15.87 191 THR D O 1
ATOM 10275 N N . ARG D 1 203 ? -20.512 -20.643 -1.429 1.00 19.51 192 ARG D N 1
ATOM 10276 C CA . ARG D 1 203 ? -20.564 -19.398 -2.203 1.00 19.37 192 ARG D CA 1
ATOM 10277 C C . ARG D 1 203 ? -19.241 -19.293 -2.938 1.00 17.64 192 ARG D C 1
ATOM 10278 O O . ARG D 1 203 ? -19.188 -18.922 -4.108 1.00 18.92 192 ARG D O 1
ATOM 10286 N N . ILE D 1 204 ? -18.165 -19.608 -2.228 1.00 15.89 193 ILE D N 1
ATOM 10287 C CA . ILE D 1 204 ? -16.834 -19.552 -2.806 1.00 16.31 193 ILE D CA 1
ATOM 10288 C C . ILE D 1 204 ? -16.723 -20.525 -3.977 1.00 17.08 193 ILE D C 1
ATOM 10289 O O . ILE D 1 204 ? -16.372 -20.122 -5.083 1.00 17.08 193 ILE D O 1
ATOM 10294 N N . ALA D 1 205 ? -17.039 -21.796 -3.741 1.00 18.14 194 ALA D N 1
ATOM 10295 C CA . ALA D 1 205 ? -16.967 -22.807 -4.795 1.00 19.69 194 ALA D CA 1
ATOM 10296 C C . ALA D 1 205 ? -17.872 -22.475 -5.983 1.00 20.32 194 ALA D C 1
ATOM 10297 O O . ALA D 1 205 ? -17.461 -22.610 -7.129 1.00 20.04 194 ALA D O 1
ATOM 10299 N N . GLU D 1 206 ? -19.098 -22.040 -5.702 1.00 22.68 195 GLU D N 1
ATOM 10300 C CA . GLU D 1 206 ? -20.064 -21.697 -6.749 1.00 23.64 195 GLU D CA 1
ATOM 10301 C C . GLU D 1 206 ? -19.637 -20.471 -7.543 1.00 23.95 195 GLU D C 1
ATOM 10302 O O . GLU D 1 206 ? -19.629 -20.490 -8.776 1.00 24.00 195 GLU D O 1
ATOM 10308 N N . GLY D 1 207 ? -19.304 -19.397 -6.831 1.00 23.73 196 GLY D N 1
ATOM 10309 C CA . GLY D 1 207 ? -18.877 -18.175 -7.492 1.00 22.34 196 GLY D CA 1
ATOM 10310 C C . GLY D 1 207 ? -17.645 -18.400 -8.352 1.00 21.65 196 GLY D C 1
ATOM 10311 O O . GLY D 1 207 ? -17.521 -17.848 -9.455 1.00 19.81 196 GLY D O 1
ATOM 10312 N N . LYS D 1 208 ? -16.740 -19.229 -7.845 1.00 18.43 197 LYS D N 1
ATOM 10313 C CA . LYS D 1 208 ? -15.509 -19.542 -8.543 1.00 19.51 197 LYS D CA 1
ATOM 10314 C C . LYS D 1 208 ? -15.787 -20.228 -9.884 1.00 20.02 197 LYS D C 1
ATOM 10315 O O . LYS D 1 208 ? -15.161 -19.909 -10.900 1.00 21.02 197 LYS D O 1
ATOM 10321 N N . GLN D 1 209 ? -16.729 -21.163 -9.888 1.00 18.46 198 GLN D N 1
ATOM 10322 C CA . GLN D 1 209 ? -17.070 -21.889 -11.107 1.00 19.22 198 GLN D CA 1
ATOM 10323 C C . GLN D 1 209 ? -17.815 -20.981 -12.098 1.00 17.36 198 GLN D C 1
ATOM 10324 O O . GLN D 1 209 ? -17.548 -20.999 -13.302 1.00 16.34 198 GLN D O 1
ATOM 10330 N N . ILE D 1 210 ? -18.731 -20.174 -11.578 1.00 17.28 199 ILE D N 1
ATOM 10331 C CA . ILE D 1 210 ? -19.507 -19.245 -12.395 1.00 17.48 199 ILE D CA 1
ATOM 10332 C C . ILE D 1 210 ? -18.629 -18.171 -13.032 1.00 18.99 199 ILE D C 1
ATOM 10333 O O . ILE D 1 210 ? -18.814 -17.821 -14.200 1.00 21.26 199 ILE D O 1
ATOM 10338 N N . LEU D 1 211 ? -17.672 -17.644 -12.277 1.00 19.68 200 LEU D N 1
ATOM 10339 C CA . LEU D 1 211 ? -16.804 -16.609 -12.825 1.00 21.10 200 LEU D CA 1
ATOM 10340 C C . LEU D 1 211 ? -15.800 -17.229 -13.777 1.00 22.01 200 LEU D C 1
ATOM 10341 O O . LEU D 1 211 ? -15.274 -16.564 -14.670 1.00 22.20 200 LEU D O 1
ATOM 10346 N N . LYS D 1 212 ? -15.529 -18.511 -13.569 1.00 23.01 201 LYS D N 1
ATOM 10347 C CA . LYS D 1 212 ? -14.613 -19.232 -14.431 1.00 24.48 201 LYS D CA 1
ATOM 10348 C C . LYS D 1 212 ? -15.275 -19.333 -15.808 1.00 24.67 201 LYS D C 1
ATOM 10349 O O . LYS D 1 212 ? -14.656 -19.038 -16.834 1.00 24.90 201 LYS D O 1
ATOM 10355 N N . GLU D 1 213 ? -16.546 -19.718 -15.832 1.00 24.79 202 GLU D N 1
ATOM 10356 C CA . GLU D 1 213 ? -17.227 -19.865 -17.110 1.00 27.01 202 GLU D CA 1
ATOM 10357 C C . GLU D 1 213 ? -17.632 -18.560 -17.794 1.00 26.13 202 GLU D C 1
ATOM 10358 O O . GLU D 1 213 ? -17.671 -18.509 -19.022 1.00 23.81 202 GLU D O 1
ATOM 10364 N N . THR D 1 214 ? -17.917 -17.507 -17.024 1.00 25.67 203 THR D N 1
ATOM 10365 C CA . THR D 1 214 ? -18.260 -16.226 -17.643 1.00 24.82 203 THR D CA 1
ATOM 10366 C C . THR D 1 214 ? -16.997 -15.724 -18.338 1.00 26.02 203 THR D C 1
ATOM 10367 O O . THR D 1 214 ? -17.066 -15.181 -19.438 1.00 24.68 203 THR D O 1
ATOM 10371 N N . TYR D 1 215 ? -15.846 -15.922 -17.694 1.00 27.19 204 TYR D N 1
ATOM 10372 C CA . TYR D 1 215 ? -14.563 -15.522 -18.269 1.00 31.16 204 TYR D CA 1
ATOM 10373 C C . TYR D 1 215 ? -14.252 -16.391 -19.484 1.00 33.92 204 TYR D C 1
ATOM 10374 O O . TYR D 1 215 ? -13.624 -15.943 -20.443 1.00 34.30 204 TYR D O 1
ATOM 10383 N N . GLU D 1 216 ? -14.695 -17.641 -19.430 1.00 36.37 205 GLU D N 1
ATOM 10384 C CA . GLU D 1 216 ? -14.480 -18.572 -20.526 1.00 39.78 205 GLU D CA 1
ATOM 10385 C C . GLU D 1 216 ? -15.225 -18.100 -21.771 1.00 39.31 205 GLU D C 1
ATOM 10386 O O . GLU D 1 216 ? -14.720 -18.201 -22.887 1.00 39.53 205 GLU D O 1
ATOM 10392 N N . GLN D 1 217 ? -16.426 -17.575 -21.571 1.00 38.95 206 GLN D N 1
ATOM 10393 C CA . GLN D 1 217 ? -17.235 -17.120 -22.685 1.00 38.94 206 GLN D CA 1
ATOM 10394 C C . GLN D 1 217 ? -17.033 -15.658 -23.077 1.00 38.77 206 GLN D C 1
ATOM 10395 O O . GLN D 1 217 ? -17.127 -15.311 -24.255 1.00 39.98 206 GLN D O 1
ATOM 10401 N N . THR D 1 218 ? -16.752 -14.799 -22.105 1.00 37.22 207 THR D N 1
ATOM 10402 C CA . THR D 1 218 ? -16.587 -13.381 -22.407 1.00 36.98 207 THR D CA 1
ATOM 10403 C C . THR D 1 218 ? -15.139 -12.907 -22.521 1.00 34.53 207 THR D C 1
ATOM 10404 O O . THR D 1 218 ? -14.877 -11.860 -23.100 1.00 34.04 207 THR D O 1
ATOM 10408 N N . GLY D 1 219 ? -14.203 -13.677 -21.976 1.00 33.65 208 GLY D N 1
ATOM 10409 C CA . GLY D 1 219 ? -12.807 -13.282 -22.030 1.00 30.28 208 GLY D CA 1
ATOM 10410 C C . GLY D 1 219 ? -12.532 -12.218 -20.983 1.00 29.67 208 GLY D C 1
ATOM 10411 O O . GLY D 1 219 ? -11.440 -11.647 -20.913 1.00 29.10 208 GLY D O 1
ATOM 10412 N N . HIS D 1 220 ? -13.546 -11.944 -20.170 1.00 28.20 209 HIS D N 1
ATOM 10413 C CA . HIS D 1 220 ? -13.434 -10.961 -19.109 1.00 25.79 209 HIS D CA 1
ATOM 10414 C C . HIS D 1 220 ? -13.296 -11.653 -17.757 1.00 24.68 209 HIS D C 1
ATOM 10415 O O . HIS D 1 220 ? -14.074 -12.540 -17.408 1.00 22.65 209 HIS D O 1
ATOM 10422 N N . LYS D 1 221 ? -12.299 -11.223 -17.000 1.00 23.78 210 LYS D N 1
ATOM 10423 C CA . LYS D 1 221 ? -12.012 -11.779 -15.689 1.00 24.09 210 LYS D CA 1
ATOM 10424 C C . LYS D 1 221 ? -12.635 -10.937 -14.582 1.00 22.66 210 LYS D C 1
ATOM 10425 O O . LYS D 1 221 ? -12.475 -9.719 -14.565 1.00 24.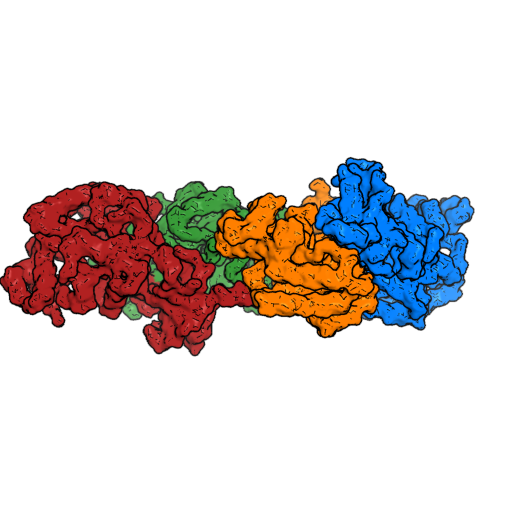19 210 LYS D O 1
ATOM 10431 N N . THR D 1 222 ? -13.367 -11.573 -13.672 1.00 22.09 211 THR D N 1
ATOM 10432 C CA . THR D 1 222 ? -13.947 -10.840 -12.553 1.00 23.60 211 THR D CA 1
ATOM 10433 C C . THR D 1 222 ? -13.660 -11.611 -11.276 1.00 22.73 211 THR D C 1
ATOM 10434 O O . THR D 1 222 ? -13.664 -12.843 -11.264 1.00 21.30 211 THR D O 1
ATOM 10438 N N . LEU D 1 223 ? -13.390 -10.878 -10.204 1.00 21.61 212 LEU D N 1
ATOM 10439 C CA . LEU D 1 223 ? -13.098 -11.514 -8.932 1.00 20.12 212 LEU D CA 1
ATOM 10440 C C . LEU D 1 223 ? -14.291 -11.379 -7.998 1.00 20.47 212 LEU D C 1
ATOM 10441 O O . LEU D 1 223 ? -15.097 -10.444 -8.113 1.00 20.61 212 LEU D O 1
ATOM 10446 N N . TYR D 1 224 ? -14.401 -12.323 -7.074 1.00 17.54 213 TYR D N 1
ATOM 10447 C CA . TYR D 1 224 ? -15.485 -12.328 -6.102 1.00 17.59 213 TYR D CA 1
ATOM 10448 C C . TYR D 1 224 ? -14.911 -12.167 -4.696 1.00 16.75 213 TYR D C 1
ATOM 10449 O O . TYR D 1 224 ? -14.074 -12.959 -4.269 1.00 16.56 213 TYR D O 1
ATOM 10458 N N . ALA D 1 225 ? -15.342 -11.126 -3.990 1.00 16.27 214 ALA D N 1
ATOM 10459 C CA . ALA D 1 225 ? -14.882 -10.902 -2.630 1.00 14.79 214 ALA D CA 1
ATOM 10460 C C . ALA D 1 225 ? -15.961 -11.455 -1.719 1.00 15.56 214 ALA D C 1
ATOM 10461 O O . ALA D 1 225 ? -17.092 -10.960 -1.719 1.00 16.81 214 ALA D O 1
ATOM 10463 N N . VAL D 1 226 ? -15.615 -12.494 -0.961 1.00 15.65 215 VAL D N 1
ATOM 10464 C CA . VAL D 1 226 ? -16.551 -13.133 -0.046 1.00 14.96 215 VAL D CA 1
ATOM 10465 C C . VAL D 1 226 ? -16.464 -12.505 1.340 1.00 15.01 215 VAL D C 1
ATOM 10466 O O . VAL D 1 226 ? -15.370 -12.232 1.840 1.00 12.11 215 VAL D O 1
ATOM 10470 N N . ASN D 1 227 ? -17.620 -12.304 1.964 1.00 13.42 216 ASN D N 1
ATOM 10471 C CA . ASN D 1 227 ? -17.672 -11.704 3.291 1.00 16.66 216 ASN D CA 1
ATOM 10472 C C . ASN D 1 227 ? -17.089 -12.695 4.309 1.00 17.66 216 ASN D C 1
ATOM 10473 O O . ASN D 1 227 ? -17.482 -13.868 4.347 1.00 18.54 216 ASN D O 1
ATOM 10478 N N . LEU D 1 228 ? -16.136 -12.224 5.113 1.00 17.35 217 LEU D N 1
ATOM 10479 C CA . LEU D 1 228 ? -15.480 -13.044 6.145 1.00 16.97 217 LEU D CA 1
ATOM 10480 C C . LEU D 1 228 ? -16.128 -12.617 7.459 1.00 16.34 217 LEU D C 1
ATOM 10481 O O . LEU D 1 228 ? -15.881 -11.510 7.929 1.00 17.25 217 LEU D O 1
ATOM 10486 N N . THR D 1 229 ? -16.940 -13.480 8.061 1.00 15.32 218 THR D N 1
ATOM 10487 C CA . THR D 1 229 ? -17.630 -13.102 9.295 1.00 17.08 218 THR D CA 1
ATOM 10488 C C . THR D 1 229 ? -17.559 -14.141 10.403 1.00 18.20 218 THR D C 1
ATOM 10489 O O . THR D 1 229 ? -16.889 -15.162 10.270 1.00 20.00 218 THR D O 1
ATOM 10493 N N . GLY D 1 230 ? -18.274 -13.869 11.494 1.00 19.04 219 GLY D N 1
ATOM 10494 C CA . GLY D 1 230 ? -18.297 -14.775 12.633 1.00 18.00 219 GLY D CA 1
ATOM 10495 C C . GLY D 1 230 ? -17.401 -14.296 13.760 1.00 17.67 219 GLY D C 1
ATOM 10496 O O . GLY D 1 230 ? -16.934 -13.155 13.755 1.00 17.27 219 GLY D O 1
ATOM 10497 N N . ARG D 1 231 ? -17.139 -15.172 14.723 1.00 16.78 220 ARG D N 1
ATOM 10498 C CA . ARG D 1 231 ? -16.297 -14.813 15.857 1.00 16.33 220 ARG D CA 1
ATOM 10499 C C . ARG D 1 231 ? -14.881 -14.441 15.427 1.00 16.69 220 ARG D C 1
ATOM 10500 O O . ARG D 1 231 ? -14.318 -15.033 14.506 1.00 17.31 220 ARG D O 1
ATOM 10508 N N . THR D 1 232 ? -14.309 -13.453 16.100 1.00 15.69 221 THR D N 1
ATOM 10509 C CA . THR D 1 232 ? -12.955 -13.017 15.803 1.00 15.95 221 THR D CA 1
ATOM 10510 C C . THR D 1 232 ? -12.003 -14.205 15.833 1.00 15.76 221 THR D C 1
ATOM 10511 O O . THR D 1 232 ? -11.209 -14.398 14.914 1.00 16.59 221 THR D O 1
ATOM 10515 N N . ALA D 1 233 ? -12.098 -14.999 16.892 1.00 16.77 222 ALA D N 1
ATOM 10516 C CA . ALA D 1 233 ? -11.240 -16.169 17.073 1.00 19.66 222 ALA D CA 1
ATOM 10517 C C . ALA D 1 233 ? -11.217 -17.148 15.903 1.00 19.00 222 ALA D C 1
ATOM 10518 O O . ALA D 1 233 ? -10.224 -17.843 15.698 1.00 21.25 222 ALA D O 1
ATOM 10520 N N . ASP D 1 234 ? -12.291 -17.207 15.130 1.00 18.38 223 ASP D N 1
ATOM 10521 C CA . ASP D 1 234 ? -12.334 -18.152 14.016 1.00 19.93 223 ASP D CA 1
ATOM 10522 C C . ASP D 1 234 ? -12.040 -17.571 12.643 1.00 20.09 223 ASP D C 1
ATOM 10523 O O . ASP D 1 234 ? -11.965 -18.314 11.666 1.00 19.73 223 ASP D O 1
ATOM 10528 N N . LEU D 1 235 ? -11.863 -16.255 12.565 1.00 20.86 224 LEU D N 1
ATOM 10529 C CA . LEU D 1 235 ? -11.606 -15.613 11.277 1.00 22.35 224 LEU D CA 1
ATOM 10530 C C . LEU D 1 235 ? -10.433 -16.238 10.534 1.00 21.58 224 LEU D C 1
ATOM 10531 O O . LEU D 1 235 ? -10.543 -16.540 9.348 1.00 21.90 224 LEU D O 1
ATOM 10536 N N . LYS D 1 236 ? -9.317 -16.426 11.230 1.00 20.77 225 LYS D N 1
ATOM 10537 C CA . LYS D 1 236 ? -8.128 -17.007 10.619 1.00 22.46 225 LYS D CA 1
ATOM 10538 C C . LYS D 1 236 ? -8.358 -18.333 9.899 1.00 20.48 225 LYS D C 1
ATOM 10539 O O . LYS D 1 236 ? -7.983 -18.479 8.738 1.00 21.23 225 LYS D O 1
ATOM 10545 N N . ASP D 1 237 ? -8.971 -19.299 10.567 1.00 20.01 226 ASP D N 1
ATOM 10546 C CA . ASP D 1 237 ? -9.201 -20.578 9.910 1.00 20.53 226 ASP D CA 1
ATOM 10547 C C . ASP D 1 237 ? -10.132 -20.451 8.715 1.00 18.38 226 ASP D C 1
ATOM 10548 O O . ASP D 1 237 ? -9.863 -21.019 7.662 1.00 17.83 226 ASP D O 1
ATOM 10553 N N . LYS D 1 238 ? -11.224 -19.710 8.872 1.00 17.77 227 LYS D N 1
ATOM 10554 C CA . LYS D 1 238 ? -12.170 -19.529 7.774 1.00 18.42 227 LYS D CA 1
ATOM 10555 C C . LYS D 1 238 ? -11.485 -18.834 6.595 1.00 18.03 227 LYS D C 1
ATOM 10556 O O . LYS D 1 238 ? -11.823 -19.085 5.439 1.00 19.43 227 LYS D O 1
ATOM 10562 N N . ALA D 1 239 ? -10.509 -17.978 6.889 1.00 14.68 228 ALA D N 1
ATOM 10563 C CA . ALA D 1 239 ? -9.782 -17.266 5.842 1.00 14.97 228 ALA D CA 1
ATOM 10564 C C . ALA D 1 239 ? -8.783 -18.202 5.149 1.00 14.73 228 ALA D C 1
ATOM 10565 O O . ALA D 1 239 ? -8.582 -18.125 3.936 1.00 12.96 228 ALA D O 1
ATOM 10567 N N . ARG D 1 240 ? -8.154 -19.084 5.915 1.00 13.04 229 ARG D N 1
ATOM 10568 C CA . ARG D 1 240 ? -7.220 -20.023 5.316 1.00 15.91 229 ARG D CA 1
ATOM 10569 C C . ARG D 1 240 ? -7.988 -20.970 4.399 1.00 16.42 229 ARG D C 1
ATOM 10570 O O . ARG D 1 240 ? -7.550 -21.235 3.277 1.00 17.96 229 ARG D O 1
ATOM 10578 N N . ARG D 1 241 ? -9.131 -21.465 4.875 1.00 15.20 230 ARG D N 1
ATOM 10579 C CA . ARG D 1 241 ? -9.987 -22.354 4.087 1.00 15.21 230 ARG D CA 1
ATOM 10580 C C . ARG D 1 241 ? -10.418 -21.632 2.808 1.00 14.26 230 ARG D C 1
ATOM 10581 O O . ARG D 1 241 ? -10.499 -22.227 1.744 1.00 15.11 230 ARG D O 1
ATOM 10589 N N . ALA D 1 242 ? -10.694 -20.339 2.919 1.00 16.05 231 ALA D N 1
ATOM 10590 C CA . ALA D 1 242 ? -11.102 -19.555 1.761 1.00 17.52 231 ALA D CA 1
ATOM 10591 C C . ALA D 1 242 ? -10.004 -19.616 0.699 1.00 19.87 231 ALA D C 1
ATOM 10592 O O . ALA D 1 242 ? -10.286 -19.800 -0.490 1.00 20.56 231 ALA D O 1
ATOM 10594 N N . ALA D 1 243 ? -8.756 -19.459 1.140 1.00 20.48 232 ALA D N 1
ATOM 10595 C CA . ALA D 1 243 ? -7.605 -19.499 0.245 1.00 22.87 232 ALA D CA 1
ATOM 10596 C C . ALA D 1 243 ? -7.469 -20.882 -0.391 1.00 23.93 232 ALA D C 1
ATOM 10597 O O . ALA D 1 243 ? -7.232 -21.002 -1.595 1.00 24.88 232 ALA D O 1
ATOM 10599 N N . GLU D 1 244 ? -7.612 -21.925 0.420 1.00 24.07 233 GLU D N 1
ATOM 10600 C CA . GLU D 1 244 ? -7.504 -23.283 -0.090 1.00 25.83 233 GLU D CA 1
ATOM 10601 C C . GLU D 1 244 ? -8.600 -23.535 -1.119 1.00 23.56 233 GLU D C 1
ATOM 10602 O O . GLU D 1 244 ? -8.352 -24.140 -2.157 1.00 22.81 233 GLU D O 1
ATOM 10608 N N . LEU D 1 245 ? -9.807 -23.053 -0.837 1.00 22.49 234 LEU D N 1
ATOM 10609 C CA . LEU D 1 245 ? -10.927 -23.225 -1.753 1.00 22.08 234 LEU D CA 1
ATOM 10610 C C . LEU D 1 245 ? -10.781 -22.363 -3.002 1.00 22.86 234 LEU D C 1
ATOM 10611 O O . LEU D 1 245 ? -11.521 -22.532 -3.974 1.00 23.69 234 LEU D O 1
ATOM 10616 N N . GLY D 1 246 ? -9.824 -21.439 -2.972 1.00 23.61 235 GLY D N 1
ATOM 10617 C CA . GLY D 1 246 ? -9.588 -20.577 -4.118 1.00 22.57 235 GLY D CA 1
ATOM 10618 C C . GLY D 1 246 ? -10.378 -19.280 -4.153 1.00 21.79 235 GLY D C 1
ATOM 10619 O O . GLY D 1 246 ? -10.721 -18.796 -5.231 1.00 21.41 235 GLY D O 1
ATOM 10620 N N . ALA D 1 247 ? -10.678 -18.711 -2.990 1.00 20.89 236 ALA D N 1
ATOM 10621 C CA . ALA D 1 247 ? -11.414 -17.448 -2.950 1.00 20.82 236 ALA D CA 1
ATOM 10622 C C . ALA D 1 247 ? -10.550 -16.389 -3.627 1.00 18.97 236 ALA D C 1
ATOM 10623 O O . ALA D 1 247 ? -9.319 -16.478 -3.611 1.00 20.36 236 ALA D O 1
ATOM 10625 N N . ASP D 1 248 ? -11.185 -15.394 -4.232 1.00 18.29 237 ASP D N 1
ATOM 10626 C CA . ASP D 1 248 ? -10.439 -14.336 -4.912 1.00 16.51 237 ASP D CA 1
ATOM 10627 C C . ASP D 1 248 ? -10.064 -13.204 -3.972 1.00 16.98 237 ASP D C 1
ATOM 10628 O O . ASP D 1 248 ? -9.009 -12.586 -4.113 1.00 17.34 237 ASP D O 1
ATOM 10633 N N . ALA D 1 249 ? -10.949 -12.921 -3.025 1.00 16.10 238 ALA D N 1
ATOM 10634 C CA . ALA D 1 249 ? -10.720 -11.855 -2.069 1.00 14.25 238 ALA D CA 1
ATOM 10635 C C . ALA D 1 249 ? -11.632 -12.056 -0.880 1.00 14.29 238 ALA D C 1
ATOM 10636 O O . ALA D 1 249 ? -12.629 -12.785 -0.951 1.00 12.04 238 ALA D O 1
ATOM 10638 N N . LEU D 1 250 ? -11.290 -11.406 0.221 1.00 13.10 239 LEU D N 1
ATOM 10639 C CA . LEU D 1 250 ? -12.097 -11.513 1.415 1.00 13.37 239 LEU D CA 1
ATOM 10640 C C . LEU D 1 250 ? -12.655 -10.154 1.793 1.00 14.02 239 LEU D C 1
ATOM 10641 O O . LEU D 1 250 ? -11.901 -9.192 1.931 1.00 15.72 239 LEU D O 1
ATOM 10646 N N . LEU D 1 251 ? -13.976 -10.071 1.930 1.00 12.33 240 LEU D N 1
ATOM 10647 C CA . LEU D 1 251 ? -14.612 -8.832 2.343 1.00 14.96 240 LEU D CA 1
ATOM 10648 C C . LEU D 1 251 ? -14.545 -8.873 3.866 1.00 15.97 240 LEU D C 1
ATOM 10649 O O . LEU D 1 251 ? -14.938 -9.866 4.480 1.00 15.52 240 LEU D O 1
ATOM 10654 N N . PHE D 1 252 ? -14.048 -7.803 4.475 1.00 16.56 241 PHE D N 1
ATOM 10655 C CA . PHE D 1 252 ? -13.913 -7.775 5.922 1.00 17.89 241 PHE D CA 1
ATOM 10656 C C . PHE D 1 252 ? -14.343 -6.460 6.559 1.00 19.33 241 PHE D C 1
ATOM 10657 O O . PHE D 1 252 ? -13.838 -5.385 6.205 1.00 19.11 241 PHE D O 1
ATOM 10665 N N . ASN D 1 253 ? -15.278 -6.560 7.503 1.00 19.76 242 ASN D N 1
ATOM 10666 C CA . ASN D 1 253 ? -15.778 -5.402 8.235 1.00 21.27 242 ASN D CA 1
ATOM 10667 C C . ASN D 1 253 ? -14.804 -5.102 9.370 1.00 21.05 242 ASN D C 1
ATOM 10668 O O . ASN D 1 253 ? -15.076 -5.377 10.538 1.00 20.96 242 ASN D O 1
ATOM 10673 N N . VAL D 1 254 ? -13.668 -4.525 8.999 1.00 21.13 243 VAL D N 1
ATOM 10674 C CA . VAL D 1 254 ? -12.598 -4.204 9.935 1.00 22.79 243 VAL D CA 1
ATOM 10675 C C . VAL D 1 254 ? -13.008 -3.448 11.186 1.00 22.79 243 VAL D C 1
ATOM 10676 O O . VAL D 1 254 ? -12.562 -3.774 12.285 1.00 21.59 243 VAL D O 1
ATOM 10680 N N . PHE D 1 255 ? -13.850 -2.437 11.031 1.00 22.64 244 PHE D N 1
ATOM 10681 C CA . PHE D 1 255 ? -14.237 -1.648 12.185 1.00 24.94 244 PHE D CA 1
ATOM 10682 C C . PHE D 1 255 ? -15.262 -2.303 13.086 1.00 25.54 244 PHE D C 1
ATOM 10683 O O . PHE D 1 255 ? -15.604 -1.769 14.143 1.00 26.01 244 PHE D O 1
ATOM 10691 N N . ALA D 1 256 ? -15.731 -3.476 12.677 1.00 25.43 245 ALA D N 1
ATOM 10692 C CA . ALA D 1 256 ? -16.675 -4.227 13.486 1.00 26.64 245 ALA D CA 1
ATOM 10693 C C . ALA D 1 256 ? -15.832 -5.150 14.362 1.00 27.30 245 ALA D C 1
ATOM 10694 O O . ALA D 1 256 ? -16.308 -5.692 15.357 1.00 29.57 245 ALA D O 1
ATOM 10696 N N . TYR D 1 257 ? -14.572 -5.331 13.974 1.00 27.72 246 TYR D N 1
ATOM 10697 C CA . TYR D 1 257 ? -13.644 -6.174 14.721 1.00 27.11 246 TYR D CA 1
ATOM 10698 C C . TYR D 1 257 ? -12.492 -5.332 15.265 1.00 28.55 246 TYR D C 1
ATOM 10699 O O . TYR D 1 257 ? -12.461 -4.970 16.445 1.00 31.79 246 TYR D O 1
ATOM 10708 N N . GLY D 1 258 ? -11.545 -5.019 14.393 1.00 28.16 247 GLY D N 1
ATOM 10709 C CA . GLY D 1 258 ? -10.407 -4.219 14.799 1.00 26.56 247 GLY D CA 1
ATOM 10710 C C . GLY D 1 258 ? -9.267 -4.335 13.807 1.00 24.49 247 GLY D C 1
ATOM 10711 O O . GLY D 1 258 ? -9.092 -5.371 13.166 1.00 23.82 247 GLY D O 1
ATOM 10712 N N . LEU D 1 259 ? -8.497 -3.260 13.687 1.00 22.19 248 LEU D N 1
ATOM 10713 C CA . LEU D 1 259 ? -7.357 -3.213 12.790 1.00 19.71 248 LEU D CA 1
ATOM 10714 C C . LEU D 1 259 ? -6.350 -4.328 13.079 1.00 18.95 248 LEU D C 1
ATOM 10715 O O . LEU D 1 259 ? -5.785 -4.912 12.155 1.00 19.61 248 LEU D O 1
ATOM 10720 N N . ASP D 1 260 ? -6.127 -4.630 14.355 1.00 17.40 249 ASP D N 1
ATOM 10721 C CA . ASP D 1 260 ? -5.172 -5.676 14.716 1.00 15.99 249 ASP D CA 1
ATOM 10722 C C . ASP D 1 260 ? -5.654 -7.034 14.208 1.00 17.15 249 ASP D C 1
ATOM 10723 O O . ASP D 1 260 ? -4.850 -7.918 13.922 1.00 15.38 249 ASP D O 1
ATOM 10728 N N . VAL D 1 261 ? -6.972 -7.196 14.111 1.00 19.55 250 VAL D N 1
ATOM 10729 C CA . VAL D 1 261 ? -7.544 -8.444 13.622 1.00 20.23 250 VAL D CA 1
ATOM 10730 C C . VAL D 1 261 ? -7.196 -8.575 12.142 1.00 19.85 250 VAL D C 1
ATOM 10731 O O . VAL D 1 261 ? -6.634 -9.588 11.713 1.00 19.92 250 VAL D O 1
ATOM 10735 N N . MET D 1 262 ? -7.521 -7.537 11.372 1.00 17.75 251 MET D N 1
ATOM 10736 C CA . MET D 1 262 ? -7.231 -7.516 9.941 1.00 15.37 251 MET D CA 1
ATOM 10737 C C . MET D 1 262 ? -5.741 -7.666 9.704 1.00 13.54 251 MET D C 1
ATOM 10738 O O . MET D 1 262 ? -5.314 -8.344 8.763 1.00 14.58 251 MET D O 1
ATOM 10743 N N . GLN D 1 263 ? -4.946 -7.025 10.553 1.00 11.56 252 GLN D N 1
ATOM 10744 C CA . GLN D 1 263 ? -3.504 -7.116 10.417 1.00 11.58 252 GLN D CA 1
ATOM 10745 C C . GLN D 1 263 ? -3.078 -8.579 10.572 1.00 11.99 252 GLN D C 1
ATOM 10746 O O . GLN D 1 263 ? -2.192 -9.058 9.863 1.00 10.82 252 GLN D O 1
ATOM 10752 N N . GLY D 1 264 ? -3.711 -9.283 11.505 1.00 11.16 253 GLY D N 1
ATOM 10753 C CA . GLY D 1 264 ? -3.379 -10.680 11.710 1.00 13.15 253 GLY D CA 1
ATOM 10754 C C . GLY D 1 264 ? -3.615 -11.473 10.438 1.00 13.48 253 GLY D C 1
ATOM 10755 O O . GLY D 1 264 ? -2.824 -12.339 10.095 1.00 16.37 253 GLY D O 1
ATOM 10756 N N . LEU D 1 265 ? -4.704 -11.171 9.736 1.00 13.63 254 LEU D N 1
ATOM 10757 C CA . LEU D 1 265 ? -5.024 -11.856 8.486 1.00 16.01 254 LEU D CA 1
ATOM 10758 C C . LEU D 1 265 ? -4.032 -11.472 7.392 1.00 15.36 254 LEU D C 1
ATOM 10759 O O . LEU D 1 265 ? -3.594 -12.319 6.614 1.00 14.90 254 LEU D O 1
ATOM 10764 N N . ALA D 1 266 ? -3.686 -10.190 7.338 1.00 14.29 255 ALA D N 1
ATOM 10765 C CA . ALA D 1 266 ? -2.766 -9.696 6.323 1.00 15.26 255 ALA D CA 1
ATOM 10766 C C . ALA D 1 266 ? -1.329 -10.189 6.495 1.00 15.21 255 ALA D C 1
ATOM 10767 O O . ALA D 1 266 ? -0.580 -10.260 5.530 1.00 18.05 255 ALA D O 1
ATOM 10769 N N . GLU D 1 267 ? -0.941 -10.530 7.716 1.00 16.27 256 GLU D N 1
ATOM 10770 C CA . GLU D 1 267 ? 0.418 -11.003 7.963 1.00 17.70 256 GLU D CA 1
ATOM 10771 C C . GLU D 1 267 ? 0.537 -12.507 7.792 1.00 17.52 256 GLU D C 1
ATOM 10772 O O . GLU D 1 267 ? 1.642 -13.042 7.755 1.00 19.43 256 GLU D O 1
ATOM 10778 N N . ASP D 1 268 ? -0.605 -13.181 7.696 1.00 17.08 257 ASP D N 1
ATOM 10779 C CA . ASP D 1 268 ? -0.648 -14.634 7.571 1.00 16.84 257 ASP D CA 1
ATOM 10780 C C . ASP D 1 268 ? -0.325 -15.166 6.178 1.00 17.02 257 ASP D C 1
ATOM 10781 O O . ASP D 1 268 ? -1.137 -15.052 5.254 1.00 15.60 257 ASP D O 1
ATOM 10786 N N . PRO D 1 269 ? 0.853 -15.789 6.017 1.00 17.94 258 PRO D N 1
ATOM 10787 C CA . PRO D 1 269 ? 1.254 -16.338 4.717 1.00 19.72 258 PRO D CA 1
ATOM 10788 C C . PRO D 1 269 ? 0.303 -17.432 4.220 1.00 21.27 258 PRO D C 1
ATOM 10789 O O . PRO D 1 269 ? 0.276 -17.749 3.031 1.00 21.22 258 PRO D O 1
ATOM 10793 N N . GLU D 1 270 ? -0.479 -17.998 5.136 1.00 22.19 259 GLU D N 1
ATOM 10794 C CA . GLU D 1 270 ? -1.428 -19.049 4.790 1.00 24.10 259 GLU D CA 1
ATOM 10795 C C . GLU D 1 270 ? -2.694 -18.446 4.207 1.00 22.75 259 GLU D C 1
ATOM 10796 O O . GLU D 1 270 ? -3.611 -19.168 3.825 1.00 22.27 259 GLU D O 1
ATOM 10802 N N . ILE D 1 271 ? -2.752 -17.120 4.149 1.00 20.75 260 ILE D N 1
ATOM 10803 C CA . ILE D 1 271 ? -3.919 -16.446 3.597 1.00 18.33 260 ILE D CA 1
ATOM 10804 C C . ILE D 1 271 ? -3.487 -15.574 2.418 1.00 18.36 260 ILE D C 1
ATOM 10805 O O . ILE D 1 271 ? -3.516 -14.344 2.495 1.00 18.26 260 ILE D O 1
ATOM 10810 N N . PRO D 1 272 ? -3.077 -16.209 1.307 1.00 17.91 261 PRO D N 1
ATOM 10811 C CA . PRO D 1 272 ? -2.628 -15.530 0.085 1.00 18.17 261 PRO D CA 1
ATOM 10812 C C . PRO D 1 272 ? -3.779 -14.958 -0.739 1.00 18.69 261 PRO D C 1
ATOM 10813 O O . PRO D 1 272 ? -3.869 -15.190 -1.946 1.00 17.52 261 PRO D O 1
ATOM 10817 N N . VAL D 1 273 ? -4.635 -14.187 -0.073 1.00 18.72 262 VAL D N 1
ATOM 10818 C CA . VAL D 1 273 ? -5.810 -13.583 -0.687 1.00 18.79 262 VAL D CA 1
ATOM 10819 C C . VAL D 1 273 ? -5.961 -12.123 -0.255 1.00 17.53 262 VAL D C 1
ATOM 10820 O O . VAL D 1 273 ? -5.833 -11.808 0.932 1.00 17.83 262 VAL D O 1
ATOM 10824 N N . PRO D 1 274 ? -6.239 -11.212 -1.207 1.00 14.04 263 PRO D N 1
ATOM 10825 C CA . PRO D 1 274 ? -6.385 -9.809 -0.812 1.00 14.55 263 PRO D CA 1
ATOM 10826 C C . PRO D 1 274 ? -7.557 -9.611 0.144 1.00 13.50 263 PRO D C 1
ATOM 10827 O O . PRO D 1 274 ? -8.488 -10.412 0.188 1.00 14.38 263 PRO D O 1
ATOM 10831 N N . ILE D 1 275 ? -7.493 -8.539 0.917 1.00 13.02 264 ILE D N 1
ATOM 10832 C CA . ILE D 1 275 ? -8.530 -8.218 1.882 1.00 12.79 264 ILE D CA 1
ATOM 10833 C C . ILE D 1 275 ? -9.221 -6.926 1.459 1.00 13.11 264 ILE D C 1
ATOM 10834 O O . ILE D 1 275 ? -8.573 -5.938 1.123 1.00 12.10 264 ILE D O 1
ATOM 10839 N N . MET D 1 276 ? -10.543 -6.942 1.467 1.00 14.11 265 MET D N 1
ATOM 10840 C CA . MET D 1 276 ? -11.312 -5.770 1.087 1.00 14.72 265 MET D CA 1
ATOM 10841 C C . MET D 1 276 ? -11.952 -5.203 2.341 1.00 14.38 265 MET D C 1
ATOM 10842 O O . MET D 1 276 ? -12.912 -5.767 2.862 1.00 13.88 265 MET D O 1
ATOM 10847 N N . ALA D 1 277 ? -11.398 -4.098 2.832 1.00 14.62 266 ALA D N 1
ATOM 10848 C CA . ALA D 1 277 ? -11.899 -3.450 4.041 1.00 14.92 266 ALA D CA 1
ATOM 10849 C C . ALA D 1 277 ? -13.155 -2.626 3.762 1.00 13.52 266 ALA D C 1
ATOM 10850 O O . ALA D 1 277 ? -13.174 -1.796 2.851 1.00 13.78 266 ALA D O 1
ATOM 10852 N N . HIS D 1 278 ? -14.198 -2.870 4.546 1.00 13.69 267 HIS D N 1
ATOM 10853 C CA . HIS D 1 278 ? -15.458 -2.150 4.408 1.00 15.28 267 HIS D CA 1
ATOM 10854 C C . HIS D 1 278 ? -15.563 -1.210 5.596 1.00 15.00 267 HIS D C 1
ATOM 10855 O O . HIS D 1 278 ? -15.188 -1.564 6.712 1.00 12.81 267 HIS D O 1
ATOM 10862 N N . PRO D 1 279 ? -16.076 0.004 5.369 1.00 16.40 268 PRO D N 1
ATOM 10863 C CA . PRO D 1 279 ? -16.246 1.047 6.385 1.00 16.37 268 PRO D CA 1
ATOM 10864 C C . PRO D 1 279 ? -17.430 0.930 7.352 1.00 16.32 268 PRO D C 1
ATOM 10865 O O . PRO D 1 279 ? -17.718 1.875 8.077 1.00 18.31 268 PRO D O 1
ATOM 10869 N N . ALA D 1 280 ? -18.119 -0.204 7.380 1.00 15.35 269 ALA D N 1
ATOM 10870 C CA . ALA D 1 280 ? -19.255 -0.345 8.293 1.00 15.84 269 ALA D CA 1
ATOM 10871 C C . ALA D 1 280 ? -18.857 0.032 9.725 1.00 16.97 269 ALA D C 1
ATOM 10872 O O . ALA D 1 280 ? -17.771 -0.318 10.187 1.00 19.78 269 ALA D O 1
ATOM 10874 N N . VAL D 1 281 ? -19.738 0.751 10.418 1.00 17.32 270 VAL D N 1
ATOM 10875 C CA . VAL D 1 281 ? -19.508 1.177 11.800 1.00 15.37 270 VAL D CA 1
ATOM 10876 C C . VAL D 1 281 ? -18.473 2.303 11.946 1.00 16.36 270 VAL D C 1
ATOM 10877 O O . VAL D 1 281 ? -18.456 3.010 12.959 1.00 15.93 270 VAL D O 1
ATOM 10881 N N . SER D 1 282 ? -17.616 2.476 10.945 1.00 16.28 271 SER D N 1
ATOM 10882 C CA . SER D 1 282 ? -16.572 3.495 11.024 1.00 16.00 271 SER D CA 1
ATOM 10883 C C . SER D 1 282 ? -17.139 4.905 11.126 1.00 15.47 271 SER D C 1
ATOM 10884 O O . SER D 1 282 ? -16.491 5.802 11.658 1.00 13.85 271 SER D O 1
ATOM 10887 N N . GLY D 1 283 ? -18.346 5.094 10.606 1.00 15.83 272 GLY D N 1
ATOM 10888 C CA . GLY D 1 283 ? -18.977 6.397 10.660 1.00 16.51 272 GLY D CA 1
ATOM 10889 C C . GLY D 1 283 ? -19.035 6.892 12.085 1.00 17.85 272 GLY D C 1
ATOM 10890 O O . GLY D 1 283 ? -18.949 8.095 12.345 1.00 18.96 272 GLY D O 1
ATOM 10891 N N . ALA D 1 284 ? -19.163 5.949 13.012 1.00 18.50 273 ALA D N 1
ATOM 10892 C CA . ALA D 1 284 ? -19.235 6.254 14.435 1.00 20.61 273 ALA D CA 1
ATOM 10893 C C . ALA D 1 284 ? -17.918 6.815 14.954 1.00 22.57 273 ALA D C 1
ATOM 10894 O O . ALA D 1 284 ? -17.881 7.446 16.005 1.00 23.17 273 ALA D O 1
ATOM 10896 N N . PHE D 1 285 ? -16.845 6.580 14.206 1.00 25.00 274 PHE D N 1
ATOM 10897 C CA . PHE D 1 285 ? -15.510 7.027 14.584 1.00 25.93 274 PHE D CA 1
ATOM 10898 C C . PHE D 1 285 ? -15.048 8.287 13.874 1.00 25.72 274 PHE D C 1
ATOM 10899 O O . PHE D 1 285 ? -14.242 9.044 14.407 1.00 27.28 274 PHE D O 1
ATOM 10907 N N . THR D 1 286 ? -15.560 8.510 12.672 1.00 25.65 275 THR D N 1
ATOM 10908 C CA . THR D 1 286 ? -15.082 9.610 11.848 1.00 25.48 275 THR D CA 1
ATOM 10909 C C . THR D 1 286 ? -16.010 10.753 11.432 1.00 25.02 275 THR D C 1
ATOM 10910 O O . THR D 1 286 ? -15.537 11.840 11.111 1.00 25.81 275 THR D O 1
ATOM 10914 N N . SER D 1 287 ? -17.312 10.511 11.418 1.00 23.23 276 SER D N 1
ATOM 10915 C CA . SER D 1 287 ? -18.261 11.522 10.977 1.00 21.84 276 SER D CA 1
ATOM 10916 C C . SER D 1 287 ? -18.180 12.868 11.676 1.00 22.02 276 SER D C 1
ATOM 10917 O O . SER D 1 287 ? -18.300 13.912 11.040 1.00 23.02 276 SER D O 1
ATOM 10920 N N . SER D 1 288 ? -17.977 12.845 12.984 1.00 21.96 277 SER D N 1
ATOM 10921 C CA . SER D 1 288 ? -17.882 14.070 13.757 1.00 21.95 277 SER D CA 1
ATOM 10922 C C . SER D 1 288 ? -16.658 14.910 13.401 1.00 21.47 277 SER D C 1
ATOM 10923 O O . SER D 1 288 ? -15.532 14.422 13.387 1.00 20.51 277 SER D O 1
ATOM 10926 N N . PRO D 1 289 ? -16.868 16.198 13.120 1.00 21.07 278 PRO D N 1
ATOM 10927 C CA . PRO D 1 289 ? -15.747 17.072 12.776 1.00 20.71 278 PRO D CA 1
ATOM 10928 C C . PRO D 1 289 ? -14.942 17.481 14.018 1.00 20.60 278 PRO D C 1
ATOM 10929 O O . PRO D 1 289 ? -13.917 18.156 13.900 1.00 21.47 278 PRO D O 1
ATOM 10933 N N . PHE D 1 290 ? -15.399 17.053 15.196 1.00 19.58 279 PHE D N 1
ATOM 10934 C CA . PHE D 1 290 ? -14.752 17.404 16.462 1.00 19.29 279 PHE D CA 1
ATOM 10935 C C . PHE D 1 290 ? -14.161 16.264 17.290 1.00 18.48 279 PHE D C 1
ATOM 10936 O O . PHE D 1 290 ? -13.265 16.493 18.107 1.00 16.66 279 PHE D O 1
ATOM 10944 N N . TYR D 1 291 ? -14.663 15.048 17.099 1.00 16.72 280 TYR D N 1
ATOM 10945 C CA . TYR D 1 291 ? -14.170 13.902 17.854 1.00 15.31 280 TYR D CA 1
ATOM 10946 C C . TYR D 1 291 ? -13.739 12.755 16.956 1.00 15.24 280 TYR D C 1
ATOM 10947 O O . TYR D 1 291 ? -13.939 12.788 15.745 1.00 14.67 280 TYR D O 1
ATOM 10956 N N . GLY D 1 292 ? -13.138 11.738 17.569 1.00 16.44 281 GLY D N 1
ATOM 10957 C CA . GLY D 1 292 ? -12.723 10.558 16.834 1.00 14.95 281 GLY D CA 1
ATOM 10958 C C . GLY D 1 292 ? -11.488 10.662 15.967 1.00 16.73 281 GLY D C 1
ATOM 10959 O O . GLY D 1 292 ? -10.516 11.338 16.309 1.00 18.16 281 GLY D O 1
ATOM 10960 N N . PHE D 1 293 ? -11.533 9.968 14.837 1.00 15.30 282 PHE D N 1
ATOM 10961 C CA . PHE D 1 293 ? -10.423 9.937 13.896 1.00 15.22 282 PHE D CA 1
ATOM 10962 C C . PHE D 1 293 ? -10.799 10.646 12.603 1.00 14.27 282 PHE D C 1
ATOM 10963 O O . PHE D 1 293 ? -11.972 10.806 12.288 1.00 15.01 282 PHE D O 1
ATOM 10971 N N . SER D 1 294 ? -9.794 11.064 11.848 1.00 13.28 283 SER D N 1
ATOM 10972 C CA . SER D 1 294 ? -10.062 11.679 10.562 1.00 13.51 283 SER D CA 1
ATOM 10973 C C . SER D 1 294 ? -10.365 10.495 9.639 1.00 12.87 283 SER D C 1
ATOM 10974 O O . SER D 1 294 ? -9.892 9.383 9.879 1.00 11.99 283 SER D O 1
ATOM 10977 N N . HIS D 1 295 ? -11.148 10.720 8.593 1.00 13.62 284 HIS D N 1
ATOM 10978 C CA . HIS D 1 295 ? -11.444 9.639 7.657 1.00 14.90 284 HIS D CA 1
ATOM 10979 C C . HIS D 1 295 ? -10.169 9.116 7.005 1.00 15.26 284 HIS D C 1
ATOM 10980 O O . HIS D 1 295 ? -9.981 7.906 6.860 1.00 15.76 284 HIS D O 1
ATOM 10987 N N . ALA D 1 296 ? -9.299 10.043 6.617 1.00 14.31 285 ALA D N 1
ATOM 10988 C CA . ALA D 1 296 ? -8.054 9.703 5.948 1.00 15.52 285 ALA D CA 1
ATOM 10989 C C . ALA D 1 296 ? -7.162 8.792 6.770 1.00 15.75 285 ALA D C 1
ATOM 10990 O O . ALA D 1 296 ? -6.498 7.896 6.234 1.00 16.10 285 ALA D O 1
ATOM 10992 N N . LEU D 1 297 ? -7.145 9.032 8.073 1.00 14.90 286 LEU D N 1
ATOM 10993 C CA . LEU D 1 297 ? -6.312 8.263 8.980 1.00 13.73 286 LEU D CA 1
ATOM 10994 C C . LEU D 1 297 ? -6.828 6.853 9.141 1.00 14.09 286 LEU D C 1
ATOM 10995 O O . LEU D 1 297 ? -6.075 5.888 9.012 1.00 16.62 286 LEU D O 1
ATOM 11000 N N . LEU D 1 298 ? -8.120 6.744 9.421 1.00 14.57 287 LEU D N 1
ATOM 11001 C CA . LEU D 1 298 ? -8.766 5.458 9.634 1.00 15.86 287 LEU D CA 1
ATOM 11002 C C . LEU D 1 298 ? -8.940 4.650 8.352 1.00 16.02 287 LEU D C 1
ATOM 11003 O O . LEU D 1 298 ? -8.404 3.554 8.220 1.00 16.22 287 LEU D O 1
ATOM 11008 N N . LEU D 1 299 ? -9.702 5.202 7.415 1.00 15.39 288 LEU D N 1
ATOM 11009 C CA . LEU D 1 299 ? -9.984 4.527 6.156 1.00 17.31 288 LEU D CA 1
ATOM 11010 C C . LEU D 1 299 ? -8.803 4.480 5.193 1.00 16.07 288 LEU D C 1
ATOM 11011 O O . LEU D 1 299 ? -8.772 3.652 4.293 1.00 16.08 288 LEU D O 1
ATOM 11016 N N . GLY D 1 300 ? -7.824 5.355 5.392 1.00 17.24 289 GLY D N 1
ATOM 11017 C CA . GLY D 1 300 ? -6.675 5.365 4.506 1.00 15.86 289 GLY D CA 1
ATOM 11018 C C . GLY D 1 300 ? -5.416 4.709 5.040 1.00 15.01 289 GLY D C 1
ATOM 11019 O O . GLY D 1 300 ? -5.141 3.542 4.759 1.00 16.50 289 GLY D O 1
ATOM 11020 N N . LYS D 1 301 ? -4.654 5.464 5.821 1.00 15.96 290 LYS D N 1
ATOM 11021 C CA . LYS D 1 301 ? -3.393 4.987 6.383 1.00 15.70 290 LYS D CA 1
ATOM 11022 C C . LYS D 1 301 ? -3.441 3.692 7.205 1.00 15.45 290 LYS D C 1
ATOM 11023 O O . LYS D 1 301 ? -2.725 2.741 6.896 1.00 16.47 290 LYS D O 1
ATOM 11029 N N . LEU D 1 302 ? -4.270 3.661 8.248 1.00 13.57 291 LEU D N 1
ATOM 11030 C CA . LEU D 1 302 ? -4.361 2.494 9.115 1.00 12.67 291 LEU D CA 1
ATOM 11031 C C . LEU D 1 302 ? -4.871 1.244 8.394 1.00 12.90 291 LEU D C 1
ATOM 11032 O O . LEU D 1 302 ? -4.360 0.148 8.617 1.00 13.28 291 LEU D O 1
ATOM 11037 N N . ASN D 1 303 ? -5.878 1.406 7.541 1.00 12.21 292 ASN D N 1
ATOM 11038 C CA . ASN D 1 303 ? -6.405 0.283 6.780 1.00 14.29 292 ASN D CA 1
ATOM 11039 C C . ASN D 1 303 ? -5.262 -0.266 5.938 1.00 13.51 292 ASN D C 1
ATOM 11040 O O . ASN D 1 303 ? -5.000 -1.464 5.933 1.00 13.33 292 ASN D O 1
ATOM 11045 N N . ARG D 1 304 ? -4.577 0.631 5.235 1.00 13.58 293 ARG D N 1
ATOM 11046 C CA . ARG D 1 304 ? -3.458 0.243 4.383 1.00 13.14 293 ARG D CA 1
ATOM 11047 C C . ARG D 1 304 ? -2.351 -0.437 5.181 1.00 14.01 293 ARG D C 1
ATOM 11048 O O . ARG D 1 304 ? -1.967 -1.575 4.876 1.00 14.13 293 ARG D O 1
ATOM 11056 N N . TYR D 1 305 ? -1.842 0.263 6.198 1.00 12.88 294 TYR D N 1
ATOM 11057 C CA . TYR D 1 305 ? -0.775 -0.260 7.052 1.00 12.30 294 TYR D CA 1
ATOM 11058 C C . TYR D 1 305 ? -1.149 -1.603 7.660 1.00 12.85 294 TYR D C 1
ATOM 11059 O O . TYR D 1 305 ? -0.307 -2.474 7.839 1.00 13.48 294 TYR D O 1
ATOM 11068 N N . CYS D 1 306 ? -2.423 -1.763 7.982 1.00 13.81 295 CYS D N 1
ATOM 11069 C CA . CYS D 1 306 ? -2.885 -2.994 8.596 1.00 15.76 295 CYS D CA 1
ATOM 11070 C C . CYS D 1 306 ? -3.310 -4.086 7.625 1.00 14.52 295 CYS D C 1
ATOM 11071 O O . CYS D 1 306 ? -3.871 -5.092 8.041 1.00 15.53 295 CYS D O 1
ATOM 11074 N N . GLY D 1 307 ? -3.071 -3.882 6.334 1.00 13.66 296 GLY D N 1
ATOM 11075 C CA . GLY D 1 307 ? -3.388 -4.933 5.382 1.00 15.07 296 GLY D CA 1
ATOM 11076 C C . GLY D 1 307 ? -4.523 -4.846 4.385 1.00 13.81 296 GLY D C 1
ATOM 11077 O O . GLY D 1 307 ? -4.762 -5.811 3.663 1.00 11.27 296 GLY D O 1
ATOM 11078 N N . ALA D 1 308 ? -5.223 -3.722 4.323 1.00 14.72 297 ALA D N 1
ATOM 11079 C CA . ALA D 1 308 ? -6.324 -3.601 3.371 1.00 14.42 297 ALA D CA 1
ATOM 11080 C C . ALA D 1 308 ? -5.808 -3.414 1.948 1.00 14.33 297 ALA D C 1
ATOM 11081 O O . ALA D 1 308 ? -5.079 -2.467 1.667 1.00 17.43 297 ALA D O 1
ATOM 11083 N N . ASP D 1 309 ? -6.174 -4.328 1.056 1.00 13.24 298 ASP D N 1
ATOM 11084 C CA . ASP D 1 309 ? -5.777 -4.233 -0.348 1.00 13.43 298 ASP D CA 1
ATOM 11085 C C . ASP D 1 309 ? -6.776 -3.290 -1.041 1.00 13.47 298 ASP D C 1
ATOM 11086 O O . ASP D 1 309 ? -6.493 -2.719 -2.098 1.00 13.58 298 ASP D O 1
ATOM 11091 N N . PHE D 1 310 ? -7.951 -3.150 -0.432 1.00 12.43 299 PHE D N 1
ATOM 11092 C CA . PHE D 1 310 ? -9.003 -2.269 -0.932 1.00 14.12 299 PHE D CA 1
ATOM 11093 C C . PHE D 1 310 ? -9.587 -1.582 0.289 1.00 14.20 299 PHE D C 1
ATOM 11094 O O . PHE D 1 310 ? -9.684 -2.176 1.362 1.00 13.52 299 PHE D O 1
ATOM 11102 N N . SER D 1 311 ? -9.997 -0.338 0.113 1.00 15.15 300 SER D N 1
ATOM 11103 C CA . SER D 1 311 ? -10.601 0.417 1.191 1.00 15.22 300 SER D CA 1
ATOM 11104 C C . SER D 1 311 ? -11.782 1.179 0.612 1.00 14.92 300 SER D C 1
ATOM 11105 O O . SER D 1 311 ? -11.596 2.110 -0.172 1.00 14.34 300 SER D O 1
ATOM 11108 N N . LEU D 1 312 ? -12.989 0.765 0.992 1.00 13.76 301 LEU D N 1
ATOM 11109 C CA . LEU D 1 312 ? -14.221 1.393 0.527 1.00 13.08 301 LEU D CA 1
ATOM 11110 C C . LEU D 1 312 ? -14.645 2.553 1.428 1.00 14.34 301 LEU D C 1
ATOM 11111 O O . LEU D 1 312 ? -14.470 2.518 2.646 1.00 12.28 301 LEU D O 1
ATOM 11116 N N . PHE D 1 313 ? -15.216 3.581 0.814 1.00 14.42 302 PHE D N 1
ATOM 11117 C CA . PHE D 1 313 ? -15.665 4.753 1.543 1.00 13.69 302 PHE D CA 1
ATOM 11118 C C . PHE D 1 313 ? -16.635 5.508 0.655 1.00 14.08 302 PHE D C 1
ATOM 11119 O O . PHE D 1 313 ? -16.544 5.445 -0.573 1.00 10.76 302 PHE D O 1
ATOM 11127 N N . PRO D 1 314 ? -17.568 6.246 1.269 1.00 14.62 303 PRO D N 1
ATOM 11128 C CA . PRO D 1 314 ? -18.571 7.022 0.539 1.00 15.24 303 PRO D CA 1
ATOM 11129 C C . PRO D 1 314 ? -17.910 8.015 -0.397 1.00 14.88 303 PRO D C 1
ATOM 11130 O O . PRO D 1 314 ? -17.007 8.746 0.013 1.00 14.79 303 PRO D O 1
ATOM 11134 N N . SER D 1 315 ? -18.347 8.025 -1.652 1.00 14.71 304 SER D N 1
ATOM 11135 C CA . SER D 1 315 ? -17.823 8.967 -2.631 1.00 17.18 304 SER D CA 1
ATOM 11136 C C . SER D 1 315 ? -18.386 10.316 -2.211 1.00 17.60 304 SER D C 1
ATOM 11137 O O . SER D 1 315 ? -19.247 10.399 -1.336 1.00 18.44 304 SER D O 1
ATOM 11140 N N . PRO D 1 316 ? -17.906 11.396 -2.821 1.00 20.16 305 PRO D N 1
ATOM 11141 C CA . PRO D 1 316 ? -18.483 12.670 -2.389 1.00 21.69 305 PRO D CA 1
ATOM 11142 C C . PRO D 1 316 ? -19.689 13.087 -3.225 1.00 22.88 305 PRO D C 1
ATOM 11143 O O . PRO D 1 316 ? -20.160 14.220 -3.108 1.00 24.85 305 PRO D O 1
ATOM 11147 N N . TYR D 1 317 ? -20.216 12.171 -4.038 1.00 23.84 306 TYR D N 1
ATOM 11148 C CA . TYR D 1 317 ? -21.335 12.522 -4.912 1.00 23.51 306 TYR D CA 1
ATOM 11149 C C . TYR D 1 317 ? -22.677 11.812 -4.727 1.00 25.35 306 TYR D C 1
ATOM 11150 O O . TYR D 1 317 ? -23.681 12.228 -5.317 1.00 26.22 306 TYR D O 1
ATOM 11159 N N . GLY D 1 318 ? -22.708 10.759 -3.915 1.00 26.04 307 GLY D N 1
ATOM 11160 C CA . GLY D 1 318 ? -23.954 10.033 -3.699 1.00 28.02 307 GLY D CA 1
ATOM 11161 C C . GLY D 1 318 ? -24.771 10.543 -2.523 1.00 29.08 307 GLY D C 1
ATOM 11162 O O . GLY D 1 318 ? -24.347 11.477 -1.836 1.00 28.57 307 GLY D O 1
ATOM 11163 N N . SER D 1 319 ? -25.941 9.944 -2.290 1.00 29.32 308 SER D N 1
ATOM 11164 C CA . SER D 1 319 ? -26.797 10.361 -1.175 1.00 30.55 308 SER D CA 1
ATOM 11165 C C . SER D 1 319 ? -26.013 10.258 0.136 1.00 29.43 308 SER D C 1
ATOM 11166 O O . SER D 1 319 ? -26.148 11.102 1.021 1.00 30.01 308 SER D O 1
ATOM 11169 N N . VAL D 1 320 ? -25.198 9.215 0.257 1.00 28.82 309 VAL D N 1
ATOM 11170 C CA . VAL D 1 320 ? -24.349 9.045 1.436 1.00 27.68 309 VAL D CA 1
ATOM 11171 C C . VAL D 1 320 ? -22.976 9.473 0.940 1.00 26.85 309 VAL D C 1
ATOM 11172 O O . VAL D 1 320 ? -22.368 8.792 0.127 1.00 27.34 309 VAL D O 1
ATOM 11176 N N . ALA D 1 321 ? -22.492 10.613 1.412 1.00 26.68 310 ALA D N 1
ATOM 11177 C CA . ALA D 1 321 ? -21.215 11.107 0.929 1.00 26.45 310 ALA D CA 1
ATOM 11178 C C . ALA D 1 321 ? -20.216 11.523 1.979 1.00 26.33 310 ALA D C 1
ATOM 11179 O O . ALA D 1 321 ? -20.525 11.636 3.164 1.00 28.05 310 ALA D O 1
ATOM 11181 N N . LEU D 1 322 ? -19.004 11.761 1.499 1.00 25.50 311 LEU D N 1
ATOM 11182 C CA . LEU D 1 322 ? -17.891 12.205 2.312 1.00 23.64 311 LEU D CA 1
ATOM 11183 C C . LEU D 1 322 ? -17.527 13.572 1.749 1.00 23.93 311 LEU D C 1
ATOM 11184 O O . LEU D 1 322 ? -17.679 13.806 0.546 1.00 23.75 311 LEU D O 1
ATOM 11189 N N . PRO D 1 323 ? -17.085 14.507 2.603 1.00 23.69 312 PRO D N 1
ATOM 11190 C CA . PRO D 1 323 ? -16.723 15.809 2.032 1.00 23.31 312 PRO D CA 1
ATOM 11191 C C . PRO D 1 323 ? -15.637 15.495 1.004 1.00 23.72 312 PRO D C 1
ATOM 11192 O O . PRO D 1 323 ? -14.803 14.619 1.235 1.00 23.82 312 PRO D O 1
ATOM 11196 N N . ARG D 1 324 ? -15.645 16.186 -0.128 1.00 23.84 313 ARG D N 1
ATOM 11197 C CA . ARG D 1 324 ? -14.656 15.924 -1.169 1.00 23.60 313 ARG D CA 1
ATOM 11198 C C . ARG D 1 324 ? -13.220 15.871 -0.636 1.00 23.59 313 ARG D C 1
ATOM 11199 O O . ARG D 1 324 ? -12.464 14.949 -0.953 1.00 22.54 313 ARG D O 1
ATOM 11207 N N . ALA D 1 325 ? -12.853 16.850 0.186 1.00 23.42 314 ALA D N 1
ATOM 11208 C CA . ALA D 1 325 ? -11.509 16.911 0.756 1.00 23.08 314 ALA D CA 1
ATOM 11209 C C . ALA D 1 325 ? -11.119 15.626 1.496 1.00 21.89 314 ALA D C 1
ATOM 11210 O O . ALA D 1 325 ? -9.969 15.185 1.422 1.00 21.71 314 ALA D O 1
ATOM 11212 N N . ASP D 1 326 ? -12.069 15.033 2.211 1.00 20.40 315 ASP D N 1
ATOM 11213 C CA . ASP D 1 326 ? -11.803 13.799 2.945 1.00 21.29 315 ASP D CA 1
ATOM 11214 C C . ASP D 1 326 ? -11.683 12.588 2.020 1.00 21.11 315 ASP D C 1
ATOM 11215 O O . ASP D 1 326 ? -10.951 11.643 2.315 1.00 20.06 315 ASP D O 1
ATOM 11220 N N . ALA D 1 327 ? -12.405 12.611 0.906 1.00 19.21 316 ALA D N 1
ATOM 11221 C CA . ALA D 1 327 ? -12.338 11.509 -0.037 1.00 18.81 316 ALA D CA 1
ATOM 11222 C C . ALA D 1 327 ? -10.983 11.556 -0.749 1.00 18.65 316 ALA D C 1
ATOM 11223 O O . ALA D 1 327 ? -10.377 10.522 -1.014 1.00 18.55 316 ALA D O 1
ATOM 11225 N N . LEU D 1 328 ? -10.499 12.756 -1.044 1.00 18.34 317 LEU D N 1
ATOM 11226 C CA . LEU D 1 328 ? -9.207 12.889 -1.716 1.00 20.29 317 LEU D CA 1
ATOM 11227 C C . LEU D 1 328 ? -8.078 12.444 -0.793 1.00 20.50 317 LEU D C 1
ATOM 11228 O O . LEU D 1 328 ? -7.125 11.786 -1.227 1.00 19.19 317 LEU D O 1
ATOM 11233 N N . ALA D 1 329 ? -8.201 12.812 0.480 1.00 20.05 318 ALA D N 1
ATOM 11234 C CA . ALA D 1 329 ? -7.204 12.477 1.487 1.00 20.39 318 ALA D CA 1
ATOM 11235 C C . ALA D 1 329 ? -7.129 10.969 1.670 1.00 18.96 318 ALA D C 1
ATOM 11236 O O . ALA D 1 329 ? -6.046 10.413 1.832 1.00 19.65 318 ALA D O 1
ATOM 11238 N N . ILE D 1 330 ? -8.277 10.301 1.641 1.00 18.48 319 ILE D N 1
ATOM 11239 C CA . ILE D 1 330 ? -8.270 8.855 1.797 1.00 17.13 319 ILE D CA 1
ATOM 11240 C C . ILE D 1 330 ? -7.544 8.262 0.598 1.00 18.28 319 ILE D C 1
ATOM 11241 O O . ILE D 1 330 ? -6.713 7.359 0.734 1.00 18.75 319 ILE D O 1
ATOM 11246 N N . HIS D 1 331 ? -7.859 8.779 -0.584 1.00 17.69 320 HIS D N 1
ATOM 11247 C CA . HIS D 1 331 ? -7.217 8.289 -1.790 1.00 18.21 320 HIS D CA 1
ATOM 11248 C C . HIS D 1 331 ? -5.714 8.553 -1.721 1.00 18.54 320 HIS D C 1
ATOM 11249 O O . HIS D 1 331 ? -4.913 7.705 -2.106 1.00 18.74 320 HIS D O 1
ATOM 11256 N N . GLU D 1 332 ? -5.335 9.730 -1.226 1.00 18.21 321 GLU D N 1
ATOM 11257 C CA . GLU D 1 332 ? -3.921 10.077 -1.128 1.00 19.96 321 GLU D CA 1
ATOM 11258 C C . GLU D 1 332 ? -3.179 9.137 -0.172 1.00 17.03 321 GLU D C 1
ATOM 11259 O O . GLU D 1 332 ? -2.042 8.759 -0.432 1.00 15.97 321 GLU D O 1
ATOM 11265 N N . GLU D 1 333 ? -3.819 8.763 0.931 1.00 15.15 322 GLU D N 1
ATOM 11266 C CA . GLU D 1 333 ? -3.192 7.863 1.906 1.00 16.33 322 GLU D CA 1
ATOM 11267 C C . GLU D 1 333 ? -3.027 6.472 1.299 1.00 16.54 322 GLU D C 1
ATOM 11268 O O . GLU D 1 333 ? -2.077 5.750 1.620 1.00 15.65 322 GLU D O 1
ATOM 11274 N N . CYS D 1 334 ? -3.964 6.110 0.421 1.00 15.48 323 CYS D N 1
ATOM 11275 C CA . CYS D 1 334 ? -3.956 4.816 -0.245 1.00 14.87 323 CYS D CA 1
ATOM 11276 C C . CYS D 1 334 ? -2.855 4.644 -1.282 1.00 14.61 323 CYS D C 1
ATOM 11277 O O . CYS D 1 334 ? -2.267 3.567 -1.404 1.00 10.26 323 CYS D O 1
ATOM 11280 N N . VAL D 1 335 ? -2.586 5.705 -2.034 1.00 15.25 324 VAL D N 1
ATOM 11281 C CA . VAL D 1 335 ? -1.609 5.629 -3.110 1.00 14.42 324 VAL D CA 1
ATOM 11282 C C . VAL D 1 335 ? -0.264 6.294 -2.857 1.00 15.69 324 VAL D C 1
ATOM 11283 O O . VAL D 1 335 ? 0.660 6.136 -3.657 1.00 17.19 324 VAL D O 1
ATOM 11287 N N . ARG D 1 336 ? -0.142 7.023 -1.751 1.00 16.60 325 ARG D N 1
ATOM 11288 C CA . ARG D 1 336 ? 1.113 7.705 -1.445 1.00 16.51 325 ARG D CA 1
ATOM 11289 C C . ARG D 1 336 ? 2.259 6.709 -1.388 1.00 16.84 325 ARG D C 1
ATOM 11290 O O . ARG D 1 336 ? 2.093 5.582 -0.910 1.00 16.80 325 ARG D O 1
ATOM 11298 N N . GLU D 1 337 ? 3.420 7.114 -1.886 1.00 16.20 326 GLU D N 1
ATOM 11299 C CA . GLU D 1 337 ? 4.573 6.237 -1.831 1.00 18.43 326 GLU D CA 1
ATOM 11300 C C . GLU D 1 337 ? 4.849 6.065 -0.336 1.00 17.67 326 GLU D C 1
ATOM 11301 O O . GLU D 1 337 ? 4.832 7.039 0.414 1.00 17.46 326 GLU D O 1
ATOM 11307 N N . ASP D 1 338 ? 5.075 4.829 0.097 1.00 16.54 327 ASP D N 1
ATOM 11308 C CA . ASP D 1 338 ? 5.330 4.549 1.505 1.00 15.93 327 ASP D CA 1
ATOM 11309 C C . ASP D 1 338 ? 5.923 3.141 1.598 1.00 15.19 327 ASP D C 1
ATOM 11310 O O . ASP D 1 338 ? 5.955 2.415 0.608 1.00 14.76 327 ASP D O 1
ATOM 11315 N N . ALA D 1 339 ? 6.390 2.759 2.780 1.00 12.18 328 ALA D N 1
ATOM 11316 C CA . ALA D 1 339 ? 6.983 1.444 2.971 1.00 13.87 328 ALA D CA 1
ATOM 11317 C C . ALA D 1 339 ? 5.917 0.345 2.943 1.00 12.36 328 ALA D C 1
ATOM 11318 O O . ALA D 1 339 ? 6.022 -0.647 3.655 1.00 11.10 328 ALA D O 1
ATOM 11320 N N . PHE D 1 340 ? 4.892 0.535 2.118 1.00 12.97 329 PHE D N 1
ATOM 11321 C CA . PHE D 1 340 ? 3.800 -0.432 1.998 1.00 12.85 329 PHE D CA 1
ATOM 11322 C C . PHE D 1 340 ? 3.247 -0.434 0.581 1.00 12.05 329 PHE D C 1
ATOM 11323 O O . PHE D 1 340 ? 3.286 0.591 -0.106 1.00 10.23 329 PHE D O 1
ATOM 11331 N N . ASN D 1 341 ? 2.732 -1.584 0.148 1.00 11.82 330 ASN D N 1
ATOM 11332 C CA . ASN D 1 341 ? 2.104 -1.674 -1.165 1.00 11.37 330 ASN D CA 1
ATOM 11333 C C . ASN D 1 341 ? 0.972 -0.656 -1.110 1.00 12.26 330 ASN D C 1
ATOM 11334 O O . ASN D 1 341 ? 0.442 -0.369 -0.029 1.00 12.93 330 ASN D O 1
ATOM 11339 N N . GLN D 1 342 ? 0.596 -0.119 -2.263 1.00 13.25 331 GLN D N 1
ATOM 11340 C CA . GLN D 1 342 ? -0.490 0.856 -2.331 1.00 13.08 331 GLN D CA 1
ATOM 11341 C C . GLN D 1 342 ? -1.823 0.144 -2.143 1.00 13.70 331 GLN D C 1
ATOM 11342 O O . GLN D 1 342 ? -1.965 -1.032 -2.487 1.00 14.54 331 GLN D O 1
ATOM 11348 N N . THR D 1 343 ? -2.796 0.865 -1.595 1.00 14.41 332 THR D N 1
ATOM 11349 C CA . THR D 1 343 ? -4.136 0.333 -1.363 1.00 13.71 332 THR D CA 1
ATOM 11350 C C . THR D 1 343 ? -5.082 0.862 -2.449 1.00 14.61 332 THR D C 1
ATOM 11351 O O . THR D 1 343 ? -4.966 2.017 -2.880 1.00 12.57 332 THR D O 1
ATOM 11355 N N . PHE D 1 344 ? -6.009 0.017 -2.889 1.00 11.92 333 PHE D N 1
ATOM 11356 C CA . PHE D 1 344 ? -6.985 0.414 -3.894 1.00 13.51 333 PHE D CA 1
ATOM 11357 C C . PHE D 1 344 ? -8.099 1.177 -3.184 1.00 14.39 333 PHE D C 1
ATOM 11358 O O . PHE D 1 344 ? -8.795 0.617 -2.333 1.00 14.93 333 PHE D O 1
ATOM 11366 N N . ALA D 1 345 ? -8.243 2.459 -3.510 1.00 14.63 334 ALA D N 1
ATOM 11367 C CA . ALA D 1 345 ? -9.293 3.290 -2.922 1.00 12.58 334 ALA D CA 1
ATOM 11368 C C . ALA D 1 345 ? -10.585 2.933 -3.644 1.00 11.60 334 ALA D C 1
ATOM 11369 O O . ALA D 1 345 ? -10.587 2.759 -4.863 1.00 10.64 334 ALA D O 1
ATOM 11371 N N . VAL D 1 346 ? -11.681 2.836 -2.901 1.00 13.20 335 VAL D N 1
ATOM 11372 C CA . VAL D 1 346 ? -12.965 2.483 -3.497 1.00 13.01 335 VAL D CA 1
ATOM 11373 C C . VAL D 1 346 ? -14.177 3.336 -3.065 1.00 13.47 335 VAL D C 1
ATOM 11374 O O . VAL D 1 346 ? -14.890 2.975 -2.126 1.00 11.28 335 VAL D O 1
ATOM 11378 N N . PRO D 1 347 ? -14.419 4.483 -3.737 1.00 14.10 336 PRO D N 1
ATOM 11379 C CA . PRO D 1 347 ? -15.570 5.342 -3.394 1.00 15.74 336 PRO D CA 1
ATOM 11380 C C . PRO D 1 347 ? -16.816 4.486 -3.657 1.00 16.12 336 PRO D C 1
ATOM 11381 O O . PRO D 1 347 ? -16.864 3.817 -4.686 1.00 16.17 336 PRO D O 1
ATOM 11385 N N . SER D 1 348 ? -17.821 4.514 -2.773 1.00 19.07 337 SER D N 1
ATOM 11386 C CA . SER D 1 348 ? -18.972 3.604 -2.930 1.00 21.85 337 SER D CA 1
ATOM 11387 C C . SER D 1 348 ? -20.452 3.961 -2.701 1.00 25.22 337 SER D C 1
ATOM 11388 O O . SER D 1 348 ? -21.328 3.388 -3.344 1.00 28.31 337 SER D O 1
ATOM 11391 N N . ALA D 1 349 ? -20.763 4.853 -1.776 1.00 28.03 338 ALA D N 1
ATOM 11392 C CA . ALA D 1 349 ? -22.177 5.113 -1.485 1.00 27.28 338 ALA D CA 1
ATOM 11393 C C . ALA D 1 3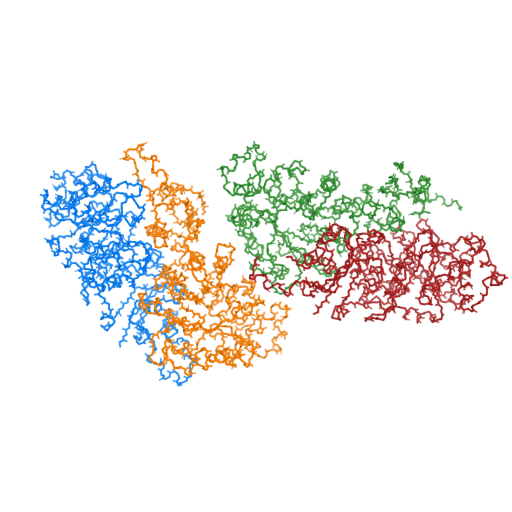49 ? -23.099 5.589 -2.617 1.00 26.65 338 ALA D C 1
ATOM 11394 O O . ALA D 1 349 ? -23.052 6.754 -3.022 1.00 25.93 338 ALA D O 1
ATOM 11396 N N . GLY D 1 350 ? -23.947 4.682 -3.106 1.00 24.64 339 GLY D N 1
ATOM 11397 C CA . GLY D 1 350 ? -24.908 5.015 -4.152 1.00 21.74 339 GLY D CA 1
ATOM 11398 C C . GLY D 1 350 ? -24.371 5.795 -5.342 1.00 22.07 339 GLY D C 1
ATOM 11399 O O . GLY D 1 350 ? -24.788 6.927 -5.613 1.00 22.90 339 GLY D O 1
ATOM 11400 N N . ILE D 1 351 ? -23.446 5.179 -6.064 1.00 19.27 340 ILE D N 1
ATOM 11401 C CA . ILE D 1 351 ? -22.836 5.798 -7.222 1.00 17.57 340 ILE D CA 1
ATOM 11402 C C . ILE D 1 351 ? -23.573 5.415 -8.501 1.00 19.00 340 ILE D C 1
ATOM 11403 O O . ILE D 1 351 ? -24.002 4.272 -8.670 1.00 17.41 340 ILE D O 1
ATOM 11408 N N . HIS D 1 352 ? -23.737 6.391 -9.390 1.00 19.65 341 HIS D N 1
ATOM 11409 C CA . HIS D 1 352 ? -24.398 6.161 -10.664 1.00 18.81 341 HIS D CA 1
ATOM 11410 C C . HIS D 1 352 ? -23.453 6.587 -11.778 1.00 17.80 341 HIS D C 1
ATOM 11411 O O . HIS D 1 352 ? -22.595 7.440 -11.578 1.00 16.06 341 HIS D O 1
ATOM 11418 N N . PRO D 1 353 ? -23.589 5.981 -12.966 1.00 18.99 342 PRO D N 1
ATOM 11419 C CA . PRO D 1 353 ? -22.726 6.302 -14.106 1.00 19.63 342 PRO D CA 1
ATOM 11420 C C . PRO D 1 353 ? -22.423 7.790 -14.343 1.00 20.08 342 PRO D C 1
ATOM 11421 O O . PRO D 1 353 ? -21.290 8.150 -14.658 1.00 20.47 342 PRO D O 1
ATOM 11425 N N . GLY D 1 354 ? -23.424 8.650 -14.186 1.00 19.34 343 GLY D N 1
ATOM 11426 C CA . GLY D 1 354 ? -23.212 10.070 -14.413 1.00 19.93 343 GLY D CA 1
ATOM 11427 C C . GLY D 1 354 ? -22.152 10.695 -13.524 1.00 20.27 343 GLY D C 1
ATOM 11428 O O . GLY D 1 354 ? -21.681 11.801 -13.784 1.00 19.22 343 GLY D O 1
ATOM 11429 N N . MET D 1 355 ? -21.767 9.980 -12.472 1.00 20.62 344 MET D N 1
ATOM 11430 C CA . MET D 1 355 ? -20.766 10.469 -11.522 1.00 19.62 344 MET D CA 1
ATOM 11431 C C . MET D 1 355 ? -19.339 10.091 -11.914 1.00 17.57 344 MET D C 1
ATOM 11432 O O . MET D 1 355 ? -18.380 10.721 -11.471 1.00 17.05 344 MET D O 1
ATOM 11437 N N . VAL D 1 356 ? -19.206 9.074 -12.756 1.00 16.03 345 VAL D N 1
ATOM 11438 C CA . VAL D 1 356 ? -17.897 8.597 -13.167 1.00 16.24 345 VAL D CA 1
ATOM 11439 C C . VAL D 1 356 ? -16.916 9.665 -13.632 1.00 17.43 345 VAL D C 1
ATOM 11440 O O . VAL D 1 356 ? -15.748 9.635 -13.251 1.00 18.05 345 VAL D O 1
ATOM 11444 N N . PRO D 1 357 ? -17.367 10.629 -14.449 1.00 18.90 346 PRO D N 1
ATOM 11445 C CA . PRO D 1 357 ? -16.421 11.662 -14.896 1.00 19.71 346 PRO D CA 1
ATOM 11446 C C . PRO D 1 357 ? -15.803 12.421 -13.719 1.00 19.48 346 PRO D C 1
ATOM 11447 O O . PRO D 1 357 ? -14.640 12.817 -13.762 1.00 21.49 346 PRO D O 1
ATOM 11451 N N . LEU D 1 358 ? -16.587 12.615 -12.664 1.00 21.01 347 LEU D N 1
ATOM 11452 C CA . LEU D 1 358 ? -16.104 13.319 -11.480 1.00 19.92 347 LEU D CA 1
ATOM 11453 C C . LEU D 1 358 ? -15.189 12.434 -10.652 1.00 20.51 347 LEU D C 1
ATOM 11454 O O . LEU D 1 358 ? -14.187 12.910 -10.118 1.00 19.84 347 LEU D O 1
ATOM 11459 N N . LEU D 1 359 ? -15.538 11.152 -10.534 1.00 20.19 348 LEU D N 1
ATOM 11460 C CA . LEU D 1 359 ? -14.721 10.210 -9.769 1.00 19.69 348 LEU D CA 1
ATOM 11461 C C . LEU D 1 359 ? -13.341 10.060 -10.401 1.00 19.19 348 LEU D C 1
ATOM 11462 O O . LEU D 1 359 ? -12.334 9.981 -9.705 1.00 19.21 348 LEU D O 1
ATOM 11467 N N . MET D 1 360 ? -13.298 10.026 -11.727 1.00 19.84 349 MET D N 1
ATOM 11468 C CA . MET D 1 360 ? -12.029 9.877 -12.427 1.00 20.66 349 MET D CA 1
ATOM 11469 C C . MET D 1 360 ? -11.158 11.131 -12.403 1.00 20.28 349 MET D C 1
ATOM 11470 O O . MET D 1 360 ? -9.940 11.042 -12.513 1.00 18.98 349 MET D O 1
ATOM 11475 N N . ARG D 1 361 ? -11.781 12.294 -12.260 1.00 21.65 350 ARG D N 1
ATOM 11476 C CA . ARG D 1 361 ? -11.043 13.553 -12.184 1.00 22.79 350 ARG D CA 1
ATOM 11477 C C . ARG D 1 361 ? -10.443 13.599 -10.782 1.00 22.09 350 ARG D C 1
ATOM 11478 O O . ARG D 1 361 ? -9.285 13.977 -10.578 1.00 22.10 350 ARG D O 1
ATOM 11486 N N . ASP D 1 362 ? -11.258 13.201 -9.818 1.00 21.65 351 ASP D N 1
ATOM 11487 C CA . ASP D 1 362 ? -10.854 13.176 -8.422 1.00 21.70 351 ASP D CA 1
ATOM 11488 C C . ASP D 1 362 ? -9.746 12.175 -8.112 1.00 21.29 351 ASP D C 1
ATOM 11489 O O . ASP D 1 362 ? -8.729 12.541 -7.530 1.00 23.43 351 ASP D O 1
ATOM 11494 N N . PHE D 1 363 ? -9.935 10.923 -8.527 1.00 20.91 352 PHE D N 1
ATOM 11495 C CA . PHE D 1 363 ? -8.988 9.850 -8.219 1.00 20.86 352 PHE D CA 1
ATOM 11496 C C . PHE D 1 363 ? -8.077 9.314 -9.315 1.00 22.16 352 PHE D C 1
ATOM 11497 O O . PHE D 1 363 ? -7.267 8.422 -9.056 1.00 23.69 352 PHE D O 1
ATOM 11505 N N . GLY D 1 364 ? -8.192 9.837 -10.530 1.00 22.03 353 GLY D N 1
ATOM 11506 C CA . GLY D 1 364 ? -7.341 9.342 -11.594 1.00 21.57 353 GLY D CA 1
ATOM 11507 C C . GLY D 1 364 ? -7.721 7.915 -11.932 1.00 23.23 353 GLY D C 1
ATOM 11508 O O . GLY D 1 364 ? -8.844 7.498 -11.676 1.00 24.20 353 GLY D O 1
ATOM 11509 N N . ILE D 1 365 ? -6.791 7.148 -12.482 1.00 23.62 354 ILE D N 1
ATOM 11510 C CA . ILE D 1 365 ? -7.111 5.783 -12.851 1.00 23.90 354 ILE D CA 1
ATOM 11511 C C . ILE D 1 365 ? -6.962 4.787 -11.696 1.00 23.89 354 ILE D C 1
ATOM 11512 O O . ILE D 1 365 ? -7.629 3.751 -11.687 1.00 23.48 354 ILE D O 1
ATOM 11517 N N . ASP D 1 366 ? -6.114 5.099 -10.717 1.00 21.56 355 ASP D N 1
ATOM 11518 C CA . ASP D 1 366 ? -5.924 4.193 -9.585 1.00 20.47 355 ASP D CA 1
ATOM 11519 C C . ASP D 1 366 ? -6.979 4.219 -8.488 1.00 19.68 355 ASP D C 1
ATOM 11520 O O . ASP D 1 366 ? -6.731 4.666 -7.366 1.00 19.78 355 ASP D O 1
ATOM 11525 N N . HIS D 1 367 ? -8.163 3.728 -8.824 1.00 17.21 356 HIS D N 1
ATOM 11526 C CA . HIS D 1 367 ? -9.246 3.622 -7.869 1.00 15.54 356 HIS D CA 1
ATOM 11527 C C . HIS D 1 367 ? -10.273 2.678 -8.456 1.00 14.49 356 HIS D C 1
ATOM 11528 O O . HIS D 1 367 ? -10.175 2.286 -9.615 1.00 10.81 356 HIS D O 1
ATOM 11535 N N . ILE D 1 368 ? -11.254 2.310 -7.647 1.00 15.56 357 ILE D N 1
ATOM 11536 C CA . ILE D 1 368 ? -12.295 1.400 -8.087 1.00 15.30 357 ILE D CA 1
ATOM 11537 C C . ILE D 1 368 ? -13.641 2.046 -7.854 1.00 13.75 357 ILE D C 1
ATOM 11538 O O . ILE D 1 368 ? -13.940 2.481 -6.748 1.00 12.21 357 ILE D O 1
ATOM 11543 N N . ILE D 1 369 ? -14.449 2.101 -8.906 1.00 16.59 358 ILE D N 1
ATOM 11544 C CA . ILE D 1 369 ? -15.781 2.668 -8.816 1.00 15.47 358 ILE D CA 1
ATOM 11545 C C . ILE D 1 369 ? -16.674 1.535 -8.343 1.00 16.27 358 ILE D C 1
ATOM 11546 O O . ILE D 1 369 ? -16.806 0.512 -9.016 1.00 15.68 358 ILE D O 1
ATOM 11551 N N . ASN D 1 370 ? -17.261 1.705 -7.164 1.00 16.67 359 ASN D N 1
ATOM 11552 C CA . ASN D 1 370 ? -18.137 0.689 -6.604 1.00 16.33 359 ASN D CA 1
ATOM 11553 C C . ASN D 1 370 ? -19.577 1.080 -6.909 1.00 17.88 359 ASN D C 1
ATOM 11554 O O . ASN D 1 370 ? -20.168 1.923 -6.228 1.00 17.62 359 ASN D O 1
ATOM 11559 N N . ALA D 1 371 ? -20.125 0.453 -7.945 1.00 17.03 360 ALA D N 1
ATOM 11560 C CA . ALA D 1 371 ? -21.483 0.714 -8.390 1.00 15.92 360 ALA D CA 1
ATOM 11561 C C . ALA D 1 371 ? -22.532 0.095 -7.476 1.00 14.70 360 ALA D C 1
ATOM 11562 O O . ALA D 1 371 ? -23.720 0.193 -7.745 1.00 15.29 360 ALA D O 1
ATOM 11564 N N . GLY D 1 372 ? -22.091 -0.536 -6.392 1.00 16.02 361 GLY D N 1
ATOM 11565 C CA . GLY D 1 372 ? -23.022 -1.141 -5.451 1.00 14.57 361 GLY D CA 1
ATOM 11566 C C . GLY D 1 372 ? -24.035 -2.086 -6.074 1.00 17.20 361 GLY D C 1
ATOM 11567 O O . GLY D 1 372 ? -23.739 -2.770 -7.057 1.00 12.89 361 GLY D O 1
ATOM 11568 N N . GLY D 1 373 ? -25.236 -2.121 -5.492 1.00 19.05 362 GLY D N 1
ATOM 11569 C CA . GLY D 1 373 ? -26.295 -2.979 -5.992 1.00 20.03 362 GLY D CA 1
ATOM 11570 C C . GLY D 1 373 ? -27.224 -2.324 -7.006 1.00 21.60 362 GLY D C 1
ATOM 11571 O O . GLY D 1 373 ? -28.042 -3.011 -7.623 1.00 22.47 362 GLY D O 1
ATOM 11572 N N . GLY D 1 374 ? -27.101 -1.009 -7.188 1.00 21.96 363 GLY D N 1
ATOM 11573 C CA . GLY D 1 374 ? -27.950 -0.287 -8.131 1.00 22.45 363 GLY D CA 1
ATOM 11574 C C . GLY D 1 374 ? -27.906 -0.864 -9.535 1.00 23.43 363 GLY D C 1
ATOM 11575 O O . GLY D 1 374 ? -28.864 -0.778 -10.306 1.00 24.16 363 GLY D O 1
ATOM 11576 N N . VAL D 1 375 ? -26.772 -1.465 -9.858 1.00 23.32 364 VAL D N 1
ATOM 11577 C CA . VAL D 1 375 ? -26.548 -2.092 -11.149 1.00 22.85 364 VAL D CA 1
ATOM 11578 C C . VAL D 1 375 ? -27.683 -3.088 -11.487 1.00 22.64 364 VAL D C 1
ATOM 11579 O O . VAL D 1 375 ? -28.011 -3.307 -12.656 1.00 24.08 364 VAL D O 1
ATOM 11583 N N . HIS D 1 376 ? -28.295 -3.675 -10.461 1.00 20.58 365 HIS D N 1
ATOM 11584 C CA . HIS D 1 376 ? -29.378 -4.633 -10.669 1.00 19.28 365 HIS D CA 1
ATOM 11585 C C . HIS D 1 376 ? -30.713 -3.973 -10.978 1.00 18.98 365 HIS D C 1
ATOM 11586 O O . HIS D 1 376 ? -31.640 -4.635 -11.426 1.00 19.05 365 HIS D O 1
ATOM 11593 N N . GLY D 1 377 ? -30.812 -2.672 -10.736 1.00 18.32 366 GLY D N 1
ATOM 11594 C CA . GLY D 1 377 ? -32.059 -1.983 -11.000 1.00 18.25 366 GLY D CA 1
ATOM 11595 C C . GLY D 1 377 ? -32.128 -1.437 -12.408 1.00 17.72 366 GLY D C 1
ATOM 11596 O O . GLY D 1 377 ? -33.137 -0.861 -12.812 1.00 17.10 366 GLY D O 1
ATOM 11597 N N . HIS D 1 378 ? -31.042 -1.617 -13.149 1.00 15.98 367 HIS D N 1
ATOM 11598 C CA . HIS D 1 378 ? -30.944 -1.146 -14.521 1.00 16.79 367 HIS D CA 1
ATOM 11599 C C . HIS D 1 378 ? -32.004 -1.891 -15.351 1.00 17.81 367 HIS D C 1
ATOM 11600 O O . HIS D 1 378 ? -32.248 -3.074 -15.143 1.00 17.58 367 HIS D O 1
ATOM 11607 N N . PRO D 1 379 ? -32.666 -1.195 -16.284 1.00 18.30 368 PRO D N 1
ATOM 11608 C CA . PRO D 1 379 ? -33.694 -1.835 -17.115 1.00 18.71 368 PRO D CA 1
ATOM 11609 C C . PRO D 1 379 ? -33.228 -3.148 -17.755 1.00 19.09 368 PRO D C 1
ATOM 11610 O O . PRO D 1 379 ? -34.004 -4.108 -17.866 1.00 17.10 368 PRO D O 1
ATOM 11614 N N . ASN D 1 380 ? -31.962 -3.183 -18.169 1.00 16.74 369 ASN D N 1
ATOM 11615 C CA . ASN D 1 380 ? -31.401 -4.368 -18.797 1.00 17.23 369 ASN D CA 1
ATOM 11616 C C . ASN D 1 380 ? -30.709 -5.287 -17.785 1.00 17.54 369 ASN D C 1
ATOM 11617 O O . ASN D 1 380 ? -29.865 -6.107 -18.148 1.00 17.49 369 ASN D O 1
ATOM 11622 N N . GLY D 1 381 ? -31.067 -5.143 -16.515 1.00 17.77 370 GLY D N 1
ATOM 11623 C CA . GLY D 1 381 ? -30.477 -5.978 -15.483 1.00 19.40 370 GLY D CA 1
ATOM 11624 C C . GLY D 1 381 ? -29.043 -5.622 -15.141 1.00 19.93 370 GLY D C 1
ATOM 11625 O O . GLY D 1 381 ? -28.474 -4.689 -15.703 1.00 21.82 370 GLY D O 1
ATOM 11626 N N . ALA D 1 382 ? -28.456 -6.372 -14.214 1.00 19.18 371 ALA D N 1
ATOM 11627 C CA . ALA D 1 382 ? -27.080 -6.143 -13.791 1.00 18.47 371 ALA D CA 1
ATOM 11628 C C . ALA D 1 382 ? -26.127 -6.099 -14.985 1.00 18.60 371 ALA D C 1
ATOM 11629 O O . ALA D 1 382 ? -25.140 -5.364 -14.961 1.00 18.93 371 ALA D O 1
ATOM 11631 N N . GLN D 1 383 ? -26.419 -6.882 -16.023 1.00 17.68 372 GLN D N 1
ATOM 11632 C CA . GLN D 1 383 ? -25.563 -6.909 -17.213 1.00 17.06 372 GLN D CA 1
ATOM 11633 C C . GLN D 1 383 ? -25.514 -5.537 -17.849 1.00 17.28 372 GLN D C 1
ATOM 11634 O O . GLN D 1 383 ? -24.462 -5.094 -18.317 1.00 17.75 372 GLN D O 1
ATOM 11640 N N . GLY D 1 384 ? -26.670 -4.882 -17.885 1.00 15.26 373 GLY D N 1
ATOM 11641 C CA . GLY D 1 384 ? -26.755 -3.556 -18.462 1.00 15.33 373 GLY D CA 1
ATOM 11642 C C . GLY D 1 384 ? -26.151 -2.517 -17.540 1.00 13.01 373 GLY D C 1
ATOM 11643 O O . GLY D 1 384 ? -25.533 -1.563 -17.997 1.00 12.55 373 GLY D O 1
ATOM 11644 N N . GLY D 1 385 ? -26.341 -2.694 -16.236 1.00 14.28 374 GLY D N 1
ATOM 11645 C CA . GLY D 1 385 ? -25.792 -1.748 -15.281 1.00 13.17 374 GLY D CA 1
ATOM 11646 C C . GLY D 1 385 ? -24.286 -1.729 -15.433 1.00 14.33 374 GLY D C 1
ATOM 11647 O O . GLY D 1 385 ? -23.672 -0.664 -15.577 1.00 13.28 374 GLY D O 1
ATOM 11648 N N . GLY D 1 386 ? -23.696 -2.924 -15.408 1.00 13.70 375 GLY D N 1
ATOM 11649 C CA . GLY D 1 386 ? -22.258 -3.055 -15.561 1.00 15.39 375 GLY D CA 1
ATOM 11650 C C . GLY D 1 386 ? -21.751 -2.438 -16.857 1.00 15.22 375 GLY D C 1
ATOM 11651 O O . GLY D 1 386 ? -20.765 -1.691 -16.853 1.00 12.90 375 GLY D O 1
ATOM 11652 N N . ARG D 1 387 ? -22.410 -2.758 -17.968 1.00 15.43 376 ARG D N 1
ATOM 11653 C CA . ARG D 1 387 ? -22.017 -2.203 -19.269 1.00 18.03 376 ARG D CA 1
ATOM 11654 C C . ARG D 1 387 ? -22.141 -0.677 -19.253 1.00 15.57 376 ARG D C 1
ATOM 11655 O O . ARG D 1 387 ? -21.307 0.024 -19.811 1.00 16.11 376 ARG D O 1
ATOM 11663 N N . ALA D 1 388 ? -23.184 -0.160 -18.616 1.00 14.67 377 ALA D N 1
ATOM 11664 C CA . ALA D 1 388 ? -23.354 1.289 -18.539 1.00 14.45 377 ALA D CA 1
ATOM 11665 C C . ALA D 1 388 ? -22.102 1.896 -17.924 1.00 13.50 377 ALA D C 1
ATOM 11666 O O . ALA D 1 388 ? -21.545 2.853 -18.458 1.00 15.14 377 ALA D O 1
ATOM 11668 N N . PHE D 1 389 ? -21.658 1.332 -16.802 1.00 13.77 378 PHE D N 1
ATOM 11669 C CA . PHE D 1 389 ? -20.480 1.843 -16.124 1.00 14.58 378 PHE D CA 1
ATOM 11670 C C . PHE D 1 389 ? -19.205 1.664 -16.931 1.00 15.23 378 PHE D C 1
ATOM 11671 O O . PHE D 1 389 ? -18.402 2.589 -17.023 1.00 14.73 378 PHE D O 1
ATOM 11679 N N . ARG D 1 390 ? -19.011 0.482 -17.512 1.00 16.06 379 ARG D N 1
ATOM 11680 C CA . ARG D 1 390 ? -17.810 0.237 -18.307 1.00 15.78 379 ARG D CA 1
ATOM 11681 C C . ARG D 1 390 ? -17.769 1.206 -19.488 1.00 16.75 379 ARG D C 1
ATOM 11682 O O . ARG D 1 390 ? -16.710 1.728 -19.829 1.00 17.80 379 ARG D O 1
ATOM 11690 N N . ALA D 1 391 ? -18.928 1.456 -20.095 1.00 15.12 380 ALA D N 1
ATOM 11691 C CA . ALA D 1 391 ? -19.017 2.357 -21.239 1.00 15.57 380 ALA D CA 1
ATOM 11692 C C . ALA D 1 391 ? -18.579 3.784 -20.918 1.00 14.84 380 ALA D C 1
ATOM 11693 O O . ALA D 1 391 ? -17.820 4.384 -21.671 1.00 16.09 380 ALA D O 1
ATOM 11695 N N . ILE D 1 392 ? -19.055 4.336 -19.811 1.00 15.22 381 ILE D N 1
ATOM 11696 C CA . ILE D 1 392 ? -18.677 5.699 -19.487 1.00 14.57 381 ILE D CA 1
ATOM 11697 C C . ILE D 1 392 ? -17.233 5.807 -19.009 1.00 15.25 381 ILE D C 1
ATOM 11698 O O . ILE D 1 392 ? -16.592 6.822 -19.237 1.00 15.14 381 ILE D O 1
ATOM 11703 N N . ILE D 1 393 ? -16.706 4.768 -18.366 1.00 16.03 382 ILE D N 1
ATOM 11704 C CA . ILE D 1 393 ? -15.311 4.819 -17.932 1.00 17.02 382 ILE D CA 1
ATOM 11705 C C . ILE D 1 393 ? -14.434 4.976 -19.175 1.00 19.45 382 ILE D C 1
ATOM 11706 O O . ILE D 1 393 ? -13.530 5.819 -19.211 1.00 18.70 382 ILE D O 1
ATOM 11711 N N . ASP D 1 394 ? -14.710 4.163 -20.193 1.00 20.60 383 ASP D N 1
ATOM 11712 C CA . ASP D 1 394 ? -13.961 4.208 -21.444 1.00 22.83 383 ASP D CA 1
ATOM 11713 C C . ASP D 1 394 ? -14.097 5.552 -22.151 1.00 23.72 383 ASP D C 1
ATOM 11714 O O . ASP D 1 394 ? -13.110 6.094 -22.657 1.00 23.56 383 ASP D O 1
ATOM 11719 N N . ALA D 1 395 ? -15.319 6.082 -22.187 1.00 21.58 384 ALA D N 1
ATOM 11720 C CA . ALA D 1 395 ? -15.576 7.361 -22.839 1.00 22.40 384 ALA D CA 1
ATOM 11721 C C . ALA D 1 395 ? -14.687 8.437 -22.227 1.00 23.40 384 ALA D C 1
ATOM 11722 O O . ALA D 1 395 ? -14.058 9.228 -22.937 1.00 22.44 384 ALA D O 1
ATOM 11724 N N . VAL D 1 396 ? -14.637 8.456 -20.902 1.00 23.29 385 VAL D N 1
ATOM 11725 C CA . VAL D 1 396 ? -13.826 9.430 -20.200 1.00 24.47 385 VAL D CA 1
ATOM 11726 C C . VAL D 1 396 ? -12.345 9.264 -20.528 1.00 26.33 385 VAL D C 1
ATOM 11727 O O . VAL D 1 396 ? -11.634 10.249 -20.721 1.00 27.79 385 VAL D O 1
ATOM 11731 N N . LEU D 1 397 ? -11.887 8.018 -20.605 1.00 28.16 386 LEU D N 1
ATOM 11732 C CA . LEU D 1 397 ? -10.488 7.736 -20.912 1.00 29.74 386 LEU D CA 1
ATOM 11733 C C . LEU D 1 397 ? -10.137 8.127 -22.341 1.00 31.34 386 LEU D C 1
ATOM 11734 O O . LEU D 1 397 ? -9.019 8.559 -22.620 1.00 31.69 386 LEU D O 1
ATOM 11739 N N . GLU D 1 398 ? -11.093 7.960 -23.247 1.00 33.32 387 GLU D N 1
ATOM 11740 C CA . GLU D 1 398 ? -10.880 8.298 -24.648 1.00 34.56 387 GLU D CA 1
ATOM 11741 C C . GLU D 1 398 ? -11.262 9.753 -24.902 1.00 34.09 387 GLU D C 1
ATOM 11742 O O . GLU D 1 398 ? -11.130 10.249 -26.017 1.00 35.57 387 GLU D O 1
ATOM 11748 N N . ALA D 1 399 ? -11.730 10.429 -23.856 1.00 33.72 388 ALA D N 1
ATOM 11749 C CA . ALA D 1 399 ? -12.147 11.824 -23.944 1.00 33.21 388 ALA D CA 1
ATOM 11750 C C . ALA D 1 399 ? -13.347 11.960 -24.876 1.00 33.71 388 ALA D C 1
ATOM 11751 O O . ALA D 1 399 ? -13.603 13.031 -25.427 1.00 34.40 388 ALA D O 1
ATOM 11753 N N . GLN D 1 400 ? -14.084 10.867 -25.048 1.00 32.68 389 GLN D N 1
ATOM 11754 C CA . GLN D 1 400 ? -15.256 10.865 -25.911 1.00 30.78 389 GLN D CA 1
ATOM 11755 C C . GLN D 1 400 ? -16.420 11.594 -25.260 1.00 29.76 389 GLN D C 1
ATOM 11756 O O . GLN D 1 400 ? -16.713 11.375 -24.086 1.00 30.12 389 GLN D O 1
ATOM 11762 N N . PRO D 1 401 ? -17.099 12.479 -26.011 1.00 28.70 390 PRO D N 1
ATOM 11763 C CA . PRO D 1 401 ? -18.231 13.186 -25.406 1.00 27.10 390 PRO D CA 1
ATOM 11764 C C . PRO D 1 401 ? -19.203 12.117 -24.912 1.00 26.41 390 PRO D C 1
ATOM 11765 O O . PRO D 1 401 ? -19.573 11.214 -25.661 1.00 25.92 390 PRO D O 1
ATOM 11769 N N . ILE D 1 402 ? -19.605 12.222 -23.654 1.00 26.57 391 ILE D N 1
ATOM 11770 C CA . ILE D 1 402 ? -20.502 11.251 -23.042 1.00 26.26 391 ILE D CA 1
ATOM 11771 C C . ILE D 1 402 ? -21.819 11.058 -23.793 1.00 27.73 391 ILE D C 1
ATOM 11772 O O . ILE D 1 402 ? -22.309 9.931 -23.927 1.00 26.80 391 ILE D O 1
ATOM 11777 N N . ASP D 1 403 ? -22.375 12.153 -24.297 1.00 28.67 392 ASP D N 1
ATOM 11778 C CA . ASP D 1 403 ? -23.621 12.105 -25.049 1.00 30.63 392 ASP D CA 1
ATOM 11779 C C . ASP D 1 403 ? -23.442 11.176 -26.249 1.00 30.33 392 ASP D C 1
ATOM 11780 O O . ASP D 1 403 ? -24.298 10.336 -26.546 1.00 29.78 392 ASP D O 1
ATOM 11785 N N . GLU D 1 404 ? -22.315 11.329 -26.933 1.00 29.13 393 GLU D N 1
ATOM 11786 C CA . GLU D 1 404 ? -22.013 10.512 -28.095 1.00 28.67 393 GLU D CA 1
ATOM 11787 C C . GLU D 1 404 ? -21.882 9.038 -27.710 1.00 28.26 393 GLU D C 1
ATOM 11788 O O . GLU D 1 404 ? -22.293 8.151 -28.464 1.00 26.49 393 GLU D O 1
ATOM 11794 N N . LYS D 1 405 ? -21.314 8.781 -26.532 1.00 26.07 394 LYS D N 1
ATOM 11795 C CA . LYS D 1 405 ? -21.143 7.412 -26.063 1.00 24.58 394 LYS D CA 1
ATOM 11796 C C . LYS D 1 405 ? -22.510 6.812 -25.715 1.00 24.48 394 LYS D C 1
ATOM 11797 O O . LYS D 1 405 ? -22.742 5.622 -25.914 1.00 22.70 394 LYS D O 1
ATOM 11803 N N . ALA D 1 406 ? -23.413 7.646 -25.205 1.00 24.27 395 ALA D N 1
ATOM 11804 C CA . ALA D 1 406 ? -24.747 7.185 -24.841 1.00 26.01 395 ALA D CA 1
ATOM 11805 C C . ALA D 1 406 ? -25.520 6.743 -26.080 1.00 26.37 395 ALA D C 1
ATOM 11806 O O . ALA D 1 406 ? -26.245 5.750 -26.046 1.00 26.63 395 ALA D O 1
ATOM 11808 N N . GLU D 1 407 ? -25.356 7.472 -27.179 1.00 27.79 396 GLU D N 1
ATOM 11809 C CA . GLU D 1 407 ? -26.050 7.123 -28.415 1.00 27.12 396 GLU D CA 1
ATOM 11810 C C . GLU D 1 407 ? -25.518 5.811 -29.013 1.00 26.59 396 GLU D C 1
ATOM 11811 O O . GLU D 1 407 ? -26.203 5.161 -29.808 1.00 25.11 396 GLU D O 1
ATOM 11817 N N . GLN D 1 408 ? -24.302 5.424 -28.627 1.00 25.04 397 GLN D N 1
ATOM 11818 C CA . GLN D 1 408 ? -23.691 4.193 -29.132 1.00 24.59 397 GLN D CA 1
ATOM 11819 C C . GLN D 1 408 ? -23.949 3.009 -28.207 1.00 23.73 397 GLN D C 1
ATOM 11820 O O . GLN D 1 408 ? -23.976 1.861 -28.652 1.00 22.23 397 GLN D O 1
ATOM 11826 N N . CYS D 1 409 ? -24.128 3.296 -26.921 1.00 23.01 398 CYS D N 1
ATOM 11827 C CA . CYS D 1 409 ? -24.381 2.258 -25.931 1.00 23.08 398 CYS D CA 1
ATOM 11828 C C . CYS D 1 409 ? -25.680 2.549 -25.193 1.00 22.53 398 CYS D C 1
ATOM 11829 O O . CYS D 1 409 ? -25.728 3.374 -24.281 1.00 22.18 398 CYS D O 1
ATOM 11832 N N . LYS D 1 410 ? -26.736 1.853 -25.592 1.00 21.39 399 LYS D N 1
ATOM 11833 C CA . LYS D 1 410 ? -28.046 2.042 -24.996 1.00 22.54 399 LYS D CA 1
ATOM 11834 C C . LYS D 1 410 ? -28.059 1.912 -23.479 1.00 21.66 399 LYS D C 1
ATOM 11835 O O . LYS D 1 410 ? -28.677 2.723 -22.787 1.00 22.31 399 LYS D O 1
ATOM 11841 N N . ASP D 1 411 ? -27.397 0.880 -22.963 1.00 20.62 400 ASP D N 1
ATOM 11842 C CA . ASP D 1 411 ? -27.355 0.660 -21.527 1.00 19.47 400 ASP D CA 1
ATOM 11843 C C . ASP D 1 411 ? -26.856 1.895 -20.769 1.00 18.89 400 ASP D C 1
ATOM 11844 O O . ASP D 1 411 ? -27.290 2.151 -19.647 1.00 19.17 400 ASP D O 1
ATOM 11849 N N . LEU D 1 412 ? -25.951 2.657 -21.379 1.00 17.11 401 LEU D N 1
ATOM 11850 C CA . LEU D 1 412 ? -25.437 3.858 -20.734 1.00 16.62 401 LEU D CA 1
ATOM 11851 C C . LEU D 1 412 ? -26.514 4.932 -20.794 1.00 17.43 401 LEU D C 1
ATOM 11852 O O . LEU D 1 412 ? -26.768 5.625 -19.805 1.00 19.70 401 LEU D O 1
ATOM 11857 N N . LYS D 1 413 ? -27.152 5.061 -21.954 1.00 18.12 402 LYS D N 1
ATOM 11858 C CA . LYS D 1 413 ? -28.206 6.052 -22.128 1.00 20.39 402 LYS D CA 1
ATOM 11859 C C . LYS D 1 413 ? -29.317 5.798 -21.116 1.00 19.47 402 LYS D C 1
ATOM 11860 O O . LYS D 1 413 ? -29.775 6.722 -20.446 1.00 21.43 402 LYS D O 1
ATOM 11866 N N . LEU D 1 414 ? -29.731 4.540 -20.995 1.00 16.79 403 LEU D N 1
ATOM 11867 C CA . LEU D 1 414 ? -30.784 4.163 -20.053 1.00 15.94 403 LEU D CA 1
ATOM 11868 C C . LEU D 1 414 ? -30.402 4.542 -18.621 1.00 16.50 403 LEU D C 1
ATOM 11869 O O . LEU D 1 414 ? -31.235 5.011 -17.846 1.00 16.23 403 LEU D O 1
ATOM 11874 N N . ALA D 1 415 ? -29.135 4.335 -18.273 1.00 16.95 404 ALA D N 1
ATOM 11875 C CA . ALA D 1 415 ? -28.657 4.663 -16.936 1.00 18.09 404 ALA D CA 1
ATOM 11876 C C . ALA D 1 415 ? -28.669 6.182 -16.707 1.00 17.29 404 ALA D C 1
ATOM 11877 O O . ALA D 1 415 ? -29.245 6.664 -15.737 1.00 18.01 404 ALA D O 1
ATOM 11879 N N . LEU D 1 416 ? -28.041 6.931 -17.604 1.00 18.74 405 LEU D N 1
ATOM 11880 C CA . LEU D 1 416 ? -27.994 8.385 -17.479 1.00 21.15 405 LEU D CA 1
ATOM 11881 C C . LEU D 1 416 ? -29.394 9.011 -17.411 1.00 23.30 405 LEU D C 1
ATOM 11882 O O . LEU D 1 416 ? -29.646 9.914 -16.604 1.00 22.17 405 LEU D O 1
ATOM 11887 N N . ASP D 1 417 ? -30.304 8.528 -18.252 1.00 24.05 406 ASP D N 1
ATOM 11888 C CA . ASP D 1 417 ? -31.665 9.049 -18.261 1.00 25.53 406 ASP D CA 1
ATOM 11889 C C . ASP D 1 417 ? -32.385 8.752 -16.954 1.00 24.78 406 ASP D C 1
ATOM 11890 O O . ASP D 1 417 ? -33.227 9.531 -16.507 1.00 25.17 406 ASP D O 1
ATOM 11895 N N . LYS D 1 418 ? -32.045 7.628 -16.335 1.00 23.19 407 LYS D N 1
ATOM 11896 C CA . LYS D 1 418 ? -32.690 7.246 -15.092 1.00 23.02 407 LYS D CA 1
ATOM 11897 C C . LYS D 1 418 ? -32.134 7.931 -13.848 1.00 22.22 407 LYS D C 1
ATOM 11898 O O . LYS D 1 418 ? -32.896 8.334 -12.973 1.00 22.13 407 LYS D O 1
ATOM 11904 N N . TRP D 1 419 ? -30.815 8.067 -13.763 1.00 22.02 408 TRP D N 1
ATOM 11905 C CA . TRP D 1 419 ? -30.210 8.676 -12.580 1.00 22.81 408 TRP D CA 1
ATOM 1190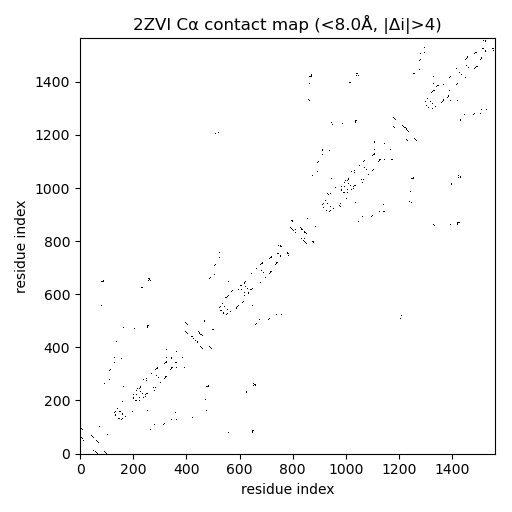6 C C . TRP D 1 419 ? -29.627 10.080 -12.768 1.00 24.89 408 TRP D C 1
ATOM 11907 O O . TRP D 1 419 ? -29.277 10.745 -11.786 1.00 26.15 408 TRP D O 1
ATOM 11918 N N . GLY D 1 420 ? -29.510 10.531 -14.013 1.00 25.94 409 GLY D N 1
ATOM 11919 C CA . GLY D 1 420 ? -28.962 11.855 -14.255 1.00 27.46 409 GLY D CA 1
ATOM 11920 C C . GLY D 1 420 ? -27.816 11.861 -15.248 1.00 27.58 409 GLY D C 1
ATOM 11921 O O . GLY D 1 420 ? -26.973 10.961 -15.244 1.00 25.19 409 GLY D O 1
ATOM 11922 N N . LYS D 1 421 ? -27.782 12.888 -16.093 1.00 29.11 410 LYS D N 1
ATOM 11923 C CA . LYS D 1 421 ? -26.746 13.012 -17.110 1.00 30.86 410 LYS D CA 1
ATOM 11924 C C . LYS D 1 421 ? -25.372 13.274 -16.501 1.00 31.44 410 LYS D C 1
ATOM 11925 O O . LYS D 1 421 ? -25.262 13.746 -15.369 1.00 30.74 410 LYS D O 1
ATOM 11927 N N . ALA D 1 422 ? -24.328 12.952 -17.262 1.00 33.53 411 ALA D N 1
ATOM 11928 C CA . ALA D 1 422 ? -22.951 13.148 -16.820 1.00 35.64 411 ALA D CA 1
ATOM 11929 C C . ALA D 1 422 ? -22.731 14.608 -16.438 1.00 37.57 411 ALA D C 1
ATOM 11930 O O . ALA D 1 422 ? -23.217 15.517 -17.113 1.00 37.26 411 ALA D O 1
ATOM 11932 N N . GLU D 1 423 ? -21.985 14.825 -15.362 1.00 40.74 412 GLU D N 1
ATOM 11933 C CA . GLU D 1 423 ? -21.737 16.171 -14.863 1.00 44.04 412 GLU D CA 1
ATOM 11934 C C . GLU D 1 423 ? -20.382 16.780 -15.191 1.00 45.51 412 GLU D C 1
ATOM 11935 O O . GLU D 1 423 ? -19.528 16.139 -15.807 1.00 45.57 412 GLU D O 1
ATOM 11941 N N . ALA D 1 424 ? -20.218 18.029 -14.748 1.00 47.36 413 ALA D N 1
ATOM 11942 C CA . ALA D 1 424 ? -19.005 18.836 -14.913 1.00 48.31 413 ALA D CA 1
ATOM 11943 C C . ALA D 1 424 ? -17.972 18.289 -15.892 1.00 49.58 413 ALA D C 1
ATOM 11944 O O . ALA D 1 424 ? -16.831 18.019 -15.449 1.00 49.62 413 ALA D O 1
#

Foldseek 3Di:
DKKKWKKKAFADVVCVVLQCCQACLQPNPLVPDDPVRNVVCVLRGKAWDDWAWDPDPTTMIMTMIIGRPVSFDLADVRVCCSNPNVVLPVHQMATEAMDDDPVSLVVFAFALQALNNLCVVQVHDQFAFAEEEALDDPPDAPVNVLVSLLLLVLLQGQEYEYDLPDDCPPRQDQLNCQQSSVVSQVVSCVVPVGHHAYATEQDDDLVCRQVSLLSSVVSPHAAHEYACVVPHLRSLLVLRVDPSRSHAYAYECVPVCVADVDPGGHYDCLHVQAQSCRRSHHQEGEDADCDAPDHDPLVSLLSSLCSQAPDDPHHHHAYEHEHHDFQVCLLVVCVRNPRRHYYYNYNCCQVQPVGVSLRSNLNVQSSVCNSVVHDQVVSCVVRVSVVSRCVVPHD/DWKKWKKKAFCQDDDVVVSLQCLQQVLWVNDQVPVHPVCVVVCVLQTKAWDDWAWDVTTMIMTMIIGRPVRFDLADVGVCCSNPNVVLVVPQMATEDMGDDVVSLVVFQFALQALNNLCVVFVHDFFAAAEEEQDDDLPHALVSLLVQLLLLVLLQHAEYEYDLNRDADPRCGPLNSLQSSVVSQVVSCVVPVGHHAYEYEQDDDLVCRQVSLLSSVVSPHQEYEYACVVPHLRSLLVNQVDPSNSHAYAYECPPVCVQDVDPRGHYHLLHVQAQSNRRSHHNEGEDADCDAPPHDPLVSLLSRLCSQDPDDPHHGHAYEHEHQDAQQCLLVVCVRNNRRHYYYNYCNQCPFPVGNSLRSNLNVQSSVCNSVVHDLVVSCVVRVSVVRRCVPPHHD/DWKKWKKKADCCDDPVVVVLQCLQAVLWHVPPPPCVLRTKAWDDWAFEVGMIMTMIIGRPVRFDLFVVGVCCRNPVVVLVVPFMETEAMGDDVVSLVVFQFALQALNNLCVVFVHDQFAAEEEEQDDDAVDALVSVLVVLLLLQLLQHAEYEYDLPRDADPGCGPLVSQLSSVVSQVVSCVVPVGHHAYAYEQDDDLVCRLVSQLVSQVSPHAAYEYQCVVPHLRSLLVLRVDPSRSHAYAYECPPVCVAAVDPGGHYDLQRPQAQSNRRSHHQEREDAAQAAPPHDDLVSLLSRLVRQDDDDPHHHHAYEHADDDALVCLVVCCVSRNRRHYYYDNPNQPVQPDHSSLSSNLNVQSSVCVSVVHDLVVSCVVRVSVVSRVVVPD/DKKKWKKDADCCDPPVVVVQQCLQDDPVVVVVVCPLQGWDWDDWAAVPVGIMTMIIGDPVNADLFPVRVCCNNPNVVLVVHQMATEAMDDDVVSLVVFQFALQALNNLCVVQVHDQFAAEEEEQLDAVPDALVSVLVSLLLLLLLQHQEYEYDLPRDCPDHHDQLVSLLSSVVSQVVSCVVVVGHHAYAYEQDDDLVCSQVSQLVSVVSPHAEHEYACVVPHLRSLLVLSVDPSRSHAYAYECPPVCVADVDPGGHYHLLHVQAQSCRRSHHSEGEDADCPAPDHDPLVSLLSRLCSQAPDDPHHGHAYEHEHQDFQLCLLVVCVSRPRRHYYYNYSCCQVQPVGVSLRSNLNVQSRVCSSVVNDQVVSCVVRVSVVSRCVVPHHRDD

InterPro domains:
  IPR000685 Ribulose bisphosphate carboxylase, large subunit, C-terminal [PF00016] (121-289)
  IPR000685 Ribulose bisphosphate carboxylase, large subunit, C-terminal [PF00016] (320-399)
  IPR017443 Ribulose bisphosphate carboxylase, large subunit, ferrodoxin-like N-terminal [PF02788] (2-102)
  IPR017717 2,3-diketo-5-methylthiopentyl-1-phosphate enolase [MF_01679] (2-400)
  IPR017717 2,3-diketo-5-methylthiopentyl-1-phosphate enolase [SFLDF00157] (1-404)
  IPR017717 2,3-diketo-5-methylthiopentyl-1-phosphate enolase [TIGR03332] (2-400)
  IPR017717 2,3-diketo-5-methylthiopentyl-1-phosphate enolase [cd08209] (4-400)
  IPR033966 RuBisCO [PTHR42704] (2-400)
  IPR033966 RuBisCO [SFLDS00014] (1-404)
  IPR036376 Ribulose bisphosphate carboxylase, large subunit, C-terminal domain superfamily [G3DSA:3.20.20.110] (115-403)
  IPR036376 Ribulose bisphosphate carboxylase, large subunit, C-terminal domain superfamily [SSF51649] (115-401)
  IPR036422 RuBisCO large subunit, N-terminal domain superfamily [G3DSA:3.30.70.150] (1-114)
  IPR036422 RuBisCO large subunit, N-terminal domain superfamily [SSF54966] (1-112)

CATH classification: 3.30.70.150 (+1 more: 3.20.20.110)

Radius of gyration: 42.25 Å; Cα contacts (8 Å, |Δi|>4): 3816; chains: 4; bounding box: 98×59×145 Å

Organism: Bacillus subtilis (strain 168) (NCBI:txid224308)

Solvent-accessible surface area: 54423 Å² total; per-residue (Å²): 102,70,0,47,0,16,0,24,2,0,75,86,120,6,97,117,33,0,85,85,5,0,21,34,25,4,9,24,89,44,130,81,16,84,151,112,39,36,135,75,8,89,119,14,53,3,128,35,70,110,32,74,100,61,132,70,119,61,128,20,0,35,0,20,0,2,0,21,14,108,9,10,31,88,5,3,1,1,0,13,2,2,0,0,0,106,4,0,17,40,42,60,3,16,0,52,25,0,90,16,18,117,22,0,36,189,29,11,46,1,3,65,48,0,10,151,8,0,7,134,79,22,62,37,99,150,17,2,1,4,0,0,29,4,84,13,7,12,4,5,62,48,80,30,3,44,79,7,3,79,43,0,3,30,1,10,0,2,0,0,3,0,24,6,10,5,6,70,53,62,74,2,55,5,78,49,4,3,53,44,1,70,90,3,6,122,85,8,91,143,137,64,55,36,78,1,1,4,0,1,0,2,5,18,58,17,87,84,2,69,107,36,0,94,89,0,19,126,43,27,11,31,0,1,0,0,4,0,24,16,6,16,12,3,12,0,1,16,4,4,68,8,106,98,0,76,5,3,4,0,1,18,10,0,5,0,0,5,17,1,31,6,72,41,23,0,4,10,13,14,1,3,0,0,9,0,1,1,5,0,0,0,1,0,0,3,0,6,0,20,61,15,98,32,48,15,85,103,76,45,0,56,31,0,25,101,20,0,46,88,160,43,63,15,70,52,0,0,0,0,0,13,29,37,2,40,4,12,20,0,38,60,0,16,143,19,4,32,68,43,0,0,3,2,2,10,24,44,4,28,43,14,88,79,28,4,51,0,4,0,88,0,7,56,10,0,4,45,0,50,74,113,91,33,80,48,118,88,35,6,124,130,24,152,12,0,78,52,4,21,109,100,117,25,202,99,57,0,51,0,16,0,31,2,5,102,17,45,106,78,1,101,126,41,0,100,96,7,2,28,39,7,8,6,29,82,32,112,79,45,81,135,122,44,28,68,119,0,103,119,15,45,1,120,51,68,109,28,64,95,134,154,57,74,49,0,18,0,21,0,0,0,13,23,80,3,9,25,103,5,3,2,0,0,14,3,4,0,0,0,96,7,1,24,50,44,47,8,13,0,44,30,0,82,15,19,106,30,1,29,199,31,12,44,1,5,66,49,0,0,83,8,0,0,126,53,20,56,38,33,70,13,2,0,2,0,0,20,8,60,6,2,19,24,2,51,32,67,33,0,68,75,17,0,89,56,0,2,43,2,9,0,2,2,0,9,1,28,13,23,3,11,93,30,78,109,0,50,20,66,52,4,5,45,56,0,62,84,4,5,103,68,3,101,142,124,65,62,32,63,1,4,7,1,0,2,1,10,19,55,17,94,78,1,65,95,26,0,97,98,0,21,131,56,22,12,22,2,1,0,0,3,0,18,11,5,16,14,3,11,0,1,17,5,5,66,8,100,94,0,75,4,4,3,0,1,10,7,0,3,0,0,4,24,2,28,8,72,59,30,0,6,15,21,15,1,4,2,0,6,0,1,1,5,0,0,0,1,1,0,3,2,9,0,22,55,10,107,20,52,6,83,71,63,42,0,25,28,0,3,17,18,0,21,55,152,42,67,19,71,36,0,0,0,0,0,16,8,38,1,32,0,11,39,0,34,67,0,2,65,0,0,0,16,17,0,0,1,7,0,15,43,9,0,42,32,11,73,82,33,8,46,0,0,0,99,0,0,58,8,0,3,42,0,19,38,119,67,42,73,33,96,96,39,4,141,117,22,154,15,0,60,65,3,2,105,104,121,39,134,76,102,61,0,48,0,19,0,25,7,4,60,28,46,89,88,0,111,131,59,0,78,81,5,0,40,47,14,10,71,176,171,72,114,98,34,62,107,15,86,2,115,43,72,109,39,66,79,226,143,76,57,0,45,0,16,0,1,0,13,11,72,1,6,25,83,4,3,2,1,0,13,3,2,0,0,0,101,6,1,20,40,41,85,6,13,0,54,29,0,82,14,19,94,38,0,30,185,33,14,42,0,3,65,38,0,5,127,6,0,8,118,58,18,59,39,96,148,12,0,0,0,0,0,61,6,32,43,22,45,33,11,15,2,4,20,0,9,19,25,0,65,20,0,0,35,0,9,0,2,1,0,10,2,29,16,36,6,16,84,39,17,13,0,36,6,75,50,1,3,43,15,0,88,70,18,9,118,71,0,86,121,70,64,55,34,82,5,10,4,0,1,2,2,5,18,61,20,81,71,1,111,97,40,0,87,98,0,18,127,40,27,13,35,0,2,0,1,3,0,21,13,7,14,14,5,11,0,1,30,8,4,65,9,100,96,0,79,4,4,3,0,0,16,9,0,3,0,0,4,13,2,28,7,73,63,27,1,4,16,14,15,1,4,0,0,14,0,1,2,5,0,0,0,1,0,0,6,1,14,0,29,62,22,120,42,40,10,79,122,72,37,0,49,28,0,24,83,18,0,43,105,161,49,64,21,65,52,0,0,0,0,0,27,20,46,8,33,1,21,32,0,50,67,0,23,161,20,2,31,74,33,0,0,0,10,2,6,58,4,0,47,30,4,79,78,38,13,48,0,0,0,97,0,0,54,10,0,0,43,0,49,68,125,87,57,64,87,82,101,38,6,76,82,26,140,18,0,88,44,0,26,127,104,86,75,92,62,0,55,0,18,0,20,5,14,76,29,48,122,72,33,104,118,52,0,69,107,24,8,61,100,104,89,6,40,114,31,23,24,102,80,41,68,1,119,40,74,118,36,78,76,60,87,124,53,1,22,0,17,0,0,12,18,21,105,20,10,35,85,4,3,1,1,0,14,3,25,0,0,1,117,21,0,14,32,42,70,2,14,0,48,25,0,90,14,18,124,21,0,40,187,28,12,43,1,2,68,43,0,10,146,9,0,6,130,65,18,60,35,94,137,16,0,0,0,0,0,28,2,115,17,7,10,19,56,67,46,75,41,2,62,85,8,2,85,52,0,1,30,2,10,0,2,0,0,1,0,29,7,12,8,5,70,65,55,101,7,56,20,64,59,2,3,48,59,0,90,87,11,10,95,63,2,93,121,142,66,59,30,82,7,11,4,0,0,1,2,8,9,58,17,89,64,1,59,93,66,0,90,91,0,20,128,45,26,12,39,0,0,0,0,2,0,19,14,12,15,13,6,10,0,1,13,3,4,65,8,107,96,0,77,8,2,2,0,1,17,6,0,4,0,0,6,32,2,28,9,76,68,28,0,3,15,13,13,1,5,0,0,7,0,2,1,4,0,0,0,1,0,0,3,1,5,0,22,54,10,118,35,45,11,83,104,77,44,0,58,29,0,23,92,19,0,42,86,157,42,69,15,70,56,0,0,0,0,0,18,20,44,2,32,4,7,33,0,19,11,0,16,134,18,6,34,63,47,0,0,0,3,3,11,24,36,4,30,43,15,90,92,29,4,54,1,2,0,116,0,6,57,9,0,0,50,0,43,75,120,89,31,80,30,108,84,29,6,123,122,27,136,15,0,73,51,4,12,107,98,126,34,82,31,114,115